Protein 7FJL (pdb70)

Secondary structure (DSSP, 8-state):
---HHHHHHHH--STT-HHHHHHTTS-EEEEEHHHH-STTPPPEEEEETTEEEEEEE-TTS-EEEEESB-TTT--BGGGSEE-SSSEE-TTT--EE-TT-BEEE-TTS-TT-TTGGG-B--EE-EEEETTEEEE--S-GGGPPPP---TT--STTSEEEEEEEEESS-HHHHHHHTS-GGGGGTTTTT-------SS-EEEEEEETTEEEEEEEE--SSSTTTEEEEEEEEEETTTEEEEPP-SS-EEEEEEEEEETTEEEEEEEEEE-TTTS--HHHHHHHTT--BTTTB-TTS-BS--TTTGGG--HHHHHTT-SS--SSHHHHHHHHHHHT-SS--GGG----GGGHHHHHHHHHHHHHHHHHHTTPPPTT-GGG---TT---EEEEEETTS-GGG-------BTTB--/---HHHHHHHH--STT-HHHHHHTTS-EEEEEHHHH-STTPPPEEEEETTEEEEEEE-TTSPEEEEESB-TTT--BGGGSEEETTEEE-TTT-EEE-TT-BEEEETTS-GGG--TTT-B--EE-EEEETTEEEE--S-GGG-------TT--STT-EEEEEEEEESS-HHHHHHHHS-GGGGGTTTTT----B--SS-EEEEEE-SSEEEEEEEE-BSS-TTTEEEEEEEEEETTTEEEEPP-SS-EEEEEEEEEETTEEEEEEEEEE-TTTS--HHHHHHHHT--BTTTB-TTS-BS--TTTGGG--HHHHHTT-SS--SSHHHHHHHHHHHT-SS--GGG----GGGHHHHHHHHHHHHHHHHHHTTPPPTT-GGG---TT---EEEEEETTS-GGG-------BTTB--/---HHHHHHHH--STT-HHHHHHTTS-EEEEEHHHH-STTPPPEEEEETTEEEEEEE-TTS-EEEEESB-TTT--BGGGSEEETTEEE-TTT--EE-TT-BEEE-TT---SSSSTTT-B--EE-EEEETTEEEE--S-GGGPPPP---TT--STTSEEEEEEEEESS-HHHHHHHHT-GGGGGTTTTT----B--SS-EEEEEE-SSEEEEEEEE-BSS-TTTEEEEEEEEEETTTEEEEPP-SS-EEEEEEEEEETTEEEEEEEEEE-GGGS--HHHHHHHHT--BTTTB-TTS-BS--TTTGGG--HHHHHHT-SSS-SSHHHHHHHHHHHTTTTT-GGG----GGGHHHHHHHHHHHHHHHHHHTTPPPTT-GGG---TT---EEEEEETTS-TTT--------/---HHHHHHHH--STT-HHHHHHTTS-EEEEEHHHH-STTPPPEEEEETTEEEEEEE-TTS-EEEEESB-TTT--BGGGSEEETTEEE-TTT-EEE-TT-BEEEETTS-SSSS-TTT-B--B--EEEETTEEEE--S-GGGPPPP---TT--STTSEEEEEEEEESS-HHHHHHHTS-GGGGGTTTTT----B--SS-EEEEEEETTEEEEEEEE-BSS-TTTEEEEEEEEEETTTEEEE---SS-EEEEEEEEEETTEEEEEEEEEE-TTTS--HHHHHHHHT--BTTTB-TTS-BS--TTTGGG--HHHHHTT-SS--SSHHHHHHHHHHHT-SS--GGG----GGGHHHHHHHHHHHHHHHHHHTTPPPTT-GGG---TT---EEEEEETTS-GGGS------BTTB--/---HHHHHHHH--STT-HHHHHHTTS-EEEEEHHHH-STTPPPEEEEETTEEEEEEE-TTS-EEEEESB-TTT--BGGGSEE-SSSEE-TTT-EEE-TT-BEEEETTS-SSS-HHHH-B--EE-EEEETTEEEE--S-GGGPPPP---TT--STT-EEEEEEEEESS-HHHHHHHHS-GGGGGTTTGGG------SS-EEEEEE-SSEEEEEEEE--SS-TTT--EEEEEEEETTTEEEEPP-SS-EEEEEEEEEETTEEEEEEEEEE-TTTS--HHHHHHHHT--BTTTB-TTS-BS--GGGGGG--HHHHHTT-SSS-SSHHHHHHHHHHHT-SS--GGG----GGGHHHHHHHHHHHHHHHHHHTTPPPTT-GGG---TT---EEEE--TTS-TTT--------/---HHHHHHHH--STT-HHHHHHTTS-EEEEEHHHH-STTPPPEEEEETTEEEEEEE-TTS-EEEEESB-TTT--BGGGSEEETTEEE-TTT-EEE-TT-BEEEETTS-TTSSHHHH-B--EE-EEEETTEEEE--S-GGGPPP----TT--STTSEEEEEEEEESS-HHHHHHHTS-GGGGGTTTTT-------SS-EEEEEEETTEEEEEEEE--SS-TTTEEEEEEEEEETTTEEEE---SS-EEEEEEEEEETTEEEEEEEEEE-TTTS--HHHHHHHHT--BTTTB-TTS-BS--TTTGGG--HHHHHTT-SSS-SSHHHHHHHHHHHT-SS--GGG----GGGHHHHHHHHHHHHHHHHHHTTPPPTT-GGG---TT---EEEEEETTS-GGG-------S--

Structure (mmCIF, N/CA/C/O backbone):
data_7FJL
#
_entry.id   7FJL
#
_cell.length_a   178.248
_cell.length_b   121.375
_cell.length_c   161.533
_cell.angle_alpha   90.000
_cell.angle_beta   100.950
_cell.angle_gamma   90.000
#
_symmetry.space_group_name_H-M   'C 1 2 1'
#
loop_
_entity.id
_entity.type
_entity.pdbx_description
1 polymer 'Rieske (2Fe-2S) domain protein'
2 non-polymer 'FE (II) ION'
3 non-polymer 'FE2/S2 (INORGANIC) CLUSTER'
4 non-polymer 'L(+)-TARTARIC ACID'
5 non-polymer 'S,R MESO-TARTARIC ACID'
6 non-polymer 1,2-ETHANEDIOL
7 water water
#
loop_
_atom_site.group_PDB
_atom_site.id
_atom_site.type_symbol
_atom_site.label_atom_id
_atom_site.label_alt_id
_atom_site.label_comp_id
_atom_site.label_asym_id
_atom_site.label_entity_id
_atom_site.label_seq_id
_atom_site.pdbx_PDB_ins_code
_atom_site.Cartn_x
_atom_site.Cartn_y
_atom_site.Cartn_z
_atom_site.occupancy
_atom_site.B_iso_or_equiv
_atom_site.auth_seq_id
_atom_site.auth_comp_id
_atom_site.auth_asym_id
_atom_site.auth_atom_id
_atom_site.pdbx_PDB_model_num
ATOM 1 N N . MET A 1 1 ? -4.197 -9.319 30.016 1.00 46.93 1 MET A N 1
ATOM 2 C CA . MET A 1 1 ? -4.975 -10.523 30.486 1.00 52.44 1 MET A CA 1
ATOM 3 C C . MET A 1 1 ? -4.951 -10.555 32.020 1.00 51.13 1 MET A C 1
ATOM 4 O O . MET A 1 1 ? -3.872 -10.551 32.626 1.00 48.86 1 MET A O 1
ATOM 9 N N . MET A 1 2 ? -6.136 -10.516 32.648 1.00 41.08 2 MET A N 1
ATOM 10 C CA . MET A 1 2 ? -6.232 -10.650 34.090 1.00 38.35 2 MET A CA 1
ATOM 11 C C . MET A 1 2 ? -5.896 -12.080 34.510 1.00 36.42 2 MET A C 1
ATOM 12 O O . MET A 1 2 ? -6.153 -13.025 33.767 1.00 34.76 2 MET A O 1
ATOM 17 N N . THR A 1 3 ? -5.329 -12.228 35.720 1.00 33.28 3 THR A N 1
ATOM 18 C CA . THR A 1 3 ? -5.167 -13.543 36.317 1.00 33.54 3 THR A CA 1
ATOM 19 C C . THR A 1 3 ? -6.392 -13.939 37.135 1.00 32.53 3 THR A C 1
ATOM 20 O O . THR A 1 3 ? -7.153 -13.071 37.564 1.00 33.70 3 THR A O 1
ATOM 24 N N . HIS A 1 4 ? -6.500 -15.237 37.445 1.00 31.93 4 HIS A N 1
ATOM 25 C CA A HIS A 1 4 ? -7.563 -15.757 38.290 0.50 32.78 4 HIS A CA 1
ATOM 26 C CA B HIS A 1 4 ? -7.550 -15.760 38.303 0.50 32.62 4 HIS A CA 1
ATOM 27 C C . HIS A 1 4 ? -7.554 -15.012 39.634 1.00 33.15 4 HIS A C 1
ATOM 28 O O . HIS A 1 4 ? -8.594 -14.596 40.157 1.00 29.29 4 HIS A O 1
ATOM 41 N N . GLU A 1 5 ? -6.359 -14.828 40.194 1.00 32.41 5 GLU A N 1
ATOM 42 C CA . GLU A 1 5 ? -6.198 -14.154 41.470 1.00 33.32 5 GLU A CA 1
ATOM 43 C C . GLU A 1 5 ? -6.637 -12.697 41.328 1.00 29.32 5 GLU A C 1
ATOM 44 O O . GLU A 1 5 ? -7.147 -12.118 42.268 1.00 27.79 5 GLU A O 1
ATOM 50 N N . GLU A 1 6 ? -6.398 -12.072 40.191 1.00 26.42 6 GLU A N 1
ATOM 51 C CA . GLU A 1 6 ? -6.842 -10.689 40.092 1.00 29.17 6 GLU A CA 1
ATOM 52 C C . GLU A 1 6 ? -8.385 -10.614 40.028 1.00 28.22 6 GLU A C 1
ATOM 53 O O . GLU A 1 6 ? -9.000 -9.733 40.631 1.00 29.01 6 GLU A O 1
ATOM 59 N N . ASN A 1 7 ? -9.000 -11.575 39.321 1.00 26.31 7 ASN A N 1
ATOM 60 C CA . ASN A 1 7 ? -10.448 -11.688 39.195 1.00 26.55 7 ASN A CA 1
ATOM 61 C C . ASN A 1 7 ? -11.069 -11.812 40.603 1.00 26.31 7 ASN A C 1
ATOM 62 O O . ASN A 1 7 ? -12.031 -11.110 40.957 1.00 24.53 7 ASN A O 1
ATOM 67 N N . GLU A 1 8 ? -10.506 -12.694 41.410 1.00 27.91 8 GLU A N 1
ATOM 68 C CA . GLU A 1 8 ? -11.022 -12.968 42.748 1.00 28.36 8 GLU A CA 1
ATOM 69 C C . GLU A 1 8 ? -10.915 -11.698 43.576 1.00 28.79 8 GLU A C 1
ATOM 70 O O . GLU A 1 8 ? -11.840 -11.323 44.263 1.00 30.38 8 GLU A O 1
ATOM 76 N N . LEU A 1 9 ? -9.766 -11.021 43.492 1.00 27.60 9 LEU A N 1
ATOM 77 C CA . LEU A 1 9 ? -9.552 -9.787 44.209 1.00 28.70 9 LEU A CA 1
ATOM 78 C C . LEU A 1 9 ? -10.538 -8.694 43.800 1.00 26.63 9 LEU A C 1
ATOM 79 O O . LEU A 1 9 ? -11.026 -7.979 44.667 1.00 25.67 9 LEU A O 1
ATOM 84 N N . LEU A 1 10 ? -10.789 -8.536 42.489 1.00 27.33 10 LEU A N 1
ATOM 85 C CA . LEU A 1 10 ? -11.722 -7.523 41.981 1.00 27.77 10 LEU A CA 1
ATOM 86 C C . LEU A 1 10 ? -13.137 -7.827 42.501 1.00 26.50 10 LEU A C 1
ATOM 87 O O . LEU A 1 10 ? -13.913 -6.921 42.757 1.00 27.75 10 LEU A O 1
ATOM 92 N N . CYS A 1 11 ? -13.502 -9.099 42.634 1.00 26.10 11 CYS A N 1
ATOM 93 C CA . CYS A 1 11 ? -14.928 -9.419 42.610 1.00 27.39 11 CYS A CA 1
ATOM 94 C C . CYS A 1 11 ? -15.458 -9.817 43.979 1.00 29.72 11 CYS A C 1
ATOM 95 O O . CYS A 1 11 ? -16.632 -9.548 44.269 1.00 28.97 11 CYS A O 1
ATOM 98 N N . ARG A 1 12 ? -14.630 -10.497 44.781 1.00 27.87 12 ARG A N 1
ATOM 99 C CA . ARG A 1 12 ? -15.176 -11.069 46.007 1.00 30.19 12 ARG A CA 1
ATOM 100 C C . ARG A 1 12 ? -15.344 -10.032 47.095 1.00 28.80 12 ARG A C 1
ATOM 101 O O . ARG A 1 12 ? -14.514 -9.130 47.268 1.00 27.12 12 ARG A O 1
ATOM 109 N N . VAL A 1 13 ? -16.471 -10.137 47.800 1.00 28.75 13 VAL A N 1
ATOM 110 C CA . VAL A 1 13 ? -16.724 -9.090 48.777 1.00 29.05 13 VAL A CA 1
ATOM 111 C C . VAL A 1 13 ? -17.076 -9.700 50.125 1.00 30.89 13 VAL A C 1
ATOM 112 O O . VAL A 1 13 ? -17.320 -8.959 51.064 1.00 35.77 13 VAL A O 1
ATOM 116 N N . GLU A 1 14 ? -17.229 -11.017 50.208 1.00 30.19 14 GLU A N 1
ATOM 117 C CA . GLU A 1 14 ? -17.784 -11.523 51.449 1.00 35.24 14 GLU A CA 1
ATOM 118 C C . GLU A 1 14 ? -16.722 -11.395 52.532 1.00 44.42 14 GLU A C 1
ATOM 119 O O . GLU A 1 14 ? -15.561 -11.771 52.258 1.00 39.92 14 GLU A O 1
ATOM 125 N N . GLY A 1 15 ? -17.159 -10.779 53.675 1.00 49.58 15 GLY A N 1
ATOM 126 C CA . GLY A 1 15 ? -16.505 -10.750 54.986 1.00 50.59 15 GLY A CA 1
ATOM 127 C C . GLY A 1 15 ? -15.133 -10.063 54.983 1.00 49.81 15 GLY A C 1
ATOM 128 O O . GLY A 1 15 ? -15.019 -8.842 54.865 1.00 47.24 15 GLY A O 1
ATOM 129 N N . ASP A 1 16 ? -14.085 -10.877 54.995 1.00 53.35 16 ASP A N 1
ATOM 130 C CA . ASP A 1 16 ? -12.723 -10.376 54.971 1.00 55.71 16 ASP A CA 1
ATOM 131 C C . ASP A 1 16 ? -12.335 -9.683 53.668 1.00 47.29 16 ASP A C 1
ATOM 132 O O . ASP A 1 16 ? -11.453 -8.830 53.726 1.00 49.87 16 ASP A O 1
ATOM 137 N N . ALA A 1 17 ? -12.887 -10.143 52.524 1.00 37.94 17 ALA A N 1
ATOM 138 C CA . ALA A 1 17 ? -12.373 -9.811 51.208 1.00 33.11 17 ALA A CA 1
ATOM 139 C C . ALA A 1 17 ? -12.046 -8.318 51.124 1.00 30.74 17 ALA A C 1
ATOM 140 O O . ALA A 1 17 ? -12.843 -7.481 51.494 1.00 28.15 17 ALA A O 1
ATOM 142 N N . PRO A 1 18 ? -10.845 -7.925 50.651 1.00 30.24 18 PRO A N 1
ATOM 143 C CA . PRO A 1 18 ? -10.484 -6.506 50.572 1.00 30.18 18 PRO A CA 1
ATOM 144 C C . PRO A 1 18 ? -11.429 -5.605 49.777 1.00 29.81 18 PRO A C 1
ATOM 145 O O . PRO A 1 18 ? -11.591 -4.423 50.116 1.00 29.63 18 PRO A O 1
ATOM 149 N N . MET A 1 19 ? -12.040 -6.132 48.696 1.00 30.07 19 MET A N 1
ATOM 150 C CA . MET A 1 19 ? -12.943 -5.244 47.952 1.00 29.51 19 MET A CA 1
ATOM 151 C C . MET A 1 19 ? -14.172 -4.886 48.810 1.00 29.40 19 MET A C 1
ATOM 152 O O . MET A 1 19 ? -14.661 -3.744 48.808 1.00 25.47 19 MET A O 1
ATOM 157 N N . GLY A 1 20 ? -14.647 -5.897 49.547 1.00 27.80 20 GLY A N 1
ATOM 158 C CA . GLY A 1 20 ? -15.690 -5.725 50.549 1.00 30.28 20 GLY A CA 1
ATOM 159 C C . GLY A 1 20 ? -15.328 -4.631 51.557 1.00 29.84 20 GLY A C 1
ATOM 160 O O . GLY A 1 20 ? -16.130 -3.694 51.781 1.00 27.95 20 GLY A O 1
ATOM 161 N N . ARG A 1 21 ? -14.082 -4.696 52.064 1.00 27.79 21 ARG A N 1
ATOM 162 C CA . ARG A 1 21 ? -13.650 -3.666 53.005 1.00 29.16 21 ARG A CA 1
ATOM 163 C C . ARG A 1 21 ? -13.639 -2.288 52.324 1.00 27.47 21 ARG A C 1
ATOM 164 O O . ARG A 1 21 ? -14.017 -1.275 52.925 1.00 28.46 21 ARG A O 1
ATOM 172 N N . LEU A 1 22 ? -13.156 -2.235 51.079 1.00 28.09 22 LEU A N 1
ATOM 173 C CA . LEU A 1 22 ? -13.061 -0.975 50.355 1.00 27.85 22 LEU A CA 1
ATOM 174 C C . LEU A 1 22 ? -14.456 -0.363 50.158 1.00 28.82 22 LEU A C 1
ATOM 175 O O . LEU A 1 22 ? -14.717 0.802 50.489 1.00 28.80 22 LEU A O 1
ATOM 180 N N . MET A 1 23 ? -15.373 -1.179 49.649 1.00 27.39 23 MET A N 1
ATOM 181 C CA . MET A 1 23 ? -16.726 -0.737 49.356 1.00 27.90 23 MET A CA 1
ATOM 182 C C . MET A 1 23 ? -17.420 -0.237 50.604 1.00 26.04 23 MET A C 1
ATOM 183 O O . MET A 1 23 ? -18.213 0.679 50.518 1.00 26.35 23 MET A O 1
ATOM 188 N N . ARG A 1 24 ? -17.123 -0.845 51.755 1.00 28.19 24 ARG A N 1
ATOM 189 C CA . ARG A 1 24 ? -17.804 -0.471 52.981 1.00 27.68 24 ARG A CA 1
ATOM 190 C C . ARG A 1 24 ? -17.291 0.876 53.522 1.00 27.42 24 ARG A C 1
ATOM 191 O O . ARG A 1 24 ? -17.828 1.371 54.512 1.00 29.03 24 ARG A O 1
ATOM 199 N N . ARG A 1 25 ? -16.354 1.528 52.818 1.00 27.25 25 ARG A N 1
ATOM 200 C CA . ARG A 1 25 ? -15.965 2.874 53.195 1.00 26.82 25 ARG A CA 1
ATOM 201 C C . ARG A 1 25 ? -16.896 3.907 52.538 1.00 28.47 25 ARG A C 1
ATOM 202 O O . ARG A 1 25 ? -16.714 5.109 52.727 1.00 25.72 25 ARG A O 1
ATOM 210 N N . HIS A 1 26 ? -17.866 3.452 51.724 1.00 26.82 26 HIS A N 1
ATOM 211 C CA . HIS A 1 26 ? -18.869 4.332 51.149 1.00 26.78 26 HIS A CA 1
ATOM 212 C C . HIS A 1 26 ? -20.214 4.007 51.783 1.00 28.00 26 HIS A C 1
ATOM 213 O O . HIS A 1 26 ? -20.489 2.830 52.044 1.00 27.12 26 HIS A O 1
ATOM 220 N N . TRP A 1 27 ? -21.053 5.028 51.993 1.00 27.58 27 TRP A N 1
ATOM 221 C CA . TRP A 1 27 ? -22.468 4.802 52.299 1.00 28.54 27 TRP A CA 1
ATOM 222 C C . TRP A 1 27 ? -23.085 3.920 51.216 1.00 29.52 27 TRP A C 1
ATOM 223 O O . TRP A 1 27 ? -22.829 4.156 50.056 1.00 28.77 27 TRP A O 1
ATOM 234 N N . THR A 1 28 ? -23.867 2.913 51.617 1.00 28.99 28 THR A N 1
ATOM 235 C CA . THR A 1 28 ? -24.420 1.903 50.727 1.00 27.88 28 THR A CA 1
ATOM 236 C C . THR A 1 28 ? -25.948 1.854 50.846 1.00 25.60 28 THR A C 1
ATOM 237 O O . THR A 1 28 ? -26.495 1.724 51.952 1.00 23.81 28 THR A O 1
ATOM 241 N N . PRO A 1 29 ? -26.656 1.917 49.690 1.00 23.95 29 PRO A N 1
ATOM 242 C CA . PRO A 1 29 ? -28.059 1.504 49.601 1.00 24.01 29 PRO A CA 1
ATOM 243 C C . PRO A 1 29 ? -28.226 0.058 50.076 1.00 23.85 29 PRO A C 1
ATOM 244 O O . PRO A 1 29 ? -27.548 -0.839 49.590 1.00 26.51 29 PRO A O 1
ATOM 248 N N . ILE A 1 30 ? -29.190 -0.145 50.980 1.00 22.68 30 ILE A N 1
ATOM 249 C CA . ILE A 1 30 ? -29.550 -1.445 51.537 1.00 22.00 30 ILE A CA 1
ATOM 250 C C . ILE A 1 30 ? -30.898 -1.901 50.967 1.00 21.98 30 ILE A C 1
ATOM 251 O O . ILE A 1 30 ? -31.094 -3.084 50.687 1.00 20.33 30 ILE A O 1
ATOM 256 N N . CYS A 1 31 ? -31.847 -0.966 50.884 1.00 21.49 31 CYS A N 1
ATOM 257 C CA . CYS A 1 31 ? -33.152 -1.348 50.358 1.00 22.69 31 CYS A CA 1
ATOM 258 C C . CYS A 1 31 ? -33.879 -0.099 49.894 1.00 21.76 31 CYS A C 1
ATOM 259 O O . CYS A 1 31 ? -33.331 0.987 50.030 1.00 21.54 31 CYS A O 1
ATOM 262 N N . LEU A 1 32 ? -35.090 -0.242 49.324 1.00 22.26 32 LEU A N 1
ATOM 263 C CA . LEU A 1 32 ? -35.886 0.933 48.975 1.00 20.83 32 LEU A CA 1
ATOM 264 C C . LEU A 1 32 ? -36.716 1.368 50.189 1.00 22.62 32 LEU A C 1
ATOM 265 O O . LEU A 1 32 ? -37.207 0.506 50.922 1.00 18.75 32 LEU A O 1
ATOM 270 N N . VAL A 1 33 ? -36.890 2.703 50.336 1.00 21.87 33 VAL A N 1
ATOM 271 C CA . VAL A 1 33 ? -37.861 3.282 51.254 1.00 23.07 33 VAL A CA 1
ATOM 272 C C . VAL A 1 33 ? -39.195 2.538 51.160 1.00 23.47 33 VAL A C 1
ATOM 273 O O . VAL A 1 33 ? -39.857 2.225 52.173 1.00 23.16 33 VAL A O 1
ATOM 277 N N . GLU A 1 34 ? -39.638 2.269 49.940 1.00 22.12 34 GLU A N 1
ATOM 278 C CA . GLU A 1 34 ? -41.006 1.805 49.832 1.00 23.72 34 GLU A CA 1
ATOM 279 C C . GLU A 1 34 ? -41.123 0.419 50.487 1.00 25.37 34 GLU A C 1
ATOM 280 O O . GLU A 1 34 ? -42.230 -0.054 50.703 1.00 28.46 34 GLU A O 1
ATOM 286 N N . GLU A 1 35 ? -40.000 -0.290 50.727 1.00 23.94 35 GLU A N 1
ATOM 287 C CA . GLU A 1 35 ? -40.102 -1.608 51.323 1.00 26.31 35 GLU A CA 1
ATOM 288 C C . GLU A 1 35 ? -40.357 -1.495 52.827 1.00 26.17 35 GLU A C 1
ATOM 289 O O . GLU A 1 35 ? -40.983 -2.378 53.357 1.00 24.86 35 GLU A O 1
ATOM 295 N N . VAL A 1 36 ? -39.923 -0.412 53.490 1.00 27.36 36 VAL A N 1
ATOM 296 C CA . VAL A 1 36 ? -39.959 -0.359 54.947 1.00 27.96 36 VAL A CA 1
ATOM 297 C C . VAL A 1 36 ? -41.299 0.117 55.506 1.00 30.75 36 VAL A C 1
ATOM 298 O O . VAL A 1 36 ? -41.556 0.000 56.725 1.00 29.16 36 VAL A O 1
ATOM 302 N N . GLY A 1 37 ? -42.144 0.664 54.625 1.00 31.17 37 GLY A N 1
ATOM 303 C CA . GLY A 1 37 ? -43.515 0.951 55.026 1.00 30.81 37 GLY A CA 1
ATOM 304 C C . GLY A 1 37 ? -43.513 2.142 55.975 1.00 32.54 37 GLY A C 1
ATOM 305 O O . GLY A 1 37 ? -42.630 2.990 55.935 1.00 32.39 37 GLY A O 1
ATOM 306 N N . GLU A 1 38 ? -44.566 2.208 56.766 1.00 32.00 38 GLU A N 1
ATOM 307 C CA . GLU A 1 38 ? -44.836 3.246 57.724 1.00 31.23 38 GLU A CA 1
ATOM 308 C C . GLU A 1 38 ? -44.152 2.879 59.043 1.00 27.79 38 GLU A C 1
ATOM 309 O O . GLU A 1 38 ? -43.683 1.750 59.232 1.00 26.91 38 GLU A O 1
ATOM 315 N N . PRO A 1 39 ? -44.130 3.798 60.022 1.00 26.83 39 PRO A N 1
ATOM 316 C CA . PRO A 1 39 ? -43.698 3.457 61.382 1.00 27.61 39 PRO A CA 1
ATOM 317 C C . PRO A 1 39 ? -44.347 2.180 61.900 1.00 29.09 39 PRO A C 1
ATOM 318 O O . PRO A 1 39 ? -45.524 1.945 61.668 1.00 32.41 39 PRO A O 1
ATOM 322 N N . ASP A 1 40 ? -43.588 1.355 62.621 1.00 27.39 40 ASP A N 1
ATOM 323 C CA . ASP A 1 40 ? -44.078 0.041 63.020 1.00 28.68 40 ASP A CA 1
ATOM 324 C C . ASP A 1 40 ? -44.366 -0.879 61.822 1.00 26.68 40 ASP A C 1
ATOM 325 O O . ASP A 1 40 ? -45.117 -1.854 61.969 1.00 25.35 40 ASP A O 1
ATOM 330 N N . GLY A 1 41 ? -43.780 -0.591 60.653 1.00 25.33 41 GLY A N 1
ATOM 331 C CA . GLY A 1 41 ? -44.040 -1.439 59.485 1.00 24.05 41 GLY A CA 1
ATOM 332 C C . GLY A 1 41 ? -43.424 -2.837 59.601 1.00 24.09 41 GLY A C 1
ATOM 333 O O . GLY A 1 41 ? -42.543 -3.112 60.427 1.00 23.14 41 GLY A O 1
ATOM 334 N N . THR A 1 42 ? -43.831 -3.697 58.683 1.00 22.68 42 THR A N 1
ATOM 335 C CA . THR A 1 42 ? -43.245 -5.018 58.510 1.00 23.47 42 THR A CA 1
ATOM 336 C C . THR A 1 42 ? -41.731 -4.916 58.370 1.00 23.39 42 THR A C 1
ATOM 337 O O . THR A 1 42 ? -41.220 -4.205 57.520 1.00 23.79 42 THR A O 1
ATOM 341 N N . PRO A 1 43 ? -40.972 -5.693 59.165 1.00 22.80 43 PRO A N 1
ATOM 342 C CA . PRO A 1 43 ? -39.519 -5.787 58.999 1.00 23.12 43 PRO A CA 1
ATOM 343 C C . PRO A 1 43 ? -39.149 -6.327 57.626 1.00 23.36 43 PRO A C 1
ATOM 344 O O . PRO A 1 43 ? -39.861 -7.174 57.109 1.00 23.71 43 PRO A O 1
ATOM 348 N N . VAL A 1 44 ? -38.013 -5.865 57.084 1.00 23.97 44 VAL A N 1
ATOM 349 C CA . VAL A 1 44 ? -37.635 -6.134 55.711 1.00 24.67 44 VAL A CA 1
ATOM 350 C C . VAL A 1 44 ? -36.345 -6.947 55.774 1.00 24.25 44 VAL A C 1
ATOM 351 O O . VAL A 1 44 ? -35.480 -6.640 56.570 1.00 23.66 44 VAL A O 1
ATOM 355 N N . LYS A 1 45 ? -36.182 -7.943 54.915 1.00 24.52 45 LYS A N 1
ATOM 356 C CA . LYS A 1 45 ? -34.935 -8.700 54.911 1.00 24.06 45 LYS A CA 1
ATOM 357 C C . LYS A 1 45 ? -34.064 -8.112 53.814 1.00 24.43 45 LYS A C 1
ATOM 358 O O . LYS A 1 45 ? -34.558 -7.797 52.722 1.00 23.47 45 LYS A O 1
ATOM 364 N N . ALA A 1 46 ? -32.769 -7.919 54.108 1.00 22.09 46 ALA A N 1
ATOM 365 C CA . ALA A 1 46 ? -31.883 -7.351 53.101 1.00 22.72 46 ALA A CA 1
ATOM 366 C C . ALA A 1 46 ? -30.548 -8.084 53.238 1.00 23.39 46 ALA A C 1
ATOM 367 O O . ALA A 1 46 ? -30.381 -8.848 54.178 1.00 25.99 46 ALA A O 1
ATOM 369 N N . ARG A 1 47 ? -29.613 -7.860 52.315 1.00 24.68 47 ARG A N 1
ATOM 370 C CA . ARG A 1 47 ? -28.345 -8.566 52.358 1.00 24.64 47 ARG A CA 1
ATOM 371 C C . ARG A 1 47 ? -27.345 -7.687 51.606 1.00 25.01 47 ARG A C 1
ATOM 372 O O . ARG A 1 47 ? -27.629 -7.290 50.493 1.00 24.73 47 ARG A O 1
ATOM 380 N N . ALA A 1 48 ? -26.222 -7.333 52.256 1.00 23.78 48 ALA A N 1
ATOM 381 C CA . ALA A 1 48 ? -25.135 -6.559 51.685 1.00 24.19 48 ALA A CA 1
ATOM 382 C C . ALA A 1 48 ? -23.798 -7.179 52.139 1.00 24.55 48 ALA A C 1
ATOM 383 O O . ALA A 1 48 ? -23.611 -7.520 53.320 1.00 22.74 48 ALA A O 1
ATOM 385 N N . PHE A 1 49 ? -22.891 -7.355 51.179 1.00 24.15 49 PHE A N 1
ATOM 386 C CA . PHE A 1 49 ? -21.538 -7.784 51.439 1.00 26.01 49 PHE A CA 1
ATOM 387 C C . PHE A 1 49 ? -21.547 -9.064 52.262 1.00 27.97 49 PHE A C 1
ATOM 388 O O . PHE A 1 49 ? -20.663 -9.239 53.097 1.00 27.84 49 PHE A O 1
ATOM 396 N N . GLY A 1 50 ? -22.543 -9.928 52.058 1.00 28.49 50 GLY A N 1
ATOM 397 C CA . GLY A 1 50 ? -22.542 -11.228 52.699 1.00 25.75 50 GLY A CA 1
ATOM 398 C C . GLY A 1 50 ? -23.168 -11.207 54.088 1.00 28.52 50 GLY A C 1
ATOM 399 O O . GLY A 1 50 ? -23.174 -12.270 54.742 1.00 28.51 50 GLY A O 1
ATOM 400 N N . GLU A 1 51 ? -23.730 -10.063 54.545 1.00 25.19 51 GLU A N 1
ATOM 401 C CA . GLU A 1 51 ? -24.422 -10.150 55.833 1.00 26.80 51 GLU A CA 1
ATOM 402 C C . GLU A 1 51 ? -25.923 -10.040 55.602 1.00 24.47 51 GLU A C 1
ATOM 403 O O . GLU A 1 51 ? -26.370 -9.147 54.892 1.00 21.99 51 GLU A O 1
ATOM 409 N N . ASP A 1 52 ? -26.668 -10.878 56.321 1.00 22.22 52 ASP A N 1
ATOM 410 C CA . ASP A 1 52 ? -28.104 -10.795 56.318 1.00 22.51 52 ASP A CA 1
ATOM 411 C C . ASP A 1 52 ? -28.506 -9.682 57.270 1.00 21.93 52 ASP A C 1
ATOM 412 O O . ASP A 1 52 ? -27.954 -9.610 58.356 1.00 21.55 52 ASP A O 1
ATOM 417 N N . LEU A 1 53 ? -29.416 -8.812 56.835 1.00 20.84 53 LEU A N 1
ATOM 418 C CA . LEU A 1 53 ? -29.781 -7.670 57.658 1.00 22.16 53 LEU A CA 1
ATOM 419 C C . LEU A 1 53 ? -31.307 -7.634 57.852 1.00 23.60 53 LEU A C 1
ATOM 420 O O . LEU A 1 53 ? -32.094 -8.169 57.040 1.00 24.86 53 LEU A O 1
ATOM 425 N N . VAL A 1 54 ? -31.750 -7.001 58.930 1.00 21.48 54 VAL A N 1
ATOM 426 C CA . VAL A 1 54 ? -33.159 -6.682 59.011 1.00 22.47 54 VAL A CA 1
ATOM 427 C C . VAL A 1 54 ? -33.237 -5.153 58.942 1.00 22.00 54 VAL A C 1
ATOM 428 O O . VAL A 1 54 ? -32.363 -4.480 59.427 1.00 19.76 54 VAL A O 1
ATOM 432 N N . VAL A 1 55 ? -34.282 -4.624 58.332 1.00 21.34 55 VAL A N 1
ATOM 433 C CA . VAL A 1 55 ? -34.467 -3.191 58.210 1.00 22.12 55 VAL A CA 1
ATOM 434 C C . VAL A 1 55 ? -35.907 -2.981 58.657 1.00 21.53 55 VAL A C 1
ATOM 435 O O . VAL A 1 55 ? -36.773 -3.761 58.314 1.00 22.98 55 VAL A O 1
ATOM 439 N N . PHE A 1 56 ? -36.142 -1.955 59.446 1.00 22.63 56 PHE A N 1
ATOM 440 C CA . PHE A 1 56 ? -37.457 -1.661 59.976 1.00 23.88 56 PHE A CA 1
ATOM 441 C C . PHE A 1 56 ? -37.525 -0.155 60.213 1.00 24.49 56 PHE A C 1
ATOM 442 O O . PHE A 1 56 ? -36.514 0.483 60.542 1.00 26.57 56 PHE A O 1
ATOM 450 N N . ARG A 1 57 ? -38.751 0.369 60.205 1.00 25.14 57 ARG A N 1
ATOM 451 C CA . ARG A 1 57 ? -38.942 1.754 60.609 1.00 27.17 57 ARG A CA 1
ATOM 452 C C . ARG A 1 57 ? -39.646 1.728 61.974 1.00 26.99 57 ARG A C 1
ATOM 453 O O . ARG A 1 57 ? -40.731 1.166 62.039 1.00 25.20 57 ARG A O 1
ATOM 461 N N . ASP A 1 58 ? -39.075 2.341 63.028 1.00 26.20 58 ASP A N 1
ATOM 462 C CA . ASP A 1 58 ? -39.687 2.233 64.346 1.00 26.16 58 ASP A CA 1
ATOM 463 C C . ASP A 1 58 ? -40.833 3.241 64.525 1.00 27.50 58 ASP A C 1
ATOM 464 O O . ASP A 1 58 ? -41.210 3.951 63.588 1.00 26.50 58 ASP A O 1
ATOM 469 N N . SER A 1 59 ? -41.386 3.290 65.740 1.00 28.38 59 SER A N 1
ATOM 470 C CA . SER A 1 59 ? -42.612 4.034 65.980 1.00 30.92 59 SER A CA 1
ATOM 471 C C . SER A 1 59 ? -42.362 5.520 65.721 1.00 32.12 59 SER A C 1
ATOM 472 O O . SER A 1 59 ? -43.314 6.282 65.510 1.00 30.38 59 SER A O 1
ATOM 475 N N . GLU A 1 60 ? -41.102 5.937 65.799 1.00 31.13 60 GLU A N 1
ATOM 476 C CA . GLU A 1 60 ? -40.879 7.379 65.735 1.00 34.53 60 GLU A CA 1
ATOM 477 C C . GLU A 1 60 ? -40.489 7.709 64.298 1.00 32.64 60 GLU A C 1
ATOM 478 O O . GLU A 1 60 ? -40.139 8.843 64.006 1.00 33.76 60 GLU A O 1
ATOM 484 N N . GLY A 1 61 ? -40.540 6.725 63.399 1.00 28.76 61 GLY A N 1
ATOM 485 C CA . GLY A 1 61 ? -40.195 7.035 62.021 1.00 26.26 61 GLY A CA 1
ATOM 486 C C . GLY A 1 61 ? -38.733 6.747 61.683 1.00 28.00 61 GLY A C 1
ATOM 487 O O . GLY A 1 61 ? -38.349 6.840 60.519 1.00 25.73 61 GLY A O 1
ATOM 488 N N . ARG A 1 62 ? -37.886 6.365 62.654 1.00 28.51 62 ARG A N 1
ATOM 489 C CA . ARG A 1 62 ? -36.498 6.152 62.242 1.00 30.78 62 ARG A CA 1
ATOM 490 C C . ARG A 1 62 ? -36.331 4.728 61.706 1.00 29.78 62 ARG A C 1
ATOM 491 O O . ARG A 1 62 ? -36.970 3.796 62.201 1.00 28.81 62 ARG A O 1
ATOM 499 N N . VAL A 1 63 ? -35.350 4.570 60.825 1.00 28.09 63 VAL A N 1
ATOM 500 C CA . VAL A 1 63 ? -35.059 3.341 60.130 1.00 28.26 63 VAL A CA 1
ATOM 501 C C . VAL A 1 63 ? -33.835 2.700 60.760 1.00 28.30 63 VAL A C 1
ATOM 502 O O . VAL A 1 63 ? -32.806 3.346 60.927 1.00 30.52 63 VAL A O 1
ATOM 506 N N . GLY A 1 64 ? -33.931 1.387 61.014 1.00 26.34 64 GLY A N 1
ATOM 507 C CA . GLY A 1 64 ? -32.790 0.641 61.500 1.00 24.91 64 GLY A CA 1
ATOM 508 C C . GLY A 1 64 ? -32.361 -0.328 60.420 1.00 26.85 64 GLY A C 1
ATOM 509 O O . GLY A 1 64 ? -33.221 -0.835 59.700 1.00 28.10 64 GLY A O 1
ATOM 510 N N . VAL A 1 65 ? -31.035 -0.507 60.283 1.00 26.10 65 VAL A N 1
ATOM 511 C CA . VAL A 1 65 ? -30.473 -1.628 59.559 1.00 25.61 65 VAL A CA 1
ATOM 512 C C . VAL A 1 65 ? -29.556 -2.384 60.522 1.00 28.27 65 VAL A C 1
ATOM 513 O O . VAL A 1 65 ? -28.549 -1.842 61.017 1.00 26.76 65 VAL A O 1
ATOM 517 N N . MET A 1 66 ? -29.877 -3.661 60.783 1.00 27.95 66 MET A N 1
ATOM 518 C CA . MET A 1 66 ? -29.141 -4.411 61.810 1.00 26.24 66 MET A CA 1
ATOM 519 C C . MET A 1 66 ? -28.867 -5.819 61.301 1.00 26.00 66 MET A C 1
ATOM 520 O O . MET A 1 66 ? -29.452 -6.248 60.307 1.00 22.17 66 MET A O 1
ATOM 525 N N . ASP A 1 67 ? -27.938 -6.518 61.961 1.00 25.74 67 ASP A N 1
ATOM 526 C CA . ASP A 1 67 ? -27.736 -7.935 61.702 1.00 27.53 67 ASP A CA 1
ATOM 527 C C . ASP A 1 67 ? -29.104 -8.602 61.851 1.00 26.06 67 ASP A C 1
ATOM 528 O O . ASP A 1 67 ? -29.835 -8.349 62.818 1.00 27.15 67 ASP A O 1
ATOM 533 N N . GLU A 1 68 ? -29.459 -9.423 60.871 1.00 24.25 68 GLU A N 1
ATOM 534 C CA . GLU A 1 68 ? -30.757 -10.081 60.871 1.00 23.99 68 GLU A CA 1
ATOM 535 C C . GLU A 1 68 ? -30.930 -10.953 62.127 1.00 23.93 68 GLU A C 1
ATOM 536 O O . GLU A 1 68 ? -32.036 -11.104 62.611 1.00 23.16 68 GLU A O 1
ATOM 542 N N . TYR A 1 69 ? -29.863 -11.567 62.640 1.00 24.29 69 TYR A N 1
ATOM 543 C CA . TYR A 1 69 ? -30.039 -12.615 63.641 1.00 26.70 69 TYR A CA 1
ATOM 544 C C . TYR A 1 69 ? -30.021 -12.050 65.067 1.00 26.70 69 TYR A C 1
ATOM 545 O O . TYR A 1 69 ? -29.132 -11.280 65.426 1.00 26.91 69 TYR A O 1
ATOM 554 N N . CYS A 1 70 ? -31.013 -12.435 65.873 1.00 25.85 70 CYS A N 1
ATOM 555 C CA . CYS A 1 70 ? -31.109 -12.019 67.276 1.00 26.64 70 CYS A CA 1
ATOM 556 C C . CYS A 1 70 ? -29.771 -12.250 68.014 1.00 25.18 70 CYS A C 1
ATOM 557 O O . CYS A 1 70 ? -29.143 -13.314 67.910 1.00 24.34 70 CYS A O 1
ATOM 560 N N . PRO A 1 71 ? -29.282 -11.250 68.775 1.00 25.83 71 PRO A N 1
ATOM 561 C CA . PRO A 1 71 ? -28.048 -11.411 69.559 1.00 25.06 71 PRO A CA 1
ATOM 562 C C . PRO A 1 71 ? -28.128 -12.503 70.619 1.00 26.08 71 PRO A C 1
ATOM 563 O O . PRO A 1 71 ? -27.103 -12.955 71.094 1.00 28.70 71 PRO A O 1
ATOM 567 N N . HIS A 1 72 ? -29.330 -13.013 70.918 1.00 25.73 72 HIS A N 1
ATOM 568 C CA . HIS A 1 72 ? -29.498 -14.052 71.911 1.00 25.29 72 HIS A CA 1
ATOM 569 C C . HIS A 1 72 ? -29.156 -15.439 71.350 1.00 24.86 72 HIS A C 1
ATOM 570 O O . HIS A 1 72 ? -28.103 -15.947 71.653 1.00 24.56 72 HIS A O 1
ATOM 577 N N . ARG A 1 73 ? -30.089 -16.115 70.672 1.00 23.81 73 ARG A N 1
ATOM 578 C CA . ARG A 1 73 ? -29.857 -17.432 70.058 1.00 25.76 73 ARG A CA 1
ATOM 579 C C . ARG A 1 73 ? -29.942 -17.386 68.507 1.00 24.37 73 ARG A C 1
ATOM 580 O O . ARG A 1 73 ? -30.014 -18.424 67.856 1.00 26.76 73 ARG A O 1
ATOM 588 N N . ARG A 1 74 ? -29.937 -16.190 67.896 1.00 25.58 74 ARG A N 1
ATOM 589 C CA . ARG A 1 74 ? -29.719 -16.047 66.462 1.00 27.20 74 ARG A CA 1
ATOM 590 C C . ARG A 1 74 ? -30.960 -16.440 65.653 1.00 25.08 74 ARG A C 1
ATOM 591 O O . ARG A 1 74 ? -30.833 -16.771 64.473 1.00 26.70 74 ARG A O 1
ATOM 599 N N . ALA A 1 75 ? -32.161 -16.349 66.237 1.00 21.58 75 ALA A N 1
ATOM 600 C CA . ALA A 1 75 ? -33.370 -16.510 65.444 1.00 22.44 75 ALA A CA 1
ATOM 601 C C . ALA A 1 75 ? -33.465 -15.276 64.531 1.00 23.06 75 ALA A C 1
ATOM 602 O O . ALA A 1 75 ? -32.889 -14.239 64.829 1.00 22.57 75 ALA A O 1
ATOM 604 N N . SER A 1 76 ? -34.261 -15.331 63.470 1.00 23.65 76 SER A N 1
ATOM 605 C CA . SER A 1 76 ? -34.301 -14.176 62.590 1.00 23.13 76 SER A CA 1
ATOM 606 C C . SER A 1 76 ? -35.225 -13.082 63.138 1.00 21.77 76 SER A C 1
ATOM 607 O O . SER A 1 76 ? -36.401 -13.291 63.432 1.00 20.85 76 SER A O 1
ATOM 610 N N . LEU A 1 77 ? -34.711 -11.861 63.192 1.00 23.16 77 LEU A N 1
ATOM 611 C CA . LEU A 1 77 ? -35.458 -10.708 63.677 1.00 23.66 77 LEU A CA 1
ATOM 612 C C . LEU A 1 77 ? -36.446 -10.224 62.601 1.00 25.10 77 LEU A C 1
ATOM 613 O O . LEU A 1 77 ? -37.357 -9.436 62.918 1.00 24.53 77 LEU A O 1
ATOM 618 N N . VAL A 1 78 ? -36.297 -10.724 61.350 1.00 21.76 78 VAL A N 1
ATOM 619 C CA . VAL A 1 78 ? -37.297 -10.389 60.338 1.00 22.19 78 VAL A CA 1
ATOM 620 C C . VAL A 1 78 ? -38.695 -10.804 60.834 1.00 23.41 78 VAL A C 1
ATOM 621 O O . VAL A 1 78 ? -39.673 -10.168 60.500 1.00 24.55 78 VAL A O 1
ATOM 625 N N . TYR A 1 79 ? -38.808 -11.849 61.677 1.00 23.81 79 TYR A N 1
ATOM 626 C CA . TYR A 1 79 ? -40.112 -12.297 62.137 1.00 22.80 79 TYR A CA 1
ATOM 627 C C . TYR A 1 79 ? -40.589 -11.494 63.339 1.00 24.06 79 TYR A C 1
ATOM 628 O O . TYR A 1 79 ? -41.739 -11.665 63.726 1.00 23.77 79 TYR A O 1
ATOM 637 N N . GLY A 1 80 ? -39.755 -10.603 63.915 1.00 24.54 80 GLY A N 1
ATOM 638 C CA . GLY A 1 80 ? -40.123 -9.971 65.179 1.00 22.84 80 GLY A CA 1
ATOM 639 C C . GLY A 1 80 ? -41.216 -8.903 65.059 1.00 23.70 80 GLY A C 1
ATOM 640 O O . GLY A 1 80 ? -41.713 -8.613 63.960 1.00 21.19 80 GLY A O 1
ATOM 641 N N . ARG A 1 81 ? -41.610 -8.369 66.237 1.00 21.02 81 ARG A N 1
ATOM 642 C CA . ARG A 1 81 ? -42.633 -7.347 66.362 1.00 21.97 81 ARG A CA 1
ATOM 643 C C . ARG A 1 81 ? -41.988 -5.962 66.338 1.00 22.04 81 ARG A C 1
ATOM 644 O O . ARG A 1 81 ? -41.110 -5.672 67.145 1.00 23.75 81 ARG A O 1
ATOM 652 N N . ASN A 1 82 ? -42.455 -5.113 65.424 1.00 23.14 82 ASN A N 1
ATOM 653 C CA . ASN A 1 82 ? -41.939 -3.765 65.240 1.00 23.74 82 ASN A CA 1
ATOM 654 C C . ASN A 1 82 ? -42.959 -2.805 65.838 1.00 24.56 82 ASN A C 1
ATOM 655 O O . ASN A 1 82 ? -43.991 -2.526 65.243 1.00 26.03 82 ASN A O 1
ATOM 660 N N . GLU A 1 83 ? -42.702 -2.343 67.069 1.00 27.17 83 GLU A N 1
ATOM 661 C CA . GLU A 1 83 ? -43.708 -1.587 67.786 1.00 26.79 83 GLU A CA 1
ATOM 662 C C . GLU A 1 83 ? -43.046 -1.043 69.046 1.00 29.97 83 GLU A C 1
ATOM 663 O O . GLU A 1 83 ? -42.084 -1.637 69.561 1.00 30.34 83 GLU A O 1
ATOM 669 N N . GLU A 1 84 ? -43.592 0.076 69.552 1.00 30.04 84 GLU A N 1
ATOM 670 C CA . GLU A 1 84 ? -43.154 0.650 70.822 1.00 31.13 84 GLU A CA 1
ATOM 671 C C . GLU A 1 84 ? -41.660 1.000 70.809 1.00 31.51 84 GLU A C 1
ATOM 672 O O . GLU A 1 84 ? -40.953 0.735 71.796 1.00 32.96 84 GLU A O 1
ATOM 678 N N . GLY A 1 85 ? -41.193 1.635 69.713 1.00 28.39 85 GLY A N 1
ATOM 679 C CA . GLY A 1 85 ? -39.813 2.083 69.579 1.00 25.90 85 GLY A CA 1
ATOM 680 C C . GLY A 1 85 ? -38.793 0.954 69.450 1.00 26.59 85 GLY A C 1
ATOM 681 O O . GLY A 1 85 ? -37.648 1.145 69.790 1.00 30.67 85 GLY A O 1
ATOM 682 N N . GLY A 1 86 ? -39.157 -0.200 68.883 1.00 27.74 86 GLY A N 1
ATOM 683 C CA . GLY A 1 86 ? -38.189 -1.267 68.784 1.00 25.36 86 GLY A CA 1
ATOM 684 C C . GLY A 1 86 ? -38.711 -2.451 67.986 1.00 27.90 86 GLY A C 1
ATOM 685 O O . GLY A 1 86 ? -39.869 -2.469 67.526 1.00 27.41 86 GLY A O 1
ATOM 686 N N . LEU A 1 87 ? -37.821 -3.454 67.865 1.00 27.15 87 LEU A N 1
ATOM 687 C CA . LEU A 1 87 ? -38.050 -4.691 67.140 1.00 25.15 87 LEU A CA 1
ATOM 688 C C . LEU A 1 87 ? -37.788 -5.774 68.178 1.00 25.41 87 LEU A C 1
ATOM 689 O O . LEU A 1 87 ? -36.702 -5.845 68.723 1.00 26.46 87 LEU A O 1
ATOM 694 N N . ARG A 1 88 ? -38.791 -6.588 68.464 1.00 24.14 88 ARG A N 1
ATOM 695 C CA . ARG A 1 88 ? -38.629 -7.575 69.505 1.00 25.94 88 ARG A CA 1
ATOM 696 C C . ARG A 1 88 ? -38.649 -8.970 68.879 1.00 24.61 88 ARG A C 1
ATOM 697 O O . ARG A 1 88 ? -39.571 -9.315 68.146 1.00 23.84 88 ARG A O 1
ATOM 705 N N . CYS A 1 89 ? -37.643 -9.764 69.216 1.00 23.86 89 CYS A N 1
ATOM 706 C CA . CYS A 1 89 ? -37.522 -11.124 68.737 1.00 25.11 89 CYS A CA 1
ATOM 707 C C . CYS A 1 89 ? -38.667 -11.948 69.310 1.00 27.28 89 CYS A C 1
ATOM 708 O O . CYS A 1 89 ? -39.081 -11.732 70.461 1.00 29.40 89 CYS A O 1
ATOM 711 N N . LEU A 1 90 ? -39.234 -12.825 68.478 1.00 24.44 90 LEU A N 1
ATOM 712 C CA . LEU A 1 90 ? -40.423 -13.550 68.858 1.00 24.25 90 LEU A CA 1
ATOM 713 C C . LEU A 1 90 ? -40.043 -14.546 69.940 1.00 25.07 90 LEU A C 1
ATOM 714 O O . LEU A 1 90 ? -40.931 -14.971 70.662 1.00 28.28 90 LEU A O 1
ATOM 719 N N . TYR A 1 91 ? -38.766 -14.931 70.024 1.00 25.45 91 TYR A N 1
ATOM 720 C CA . TYR A 1 91 ? -38.446 -16.160 70.729 1.00 25.98 91 TYR A CA 1
ATOM 721 C C . TYR A 1 91 ? -38.516 -15.944 72.254 1.00 25.30 91 TYR A C 1
ATOM 722 O O . TYR A 1 91 ? -39.261 -16.645 72.963 1.00 26.28 91 TYR A O 1
ATOM 731 N N . HIS A 1 92 ? -37.702 -15.020 72.770 1.00 25.48 92 HIS A N 1
ATOM 732 C CA . HIS A 1 92 ? -37.610 -14.809 74.213 1.00 27.03 92 HIS A CA 1
ATOM 733 C C . HIS A 1 92 ? -37.823 -13.328 74.460 1.00 28.71 92 HIS A C 1
ATOM 734 O O . HIS A 1 92 ? -37.390 -12.813 75.473 1.00 33.16 92 HIS A O 1
ATOM 741 N N . GLY A 1 93 ? -38.320 -12.627 73.444 1.00 27.88 93 GLY A N 1
ATOM 742 C CA . GLY A 1 93 ? -38.759 -11.259 73.637 1.00 26.39 93 GLY A CA 1
ATOM 743 C C . GLY A 1 93 ? -37.641 -10.280 73.938 1.00 27.48 93 GLY A C 1
ATOM 744 O O . GLY A 1 93 ? -37.931 -9.266 74.552 1.00 30.11 93 GLY A O 1
ATOM 745 N N . TRP A 1 94 ? -36.429 -10.492 73.392 1.00 27.55 94 TRP A N 1
ATOM 746 C CA . TRP A 1 94 ? -35.426 -9.435 73.403 1.00 27.87 94 TRP A CA 1
ATOM 747 C C . TRP A 1 94 ? -35.832 -8.346 72.415 1.00 26.92 94 TRP A C 1
ATOM 748 O O . TRP A 1 94 ? -36.217 -8.675 71.301 1.00 26.96 94 TRP A O 1
ATOM 759 N N . LYS A 1 95 ? -35.761 -7.088 72.827 1.00 24.51 95 LYS A N 1
ATOM 760 C CA . LYS A 1 95 ? -36.258 -6.004 72.012 1.00 25.70 95 LYS A CA 1
ATOM 761 C C . LYS A 1 95 ? -35.114 -5.033 71.782 1.00 27.99 95 LYS A C 1
ATOM 762 O O . LYS A 1 95 ? -34.467 -4.615 72.747 1.00 26.84 95 LYS A O 1
ATOM 768 N N . MET A 1 96 ? -34.876 -4.688 70.504 1.00 27.67 96 MET A N 1
ATOM 769 C CA . MET A 1 96 ? -33.749 -3.860 70.124 1.00 27.68 96 MET A CA 1
ATOM 770 C C . MET A 1 96 ? -34.275 -2.562 69.516 1.00 28.51 96 MET A C 1
ATOM 771 O O . MET A 1 96 ? -35.268 -2.570 68.784 1.00 28.45 96 MET A O 1
ATOM 776 N N . ASP A 1 97 ? -33.552 -1.461 69.740 1.00 27.79 97 ASP A N 1
ATOM 777 C CA . ASP A 1 97 ? -33.902 -0.211 69.088 1.00 28.61 97 ASP A CA 1
ATOM 778 C C . ASP A 1 97 ? -33.066 -0.075 67.802 1.00 29.08 97 ASP A C 1
ATOM 779 O O . ASP A 1 97 ? -32.237 -0.926 67.516 1.00 26.60 97 ASP A O 1
ATOM 784 N N . VAL A 1 98 ? -33.328 0.979 67.014 1.00 30.14 98 VAL A N 1
ATOM 785 C CA . VAL A 1 98 ? -32.687 1.086 65.716 1.00 30.15 98 VAL A CA 1
ATOM 786 C C . VAL A 1 98 ? -31.179 1.248 65.916 1.00 33.42 98 VAL A C 1
ATOM 787 O O . VAL A 1 98 ? -30.474 1.080 64.942 1.00 30.90 98 VAL A O 1
ATOM 791 N N . ASP A 1 99 ? -30.707 1.576 67.149 1.00 32.09 99 ASP A N 1
ATOM 792 C CA . ASP A 1 99 ? -29.276 1.696 67.377 1.00 33.81 99 ASP A CA 1
ATOM 793 C C . ASP A 1 99 ? -28.678 0.351 67.781 1.00 35.48 99 ASP A C 1
ATOM 794 O O . ASP A 1 99 ? -27.456 0.235 67.872 1.00 33.43 99 ASP A O 1
ATOM 799 N N . GLY A 1 100 ? -29.536 -0.640 68.031 1.00 30.81 100 GLY A N 1
ATOM 800 C CA . GLY A 1 100 ? -29.007 -1.934 68.396 1.00 33.16 100 GLY A CA 1
ATOM 801 C C . GLY A 1 100 ? -28.870 -2.137 69.905 1.00 30.71 100 GLY A C 1
ATOM 802 O O . GLY A 1 100 ? -28.280 -3.132 70.320 1.00 31.79 100 GLY A O 1
ATOM 803 N N . ASN A 1 101 ? -29.308 -1.142 70.683 1.00 30.78 101 ASN A N 1
ATOM 804 C CA . ASN A 1 101 ? -29.358 -1.261 72.142 1.00 30.46 101 ASN A CA 1
ATOM 805 C C . ASN A 1 101 ? -30.478 -2.237 72.469 1.00 29.91 101 ASN A C 1
ATOM 806 O O . ASN A 1 101 ? -31.573 -2.191 71.870 1.00 29.06 101 ASN A O 1
ATOM 811 N N . VAL A 1 102 ? -30.187 -3.146 73.384 1.00 28.79 102 VAL A N 1
ATOM 812 C CA . VAL A 1 102 ? -31.236 -4.029 73.873 1.00 31.59 102 VAL A CA 1
ATOM 813 C C . VAL A 1 102 ? -32.036 -3.281 74.934 1.00 33.93 102 VAL A C 1
ATOM 814 O O . VAL A 1 102 ? -31.495 -2.993 75.980 1.00 33.57 102 VAL A O 1
ATOM 818 N N . LEU A 1 103 ? -33.297 -2.954 74.627 1.00 32.46 103 LEU A N 1
ATOM 819 C CA . LEU A 1 103 ? -34.161 -2.189 75.506 1.00 36.84 103 LEU A CA 1
ATOM 820 C C . LEU A 1 103 ? -34.723 -3.088 76.608 1.00 38.95 103 LEU A C 1
ATOM 821 O O . LEU A 1 103 ? -34.960 -2.620 77.714 1.00 43.54 103 LEU A O 1
ATOM 826 N N . GLU A 1 104 ? -34.905 -4.375 76.329 1.00 39.27 104 GLU A N 1
ATOM 827 C CA . GLU A 1 104 ? -35.613 -5.242 77.251 1.00 40.63 104 GLU A CA 1
ATOM 828 C C . GLU A 1 104 ? -35.262 -6.687 76.912 1.00 39.52 104 GLU A C 1
ATOM 829 O O . GLU A 1 104 ? -35.077 -7.025 75.749 1.00 35.46 104 GLU A O 1
ATOM 835 N N . MET A 1 105 ? -35.192 -7.544 77.936 1.00 39.63 105 MET A N 1
ATOM 836 C CA . MET A 1 105 ? -35.150 -8.976 77.706 1.00 41.21 105 MET A CA 1
ATOM 837 C C . MET A 1 105 ? -36.291 -9.553 78.530 1.00 44.11 105 MET A C 1
ATOM 838 O O . MET A 1 105 ? -36.307 -9.380 79.754 1.00 42.07 105 MET A O 1
ATOM 843 N N . ALA A 1 106 ? -37.248 -10.197 77.843 1.00 44.26 106 ALA A N 1
ATOM 844 C CA . ALA A 1 106 ? -38.524 -10.513 78.470 1.00 47.06 106 ALA A CA 1
ATOM 845 C C . ALA A 1 106 ? -38.335 -11.431 79.683 1.00 44.38 106 ALA A C 1
ATOM 846 O O . ALA A 1 106 ? -39.146 -11.438 80.591 1.00 43.84 106 ALA A O 1
ATOM 848 N N . SER A 1 107 ? -37.279 -12.235 79.663 1.00 43.89 107 SER A N 1
ATOM 849 C CA . SER A 1 107 ? -37.162 -13.348 80.573 1.00 44.90 107 SER A CA 1
ATOM 850 C C . SER A 1 107 ? -35.891 -13.181 81.379 1.00 45.60 107 SER A C 1
ATOM 851 O O . SER A 1 107 ? -35.389 -14.129 81.957 1.00 47.06 107 SER A O 1
ATOM 854 N N . GLU A 1 108 ? -35.338 -11.982 81.386 1.00 49.38 108 GLU A N 1
ATOM 855 C CA . GLU A 1 108 ? -34.098 -11.850 82.116 1.00 54.59 108 GLU A CA 1
ATOM 856 C C . GLU A 1 108 ? -34.380 -11.011 83.361 1.00 67.78 108 GLU A C 1
ATOM 857 O O . GLU A 1 108 ? -35.020 -9.962 83.247 1.00 68.29 108 GLU A O 1
ATOM 863 N N . PRO A 1 109 ? -33.924 -11.432 84.574 1.00 77.58 109 PRO A N 1
ATOM 864 C CA . PRO A 1 109 ? -34.305 -10.747 85.815 1.00 85.11 109 PRO A CA 1
ATOM 865 C C . PRO A 1 109 ? -33.992 -9.254 85.669 1.00 92.55 109 PRO A C 1
ATOM 866 O O . PRO A 1 109 ? -32.885 -8.896 85.267 1.00 89.04 109 PRO A O 1
ATOM 870 N N . ALA A 1 110 ? -34.991 -8.393 85.942 1.00 103.35 110 ALA A N 1
ATOM 871 C CA . ALA A 1 110 ? -34.955 -6.978 85.574 1.00 107.23 110 ALA A CA 1
ATOM 872 C C . ALA A 1 110 ? -33.527 -6.414 85.627 1.00 108.25 110 ALA A C 1
ATOM 873 O O . ALA A 1 110 ? -33.018 -5.926 84.614 1.00 106.38 110 ALA A O 1
ATOM 875 N N . ALA A 1 111 ? -32.879 -6.513 86.803 1.00 111.14 111 ALA A N 1
ATOM 876 C CA . ALA A 1 111 ? -31.488 -6.115 86.995 1.00 113.84 111 ALA A CA 1
ATOM 877 C C . ALA A 1 111 ? -30.556 -7.324 86.884 1.00 114.02 111 ALA A C 1
ATOM 878 O O . ALA A 1 111 ? -29.699 -7.553 87.739 1.00 106.54 111 ALA A O 1
ATOM 880 N N . SER A 1 112 ? -30.769 -8.114 85.825 1.00 123.42 112 SER A N 1
ATOM 881 C CA . SER A 1 112 ? -29.716 -8.900 85.206 1.00 124.39 112 SER A CA 1
ATOM 882 C C . SER A 1 112 ? -28.790 -7.894 84.535 1.00 126.26 112 SER A C 1
ATOM 883 O O . SER A 1 112 ? -29.257 -7.093 83.722 1.00 131.67 112 SER A O 1
ATOM 886 N N . GLY A 1 113 ? -27.506 -7.914 84.917 1.00 117.91 113 GLY A N 1
ATOM 887 C CA . GLY A 1 113 ? -26.545 -6.919 84.463 1.00 117.07 113 GLY A CA 1
ATOM 888 C C . GLY A 1 113 ? -26.328 -6.917 82.946 1.00 117.33 113 GLY A C 1
ATOM 889 O O . GLY A 1 113 ? -25.453 -6.197 82.462 1.00 114.99 113 GLY A O 1
ATOM 890 N N . MET A 1 114 ? -27.170 -7.675 82.214 1.00 109.38 114 MET A N 1
ATOM 891 C CA . MET A 1 114 ? -26.964 -8.063 80.821 1.00 101.57 114 MET A CA 1
ATOM 892 C C . MET A 1 114 ? -27.697 -7.135 79.841 1.00 95.08 114 MET A C 1
ATOM 893 O O . MET A 1 114 ? -27.277 -7.038 78.686 1.00 92.00 114 MET A O 1
ATOM 898 N N . VAL A 1 115 ? -28.773 -6.462 80.304 1.00 90.77 115 VAL A N 1
ATOM 899 C CA . VAL A 1 115 ? -29.691 -5.686 79.471 1.00 85.39 115 VAL A CA 1
ATOM 900 C C . VAL A 1 115 ? -28.932 -4.609 78.696 1.00 90.40 115 VAL A C 1
ATOM 901 O O . VAL A 1 115 ? -28.866 -4.669 77.471 1.00 91.01 115 VAL A O 1
A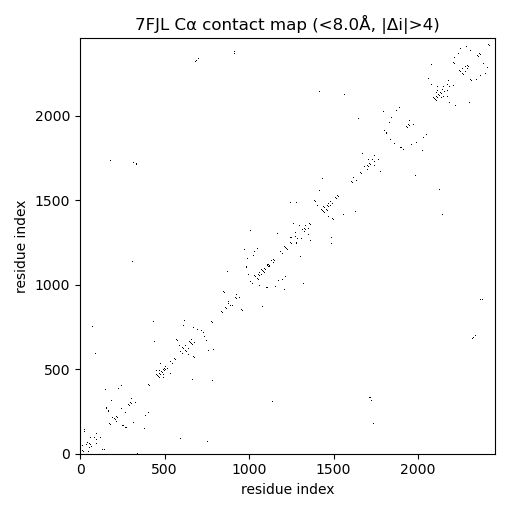TOM 905 N N . ASP A 1 116 ? -28.390 -3.613 79.416 1.00 94.95 116 ASP A N 1
ATOM 906 C CA . ASP A 1 116 ? -27.808 -2.423 78.800 1.00 97.05 116 ASP A CA 1
ATOM 907 C C . ASP A 1 116 ? -26.300 -2.601 78.633 1.00 89.48 116 ASP A C 1
ATOM 908 O O . ASP A 1 116 ? -25.529 -1.671 78.835 1.00 94.60 116 ASP A O 1
ATOM 913 N N . LYS A 1 117 ? -25.921 -3.809 78.205 1.00 83.21 117 LYS A N 1
ATOM 914 C CA . LYS A 1 117 ? -24.552 -4.248 78.021 1.00 76.85 117 LYS A CA 1
ATOM 915 C C . LYS A 1 117 ? -24.458 -5.071 76.737 1.00 74.53 117 LYS A C 1
ATOM 916 O O . LYS A 1 117 ? -23.415 -5.082 76.083 1.00 74.34 117 LYS A O 1
ATOM 922 N N . VAL A 1 118 ? -25.531 -5.808 76.405 1.00 65.02 118 VAL A N 1
ATOM 923 C CA . VAL A 1 118 ? -25.632 -6.340 75.054 1.00 53.39 118 VAL A CA 1
ATOM 924 C C . VAL A 1 118 ? -26.006 -5.202 74.100 1.00 43.28 118 VAL A C 1
ATOM 925 O O . VAL A 1 118 ? -26.945 -4.389 74.305 1.00 38.02 118 VAL A O 1
ATOM 929 N N . LYS A 1 119 ? -25.128 -5.104 73.103 1.00 38.32 119 LYS A N 1
ATOM 930 C CA . LYS A 1 119 ? -25.407 -4.252 71.968 1.00 42.93 119 LYS A CA 1
ATOM 931 C C . LYS A 1 119 ? -25.444 -5.129 70.736 1.00 39.14 119 LYS A C 1
ATOM 932 O O . LYS A 1 119 ? -24.457 -5.802 70.460 1.00 40.29 119 LYS A O 1
ATOM 938 N N . HIS A 1 120 ? -26.533 -5.023 69.973 1.00 34.33 120 HIS A N 1
ATOM 939 C CA . HIS A 1 120 ? -26.628 -5.774 68.721 1.00 32.21 120 HIS A CA 1
ATOM 940 C C . HIS A 1 120 ? -25.995 -4.983 67.570 1.00 31.48 120 HIS A C 1
ATOM 941 O O . HIS A 1 120 ? -26.145 -3.771 67.482 1.00 29.21 120 HIS A O 1
ATOM 948 N N . THR A 1 121 ? -25.302 -5.659 66.648 1.00 32.62 121 THR A N 1
ATOM 949 C CA . THR A 1 121 ? -24.721 -4.937 65.508 1.00 32.74 121 THR A CA 1
ATOM 950 C C . THR A 1 121 ? -25.803 -4.199 64.726 1.00 30.28 121 THR A C 1
ATOM 951 O O . THR A 1 121 ? -26.745 -4.799 64.259 1.00 31.83 121 THR A O 1
ATOM 955 N N . ALA A 1 122 ? -25.694 -2.890 64.638 1.00 27.60 122 ALA A N 1
ATOM 956 C CA . ALA A 1 122 ? -26.667 -2.042 63.973 1.00 28.56 122 ALA A CA 1
ATOM 957 C C . ALA A 1 122 ? -25.864 -0.890 63.366 1.00 30.05 122 ALA A C 1
ATOM 958 O O . ALA A 1 122 ? -24.922 -0.402 63.997 1.00 31.92 122 ALA A O 1
ATOM 960 N N . TYR A 1 123 ? -26.209 -0.514 62.138 1.00 26.53 123 TYR A N 1
ATOM 961 C CA . TYR A 1 123 ? -25.410 0.429 61.383 1.00 26.62 123 TYR A CA 1
ATOM 962 C C . TYR A 1 123 ? -26.064 1.803 61.373 1.00 26.00 123 TYR A C 1
ATOM 963 O O . TYR A 1 123 ? -27.276 1.909 61.458 1.00 28.90 123 TYR A O 1
ATOM 972 N N . PRO A 1 124 ? -25.295 2.899 61.204 1.00 25.68 124 PRO A N 1
ATOM 973 C CA . PRO A 1 124 ? -25.889 4.226 61.007 1.00 25.73 124 PRO A CA 1
ATOM 974 C C . PRO A 1 124 ? -26.646 4.206 59.683 1.00 26.67 124 PRO A C 1
ATOM 975 O O . PRO A 1 124 ? -26.236 3.564 58.725 1.00 29.10 124 PRO A O 1
ATOM 979 N N . THR A 1 125 ? -27.776 4.893 59.622 1.00 25.18 125 THR A N 1
ATOM 980 C CA . THR A 1 125 ? -28.561 4.789 58.422 1.00 26.87 125 THR A CA 1
ATOM 981 C C . THR A 1 125 ? -28.918 6.193 57.953 1.00 27.45 125 THR A C 1
ATOM 982 O O . THR A 1 125 ? -28.924 7.110 58.744 1.00 26.74 125 THR A O 1
ATOM 986 N N . GLN A 1 126 ? -29.350 6.316 56.703 1.00 29.62 126 GLN A N 1
ATOM 987 C CA . GLN A 1 126 ? -29.835 7.578 56.159 1.00 30.83 126 GLN A CA 1
ATOM 988 C C . GLN A 1 126 ? -30.903 7.232 55.115 1.00 33.20 126 GLN A C 1
ATOM 989 O O . GLN A 1 126 ? -30.772 6.243 54.369 1.00 34.11 126 GLN A O 1
ATOM 995 N N . GLU A 1 127 ? -31.940 8.058 55.018 1.00 30.62 127 GLU A N 1
ATOM 996 C CA . GLU A 1 127 ? -32.909 7.860 53.975 1.00 31.13 127 GLU A CA 1
ATOM 997 C C . GLU A 1 127 ? -32.662 8.973 52.984 1.00 30.68 127 GLU A C 1
ATOM 998 O O . GLU A 1 127 ? -32.621 10.131 53.376 1.00 30.28 127 GLU A O 1
ATOM 1004 N N . TRP A 1 128 ? -32.509 8.610 51.722 1.00 27.80 128 TRP A N 1
ATOM 1005 C CA . TRP A 1 128 ? -32.364 9.662 50.735 1.00 29.68 128 TRP A CA 1
ATOM 1006 C C . TRP A 1 128 ? -32.657 9.056 49.371 1.00 26.71 128 TRP A C 1
ATOM 1007 O O . TRP A 1 128 ? -32.184 7.947 49.100 1.00 26.64 128 TRP A O 1
ATOM 1018 N N . ALA A 1 129 ? -33.370 9.829 48.548 1.00 26.94 129 ALA A N 1
ATOM 1019 C CA . ALA A 1 129 ? -33.626 9.580 47.134 1.00 28.50 129 ALA A CA 1
ATOM 1020 C C . ALA A 1 129 ? -34.344 8.236 46.985 1.00 30.24 129 ALA A C 1
ATOM 1021 O O . ALA A 1 129 ? -34.029 7.494 46.044 1.00 29.91 129 ALA A O 1
ATOM 1023 N N . GLY A 1 130 ? -35.236 7.929 47.953 1.00 27.63 130 GLY A N 1
ATOM 1024 C CA . GLY A 1 130 ? -36.127 6.759 47.938 1.00 27.98 130 GLY A CA 1
ATOM 1025 C C . GLY A 1 130 ? -35.422 5.450 48.324 1.00 24.31 130 GLY A C 1
ATOM 1026 O O . GLY A 1 130 ? -35.970 4.378 48.105 1.00 25.73 130 GLY A O 1
ATOM 1027 N N . MET A 1 131 ? -34.181 5.556 48.812 1.00 25.10 131 MET A N 1
ATOM 1028 C CA . MET A 1 131 ? -33.413 4.431 49.336 1.00 24.94 131 MET A CA 1
ATOM 1029 C C . MET A 1 131 ? -33.116 4.601 50.817 1.00 24.45 131 MET A C 1
ATOM 1030 O O . MET A 1 131 ? -32.913 5.710 51.321 1.00 26.37 131 MET A O 1
ATOM 1035 N N . VAL A 1 132 ? -32.997 3.450 51.478 1.00 25.63 132 VAL A N 1
ATOM 1036 C CA . VAL A 1 132 ? -32.340 3.328 52.765 1.00 23.82 132 VAL A CA 1
ATOM 1037 C C . VAL A 1 132 ? -30.867 3.000 52.503 1.00 24.68 132 VAL A C 1
ATOM 1038 O O . VAL A 1 132 ? -30.534 1.993 51.828 1.00 25.21 132 VAL A O 1
ATOM 1042 N N . TRP A 1 133 ? -29.995 3.866 53.068 1.00 23.20 133 TRP A N 1
ATOM 1043 C CA . TRP A 1 133 ? -28.550 3.713 53.061 1.00 24.45 133 TRP A CA 1
ATOM 1044 C C . TRP A 1 133 ? -28.060 3.326 54.450 1.00 26.53 133 TRP A C 1
ATOM 1045 O O . TRP A 1 133 ? -28.630 3.731 55.475 1.00 28.15 133 TRP A O 1
ATOM 1056 N N . ALA A 1 134 ? -26.943 2.602 54.481 1.00 28.60 134 ALA A N 1
ATOM 1057 C CA . ALA A 1 134 ? -26.239 2.326 55.738 1.00 27.60 134 ALA A CA 1
ATOM 1058 C C . ALA A 1 134 ? -24.748 2.533 55.557 1.00 26.46 134 ALA A C 1
ATOM 1059 O O . ALA A 1 134 ? -24.212 2.438 54.431 1.00 25.64 134 ALA A O 1
ATOM 1061 N N . TYR A 1 135 ? -24.122 2.878 56.688 1.00 26.75 135 TYR A N 1
ATOM 1062 C CA . TYR A 1 135 ? -22.674 2.912 56.746 1.00 27.02 135 TYR A CA 1
ATOM 1063 C C . TYR A 1 135 ? -22.148 1.642 57.409 1.00 27.05 135 TYR A C 1
ATOM 1064 O O . TYR A 1 135 ? -22.247 1.461 58.628 1.00 29.09 135 TYR A O 1
ATOM 1073 N N . MET A 1 136 ? -21.572 0.768 56.589 1.00 26.56 136 MET A N 1
ATOM 1074 C CA . MET A 1 136 ? -21.250 -0.567 57.066 1.00 27.50 136 MET A CA 1
ATOM 1075 C C . MET A 1 136 ? -19.751 -0.732 57.322 1.00 28.26 136 MET A C 1
ATOM 1076 O O . MET A 1 136 ? -19.241 -1.854 57.511 1.00 27.37 136 MET A O 1
ATOM 1081 N N . GLY A 1 137 ? -19.020 0.400 57.288 1.00 28.22 137 GLY A N 1
ATOM 1082 C CA . GLY A 1 137 ? -17.588 0.310 57.509 1.00 26.33 137 GLY A CA 1
ATOM 1083 C C . GLY A 1 137 ? -17.291 0.463 58.990 1.00 27.89 137 GLY A C 1
ATOM 1084 O O . GLY A 1 137 ? -18.221 0.615 59.768 1.00 28.93 137 GLY A O 1
ATOM 1085 N N . PRO A 1 138 ? -16.012 0.527 59.436 1.00 30.39 138 PRO A N 1
ATOM 1086 C CA . PRO A 1 138 ? -15.720 0.852 60.836 1.00 32.07 138 PRO A CA 1
ATOM 1087 C C . PRO A 1 138 ? -16.273 2.243 61.169 1.00 33.91 138 PRO A C 1
ATOM 1088 O O . PRO A 1 138 ? -16.097 3.221 60.402 1.00 33.08 138 PRO A O 1
ATOM 1092 N N . LYS A 1 139 ? -16.922 2.317 62.337 1.00 34.43 139 LYS A N 1
ATOM 1093 C CA . LYS A 1 139 ? -17.799 3.425 62.696 1.00 37.89 139 LYS A CA 1
ATOM 1094 C C . LYS A 1 139 ? -17.045 4.750 62.729 1.00 40.49 139 LYS A C 1
ATOM 1095 O O . LYS A 1 139 ? -17.577 5.799 62.372 1.00 36.74 139 LYS A O 1
ATOM 1101 N N . GLU A 1 140 ? -15.783 4.691 63.163 1.00 41.56 140 GLU A N 1
ATOM 1102 C CA . GLU A 1 140 ? -14.998 5.898 63.226 1.00 45.41 140 GLU A CA 1
ATOM 1103 C C . GLU A 1 140 ? -14.614 6.337 61.809 1.00 45.04 140 GLU A C 1
ATOM 1104 O O . GLU A 1 140 ? -14.187 7.471 61.646 1.00 43.92 140 GLU A O 1
ATOM 1110 N N . THR A 1 141 ? -14.825 5.501 60.777 1.00 38.12 141 THR A N 1
ATOM 1111 C CA . THR A 1 141 ? -14.563 6.002 59.419 1.00 39.45 141 THR A CA 1
ATOM 1112 C C . THR A 1 141 ? -15.785 6.631 58.723 1.00 37.32 141 THR A C 1
ATOM 1113 O O . THR A 1 141 ? -15.721 7.001 57.546 1.00 36.84 141 THR A O 1
ATOM 1117 N N . MET A 1 142 ? -16.906 6.731 59.432 1.00 35.47 142 MET A N 1
ATOM 1118 C CA . MET A 1 142 ? -18.159 7.109 58.798 1.00 35.75 142 MET A CA 1
ATOM 1119 C C . MET A 1 142 ? -18.090 8.575 58.376 1.00 34.33 142 MET A C 1
ATOM 1120 O O . MET A 1 142 ? -17.900 9.445 59.202 1.00 36.64 142 MET A O 1
ATOM 1125 N N . PRO A 1 143 ? -18.290 8.944 57.100 1.00 33.43 143 PRO A N 1
ATOM 1126 C CA . PRO A 1 143 ? -18.319 10.367 56.747 1.00 32.70 143 PRO A CA 1
ATOM 1127 C C . PRO A 1 143 ? -19.729 10.924 56.797 1.00 34.83 143 PRO A C 1
ATOM 1128 O O . PRO A 1 143 ? -20.691 10.175 56.719 1.00 35.73 143 PRO A O 1
ATOM 1132 N N . GLU A 1 144 ? -19.846 12.244 56.890 1.00 32.61 144 GLU A N 1
ATOM 1133 C CA . GLU A 1 144 ? -21.137 12.890 56.734 1.00 37.47 144 GLU A CA 1
ATOM 1134 C C . GLU A 1 144 ? -21.824 12.438 55.430 1.00 37.32 144 GLU A C 1
ATOM 1135 O O . GLU A 1 144 ? -21.188 12.228 54.389 1.00 33.47 144 GLU A O 1
ATOM 1141 N N . PHE A 1 145 ? -23.160 12.313 55.457 1.00 34.85 145 PHE A N 1
ATOM 1142 C CA . PHE A 1 145 ? -23.780 11.799 54.246 1.00 35.20 145 PHE A CA 1
ATOM 1143 C C . PHE A 1 145 ? -24.079 12.983 53.329 1.00 35.17 145 PHE A C 1
ATOM 1144 O O . PHE A 1 145 ? -24.679 13.942 53.784 1.00 36.77 145 PHE A O 1
ATOM 1152 N N . LEU A 1 146 ? -23.615 12.922 52.070 1.00 35.51 146 LEU A N 1
ATOM 1153 C CA . LEU A 1 146 ? -23.763 14.002 51.100 1.00 36.16 146 LEU A CA 1
ATOM 1154 C C . LEU A 1 146 ? -24.620 13.518 49.941 1.00 34.74 146 LEU A C 1
ATOM 1155 O O . LEU A 1 146 ? -24.644 12.324 49.688 1.00 34.31 146 LEU A O 1
ATOM 1160 N N . PRO A 1 147 ? -25.269 14.418 49.158 1.00 35.50 147 PRO A N 1
ATOM 1161 C CA . PRO A 1 147 ? -26.080 13.970 48.026 1.00 35.12 147 PRO A CA 1
ATOM 1162 C C . PRO A 1 147 ? -25.256 13.183 47.024 1.00 35.28 147 PRO A C 1
ATOM 1163 O O . PRO A 1 147 ? -24.160 13.606 46.669 1.00 37.23 147 PRO A O 1
ATOM 1167 N N . PRO A 1 148 ? -25.747 12.006 46.557 1.00 36.39 148 PRO A N 1
ATOM 1168 C CA . PRO A 1 148 ? -25.147 11.320 45.408 1.00 38.13 148 PRO A CA 1
ATOM 1169 C C . PRO A 1 148 ? -25.243 12.251 44.194 1.00 35.87 148 PRO A C 1
ATOM 1170 O O . PRO A 1 148 ? -26.103 13.133 44.152 1.00 35.21 148 PRO A O 1
ATOM 1174 N N . ALA A 1 149 ? -24.364 12.017 43.215 1.00 38.87 149 ALA A N 1
ATOM 1175 C CA . ALA A 1 149 ? -24.316 12.734 41.939 1.00 38.69 149 ALA A CA 1
ATOM 1176 C C . ALA A 1 149 ? -25.696 12.742 41.277 1.00 38.60 149 ALA A C 1
ATOM 1177 O O . ALA A 1 149 ? -26.110 13.737 40.686 1.00 37.27 149 ALA A O 1
ATOM 1179 N N . TRP A 1 150 ? -26.446 11.662 41.488 1.00 36.33 150 TRP A N 1
ATOM 1180 C CA . TRP A 1 150 ? -27.680 11.429 40.770 1.00 34.85 150 TRP A CA 1
ATOM 1181 C C . TRP A 1 150 ? -28.898 11.751 41.620 1.00 36.84 150 TRP A C 1
ATOM 1182 O O . TRP A 1 150 ? -30.015 11.334 41.289 1.00 39.13 150 TRP A O 1
ATOM 1193 N N . ALA A 1 151 ? -28.677 12.428 42.741 1.00 37.11 151 ALA A N 1
ATOM 1194 C CA . ALA A 1 151 ? -29.819 12.824 43.552 1.00 39.62 151 ALA A CA 1
ATOM 1195 C C . ALA A 1 151 ? -29.470 14.097 44.313 1.00 39.57 151 ALA A C 1
ATOM 1196 O O . ALA A 1 151 ? -29.371 14.065 45.547 1.00 39.21 151 ALA A O 1
ATOM 1198 N N . PRO A 1 152 ? -29.240 15.216 43.591 1.00 36.70 152 PRO A N 1
ATOM 1199 C CA . PRO A 1 152 ? -28.583 16.391 44.161 1.00 39.78 152 PRO A CA 1
ATOM 1200 C C . PRO A 1 152 ? -29.376 17.042 45.271 1.00 43.39 152 PRO A C 1
ATOM 1201 O O . PRO A 1 152 ? -28.765 17.603 46.173 1.00 51.99 152 PRO A O 1
ATOM 1205 N N . THR A 1 153 ? -30.714 16.971 45.218 1.00 50.98 153 THR A N 1
ATOM 1206 C CA . THR A 1 153 ? -31.560 17.811 46.070 1.00 57.86 153 THR A CA 1
ATOM 1207 C C . THR A 1 153 ? -32.926 17.172 46.359 1.00 58.39 153 THR A C 1
ATOM 1208 O O . THR A 1 153 ? -33.439 16.381 45.552 1.00 56.45 153 THR A O 1
ATOM 1212 N N . ALA A 1 154 ? -33.536 17.583 47.494 1.00 54.22 154 ALA A N 1
ATOM 1213 C CA . ALA A 1 154 ? -34.840 17.094 47.944 1.00 57.21 154 ALA A CA 1
ATOM 1214 C C . ALA A 1 154 ? -35.973 17.323 46.917 1.00 56.49 154 ALA A C 1
ATOM 1215 O O . ALA A 1 154 ? -36.969 16.589 46.942 1.00 58.17 154 ALA A O 1
ATOM 1217 N N . ASP A 1 155 ? -35.810 18.298 45.991 1.00 49.90 155 ASP A N 1
ATOM 1218 C CA . ASP A 1 155 ? -36.788 18.637 44.955 1.00 46.67 155 ASP A CA 1
ATOM 1219 C C . ASP A 1 155 ? -36.584 17.769 43.691 1.00 42.19 155 ASP A C 1
ATOM 1220 O O . ASP A 1 155 ? -37.254 17.917 42.684 1.00 41.83 155 ASP A O 1
ATOM 1225 N N . THR A 1 156 ? -35.587 16.892 43.680 1.00 38.75 156 THR A N 1
ATOM 1226 C CA . THR A 1 156 ? -35.338 16.104 42.490 1.00 35.47 156 THR A CA 1
ATOM 1227 C C . THR A 1 156 ? -36.282 14.906 42.473 1.00 31.51 156 THR A C 1
ATOM 1228 O O . THR A 1 156 ? -36.395 14.211 43.476 1.00 30.41 156 THR A O 1
ATOM 1232 N N . ARG A 1 157 ? -36.940 14.624 41.351 1.00 29.48 157 ARG A N 1
ATOM 1233 C CA . ARG A 1 157 ? -37.619 13.329 41.290 1.00 29.07 157 ARG A CA 1
ATOM 1234 C C . ARG A 1 157 ? -36.592 12.240 40.991 1.00 27.21 157 ARG A C 1
ATOM 1235 O O . ARG A 1 157 ? -35.775 12.404 40.093 1.00 29.75 157 ARG A O 1
ATOM 1243 N N . VAL A 1 158 ? -36.688 11.143 41.739 1.00 25.22 158 VAL A N 1
ATOM 1244 C CA . VAL A 1 158 ? -35.841 9.972 41.636 1.00 24.31 158 VAL A CA 1
ATOM 1245 C C . VAL A 1 158 ? -36.791 8.773 41.580 1.00 24.77 158 VAL A C 1
ATOM 1246 O O . VAL A 1 158 ? -37.567 8.535 42.518 1.00 23.95 158 VAL A O 1
ATOM 1250 N N . SER A 1 159 ? -36.692 8.014 40.498 1.00 23.04 159 SER A N 1
ATOM 1251 C CA . SER A 1 159 ? -37.551 6.870 40.275 1.00 22.82 159 SER A CA 1
ATOM 1252 C C . SER A 1 159 ? -36.684 5.638 40.058 1.00 21.94 159 SER A C 1
ATOM 1253 O O . SER A 1 159 ? -35.846 5.647 39.175 1.00 19.33 159 SER A O 1
ATOM 1256 N N . ILE A 1 160 ? -36.978 4.555 40.794 1.00 20.50 160 ILE A N 1
ATOM 1257 C CA . ILE A 1 160 ? -36.005 3.489 40.908 1.00 22.36 160 ILE A CA 1
ATOM 1258 C C . ILE A 1 160 ? -36.639 2.160 40.494 1.00 23.62 160 ILE A C 1
ATOM 1259 O O . ILE A 1 160 ? -37.711 1.796 40.986 1.00 23.24 160 ILE A O 1
ATOM 1264 N N . ALA A 1 161 ? -35.914 1.414 39.675 1.00 22.14 161 ALA A N 1
ATOM 1265 C CA . ALA A 1 161 ? -36.189 0.001 39.507 1.00 21.70 161 ALA A CA 1
ATOM 1266 C C . ALA A 1 161 ? -35.076 -0.734 40.262 1.00 22.05 161 ALA A C 1
ATOM 1267 O O . ALA A 1 161 ? -33.909 -0.410 40.102 1.00 22.09 161 ALA A O 1
ATOM 1269 N N . LYS A 1 162 ? -35.448 -1.647 41.148 1.00 20.22 162 LYS A N 1
ATOM 1270 C CA . LYS A 1 162 ? -34.506 -2.465 41.884 1.00 19.93 162 LYS A CA 1
ATOM 1271 C C . LYS A 1 162 ? -34.706 -3.908 41.406 1.00 19.92 162 LYS A C 1
ATOM 1272 O O . LYS A 1 162 ? -35.840 -4.366 41.156 1.00 17.70 162 LYS A O 1
ATOM 1278 N N . VAL A 1 163 ? -33.597 -4.605 41.156 1.00 18.98 163 VAL A N 1
ATOM 1279 C CA . VAL A 1 163 ? -33.700 -5.974 40.699 1.00 18.72 163 VAL A CA 1
ATOM 1280 C C . VAL A 1 163 ? -32.582 -6.704 41.392 1.00 21.35 163 VAL A C 1
ATOM 1281 O O . VAL A 1 163 ? -31.435 -6.212 41.397 1.00 21.90 163 VAL A O 1
ATOM 1285 N N . LEU A 1 164 ? -32.932 -7.836 42.001 1.00 20.21 164 LEU A N 1
ATOM 1286 C CA . LEU A 1 164 ? -31.899 -8.621 42.664 1.00 22.62 164 LEU A CA 1
ATOM 1287 C C . LEU A 1 164 ? -31.346 -9.605 41.642 1.00 22.29 164 LEU A C 1
ATOM 1288 O O . LEU A 1 164 ? -32.111 -10.425 41.149 1.00 20.37 164 LEU A O 1
ATOM 1293 N N . LEU A 1 165 ? -30.055 -9.521 41.311 1.00 20.69 165 LEU A N 1
ATOM 1294 C CA . LEU A 1 165 ? -29.606 -10.320 40.197 1.00 22.43 165 LEU A CA 1
ATOM 1295 C C . LEU A 1 165 ? -28.648 -11.385 40.696 1.00 22.26 165 LEU A C 1
ATOM 1296 O O . LEU A 1 165 ? -27.717 -11.041 41.428 1.00 24.62 165 LEU A O 1
ATOM 1301 N N . PRO A 1 166 ? -28.737 -12.640 40.192 1.00 22.13 166 PRO A N 1
ATOM 1302 C CA . PRO A 1 166 ? -27.852 -13.704 40.669 1.00 22.13 166 PRO A CA 1
ATOM 1303 C C . PRO A 1 166 ? -26.508 -13.784 39.944 1.00 20.55 166 PRO A C 1
ATOM 1304 O O . PRO A 1 166 ? -26.051 -14.851 39.504 1.00 21.74 166 PRO A O 1
ATOM 1308 N N . CYS A 1 167 ? -25.802 -12.680 39.941 1.00 21.50 167 CYS A N 1
ATOM 1309 C CA . CYS A 1 167 ? -24.392 -12.707 39.539 1.00 23.37 167 CYS A CA 1
ATOM 1310 C C . CYS A 1 167 ? -23.601 -11.662 40.320 1.00 23.47 167 CYS A C 1
ATOM 1311 O O . CYS A 1 167 ? -24.192 -10.803 40.990 1.00 25.08 167 CYS A O 1
ATOM 1314 N N . ASN A 1 168 ? -22.270 -11.656 40.086 1.00 21.18 168 ASN A N 1
ATOM 1315 C CA . ASN A 1 168 ? -21.371 -10.820 40.831 1.00 20.53 168 ASN A CA 1
ATOM 1316 C C . ASN A 1 168 ? -21.527 -9.404 40.292 1.00 22.11 168 ASN A C 1
ATOM 1317 O O . ASN A 1 168 ? -21.929 -9.249 39.127 1.00 17.83 168 ASN A O 1
ATOM 1322 N N . TRP A 1 169 ? -21.237 -8.416 41.169 1.00 20.95 169 TRP A N 1
ATOM 1323 C CA . TRP A 1 169 ? -21.486 -7.005 40.893 1.00 22.92 169 TRP A CA 1
ATOM 1324 C C . TRP A 1 169 ? -20.629 -6.492 39.725 1.00 22.99 169 TRP A C 1
ATOM 1325 O O . TRP A 1 169 ? -21.050 -5.565 39.048 1.00 22.71 169 TRP A O 1
ATOM 1336 N N . ALA A 1 170 ? -19.401 -7.019 39.540 1.00 21.76 170 ALA A N 1
ATOM 1337 C CA . ALA A 1 170 ? -18.474 -6.323 38.646 1.00 21.13 170 ALA A CA 1
ATOM 1338 C C . ALA A 1 170 ? -18.902 -6.470 37.178 1.00 21.32 170 ALA A C 1
ATOM 1339 O O . ALA A 1 170 ? -18.730 -5.523 36.390 1.00 21.06 170 ALA A O 1
ATOM 1341 N N . GLN A 1 171 ? -19.457 -7.641 36.794 1.00 19.68 171 GLN A N 1
ATOM 1342 C CA . GLN A 1 171 ? -19.909 -7.785 35.395 1.00 20.67 171 GLN A CA 1
ATOM 1343 C C . GLN A 1 171 ? -21.136 -6.915 35.060 1.00 21.94 171 GLN A C 1
ATOM 1344 O O . GLN A 1 171 ? -21.289 -6.483 33.901 1.00 20.75 171 GLN A O 1
ATOM 1350 N N . ILE A 1 172 ? -21.952 -6.596 36.086 1.00 21.69 172 ILE A N 1
ATOM 1351 C CA . ILE A 1 172 ? -23.086 -5.698 35.932 1.00 21.16 172 ILE A CA 1
ATOM 1352 C C . ILE A 1 172 ? -22.592 -4.264 35.756 1.00 22.33 172 ILE A C 1
ATOM 1353 O O . ILE A 1 172 ? -23.052 -3.540 34.841 1.00 20.59 172 ILE A O 1
ATOM 1358 N N . LEU A 1 173 ? -21.667 -3.834 36.625 1.00 21.34 173 LEU A N 1
ATOM 1359 C CA . LEU A 1 173 ? -21.050 -2.497 36.477 1.00 20.50 173 LEU A CA 1
ATOM 1360 C C . LEU A 1 173 ? -20.463 -2.314 35.058 1.00 20.95 173 LEU A C 1
ATOM 1361 O O . LEU A 1 173 ? -20.713 -1.329 34.346 1.00 21.86 173 LEU A O 1
ATOM 1366 N N . GLU A 1 174 ? -19.706 -3.308 34.579 1.00 21.21 174 GLU A N 1
ATOM 1367 C CA . GLU A 1 174 ? -19.064 -3.235 33.277 1.00 21.68 174 GLU A CA 1
ATOM 1368 C C . GLU A 1 174 ? -20.087 -2.997 32.175 1.00 23.05 174 GLU A C 1
ATOM 1369 O O . GLU A 1 174 ? -19.835 -2.277 31.184 1.00 24.02 174 GLU A O 1
ATOM 1375 N N . GLY A 1 175 ? -21.255 -3.624 32.344 1.00 23.55 175 GLY A N 1
ATOM 1376 C CA . GLY A 1 175 ? -22.321 -3.417 31.383 1.00 22.79 175 GLY A CA 1
ATOM 1377 C C . GLY A 1 175 ? -22.747 -1.950 31.260 1.00 22.67 175 GLY A C 1
ATOM 1378 O O . GLY A 1 175 ? -23.277 -1.583 30.206 1.00 22.76 175 GLY A O 1
ATOM 1379 N N . ALA A 1 176 ? -22.520 -1.096 32.287 1.00 22.94 176 ALA A N 1
ATOM 1380 C CA . ALA A 1 176 ? -22.894 0.321 32.186 1.00 22.83 176 ALA A CA 1
ATOM 1381 C C . ALA A 1 176 ? -21.754 1.201 31.672 1.00 25.85 176 ALA A C 1
ATOM 1382 O O . ALA A 1 176 ? -21.924 2.430 31.642 1.00 27.60 176 ALA A O 1
ATOM 1384 N N . ILE A 1 177 ? -20.564 0.625 31.426 1.00 25.48 177 ILE A N 1
ATOM 1385 C CA . ILE A 1 177 ? -19.425 1.432 30.968 1.00 25.28 177 ILE A CA 1
ATOM 1386 C C . ILE A 1 177 ? -18.966 0.874 29.631 1.00 27.40 177 ILE A C 1
ATOM 1387 O O . ILE A 1 177 ? -17.764 0.650 29.422 1.00 29.36 177 ILE A O 1
ATOM 1392 N N . ASP A 1 178 ? -19.953 0.631 28.755 1.00 27.85 178 ASP A N 1
ATOM 1393 C CA . ASP A 1 178 ? -19.775 -0.206 27.595 1.00 28.20 178 ASP A CA 1
ATOM 1394 C C . ASP A 1 178 ? -20.663 0.358 26.489 1.00 28.36 178 ASP A C 1
ATOM 1395 O O . ASP A 1 178 ? -21.447 -0.385 25.887 1.00 26.97 178 ASP A O 1
ATOM 1400 N N . SER A 1 179 ? -20.482 1.651 26.176 1.00 25.13 179 SER A N 1
ATOM 1401 C CA . SER A 1 179 ? -21.287 2.369 25.193 1.00 27.02 179 SER A CA 1
ATOM 1402 C C . SER A 1 179 ? -21.619 1.536 23.950 1.00 27.41 179 SER A C 1
ATOM 1403 O O . SER A 1 179 ? -22.736 1.555 23.441 1.00 26.20 179 SER A O 1
ATOM 1406 N N . ALA A 1 180 ? -20.664 0.782 23.448 1.00 27.50 180 ALA A N 1
ATOM 1407 C CA . ALA A 1 180 ? -20.869 0.139 22.149 1.00 28.34 180 ALA A CA 1
ATOM 1408 C C . ALA A 1 180 ? -22.016 -0.872 22.212 1.00 29.75 180 ALA A C 1
ATOM 1409 O O . ALA A 1 180 ? -22.660 -1.122 21.198 1.00 29.10 180 ALA A O 1
ATOM 1411 N N . HIS A 1 181 ? -22.266 -1.462 23.403 1.00 29.32 181 HIS A N 1
ATOM 1412 C CA . HIS A 1 181 ? -23.235 -2.541 23.526 1.00 26.86 181 HIS A CA 1
ATOM 1413 C C . HIS A 1 181 ? -24.614 -2.060 23.044 1.00 29.03 181 HIS A C 1
ATOM 1414 O O . HIS A 1 181 ? -25.376 -2.847 22.450 1.00 30.82 181 HIS A O 1
ATOM 1421 N N . SER A 1 182 ? -24.965 -0.798 23.316 1.00 25.53 182 SER A N 1
ATOM 1422 C CA . SER A 1 182 ? -26.282 -0.269 22.975 1.00 27.29 182 SER A CA 1
ATOM 1423 C C . SER A 1 182 ? -26.561 -0.409 21.486 1.00 27.90 182 SER A C 1
ATOM 1424 O O . SER A 1 182 ? -27.706 -0.641 21.090 1.00 30.22 182 SER A O 1
ATOM 1427 N N . SER A 1 183 ? -25.532 -0.152 20.668 1.00 27.97 183 SER A N 1
ATOM 1428 C CA . SER A 1 183 ? -25.721 -0.166 19.233 1.00 29.13 183 SER A CA 1
ATOM 1429 C C . SER A 1 183 ? -26.003 -1.586 18.707 1.00 28.52 183 SER A C 1
ATOM 1430 O O . SER A 1 183 ? -26.377 -1.685 17.551 1.00 28.86 183 SER A O 1
ATOM 1433 N N . SER A 1 184 ? -25.692 -2.661 19.457 1.00 25.89 184 SER A N 1
ATOM 1434 C CA . SER A 1 184 ? -26.127 -3.986 19.023 1.00 27.85 184 SER A CA 1
ATOM 1435 C C . SER A 1 184 ? -27.350 -4.421 19.836 1.00 26.75 184 SER A C 1
ATOM 1436 O O . SER A 1 184 ? -28.465 -4.443 19.308 1.00 24.40 184 SER A O 1
ATOM 1439 N N . LEU A 1 185 ? -27.065 -4.822 21.104 1.00 25.39 185 LEU A N 1
ATOM 1440 C CA . LEU A 1 185 ? -28.018 -5.375 22.058 1.00 23.02 185 LEU A CA 1
ATOM 1441 C C . LEU A 1 185 ? -29.289 -4.532 22.091 1.00 23.92 185 LEU A C 1
ATOM 1442 O O . LEU A 1 185 ? -30.399 -5.080 22.080 1.00 23.48 185 LEU A O 1
ATOM 1447 N N . HIS A 1 186 ? -29.141 -3.206 22.189 1.00 24.70 186 HIS A N 1
ATOM 1448 C CA . HIS A 1 186 ? -30.320 -2.385 22.416 1.00 24.55 186 HIS A CA 1
ATOM 1449 C C . HIS A 1 186 ? -30.766 -1.725 21.115 1.00 25.64 186 HIS A C 1
ATOM 1450 O O . HIS A 1 186 ? -31.556 -0.770 21.138 1.00 27.11 186 HIS A O 1
ATOM 1457 N N . SER A 1 187 ? -30.349 -2.284 19.974 1.00 28.02 187 SER A N 1
ATOM 1458 C CA . SER A 1 187 ? -30.609 -1.647 18.675 1.00 27.84 187 SER A CA 1
ATOM 1459 C C . SER A 1 187 ? -32.089 -1.625 18.307 1.00 29.91 187 SER A C 1
ATOM 1460 O O . SER A 1 187 ? -32.470 -0.832 17.425 1.00 33.85 187 SER A O 1
ATOM 1463 N N . SER A 1 188 ? -32.924 -2.500 18.887 1.00 28.81 188 SER A N 1
ATOM 1464 C CA . SER A 1 188 ? -34.364 -2.359 18.642 1.00 31.30 188 SER A CA 1
ATOM 1465 C C . SER A 1 188 ? -35.047 -1.460 19.688 1.00 33.86 188 SER A C 1
ATOM 1466 O O . SER A 1 188 ? -36.275 -1.325 19.659 1.00 31.58 188 SER A O 1
ATOM 1469 N N . ASP A 1 189 ? -34.267 -0.869 20.597 1.00 31.62 189 ASP A N 1
ATOM 1470 C CA . ASP A 1 189 ? -34.800 -0.089 21.704 1.00 36.72 189 ASP A CA 1
ATOM 1471 C C . ASP A 1 189 ? -34.390 1.395 21.609 1.00 41.30 189 ASP A C 1
ATOM 1472 O O . ASP A 1 189 ? -34.394 2.106 22.624 1.00 39.71 189 ASP A O 1
ATOM 1477 N N . MET A 1 190 ? -34.082 1.893 20.401 1.00 43.54 190 MET A N 1
ATOM 1478 C CA . MET A 1 190 ? -33.473 3.214 20.351 1.00 52.68 190 MET A CA 1
ATOM 1479 C C . MET A 1 190 ? -34.485 4.300 20.764 1.00 56.53 190 MET A C 1
ATOM 1480 O O . MET A 1 190 ? -35.533 4.420 20.095 1.00 60.87 190 MET A O 1
ATOM 1485 N N . ARG A 1 207 ? -31.791 8.810 18.531 1.00 66.44 207 ARG A N 1
ATOM 1486 C CA . ARG A 1 207 ? -30.336 9.156 18.505 1.00 70.48 207 ARG A CA 1
ATOM 1487 C C . ARG A 1 207 ? -29.885 9.728 17.154 1.00 63.84 207 ARG A C 1
ATOM 1488 O O . ARG A 1 207 ? -30.355 9.316 16.096 1.00 67.44 207 ARG A O 1
ATOM 1496 N N . PRO A 1 208 ? -28.946 10.706 17.162 1.00 60.25 208 PRO A N 1
ATOM 1497 C CA . PRO A 1 208 ? -28.382 11.286 15.937 1.00 56.62 208 PRO A CA 1
ATOM 1498 C C . PRO A 1 208 ? -27.126 10.598 15.404 1.00 48.16 208 PRO A C 1
ATOM 1499 O O . PRO A 1 208 ? -26.192 11.260 14.974 1.00 52.14 208 PRO A O 1
ATOM 1503 N N . SER A 1 209 ? -27.110 9.268 15.452 1.00 45.17 209 SER A N 1
ATOM 1504 C CA . SER A 1 209 ? -26.012 8.453 14.960 1.00 43.50 209 SER A CA 1
ATOM 1505 C C . SER A 1 209 ? -26.548 7.058 14.670 1.00 43.62 209 SER A C 1
ATOM 1506 O O . SER A 1 209 ? -27.474 6.605 15.345 1.00 43.67 209 SER A O 1
ATOM 1509 N N . THR A 1 210 ? -25.953 6.382 13.677 1.00 44.20 210 THR A N 1
ATOM 1510 C CA . THR A 1 210 ? -26.188 4.954 13.533 1.00 44.94 210 THR A CA 1
ATOM 1511 C C . THR A 1 210 ? -24.850 4.224 13.554 1.00 43.58 210 THR A C 1
ATOM 1512 O O . THR A 1 210 ? -24.775 3.079 13.128 1.00 47.95 210 THR A O 1
ATOM 1516 N N . ASP A 1 211 ? -23.821 4.899 14.079 1.00 39.37 211 ASP A N 1
ATOM 1517 C CA . ASP A 1 211 ? -22.479 4.375 14.243 1.00 39.71 211 ASP A CA 1
ATOM 1518 C C . ASP A 1 211 ? -22.439 3.335 15.378 1.00 41.55 211 ASP A C 1
ATOM 1519 O O . ASP A 1 211 ? -22.745 3.641 16.531 1.00 45.05 211 ASP A O 1
ATOM 1524 N N . LYS A 1 212 ? -21.978 2.116 15.060 1.00 40.00 212 LYS A N 1
ATOM 1525 C CA . LYS A 1 212 ? -21.970 0.978 15.967 1.00 37.49 212 LYS A CA 1
ATOM 1526 C C . LYS A 1 212 ? -20.625 0.829 16.663 1.00 38.85 212 LYS A C 1
ATOM 1527 O O . LYS A 1 212 ? -20.515 0.102 17.666 1.00 37.30 212 LYS A O 1
ATOM 1533 N N . ALA A 1 213 ? -19.594 1.514 16.130 1.00 37.76 213 ALA A N 1
ATOM 1534 C CA . ALA A 1 213 ? -18.244 1.355 16.668 1.00 36.11 213 ALA A CA 1
ATOM 1535 C C . ALA A 1 213 ? -17.686 2.687 17.157 1.00 36.59 213 ALA A C 1
ATOM 1536 O O . ALA A 1 213 ? -16.782 3.251 16.512 1.00 36.06 213 ALA A O 1
ATOM 1538 N N . PRO A 1 214 ? -18.138 3.189 18.332 1.00 33.84 214 PRO A N 1
ATOM 1539 C CA . PRO A 1 214 ? -17.641 4.461 18.865 1.00 31.90 214 PRO A CA 1
ATOM 1540 C C . PRO A 1 214 ? -16.134 4.366 19.110 1.00 34.30 214 PRO A C 1
ATOM 1541 O O . PRO A 1 214 ? -15.633 3.271 19.432 1.00 32.34 214 PRO A O 1
ATOM 1545 N N . ARG A 1 215 ? -15.409 5.498 18.913 1.00 34.92 215 ARG A N 1
ATOM 1546 C CA . ARG A 1 215 ? -14.037 5.664 19.417 1.00 38.68 215 ARG A CA 1
ATOM 1547 C C . ARG A 1 215 ? -14.153 5.911 20.935 1.00 37.25 215 ARG A C 1
ATOM 1548 O O . ARG A 1 215 ? -15.071 6.609 21.359 1.00 36.84 215 ARG A O 1
ATOM 1556 N N . MET A 1 216 ? -13.230 5.410 21.763 1.00 33.46 216 MET A N 1
ATOM 1557 C CA . MET A 1 216 ? -13.385 5.623 23.201 1.00 33.53 216 MET A CA 1
ATOM 1558 C C . MET A 1 216 ? -12.249 6.488 23.792 1.00 34.69 216 MET A C 1
ATOM 1559 O O . MET A 1 216 ? -11.107 6.348 23.416 1.00 36.05 216 MET A O 1
ATOM 1564 N N . GLN A 1 217 ? -12.520 7.370 24.770 1.00 35.10 217 GLN A N 1
ATOM 1565 C CA . GLN A 1 217 ? -11.432 8.026 25.488 1.00 36.17 217 GLN A CA 1
ATOM 1566 C C . GLN A 1 217 ? -11.811 8.101 26.977 1.00 34.58 217 GLN A C 1
ATOM 1567 O O . GLN A 1 217 ? -12.985 8.263 27.306 1.00 32.76 217 GLN A O 1
ATOM 1573 N N . VAL A 1 218 ? -10.819 8.042 27.858 1.00 29.89 218 VAL A N 1
ATOM 1574 C CA . VAL A 1 218 ? -11.032 8.013 29.290 1.00 32.63 218 VAL A CA 1
ATOM 1575 C C . VAL A 1 218 ? -10.326 9.221 29.899 1.00 37.11 218 VAL A C 1
ATOM 1576 O O . VAL A 1 218 ? -9.263 9.611 29.420 1.00 40.39 218 VAL A O 1
ATOM 1580 N N . GLN A 1 219 ? -10.917 9.810 30.951 1.00 37.29 219 GLN A N 1
ATOM 1581 C CA . GLN A 1 219 ? -10.236 10.754 31.824 1.00 35.68 219 GLN A CA 1
ATOM 1582 C C . GLN A 1 219 ? -10.354 10.270 33.267 1.00 33.81 219 GLN A C 1
ATOM 1583 O O . GLN A 1 219 ? -11.453 10.228 33.814 1.00 29.96 219 GLN A O 1
ATOM 1589 N N . ARG A 1 220 ? -9.212 9.873 33.856 1.00 36.11 220 ARG A N 1
ATOM 1590 C CA . ARG A 1 220 ? -9.195 9.364 35.212 1.00 32.85 220 ARG A CA 1
ATOM 1591 C C . ARG A 1 220 ? -9.555 10.530 36.110 1.00 31.17 220 ARG A C 1
ATOM 1592 O O . ARG A 1 220 ? -9.271 11.647 35.747 1.00 31.66 220 ARG A O 1
ATOM 1600 N N . THR A 1 221 ? -10.244 10.302 37.228 1.00 29.34 221 THR A N 1
ATOM 1601 C CA . THR A 1 221 ? -10.482 11.363 38.191 1.00 28.80 221 THR A CA 1
ATOM 1602 C C . THR A 1 221 ? -10.147 10.807 39.557 1.00 29.91 221 THR A C 1
ATOM 1603 O O . THR A 1 221 ? -9.894 9.606 39.690 1.00 28.33 221 THR A O 1
ATOM 1607 N N . GLY A 1 222 ? -10.281 11.636 40.598 1.00 31.65 222 GLY A N 1
ATOM 1608 C CA . GLY A 1 222 ? -10.105 11.087 41.939 1.00 31.82 222 GLY A CA 1
ATOM 1609 C C . GLY A 1 222 ? -11.287 10.248 42.485 1.00 36.26 222 GLY A C 1
ATOM 1610 O O . GLY A 1 222 ? -11.182 9.754 43.612 1.00 36.73 222 GLY A O 1
ATOM 1611 N N . TYR A 1 223 ? -12.430 10.092 41.763 1.00 33.91 223 TYR A N 1
ATOM 1612 C CA . TYR A 1 223 ? -13.543 9.338 42.346 1.00 30.36 223 TYR A CA 1
ATOM 1613 C C . TYR A 1 223 ? -13.828 8.120 41.475 1.00 30.49 223 TYR A C 1
ATOM 1614 O O . TYR A 1 223 ? -14.757 7.341 41.758 1.00 29.06 223 TYR A O 1
ATOM 1623 N N . GLY A 1 224 ? -13.113 8.047 40.344 1.00 28.14 224 GLY A N 1
ATOM 1624 C CA . GLY A 1 224 ? -13.365 7.054 39.314 1.00 28.34 224 GLY A CA 1
ATOM 1625 C C . GLY A 1 224 ? -12.858 7.575 37.978 1.00 32.72 224 GLY A C 1
ATOM 1626 O O . GLY A 1 224 ? -11.687 7.964 37.878 1.00 34.31 224 GLY A O 1
ATOM 1627 N N . PHE A 1 225 ? -13.745 7.614 36.958 1.00 30.60 225 PHE A N 1
ATOM 1628 C CA . PHE A 1 225 ? -13.310 8.133 35.671 1.00 29.99 225 PHE A CA 1
ATOM 1629 C C . PHE A 1 225 ? -14.511 8.649 34.873 1.00 30.43 225 PHE A C 1
ATOM 1630 O O . PHE A 1 225 ? -15.647 8.259 35.106 1.00 27.83 225 PHE A O 1
ATOM 1638 N N . ARG A 1 226 ? -14.258 9.544 33.918 1.00 29.22 226 ARG A N 1
ATOM 1639 C CA . ARG A 1 226 ? -15.314 9.774 32.965 1.00 29.65 226 ARG A CA 1
ATOM 1640 C C . ARG A 1 226 ? -14.847 9.200 31.645 1.00 27.43 226 ARG A C 1
ATOM 1641 O O . ARG A 1 226 ? -13.667 9.229 31.367 1.00 28.55 226 ARG A O 1
ATOM 1649 N N . TYR A 1 227 ? -15.758 8.747 30.798 1.00 26.02 227 TYR A N 1
ATOM 1650 C CA . TYR A 1 227 ? -15.303 8.339 29.483 1.00 27.22 227 TYR A CA 1
ATOM 1651 C C . TYR A 1 227 ? -16.236 8.907 28.430 1.00 27.19 227 TYR A C 1
ATOM 1652 O O . TYR A 1 227 ? -17.342 9.339 28.749 1.00 29.06 227 TYR A O 1
ATOM 1661 N N . ALA A 1 228 ? -15.750 8.991 27.195 1.00 27.17 228 ALA A N 1
ATOM 1662 C CA . ALA A 1 228 ? -16.557 9.494 26.087 1.00 28.82 228 ALA A CA 1
ATOM 1663 C C . ALA A 1 228 ? -16.512 8.472 24.959 1.00 30.20 228 ALA A C 1
ATOM 1664 O O . ALA A 1 228 ? -15.450 7.906 24.633 1.00 30.93 228 ALA A O 1
ATOM 1666 N N . ALA A 1 229 ? -17.711 8.171 24.463 1.00 30.56 229 ALA A N 1
ATOM 1667 C CA . ALA A 1 229 ? -17.920 7.369 23.271 1.00 32.62 229 ALA A CA 1
ATOM 1668 C C . ALA A 1 229 ? -18.208 8.359 22.140 1.00 32.21 229 ALA A C 1
ATOM 1669 O O . ALA A 1 229 ? -19.224 9.055 22.199 1.00 30.10 229 ALA A O 1
ATOM 1671 N N . LEU A 1 230 ? -17.314 8.394 21.137 1.00 33.99 230 LEU A N 1
ATOM 1672 C CA . LEU A 1 230 ? -17.414 9.323 20.010 1.00 35.87 230 LEU A CA 1
ATOM 1673 C C . LEU A 1 230 ? -17.846 8.562 18.753 1.00 34.92 230 LEU A C 1
ATOM 1674 O O . LEU A 1 230 ? -17.176 7.625 18.307 1.00 33.21 230 LEU A O 1
ATOM 1679 N N . ARG A 1 231 ? -19.029 8.940 18.252 1.00 32.44 231 ARG A N 1
ATOM 1680 C CA . ARG A 1 231 ? -19.613 8.343 17.065 1.00 33.46 231 ARG A CA 1
ATOM 1681 C C . ARG A 1 231 ? -19.715 9.419 15.998 1.00 31.75 231 ARG A C 1
ATOM 1682 O O . ARG A 1 231 ? -19.911 10.581 16.342 1.00 28.93 231 ARG A O 1
ATOM 1690 N N . ARG A 1 232 ? -19.596 9.021 14.720 1.00 34.28 232 ARG A N 1
ATOM 1691 C CA . ARG A 1 232 ? -19.987 9.903 13.620 1.00 39.20 232 ARG A CA 1
ATOM 1692 C C . ARG A 1 232 ? -21.476 10.255 13.717 1.00 38.78 232 ARG A C 1
ATOM 1693 O O . ARG A 1 232 ? -22.349 9.395 13.740 1.00 39.19 232 ARG A O 1
ATOM 1701 N N . PRO A 1 233 ? -21.846 11.546 13.775 1.00 39.27 233 PRO A N 1
ATOM 1702 C CA . PRO A 1 233 ? -23.250 11.921 13.725 1.00 38.33 233 PRO A CA 1
ATOM 1703 C C . PRO A 1 233 ? -23.828 11.626 12.329 1.00 41.55 233 PRO A C 1
ATOM 1704 O O . PRO A 1 233 ? -23.144 11.162 11.412 1.00 40.38 233 PRO A O 1
ATOM 1708 N N . LEU A 1 234 ? -25.138 11.807 12.205 1.00 42.53 234 LEU A N 1
ATOM 1709 C CA . LEU A 1 234 ? -25.815 11.588 10.943 1.00 45.74 234 LEU A CA 1
ATOM 1710 C C . LEU A 1 234 ? -25.689 12.841 10.076 1.00 45.41 234 LEU A C 1
ATOM 1711 O O . LEU A 1 234 ? -25.915 12.763 8.883 1.00 45.97 234 LEU A O 1
ATOM 1716 N N . SER A 1 235 ? -25.316 13.988 10.657 1.00 44.06 235 SER A N 1
ATOM 1717 C CA . SER A 1 235 ? -25.030 15.132 9.799 1.00 51.78 235 SER A CA 1
ATOM 1718 C C . SER A 1 235 ? -23.714 15.798 10.193 1.00 47.54 235 SER A C 1
ATOM 1719 O O . SER A 1 235 ? -23.341 15.793 11.367 1.00 51.79 235 SER A O 1
ATOM 1722 N N . ASN A 1 236 ? -23.008 16.310 9.179 1.00 43.80 236 ASN A N 1
ATOM 1723 C CA . ASN A 1 236 ? -21.708 16.956 9.321 1.00 44.04 236 ASN A CA 1
ATOM 1724 C C . ASN A 1 236 ? -20.708 16.015 9.987 1.00 43.85 236 ASN A C 1
ATOM 1725 O O . ASN A 1 236 ? -19.940 16.415 10.882 1.00 43.17 236 ASN A O 1
ATOM 1730 N N . ALA A 1 237 ? -20.703 14.763 9.518 1.00 40.99 237 ALA A N 1
ATOM 1731 C CA . ALA A 1 237 ? -19.950 13.705 10.190 1.00 43.30 237 ALA A CA 1
ATOM 1732 C C . ALA A 1 237 ? -18.448 13.978 10.129 1.00 46.25 237 ALA A C 1
ATOM 1733 O O . ALA A 1 237 ? -17.691 13.452 10.945 1.00 50.58 237 ALA A O 1
ATOM 1735 N N . ALA A 1 238 ? -18.002 14.818 9.178 1.00 44.82 238 ALA A N 1
ATOM 1736 C CA . ALA A 1 238 ? -16.562 14.984 9.037 1.00 44.86 238 ALA A CA 1
ATOM 1737 C C . ALA A 1 238 ? -16.055 16.143 9.894 1.00 42.66 238 ALA A C 1
ATOM 1738 O O . ALA A 1 238 ? -14.851 16.341 9.969 1.00 37.13 238 ALA A O 1
ATOM 1740 N N . GLU A 1 239 ? -16.973 16.863 10.560 1.00 41.39 239 GLU A N 1
ATOM 1741 C CA . GLU A 1 239 ? -16.684 18.091 11.286 1.00 41.05 239 GLU A CA 1
ATOM 1742 C C . GLU A 1 239 ? -17.019 17.930 12.781 1.00 40.78 239 GLU A C 1
ATOM 1743 O O . GLU A 1 239 ? -16.431 18.597 13.650 1.00 38.08 239 GLU A O 1
ATOM 1749 N N . ASN A 1 240 ? -18.003 17.057 13.077 1.00 36.80 240 ASN A N 1
ATOM 1750 C CA . ASN A 1 240 ? -18.628 16.955 14.395 1.00 36.50 240 ASN A CA 1
ATOM 1751 C C . ASN A 1 240 ? -18.677 15.495 14.863 1.00 37.25 240 ASN A C 1
ATOM 1752 O O . ASN A 1 240 ? -18.630 14.578 14.047 1.00 34.01 240 ASN A O 1
ATOM 1757 N N . ASP A 1 241 ? -18.694 15.301 16.194 1.00 36.23 241 ASP A N 1
ATOM 1758 C CA . ASP A 1 241 ? -18.821 13.978 16.786 1.00 35.34 241 ASP A CA 1
ATOM 1759 C C . ASP A 1 241 ? -20.076 13.957 17.645 1.00 35.85 241 ASP A C 1
ATOM 1760 O O . ASP A 1 241 ? -20.460 14.985 18.221 1.00 32.88 241 ASP A O 1
ATOM 1765 N N . TYR A 1 242 ? -20.720 12.783 17.672 1.00 31.34 242 TYR A N 1
ATOM 1766 C CA . TYR A 1 242 ? -21.738 12.566 18.676 1.00 31.75 242 TYR A CA 1
ATOM 1767 C C . TYR A 1 242 ? -21.027 11.953 19.877 1.00 31.50 242 TYR A C 1
ATOM 1768 O O . TYR A 1 242 ? -20.479 10.848 19.748 1.00 30.43 242 TYR A O 1
ATOM 1777 N N . VAL A 1 243 ? -21.049 12.700 20.997 1.00 31.33 243 VAL A N 1
ATOM 1778 C CA . VAL A 1 243 ? -20.379 12.336 22.255 1.00 31.15 243 VAL A CA 1
ATOM 1779 C C . VAL A 1 243 ? -21.427 11.919 23.283 1.00 29.90 243 VAL A C 1
ATOM 1780 O O . VAL A 1 243 ? -22.323 12.701 23.644 1.00 27.19 243 VAL A O 1
ATOM 1784 N N . ARG A 1 244 ? -21.257 10.667 23.737 1.00 27.40 244 ARG A N 1
ATOM 1785 C CA . ARG A 1 244 ? -21.941 10.165 24.912 1.00 26.04 244 ARG A CA 1
ATOM 1786 C C . ARG A 1 244 ? -20.891 9.999 26.000 1.00 25.24 244 ARG A C 1
ATOM 1787 O O . ARG A 1 244 ? -19.991 9.207 25.831 1.00 24.38 244 ARG A O 1
ATOM 1795 N N . SER A 1 245 ? -21.053 10.709 27.115 1.00 25.13 245 SER A N 1
ATOM 1796 C CA . SER A 1 245 ? -20.094 10.639 28.204 1.00 26.06 245 SER A CA 1
ATOM 1797 C C . SER A 1 245 ? -20.772 10.037 29.418 1.00 25.16 245 SER A C 1
ATOM 1798 O O . SER A 1 245 ? -21.824 10.526 29.826 1.00 26.59 245 SER A O 1
ATOM 1801 N N . THR A 1 246 ? -20.162 8.945 29.903 1.00 24.92 246 THR A N 1
ATOM 1802 C CA . THR A 1 246 ? -20.552 8.187 31.067 1.00 25.80 246 THR A CA 1
ATOM 1803 C C . THR A 1 246 ? -19.548 8.502 32.167 1.00 27.85 246 THR A C 1
ATOM 1804 O O . THR A 1 246 ? -18.362 8.663 31.859 1.00 28.68 246 THR A O 1
ATOM 1808 N N . VAL A 1 247 ? -19.987 8.550 33.440 1.00 25.20 247 VAL A N 1
ATOM 1809 C CA . VAL A 1 247 ? -19.019 8.742 34.505 1.00 25.43 247 VAL A CA 1
ATOM 1810 C C . VAL A 1 247 ? -19.050 7.493 35.378 1.00 26.33 247 VAL A C 1
ATOM 1811 O O . VAL A 1 247 ? -20.126 7.116 35.785 1.00 28.20 247 VAL A O 1
ATOM 1815 N N . PHE A 1 248 ? -17.896 6.841 35.634 1.00 24.65 248 PHE A N 1
ATOM 1816 C CA . PHE A 1 248 ? -17.822 5.798 36.641 1.00 24.75 248 PHE A CA 1
ATOM 1817 C C . PHE A 1 248 ? -17.536 6.392 38.017 1.00 24.63 248 PHE A C 1
ATOM 1818 O O . PHE A 1 248 ? -16.549 7.110 38.179 1.00 28.47 248 PHE A O 1
ATOM 1826 N N . VAL A 1 249 ? -18.436 6.194 38.986 1.00 23.87 249 VAL A N 1
ATOM 1827 C CA . VAL A 1 249 ? -18.185 6.666 40.350 1.00 24.06 249 VAL A CA 1
ATOM 1828 C C . VAL A 1 249 ? -17.923 5.455 41.228 1.00 25.35 249 VAL A C 1
ATOM 1829 O O . VAL A 1 249 ? -18.795 4.623 41.430 1.00 26.98 249 VAL A O 1
ATOM 1833 N N . ALA A 1 250 ? -16.682 5.291 41.681 1.00 26.89 250 ALA A N 1
ATOM 1834 C CA . ALA A 1 250 ? -16.350 4.061 42.372 1.00 27.43 250 ALA A CA 1
ATOM 1835 C C . ALA A 1 250 ? -17.089 4.006 43.690 1.00 25.86 250 ALA A C 1
ATOM 1836 O O . ALA A 1 250 ? -17.368 5.039 44.303 1.00 25.50 250 ALA A O 1
ATOM 1838 N N . PRO A 1 251 ? -17.380 2.786 44.185 1.00 25.84 251 PRO A N 1
ATOM 1839 C CA . PRO A 1 251 ? -16.927 1.537 43.540 1.00 24.20 251 PRO A CA 1
ATOM 1840 C C . PRO A 1 251 ? -17.842 0.915 42.473 1.00 24.93 251 PRO A C 1
ATOM 1841 O O . PRO A 1 251 ? -17.381 0.082 41.697 1.00 24.13 251 PRO A O 1
ATOM 1845 N N . ALA A 1 252 ? -19.122 1.324 42.388 1.00 21.98 252 ALA A N 1
ATOM 1846 C CA . ALA A 1 252 ? -20.026 0.469 41.609 1.00 23.66 252 ALA A CA 1
ATOM 1847 C C . ALA A 1 252 ? -21.233 1.260 41.085 1.00 22.73 252 ALA A C 1
ATOM 1848 O O . ALA A 1 252 ? -22.334 0.713 40.932 1.00 20.74 252 ALA A O 1
ATOM 1850 N N . THR A 1 253 ? -20.988 2.546 40.786 1.00 21.99 253 THR A N 1
ATOM 1851 C CA . THR A 1 253 ? -21.989 3.444 40.236 1.00 24.39 253 THR A CA 1
ATOM 1852 C C . THR A 1 253 ? -21.573 3.931 38.836 1.00 24.65 253 THR A C 1
ATOM 1853 O O . THR A 1 253 ? -20.407 4.284 38.607 1.00 24.43 253 THR A O 1
ATOM 1857 N N . ALA A 1 254 ? -22.547 3.994 37.915 1.00 21.96 254 ALA A N 1
ATOM 1858 C CA . ALA A 1 254 ? -22.363 4.612 36.623 1.00 21.96 254 ALA A CA 1
ATOM 1859 C C . ALA A 1 254 ? -23.425 5.686 36.455 1.00 22.74 254 ALA A C 1
ATOM 1860 O O . ALA A 1 254 ? -24.620 5.432 36.669 1.00 21.45 254 ALA A O 1
ATOM 1862 N N . LEU A 1 255 ? -22.988 6.928 36.186 1.00 23.40 255 LEU A N 1
ATOM 1863 C CA . LEU A 1 255 ? -23.906 7.930 35.638 1.00 23.34 255 LEU A CA 1
ATOM 1864 C C . LEU A 1 255 ? -23.889 7.733 34.118 1.00 25.57 255 LEU A C 1
ATOM 1865 O O . LEU A 1 255 ? -22.877 7.981 33.466 1.00 27.44 255 LEU A O 1
ATOM 1870 N N . ILE A 1 256 ? -24.990 7.271 33.557 1.00 25.27 256 ILE A N 1
ATOM 1871 C CA . ILE A 1 256 ? -25.158 6.859 32.162 1.00 29.28 256 ILE A CA 1
ATOM 1872 C C . ILE A 1 256 ? -25.617 8.076 31.366 1.00 26.71 256 ILE A C 1
ATOM 1873 O O . ILE A 1 256 ? -26.177 9.010 31.951 1.00 27.33 256 ILE A O 1
ATOM 1878 N N . PRO A 1 257 ? -25.403 8.205 30.028 1.00 27.03 257 PRO A N 1
ATOM 1879 C CA . PRO A 1 257 ? -25.805 9.445 29.350 1.00 24.64 257 PRO A CA 1
ATOM 1880 C C . PRO A 1 257 ? -27.293 9.707 29.573 1.00 25.84 257 PRO A C 1
ATOM 1881 O O . PRO A 1 257 ? -28.118 8.783 29.542 1.00 25.20 257 PRO A O 1
ATOM 1885 N N . PRO A 1 258 ? -27.700 10.993 29.769 1.00 27.42 258 PRO A N 1
ATOM 1886 C CA . PRO A 1 258 ? -29.126 11.317 29.890 1.00 26.51 258 PRO A CA 1
ATOM 1887 C C . PRO A 1 258 ? -29.831 11.211 28.531 1.00 29.26 258 PRO A C 1
ATOM 1888 O O . PRO A 1 258 ? -29.187 10.922 27.509 1.00 31.45 258 PRO A O 1
ATOM 1892 N N . ASN A 1 259 ? -31.170 11.344 28.523 1.00 29.33 259 ASN A N 1
ATOM 1893 C CA . ASN A 1 259 ? -31.872 11.582 27.272 1.00 30.50 259 ASN A CA 1
ATOM 1894 C C . ASN A 1 259 ? -32.237 13.065 27.261 1.00 33.70 259 ASN A C 1
ATOM 1895 O O . ASN A 1 259 ? -31.618 13.836 27.986 1.00 34.96 259 ASN A O 1
ATOM 1900 N N . ASN A 1 260 ? -33.234 13.498 26.486 1.00 35.27 260 ASN A N 1
ATOM 1901 C CA . ASN A 1 260 ? -33.413 14.950 26.423 1.00 36.67 260 ASN A CA 1
ATOM 1902 C C . ASN A 1 260 ? -34.208 15.474 27.604 1.00 35.12 260 ASN A C 1
ATOM 1903 O O . ASN A 1 260 ? -34.224 16.670 27.820 1.00 33.18 260 ASN A O 1
ATOM 1908 N N . LEU A 1 261 ? -34.825 14.572 28.383 1.00 30.16 261 LEU A N 1
ATOM 1909 C CA . LEU A 1 261 ? -35.797 14.988 29.365 1.00 30.27 261 LEU A CA 1
ATOM 1910 C C . LEU A 1 261 ? -35.260 14.753 30.762 1.00 29.71 261 LEU A C 1
ATOM 1911 O O . LEU A 1 261 ? -35.595 15.520 31.680 1.00 32.15 261 LEU A O 1
ATOM 1916 N N . TYR A 1 262 ? -34.576 13.616 30.951 1.00 25.93 262 TYR A N 1
ATOM 1917 C CA . TYR A 1 262 ? -34.193 13.274 32.321 1.00 26.94 262 TYR A CA 1
ATOM 1918 C C . TYR A 1 262 ? -32.893 12.484 32.331 1.00 25.47 262 TYR A C 1
ATOM 1919 O O . TYR A 1 262 ? -32.377 12.147 31.270 1.00 27.29 262 TYR A O 1
ATOM 1928 N N . ASN A 1 263 ? -32.376 12.223 33.535 1.00 24.97 263 ASN A N 1
ATOM 1929 C CA . ASN A 1 263 ? -31.062 11.644 33.779 1.00 26.08 263 ASN A CA 1
ATOM 1930 C C . ASN A 1 263 ? -31.182 10.172 34.164 1.00 24.67 263 ASN A C 1
ATOM 1931 O O . ASN A 1 263 ? -32.255 9.695 34.540 1.00 26.11 263 ASN A O 1
ATOM 1936 N N . VAL A 1 264 ? -30.083 9.445 34.025 1.00 24.32 264 VAL A N 1
ATOM 1937 C CA . VAL A 1 264 ? -30.152 8.008 34.247 1.00 24.97 264 VAL A CA 1
ATOM 1938 C C . VAL A 1 264 ? -28.863 7.567 34.945 1.00 25.76 264 VAL A C 1
ATOM 1939 O O . VAL A 1 264 ? -27.802 8.013 34.519 1.00 26.99 264 VAL A O 1
ATOM 1943 N N . ALA A 1 265 ? -28.984 6.773 36.031 1.00 23.13 265 ALA A N 1
ATOM 1944 C CA . ALA A 1 265 ? -27.857 6.296 36.811 1.00 23.80 265 ALA A CA 1
ATOM 1945 C C . ALA A 1 265 ? -28.099 4.856 37.254 1.00 25.29 265 ALA A C 1
ATOM 1946 O O . ALA A 1 265 ? -29.243 4.405 37.376 1.00 26.30 265 ALA A O 1
ATOM 1948 N N . ASN A 1 266 ? -26.987 4.159 37.530 1.00 26.41 266 ASN A N 1
ATOM 1949 C CA . ASN A 1 266 ? -26.963 2.768 37.954 1.00 22.91 266 ASN A CA 1
ATOM 1950 C C . ASN A 1 266 ? -26.071 2.683 39.186 1.00 24.01 266 ASN A C 1
ATOM 1951 O O . ASN A 1 266 ? -24.928 3.153 39.138 1.00 23.25 266 ASN A O 1
ATOM 1956 N N . ILE A 1 267 ? -26.625 2.242 40.322 1.00 22.98 267 ILE A N 1
ATOM 1957 C CA . ILE A 1 267 ? -25.783 1.942 41.464 1.00 23.98 267 ILE A CA 1
ATOM 1958 C C . ILE A 1 267 ? -25.990 0.459 41.792 1.00 23.58 267 ILE A C 1
ATOM 1959 O O . ILE A 1 267 ? -27.112 -0.034 41.749 1.00 21.00 267 ILE A O 1
ATOM 1964 N N . ASN A 1 268 ? -24.913 -0.266 42.051 1.00 21.96 268 ASN A N 1
ATOM 1965 C CA . ASN A 1 268 ? -24.964 -1.703 42.237 1.00 21.32 268 ASN A CA 1
ATOM 1966 C C . ASN A 1 268 ? -24.370 -2.018 43.595 1.00 22.67 268 ASN A C 1
ATOM 1967 O O . ASN A 1 268 ? -23.312 -1.505 43.957 1.00 22.48 268 ASN A O 1
ATOM 1972 N N . VAL A 1 269 ? -25.099 -2.805 44.381 1.00 21.78 269 VAL A N 1
ATOM 1973 C CA . VAL A 1 269 ? -24.630 -3.150 45.688 1.00 20.12 269 VAL A CA 1
ATOM 1974 C C . VAL A 1 269 ? -24.426 -4.669 45.748 1.00 20.83 269 VAL A C 1
ATOM 1975 O O . VAL A 1 269 ? -25.359 -5.430 45.551 1.00 19.88 269 VAL A O 1
ATOM 1979 N N . PRO A 1 270 ? -23.217 -5.181 46.053 1.00 20.86 270 PRO A N 1
ATOM 1980 C CA . PRO A 1 270 ? -23.024 -6.629 46.118 1.00 20.85 270 PRO A CA 1
ATOM 1981 C C . PRO A 1 270 ? -23.825 -7.162 47.301 1.00 20.98 270 PRO A C 1
ATOM 1982 O O . PRO A 1 270 ? -23.606 -6.714 48.428 1.00 20.45 270 PRO A O 1
ATOM 1986 N N . MET A 1 271 ? -24.661 -8.180 47.075 1.00 20.19 271 MET A N 1
ATOM 1987 C CA . MET A 1 271 ? -25.324 -8.812 48.231 1.00 22.64 271 MET A CA 1
ATOM 1988 C C . MET A 1 271 ? -24.382 -9.830 48.852 1.00 21.45 271 MET A C 1
ATOM 1989 O O . MET A 1 271 ? -24.395 -10.030 50.051 1.00 21.60 271 MET A O 1
ATOM 1994 N N . ASP A 1 272 ? -23.580 -10.438 47.989 1.00 23.17 272 ASP A N 1
ATOM 1995 C CA . ASP A 1 272 ? -22.536 -11.366 48.383 1.00 23.30 272 ASP A CA 1
ATOM 1996 C C . ASP A 1 272 ? -21.709 -11.589 47.123 1.00 22.96 272 ASP A C 1
ATOM 1997 O O . ASP A 1 272 ? -21.814 -10.823 46.180 1.00 22.04 272 ASP A O 1
ATOM 2002 N N . ASP A 1 273 ? -20.950 -12.684 47.017 1.00 25.32 273 ASP A N 1
ATOM 2003 C CA . ASP A 1 273 ? -20.020 -12.733 45.896 1.00 24.71 273 ASP A CA 1
ATOM 2004 C C . ASP A 1 273 ? -20.695 -13.035 44.570 1.00 23.43 273 ASP A C 1
ATOM 2005 O O . ASP A 1 273 ? -20.063 -12.834 43.525 1.00 21.91 273 ASP A O 1
ATOM 2010 N N . THR A 1 274 ? -21.937 -13.538 44.594 1.00 24.52 274 THR A N 1
ATOM 2011 C CA . THR A 1 274 ? -22.549 -14.021 43.365 1.00 23.28 274 THR A CA 1
ATOM 2012 C C . THR A 1 274 ? -23.960 -13.455 43.250 1.00 23.60 274 THR A C 1
ATOM 2013 O O . THR A 1 274 ? -24.747 -13.953 42.439 1.00 25.20 274 THR A O 1
ATOM 2017 N N . ASN A 1 275 ? -24.291 -12.448 44.072 1.00 22.05 275 ASN A N 1
ATOM 2018 C CA . ASN A 1 275 ? -25.620 -11.840 43.947 1.00 22.85 275 ASN A CA 1
ATOM 2019 C C . ASN A 1 275 ? -25.444 -10.337 44.096 1.00 22.02 275 ASN A C 1
ATOM 2020 O O . ASN A 1 275 ? -24.603 -9.923 44.894 1.00 22.79 275 ASN A O 1
ATOM 2025 N N . THR A 1 276 ? -26.256 -9.558 43.379 1.00 20.34 276 THR A N 1
ATOM 2026 C CA . THR A 1 276 ? -26.093 -8.101 43.367 1.00 20.70 276 THR A CA 1
ATOM 2027 C C . THR A 1 276 ? -27.459 -7.422 43.355 1.00 21.39 276 THR A C 1
ATOM 2028 O O . THR A 1 276 ? -28.347 -7.747 42.590 1.00 21.60 276 THR A O 1
ATOM 2032 N N . ALA A 1 277 ? -27.630 -6.435 44.214 1.00 22.85 277 ALA A N 1
ATOM 2033 C CA . ALA A 1 277 ? -28.791 -5.588 44.093 1.00 22.60 277 ALA A CA 1
ATOM 2034 C C . ALA A 1 277 ? -28.481 -4.533 43.050 1.00 22.35 277 ALA A C 1
ATOM 2035 O O . ALA A 1 277 ? -27.615 -3.670 43.259 1.00 22.90 277 ALA A O 1
ATOM 2037 N N . PHE A 1 278 ? -29.344 -4.509 42.035 1.00 21.72 278 PHE A N 1
ATOM 2038 C CA . PHE A 1 278 ? -29.225 -3.604 40.910 1.00 21.52 278 PHE A CA 1
ATOM 2039 C C . PHE A 1 278 ? -30.295 -2.525 41.039 1.00 23.12 278 PHE A C 1
ATOM 2040 O O . PHE A 1 278 ? -31.509 -2.836 41.085 1.00 21.47 278 PHE A O 1
ATOM 2048 N N . TYR A 1 279 ? -29.828 -1.276 41.167 1.00 19.88 279 TYR A N 1
ATOM 2049 C CA . TYR A 1 279 ? -30.744 -0.137 41.210 1.00 20.05 279 TYR A CA 1
ATOM 2050 C C . TYR A 1 279 ? -30.555 0.668 39.930 1.00 21.19 279 TYR A C 1
ATOM 2051 O O . TYR A 1 279 ? -29.428 0.966 39.574 1.00 22.45 279 TYR A O 1
ATOM 2060 N N . PHE A 1 280 ? -31.647 0.958 39.215 1.00 20.47 280 PHE A N 1
ATOM 2061 C CA . PHE A 1 280 ? -31.554 1.605 37.925 1.00 20.94 280 PHE A CA 1
ATOM 2062 C C . PHE A 1 280 ? -32.512 2.787 37.979 1.00 22.07 280 PHE A C 1
ATOM 2063 O O . PHE A 1 280 ? -33.729 2.589 38.179 1.00 19.12 280 PHE A O 1
ATOM 2071 N N . ILE A 1 281 ? -31.936 4.009 37.827 1.00 21.31 281 ILE A N 1
ATOM 2072 C CA . ILE A 1 281 ? -32.624 5.147 38.398 1.00 23.40 281 ILE A CA 1
ATOM 2073 C C . ILE A 1 281 ? -32.910 6.173 37.312 1.00 24.78 281 ILE A C 1
ATOM 2074 O O . ILE A 1 281 ? -31.982 6.530 36.606 1.00 25.02 281 ILE A O 1
ATOM 2079 N N . ALA A 1 282 ? -34.164 6.680 37.200 1.00 23.34 282 ALA A N 1
ATOM 2080 C CA . ALA A 1 282 ? -34.363 7.860 36.372 1.00 23.65 282 ALA A CA 1
ATOM 2081 C C . ALA A 1 282 ? -34.529 9.059 37.308 1.00 24.19 282 ALA A C 1
ATOM 2082 O O . ALA A 1 282 ? -35.148 8.958 38.372 1.00 22.10 282 ALA A O 1
ATOM 2084 N N . TRP A 1 283 ? -33.941 10.195 36.938 1.00 24.04 283 TRP A N 1
ATOM 2085 C CA . TRP A 1 283 ? -33.962 11.291 37.894 1.00 24.33 283 TRP A CA 1
ATOM 2086 C C . TRP A 1 283 ? -33.910 12.624 37.170 1.00 24.44 283 TRP A C 1
ATOM 2087 O O . TRP A 1 283 ? -33.309 12.743 36.099 1.00 22.36 283 TRP A O 1
ATOM 2098 N N . GLY A 1 284 ? -34.446 13.645 37.820 1.00 24.60 284 GLY A N 1
ATOM 2099 C CA . GLY A 1 284 ? -34.447 14.956 37.170 1.00 27.78 284 GLY A CA 1
ATOM 2100 C C . GLY A 1 284 ? -35.640 15.794 37.639 1.00 31.44 284 GLY A C 1
ATOM 2101 O O . GLY A 1 284 ? -36.130 15.603 38.755 1.00 31.91 284 GLY A O 1
ATOM 2102 N N . HIS A 1 285 ? -36.086 16.742 36.810 1.00 31.45 285 HIS A N 1
ATOM 2103 C CA . HIS A 1 285 ? -37.177 17.599 37.254 1.00 34.62 285 HIS A CA 1
ATOM 2104 C C . HIS A 1 285 ? -38.473 16.769 37.263 1.00 33.73 285 HIS A C 1
ATOM 2105 O O . HIS A 1 285 ? -38.677 15.988 36.335 1.00 32.25 285 HIS A O 1
ATOM 2112 N N . PRO A 1 286 ? -39.317 16.852 38.321 1.00 33.75 286 PRO A N 1
ATOM 2113 C CA . PRO A 1 286 ? -40.566 16.081 38.425 1.00 37.12 286 PRO A CA 1
ATOM 2114 C C . PRO A 1 286 ? -41.489 16.163 37.217 1.00 38.64 286 PRO A C 1
ATOM 2115 O O . PRO A 1 286 ? -42.171 15.196 36.874 1.00 39.38 286 PRO A O 1
ATOM 2119 N N . SER A 1 287 ? -41.437 17.278 36.494 1.00 35.34 287 SER A N 1
ATOM 2120 C CA . SER A 1 287 ? -42.365 17.324 35.391 1.00 35.82 287 SER A CA 1
ATOM 2121 C C . SER A 1 287 ? -41.762 16.676 34.144 1.00 34.51 287 SER A C 1
ATOM 2122 O O . SER A 1 287 ? -42.427 16.605 33.120 1.00 33.35 287 SER A O 1
ATOM 2125 N N . GLN A 1 288 ? -40.481 16.288 34.172 1.00 32.87 288 GLN A N 1
ATOM 2126 C CA . GLN A 1 288 ? -39.857 15.722 32.980 1.00 34.42 288 GLN A CA 1
ATOM 2127 C C . GLN A 1 288 ? -39.440 14.244 33.203 1.00 32.18 288 GLN A C 1
ATOM 2128 O O . GLN A 1 288 ? -38.952 13.553 32.289 1.00 27.83 288 GLN A O 1
ATOM 2134 N N . THR A 1 289 ? -39.584 13.778 34.448 1.00 29.68 289 THR A N 1
ATOM 2135 C CA . THR A 1 289 ? -39.077 12.467 34.840 1.00 28.70 289 THR A CA 1
ATOM 2136 C C . THR A 1 289 ? -40.260 11.539 35.161 1.00 27.83 289 THR A C 1
ATOM 2137 O O . THR A 1 289 ? -41.177 11.930 35.899 1.00 27.30 289 THR A O 1
ATOM 2141 N N . PRO A 1 290 ? -40.279 10.284 34.650 1.00 24.88 290 PRO A N 1
ATOM 2142 C CA . PRO A 1 290 ? -41.428 9.392 34.839 1.00 23.96 290 PRO A CA 1
ATOM 2143 C C . PRO A 1 290 ? -41.439 9.042 36.329 1.00 23.36 290 PRO A C 1
ATOM 2144 O O . PRO A 1 290 ? -40.396 9.058 36.964 1.00 23.40 290 PRO A O 1
ATOM 2148 N N . GLU A 1 291 ? -42.627 8.729 36.865 1.00 22.15 291 GLU A N 1
ATOM 2149 C CA . GLU A 1 291 ? -42.839 8.155 38.184 1.00 21.33 291 GLU A CA 1
ATOM 2150 C C . GLU A 1 291 ? -42.404 6.678 38.193 1.00 19.96 291 GLU A C 1
ATOM 2151 O O . GLU A 1 291 ? -42.165 6.066 37.161 1.00 18.46 291 GLU A O 1
ATOM 2157 N N . THR A 1 292 ? -42.191 6.156 39.388 1.00 20.61 292 THR A N 1
ATOM 2158 C CA . THR A 1 292 ? -41.690 4.818 39.662 1.00 21.10 292 THR A CA 1
ATOM 2159 C C . THR A 1 292 ? -42.372 3.789 38.781 1.00 20.59 292 THR A C 1
ATOM 2160 O O . THR A 1 292 ? -41.677 3.029 38.127 1.00 20.18 292 THR A O 1
ATOM 2164 N N . GLU A 1 293 ? -43.714 3.737 38.783 1.00 21.78 293 GLU A N 1
ATOM 2165 C CA . GLU A 1 293 ? -44.323 2.587 38.147 1.00 21.80 293 GLU A CA 1
ATOM 2166 C C . GLU A 1 293 ? -44.228 2.765 36.636 1.00 21.07 293 GLU A C 1
ATOM 2167 O O . GLU A 1 293 ? -44.173 1.770 35.928 1.00 20.16 293 GLU A O 1
ATOM 2173 N N . THR A 1 294 ? -44.282 4.028 36.174 1.00 20.00 294 THR A N 1
ATOM 2174 C CA . THR A 1 294 ? -44.002 4.365 34.785 1.00 21.26 294 THR A CA 1
ATOM 2175 C C . THR A 1 294 ? -42.645 3.772 34.384 1.00 21.77 294 THR A C 1
ATOM 2176 O O . THR A 1 294 ? -42.505 3.069 33.373 1.00 21.39 294 THR A O 1
ATOM 2180 N N . TRP A 1 295 ? -41.628 4.097 35.182 1.00 21.45 295 TRP A N 1
ATOM 2181 C CA . TRP A 1 295 ? -40.270 3.758 34.821 1.00 20.79 295 TRP A CA 1
ATOM 2182 C C . TRP A 1 295 ? -40.160 2.233 34.789 1.00 20.52 295 TRP A C 1
ATOM 2183 O O . TRP A 1 295 ? -39.667 1.667 33.834 1.00 21.45 295 TRP A O 1
ATOM 2194 N N . ARG A 1 296 ? -40.713 1.561 35.798 1.00 20.01 296 ARG A N 1
ATOM 2195 C CA . ARG A 1 296 ? -40.617 0.109 35.893 1.00 20.66 296 ARG A CA 1
ATOM 2196 C C . ARG A 1 296 ? -41.305 -0.567 34.722 1.00 21.94 296 ARG A C 1
ATOM 2197 O O . ARG A 1 296 ? -40.797 -1.566 34.246 1.00 24.18 296 ARG A O 1
ATOM 2205 N N . LYS A 1 297 ? -42.473 -0.057 34.342 1.00 22.32 297 LYS A N 1
ATOM 2206 C CA . LYS A 1 297 ? -43.224 -0.680 33.279 1.00 23.69 297 LYS A CA 1
ATOM 2207 C C . LYS A 1 297 ? -42.431 -0.539 31.976 1.00 24.07 297 LYS A C 1
ATOM 2208 O O . LYS A 1 297 ? -42.372 -1.473 31.180 1.00 23.52 297 LYS A O 1
ATOM 2214 N N . PHE A 1 298 ? -41.903 0.679 31.731 1.00 24.75 298 PHE A N 1
ATOM 2215 C CA . PHE A 1 298 ? -41.080 0.954 30.562 1.00 24.76 298 PHE A CA 1
ATOM 2216 C C . PHE A 1 298 ? -39.885 -0.021 30.526 1.00 23.23 298 PHE A C 1
ATOM 2217 O O . PHE A 1 298 ? -39.558 -0.566 29.455 1.00 24.34 298 PHE A O 1
ATOM 2225 N N . LEU A 1 299 ? -39.257 -0.295 31.681 1.00 19.49 299 LEU A N 1
ATOM 2226 C CA . LEU A 1 299 ? -38.076 -1.161 31.689 1.00 19.12 299 LEU A CA 1
ATOM 2227 C C . LEU A 1 299 ? -38.396 -2.658 31.781 1.00 19.14 299 LEU A C 1
ATOM 2228 O O . LEU A 1 299 ? -37.477 -3.501 31.829 1.00 20.51 299 LEU A O 1
ATOM 2233 N N . ARG A 1 300 ? -39.682 -2.973 31.964 1.00 19.72 300 ARG A N 1
ATOM 2234 C CA . ARG A 1 300 ? -40.144 -4.304 32.357 1.00 20.13 300 ARG A CA 1
ATOM 2235 C C . ARG A 1 300 ? -39.494 -4.799 33.628 1.00 19.33 300 ARG A C 1
ATOM 2236 O O . ARG A 1 300 ? -38.926 -5.904 33.625 1.00 18.91 300 ARG A O 1
ATOM 2244 N N . GLN A 1 301 ? -39.612 -3.991 34.682 1.00 17.90 301 GLN A N 1
ATOM 2245 C CA . GLN A 1 301 ? -39.133 -4.381 36.001 1.00 18.58 301 GLN A CA 1
ATOM 2246 C C . GLN A 1 301 ? -40.243 -4.113 37.029 1.00 18.35 301 GLN A C 1
ATOM 2247 O O . GLN A 1 301 ? -39.933 -3.652 38.117 1.00 18.96 301 GLN A O 1
ATOM 2253 N N . THR A 1 302 ? -41.516 -4.441 36.695 1.00 19.15 302 THR A N 1
ATOM 2254 C CA . THR A 1 302 ? -42.666 -4.255 37.577 1.00 19.22 302 THR A CA 1
ATOM 2255 C C . THR A 1 302 ? -42.782 -5.462 38.516 1.00 19.33 302 THR A C 1
ATOM 2256 O O . THR A 1 302 ? -42.809 -6.617 38.051 1.00 18.61 302 THR A O 1
ATOM 2260 N N . VAL A 1 303 ? -42.966 -5.162 39.796 1.00 18.72 303 VAL A N 1
ATOM 2261 C CA . VAL A 1 303 ? -43.154 -6.178 40.813 1.00 20.74 303 VAL A CA 1
ATOM 2262 C C . VAL A 1 303 ? -44.538 -6.789 40.658 1.00 21.32 303 VAL A C 1
ATOM 2263 O O . VAL A 1 303 ? -45.490 -6.027 40.527 1.00 19.54 303 VAL A O 1
ATOM 2267 N N . GLY A 1 304 ? -44.591 -8.139 40.558 1.00 19.94 304 GLY A N 1
ATOM 2268 C CA . GLY A 1 304 ? -45.819 -8.897 40.373 1.00 20.42 304 GLY A CA 1
ATOM 2269 C C . GLY A 1 304 ? -46.009 -9.242 38.890 1.00 21.68 304 GLY A C 1
ATOM 2270 O O . GLY A 1 304 ? -46.899 -9.998 38.572 1.00 22.87 304 GLY A O 1
ATOM 2271 N N . VAL A 1 305 ? -45.221 -8.634 37.989 1.00 20.94 305 VAL A N 1
ATOM 2272 C CA . VAL A 1 305 ? -45.340 -8.886 36.563 1.00 21.09 305 VAL A CA 1
ATOM 2273 C C . VAL A 1 305 ? -43.985 -9.390 36.076 1.00 22.28 305 VAL A C 1
ATOM 2274 O O . VAL A 1 305 ? -43.883 -10.505 35.552 1.00 23.59 305 VAL A O 1
ATOM 2278 N N . ASP A 1 306 ? -42.910 -8.574 36.241 1.00 22.57 306 ASP A N 1
ATOM 2279 C CA . ASP A 1 306 ? -41.584 -8.982 35.795 1.00 19.52 306 ASP A CA 1
ATOM 2280 C C . ASP A 1 306 ? -40.801 -9.628 36.946 1.00 19.89 306 ASP A C 1
ATOM 2281 O O . ASP A 1 306 ? -39.921 -10.456 36.720 1.00 20.49 306 ASP A O 1
ATOM 2286 N N . LEU A 1 307 ? -41.131 -9.228 38.175 1.00 19.18 307 LEU A N 1
ATOM 2287 C CA . LEU A 1 307 ? -40.331 -9.536 39.358 1.00 20.44 307 LEU A CA 1
ATOM 2288 C C . LEU A 1 307 ? -41.298 -10.107 40.375 1.00 20.16 307 LEU A C 1
ATOM 2289 O O . LEU A 1 307 ? -42.499 -9.821 40.327 1.00 17.96 307 LEU A O 1
ATOM 2294 N N . ASP A 1 308 ? -40.756 -10.968 41.214 1.00 20.78 308 ASP A N 1
ATOM 2295 C CA . ASP A 1 308 ? -41.535 -11.458 42.330 1.00 21.51 308 ASP A CA 1
ATOM 2296 C C . ASP A 1 308 ? -41.522 -10.357 43.365 1.00 22.50 308 ASP A C 1
ATOM 2297 O O . ASP A 1 308 ? -40.916 -9.279 43.147 1.00 19.85 308 ASP A O 1
ATOM 2302 N N . GLN A 1 309 ? -42.113 -10.675 44.528 1.00 23.26 309 GLN A N 1
ATOM 2303 C CA . GLN A 1 309 ? -42.329 -9.726 45.610 1.00 25.00 309 GLN A CA 1
ATOM 2304 C C . GLN A 1 309 ? -40.993 -9.323 46.249 1.00 23.94 309 GLN A C 1
ATOM 2305 O O . GLN A 1 309 ? -40.924 -8.375 47.015 1.00 24.20 309 GLN A O 1
ATOM 2311 N N . ASN A 1 310 ? -39.917 -10.070 46.024 1.00 24.62 310 ASN A N 1
ATOM 2312 C CA . ASN A 1 310 ? -38.592 -9.725 46.572 1.00 22.85 310 ASN A CA 1
ATOM 2313 C C . ASN A 1 310 ? -37.717 -9.069 45.508 1.00 21.71 310 ASN A C 1
ATOM 2314 O O . ASN A 1 310 ? -36.494 -9.014 45.645 1.00 20.31 310 ASN A O 1
ATOM 2319 N N . TYR A 1 311 ? -38.347 -8.680 44.397 1.00 21.00 311 TYR A N 1
ATOM 2320 C CA . TYR A 1 311 ? -37.701 -8.021 43.254 1.00 20.99 311 TYR A CA 1
ATOM 2321 C C . TYR A 1 311 ? -36.760 -8.991 42.550 1.00 22.41 311 TYR A C 1
ATOM 2322 O O . TYR A 1 311 ? -35.813 -8.548 41.867 1.00 22.60 311 TYR A O 1
ATOM 2331 N N . ARG A 1 312 ? -37.084 -10.292 42.597 1.00 19.32 312 ARG A N 1
ATOM 2332 C CA . ARG A 1 312 ? -36.283 -11.174 41.776 1.00 20.50 312 ARG A CA 1
ATOM 2333 C C . ARG A 1 312 ? -36.989 -11.360 40.437 1.00 20.40 312 ARG A C 1
ATOM 2334 O O . ARG A 1 312 ? -38.193 -11.529 40.381 1.00 21.50 312 ARG A O 1
ATOM 2342 N N . PRO A 1 313 ? -36.213 -11.446 39.348 1.00 21.37 313 PRO A N 1
ATOM 2343 C CA . PRO A 1 313 ? -36.747 -11.580 37.992 1.00 21.63 313 PRO A CA 1
ATOM 2344 C C . PRO A 1 313 ? -37.303 -12.985 37.736 1.00 23.11 313 PRO A C 1
ATOM 2345 O O . PRO A 1 313 ? -36.670 -13.992 38.101 1.00 22.31 313 PRO A O 1
ATOM 2349 N N . LEU A 1 314 ? -38.514 -13.012 37.163 1.00 21.80 314 LEU A N 1
ATOM 2350 C CA . LEU A 1 314 ? -39.135 -14.210 36.611 1.00 24.40 314 LEU A CA 1
ATOM 2351 C C . LEU A 1 314 ? -38.453 -14.640 35.310 1.00 24.05 314 LEU A C 1
ATOM 2352 O O . LEU A 1 314 ? -38.468 -15.824 34.959 1.00 25.35 314 LEU A O 1
ATOM 2357 N N . ARG A 1 315 ? -37.783 -13.706 34.633 1.00 20.48 315 ARG A N 1
ATOM 2358 C CA . ARG A 1 315 ? -36.969 -14.049 33.483 1.00 21.09 315 ARG A CA 1
ATOM 2359 C C . ARG A 1 315 ? -35.742 -14.828 33.971 1.00 22.27 315 ARG A C 1
ATOM 2360 O O . ARG A 1 315 ? -35.003 -14.378 34.871 1.00 22.65 315 ARG A O 1
ATOM 2368 N N . ASN A 1 316 ? -35.475 -16.008 33.401 1.00 22.07 316 ASN A N 1
ATOM 2369 C CA . ASN A 1 316 ? -34.209 -16.633 33.818 1.00 22.50 316 ASN A CA 1
ATOM 2370 C C . ASN A 1 316 ? -33.625 -17.492 32.693 1.00 22.05 316 ASN A C 1
ATOM 2371 O O . ASN A 1 316 ? -34.198 -17.592 31.605 1.00 23.37 316 ASN A O 1
ATOM 2376 N N . GLU A 1 317 ? -32.514 -18.180 32.981 1.00 23.47 317 GLU A N 1
ATOM 2377 C CA . GLU A 1 317 ? -31.919 -19.104 32.024 1.00 25.01 317 GLU A CA 1
ATOM 2378 C C . GLU A 1 317 ? -32.870 -20.232 31.617 1.00 24.96 317 GLU A C 1
ATOM 2379 O O . GLU A 1 317 ? -32.961 -20.593 30.434 1.00 25.56 317 GLU A O 1
ATOM 2385 N N . ALA A 1 318 ? -33.529 -20.841 32.589 1.00 24.15 318 ALA A N 1
ATOM 2386 C CA . ALA A 1 318 ? -34.433 -21.928 32.245 1.00 25.86 318 ALA A CA 1
ATOM 2387 C C . ALA A 1 318 ? -35.516 -21.454 31.263 1.00 29.15 318 ALA A C 1
ATOM 2388 O O . ALA A 1 318 ? -35.883 -22.234 30.383 1.00 32.74 318 ALA A O 1
ATOM 2390 N N . ASN A 1 319 ? -36.024 -20.191 31.341 1.00 25.56 319 ASN A N 1
ATOM 2391 C CA . ASN A 1 319 ? -37.028 -19.813 30.354 1.00 22.73 319 ASN A CA 1
ATOM 2392 C C . ASN A 1 319 ? -36.426 -18.888 29.301 1.00 24.17 319 ASN A C 1
ATOM 2393 O O . ASN A 1 319 ? -37.204 -18.236 28.585 1.00 22.26 319 ASN A O 1
ATOM 2398 N N . LYS A 1 320 ? -35.070 -18.805 29.254 1.00 21.94 320 LYS A N 1
ATOM 2399 C CA . LYS A 1 320 ? -34.368 -18.078 28.214 1.00 23.22 320 LYS A CA 1
ATOM 2400 C C . LYS A 1 320 ? -34.764 -16.604 28.250 1.00 21.68 320 LYS A C 1
ATOM 2401 O O . LYS A 1 320 ? -34.768 -15.946 27.210 1.00 19.72 320 LYS A O 1
ATOM 2407 N N . PHE A 1 321 ? -35.035 -16.076 29.448 1.00 20.98 321 PHE A N 1
ATOM 2408 C CA . PHE A 1 321 ? -35.407 -14.662 29.595 1.00 22.55 321 PHE A CA 1
ATOM 2409 C C . PHE A 1 321 ? -36.606 -14.283 28.718 1.00 22.60 321 PHE A C 1
ATOM 2410 O O . PHE A 1 321 ? -36.756 -13.108 28.371 1.00 21.27 321 PHE A O 1
ATOM 2418 N N . TRP A 1 322 ? -37.490 -15.278 28.502 1.00 22.39 322 TRP A N 1
ATOM 2419 C CA . TRP A 1 322 ? -38.700 -15.155 27.677 1.00 23.65 322 TRP A CA 1
ATOM 2420 C C . TRP A 1 322 ? -38.352 -14.714 26.270 1.00 24.74 322 TRP A C 1
ATOM 2421 O O . TRP A 1 322 ? -39.181 -14.080 25.657 1.00 25.62 322 TRP A O 1
ATOM 2432 N N . GLN A 1 323 ? -37.146 -15.049 25.789 1.00 23.09 323 GLN A N 1
ATOM 2433 C CA . GLN A 1 323 ? -36.717 -14.676 24.466 1.00 23.96 323 GLN A CA 1
ATOM 2434 C C . GLN A 1 323 ? -37.710 -15.223 23.443 1.00 24.21 323 GLN A C 1
ATOM 2435 O O . GLN A 1 323 ? -37.998 -16.426 23.376 1.00 27.71 323 GLN A O 1
ATOM 2441 N N . ASP A 1 324 ? -38.165 -14.347 22.575 1.00 22.36 324 ASP A N 1
ATOM 2442 C CA . ASP A 1 324 ? -39.177 -14.736 21.608 1.00 23.28 324 ASP A CA 1
ATOM 2443 C C . ASP A 1 324 ? -38.519 -14.881 20.227 1.00 23.30 324 ASP A C 1
ATOM 2444 O O . ASP A 1 324 ? -38.133 -13.910 19.576 1.00 21.81 324 ASP A O 1
ATOM 2449 N N . ARG A 1 325 ? -38.332 -16.121 19.797 1.00 23.78 325 ARG A N 1
ATOM 2450 C CA . ARG A 1 325 ? -37.658 -16.351 18.515 1.00 23.07 325 ARG A CA 1
ATOM 2451 C C . ARG A 1 325 ? -38.425 -15.771 17.306 1.00 24.21 325 ARG A C 1
ATOM 2452 O O . ARG A 1 325 ? -37.811 -15.240 16.374 1.00 24.25 325 ARG A O 1
ATOM 2460 N N . ASN A 1 326 ? -39.770 -15.836 17.320 1.00 24.30 326 ASN A N 1
ATOM 2461 C CA . ASN A 1 326 ? -40.601 -15.262 16.252 1.00 25.80 326 ASN A CA 1
ATOM 2462 C C . ASN A 1 326 ? -40.398 -13.733 16.208 1.00 24.93 326 ASN A C 1
ATOM 2463 O O . ASN A 1 326 ? -40.308 -13.154 15.132 1.00 25.93 326 ASN A O 1
ATOM 2468 N N . ALA A 1 327 ? -40.412 -13.062 17.368 1.00 22.91 327 ALA A N 1
ATOM 2469 C CA . ALA A 1 327 ? -40.139 -11.627 17.334 1.00 24.40 327 ALA A CA 1
ATOM 2470 C C . ALA A 1 327 ? -38.776 -11.379 16.669 1.00 25.75 327 ALA A C 1
ATOM 2471 O O . ALA A 1 327 ? -38.538 -10.327 16.027 1.00 25.00 327 ALA A O 1
ATOM 2473 N N . MET A 1 328 ? -37.827 -12.319 16.888 1.00 25.37 328 MET A N 1
ATOM 2474 C CA . MET A 1 328 ? -36.503 -12.031 16.334 1.00 26.34 328 MET A CA 1
ATOM 2475 C C . MET A 1 328 ? -36.554 -12.166 14.807 1.00 25.60 328 MET A C 1
ATOM 2476 O O . MET A 1 328 ? -35.978 -11.345 14.082 1.00 24.59 328 MET A O 1
ATOM 2481 N N . LYS A 1 329 ? -37.246 -13.200 14.344 1.00 26.99 329 LYS A N 1
ATOM 2482 C CA . LYS A 1 329 ? -37.421 -13.404 12.922 1.00 30.36 329 LYS A CA 1
ATOM 2483 C C . LYS A 1 329 ? -38.188 -12.223 12.320 1.00 30.69 329 LYS A C 1
ATOM 2484 O O . LYS A 1 329 ? -38.034 -11.952 11.151 1.00 29.10 329 LYS A O 1
ATOM 2490 N N . ALA A 1 330 ? -39.038 -11.522 13.094 1.00 29.75 330 ALA A N 1
ATOM 2491 C CA . ALA A 1 330 ? -39.772 -10.410 12.512 1.00 29.14 330 ALA A CA 1
ATOM 2492 C C . ALA A 1 330 ? -38.927 -9.154 12.584 1.00 31.17 330 ALA A C 1
ATOM 2493 O O . ALA A 1 330 ? -39.395 -8.110 12.177 1.00 31.82 330 ALA A O 1
ATOM 2495 N N . GLY A 1 331 ? -37.710 -9.225 13.133 1.00 29.21 331 GLY A N 1
ATOM 2496 C CA . GLY A 1 331 ? -36.859 -8.040 13.045 1.00 29.61 331 GLY A CA 1
ATOM 2497 C C . GLY A 1 331 ? -36.517 -7.438 14.416 1.00 31.25 331 GLY A C 1
ATOM 2498 O O . GLY A 1 331 ? -35.681 -6.545 14.501 1.00 33.55 331 GLY A O 1
ATOM 2499 N N . ASN A 1 332 ? -37.121 -7.921 15.509 1.00 27.32 332 ASN A N 1
ATOM 2500 C CA . ASN A 1 332 ? -36.642 -7.417 16.796 1.00 26.35 332 ASN A CA 1
ATOM 2501 C C . ASN A 1 332 ? -35.264 -8.033 17.086 1.00 23.87 332 ASN A C 1
ATOM 2502 O O . ASN A 1 332 ? -35.081 -9.262 17.052 1.00 26.30 332 ASN A O 1
ATOM 2507 N N . PHE A 1 333 ? -34.323 -7.216 17.508 1.00 22.50 333 PHE A N 1
ATOM 2508 C CA . PHE A 1 333 ? -32.942 -7.689 17.566 1.00 22.12 333 PHE A CA 1
ATOM 2509 C C . PHE A 1 333 ? -32.757 -8.828 18.564 1.00 24.23 333 PHE A C 1
ATOM 2510 O O . PHE A 1 333 ? -32.184 -9.881 18.188 1.00 22.90 333 PHE A O 1
ATOM 2518 N N . THR A 1 334 ? -33.263 -8.639 19.807 1.00 22.84 334 THR A N 1
ATOM 2519 C CA . THR A 1 334 ? -32.989 -9.622 20.861 1.00 21.92 334 THR A CA 1
ATOM 2520 C C . THR A 1 334 ? -34.168 -10.527 21.230 1.00 21.39 334 THR A C 1
ATOM 2521 O O . THR A 1 334 ? -33.950 -11.608 21.778 1.00 24.37 334 THR A O 1
ATOM 2525 N N . GLY A 1 335 ? -35.397 -10.126 20.913 1.00 21.34 335 GLY A N 1
ATOM 2526 C CA . GLY A 1 335 ? -36.610 -10.859 21.268 1.00 19.97 335 GLY A CA 1
ATOM 2527 C C . GLY A 1 335 ? -36.904 -10.879 22.764 1.00 20.75 335 GLY A C 1
ATOM 2528 O O . GLY A 1 335 ? -37.701 -11.722 23.188 1.00 18.60 335 GLY A O 1
ATOM 2529 N N . ILE A 1 336 ? -36.269 -9.944 23.523 1.00 20.70 336 ILE A N 1
ATOM 2530 C CA . ILE A 1 336 ? -36.363 -9.841 24.971 1.00 19.83 336 ILE A CA 1
ATOM 2531 C C . ILE A 1 336 ? -36.915 -8.461 25.274 1.00 20.64 336 ILE A C 1
ATOM 2532 O O . ILE A 1 336 ? -36.444 -7.466 24.703 1.00 20.23 336 ILE A O 1
ATOM 2537 N N . THR A 1 337 ? -37.924 -8.424 26.150 1.00 20.25 337 THR A N 1
ATOM 2538 C CA . THR A 1 337 ? -38.632 -7.179 26.383 1.00 21.84 337 THR A CA 1
ATOM 2539 C C . THR A 1 337 ? -38.082 -6.477 27.629 1.00 21.62 337 THR A C 1
ATOM 2540 O O . THR A 1 337 ? -37.933 -7.106 28.704 1.00 18.80 337 THR A O 1
ATOM 2544 N N . GLY A 1 338 ? -37.895 -5.133 27.460 1.00 20.54 338 GLY A N 1
ATOM 2545 C CA . GLY A 1 338 ? -37.327 -4.192 28.410 1.00 21.74 338 GLY A CA 1
ATOM 2546 C C . GLY A 1 338 ? -35.806 -4.222 28.268 1.00 22.63 338 GLY A C 1
ATOM 2547 O O . GLY A 1 338 ? -35.203 -5.273 28.423 1.00 22.06 338 GLY A O 1
ATOM 2548 N N . PHE A 1 339 ? -35.187 -3.078 27.969 1.00 24.01 339 PHE A N 1
ATOM 2549 C CA . PHE A 1 339 ? -33.780 -3.066 27.579 1.00 24.03 339 PHE A CA 1
ATOM 2550 C C . PHE A 1 339 ? -32.936 -3.653 28.692 1.00 23.55 339 PHE A C 1
ATOM 2551 O O . PHE A 1 339 ? -32.094 -4.502 28.375 1.00 22.14 339 PHE A O 1
ATOM 2559 N N . PRO A 1 340 ? -33.202 -3.391 30.025 1.00 22.71 340 PRO A N 1
ATOM 2560 C CA . PRO A 1 340 ? -32.369 -4.001 31.061 1.00 20.53 340 PRO A CA 1
ATOM 2561 C C . PRO A 1 340 ? -32.464 -5.526 31.068 1.00 21.92 340 PRO A C 1
ATOM 2562 O O . PRO A 1 340 ? -31.492 -6.162 31.415 1.00 23.37 340 PRO A O 1
ATOM 2566 N N . ASN A 1 341 ? -33.564 -6.121 30.566 1.00 21.78 341 ASN A N 1
ATOM 2567 C CA . ASN A 1 341 ? -33.624 -7.577 30.623 1.00 21.85 341 ASN A CA 1
ATOM 2568 C C . ASN A 1 341 ? -32.686 -8.164 29.577 1.00 22.02 341 ASN A C 1
ATOM 2569 O O . ASN A 1 341 ? -32.264 -9.313 29.704 1.00 20.62 341 ASN A O 1
ATOM 2574 N N . GLN A 1 342 ? -32.463 -7.365 28.526 1.00 20.78 342 GLN A N 1
ATOM 2575 C CA . GLN A 1 342 ? -31.509 -7.672 27.477 1.00 23.32 342 GLN A CA 1
ATOM 2576 C C . GLN A 1 342 ? -30.088 -7.663 28.084 1.00 23.25 342 GLN A C 1
ATOM 2577 O O . GLN A 1 342 ? -29.339 -8.612 27.936 1.00 20.70 342 GLN A O 1
ATOM 2583 N N . ASP A 1 343 ? -29.728 -6.606 28.805 1.00 22.41 343 ASP A N 1
ATOM 2584 C CA . ASP A 1 343 ? -28.489 -6.613 29.603 1.00 21.02 343 ASP A CA 1
ATOM 2585 C C . ASP A 1 343 ? -28.385 -7.880 30.460 1.00 20.94 343 ASP A C 1
ATOM 2586 O O . ASP A 1 343 ? -27.436 -8.667 30.385 1.00 21.27 343 ASP A O 1
ATOM 2591 N N . VAL A 1 344 ? -29.400 -8.100 31.276 1.00 22.59 344 VAL A N 1
ATOM 2592 C CA . VAL A 1 344 ? -29.373 -9.168 32.276 1.00 23.45 344 VAL A CA 1
ATOM 2593 C C . VAL A 1 344 ? -29.129 -10.533 31.627 1.00 22.92 344 VAL A C 1
ATOM 2594 O O . VAL A 1 344 ? -28.435 -11.384 32.197 1.00 25.60 344 VAL A O 1
ATOM 2598 N N . ALA A 1 345 ? -29.786 -10.804 30.495 1.00 22.10 345 ALA A N 1
ATOM 2599 C CA . ALA A 1 345 ? -29.556 -12.059 29.777 1.00 22.26 345 ALA A CA 1
ATOM 2600 C C . ALA A 1 345 ? -28.051 -12.236 29.486 1.00 23.15 345 ALA A C 1
ATOM 2601 O O . ALA A 1 345 ? -27.496 -13.336 29.625 1.00 25.01 345 ALA A O 1
ATOM 2603 N N . MET A 1 346 ? -27.375 -11.159 29.087 1.00 21.41 346 MET A N 1
ATOM 2604 C CA . MET A 1 346 ? -25.951 -11.220 28.761 1.00 21.34 346 MET A CA 1
ATOM 2605 C C . MET A 1 346 ? -25.146 -11.401 30.052 1.00 21.51 346 MET A C 1
ATOM 2606 O O . MET A 1 346 ? -24.311 -12.304 30.178 1.00 24.04 346 MET A O 1
ATOM 2611 N N . TRP A 1 347 ? -25.475 -10.623 31.092 1.00 19.58 347 TRP A N 1
ATOM 2612 C CA . TRP A 1 347 ? -24.676 -10.732 32.313 1.00 20.39 347 TRP A CA 1
ATOM 2613 C C . TRP A 1 347 ? -24.768 -12.114 32.947 1.00 20.34 347 TRP A C 1
ATOM 2614 O O . TRP A 1 347 ? -23.780 -12.669 33.432 1.00 21.79 347 TRP A O 1
ATOM 2625 N N . LEU A 1 348 ? -25.964 -12.658 33.010 1.00 19.97 348 LEU A N 1
ATOM 2626 C CA . LEU A 1 348 ? -26.114 -13.858 33.812 1.00 21.27 348 LEU A CA 1
ATOM 2627 C C . LEU A 1 348 ? -25.583 -15.073 33.059 1.00 22.51 348 LEU A C 1
ATOM 2628 O O . LEU A 1 348 ? -25.249 -16.083 33.692 1.00 26.17 348 LEU A O 1
ATOM 2633 N N . THR A 1 349 ? -25.560 -15.010 31.719 1.00 22.24 349 THR A N 1
ATOM 2634 C CA . THR A 1 349 ? -25.097 -16.181 30.970 1.00 22.55 349 THR A CA 1
ATOM 2635 C C . THR A 1 349 ? -23.565 -16.266 30.958 1.00 25.24 349 THR A C 1
ATOM 2636 O O . THR A 1 349 ? -23.029 -17.300 30.566 1.00 26.89 349 THR A O 1
ATOM 2640 N N . MET A 1 350 ? -22.892 -15.209 31.445 1.00 24.96 350 MET A N 1
ATOM 2641 C CA . MET A 1 350 ? -21.461 -15.225 31.741 1.00 24.90 350 MET A CA 1
ATOM 2642 C C . MET A 1 350 ? -21.155 -16.020 33.004 1.00 24.13 350 MET A C 1
ATOM 2643 O O . MET A 1 350 ? -20.002 -16.261 33.282 1.00 24.83 350 MET A O 1
ATOM 2648 N N . GLY A 1 351 ? -22.153 -16.360 33.821 1.00 24.61 351 GLY A N 1
ATOM 2649 C CA . GLY A 1 351 ? -21.879 -17.169 35.009 1.00 24.77 351 GLY A CA 1
ATOM 2650 C C . GLY A 1 351 ? -21.875 -16.326 36.278 1.00 28.18 351 GLY A C 1
ATOM 2651 O O . GLY A 1 351 ? -21.847 -15.070 36.241 1.00 25.90 351 GLY A O 1
ATOM 2652 N N . PRO A 1 352 ? -21.959 -16.991 37.455 1.00 28.02 352 PRO A N 1
ATOM 2653 C CA . PRO A 1 352 ? -22.153 -16.242 38.701 1.00 27.65 352 PRO A CA 1
ATOM 2654 C C . PRO A 1 352 ? -21.068 -15.170 38.889 1.00 26.80 352 PRO A C 1
ATOM 2655 O O . PRO A 1 352 ? -21.303 -14.061 39.409 1.00 23.53 352 PRO A O 1
ATOM 2659 N N . ILE A 1 353 ? -19.837 -15.577 38.560 1.00 25.81 353 ILE A N 1
ATOM 2660 C CA . ILE A 1 353 ? -18.726 -14.647 38.537 1.00 26.24 353 ILE A CA 1
ATOM 2661 C C . ILE A 1 353 ? -18.075 -14.766 37.165 1.00 25.89 353 ILE A C 1
ATOM 2662 O O . ILE A 1 353 ? -17.410 -15.746 36.890 1.00 27.39 353 ILE A O 1
ATOM 2667 N N . ALA A 1 354 ? -18.223 -13.740 36.340 1.00 26.35 354 ALA A N 1
ATOM 2668 C CA . ALA A 1 354 ? -17.648 -13.786 35.018 1.00 27.15 354 ALA A CA 1
ATOM 2669 C C . ALA A 1 354 ? -16.143 -14.040 35.135 1.00 27.07 354 ALA A C 1
ATOM 2670 O O . ALA A 1 354 ? -15.433 -13.444 35.960 1.00 28.72 354 ALA A O 1
ATOM 2672 N N . ASP A 1 355 ? -15.668 -14.916 34.252 1.00 29.40 355 ASP A N 1
ATOM 2673 C CA . ASP A 1 355 ? -14.274 -15.308 34.171 1.00 31.14 355 ASP A CA 1
ATOM 2674 C C . ASP A 1 355 ? -13.543 -14.389 33.212 1.00 28.52 355 ASP A C 1
ATOM 2675 O O . ASP A 1 355 ? -13.482 -14.650 32.020 1.00 30.53 355 ASP A O 1
ATOM 2680 N N . ARG A 1 356 ? -12.924 -13.369 33.772 1.00 30.55 356 ARG A N 1
ATOM 2681 C CA . ARG A 1 356 ? -12.237 -12.333 32.996 1.00 32.54 356 ARG A CA 1
ATOM 2682 C C . ARG A 1 356 ? -10.907 -12.853 32.443 1.00 33.92 356 ARG A C 1
ATOM 2683 O O . ARG A 1 356 ? -10.341 -12.235 31.533 1.00 35.61 356 ARG A O 1
ATOM 2691 N N . THR A 1 357 ? -10.445 -14.002 32.940 1.00 29.58 357 THR A N 1
ATOM 2692 C CA . THR A 1 357 ? -9.265 -14.599 32.318 1.00 35.91 357 THR A CA 1
ATOM 2693 C C . THR A 1 357 ? -9.566 -15.105 30.895 1.00 38.38 357 THR A C 1
ATOM 2694 O O . THR A 1 357 ? -8.652 -15.531 30.193 1.00 39.98 357 THR A O 1
ATOM 2698 N N . HIS A 1 358 ? -10.824 -15.127 30.450 1.00 37.36 358 HIS A N 1
ATOM 2699 C CA . HIS A 1 358 ? -11.032 -15.642 29.104 1.00 39.90 358 HIS A CA 1
ATOM 2700 C C . HIS A 1 358 ? -11.604 -14.589 28.169 1.00 36.29 358 HIS A C 1
ATOM 2701 O O . HIS A 1 358 ? -12.067 -14.941 27.110 1.00 38.43 358 HIS A O 1
ATOM 2708 N N . ASP A 1 359 ? -11.626 -13.324 28.585 1.00 37.17 359 ASP A N 1
ATOM 2709 C CA . ASP A 1 359 ? -12.094 -12.266 27.700 1.00 37.59 359 ASP A CA 1
ATOM 2710 C C . ASP A 1 359 ? -11.161 -12.135 26.489 1.00 37.40 359 ASP A C 1
ATOM 2711 O O . ASP A 1 359 ? -9.957 -12.402 26.578 1.00 44.34 359 ASP A O 1
ATOM 2716 N N . ARG A 1 360 ? -11.700 -11.695 25.351 1.00 34.26 360 ARG A N 1
ATOM 2717 C CA . ARG A 1 360 ? -10.850 -11.159 24.300 1.00 33.54 360 ARG A CA 1
ATOM 2718 C C . ARG A 1 360 ? -11.350 -9.763 23.994 1.00 32.61 360 ARG A C 1
ATOM 2719 O O . ARG A 1 360 ? -12.312 -9.625 23.244 1.00 32.22 360 ARG A O 1
ATOM 2727 N N . LEU A 1 361 ? -10.683 -8.767 24.587 1.00 30.94 361 LEU A N 1
ATOM 2728 C CA . LEU A 1 361 ? -11.206 -7.411 24.637 1.00 31.76 361 LEU A CA 1
ATOM 2729 C C . LEU A 1 361 ? -10.723 -6.632 23.423 1.00 31.72 361 LEU A C 1
ATOM 2730 O O . LEU A 1 361 ? -9.638 -6.876 22.922 1.00 31.83 361 LEU A O 1
ATOM 2735 N N . GLY A 1 362 ? -11.590 -5.791 22.870 1.00 34.31 362 GLY A N 1
ATOM 2736 C CA . GLY A 1 362 ? -11.215 -4.914 21.767 1.00 35.97 362 GLY A CA 1
ATOM 2737 C C . GLY A 1 362 ? -11.321 -3.426 22.151 1.00 36.30 362 GLY A C 1
ATOM 2738 O O . GLY A 1 362 ? -11.335 -3.054 23.319 1.00 33.96 362 GLY A O 1
ATOM 2739 N N . ALA A 1 363 ? -11.371 -2.559 21.144 1.00 34.47 363 ALA A N 1
ATOM 2740 C CA . ALA A 1 363 ? -11.265 -1.128 21.355 1.00 33.06 363 ALA A CA 1
ATOM 2741 C C . ALA A 1 363 ? -12.464 -0.672 22.170 1.00 33.85 363 ALA A C 1
ATOM 2742 O O . ALA A 1 363 ? -12.369 0.288 22.921 1.00 33.78 363 ALA A O 1
ATOM 2744 N N . SER A 1 364 ? -13.588 -1.377 22.001 1.00 31.45 364 SER A N 1
ATOM 2745 C CA . SER A 1 364 ? -14.840 -1.020 22.639 1.00 29.08 364 SER A CA 1
ATOM 2746 C C . SER A 1 364 ? -14.758 -1.218 24.152 1.00 28.22 364 SER A C 1
ATOM 2747 O O . SER A 1 364 ? -15.565 -0.694 24.920 1.00 26.61 364 SER A O 1
ATOM 2750 N N . ASP A 1 365 ? -13.809 -2.046 24.581 1.00 27.93 365 ASP A N 1
ATOM 2751 C CA . ASP A 1 365 ? -13.660 -2.337 25.999 1.00 27.53 365 ASP A CA 1
ATOM 2752 C C . ASP A 1 365 ? -12.799 -1.333 26.757 1.00 27.99 365 ASP A C 1
ATOM 2753 O O . ASP A 1 365 ? -12.494 -1.575 27.941 1.00 27.55 365 ASP A O 1
ATOM 2758 N N . LEU A 1 366 ? -12.472 -0.170 26.155 1.00 26.82 366 LEU A N 1
ATOM 2759 C CA . LEU A 1 366 ? -11.500 0.662 26.840 1.00 26.22 366 LEU A CA 1
ATOM 2760 C C . LEU A 1 366 ? -11.953 1.075 28.253 1.00 26.84 366 LEU A C 1
ATOM 2761 O O . LEU A 1 366 ? -11.112 1.037 29.175 1.00 26.89 366 LEU A O 1
ATOM 2766 N N . ALA A 1 367 ? -13.245 1.472 28.450 1.00 23.51 367 ALA A N 1
ATOM 2767 C CA . ALA A 1 367 ? -13.704 1.901 29.770 1.00 23.62 367 ALA A CA 1
ATOM 2768 C C . ALA A 1 367 ? -13.723 0.720 30.752 1.00 24.12 367 ALA A C 1
ATOM 2769 O O . ALA A 1 367 ? -13.376 0.891 31.933 1.00 22.03 367 ALA A O 1
ATOM 2771 N N . ILE A 1 368 ? -14.038 -0.499 30.246 1.00 24.66 368 ILE A N 1
ATOM 2772 C CA . ILE A 1 368 ? -14.027 -1.693 31.103 1.00 25.57 368 ILE A CA 1
ATOM 2773 C C . ILE A 1 368 ? -12.586 -2.008 31.550 1.00 27.50 368 ILE A C 1
ATOM 2774 O O . ILE A 1 368 ? -12.322 -2.353 32.727 1.00 27.68 368 ILE A O 1
ATOM 2779 N N . VAL A 1 369 ? -11.621 -1.863 30.609 1.00 28.46 369 VAL A N 1
ATOM 2780 C CA . VAL A 1 369 ? -10.205 -2.053 30.949 1.00 27.02 369 VAL A CA 1
ATOM 2781 C C . VAL A 1 369 ? -9.793 -1.062 32.031 1.00 26.47 369 VAL A C 1
ATOM 2782 O O . VAL A 1 369 ? -9.186 -1.415 33.040 1.00 30.09 369 VAL A O 1
ATOM 2786 N N . GLU A 1 370 ? -10.207 0.159 31.862 1.00 27.34 370 GLU A N 1
ATOM 2787 C CA . GLU A 1 370 ? -9.798 1.172 32.798 1.00 30.48 370 GLU A CA 1
ATOM 2788 C C . GLU A 1 370 ? -10.381 0.856 34.176 1.00 32.40 370 GLU A C 1
ATOM 2789 O O . GLU A 1 370 ? -9.701 0.945 35.191 1.00 31.70 370 GLU A O 1
ATOM 2795 N N . PHE A 1 371 ? -11.680 0.490 34.210 1.00 31.30 371 PHE A N 1
ATOM 2796 C CA . PHE A 1 371 ? -12.363 0.166 35.458 1.00 28.40 371 PHE A CA 1
ATOM 2797 C C . PHE A 1 371 ? -11.602 -0.958 36.181 1.00 27.32 371 PHE A C 1
ATOM 2798 O O . PHE A 1 371 ? -11.460 -0.899 37.395 1.00 27.59 371 PHE A O 1
ATOM 2806 N N . ARG A 1 372 ? -11.142 -1.978 35.435 1.00 26.02 372 ARG A N 1
ATOM 2807 C CA . ARG A 1 372 ? -10.489 -3.137 36.030 1.00 28.72 372 ARG A CA 1
ATOM 2808 C C . ARG A 1 372 ? -9.144 -2.691 36.616 1.00 29.86 372 ARG A C 1
ATOM 2809 O O . ARG A 1 372 ? -8.795 -3.021 37.758 1.00 30.91 372 ARG A O 1
ATOM 2817 N N . LYS A 1 373 ? -8.446 -1.847 35.887 1.00 29.30 373 LYS A N 1
ATOM 2818 C CA . LYS A 1 373 ? -7.117 -1.473 36.361 1.00 32.08 373 LYS A CA 1
ATOM 2819 C C . LYS A 1 373 ? -7.292 -0.542 37.550 1.00 30.85 373 LYS A C 1
ATOM 2820 O O . LYS A 1 373 ? -6.631 -0.691 38.573 1.00 29.31 373 LYS A O 1
ATOM 2826 N N . GLN A 1 374 ? -8.234 0.397 37.415 1.00 28.51 374 GLN A N 1
ATOM 2827 C CA . GLN A 1 374 ? -8.410 1.342 38.496 1.00 29.76 374 GLN A CA 1
ATOM 2828 C C . GLN A 1 374 ? -8.822 0.565 39.747 1.00 30.24 374 GLN A C 1
ATOM 2829 O O . GLN A 1 374 ? -8.318 0.787 40.844 1.00 30.84 374 GLN A O 1
ATOM 2835 N N . MET A 1 375 ? -9.786 -0.357 39.623 1.00 30.41 375 MET A N 1
ATOM 2836 C CA . MET A 1 375 ? -10.317 -0.856 40.881 1.00 28.16 375 MET A CA 1
ATOM 2837 C C . MET A 1 375 ? -9.341 -1.863 41.484 1.00 28.09 375 MET A C 1
ATOM 2838 O O . MET A 1 375 ? -9.227 -1.966 42.688 1.00 28.71 375 MET A O 1
ATOM 2843 N N . LEU A 1 376 ? -8.591 -2.594 40.663 1.00 28.60 376 LEU A N 1
ATOM 2844 C CA . LEU A 1 376 ? -7.540 -3.428 41.241 1.00 32.13 376 LEU A CA 1
ATOM 2845 C C . LEU A 1 376 ? -6.437 -2.597 41.919 1.00 32.71 376 LEU A C 1
ATOM 2846 O O . LEU A 1 376 ? -5.957 -3.010 42.970 1.00 30.52 376 LEU A O 1
ATOM 2851 N N . ASP A 1 377 ? -6.106 -1.406 41.394 1.00 30.67 377 ASP A N 1
ATOM 2852 C CA . ASP A 1 377 ? -5.142 -0.557 42.094 1.00 34.59 377 ASP A CA 1
ATOM 2853 C C . ASP A 1 377 ? -5.745 -0.064 43.405 1.00 31.17 377 ASP A C 1
ATOM 2854 O O . ASP A 1 377 ? -5.058 -0.002 44.453 1.00 29.02 377 ASP A O 1
ATOM 2859 N N . ALA A 1 378 ? -7.017 0.324 43.321 1.00 28.26 378 ALA A N 1
ATOM 2860 C CA . ALA A 1 378 ? -7.589 0.936 44.501 1.00 30.76 378 ALA A CA 1
ATOM 2861 C C . ALA A 1 378 ? -7.636 -0.086 45.638 1.00 29.66 378 ALA A C 1
ATOM 2862 O O . ALA A 1 378 ? -7.340 0.232 46.789 1.00 28.88 378 ALA A O 1
ATOM 2864 N N . VAL A 1 379 ? -7.953 -1.346 45.321 1.00 29.37 379 VAL A N 1
ATOM 2865 C CA . VAL A 1 379 ? -8.096 -2.300 46.411 1.00 29.92 379 VAL A CA 1
ATOM 2866 C C . VAL A 1 379 ? -6.705 -2.734 46.914 1.00 33.41 379 VAL A C 1
ATOM 2867 O O . VAL A 1 379 ? -6.495 -2.964 48.134 1.00 32.73 379 VAL A O 1
ATOM 2871 N N . LYS A 1 380 ? -5.728 -2.785 45.986 1.00 34.08 380 LYS A N 1
ATOM 2872 C CA . LYS A 1 380 ? -4.341 -3.043 46.390 1.00 36.76 380 LYS A CA 1
ATOM 2873 C C . LYS A 1 380 ? -3.851 -1.917 47.306 1.00 34.39 380 LYS A C 1
ATOM 2874 O O . LYS A 1 380 ? -3.405 -2.167 48.414 1.00 30.69 380 LYS A O 1
ATOM 2880 N N . ALA A 1 381 ? -4.036 -0.668 46.859 1.00 37.05 381 ALA A N 1
ATOM 2881 C CA . ALA A 1 381 ? -3.564 0.491 47.606 1.00 37.63 381 ALA A CA 1
ATOM 2882 C C . ALA A 1 381 ? -4.195 0.463 48.990 1.00 41.33 381 ALA A C 1
ATOM 2883 O O . ALA A 1 381 ? -3.540 0.776 49.982 1.00 42.79 381 ALA A O 1
ATOM 2885 N N . PHE A 1 382 ? -5.486 0.069 49.020 1.00 40.19 382 PHE A N 1
ATOM 2886 C CA . PHE A 1 382 ? -6.313 0.244 50.191 1.00 34.97 382 PHE A CA 1
ATOM 2887 C C . PHE A 1 382 ? -5.883 -0.775 51.239 1.00 35.69 382 PHE A C 1
ATOM 2888 O O . PHE A 1 382 ? -5.749 -0.438 52.415 1.00 34.14 382 PHE A O 1
ATOM 2896 N N . GLU A 1 383 ? -5.713 -2.021 50.791 1.00 39.10 383 GLU A N 1
ATOM 2897 C CA . GLU A 1 383 ? -5.285 -3.150 51.604 1.00 42.22 383 GLU A CA 1
ATOM 2898 C C . GLU A 1 383 ? -3.959 -2.825 52.289 1.00 46.41 383 GLU A C 1
ATOM 2899 O O . GLU A 1 383 ? -3.598 -3.470 53.263 1.00 51.95 383 GLU A O 1
ATOM 2905 N N . GLN A 1 384 ? -3.228 -1.851 51.750 1.00 44.92 384 GLN A N 1
ATOM 2906 C CA . GLN A 1 384 ? -1.907 -1.501 52.229 1.00 50.96 384 GLN A CA 1
ATOM 2907 C C . GLN A 1 384 ? -1.944 -0.123 52.884 1.00 53.27 384 GLN A C 1
ATOM 2908 O O . GLN A 1 384 ? -0.911 0.358 53.326 1.00 56.08 384 GLN A O 1
ATOM 2914 N N . GLY A 1 385 ? -3.103 0.549 52.871 1.00 47.05 385 GLY A N 1
ATOM 2915 C CA . GLY A 1 385 ? -3.283 1.622 53.825 1.00 42.27 385 GLY A CA 1
ATOM 2916 C C . GLY A 1 385 ? -3.565 2.977 53.187 1.00 43.03 385 GLY A C 1
ATOM 2917 O O . GLY A 1 385 ? -3.666 3.964 53.937 1.00 40.31 385 GLY A O 1
ATOM 2918 N N . ALA A 1 386 ? -3.698 3.017 51.832 1.00 37.10 386 ALA A N 1
ATOM 2919 C CA . ALA A 1 386 ? -4.197 4.206 51.162 1.00 36.82 386 ALA A CA 1
ATOM 2920 C C . ALA A 1 386 ? -5.678 4.393 51.496 1.00 37.35 386 ALA A C 1
ATOM 2921 O O . ALA A 1 386 ? -6.378 3.437 51.832 1.00 36.69 386 ALA A O 1
ATOM 2923 N N . PRO A 1 387 ? -6.197 5.637 51.458 1.00 39.47 387 PRO A N 1
ATOM 2924 C CA . PRO A 1 387 ? -7.644 5.879 51.575 1.00 39.27 387 PRO A CA 1
ATOM 2925 C C . PRO A 1 387 ? -8.379 5.069 50.512 1.00 37.91 387 PRO A C 1
ATOM 2926 O O . PRO A 1 387 ? -7.826 4.795 49.441 1.00 37.52 387 PRO A O 1
ATOM 2930 N N . ALA A 1 388 ? -9.640 4.724 50.794 1.00 37.39 388 ALA A N 1
ATOM 2931 C CA . ALA A 1 388 ? -10.520 4.115 49.790 1.00 34.51 388 ALA A CA 1
ATOM 2932 C C . ALA A 1 388 ? -10.790 5.081 48.635 1.00 31.61 388 ALA A C 1
ATOM 2933 O O . ALA A 1 388 ? -11.129 6.234 48.866 1.00 32.61 388 ALA A O 1
ATOM 2935 N N . ILE A 1 389 ? -10.644 4.613 47.389 1.00 31.11 389 ILE A N 1
ATOM 2936 C CA . ILE A 1 389 ? -10.952 5.438 46.222 1.00 30.27 389 ILE A CA 1
ATOM 2937 C C . ILE A 1 389 ? -12.300 6.160 46.412 1.00 32.97 389 ILE A C 1
ATOM 2938 O O . ILE A 1 389 ? -13.285 5.546 46.790 1.00 33.09 389 ILE A O 1
ATOM 2943 N N . GLY A 1 390 ? -12.321 7.480 46.206 1.00 32.20 390 GLY A N 1
ATOM 2944 C CA . GLY A 1 390 ? -13.534 8.272 46.107 1.00 35.05 390 GLY A CA 1
ATOM 2945 C C . GLY A 1 390 ? -14.150 8.651 47.457 1.00 36.45 390 GLY A C 1
ATOM 2946 O O . GLY A 1 390 ? -15.284 9.140 47.505 1.00 35.76 390 GLY A O 1
ATOM 2947 N N . THR A 1 391 ? -13.403 8.431 48.540 1.00 34.92 391 THR A N 1
ATOM 2948 C CA . THR A 1 391 ? -13.756 9.031 49.823 1.00 39.78 391 THR A CA 1
ATOM 2949 C C . THR A 1 391 ? -13.040 10.384 49.976 1.00 43.56 391 THR A C 1
ATOM 2950 O O . THR A 1 391 ? -12.143 10.721 49.212 1.00 49.00 391 THR A O 1
ATOM 2954 N N . GLY A 1 392 ? -13.424 11.154 50.992 1.00 48.64 392 GLY A N 1
ATOM 2955 C CA . GLY A 1 392 ? -12.810 12.440 51.303 1.00 46.79 392 GLY A CA 1
ATOM 2956 C C . GLY A 1 392 ? -13.200 13.558 50.329 1.00 50.73 392 GLY A C 1
ATOM 2957 O O . GLY A 1 392 ? -14.266 13.538 49.690 1.00 47.37 392 GLY A O 1
ATOM 2958 N N . VAL A 1 393 ? -12.308 14.558 50.251 1.00 52.69 393 VAL A N 1
ATOM 2959 C CA . VAL A 1 393 ? -12.478 15.730 49.400 1.00 54.92 393 VAL A CA 1
ATOM 2960 C C . VAL A 1 393 ? -12.598 15.280 47.942 1.00 53.52 393 VAL A C 1
ATOM 2961 O O . VAL A 1 393 ? -13.023 16.079 47.110 1.00 55.25 393 VAL A O 1
ATOM 2965 N N . GLU A 1 394 ? -12.282 13.996 47.682 1.00 55.34 394 GLU A N 1
ATOM 2966 C CA . GLU A 1 394 ? -12.243 13.343 46.372 1.00 59.68 394 GLU A CA 1
ATOM 2967 C C . GLU A 1 394 ? -13.640 12.948 45.850 1.00 56.61 394 GLU A C 1
ATOM 2968 O O . GLU A 1 394 ? -13.814 12.770 44.637 1.00 48.60 394 GLU A O 1
ATOM 2974 N N . ALA A 1 395 ? -14.630 12.839 46.757 1.00 54.39 395 ALA A N 1
ATOM 2975 C CA . ALA A 1 395 ? -15.993 12.378 46.463 1.00 53.52 395 ALA A CA 1
ATOM 2976 C C . ALA A 1 395 ? -16.573 12.994 45.173 1.00 50.17 395 ALA A C 1
ATOM 2977 O O . ALA A 1 395 ? -16.522 14.214 44.983 1.00 48.89 395 ALA A O 1
ATOM 2979 N N . ALA A 1 396 ? -17.179 12.181 44.288 1.00 46.36 396 ALA A N 1
ATOM 2980 C CA . ALA A 1 396 ? -18.062 12.766 43.275 1.00 48.04 396 ALA A CA 1
ATOM 2981 C C . ALA A 1 396 ? -19.157 13.584 43.965 1.00 49.61 396 ALA A C 1
ATOM 2982 O O . ALA A 1 396 ? -19.629 13.264 45.068 1.00 44.65 396 ALA A O 1
ATOM 2984 N N . THR A 1 397 ? -19.514 14.704 43.344 1.00 53.34 397 THR A N 1
ATOM 2985 C CA . THR A 1 397 ? -20.641 15.487 43.839 1.00 55.17 397 THR A CA 1
ATOM 2986 C C . THR A 1 397 ? -21.671 15.608 42.707 1.00 54.88 397 THR A C 1
ATOM 2987 O O . THR A 1 397 ? -21.427 15.114 41.594 1.00 56.98 397 THR A O 1
ATOM 2991 N N . PRO A 1 398 ? -22.845 16.253 42.939 1.00 55.89 398 PRO A N 1
ATOM 2992 C CA . PRO A 1 398 ? -23.738 16.635 41.830 1.00 58.51 398 PRO A CA 1
ATOM 2993 C C . PRO A 1 398 ? -23.157 17.486 40.683 1.00 55.48 398 PRO A C 1
ATOM 2994 O O . PRO A 1 398 ? -23.769 17.516 39.616 1.00 49.39 398 PRO A O 1
ATOM 2998 N N . THR A 1 399 ? -21.978 18.129 40.863 1.00 53.41 399 THR A N 1
ATOM 2999 C CA . THR A 1 399 ? -21.326 18.827 39.750 1.00 55.27 399 THR A CA 1
ATOM 3000 C C . THR A 1 399 ? -20.848 17.843 38.668 1.00 49.41 399 THR A C 1
ATOM 3001 O O . THR A 1 399 ? -20.843 18.175 37.486 1.00 50.75 399 THR A O 1
ATOM 3005 N N . VAL A 1 400 ? -20.510 16.609 39.052 1.00 46.59 400 VAL A N 1
ATOM 3006 C CA . VAL A 1 400 ? -20.153 15.545 38.113 1.00 42.98 400 VAL A CA 1
ATOM 3007 C C . VAL A 1 400 ? -21.415 15.050 37.394 1.00 39.14 400 VAL A C 1
ATOM 3008 O O . VAL A 1 400 ? -22.440 14.833 38.037 1.00 34.27 400 VAL A O 1
ATOM 3012 N N . CYS A 1 401 ? -21.369 14.915 36.054 1.00 34.12 401 CYS A N 1
ATOM 3013 C CA . CYS A 1 401 ? -22.560 14.440 35.349 1.00 33.44 401 CYS A CA 1
ATOM 3014 C C . CYS A 1 401 ? -22.178 13.833 34.000 1.00 32.31 401 CYS A C 1
ATOM 3015 O O . CYS A 1 401 ? -21.213 14.277 33.347 1.00 33.43 401 CYS A O 1
ATOM 3018 N N . SER A 1 402 ? -22.948 12.832 33.565 1.00 27.90 402 SER A N 1
ATOM 3019 C CA . SER A 1 402 ? -22.805 12.305 32.221 1.00 27.99 402 SER A CA 1
ATOM 3020 C C . SER A 1 402 ? -23.554 13.251 31.284 1.00 27.62 402 SER A C 1
ATOM 3021 O O . SER A 1 402 ? -24.298 14.122 31.759 1.00 28.21 402 SER A O 1
ATOM 3024 N N . PHE A 1 403 ? -23.380 13.080 29.972 1.00 24.94 403 PHE A N 1
ATOM 3025 C CA . PHE A 1 403 ? -24.043 14.013 29.077 1.00 25.11 403 PHE A CA 1
ATOM 3026 C C . PHE A 1 403 ? -23.941 13.428 27.698 1.00 25.33 403 PHE A C 1
ATOM 3027 O O . PHE A 1 403 ? -23.228 12.448 27.483 1.00 26.33 403 PHE A O 1
ATOM 3035 N N . GLN A 1 404 ? -24.728 13.991 26.793 1.00 25.84 404 GLN A N 1
ATOM 3036 C CA . GLN A 1 404 ? -24.659 13.563 25.401 1.00 28.60 404 GLN A CA 1
ATOM 3037 C C . GLN A 1 404 ? -24.907 14.797 24.528 1.00 27.43 404 GLN A C 1
ATOM 3038 O O . GLN A 1 404 ? -25.765 15.593 24.854 1.00 29.21 404 GLN A O 1
ATOM 3044 N N . ALA A 1 405 ? -24.109 14.974 23.475 1.00 27.76 405 ALA A N 1
ATOM 3045 C CA . ALA A 1 405 ? -24.260 16.163 22.649 1.00 30.32 405 ALA A CA 1
ATOM 3046 C C . ALA A 1 405 ? -23.442 15.982 21.369 1.00 30.31 405 ALA A C 1
ATOM 3047 O O . ALA A 1 405 ? -22.483 15.210 21.320 1.00 28.99 405 ALA A O 1
ATOM 3049 N N . ILE A 1 406 ? -23.820 16.734 20.338 1.00 33.21 406 ILE A N 1
ATOM 3050 C CA . ILE A 1 406 ? -22.931 16.867 19.206 1.00 33.74 406 ILE A CA 1
ATOM 3051 C C . ILE A 1 406 ? -21.869 17.909 19.512 1.00 35.11 406 ILE A C 1
ATOM 3052 O O . ILE A 1 406 ? -22.137 18.996 19.998 1.00 37.28 406 ILE A O 1
ATOM 3057 N N . VAL A 1 407 ? -20.620 17.533 19.281 1.00 37.23 407 VAL A N 1
ATOM 3058 C CA . VAL A 1 407 ? -19.519 18.382 19.686 1.00 41.26 407 VAL A CA 1
ATOM 3059 C C . VAL A 1 407 ? -18.564 18.476 18.489 1.00 39.12 407 VAL A C 1
ATOM 3060 O O . VAL A 1 407 ? -18.322 17.443 17.845 1.00 35.40 407 VAL A O 1
ATOM 3064 N N . PRO A 1 408 ? -18.012 19.683 18.155 1.00 37.87 408 PRO A N 1
ATOM 3065 C CA . PRO A 1 408 ? -17.004 19.815 17.097 1.00 37.07 408 PRO A CA 1
ATOM 3066 C C . PRO A 1 408 ? -15.756 18.992 17.415 1.00 38.59 408 PRO A C 1
ATOM 3067 O O . PRO A 1 408 ? -15.295 18.954 18.567 1.00 35.85 408 PRO A O 1
ATOM 3071 N N . LYS A 1 409 ? -15.245 18.303 16.386 1.00 38.32 409 LYS A N 1
ATOM 3072 C CA . LYS A 1 409 ? -14.023 17.524 16.481 1.00 41.47 409 LYS A CA 1
ATOM 3073 C C . LYS A 1 409 ? -12.885 18.389 17.036 1.00 44.43 409 LYS A C 1
ATOM 3074 O O . LYS A 1 409 ? -11.951 17.855 17.622 1.00 44.50 409 LYS A O 1
ATOM 3080 N N . THR A 1 410 ? -12.978 19.719 16.904 1.00 44.32 410 THR A N 1
ATOM 3081 C CA . THR A 1 410 ? -11.886 20.574 17.360 1.00 44.87 410 THR A CA 1
ATOM 3082 C C . THR A 1 410 ? -12.040 20.931 18.839 1.00 44.38 410 THR A C 1
ATOM 3083 O O . THR A 1 410 ? -11.170 21.617 19.394 1.00 41.65 410 THR A O 1
ATOM 3087 N N . THR A 1 411 ? -13.164 20.548 19.458 1.00 42.77 411 THR A N 1
ATOM 3088 C CA . THR A 1 411 ? -13.345 20.767 20.891 1.00 45.94 411 THR A CA 1
ATOM 3089 C C . THR A 1 411 ? -12.901 19.503 21.624 1.00 45.25 411 THR A C 1
ATOM 3090 O O . THR A 1 411 ? -13.147 18.414 21.127 1.00 45.23 411 THR A O 1
ATOM 3094 N N . ASP A 1 412 ? -12.241 19.652 22.777 1.00 47.18 412 ASP A N 1
ATOM 3095 C CA . ASP A 1 412 ? -11.932 18.543 23.673 1.00 42.71 412 ASP A CA 1
ATOM 3096 C C . ASP A 1 412 ? -13.195 18.212 24.467 1.00 39.74 412 ASP A C 1
ATOM 3097 O O . ASP A 1 412 ? -13.668 19.062 25.226 1.00 40.11 412 ASP A O 1
ATOM 3102 N N . TRP A 1 413 ? -13.738 16.991 24.349 1.00 38.97 413 TRP A N 1
ATOM 3103 C CA . TRP A 1 413 ? -14.948 16.644 25.120 1.00 37.90 413 TRP A CA 1
ATOM 3104 C C . TRP A 1 413 ? -14.771 16.786 26.642 1.00 37.62 413 TRP A C 1
ATOM 3105 O O . TRP A 1 413 ? -15.745 17.039 27.353 1.00 36.65 413 TRP A O 1
ATOM 3116 N N . ARG A 1 414 ? -13.542 16.565 27.144 1.00 35.32 414 ARG A N 1
ATOM 3117 C CA . ARG A 1 414 ? -13.214 16.715 28.560 1.00 36.49 414 ARG A CA 1
ATOM 3118 C C . ARG A 1 414 ? -13.530 18.117 29.054 1.00 36.07 414 ARG A C 1
ATOM 3119 O O . ARG A 1 414 ? -13.587 18.341 30.252 1.00 34.41 414 ARG A O 1
ATOM 3127 N N . THR A 1 415 ? -13.710 19.047 28.112 1.00 39.02 415 THR A N 1
ATOM 3128 C CA . THR A 1 415 ? -13.797 20.468 28.380 1.00 41.06 415 THR A CA 1
ATOM 3129 C C . THR A 1 415 ? -15.252 20.940 28.300 1.00 42.39 415 THR A C 1
ATOM 3130 O O . THR A 1 415 ? -15.549 22.030 28.782 1.00 40.16 415 THR A O 1
ATOM 3134 N N . TYR A 1 416 ? -16.111 20.161 27.609 1.00 41.47 416 TYR A N 1
ATOM 3135 C CA . TYR A 1 416 ? -17.512 20.486 27.378 1.00 42.45 416 TYR A CA 1
ATOM 3136 C C . TYR A 1 416 ? -18.153 20.746 28.734 1.00 40.67 416 TYR A C 1
ATOM 3137 O O . TYR A 1 416 ? -17.929 19.995 29.656 1.00 44.23 416 TYR A O 1
ATOM 3146 N N . ASP A 1 417 ? -18.879 21.848 28.898 1.00 44.01 417 ASP A N 1
ATOM 3147 C CA . ASP A 1 417 ? -19.292 22.254 30.243 1.00 48.83 417 ASP A CA 1
ATOM 3148 C C . ASP A 1 417 ? -20.672 21.669 30.603 1.00 48.09 417 ASP A C 1
ATOM 3149 O O . ASP A 1 417 ? -21.652 22.379 30.815 1.00 47.86 417 ASP A O 1
ATOM 3154 N N . ALA A 1 418 ? -20.737 20.345 30.742 1.00 48.05 418 ALA A N 1
ATOM 3155 C CA . ALA A 1 418 ? -22.021 19.670 30.894 1.00 47.41 418 ALA A CA 1
ATOM 3156 C C . ALA A 1 418 ? -22.646 19.935 32.269 1.00 44.28 418 ALA A C 1
ATOM 3157 O O . ALA A 1 418 ? -21.946 20.013 33.284 1.00 42.17 418 ALA A O 1
ATOM 3159 N N . HIS A 1 419 ? -23.981 20.020 32.305 1.00 44.72 419 HIS A N 1
ATOM 3160 C CA . HIS A 1 419 ? -24.758 19.973 33.545 1.00 48.98 419 HIS A CA 1
ATOM 3161 C C . HIS A 1 419 ? -25.808 18.872 33.418 1.00 49.82 419 HIS A C 1
ATOM 3162 O O . HIS A 1 419 ? -26.191 18.508 32.298 1.00 47.42 419 HIS A O 1
ATOM 3169 N N . TYR A 1 420 ? -26.303 18.362 34.560 1.00 47.67 420 TYR A N 1
ATOM 3170 C CA . TYR A 1 420 ? -27.334 17.338 34.472 1.00 45.09 420 TYR A CA 1
ATOM 3171 C C . TYR A 1 420 ? -28.598 17.964 33.882 1.00 43.58 420 TYR A C 1
ATOM 3172 O O . TYR A 1 420 ? -28.837 19.148 34.093 1.00 45.61 420 TYR A O 1
ATOM 3181 N N . VAL A 1 421 ? -29.335 17.192 33.076 1.00 39.30 421 VAL A N 1
ATOM 3182 C CA . VAL A 1 421 ? -30.597 17.619 32.479 1.00 40.73 421 VAL A CA 1
ATOM 3183 C C . VAL A 1 421 ? -31.558 18.053 33.588 1.00 40.81 421 VAL A C 1
ATOM 3184 O O . VAL A 1 421 ? -31.675 17.408 34.627 1.00 37.57 421 VAL A O 1
ATOM 3188 N N . TRP A 1 422 ? -32.238 19.179 33.372 1.00 45.10 422 TRP A N 1
ATOM 3189 C CA . TRP A 1 422 ? -33.190 19.682 34.358 1.00 50.31 422 TRP A CA 1
ATOM 3190 C C . TRP A 1 422 ? -34.478 20.133 33.677 1.00 53.25 422 TRP A C 1
ATOM 3191 O O . TRP A 1 422 ? -35.294 19.291 33.309 1.00 61.16 422 TRP A O 1
ATOM 3202 N N . LEU A 1 423 ? -34.655 21.445 33.498 1.00 57.79 423 LEU A N 1
ATOM 3203 C CA . LEU A 1 423 ? -35.898 21.972 32.953 1.00 65.54 423 LEU A CA 1
ATOM 3204 C C . LEU A 1 423 ? -35.669 22.449 31.520 1.00 76.74 423 LEU A C 1
ATOM 3205 O O . LEU A 1 423 ? -34.629 23.044 31.254 1.00 77.21 423 LEU A O 1
ATOM 3210 N N . ASP A 1 424 ? -36.641 22.182 30.620 1.00 84.99 424 ASP A N 1
ATOM 3211 C CA . ASP A 1 424 ? -36.755 22.744 29.271 1.00 93.53 424 ASP A CA 1
ATOM 3212 C C . ASP A 1 424 ? -35.545 22.388 28.412 1.00 98.22 424 ASP A C 1
ATOM 3213 O O . ASP A 1 424 ? -35.596 21.453 27.617 1.00 105.31 424 ASP A O 1
ATOM 3218 N N . GLY A 1 425 ? -34.503 23.221 28.537 1.00 100.75 425 GLY A N 1
ATOM 3219 C CA . GLY A 1 425 ? -33.172 23.013 27.990 1.00 101.14 425 GLY A CA 1
ATOM 3220 C C . GLY A 1 425 ? -32.135 23.820 28.776 1.00 106.91 425 GLY A C 1
ATOM 3221 O O . GLY A 1 425 ? -30.949 23.774 28.459 1.00 110.51 425 GLY A O 1
ATOM 3222 N N . GLN A 1 426 ? -32.615 24.562 29.791 1.00 111.08 426 GLN A N 1
ATOM 3223 C CA . GLN A 1 426 ? -31.826 25.315 30.761 1.00 113.38 426 GLN A CA 1
ATOM 3224 C C . GLN A 1 426 ? -31.321 24.390 31.878 1.00 112.31 426 GLN A C 1
ATOM 3225 O O . GLN A 1 426 ? -31.942 23.369 32.192 1.00 109.94 426 GLN A O 1
ATOM 3231 N N . ASP A 1 427 ? -30.185 24.772 32.487 1.00 101.33 427 ASP A N 1
ATOM 3232 C CA . ASP A 1 427 ? -29.589 24.073 33.620 1.00 94.64 427 ASP A CA 1
ATOM 3233 C C . ASP A 1 427 ? -30.497 24.223 34.851 1.00 94.99 427 ASP A C 1
ATOM 3234 O O . ASP A 1 427 ? -31.667 24.583 34.721 1.00 103.80 427 ASP A O 1
ATOM 3239 N N . ARG A 1 428 ? -29.981 23.921 36.051 1.00 92.35 428 ARG A N 1
ATOM 3240 C CA . ARG A 1 428 ? -30.736 24.108 37.286 1.00 91.50 428 ARG A CA 1
ATOM 3241 C C . ARG A 1 428 ? -30.295 25.418 37.958 1.00 91.59 428 ARG A C 1
ATOM 3242 O O . ARG A 1 428 ? -31.084 26.385 37.905 1.00 90.13 428 ARG A O 1
ATOM 3250 N N . MET B 1 1 ? -18.966 -19.923 76.520 1.00 62.56 1 MET B N 1
ATOM 3251 C CA . MET B 1 1 ? -18.761 -19.879 75.039 1.00 62.48 1 MET B CA 1
ATOM 3252 C C . MET B 1 1 ? -18.321 -21.252 74.535 1.00 60.21 1 MET B C 1
ATOM 3253 O O . MET B 1 1 ? -17.472 -21.897 75.130 1.00 66.36 1 MET B O 1
ATOM 3258 N N . MET B 1 2 ? -18.929 -21.710 73.442 1.00 48.43 2 MET B N 1
ATOM 3259 C CA . MET B 1 2 ? -18.538 -22.961 72.830 1.00 40.70 2 MET B CA 1
ATOM 3260 C C . MET B 1 2 ? -17.585 -22.653 71.693 1.00 37.77 2 MET B C 1
ATOM 3261 O O . MET B 1 2 ? -17.686 -21.605 71.081 1.00 35.17 2 MET B O 1
ATOM 3266 N N . THR B 1 3 ? -16.707 -23.601 71.369 1.00 37.03 3 THR B N 1
ATOM 3267 C CA . THR B 1 3 ? -15.834 -23.419 70.225 1.00 34.91 3 THR B CA 1
ATOM 3268 C C . THR B 1 3 ? -16.507 -24.068 69.024 1.00 34.80 3 THR B C 1
ATOM 3269 O O . THR B 1 3 ? -17.448 -24.873 69.206 1.00 30.26 3 THR B O 1
ATOM 3273 N N A HIS B 1 4 ? -16.003 -23.750 67.821 0.55 34.25 4 HIS B N 1
ATOM 3274 N N B HIS B 1 4 ? -16.013 -23.744 67.815 0.45 34.72 4 HIS B N 1
ATOM 3275 C CA A HIS B 1 4 ? -16.513 -24.366 66.604 0.55 35.21 4 HIS B CA 1
ATOM 3276 C CA B HIS B 1 4 ? -16.541 -24.362 66.604 0.45 35.83 4 HIS B CA 1
ATOM 3277 C C A HIS B 1 4 ? -16.355 -25.882 66.688 0.55 35.36 4 HIS B C 1
ATOM 3278 C C B HIS B 1 4 ? -16.346 -25.878 66.663 0.45 35.70 4 HIS B C 1
ATOM 3279 O O A HIS B 1 4 ? -17.238 -26.622 66.265 0.55 34.92 4 HIS B O 1
ATOM 3280 O O B HIS B 1 4 ? -17.194 -26.625 66.183 0.45 35.33 4 HIS B O 1
ATOM 3293 N N . GLU B 1 5 ? -15.249 -26.336 67.280 1.00 34.95 5 GLU B N 1
ATOM 3294 C CA . GLU B 1 5 ? -14.949 -27.755 67.350 1.00 36.82 5 GLU B CA 1
ATOM 3295 C C . GLU B 1 5 ? -15.968 -28.460 68.228 1.00 32.34 5 GLU B C 1
ATOM 3296 O O . GLU B 1 5 ? -16.340 -29.595 67.932 1.00 32.97 5 GLU B O 1
ATOM 3302 N N . GLU B 1 6 ? -16.314 -27.820 69.345 1.00 30.83 6 GLU B N 1
ATOM 3303 C CA . GLU B 1 6 ? -17.275 -28.390 70.275 1.00 32.39 6 GLU B CA 1
ATOM 3304 C C . GLU B 1 6 ? -18.653 -28.451 69.596 1.00 31.44 6 GLU B C 1
ATOM 3305 O O . GLU B 1 6 ? -19.329 -29.477 69.651 1.00 32.72 6 GLU B O 1
ATOM 3311 N N . ASN B 1 7 ? -19.042 -27.351 68.934 1.00 29.06 7 ASN B N 1
ATOM 3312 C CA . ASN B 1 7 ? -20.285 -27.284 68.171 1.00 27.38 7 ASN B CA 1
ATOM 3313 C C . ASN B 1 7 ? -20.384 -28.502 67.254 1.00 28.07 7 ASN B C 1
ATOM 3314 O O . ASN B 1 7 ? -21.390 -29.237 67.252 1.00 29.28 7 ASN B O 1
ATOM 3319 N N . GLU B 1 8 ? -19.315 -28.736 66.496 1.00 28.04 8 GLU B N 1
ATOM 3320 C CA . GLU B 1 8 ? -19.274 -29.810 65.521 1.00 30.04 8 GLU B CA 1
ATOM 3321 C C . GLU B 1 8 ? -19.361 -31.146 66.228 1.00 29.66 8 GLU B C 1
ATOM 3322 O O . GLU B 1 8 ? -20.024 -32.046 65.742 1.00 32.25 8 GLU B O 1
ATOM 3328 N N . LEU B 1 9 ? -18.654 -31.270 67.352 1.00 30.41 9 LEU B N 1
ATOM 3329 C CA . LEU B 1 9 ? -18.666 -32.523 68.071 1.00 29.92 9 LEU B CA 1
ATOM 3330 C C . LEU B 1 9 ? -20.067 -32.782 68.584 1.00 29.05 9 LEU B C 1
ATOM 3331 O O . LEU B 1 9 ? -20.489 -33.932 68.565 1.00 28.94 9 LEU B O 1
ATOM 3336 N N . LEU B 1 10 ? -20.744 -31.740 69.102 1.00 30.19 10 LEU B N 1
ATOM 3337 C CA . LEU B 1 10 ? -22.088 -31.902 69.655 1.00 30.09 10 LEU B CA 1
ATOM 3338 C C . LEU B 1 10 ? -23.086 -32.309 68.546 1.00 29.47 10 LEU B C 1
ATOM 3339 O O . LEU B 1 10 ? -23.930 -33.186 68.733 1.00 27.06 10 LEU B O 1
ATOM 3344 N N . CYS B 1 11 ? -22.935 -31.708 67.365 1.00 27.22 11 CYS B N 1
ATOM 3345 C CA . CYS B 1 11 ? -24.008 -31.693 66.360 1.00 26.73 11 CYS B CA 1
ATOM 3346 C C . CYS B 1 11 ? -23.904 -32.810 65.312 1.00 27.02 11 CYS B C 1
ATOM 3347 O O . CYS B 1 11 ? -24.957 -33.282 64.860 1.00 26.39 11 CYS B O 1
ATOM 3350 N N . ARG B 1 12 ? -22.683 -33.171 64.864 1.00 25.80 12 ARG B N 1
ATOM 3351 C CA . ARG B 1 12 ? -22.492 -34.031 63.697 1.00 28.02 12 ARG B CA 1
ATOM 3352 C C . ARG B 1 12 ? -22.762 -35.508 63.993 1.00 28.58 12 ARG B C 1
ATOM 3353 O O . ARG B 1 12 ? -22.478 -35.991 65.083 1.00 28.86 12 ARG B O 1
ATOM 3361 N N . VAL B 1 13 ? -23.424 -36.203 63.054 1.00 28.95 13 VAL B N 1
ATOM 3362 C CA . VAL B 1 13 ? -23.890 -37.557 63.352 1.00 30.76 13 VAL B CA 1
ATOM 3363 C C . VAL B 1 13 ? -23.527 -38.521 62.239 1.00 33.24 13 VAL B C 1
ATOM 3364 O O . VAL B 1 13 ? -23.642 -39.716 62.441 1.00 36.06 13 VAL B O 1
ATOM 3368 N N . GLU B 1 14 ? -23.133 -38.013 61.078 1.00 33.39 14 GLU B N 1
ATOM 3369 C CA . GLU B 1 14 ? -23.005 -38.912 59.946 1.00 40.19 14 GLU B CA 1
ATOM 3370 C C . GLU B 1 14 ? -21.689 -39.693 60.101 1.00 47.45 14 GLU B C 1
ATOM 3371 O O . GLU B 1 14 ? -20.701 -39.149 60.581 1.00 45.36 14 GLU B O 1
ATOM 3377 N N . GLY B 1 15 ? -21.699 -40.996 59.762 1.00 52.04 15 GLY B N 1
ATOM 3378 C CA . GLY B 1 15 ? -20.491 -41.802 59.713 1.00 50.94 15 GLY B CA 1
ATOM 3379 C C . GLY B 1 15 ? -19.989 -42.150 61.107 1.00 50.03 15 GLY B C 1
ATOM 3380 O O . GLY B 1 15 ? -20.744 -42.528 62.004 1.00 55.77 15 GLY B O 1
ATOM 3381 N N . ASP B 1 16 ? -18.699 -41.966 61.298 1.00 54.12 16 ASP B N 1
ATOM 3382 C CA . ASP B 1 16 ? -18.119 -42.212 62.606 1.00 52.84 16 ASP B CA 1
ATOM 3383 C C . ASP B 1 16 ? -18.167 -40.961 63.464 1.00 49.44 16 ASP B C 1
ATOM 3384 O O . ASP B 1 16 ? -17.444 -40.887 64.460 1.00 51.49 16 ASP B O 1
ATOM 3389 N N . ALA B 1 17 ? -18.972 -39.961 63.066 1.00 42.75 17 ALA B N 1
ATOM 3390 C CA . ALA B 1 17 ? -19.159 -38.838 63.966 1.00 38.75 17 ALA B CA 1
ATOM 3391 C C . ALA B 1 17 ? -19.481 -39.399 65.342 1.00 34.49 17 ALA B C 1
ATOM 3392 O O . ALA B 1 17 ? -20.322 -40.283 65.470 1.00 38.28 17 ALA B O 1
ATOM 3394 N N . PRO B 1 18 ? -18.680 -39.036 66.354 1.00 33.45 18 PRO B N 1
ATOM 3395 C CA . PRO B 1 18 ? -18.866 -39.542 67.713 1.00 31.25 18 PRO B CA 1
ATOM 3396 C C . PRO B 1 18 ? -20.301 -39.422 68.241 1.00 30.99 18 PRO B C 1
ATOM 3397 O O . PRO B 1 18 ? -20.833 -40.400 68.762 1.00 33.09 18 PRO B O 1
ATOM 3401 N N . MET B 1 19 ? -20.938 -38.247 68.118 1.00 28.78 19 MET B N 1
ATOM 3402 C CA . MET B 1 19 ? -22.297 -38.119 68.609 1.00 29.27 19 MET B CA 1
ATOM 3403 C C . MET B 1 19 ? -23.256 -39.117 67.935 1.00 31.14 19 MET B C 1
ATOM 3404 O O . MET B 1 19 ? -24.110 -39.741 68.577 1.00 28.36 19 MET B O 1
ATOM 3409 N N . GLY B 1 20 ? -23.082 -39.320 66.635 1.00 31.90 20 GLY B N 1
ATOM 3410 C CA . GLY B 1 20 ? -23.870 -40.326 65.958 1.00 30.41 20 GLY B CA 1
ATOM 3411 C C . GLY B 1 20 ? -23.659 -41.723 66.565 1.00 31.73 20 GLY B C 1
ATOM 3412 O O . GLY B 1 20 ? -24.636 -42.447 66.817 1.00 28.38 20 GLY B O 1
ATOM 3413 N N . ARG B 1 21 ? -22.397 -42.097 66.799 1.00 30.08 21 ARG B N 1
ATOM 3414 C CA . ARG B 1 21 ? -22.104 -43.434 67.301 1.00 33.25 21 ARG B CA 1
ATOM 3415 C C . ARG B 1 21 ? -22.695 -43.638 68.699 1.00 29.74 21 ARG B C 1
ATOM 3416 O O . ARG B 1 21 ? -23.183 -44.719 69.028 1.00 27.57 21 ARG B O 1
ATOM 3424 N N . LEU B 1 22 ? -22.617 -42.588 69.513 1.00 28.89 22 LEU B N 1
ATOM 3425 C CA . LEU B 1 22 ? -23.199 -42.558 70.845 1.00 30.40 22 LEU B CA 1
ATOM 3426 C C . LEU B 1 22 ? -24.712 -42.756 70.734 1.00 30.81 22 LEU B C 1
ATOM 3427 O O . LEU B 1 22 ? -25.261 -43.615 71.408 1.00 31.53 22 LEU B O 1
ATOM 3432 N N . MET B 1 23 ? -25.365 -41.992 69.858 1.00 29.65 23 MET B N 1
ATOM 3433 C CA . MET B 1 23 ? -26.808 -42.111 69.692 1.00 32.43 23 MET B CA 1
ATOM 3434 C C . MET B 1 23 ? -27.239 -43.509 69.224 1.00 30.55 23 MET B C 1
ATOM 3435 O O . MET B 1 23 ? -28.308 -43.959 69.618 1.00 29.30 23 MET B O 1
ATOM 3440 N N . ARG B 1 24 ? -26.409 -44.189 68.421 1.00 31.47 24 ARG B N 1
ATOM 3441 C CA . ARG B 1 24 ? -26.743 -45.510 67.893 1.00 31.56 24 ARG B CA 1
ATOM 3442 C C . ARG B 1 24 ? -26.689 -46.589 68.976 1.00 31.25 24 ARG B C 1
ATOM 3443 O O . ARG B 1 24 ? -27.004 -47.738 68.713 1.00 35.19 24 ARG B O 1
ATOM 3451 N N . ARG B 1 25 ? -26.350 -46.222 70.211 1.00 30.97 25 ARG B N 1
ATOM 3452 C CA . ARG B 1 25 ? -26.384 -47.144 71.332 1.00 31.99 25 ARG B CA 1
ATOM 3453 C C . ARG B 1 25 ? -27.769 -47.141 71.980 1.00 32.30 25 ARG B C 1
ATOM 3454 O O . ARG B 1 25 ? -28.002 -47.848 72.955 1.00 29.62 25 ARG B O 1
ATOM 3462 N N . HIS B 1 26 ? -28.650 -46.243 71.527 1.00 31.61 26 HIS B N 1
ATOM 3463 C CA . HIS B 1 26 ? -30.048 -46.288 71.936 1.00 30.00 26 HIS B CA 1
ATOM 3464 C C . HIS B 1 26 ? -30.916 -46.808 70.782 1.00 31.53 26 HIS B C 1
ATOM 3465 O O . HIS B 1 26 ? -30.623 -46.577 69.600 1.00 31.38 26 HIS B O 1
ATOM 3472 N N . TRP B 1 27 ? -31.954 -47.569 71.120 1.00 29.84 27 TRP B N 1
ATOM 3473 C CA . TRP B 1 27 ? -33.027 -47.819 70.181 1.00 27.64 27 TRP B CA 1
ATOM 3474 C C . TRP B 1 27 ? -33.500 -46.457 69.659 1.00 29.02 27 TRP B C 1
ATOM 3475 O O . TRP B 1 27 ? -33.585 -45.494 70.427 1.00 27.11 27 TRP B O 1
ATOM 3486 N N . THR B 1 28 ? -33.810 -46.396 68.354 1.00 27.02 28 THR B N 1
ATOM 3487 C CA . THR B 1 28 ? -34.161 -45.143 67.701 1.00 25.90 28 THR B CA 1
ATOM 3488 C C . THR B 1 28 ? -35.477 -45.310 66.953 1.00 23.08 28 THR B C 1
ATOM 3489 O O . THR B 1 28 ? -35.622 -46.178 66.101 1.00 22.82 28 THR B O 1
ATOM 3493 N N . PRO B 1 29 ? -36.439 -44.396 67.104 1.00 22.77 29 PRO B N 1
ATOM 3494 C CA . PRO B 1 29 ? -37.507 -44.294 66.106 1.00 24.51 29 PRO B CA 1
ATOM 3495 C C . PRO B 1 29 ? -36.933 -44.080 64.693 1.00 24.87 29 PRO B C 1
ATOM 3496 O O . PRO B 1 29 ? -36.058 -43.192 64.494 1.00 24.76 29 PRO B O 1
ATOM 3500 N N . ILE B 1 30 ? -37.449 -44.863 63.729 1.00 22.95 30 ILE B N 1
ATOM 3501 C CA . ILE B 1 30 ? -37.120 -44.718 62.305 1.00 24.33 30 ILE B CA 1
ATOM 3502 C C . ILE B 1 30 ? -38.286 -44.065 61.539 1.00 25.26 30 ILE B C 1
ATOM 3503 O O . ILE B 1 30 ? -38.081 -43.260 60.622 1.00 26.32 30 ILE B O 1
ATOM 3508 N N . CYS B 1 31 ? -39.524 -44.467 61.850 1.00 24.85 31 CYS B N 1
ATOM 3509 C CA . CYS B 1 31 ? -40.687 -43.956 61.116 1.00 24.93 31 CYS B CA 1
ATOM 3510 C C . CYS B 1 31 ? -41.935 -44.323 61.922 1.00 26.03 31 CYS B C 1
ATOM 3511 O O . CYS B 1 31 ? -41.818 -45.011 62.933 1.00 24.93 31 CYS B O 1
ATOM 3514 N N . LEU B 1 32 ? -43.105 -43.831 61.508 1.00 26.98 32 LEU B N 1
ATOM 3515 C CA . LEU B 1 32 ? -44.356 -44.154 62.186 1.00 27.83 32 LEU B CA 1
ATOM 3516 C C . LEU B 1 32 ? -44.891 -45.486 61.672 1.00 28.77 32 LEU B C 1
ATOM 3517 O O . LEU B 1 32 ? -44.736 -45.823 60.490 1.00 26.85 32 LEU B O 1
ATOM 3522 N N . VAL B 1 33 ? -45.581 -46.210 62.568 1.00 29.46 33 VAL B N 1
ATOM 3523 C CA . VAL B 1 33 ? -46.218 -47.453 62.160 1.00 29.40 33 VAL B CA 1
ATOM 3524 C C . VAL B 1 33 ? -47.220 -47.183 61.032 1.00 31.31 33 VAL B C 1
ATOM 3525 O O . VAL B 1 33 ? -47.398 -48.031 60.133 1.00 26.75 33 VAL B O 1
ATOM 3529 N N . GLU B 1 34 ? -47.855 -45.993 61.087 1.00 27.94 34 GLU B N 1
ATOM 3530 C CA . GLU B 1 34 ? -48.862 -45.680 60.078 1.00 32.06 34 GLU B CA 1
ATOM 3531 C C . GLU B 1 34 ? -48.273 -45.692 58.657 1.00 30.83 34 GLU B C 1
ATOM 3532 O O . GLU B 1 34 ? -48.971 -45.886 57.664 1.00 29.60 34 GLU B O 1
ATOM 3538 N N . GLU B 1 35 ? -46.979 -45.441 58.542 1.00 30.70 35 GLU B N 1
ATOM 3539 C CA . GLU B 1 35 ? -46.405 -45.302 57.216 1.00 30.18 35 GLU B CA 1
ATOM 3540 C C . GLU B 1 35 ? -46.188 -46.664 56.569 1.00 28.38 35 GLU B C 1
ATOM 3541 O O . GLU B 1 35 ? -46.152 -46.739 55.343 1.00 25.62 35 GLU B O 1
ATOM 3547 N N . VAL B 1 36 ? -46.038 -47.712 57.369 1.00 29.27 36 VAL B N 1
ATOM 3548 C CA . VAL B 1 36 ? -45.639 -48.990 56.797 1.00 34.49 36 VAL B CA 1
ATOM 3549 C C . VAL B 1 36 ? -46.851 -49.805 56.358 1.00 36.46 36 VAL B C 1
ATOM 3550 O O . VAL B 1 36 ? -46.653 -50.783 55.622 1.00 36.99 36 VAL B O 1
ATOM 3554 N N . GLY B 1 37 ? -48.055 -49.434 56.836 1.00 34.62 37 GLY B N 1
ATOM 3555 C CA . GLY B 1 37 ? -49.264 -50.079 56.322 1.00 35.28 37 GLY B CA 1
ATOM 3556 C C . GLY B 1 37 ? -49.408 -51.563 56.728 1.00 33.19 37 GLY B C 1
ATOM 3557 O O . GLY B 1 37 ? -49.090 -51.937 57.865 1.00 30.29 37 GLY B O 1
ATOM 3558 N N . GLU B 1 38 ? -49.939 -52.392 55.825 1.00 29.82 38 GLU B N 1
ATOM 3559 C CA . GLU B 1 38 ? -50.373 -53.738 56.196 1.00 31.88 38 GLU B CA 1
ATOM 3560 C C . GLU B 1 38 ? -49.299 -54.698 55.717 1.00 30.17 38 GLU B C 1
ATOM 3561 O O . GLU B 1 38 ? -48.353 -54.274 55.046 1.00 29.30 38 GLU B O 1
ATOM 3567 N N . PRO B 1 39 ? -49.403 -56.002 56.050 1.00 29.27 39 PRO B N 1
ATOM 3568 C CA . PRO B 1 39 ? -48.418 -56.964 55.562 1.00 28.72 39 PRO B CA 1
ATOM 3569 C C . PRO B 1 39 ? -48.322 -56.747 54.059 1.00 30.16 39 PRO B C 1
ATOM 3570 O O . PRO B 1 39 ? -49.353 -56.532 53.417 1.00 33.12 39 PRO B O 1
ATOM 3574 N N . ASP B 1 40 ? -47.104 -56.841 53.485 1.00 30.89 40 ASP B N 1
ATOM 3575 C CA . ASP B 1 40 ? -46.873 -56.619 52.058 1.00 31.06 40 ASP B CA 1
ATOM 3576 C C . ASP B 1 40 ? -47.142 -55.174 51.641 1.00 30.30 40 ASP B C 1
ATOM 3577 O O . ASP B 1 40 ? -47.324 -54.879 50.456 1.00 31.37 40 ASP B O 1
ATOM 3582 N N . GLY B 1 41 ? -47.156 -54.254 52.602 1.00 28.58 41 GLY B N 1
ATOM 3583 C CA . GLY B 1 41 ? -47.381 -52.864 52.237 1.00 26.95 41 GLY B CA 1
ATOM 3584 C C . GLY B 1 41 ? -46.247 -52.267 51.397 1.00 26.29 41 GLY B C 1
ATOM 3585 O O . GLY B 1 41 ? -45.119 -52.810 51.286 1.00 23.46 41 GLY B O 1
ATOM 3586 N N . THR B 1 42 ? -46.578 -51.085 50.867 1.00 24.34 42 THR B N 1
ATOM 3587 C CA . THR B 1 42 ? -45.636 -50.276 50.117 1.00 25.57 42 THR B CA 1
ATOM 3588 C C . THR B 1 42 ? -44.425 -50.028 51.007 1.00 24.80 42 THR B C 1
ATOM 3589 O O . THR B 1 42 ? -44.560 -49.666 52.160 1.00 24.23 42 THR B O 1
ATOM 3593 N N . PRO B 1 43 ? -43.217 -50.345 50.521 1.00 26.18 43 PRO B N 1
ATOM 3594 C CA . PRO B 1 43 ? -41.980 -49.966 51.220 1.00 26.35 43 PRO B CA 1
ATOM 3595 C C . PRO B 1 43 ? -41.778 -48.464 51.399 1.00 25.80 43 PRO B C 1
ATOM 3596 O O . PRO B 1 43 ? -42.099 -47.658 50.533 1.00 25.61 43 PRO B O 1
ATOM 3600 N N . VAL B 1 44 ? -41.299 -48.084 52.589 1.00 27.88 44 VAL B N 1
ATOM 3601 C CA . VAL B 1 44 ? -41.195 -46.701 53.080 1.00 27.62 44 VAL B CA 1
ATOM 3602 C C . VAL B 1 44 ? -39.728 -46.287 53.032 1.00 26.93 44 VAL B C 1
ATOM 3603 O O . VAL B 1 44 ? -38.907 -47.103 53.383 1.00 25.05 44 VAL B O 1
ATOM 3607 N N . LYS B 1 45 ? -39.413 -45.057 52.562 1.00 30.05 45 LYS B N 1
ATOM 3608 C CA . LYS B 1 45 ? -38.053 -44.538 52.565 1.00 27.17 45 LYS B CA 1
ATOM 3609 C C . LYS B 1 45 ? -37.835 -43.867 53.926 1.00 26.91 45 LYS B C 1
ATOM 3610 O O . LYS B 1 45 ? -38.707 -43.135 54.416 1.00 23.79 45 LYS B O 1
ATOM 3616 N N . ALA B 1 46 ? -36.692 -44.126 54.562 1.00 23.69 46 ALA B N 1
ATOM 3617 C CA . ALA B 1 46 ? -36.421 -43.370 55.777 1.00 24.24 46 ALA B CA 1
ATOM 3618 C C . ALA B 1 46 ? -34.937 -43.024 55.812 1.00 24.82 46 ALA B C 1
ATOM 3619 O O . ALA B 1 46 ? -34.162 -43.496 54.997 1.00 25.68 46 ALA B O 1
ATOM 3621 N N . ARG B 1 47 ? -34.536 -42.181 56.751 1.00 24.59 47 ARG B N 1
ATOM 3622 C CA . ARG B 1 47 ? -33.133 -41.791 56.814 1.00 27.01 47 ARG B CA 1
ATOM 3623 C C . ARG B 1 47 ? -32.812 -41.523 58.293 1.00 27.84 47 ARG B C 1
ATOM 3624 O O . ARG B 1 47 ? -33.577 -40.820 58.951 1.00 28.16 47 ARG B O 1
ATOM 3632 N N . ALA B 1 48 ? -31.682 -42.044 58.792 1.00 28.50 48 ALA B N 1
ATOM 3633 C CA . ALA B 1 48 ? -31.252 -41.841 60.172 1.00 26.20 48 ALA B CA 1
ATOM 3634 C C . ALA B 1 48 ? -29.726 -41.876 60.203 1.00 27.68 48 ALA B C 1
ATOM 3635 O O . ALA B 1 48 ? -29.113 -42.775 59.631 1.00 26.90 48 ALA B O 1
ATOM 3637 N N . PHE B 1 49 ? -29.109 -40.904 60.889 1.00 26.98 49 PHE B N 1
ATOM 3638 C CA . PHE B 1 49 ? -27.666 -40.900 61.085 1.00 28.05 49 PHE B CA 1
ATOM 3639 C C . PHE B 1 49 ? -26.945 -40.884 59.753 1.00 27.09 49 PHE B C 1
ATOM 3640 O O . PHE B 1 49 ? -25.826 -41.355 59.678 1.00 27.17 49 PHE B O 1
ATOM 3648 N N . GLY B 1 50 ? -27.549 -40.235 58.760 1.00 27.20 50 GLY B N 1
ATOM 3649 C CA . GLY B 1 50 ? -26.962 -40.175 57.430 1.00 24.90 50 GLY B CA 1
ATOM 3650 C C . GLY B 1 50 ? -27.085 -41.461 56.615 1.00 24.53 50 GLY B C 1
ATOM 3651 O O . GLY B 1 50 ? -26.532 -41.486 55.533 1.00 26.11 50 GLY B O 1
ATOM 3652 N N . GLU B 1 51 ? -27.808 -42.489 57.087 1.00 23.99 51 GLU B N 1
ATOM 3653 C CA . GLU B 1 51 ? -28.000 -43.679 56.263 1.00 28.54 51 GLU B CA 1
ATOM 3654 C C . GLU B 1 51 ? -29.402 -43.677 55.652 1.00 25.17 51 GLU B C 1
ATOM 3655 O O . GLU B 1 51 ? -30.332 -43.427 56.397 1.00 24.69 51 GLU B O 1
ATOM 3661 N N . ASP B 1 52 ? -29.510 -43.929 54.339 1.00 24.71 52 ASP B N 1
ATOM 3662 C CA . ASP B 1 52 ? -30.788 -44.223 53.684 1.00 25.89 52 ASP B CA 1
ATOM 3663 C C . ASP B 1 52 ? -31.296 -45.632 54.034 1.00 26.63 52 ASP B C 1
ATOM 3664 O O . ASP B 1 52 ? -30.578 -46.633 53.920 1.00 25.33 52 ASP B O 1
ATOM 3669 N N . LEU B 1 53 ? -32.558 -45.711 54.437 1.00 23.60 53 LEU B N 1
ATOM 3670 C CA . LEU B 1 53 ? -33.116 -46.990 54.868 1.00 23.87 53 LEU B CA 1
ATOM 3671 C C . LEU B 1 53 ? -34.387 -47.279 54.100 1.00 23.62 53 LEU B C 1
ATOM 3672 O O . LEU B 1 53 ? -35.116 -46.349 53.759 1.00 23.98 53 LEU B O 1
ATOM 3677 N N . VAL B 1 54 ? -34.663 -48.575 53.929 1.00 23.43 54 VAL B N 1
ATOM 3678 C CA . VAL B 1 54 ? -35.965 -49.052 53.490 1.00 22.96 54 VAL B CA 1
ATOM 3679 C C . VAL B 1 54 ? -36.674 -49.708 54.669 1.00 23.13 54 VAL B C 1
ATOM 3680 O O . VAL B 1 54 ? -36.046 -50.407 55.449 1.00 26.05 54 VAL B O 1
ATOM 3684 N N . VAL B 1 55 ? -37.958 -49.423 54.843 1.00 23.86 55 VAL B N 1
ATOM 3685 C CA . VAL B 1 55 ? -38.736 -49.977 55.936 1.00 24.53 55 VAL B CA 1
ATOM 3686 C C . VAL B 1 55 ? -39.924 -50.677 55.293 1.00 25.54 55 VAL B C 1
ATOM 3687 O O . VAL B 1 55 ? -40.582 -50.070 54.445 1.00 25.00 55 VAL B O 1
ATOM 3691 N N . PHE B 1 56 ? -40.209 -51.917 55.690 1.00 25.00 56 PHE B N 1
ATOM 3692 C CA . PHE B 1 56 ? -41.362 -52.603 55.095 1.00 28.80 56 PHE B CA 1
ATOM 3693 C C . PHE B 1 56 ? -41.955 -53.606 56.074 1.00 26.52 56 PHE B C 1
ATOM 3694 O O . PHE B 1 56 ? -41.259 -54.092 56.939 1.00 27.05 56 PHE B O 1
ATOM 3702 N N . ARG B 1 57 ? -43.251 -53.882 55.953 1.00 26.21 57 ARG B N 1
ATOM 3703 C CA . ARG B 1 57 ? -43.846 -54.957 56.737 1.00 28.26 57 ARG B CA 1
ATOM 3704 C C . ARG B 1 57 ? -44.078 -56.164 55.825 1.00 26.89 57 ARG B C 1
ATOM 3705 O O . ARG B 1 57 ? -44.839 -56.057 54.890 1.00 26.72 57 ARG B O 1
ATOM 3713 N N . ASP B 1 58 ? -43.458 -57.310 56.125 1.00 28.93 58 ASP B N 1
ATOM 3714 C CA . ASP B 1 58 ? -43.572 -58.491 55.269 1.00 30.61 58 ASP B CA 1
ATOM 3715 C C . ASP B 1 58 ? -44.907 -59.194 55.480 1.00 31.21 58 ASP B C 1
ATOM 3716 O O . ASP B 1 58 ? -45.745 -58.715 56.254 1.00 31.64 58 ASP B O 1
ATOM 3721 N N . SER B 1 59 ? -45.046 -60.357 54.809 1.00 32.49 59 SER B N 1
ATOM 3722 C CA . SER B 1 59 ? -46.276 -61.127 54.775 1.00 31.70 59 SER B CA 1
ATOM 3723 C C . SER B 1 59 ? -46.621 -61.608 56.192 1.00 34.19 59 SER B C 1
ATOM 3724 O O . SER B 1 59 ? -47.803 -61.677 56.569 1.00 34.57 59 SER B O 1
ATOM 3727 N N . GLU B 1 60 ? -45.608 -61.917 57.002 1.00 33.09 60 GLU B N 1
ATOM 3728 C CA . GLU B 1 60 ? -45.968 -62.342 58.353 1.00 36.55 60 GLU B CA 1
ATOM 3729 C C . GLU B 1 60 ? -46.245 -61.149 59.270 1.00 37.00 60 GLU B C 1
ATOM 3730 O O . GLU B 1 60 ? -46.556 -61.351 60.447 1.00 36.69 60 GLU B O 1
ATOM 3736 N N . GLY B 1 61 ? -46.148 -59.908 58.765 1.00 34.06 61 GLY B N 1
ATOM 3737 C CA . GLY B 1 61 ? -46.384 -58.779 59.652 1.00 31.60 61 GLY B CA 1
ATOM 3738 C C . GLY B 1 61 ? -45.121 -58.289 60.360 1.00 32.46 61 GLY B C 1
ATOM 3739 O O . GLY B 1 61 ? -45.174 -57.338 61.130 1.00 33.81 61 GLY B O 1
ATOM 3740 N N . ARG B 1 62 ? -43.973 -58.905 60.078 1.00 33.64 62 ARG B N 1
ATOM 3741 C CA . ARG B 1 62 ? -42.701 -58.440 60.621 1.00 36.58 62 ARG B CA 1
ATOM 3742 C C . ARG B 1 62 ? -42.250 -57.176 59.874 1.00 33.12 62 ARG B C 1
ATOM 3743 O O . ARG B 1 62 ? -42.354 -57.096 58.643 1.00 34.51 62 ARG B O 1
ATOM 3751 N N . VAL B 1 63 ? -41.775 -56.198 60.636 1.00 29.39 63 VAL B N 1
ATOM 3752 C CA . VAL B 1 63 ? -41.158 -55.015 60.067 1.00 29.00 63 VAL B CA 1
ATOM 3753 C C . VAL B 1 63 ? -39.641 -55.150 59.958 1.00 27.53 63 VAL B C 1
ATOM 3754 O O . VAL B 1 63 ? -38.979 -55.340 60.959 1.00 28.64 63 VAL B O 1
ATOM 3758 N N . GLY B 1 64 ? -39.088 -54.924 58.760 1.00 26.61 64 GLY B N 1
ATOM 3759 C CA . GLY B 1 64 ? -37.655 -54.785 58.558 1.00 25.85 64 GLY B CA 1
ATOM 3760 C C . GLY B 1 64 ? -37.293 -53.311 58.381 1.00 27.84 64 GLY B C 1
ATOM 3761 O O . GLY B 1 64 ? -38.068 -52.543 57.789 1.00 24.98 64 GLY B O 1
ATOM 3762 N N . VAL B 1 65 ? -36.119 -52.945 58.905 1.00 28.03 65 VAL B N 1
ATOM 3763 C CA . VAL B 1 65 ? -35.389 -51.717 58.597 1.00 27.55 65 VAL B CA 1
ATOM 3764 C C . VAL B 1 65 ? -34.014 -52.117 58.057 1.00 28.68 65 VAL B C 1
ATOM 3765 O O . VAL B 1 65 ? -33.166 -52.660 58.799 1.00 28.96 65 VAL B O 1
ATOM 3769 N N . MET B 1 66 ? -33.763 -51.754 56.782 1.00 27.77 66 MET B N 1
ATOM 3770 C CA . MET B 1 66 ? -32.550 -52.172 56.082 1.00 26.99 66 MET B CA 1
ATOM 3771 C C . MET B 1 66 ? -31.957 -51.009 55.313 1.00 25.44 66 MET B C 1
ATOM 3772 O O . MET B 1 66 ? -32.639 -50.052 54.987 1.00 24.19 66 MET B O 1
ATOM 3777 N N . ASP B 1 67 ? -30.689 -51.169 54.942 1.00 28.32 67 ASP B N 1
ATOM 3778 C CA . ASP B 1 67 ? -30.002 -50.244 54.052 1.00 30.11 67 ASP B CA 1
ATOM 3779 C C . ASP B 1 67 ? -30.878 -50.104 52.809 1.00 28.85 67 ASP B C 1
ATOM 3780 O O . ASP B 1 67 ? -31.464 -51.096 52.363 1.00 26.40 67 ASP B O 1
ATOM 3785 N N . GLU B 1 68 ? -31.047 -48.862 52.316 1.00 27.29 68 GLU B N 1
ATOM 3786 C CA . GLU B 1 68 ? -31.984 -48.632 51.221 1.00 25.85 68 GLU B CA 1
ATOM 3787 C C . GLU B 1 68 ? -31.556 -49.364 49.953 1.00 25.51 68 GLU B C 1
ATOM 3788 O O . GLU B 1 68 ? -32.408 -49.794 49.196 1.00 26.31 68 GLU B O 1
ATOM 3794 N N . TYR B 1 69 ? -30.258 -49.430 49.700 1.00 25.06 69 TYR B N 1
ATOM 3795 C CA . TYR B 1 69 ? -29.663 -49.844 48.433 1.00 27.93 69 TYR B CA 1
ATOM 3796 C C . TYR B 1 69 ? -29.410 -51.338 48.396 1.00 27.84 69 TYR B C 1
ATOM 3797 O O . TYR B 1 69 ? -28.927 -51.912 49.357 1.00 30.43 69 TYR B O 1
ATOM 3806 N N . CYS B 1 70 ? -29.767 -51.934 47.272 1.00 28.43 70 CYS B N 1
ATOM 3807 C CA . CYS B 1 70 ? -29.660 -53.355 46.998 1.00 28.16 70 CYS B CA 1
ATOM 3808 C C . CYS B 1 70 ? -28.207 -53.784 47.170 1.00 28.37 70 CYS B C 1
ATOM 3809 O O . CYS B 1 70 ? -27.275 -53.183 46.655 1.00 27.17 70 CYS B O 1
ATOM 3812 N N . PRO B 1 71 ? -27.934 -54.901 47.843 1.00 28.66 71 PRO B N 1
ATOM 3813 C CA . PRO B 1 71 ? -26.540 -55.347 47.956 1.00 30.59 71 PRO B CA 1
ATOM 3814 C C . PRO B 1 71 ? -25.975 -55.828 46.614 1.00 30.31 71 PRO B C 1
ATOM 3815 O O . PRO B 1 71 ? -24.774 -55.996 46.476 1.00 32.33 71 PRO B O 1
ATOM 3819 N N . HIS B 1 72 ? -26.811 -56.023 45.597 1.00 29.16 72 HIS B N 1
ATOM 3820 C CA . HIS B 1 72 ? -26.259 -56.344 44.280 1.00 32.38 72 HIS B CA 1
ATOM 3821 C C . HIS B 1 72 ? -25.528 -55.151 43.631 1.00 34.42 72 HIS B C 1
ATOM 3822 O O . HIS B 1 72 ? -24.277 -55.129 43.647 1.00 31.67 72 HIS B O 1
ATOM 3829 N N . ARG B 1 73 ? -26.290 -54.236 42.964 1.00 30.32 73 ARG B N 1
ATOM 3830 C CA . ARG B 1 73 ? -25.676 -53.083 42.308 1.00 30.57 73 ARG B CA 1
ATOM 3831 C C . ARG B 1 73 ? -26.255 -51.752 42.857 1.00 28.48 73 ARG B C 1
ATOM 3832 O O . ARG B 1 73 ? -26.133 -50.707 42.238 1.00 26.96 73 ARG B O 1
ATOM 3840 N N . ARG B 1 74 ? -26.847 -51.788 44.058 1.00 28.16 74 ARG B N 1
ATOM 3841 C CA . ARG B 1 74 ? -27.203 -50.610 44.848 1.00 29.29 74 ARG B CA 1
ATOM 3842 C C . ARG B 1 74 ? -28.330 -49.795 44.211 1.00 28.00 74 ARG B C 1
ATOM 3843 O O . ARG B 1 74 ? -28.370 -48.582 44.414 1.00 25.18 74 ARG B O 1
ATOM 3851 N N . ALA B 1 75 ? -29.193 -50.427 43.394 1.00 26.24 75 ALA B N 1
ATOM 3852 C CA . ALA B 1 75 ? -30.494 -49.822 43.097 1.00 26.61 75 ALA B CA 1
ATOM 3853 C C . ALA B 1 75 ? -31.331 -49.660 44.382 1.00 25.15 75 ALA B C 1
ATOM 3854 O O . ALA B 1 75 ? -31.130 -50.380 45.364 1.00 26.10 75 ALA B O 1
ATOM 3856 N N . SER B 1 76 ? -32.288 -48.740 44.401 1.00 23.12 76 SER B N 1
ATOM 3857 C CA . SER B 1 76 ? -33.077 -48.537 45.619 1.00 23.81 76 SER B CA 1
ATOM 3858 C C . SER B 1 76 ? -34.131 -49.628 45.826 1.00 23.48 76 SER B C 1
ATOM 3859 O O . SER B 1 76 ? -34.968 -49.859 44.947 1.00 23.92 76 SER B O 1
ATOM 3862 N N . LEU B 1 77 ? -34.158 -50.200 47.025 1.00 22.54 77 LEU B N 1
ATOM 3863 C CA . LEU B 1 77 ? -35.096 -51.259 47.366 1.00 23.63 77 LEU B CA 1
ATOM 3864 C C . LEU B 1 77 ? -36.473 -50.686 47.637 1.00 23.78 77 LEU B C 1
ATOM 3865 O O . LEU B 1 77 ? -37.438 -51.460 47.720 1.00 25.22 77 LEU B O 1
ATOM 3870 N N . VAL B 1 78 ? -36.555 -49.351 47.757 1.00 23.20 78 VAL B N 1
ATOM 3871 C CA . VAL B 1 78 ? -37.815 -48.691 48.011 1.00 23.29 78 VAL B CA 1
ATOM 3872 C C . VAL B 1 78 ? -38.775 -49.046 46.864 1.00 26.20 78 VAL B C 1
ATOM 3873 O O . VAL B 1 78 ? -39.981 -48.945 47.028 1.00 26.62 78 VAL B O 1
ATOM 3877 N N . TYR B 1 79 ? -38.239 -49.359 45.673 1.00 24.60 79 TYR B N 1
ATOM 3878 C CA . TYR B 1 79 ? -39.068 -49.628 44.518 1.00 24.79 79 TYR B CA 1
ATOM 3879 C C . TYR B 1 79 ? -39.455 -51.105 44.415 1.00 26.24 79 TYR B C 1
ATOM 3880 O O . TYR B 1 79 ? -40.226 -51.483 43.523 1.00 27.02 79 TYR B O 1
ATOM 3889 N N . GLY B 1 80 ? -38.904 -51.946 45.293 1.00 23.34 80 GLY B N 1
ATOM 3890 C CA . GLY B 1 80 ? -39.012 -53.377 45.113 1.00 24.66 80 GLY B CA 1
ATOM 3891 C C . GLY B 1 80 ? -40.389 -53.898 45.507 1.00 27.08 80 GLY B C 1
ATOM 3892 O O . GLY B 1 80 ? -41.276 -53.113 45.855 1.00 24.14 80 GLY B O 1
ATOM 3893 N N . ARG B 1 81 ? -40.544 -55.230 45.364 1.00 26.79 81 ARG B N 1
ATOM 3894 C CA . ARG B 1 81 ? -41.812 -55.908 45.580 1.00 28.65 81 ARG B CA 1
ATOM 3895 C C . ARG B 1 81 ? -41.799 -56.528 46.958 1.00 28.38 81 ARG B C 1
ATOM 3896 O O . ARG B 1 81 ? -40.996 -57.414 47.239 1.00 29.09 81 ARG B O 1
ATOM 3904 N N . ASN B 1 82 ? -42.760 -56.095 47.751 1.00 27.70 82 ASN B N 1
ATOM 3905 C CA . ASN B 1 82 ? -42.906 -56.533 49.115 1.00 27.84 82 ASN B CA 1
ATOM 3906 C C . ASN B 1 82 ? -43.947 -57.627 49.158 1.00 28.39 82 ASN B C 1
ATOM 3907 O O . ASN B 1 82 ? -45.135 -57.322 49.285 1.00 31.61 82 ASN B O 1
ATOM 3912 N N . GLU B 1 83 ? -43.512 -58.890 49.062 1.00 28.57 83 GLU B N 1
ATOM 3913 C CA . GLU B 1 83 ? -44.481 -59.983 49.105 1.00 28.79 83 GLU B CA 1
ATOM 3914 C C . GLU B 1 83 ? -43.772 -61.325 49.283 1.00 27.42 83 GLU B C 1
ATOM 3915 O O . GLU B 1 83 ? -42.589 -61.435 49.058 1.00 26.52 83 GLU B O 1
ATOM 3921 N N . GLU B 1 84 ? -44.542 -62.351 49.652 1.00 29.74 84 GLU B N 1
ATOM 3922 C CA . GLU B 1 84 ? -44.075 -63.709 49.867 1.00 30.52 84 GLU B CA 1
ATOM 3923 C C . GLU B 1 84 ? -42.903 -63.733 50.841 1.00 30.48 84 GLU B C 1
ATOM 3924 O O . GLU B 1 84 ? -41.867 -64.309 50.537 1.00 29.03 84 GLU B O 1
ATOM 3930 N N . GLY B 1 85 ? -43.032 -63.046 51.991 1.00 29.40 85 GLY B N 1
ATOM 3931 C CA . GLY B 1 85 ? -41.996 -63.164 53.010 1.00 28.51 85 GLY B CA 1
ATOM 3932 C C . GLY B 1 85 ? -40.701 -62.409 52.679 1.00 30.05 85 GLY B C 1
ATOM 3933 O O . GLY B 1 85 ? -39.685 -62.659 53.305 1.00 29.97 85 GLY B O 1
ATOM 3934 N N . GLY B 1 86 ? -40.718 -61.415 51.767 1.00 32.29 86 GLY B N 1
ATOM 3935 C CA . GLY B 1 86 ? -39.521 -60.574 51.625 1.00 29.82 86 GLY B CA 1
ATOM 3936 C C . GLY B 1 86 ? -39.700 -59.380 50.691 1.00 31.29 86 GLY B C 1
ATOM 3937 O O . GLY B 1 86 ? -40.801 -59.055 50.249 1.00 31.13 86 GLY B O 1
ATOM 3938 N N . LEU B 1 87 ? -38.568 -58.723 50.411 1.00 33.08 87 LEU B N 1
ATOM 3939 C CA . LEU B 1 87 ? -38.506 -57.542 49.581 1.00 29.49 87 LEU B CA 1
ATOM 3940 C C . LEU B 1 87 ? -37.544 -57.849 48.437 1.00 29.46 87 LEU B C 1
ATOM 3941 O O . LEU B 1 87 ? -36.385 -58.170 48.643 1.00 29.09 87 LEU B O 1
ATOM 3946 N N . ARG B 1 88 ? -38.055 -57.721 47.218 1.00 29.59 88 ARG B N 1
ATOM 3947 C CA . ARG B 1 88 ? -37.352 -58.130 46.029 1.00 30.12 88 ARG B CA 1
ATOM 3948 C C . ARG B 1 88 ? -37.008 -56.879 45.242 1.00 30.59 88 ARG B C 1
ATOM 3949 O O . ARG B 1 88 ? -37.896 -56.094 44.854 1.00 29.86 88 ARG B O 1
ATOM 3957 N N . CYS B 1 89 ? -35.718 -56.755 44.952 1.00 29.24 89 CYS B N 1
ATOM 3958 C CA . CYS B 1 89 ? -35.240 -55.675 44.103 1.00 29.28 89 CYS B CA 1
ATOM 3959 C C . CYS B 1 89 ? -35.814 -55.853 42.676 1.00 30.24 89 CYS B C 1
ATOM 3960 O O . CYS B 1 89 ? -35.842 -56.977 42.142 1.00 26.29 89 CYS B O 1
ATOM 3963 N N . LEU B 1 90 ? -36.262 -54.749 42.047 1.00 28.22 90 LEU B N 1
ATOM 3964 C CA . LEU B 1 90 ? -36.799 -54.806 40.686 1.00 28.20 90 LEU B CA 1
ATOM 3965 C C . LEU B 1 90 ? -35.736 -55.251 39.673 1.00 29.53 90 LEU B C 1
ATOM 3966 O O . LEU B 1 90 ? -36.077 -55.825 38.647 1.00 31.16 90 LEU B O 1
ATOM 3971 N N . TYR B 1 91 ? -34.461 -54.923 39.911 1.00 28.22 91 TYR B N 1
ATOM 3972 C CA . TYR B 1 91 ? -33.452 -54.978 38.854 1.00 28.79 91 TYR B CA 1
ATOM 3973 C C . TYR B 1 91 ? -33.089 -56.417 38.446 1.00 29.13 91 TYR B C 1
ATOM 3974 O O . TYR B 1 91 ? -33.216 -56.746 37.264 1.00 30.63 91 TYR B O 1
ATOM 3983 N N . HIS B 1 92 ? -32.604 -57.257 39.386 1.00 27.79 92 HIS B N 1
ATOM 3984 C CA . HIS B 1 92 ? -32.202 -58.626 39.066 1.00 30.61 92 HIS B CA 1
ATOM 3985 C C . HIS B 1 92 ? -32.879 -59.607 40.012 1.00 32.26 92 HIS B C 1
ATOM 3986 O O . HIS B 1 92 ? -32.546 -60.800 40.063 1.00 32.98 92 HIS B O 1
ATOM 3993 N N . GLY B 1 93 ? -33.831 -59.060 40.766 1.00 30.75 93 GLY B N 1
ATOM 3994 C CA . GLY B 1 93 ? -34.728 -59.894 41.521 1.00 29.53 93 GLY B CA 1
ATOM 3995 C C . GLY B 1 93 ? -34.057 -60.570 42.711 1.00 30.70 93 GLY B C 1
ATOM 3996 O O . GLY B 1 93 ? -34.561 -61.613 43.143 1.00 35.52 93 GLY B O 1
ATOM 3997 N N . TRP B 1 94 ? -32.997 -59.970 43.273 1.00 30.26 94 TRP B N 1
ATOM 3998 C CA . TRP B 1 94 ? -32.571 -60.428 44.593 1.00 30.88 94 TRP B CA 1
ATOM 3999 C C . TRP B 1 94 ? -33.668 -60.110 45.615 1.00 30.72 94 TRP B C 1
ATOM 4000 O O . TRP B 1 94 ? -34.115 -58.967 45.678 1.00 27.18 94 TRP B O 1
ATOM 4011 N N . LYS B 1 95 ? -34.009 -61.081 46.480 1.00 28.77 95 LYS B N 1
ATOM 4012 C CA . LYS B 1 95 ? -35.024 -60.845 47.496 1.00 30.41 95 LYS B CA 1
ATOM 4013 C C . LYS B 1 95 ? -34.431 -61.036 48.895 1.00 33.02 95 LYS B C 1
ATOM 4014 O O . LYS B 1 95 ? -33.764 -62.044 49.173 1.00 35.58 95 LYS B O 1
ATOM 4020 N N . MET B 1 96 ? -34.764 -60.098 49.796 1.00 28.79 96 MET B N 1
ATOM 4021 C CA . MET B 1 96 ? -34.254 -60.103 51.148 1.00 28.22 96 MET B CA 1
ATOM 4022 C C . MET B 1 96 ? -35.426 -60.265 52.130 1.00 27.05 96 MET B C 1
ATOM 4023 O O . MET B 1 96 ? -36.483 -59.671 51.968 1.00 26.07 96 MET B O 1
ATOM 4028 N N . ASP B 1 97 ? -35.212 -60.993 53.222 1.00 28.34 97 ASP B N 1
ATOM 4029 C CA . ASP B 1 97 ? -36.177 -60.934 54.303 1.00 29.69 97 ASP B CA 1
ATOM 4030 C C . ASP B 1 97 ? -35.801 -59.804 55.239 1.00 28.94 97 ASP B C 1
ATOM 4031 O O . ASP B 1 97 ? -34.792 -59.097 55.032 1.00 29.11 97 ASP B O 1
ATOM 4036 N N . VAL B 1 98 ? -36.585 -59.710 56.310 1.00 29.32 98 VAL B N 1
ATOM 4037 C CA . VAL B 1 98 ? -36.525 -58.572 57.209 1.00 31.12 98 VAL B CA 1
ATOM 4038 C C . VAL B 1 98 ? -35.224 -58.640 58.004 1.00 34.19 98 VAL B C 1
ATOM 4039 O O . VAL B 1 98 ? -34.856 -57.621 58.590 1.00 36.75 98 VAL B O 1
ATOM 4043 N N . ASP B 1 99 ? -34.527 -59.809 58.017 1.00 34.88 99 ASP B N 1
ATOM 4044 C CA . ASP B 1 99 ? -33.267 -59.937 58.748 1.00 34.43 99 ASP B CA 1
ATOM 4045 C C . ASP B 1 99 ? -32.102 -59.595 57.821 1.00 35.39 99 ASP B C 1
ATOM 4046 O O . ASP B 1 99 ? -30.957 -59.562 58.229 1.00 37.48 99 ASP B O 1
ATOM 4051 N N . GLY B 1 100 ? -32.377 -59.335 56.536 1.00 37.07 100 GLY B N 1
ATOM 4052 C CA . GLY B 1 100 ? -31.293 -59.057 55.607 1.00 32.43 100 GLY B CA 1
ATOM 4053 C C . GLY B 1 100 ? -30.726 -60.305 54.909 1.00 33.32 100 GLY B C 1
ATOM 4054 O O . GLY B 1 100 ? -29.854 -60.171 54.065 1.00 33.09 100 GLY B O 1
ATOM 4055 N N . ASN B 1 101 ? -31.194 -61.517 55.254 1.00 33.65 101 ASN B N 1
ATOM 4056 C CA . ASN B 1 101 ? -30.859 -62.695 54.467 1.00 35.23 101 ASN B CA 1
ATOM 4057 C C . ASN B 1 101 ? -31.316 -62.523 53.012 1.00 34.31 101 ASN B C 1
ATOM 4058 O O . ASN B 1 101 ? -32.458 -62.136 52.760 1.00 30.99 101 ASN B O 1
ATOM 4063 N N . VAL B 1 102 ? -30.438 -62.862 52.064 1.00 32.91 102 VAL B N 1
ATOM 4064 C CA . VAL B 1 102 ? -30.847 -62.982 50.676 1.00 34.37 102 VAL B CA 1
ATOM 4065 C C . VAL B 1 102 ? -31.512 -64.339 50.489 1.00 36.47 102 VAL B C 1
ATOM 4066 O O . VAL B 1 102 ? -30.824 -65.351 50.540 1.00 40.91 102 VAL B O 1
ATOM 4070 N N . LEU B 1 103 ? -32.828 -64.346 50.219 1.00 35.32 103 LEU B N 1
ATOM 4071 C CA . LEU B 1 103 ? -33.614 -65.563 50.063 1.00 36.24 103 LEU B CA 1
ATOM 4072 C C . LEU B 1 103 ? -33.392 -66.180 48.686 1.00 37.18 103 LEU B C 1
ATOM 4073 O O . LEU B 1 103 ? -33.480 -67.388 48.543 1.00 39.00 103 LEU B O 1
ATOM 4078 N N . GLU B 1 104 ? -33.108 -65.350 47.683 1.00 37.44 104 GLU B N 1
ATOM 4079 C CA . GLU B 1 104 ? -33.195 -65.761 46.291 1.00 41.05 104 GLU B CA 1
ATOM 4080 C C . GLU B 1 104 ? -32.534 -64.679 45.428 1.00 44.14 104 GLU B C 1
ATOM 4081 O O . GLU B 1 104 ? -32.717 -63.474 45.668 1.00 37.70 104 GLU B O 1
ATOM 4087 N N . MET B 1 105 ? -31.709 -65.148 44.487 1.00 42.15 105 MET B N 1
ATOM 4088 C CA . MET B 1 105 ? -31.126 -64.323 43.454 1.00 48.44 105 MET B CA 1
ATOM 4089 C C . MET B 1 105 ? -31.646 -64.881 42.137 1.00 48.25 105 MET B C 1
ATOM 4090 O O . MET B 1 105 ? -31.197 -65.936 41.706 1.00 50.49 105 MET B O 1
ATOM 4095 N N . ALA B 1 106 ? -32.617 -64.178 41.542 1.00 51.14 106 ALA B N 1
ATOM 4096 C CA . ALA B 1 106 ? -33.374 -64.699 40.412 1.00 52.78 106 ALA B CA 1
ATOM 4097 C C . ALA B 1 106 ? -32.455 -65.088 39.249 1.00 55.04 106 ALA B C 1
ATOM 4098 O O . ALA B 1 106 ? -32.708 -66.084 38.562 1.00 53.75 106 ALA B O 1
ATOM 4100 N N . SER B 1 107 ? -31.365 -64.339 39.042 1.00 53.44 107 SER B N 1
ATOM 4101 C CA . SER B 1 107 ? -30.565 -64.611 37.864 1.00 55.87 107 SER B CA 1
ATOM 4102 C C . SER B 1 107 ? -29.199 -65.238 38.183 1.00 59.14 107 SER B C 1
ATOM 4103 O O . SER B 1 107 ? -28.270 -65.161 37.384 1.00 60.80 107 SER B O 1
ATOM 4106 N N . GLU B 1 108 ? -29.079 -65.933 39.321 1.00 64.74 108 GLU B N 1
ATOM 4107 C CA . GLU B 1 108 ? -27.804 -66.532 39.712 1.00 66.30 108 GLU B CA 1
ATOM 4108 C C . GLU B 1 108 ? -27.898 -68.065 39.787 1.00 69.61 108 GLU B C 1
ATOM 4109 O O . GLU B 1 108 ? -28.909 -68.594 40.264 1.00 65.37 108 GLU B O 1
ATOM 4115 N N . PRO B 1 109 ? -26.854 -68.824 39.331 1.00 71.43 109 PRO B N 1
ATOM 4116 C CA . PRO B 1 109 ? -26.760 -70.269 39.583 1.00 69.60 109 PRO B CA 1
ATOM 4117 C C . PRO B 1 109 ? -26.846 -70.631 41.068 1.00 70.37 109 PRO B C 1
ATOM 4118 O O . PRO B 1 109 ? -26.053 -70.149 41.880 1.00 68.01 109 PRO B O 1
ATOM 4122 N N . ALA B 1 110 ? -27.832 -71.475 41.404 1.00 72.77 110 ALA B N 1
ATOM 4123 C CA . ALA B 1 110 ? -28.005 -72.018 42.743 1.00 78.45 110 ALA B CA 1
ATOM 4124 C C . ALA B 1 110 ? -26.685 -72.617 43.250 1.00 79.90 110 ALA B C 1
ATOM 4125 O O . ALA B 1 110 ? -26.355 -72.456 44.429 1.00 74.36 110 ALA B O 1
ATOM 4127 N N . ALA B 1 111 ? -25.918 -73.253 42.339 1.00 78.55 111 ALA B N 1
ATOM 4128 C CA . ALA B 1 111 ? -24.705 -74.000 42.668 1.00 84.57 111 ALA B CA 1
ATOM 4129 C C . ALA B 1 111 ? -23.664 -73.126 43.376 1.00 88.89 111 ALA B C 1
ATOM 4130 O O . ALA B 1 111 ? -23.066 -73.569 44.361 1.00 92.88 111 ALA B O 1
ATOM 4132 N N . SER B 1 112 ? -23.479 -71.883 42.890 1.00 88.54 112 SER B N 1
ATOM 4133 C CA . SER B 1 112 ? -22.441 -70.959 43.344 1.00 86.71 112 SER B CA 1
ATOM 4134 C C . SER B 1 112 ? -22.505 -70.672 44.852 1.00 84.52 112 SER B C 1
ATOM 4135 O O . SER B 1 112 ? -21.554 -70.121 45.403 1.00 79.84 112 SER B O 1
ATOM 4138 N N . GLY B 1 113 ? -23.610 -71.056 45.518 1.00 86.36 113 GLY B N 1
ATOM 4139 C CA . GLY B 1 113 ? -23.810 -70.855 46.949 1.00 87.00 113 GLY B CA 1
ATOM 4140 C C . GLY B 1 113 ? -23.615 -69.404 47.408 1.00 86.27 113 GLY B C 1
ATOM 4141 O O . GLY B 1 113 ? -23.242 -69.166 48.554 1.00 86.30 113 GLY B O 1
ATOM 4142 N N . MET B 1 114 ? -23.906 -68.445 46.514 1.00 85.07 114 MET B N 1
ATOM 4143 C CA . MET B 1 114 ? -23.726 -67.016 46.739 1.00 81.17 114 MET B CA 1
ATOM 4144 C C . MET B 1 114 ? -24.896 -66.412 47.536 1.00 81.47 114 MET B C 1
ATOM 4145 O O . MET B 1 114 ? -24.715 -65.386 48.206 1.00 77.97 114 MET B O 1
ATOM 4150 N N . VAL B 1 115 ? -26.075 -67.074 47.467 1.00 82.62 115 VAL B N 1
ATOM 4151 C CA . VAL B 1 115 ? -27.361 -66.689 48.061 1.00 77.71 115 VAL B CA 1
ATOM 4152 C C . VAL B 1 115 ? -27.244 -66.621 49.585 1.00 75.19 115 VAL B C 1
ATOM 4153 O O . VAL B 1 115 ? -27.900 -65.785 50.212 1.00 65.53 115 VAL B O 1
ATOM 4157 N N . ASP B 1 116 ? -26.412 -67.526 50.146 1.00 78.37 116 ASP B N 1
ATOM 4158 C CA . ASP B 1 116 ? -26.198 -67.751 51.570 1.00 73.70 116 ASP B CA 1
ATOM 4159 C C . ASP B 1 116 ? -24.989 -66.965 52.063 1.00 68.78 116 ASP B C 1
ATOM 4160 O O . ASP B 1 116 ? -24.835 -66.788 53.262 1.00 71.65 116 ASP B O 1
ATOM 4165 N N . LYS B 1 117 ? -24.124 -66.537 51.139 1.00 66.02 117 LYS B N 1
ATOM 4166 C CA . LYS B 1 117 ? -22.914 -65.792 51.466 1.00 69.33 117 LYS B CA 1
ATOM 4167 C C . LYS B 1 117 ? -23.242 -64.314 51.695 1.00 65.78 117 LYS B C 1
ATOM 4168 O O . LYS B 1 117 ? -22.867 -63.747 52.714 1.00 70.37 117 LYS B O 1
ATOM 4174 N N . VAL B 1 118 ? -23.974 -63.701 50.758 1.00 60.03 118 VAL B N 1
ATOM 4175 C CA . VAL B 1 118 ? -24.365 -62.303 50.864 1.00 53.76 118 VAL B CA 1
ATOM 4176 C C . VAL B 1 118 ? -25.417 -62.129 51.966 1.00 47.61 118 VAL B C 1
ATOM 4177 O O . VAL B 1 118 ? -26.356 -62.930 52.099 1.00 49.25 118 VAL B O 1
ATOM 4181 N N . LYS B 1 119 ? -25.159 -61.161 52.848 1.00 42.33 119 LYS B N 1
ATOM 4182 C CA . LYS B 1 119 ? -26.155 -60.667 53.792 1.00 42.58 119 LYS B CA 1
ATOM 4183 C C . LYS B 1 119 ? -26.269 -59.158 53.588 1.00 37.51 119 LYS B C 1
ATOM 4184 O O . LYS B 1 119 ? -25.277 -58.513 53.315 1.00 37.73 119 LYS B O 1
ATOM 4190 N N . HIS B 1 120 ? -27.484 -58.630 53.662 1.00 35.54 120 HIS B N 1
ATOM 4191 C CA . HIS B 1 120 ? -27.744 -57.215 53.461 1.00 34.63 120 HIS B CA 1
ATOM 4192 C C . HIS B 1 120 ? -27.857 -56.567 54.840 1.00 35.00 120 HIS B C 1
ATOM 4193 O O . HIS B 1 120 ? -28.447 -57.146 55.732 1.00 35.51 120 HIS B O 1
ATOM 4200 N N . THR B 1 121 ? -27.279 -55.377 55.030 1.00 32.44 121 THR B N 1
ATOM 4201 C CA . THR B 1 121 ? -27.358 -54.674 56.306 1.00 30.88 121 THR B CA 1
ATOM 4202 C C . THR B 1 121 ? -28.828 -54.501 56.693 1.00 32.47 121 THR B C 1
ATOM 4203 O O . THR B 1 121 ? -29.599 -53.832 55.991 1.00 30.50 121 THR B O 1
ATOM 4207 N N . ALA B 1 122 ? -29.201 -55.071 57.837 1.00 27.68 122 ALA B N 1
ATOM 4208 C CA . ALA B 1 122 ? -30.580 -54.974 58.280 1.00 29.47 122 ALA B CA 1
ATOM 4209 C C . ALA B 1 122 ? -30.499 -54.899 59.801 1.00 31.19 122 ALA B C 1
ATOM 4210 O O . ALA B 1 122 ? -29.588 -55.494 60.375 1.00 34.27 122 ALA B O 1
ATOM 4212 N N . TYR B 1 123 ? -31.358 -54.091 60.445 1.00 29.47 123 TYR B N 1
ATOM 4213 C CA . TYR B 1 123 ? -31.193 -53.839 61.866 1.00 28.16 123 TYR B CA 1
ATOM 4214 C C . TYR B 1 123 ? -32.313 -54.506 62.640 1.00 28.67 123 TYR B C 1
ATOM 4215 O O . TYR B 1 123 ? -33.428 -54.589 62.148 1.00 28.74 123 TYR B O 1
ATOM 4224 N N . PRO B 1 124 ? -32.119 -54.831 63.933 1.00 28.54 124 PRO B N 1
ATOM 4225 C CA . PRO B 1 124 ? -33.246 -55.310 64.726 1.00 28.22 124 PRO B CA 1
ATOM 4226 C C . PRO B 1 124 ? -34.256 -54.168 64.760 1.00 28.15 124 PRO B C 1
ATOM 4227 O O . PRO B 1 124 ? -33.874 -53.000 64.847 1.00 26.28 124 PRO B O 1
ATOM 4231 N N . THR B 1 125 ? -35.540 -54.548 64.825 1.00 28.75 125 THR B N 1
ATOM 4232 C CA . THR B 1 125 ? -36.605 -53.568 64.876 1.00 31.09 125 THR B CA 1
ATOM 4233 C C . THR B 1 125 ? -37.548 -53.891 66.021 1.00 32.14 125 THR B C 1
ATOM 4234 O O . THR B 1 125 ? -37.681 -55.038 66.436 1.00 32.53 125 THR B O 1
ATOM 4238 N N . GLN B 1 126 ? -38.298 -52.876 66.431 1.00 32.92 126 GLN B N 1
ATOM 4239 C CA . GLN B 1 126 ? -39.355 -53.095 67.404 1.00 33.07 126 GLN B CA 1
ATOM 4240 C C . GLN B 1 126 ? -40.492 -52.150 67.030 1.00 32.49 126 GLN B C 1
ATOM 4241 O O . GLN B 1 126 ? -40.225 -51.076 66.521 1.00 30.79 126 GLN B O 1
ATOM 4247 N N . GLU B 1 127 ? -41.757 -52.552 67.255 1.00 31.12 127 GLU B N 1
ATOM 4248 C CA . GLU B 1 127 ? -42.857 -51.624 67.092 1.00 29.61 127 GLU B CA 1
ATOM 4249 C C . GLU B 1 127 ? -43.368 -51.262 68.472 1.00 27.91 127 GLU B C 1
ATOM 4250 O O . GLU B 1 127 ? -43.643 -52.174 69.229 1.00 27.66 127 GLU B O 1
ATOM 4256 N N . TRP B 1 128 ? -43.582 -49.966 68.740 1.00 26.87 128 TRP B N 1
ATOM 4257 C CA . TRP B 1 128 ? -44.065 -49.536 70.034 1.00 27.92 128 TRP B CA 1
ATOM 4258 C C . TRP B 1 128 ? -44.512 -48.079 69.972 1.00 28.92 128 TRP B C 1
ATOM 4259 O O . TRP B 1 128 ? -43.773 -47.228 69.476 1.00 27.61 128 TRP B O 1
ATOM 4270 N N . ALA B 1 129 ? -45.665 -47.800 70.585 1.00 29.46 129 ALA B N 1
ATOM 4271 C CA . ALA B 1 129 ? -46.228 -46.471 70.744 1.00 31.18 129 ALA B CA 1
ATOM 4272 C C . ALA B 1 129 ? -46.310 -45.777 69.387 1.00 31.04 129 ALA B C 1
ATOM 4273 O O . ALA B 1 129 ? -45.946 -44.604 69.277 1.00 34.55 129 ALA B O 1
ATOM 4275 N N . GLY B 1 130 ? -46.756 -46.526 68.368 1.00 28.97 130 GLY B N 1
ATOM 4276 C CA . GLY B 1 130 ? -47.055 -46.017 67.033 1.00 28.61 130 GLY B CA 1
ATOM 4277 C C . GLY B 1 130 ? -45.806 -45.724 66.172 1.00 27.29 130 GLY B C 1
ATOM 4278 O O . GLY B 1 130 ? -45.929 -45.221 65.038 1.00 28.36 130 GLY B O 1
ATOM 4279 N N . MET B 1 131 ? -44.627 -46.144 66.660 1.00 26.60 131 MET B N 1
ATOM 4280 C CA . MET B 1 131 ? -43.352 -45.972 65.979 1.00 25.67 131 MET B CA 1
ATOM 4281 C C . MET B 1 131 ? -42.735 -47.315 65.638 1.00 26.23 131 MET B C 1
ATOM 4282 O O . MET B 1 131 ? -42.894 -48.285 66.393 1.00 26.51 131 MET B O 1
ATOM 4287 N N . VAL B 1 132 ? -42.075 -47.365 64.466 1.00 25.62 132 VAL B N 1
ATOM 4288 C CA . VAL B 1 132 ? -41.090 -48.414 64.232 1.00 27.19 132 VAL B CA 1
ATOM 4289 C C . VAL B 1 132 ? -39.757 -47.986 64.847 1.00 27.23 132 VAL B C 1
ATOM 4290 O O . VAL B 1 132 ? -39.227 -46.922 64.506 1.00 27.21 132 VAL B O 1
ATOM 4294 N N . TRP B 1 133 ? -39.147 -48.828 65.692 1.00 26.86 133 TRP B N 1
ATOM 4295 C CA . TRP B 1 133 ? -37.836 -48.499 66.235 1.00 25.87 133 TRP B CA 1
ATOM 4296 C C . TRP B 1 133 ? -36.817 -49.457 65.662 1.00 26.43 133 TRP B C 1
ATOM 4297 O O . TRP B 1 133 ? -37.157 -50.626 65.501 1.00 27.70 133 TRP B O 1
ATOM 4308 N N . ALA B 1 134 ? -35.546 -49.001 65.510 1.00 26.31 134 ALA B N 1
ATOM 4309 C CA . ALA B 1 134 ? -34.471 -49.923 65.143 1.00 27.52 134 ALA B CA 1
ATOM 4310 C C . ALA B 1 134 ? -33.267 -49.756 66.078 1.00 30.15 134 ALA B C 1
ATOM 4311 O O . ALA B 1 134 ? -33.092 -48.737 66.753 1.00 32.45 134 ALA B O 1
ATOM 4313 N N . TYR B 1 135 ? -32.391 -50.754 66.053 1.00 31.06 135 TYR B N 1
ATOM 4314 C CA . TYR B 1 135 ? -31.184 -50.668 66.848 1.00 30.99 135 TYR B CA 1
ATOM 4315 C C . TYR B 1 135 ? -30.045 -50.629 65.842 1.00 30.27 135 TYR B C 1
ATOM 4316 O O . TYR B 1 135 ? -29.751 -51.634 65.195 1.00 27.29 135 TYR B O 1
ATOM 4325 N N . MET B 1 136 ? -29.427 -49.454 65.739 1.00 27.95 136 MET B N 1
ATOM 4326 C CA . MET B 1 136 ? -28.490 -49.224 64.672 1.00 29.16 136 MET B CA 1
ATOM 4327 C C . MET B 1 136 ? -27.036 -49.261 65.165 1.00 29.14 136 MET B C 1
ATOM 4328 O O . MET B 1 136 ? -26.143 -48.996 64.371 1.00 30.53 136 MET B O 1
ATOM 4333 N N . GLY B 1 137 ? -26.794 -49.563 66.452 1.00 31.01 137 GLY B N 1
ATOM 4334 C CA . GLY B 1 137 ? -25.439 -49.707 66.990 1.00 32.60 137 GLY B CA 1
ATOM 4335 C C . GLY B 1 137 ? -24.782 -51.045 66.579 1.00 36.22 137 GLY B C 1
ATOM 4336 O O . GLY B 1 137 ? -25.397 -51.854 65.892 1.00 33.52 137 GLY B O 1
ATOM 4337 N N . PRO B 1 138 ? -23.541 -51.384 67.014 1.00 37.49 138 PRO B N 1
ATOM 4338 C CA . PRO B 1 138 ? -22.989 -52.731 66.786 1.00 37.78 138 PRO B CA 1
ATOM 4339 C C . PRO B 1 138 ? -23.952 -53.757 67.349 1.00 36.66 138 PRO B C 1
ATOM 4340 O O . PRO B 1 138 ? -24.432 -53.598 68.451 1.00 36.42 138 PRO B O 1
ATOM 4344 N N . LYS B 1 139 ? -24.253 -54.797 66.577 1.00 43.22 139 LYS B N 1
ATOM 4345 C CA . LYS B 1 139 ? -25.345 -55.688 66.937 1.00 48.04 139 LYS B CA 1
ATOM 4346 C C . LYS B 1 139 ? -25.134 -56.294 68.328 1.00 49.11 139 LYS B C 1
ATOM 4347 O O . LYS B 1 139 ? -26.095 -56.407 69.114 1.00 46.45 139 LYS B O 1
ATOM 4353 N N . GLU B 1 140 ? -23.884 -56.686 68.639 1.00 44.31 140 GLU B N 1
ATOM 4354 C CA . GLU B 1 140 ? -23.659 -57.282 69.946 1.00 48.71 140 GLU B CA 1
ATOM 4355 C C . GLU B 1 140 ? -23.966 -56.292 71.080 1.00 47.19 140 GLU B C 1
ATOM 4356 O O . GLU B 1 140 ? -24.107 -56.711 72.223 1.00 44.52 140 GLU B O 1
ATOM 4362 N N . THR B 1 141 ? -24.146 -54.996 70.778 1.00 40.23 141 THR B N 1
ATOM 4363 C CA . THR B 1 141 ? -24.479 -54.066 71.834 1.00 40.17 141 THR B CA 1
ATOM 4364 C C . THR B 1 141 ? -25.987 -53.880 72.018 1.00 42.37 141 THR B C 1
ATOM 4365 O O . THR B 1 141 ? -26.389 -53.019 72.798 1.00 44.21 141 THR B O 1
ATOM 4369 N N . MET B 1 142 ? -26.839 -54.684 71.354 1.00 41.95 142 MET B N 1
ATOM 4370 C CA . MET B 1 142 ? -28.263 -54.370 71.394 1.00 39.31 142 MET B CA 1
ATOM 4371 C C . MET B 1 142 ? -28.846 -54.772 72.740 1.00 39.28 142 MET B C 1
ATOM 4372 O O . MET B 1 142 ? -28.762 -55.940 73.119 1.00 40.96 142 MET B O 1
ATOM 4377 N N . PRO B 1 143 ? -29.469 -53.828 73.487 1.00 37.24 143 PRO B N 1
ATOM 4378 C CA . PRO B 1 143 ? -30.143 -54.163 74.741 1.00 36.73 143 PRO B CA 1
ATOM 4379 C C . PRO B 1 143 ? -31.607 -54.532 74.524 1.00 40.97 143 PRO B C 1
ATOM 4380 O O . PRO B 1 143 ? -32.127 -54.488 73.409 1.00 38.82 143 PRO B O 1
ATOM 4384 N N . GLU B 1 144 ? -32.243 -54.944 75.618 1.00 42.50 144 GLU B N 1
ATOM 4385 C CA . GLU B 1 144 ? -33.644 -55.268 75.651 1.00 41.95 144 GLU B CA 1
ATOM 4386 C C . GLU B 1 144 ? -34.404 -53.982 75.349 1.00 40.30 144 GLU B C 1
ATOM 4387 O O . GLU B 1 144 ? -34.105 -52.916 75.889 1.00 39.39 144 GLU B O 1
ATOM 4393 N N . PHE B 1 145 ? -35.382 -54.063 74.451 1.00 38.90 145 PHE B N 1
ATOM 4394 C CA . PHE B 1 145 ? -36.210 -52.896 74.234 1.00 34.23 145 PHE B CA 1
ATOM 4395 C C . PHE B 1 145 ? -37.098 -52.703 75.457 1.00 34.54 145 PHE B C 1
ATOM 4396 O O . PHE B 1 145 ? -37.922 -53.565 75.734 1.00 34.50 145 PHE B O 1
ATOM 4404 N N . LEU B 1 146 ? -37.032 -51.547 76.104 1.00 34.72 146 LEU B N 1
ATOM 4405 C CA . LEU B 1 146 ? -37.979 -51.258 77.181 1.00 41.41 146 LEU B CA 1
ATOM 4406 C C . LEU B 1 146 ? -38.858 -50.066 76.819 1.00 44.45 146 LEU B C 1
ATOM 4407 O O . LEU B 1 146 ? -38.441 -49.143 76.110 1.00 45.47 146 LEU B O 1
ATOM 4412 N N . PRO B 1 147 ? -40.080 -49.991 77.389 1.00 49.57 147 PRO B N 1
ATOM 4413 C CA . PRO B 1 147 ? -40.950 -48.835 77.162 1.00 47.65 147 PRO B CA 1
ATOM 4414 C C . PRO B 1 147 ? -40.290 -47.507 77.511 1.00 43.11 147 PRO B C 1
ATOM 4415 O O . PRO B 1 147 ? -39.819 -47.321 78.631 1.00 42.37 147 PRO B O 1
ATOM 4419 N N . PRO B 1 148 ? -40.284 -46.520 76.583 1.00 42.77 148 PRO B N 1
ATOM 4420 C CA . PRO B 1 148 ? -39.812 -45.180 76.921 1.00 42.66 148 PRO B CA 1
ATOM 4421 C C . PRO B 1 148 ? -40.699 -44.558 78.004 1.00 42.71 148 PRO B C 1
ATOM 4422 O O . PRO B 1 148 ? -41.870 -44.960 78.202 1.00 39.16 148 PRO B O 1
ATOM 4426 N N . ALA B 1 149 ? -40.138 -43.526 78.660 1.00 43.06 149 ALA B N 1
ATOM 4427 C CA . ALA B 1 149 ? -40.759 -42.837 79.789 1.00 46.13 149 ALA B CA 1
ATOM 4428 C C . ALA B 1 149 ? -42.122 -42.274 79.397 1.00 48.03 149 ALA B C 1
ATOM 4429 O O . ALA B 1 149 ? -42.925 -41.942 80.268 1.00 52.02 149 ALA B O 1
ATOM 4431 N N . TRP B 1 150 ? -42.347 -42.156 78.081 1.00 44.52 150 TRP B N 1
ATOM 4432 C CA . TRP B 1 150 ? -43.481 -41.421 77.549 1.00 44.86 150 TRP B CA 1
ATOM 4433 C C . TRP B 1 150 ? -44.448 -42.379 76.870 1.00 45.69 150 TRP B C 1
ATOM 4434 O O . TRP B 1 150 ? -45.403 -41.934 76.249 1.00 49.50 150 TRP B O 1
ATOM 4445 N N . ALA B 1 151 ? -44.176 -43.681 76.962 1.00 43.47 151 ALA B N 1
ATOM 4446 C CA . ALA B 1 151 ? -45.125 -44.655 76.447 1.00 46.36 151 ALA B CA 1
ATOM 4447 C C . ALA B 1 151 ? -45.028 -45.899 77.324 1.00 47.97 151 ALA B C 1
ATOM 4448 O O . ALA B 1 151 ? -44.442 -46.905 76.934 1.00 42.87 151 ALA B O 1
ATOM 4450 N N . PRO B 1 152 ? -45.606 -45.817 78.538 1.00 49.67 152 PRO B N 1
ATOM 4451 C CA . PRO B 1 152 ? -45.377 -46.807 79.594 1.00 54.28 152 PRO B CA 1
ATOM 4452 C C . PRO B 1 152 ? -45.828 -48.232 79.285 1.00 58.52 152 PRO B C 1
ATOM 4453 O O . PRO B 1 152 ? -45.150 -49.174 79.684 1.00 55.36 152 PRO B O 1
ATOM 4457 N N . THR B 1 153 ? -46.967 -48.379 78.590 1.00 62.93 153 THR B N 1
ATOM 4458 C CA . THR B 1 153 ? -47.564 -49.685 78.313 1.00 68.48 153 THR B CA 1
ATOM 4459 C C . THR B 1 153 ? -48.713 -49.612 77.303 1.00 65.36 153 THR B C 1
ATOM 4460 O O . THR B 1 153 ? -49.205 -48.510 76.982 1.00 57.35 153 THR B O 1
ATOM 4464 N N . ALA B 1 154 ? -49.181 -50.821 76.895 1.00 59.46 154 ALA B N 1
ATOM 4465 C CA . ALA B 1 154 ? -50.136 -50.974 75.798 1.00 57.21 154 ALA B CA 1
ATOM 4466 C C . ALA B 1 154 ? -51.405 -50.147 75.994 1.00 50.93 154 ALA B C 1
ATOM 4467 O O . ALA B 1 154 ? -51.947 -49.674 75.006 1.00 58.84 154 ALA B O 1
ATOM 4469 N N . ASP B 1 155 ? -51.862 -49.935 77.235 1.00 49.08 155 ASP B N 1
ATOM 4470 C CA . ASP B 1 155 ? -53.122 -49.232 77.409 1.00 49.84 155 ASP B CA 1
ATOM 4471 C C . ASP B 1 155 ? -52.954 -47.709 77.281 1.00 45.22 155 ASP B C 1
ATOM 4472 O O . ASP B 1 155 ? -53.854 -46.956 77.621 1.00 46.03 155 ASP B O 1
ATOM 4477 N N . THR B 1 156 ? -51.791 -47.221 76.862 1.00 43.64 156 THR B N 1
ATOM 4478 C CA . THR B 1 156 ? -51.607 -45.773 76.765 1.00 42.66 156 THR B CA 1
ATOM 4479 C C . THR B 1 156 ? -52.021 -45.275 75.372 1.00 42.25 156 THR B C 1
ATOM 4480 O O . THR B 1 156 ? -51.586 -45.810 74.342 1.00 38.01 156 THR B O 1
ATOM 4484 N N . ARG B 1 157 ? -52.820 -44.204 75.327 1.00 38.67 157 ARG B N 1
ATOM 4485 C CA . ARG B 1 157 ? -52.965 -43.557 74.032 1.00 34.62 157 ARG B CA 1
ATOM 4486 C C . ARG B 1 157 ? -51.717 -42.749 73.720 1.00 33.43 157 ARG B C 1
ATOM 4487 O O . ARG B 1 157 ? -51.356 -41.863 74.486 1.00 30.37 157 ARG B O 1
ATOM 4495 N N . VAL B 1 158 ? -51.100 -43.040 72.564 1.00 31.63 158 VAL B N 1
ATOM 4496 C CA . VAL B 1 158 ? -49.996 -42.210 72.083 1.00 29.88 158 VAL B CA 1
ATOM 4497 C C . VAL B 1 158 ? -50.318 -41.646 70.682 1.00 32.46 158 VAL B C 1
ATOM 4498 O O . VAL B 1 158 ? -50.476 -42.375 69.685 1.00 28.83 158 VAL B O 1
ATOM 4502 N N . SER B 1 159 ? -50.404 -40.313 70.626 1.00 30.39 159 SER B N 1
ATOM 4503 C CA . SER B 1 159 ? -50.723 -39.599 69.405 1.00 27.42 159 SER B CA 1
ATOM 4504 C C . SER B 1 159 ? -49.516 -38.769 68.995 1.00 27.18 159 SER B C 1
ATOM 4505 O O . SER B 1 159 ? -49.076 -37.892 69.751 1.00 26.44 159 SER B O 1
ATOM 4508 N N . ILE B 1 160 ? -49.051 -38.989 67.751 1.00 26.90 160 ILE B N 1
ATOM 4509 C CA . ILE B 1 160 ? -47.768 -38.460 67.323 1.00 25.53 160 ILE B CA 1
ATOM 4510 C C . ILE B 1 160 ? -47.987 -37.462 66.193 1.00 25.17 160 ILE B C 1
ATOM 4511 O O . ILE B 1 160 ? -48.600 -37.814 65.189 1.00 25.61 160 ILE B O 1
ATOM 4516 N N . ALA B 1 161 ? -47.396 -36.264 66.308 1.00 22.63 161 ALA B N 1
ATOM 4517 C CA . ALA B 1 161 ? -47.128 -35.438 65.128 1.00 23.01 161 ALA B CA 1
ATOM 4518 C C . ALA B 1 161 ? -45.681 -35.715 64.695 1.00 25.70 161 ALA B C 1
ATOM 4519 O O . ALA B 1 161 ? -44.741 -35.523 65.502 1.00 27.15 161 ALA B O 1
ATOM 4521 N N . LYS B 1 162 ? -45.466 -36.073 63.405 1.00 24.43 162 LYS B N 1
ATOM 4522 C CA . LYS B 1 162 ? -44.117 -36.238 62.880 1.00 21.88 162 LYS B CA 1
ATOM 4523 C C . LYS B 1 162 ? -43.840 -35.141 61.850 1.00 22.82 162 LYS B C 1
ATOM 4524 O O . LYS B 1 162 ? -44.684 -34.861 60.994 1.00 21.59 162 LYS B O 1
ATOM 4530 N N . VAL B 1 163 ? -42.667 -34.510 61.932 1.00 21.23 163 VAL B N 1
ATOM 4531 C CA . VAL B 1 163 ? -42.351 -33.430 61.000 1.00 22.57 163 VAL B CA 1
ATOM 4532 C C . VAL B 1 163 ? -40.871 -33.560 60.671 1.00 22.96 163 VAL B C 1
ATOM 4533 O O . VAL B 1 163 ? -40.063 -33.721 61.598 1.00 21.79 163 VAL B O 1
ATOM 4537 N N . LEU B 1 164 ? -40.520 -33.547 59.381 1.00 23.15 164 LEU B N 1
ATOM 4538 C CA . LEU B 1 164 ? -39.122 -33.687 58.980 1.00 23.92 164 LEU B CA 1
ATOM 4539 C C . LEU B 1 164 ? -38.608 -32.262 58.906 1.00 24.18 164 LEU B C 1
ATOM 4540 O O . LEU B 1 164 ? -39.162 -31.508 58.133 1.00 21.81 164 LEU B O 1
ATOM 4545 N N . LEU B 1 165 ? -37.609 -31.896 59.736 1.00 24.14 165 LEU B N 1
ATOM 4546 C CA . LEU B 1 165 ? -37.201 -30.504 59.777 1.00 23.37 165 LEU B CA 1
ATOM 4547 C C . LEU B 1 165 ? -35.813 -30.363 59.158 1.00 24.20 165 LEU B C 1
ATOM 4548 O O . LEU B 1 165 ? -34.886 -31.175 59.412 1.00 26.16 165 LEU B O 1
ATOM 4553 N N . PRO B 1 166 ? -35.620 -29.354 58.290 1.00 22.54 166 PRO B N 1
ATOM 4554 C CA . PRO B 1 166 ? -34.309 -29.120 57.687 1.00 23.95 166 PRO B CA 1
ATOM 4555 C C . PRO B 1 166 ? -33.315 -28.372 58.572 1.00 22.82 166 PRO B C 1
ATOM 4556 O O . PRO B 1 166 ? -32.688 -27.414 58.153 1.00 23.88 166 PRO B O 1
ATOM 4560 N N . CYS B 1 167 ? -33.161 -28.810 59.813 1.00 23.12 167 CYS B N 1
ATOM 4561 C CA . CYS B 1 167 ? -32.009 -28.355 60.568 1.00 23.01 167 CYS B CA 1
ATOM 4562 C C . CYS B 1 167 ? -31.564 -29.493 61.486 1.00 23.74 167 CYS B C 1
ATOM 4563 O O . CYS B 1 167 ? -32.281 -30.480 61.700 1.00 22.22 167 CYS B O 1
ATOM 4566 N N . ASN B 1 168 ? -30.355 -29.288 62.026 1.00 22.22 168 ASN B N 1
ATOM 4567 C CA . ASN B 1 168 ? -29.665 -30.140 62.974 1.00 21.99 168 ASN B CA 1
ATOM 4568 C C . ASN B 1 168 ? -30.482 -30.321 64.243 1.00 21.31 168 ASN B C 1
ATOM 4569 O O . ASN B 1 168 ? -31.161 -29.384 64.688 1.00 22.20 168 ASN B O 1
ATOM 4574 N N . TRP B 1 169 ? -30.378 -31.544 64.823 1.00 21.63 169 TRP B N 1
ATOM 4575 C CA . TRP B 1 169 ? -31.251 -31.997 65.928 1.00 21.04 169 TRP B CA 1
ATOM 4576 C C . TRP B 1 169 ? -31.044 -31.168 67.209 1.00 21.45 169 TRP B C 1
ATOM 4577 O O . TRP B 1 169 ? -31.997 -31.025 68.006 1.00 22.76 169 TRP B O 1
ATOM 4588 N N . ALA B 1 170 ? -29.819 -30.646 67.428 1.00 19.94 170 ALA B N 1
ATOM 4589 C CA . ALA B 1 170 ? -29.481 -30.148 68.758 1.00 21.88 170 ALA B CA 1
ATOM 4590 C C . ALA B 1 170 ? -30.275 -28.883 69.014 1.00 22.24 170 ALA B C 1
ATOM 4591 O O . ALA B 1 170 ? -30.698 -28.662 70.150 1.00 24.96 170 ALA B O 1
ATOM 4593 N N . GLN B 1 171 ? -30.463 -28.043 67.978 1.00 22.30 171 GLN B N 1
ATOM 4594 C CA . GLN B 1 171 ? -31.168 -26.771 68.203 1.00 21.75 171 GLN B CA 1
ATOM 4595 C C . GLN B 1 171 ? -32.673 -27.023 68.416 1.00 20.95 171 GLN B C 1
ATOM 4596 O O . GLN B 1 171 ? -33.396 -26.249 69.088 1.00 22.08 171 GLN B O 1
ATOM 4602 N N . ILE B 1 172 ? -33.148 -28.130 67.892 1.00 21.08 172 ILE B N 1
ATOM 4603 C CA . ILE B 1 172 ? -34.538 -28.518 68.147 1.00 21.68 172 ILE B CA 1
ATOM 4604 C C . ILE B 1 172 ? -34.751 -29.006 69.599 1.00 21.69 172 ILE B C 1
ATOM 4605 O O . ILE B 1 172 ? -35.711 -28.629 70.290 1.00 21.52 172 ILE B O 1
ATOM 4610 N N . LEU B 1 173 ? -33.878 -29.887 70.049 1.00 22.41 173 LEU B N 1
ATOM 4611 C CA . LEU B 1 173 ? -33.929 -30.357 71.432 1.00 24.19 173 LEU B CA 1
ATOM 4612 C C . LEU B 1 173 ? -33.827 -29.156 72.374 1.00 24.06 173 LEU B C 1
ATOM 4613 O O . LEU B 1 173 ? -34.629 -29.010 73.269 1.00 23.10 173 LEU B O 1
ATOM 4618 N N . GLU B 1 174 ? -32.904 -28.228 72.086 1.00 25.83 174 GLU B N 1
ATOM 4619 C CA . GLU B 1 174 ? -32.774 -27.038 72.920 1.00 25.96 174 GLU B CA 1
ATOM 4620 C C . GLU B 1 174 ? -34.119 -26.346 73.067 1.00 25.34 174 GLU B C 1
ATOM 4621 O O . GLU B 1 174 ? -34.491 -25.861 74.141 1.00 26.67 174 GLU B O 1
ATOM 4627 N N . GLY B 1 175 ? -34.849 -26.231 71.965 1.00 25.11 175 GLY B N 1
ATOM 4628 C CA . GLY B 1 175 ? -36.150 -25.582 72.045 1.00 24.06 175 GLY B CA 1
ATOM 4629 C C . GLY B 1 175 ? -37.147 -26.230 73.016 1.00 25.17 175 GLY B C 1
ATOM 4630 O O . GLY B 1 175 ? -38.086 -25.553 73.477 1.00 24.29 175 GLY B O 1
ATOM 4631 N N . ALA B 1 176 ? -36.935 -27.516 73.344 1.00 23.05 176 ALA B N 1
ATOM 4632 C CA . ALA B 1 176 ? -37.798 -28.200 74.302 1.00 26.38 176 ALA B CA 1
ATOM 4633 C C . ALA B 1 176 ? -37.326 -27.996 75.766 1.00 28.56 176 ALA B C 1
ATOM 4634 O O . ALA B 1 176 ? -37.995 -28.429 76.707 1.00 25.76 176 ALA B O 1
ATOM 4636 N N . ILE B 1 177 ? -36.145 -27.407 75.977 1.00 25.62 177 ILE B N 1
ATOM 4637 C CA . ILE B 1 177 ? -35.674 -27.265 77.353 1.00 28.77 177 ILE B CA 1
ATOM 4638 C C . ILE B 1 177 ? -35.441 -25.781 77.635 1.00 29.02 177 ILE B C 1
ATOM 4639 O O . ILE B 1 177 ? -34.376 -25.400 78.137 1.00 28.21 177 ILE B O 1
ATOM 4644 N N . ASP B 1 178 ? -36.479 -24.988 77.397 1.00 28.12 178 ASP B N 1
ATOM 4645 C CA . ASP B 1 178 ? -36.332 -23.566 77.196 1.00 31.55 178 ASP B CA 1
ATOM 4646 C C . ASP B 1 178 ? -37.634 -22.923 77.683 1.00 32.48 178 ASP B C 1
ATOM 4647 O O . ASP B 1 178 ? -38.272 -22.142 76.950 1.00 30.11 178 ASP B O 1
ATOM 4652 N N . SER B 1 179 ? -37.999 -23.226 78.930 1.00 29.39 179 SER B N 1
ATOM 4653 C CA . SER B 1 179 ? -39.312 -22.848 79.469 1.00 32.01 179 SER B CA 1
ATOM 4654 C C . SER B 1 179 ? -39.656 -21.364 79.256 1.00 30.19 179 SER B C 1
ATOM 4655 O O . SER B 1 179 ? -40.811 -21.041 78.946 1.00 31.69 179 SER B O 1
ATOM 4658 N N . ALA B 1 180 ? -38.665 -20.469 79.366 1.00 28.98 180 ALA B N 1
ATOM 4659 C CA . ALA B 1 180 ? -38.926 -19.032 79.221 1.00 29.36 180 ALA B CA 1
ATOM 4660 C C . ALA B 1 180 ? -39.592 -18.736 77.854 1.00 29.06 180 ALA B C 1
ATOM 4661 O O . ALA B 1 180 ? -40.441 -17.868 77.743 1.00 28.60 180 ALA B O 1
ATOM 4663 N N . HIS B 1 181 ? -39.211 -19.468 76.808 1.00 28.05 181 HIS B N 1
ATOM 4664 C CA . HIS B 1 181 ? -39.726 -19.210 75.463 1.00 29.04 181 HIS B CA 1
ATOM 4665 C C . HIS B 1 181 ? -41.259 -19.131 75.383 1.00 30.59 181 HIS B C 1
ATOM 4666 O O . HIS B 1 181 ? -41.761 -18.192 74.743 1.00 30.24 181 HIS B O 1
ATOM 4673 N N . SER B 1 182 ? -41.994 -20.072 76.031 1.00 29.00 182 SER B N 1
ATOM 4674 C CA . SER B 1 182 ? -43.448 -20.107 75.911 1.00 28.76 182 SER B CA 1
ATOM 4675 C C . SER B 1 182 ? -44.050 -18.774 76.342 1.00 32.28 182 SER B C 1
ATOM 4676 O O . SER B 1 182 ? -45.043 -18.349 75.764 1.00 35.17 182 SER B O 1
ATOM 4679 N N . SER B 1 183 ? -43.440 -18.103 77.330 1.00 30.28 183 SER B N 1
ATOM 4680 C CA . SER B 1 183 ? -43.885 -16.797 77.789 1.00 32.18 183 SER B CA 1
ATOM 4681 C C . SER B 1 183 ? -43.749 -15.688 76.734 1.00 31.24 183 SER B C 1
ATOM 4682 O O . SER B 1 183 ? -44.322 -14.610 76.921 1.00 33.01 183 SER B O 1
ATOM 4685 N N . SER B 1 184 ? -42.917 -15.882 75.702 1.00 27.16 184 SER B N 1
ATOM 4686 C CA . SER B 1 184 ? -42.937 -14.912 74.612 1.00 26.35 184 SER B CA 1
ATOM 4687 C C . SER B 1 184 ? -43.612 -15.513 73.364 1.00 26.77 184 SER B C 1
ATOM 4688 O O . SER B 1 184 ? -44.774 -15.207 73.069 1.00 26.03 184 SER B O 1
ATOM 4691 N N . LEU B 1 185 ? -42.821 -16.338 72.643 1.00 25.94 185 LEU B N 1
ATOM 4692 C CA . LEU B 1 185 ? -43.156 -17.067 71.426 1.00 25.14 185 LEU B CA 1
ATOM 4693 C C . LEU B 1 185 ? -44.590 -17.546 71.511 1.00 25.07 185 LEU B C 1
ATOM 4694 O O . LEU B 1 185 ? -45.358 -17.247 70.610 1.00 24.25 185 LEU B O 1
ATOM 4699 N N . HIS B 1 186 ? -44.983 -18.176 72.629 1.00 25.33 186 HIS B N 1
ATOM 4700 C CA . HIS B 1 186 ? -46.263 -18.869 72.569 1.00 26.41 186 HIS B CA 1
ATOM 4701 C C . HIS B 1 186 ? -47.298 -18.102 73.398 1.00 26.77 186 HIS B C 1
ATOM 4702 O O . HIS B 1 186 ? -48.297 -18.647 73.846 1.00 29.59 186 HIS B O 1
ATOM 4709 N N . SER B 1 187 ? -47.033 -16.848 73.677 1.00 26.77 187 SER B N 1
ATOM 4710 C CA . SER B 1 187 ? -47.907 -16.130 74.570 1.00 30.06 187 SER B CA 1
ATOM 4711 C C . SER B 1 187 ? -49.310 -15.957 73.967 1.00 33.50 187 SER B C 1
ATOM 4712 O O . SER B 1 187 ? -50.228 -15.627 74.691 1.00 31.89 187 SER B O 1
ATOM 4715 N N . SER B 1 188 ? -49.503 -16.154 72.653 1.00 31.37 188 SER B N 1
ATOM 4716 C CA . SER B 1 188 ? -50.880 -16.088 72.192 1.00 32.84 188 SER B CA 1
ATOM 4717 C C . SER B 1 188 ? -51.513 -17.485 72.185 1.00 36.13 188 SER B C 1
ATOM 4718 O O . SER B 1 188 ? -52.603 -17.663 71.632 1.00 36.47 188 SER B O 1
ATOM 4721 N N . ASP B 1 189 ? -50.838 -18.496 72.746 1.00 35.45 189 ASP B N 1
ATOM 4722 C CA . ASP B 1 189 ? -51.414 -19.835 72.660 1.00 35.19 189 ASP B CA 1
ATOM 4723 C C . ASP B 1 189 ? -51.538 -20.453 74.055 1.00 38.98 189 ASP B C 1
ATOM 4724 O O . ASP B 1 189 ? -51.294 -21.650 74.204 1.00 39.18 189 ASP B O 1
ATOM 4729 N N . MET B 1 190 ? -51.830 -19.643 75.083 1.00 43.91 190 MET B N 1
ATOM 4730 C CA . MET B 1 190 ? -52.016 -20.181 76.430 1.00 55.58 190 MET B CA 1
ATOM 4731 C C . MET B 1 190 ? -53.491 -20.577 76.602 1.00 57.68 190 MET B C 1
ATOM 4732 O O . MET B 1 190 ? -53.721 -21.512 77.370 1.00 67.25 190 MET B O 1
ATOM 4737 N N . ARG B 1 207 ? -52.818 -20.116 82.048 1.00 93.22 207 ARG B N 1
ATOM 4738 C CA . ARG B 1 207 ? -52.150 -20.816 83.184 1.00 90.08 207 ARG B CA 1
ATOM 4739 C C . ARG B 1 207 ? -52.280 -20.026 84.500 1.00 81.53 207 ARG B C 1
ATOM 4740 O O . ARG B 1 207 ? -52.936 -18.972 84.559 1.00 78.78 207 ARG B O 1
ATOM 4748 N N . PRO B 1 208 ? -51.707 -20.555 85.615 1.00 66.89 208 PRO B N 1
ATOM 4749 C CA . PRO B 1 208 ? -51.673 -19.841 86.890 1.00 60.35 208 PRO B CA 1
ATOM 4750 C C . PRO B 1 208 ? -50.490 -18.887 87.089 1.00 56.45 208 PRO B C 1
ATOM 4751 O O . PRO B 1 208 ? -50.089 -18.624 88.227 1.00 52.30 208 PRO B O 1
ATOM 4755 N N . SER B 1 209 ? -49.920 -18.368 85.993 1.00 52.02 209 SER B N 1
ATOM 4756 C CA . SER B 1 209 ? -48.882 -17.355 86.152 1.00 50.02 209 SER B CA 1
ATOM 4757 C C . SER B 1 209 ? -48.810 -16.389 84.975 1.00 46.87 209 SER B C 1
ATOM 4758 O O . SER B 1 209 ? -49.191 -16.730 83.873 1.00 42.97 209 SER B O 1
ATOM 4761 N N . THR B 1 210 ? -48.288 -15.186 85.218 1.00 46.04 210 THR B N 1
ATOM 4762 C CA . THR B 1 210 ? -47.996 -14.303 84.101 1.00 47.56 210 THR B CA 1
ATOM 4763 C C . THR B 1 210 ? -46.503 -13.967 84.121 1.00 48.93 210 THR B C 1
ATOM 4764 O O . THR B 1 210 ? -46.003 -13.160 83.328 1.00 48.26 210 THR B O 1
ATOM 4768 N N . ASP B 1 211 ? -45.788 -14.633 85.022 1.00 45.74 211 ASP B N 1
ATOM 4769 C CA . ASP B 1 211 ? -44.346 -14.475 85.117 1.00 45.19 211 ASP B CA 1
ATOM 4770 C C . ASP B 1 211 ? -43.666 -14.947 83.815 1.00 43.81 211 ASP B C 1
ATOM 4771 O O . ASP B 1 211 ? -43.664 -16.149 83.506 1.00 40.60 211 ASP B O 1
ATOM 4776 N N . LYS B 1 212 ? -43.034 -14.003 83.082 1.00 42.08 212 LYS B N 1
ATOM 4777 C CA . LYS B 1 212 ? -42.276 -14.308 81.863 1.00 42.91 212 LYS B CA 1
ATOM 4778 C C . LYS B 1 212 ? -40.805 -14.651 82.144 1.00 44.21 212 LYS B C 1
ATOM 4779 O O . LYS B 1 212 ? -40.081 -15.062 81.225 1.00 43.03 212 LYS B O 1
ATOM 4785 N N . ALA B 1 213 ? -40.342 -14.463 83.392 1.00 40.03 213 ALA B N 1
ATOM 4786 C CA . ALA B 1 213 ? -38.924 -14.624 83.719 1.00 41.11 213 ALA B CA 1
ATOM 4787 C C . ALA B 1 213 ? -38.715 -15.726 84.758 1.00 39.97 213 ALA B C 1
ATOM 4788 O O . ALA B 1 213 ? -38.360 -15.461 85.915 1.00 39.95 213 ALA B O 1
ATOM 4790 N N . PRO B 1 214 ? -38.936 -17.014 84.422 1.00 41.18 214 PRO B N 1
ATOM 4791 C CA . PRO B 1 214 ? -38.885 -18.055 85.463 1.00 39.17 214 PRO B CA 1
ATOM 4792 C C . PRO B 1 214 ? -37.477 -18.108 86.056 1.00 42.76 214 PRO B C 1
ATOM 4793 O O . PRO B 1 214 ? -36.527 -17.790 85.344 1.00 39.03 214 PRO B O 1
ATOM 4797 N N . ARG B 1 215 ? -37.332 -18.511 87.340 1.00 43.09 215 ARG B N 1
ATOM 4798 C CA . ARG B 1 215 ? -36.015 -18.887 87.847 1.00 41.86 215 ARG B CA 1
ATOM 4799 C C . ARG B 1 215 ? -35.798 -20.357 87.482 1.00 39.29 215 ARG B C 1
ATOM 4800 O O . ARG B 1 215 ? -36.765 -21.141 87.463 1.00 38.09 215 ARG B O 1
ATOM 4808 N N . MET B 1 216 ? -34.542 -20.723 87.180 1.00 33.77 216 MET B N 1
ATOM 4809 C CA . MET B 1 216 ? -34.265 -22.014 86.574 1.00 37.31 216 MET B CA 1
ATOM 4810 C C . MET B 1 216 ? -33.461 -22.872 87.547 1.00 37.02 216 MET B C 1
ATOM 4811 O O . MET B 1 216 ? -32.526 -22.353 88.120 1.00 32.48 216 MET B O 1
ATOM 4816 N N . GLN B 1 217 ? -33.725 -24.191 87.643 1.00 36.87 217 GLN B N 1
ATOM 4817 C CA . GLN B 1 217 ? -32.767 -24.996 88.383 1.00 38.81 217 GLN B CA 1
ATOM 4818 C C . GLN B 1 217 ? -32.611 -26.367 87.749 1.00 37.54 217 GLN B C 1
ATOM 4819 O O . GLN B 1 217 ? -33.585 -26.965 87.312 1.00 37.04 217 GLN B O 1
ATOM 4825 N N . VAL B 1 218 ? -31.413 -26.931 87.869 1.00 38.26 218 VAL B N 1
ATOM 4826 C CA . VAL B 1 218 ? -31.136 -28.170 87.163 1.00 43.02 218 VAL B CA 1
ATOM 4827 C C . VAL B 1 218 ? -30.829 -29.276 88.159 1.00 43.71 218 VAL B C 1
ATOM 4828 O O . VAL B 1 218 ? -30.349 -28.995 89.238 1.00 49.44 218 VAL B O 1
ATOM 4832 N N . GLN B 1 219 ? -31.101 -30.536 87.800 1.00 44.60 219 GLN B N 1
ATOM 4833 C CA . GLN B 1 219 ? -30.580 -31.657 88.574 1.00 41.84 219 GLN B CA 1
ATOM 4834 C C . GLN B 1 219 ? -30.137 -32.798 87.650 1.00 39.42 219 GLN B C 1
ATOM 4835 O O . GLN B 1 219 ? -30.968 -33.476 87.031 1.00 33.45 219 GLN B O 1
ATOM 4841 N N . ARG B 1 220 ? -28.816 -33.034 87.625 1.00 36.54 220 ARG B N 1
ATOM 4842 C CA . ARG B 1 220 ? -28.213 -33.966 86.692 1.00 37.22 220 ARG B CA 1
ATOM 4843 C C . ARG B 1 220 ? -28.637 -35.350 87.119 1.00 36.16 220 ARG B C 1
ATOM 4844 O O . ARG B 1 220 ? -28.921 -35.536 88.294 1.00 35.85 220 ARG B O 1
ATOM 4852 N N . THR B 1 221 ? -28.752 -36.280 86.163 1.00 33.71 221 THR B N 1
ATOM 4853 C CA . THR B 1 221 ? -29.083 -37.656 86.516 1.00 32.22 221 THR B CA 1
ATOM 4854 C C . THR B 1 221 ? -28.200 -38.541 85.656 1.00 31.76 221 THR B C 1
ATOM 4855 O O . THR B 1 221 ? -27.458 -38.016 84.824 1.00 35.91 221 THR B O 1
ATOM 4859 N N . GLY B 1 222 ? -28.361 -39.856 85.788 1.00 27.75 222 GLY B N 1
ATOM 4860 C CA . GLY B 1 222 ? -27.539 -40.742 85.007 1.00 29.33 222 GLY B CA 1
ATOM 4861 C C . GLY B 1 222 ? -28.068 -40.852 83.573 1.00 31.57 222 GLY B C 1
ATOM 4862 O O . GLY B 1 222 ? -27.365 -41.384 82.713 1.00 32.05 222 GLY B O 1
ATOM 4863 N N . TYR B 1 223 ? -29.278 -40.344 83.312 1.00 30.40 223 TYR B N 1
ATOM 4864 C CA . TYR B 1 223 ? -29.871 -40.572 81.995 1.00 31.17 223 TYR B CA 1
ATOM 4865 C C . TYR B 1 223 ? -30.039 -39.239 81.282 1.00 31.67 223 TYR B C 1
ATOM 4866 O O . TYR B 1 223 ? -30.545 -39.203 80.158 1.00 37.26 223 TYR B O 1
ATOM 4875 N N . GLY B 1 224 ? -29.687 -38.147 81.975 1.00 30.36 224 GLY B N 1
ATOM 4876 C CA . GLY B 1 224 ? -29.805 -36.819 81.410 1.00 30.01 224 GLY B CA 1
ATOM 4877 C C . GLY B 1 224 ? -29.886 -35.793 82.523 1.00 31.18 224 GLY B C 1
ATOM 4878 O O . GLY B 1 224 ? -28.949 -35.702 83.325 1.00 31.13 224 GLY B O 1
ATOM 4879 N N . PHE B 1 225 ? -31.002 -35.043 82.594 1.00 29.68 225 PHE B N 1
ATOM 4880 C CA . PHE B 1 225 ? -31.193 -34.216 83.782 1.00 29.52 225 PHE B CA 1
ATOM 4881 C C . PHE B 1 225 ? -32.664 -33.846 83.886 1.00 30.11 225 PHE B C 1
ATOM 4882 O O . PHE B 1 225 ? -33.377 -33.951 82.907 1.00 29.80 225 PHE B O 1
ATOM 4890 N N . ARG B 1 226 ? -33.095 -33.363 85.056 1.00 30.46 226 ARG B N 1
ATOM 4891 C CA . ARG B 1 226 ? -34.414 -32.762 85.176 1.00 30.69 226 ARG B CA 1
ATOM 4892 C C . ARG B 1 226 ? -34.147 -31.281 85.428 1.00 31.75 226 ARG B C 1
ATOM 4893 O O . ARG B 1 226 ? -33.100 -30.916 85.920 1.00 34.22 226 ARG B O 1
ATOM 4901 N N . TYR B 1 227 ? -35.089 -30.420 85.111 1.00 30.00 227 TYR B N 1
ATOM 4902 C CA . TYR B 1 227 ? -34.926 -29.027 85.491 1.00 31.31 227 TYR B CA 1
ATOM 4903 C C . TYR B 1 227 ? -36.297 -28.485 85.870 1.00 30.92 227 TYR B C 1
ATOM 4904 O O . TYR B 1 227 ? -37.328 -29.009 85.447 1.00 30.98 227 TYR B O 1
ATOM 4913 N N . ALA B 1 228 ? -36.276 -27.391 86.616 1.00 30.48 228 ALA B N 1
ATOM 4914 C CA . ALA B 1 228 ? -37.497 -26.769 87.028 1.00 30.69 228 ALA B CA 1
ATOM 4915 C C . ALA B 1 228 ? -37.412 -25.312 86.616 1.00 33.66 228 ALA B C 1
ATOM 4916 O O . ALA B 1 228 ? -36.350 -24.698 86.757 1.00 33.59 228 ALA B O 1
ATOM 4918 N N . ALA B 1 229 ? -38.528 -24.783 86.090 1.00 33.19 229 ALA B N 1
ATOM 4919 C CA . ALA B 1 229 ? -38.623 -23.337 85.951 1.00 34.07 229 ALA B CA 1
ATOM 4920 C C . ALA B 1 229 ? -39.585 -22.889 87.036 1.00 36.88 229 ALA B C 1
ATOM 4921 O O . ALA B 1 229 ? -40.708 -23.415 87.082 1.00 37.05 229 ALA B O 1
ATOM 4923 N N . LEU B 1 230 ? -39.178 -21.869 87.799 1.00 35.32 230 LEU B N 1
ATOM 4924 C CA . LEU B 1 230 ? -39.970 -21.372 88.913 1.00 36.79 230 LEU B CA 1
ATOM 4925 C C . LEU B 1 230 ? -40.557 -19.994 88.591 1.00 34.65 230 LEU B C 1
ATOM 4926 O O . LEU B 1 230 ? -39.844 -19.044 88.242 1.00 34.76 230 LEU B O 1
ATOM 4931 N N . ARG B 1 231 ? -41.879 -19.889 88.660 1.00 35.80 231 ARG B N 1
ATOM 4932 C CA . ARG B 1 231 ? -42.549 -18.633 88.311 1.00 39.78 231 ARG B CA 1
ATOM 4933 C C . ARG B 1 231 ? -43.393 -18.195 89.510 1.00 42.71 231 ARG B C 1
ATOM 4934 O O . ARG B 1 231 ? -43.962 -19.054 90.172 1.00 40.13 231 ARG B O 1
ATOM 4942 N N . ARG B 1 232 ? -43.481 -16.881 89.772 1.00 44.51 232 ARG B N 1
ATOM 4943 C CA . ARG B 1 232 ? -44.495 -16.346 90.673 1.00 46.98 232 ARG B CA 1
ATOM 4944 C C . ARG B 1 232 ? -45.889 -16.736 90.198 1.00 47.77 232 ARG B C 1
ATOM 4945 O O . ARG B 1 232 ? -46.269 -16.387 89.088 1.00 50.93 232 ARG B O 1
ATOM 4953 N N . PRO B 1 233 ? -46.704 -17.453 91.020 1.00 49.33 233 PRO B N 1
ATOM 4954 C CA . PRO B 1 233 ? -48.110 -17.681 90.687 1.00 49.43 233 PRO B CA 1
ATOM 4955 C C . PRO B 1 233 ? -48.936 -16.401 90.847 1.00 52.52 233 PRO B C 1
ATOM 4956 O O . PRO B 1 233 ? -48.458 -15.399 91.382 1.00 51.01 233 PRO B O 1
ATOM 4960 N N . LEU B 1 234 ? -50.186 -16.463 90.377 1.00 54.50 234 LEU B N 1
ATOM 4961 C CA . LEU B 1 234 ? -51.118 -15.347 90.397 1.00 58.81 234 LEU B CA 1
ATOM 4962 C C . LEU B 1 234 ? -51.621 -15.066 91.820 1.00 59.11 234 LEU B C 1
ATOM 4963 O O . LEU B 1 234 ? -51.790 -13.907 92.170 1.00 62.72 234 LEU B O 1
ATOM 4968 N N . SER B 1 235 ? -51.825 -16.091 92.666 1.00 62.92 235 SER B N 1
ATOM 4969 C CA . SER B 1 235 ? -52.059 -15.841 94.090 1.00 63.75 235 SER B CA 1
ATOM 4970 C C . SER B 1 235 ? -51.133 -16.666 94.976 1.00 62.54 235 SER B C 1
ATOM 4971 O O . SER B 1 235 ? -50.782 -17.777 94.609 1.00 61.47 235 SER B O 1
ATOM 4974 N N . ASN B 1 236 ? -50.746 -16.073 96.121 1.00 67.93 236 ASN B N 1
ATOM 4975 C CA . ASN B 1 236 ? -49.917 -16.625 97.191 1.00 67.77 236 ASN B CA 1
ATOM 4976 C C . ASN B 1 236 ? -48.518 -16.967 96.694 1.00 63.63 236 ASN B C 1
ATOM 4977 O O . ASN B 1 236 ? -47.987 -18.029 97.045 1.00 57.62 236 ASN B O 1
ATOM 4982 N N . ALA B 1 237 ? -47.937 -16.045 95.905 1.00 58.03 237 ALA B N 1
ATOM 4983 C CA . ALA B 1 237 ? -46.528 -16.102 95.545 1.00 52.80 237 ALA B CA 1
ATOM 4984 C C . ALA B 1 237 ? -45.698 -15.750 96.764 1.00 54.60 237 ALA B C 1
ATOM 4985 O O . ALA B 1 237 ? -44.483 -15.884 96.731 1.00 55.04 237 ALA B O 1
ATOM 4987 N N . ALA B 1 238 ? -46.381 -15.352 97.850 1.00 62.53 238 ALA B N 1
ATOM 4988 C CA . ALA B 1 238 ? -45.785 -15.284 99.179 1.00 61.81 238 ALA B CA 1
ATOM 4989 C C . ALA B 1 238 ? -45.120 -16.631 99.518 1.00 60.18 238 ALA B C 1
ATOM 4990 O O . ALA B 1 238 ? -43.893 -16.703 99.638 1.00 54.59 238 ALA B O 1
ATOM 4992 N N . GLU B 1 239 ? -45.915 -17.711 99.596 1.00 57.70 239 GLU B N 1
ATOM 4993 C CA . GLU B 1 239 ? -45.406 -18.994 100.078 1.00 64.63 239 GLU B CA 1
ATOM 4994 C C . GLU B 1 239 ? -45.184 -20.008 98.955 1.00 61.05 239 GLU B C 1
ATOM 4995 O O . GLU B 1 239 ? -44.742 -21.115 99.236 1.00 61.90 239 GLU B O 1
ATOM 5001 N N . ASN B 1 240 ? -45.521 -19.664 97.702 1.00 58.62 240 ASN B N 1
ATOM 5002 C CA . ASN B 1 240 ? -45.570 -20.669 96.645 1.00 52.29 240 ASN B CA 1
ATOM 5003 C C . ASN B 1 240 ? -44.870 -20.210 95.375 1.00 50.06 240 ASN B C 1
ATOM 5004 O O . ASN B 1 240 ? -44.878 -19.023 95.049 1.00 47.83 240 ASN B O 1
ATOM 5009 N N . ASP B 1 241 ? -44.346 -21.201 94.641 1.00 47.68 241 ASP B N 1
ATOM 5010 C CA . ASP B 1 241 ? -43.929 -21.007 93.271 1.00 45.08 241 ASP B CA 1
ATOM 5011 C C . ASP B 1 241 ? -44.843 -21.788 92.335 1.00 43.35 241 ASP B C 1
ATOM 5012 O O . ASP B 1 241 ? -45.471 -22.773 92.723 1.00 43.28 241 ASP B O 1
ATOM 5017 N N . TYR B 1 242 ? -44.860 -21.389 91.064 1.00 40.83 242 TYR B N 1
ATOM 5018 C CA . TYR B 1 242 ? -45.471 -22.262 90.075 1.00 38.76 242 TYR B CA 1
ATOM 5019 C C . TYR B 1 242 ? -44.342 -23.012 89.394 1.00 36.94 242 TYR B C 1
ATOM 5020 O O . TYR B 1 242 ? -43.471 -22.391 88.801 1.00 37.31 242 TYR B O 1
ATOM 5029 N N . VAL B 1 243 ? -44.343 -24.333 89.538 1.00 35.14 243 VAL B N 1
ATOM 5030 C CA . VAL B 1 243 ? -43.192 -25.086 89.083 1.00 37.04 243 VAL B CA 1
ATOM 5031 C C . VAL B 1 243 ? -43.569 -25.843 87.800 1.00 37.33 243 VAL B C 1
ATOM 5032 O O . VAL B 1 243 ? -44.518 -26.603 87.782 1.00 34.01 243 VAL B O 1
ATOM 5036 N N . ARG B 1 244 ? -42.788 -25.650 86.731 1.00 35.15 244 ARG B N 1
ATOM 5037 C CA . ARG B 1 244 ? -42.891 -26.522 85.569 1.00 32.50 244 ARG B CA 1
ATOM 5038 C C . ARG B 1 244 ? -41.575 -27.261 85.473 1.00 29.75 244 ARG B C 1
ATOM 5039 O O . ARG B 1 244 ? -40.533 -26.632 85.435 1.00 32.16 244 ARG B O 1
ATOM 5047 N N . SER B 1 245 ? -41.634 -28.585 85.473 1.00 28.67 245 SER B N 1
ATOM 5048 C CA . SER B 1 245 ? -40.396 -29.328 85.411 1.00 28.07 245 SER B CA 1
ATOM 5049 C C . SER B 1 245 ? -40.407 -30.205 84.166 1.00 29.00 245 SER B C 1
ATOM 5050 O O . SER B 1 245 ? -41.404 -30.893 83.881 1.00 29.84 245 SER B O 1
ATOM 5053 N N . THR B 1 246 ? -39.262 -30.176 83.474 1.00 29.21 246 THR B N 1
ATOM 5054 C CA . THR B 1 246 ? -38.995 -30.869 82.222 1.00 28.32 246 THR B CA 1
ATOM 5055 C C . THR B 1 246 ? -37.902 -31.878 82.501 1.00 27.89 246 THR B C 1
ATOM 5056 O O . THR B 1 246 ? -37.093 -31.684 83.410 1.00 32.17 246 THR B O 1
ATOM 5060 N N . VAL B 1 247 ? -37.847 -32.922 81.703 1.00 26.43 247 VAL B N 1
ATOM 5061 C CA . VAL B 1 247 ? -36.807 -33.922 81.836 1.00 27.30 247 VAL B CA 1
ATOM 5062 C C . VAL B 1 247 ? -36.156 -34.085 80.470 1.00 28.35 247 VAL B C 1
ATOM 5063 O O . VAL B 1 247 ? -36.829 -34.385 79.495 1.00 30.18 247 VAL B O 1
ATOM 5067 N N . PHE B 1 248 ? -34.848 -33.883 80.433 1.00 28.09 248 PHE B N 1
ATOM 5068 C CA . PHE B 1 248 ? -34.019 -34.281 79.322 1.00 28.29 248 PHE B CA 1
ATOM 5069 C C . PHE B 1 248 ? -33.627 -35.739 79.492 1.00 28.53 248 PHE B C 1
ATOM 5070 O O . PHE B 1 248 ? -32.951 -36.083 80.459 1.00 29.86 248 PHE B O 1
ATOM 5078 N N . VAL B 1 249 ? -34.030 -36.588 78.551 1.00 26.23 249 VAL B N 1
ATOM 5079 C CA . VAL B 1 249 ? -33.558 -37.956 78.497 1.00 26.33 249 VAL B CA 1
ATOM 5080 C C . VAL B 1 249 ? -32.573 -38.057 77.326 1.00 29.21 249 VAL B C 1
ATOM 5081 O O . VAL B 1 249 ? -32.987 -38.018 76.175 1.00 31.71 249 VAL B O 1
ATOM 5085 N N . ALA B 1 250 ? -31.264 -38.153 77.601 1.00 29.18 250 ALA B N 1
ATOM 5086 C CA . ALA B 1 250 ? -30.243 -38.195 76.563 1.00 27.82 250 ALA B CA 1
ATOM 5087 C C . ALA B 1 250 ? -30.523 -39.346 75.610 1.00 28.65 250 ALA B C 1
ATOM 5088 O O . ALA B 1 250 ? -30.995 -40.411 76.002 1.00 29.95 250 ALA B O 1
ATOM 5090 N N . PRO B 1 251 ? -30.162 -39.245 74.318 1.00 30.13 251 PRO B N 1
ATOM 5091 C CA . PRO B 1 251 ? -29.525 -38.049 73.726 1.00 27.12 251 PRO B CA 1
ATOM 5092 C C . PRO B 1 251 ? -30.378 -36.850 73.314 1.00 26.90 251 PRO B C 1
ATOM 5093 O O . PRO B 1 251 ? -29.847 -35.737 73.181 1.00 24.37 251 PRO B O 1
ATOM 5097 N N . ALA B 1 252 ? -31.682 -37.064 73.055 1.00 26.21 252 ALA B N 1
ATOM 5098 C CA . ALA B 1 252 ? -32.422 -36.056 72.291 1.00 26.99 252 ALA B CA 1
ATOM 5099 C C . ALA B 1 252 ? -33.938 -36.148 72.533 1.00 28.38 252 ALA B C 1
ATOM 5100 O O . ALA B 1 252 ? -34.740 -35.931 71.616 1.00 28.14 252 ALA B O 1
ATOM 5102 N N . THR B 1 253 ? -34.334 -36.496 73.764 1.00 27.67 253 THR B N 1
ATOM 5103 C CA . THR B 1 253 ? -35.731 -36.580 74.156 1.00 25.39 253 THR B CA 1
ATOM 5104 C C . THR B 1 253 ? -35.993 -35.589 75.282 1.00 25.43 253 THR B C 1
ATOM 5105 O O . THR B 1 253 ? -35.219 -35.504 76.229 1.00 26.80 253 THR B O 1
ATOM 5109 N N . ALA B 1 254 ? -37.121 -34.910 75.224 1.00 23.74 254 ALA B N 1
ATOM 5110 C CA . ALA B 1 254 ? -37.589 -34.058 76.302 1.00 25.29 254 ALA B CA 1
ATOM 5111 C C . ALA B 1 254 ? -38.972 -34.502 76.748 1.00 25.09 254 ALA B C 1
ATOM 5112 O O . ALA B 1 254 ? -39.900 -34.574 75.946 1.00 25.86 254 ALA B O 1
ATOM 5114 N N . LEU B 1 255 ? -39.120 -34.801 78.049 1.00 28.59 255 LEU B N 1
ATOM 5115 C CA . LEU B 1 255 ? -40.449 -34.975 78.619 1.00 27.36 255 LEU B CA 1
ATOM 5116 C C . LEU B 1 255 ? -40.856 -33.579 79.063 1.00 27.96 255 LEU B C 1
ATOM 5117 O O . LEU B 1 255 ? -40.273 -33.022 79.957 1.00 28.01 255 LEU B O 1
ATOM 5122 N N . ILE B 1 256 ? -41.863 -33.027 78.413 1.00 30.39 256 ILE B N 1
ATOM 5123 C CA . ILE B 1 256 ? -42.193 -31.640 78.544 1.00 30.83 256 ILE B CA 1
ATOM 5124 C C . ILE B 1 256 ? -43.306 -31.579 79.568 1.00 29.82 256 ILE B C 1
ATOM 5125 O O . ILE B 1 256 ? -43.999 -32.570 79.730 1.00 29.09 256 ILE B O 1
ATOM 5130 N N . PRO B 1 257 ? -43.521 -30.437 80.266 1.00 29.99 257 PRO B N 1
ATOM 5131 C CA . PRO B 1 257 ? -44.540 -30.406 81.296 1.00 31.05 257 PRO B CA 1
ATOM 5132 C C . PRO B 1 257 ? -45.907 -30.771 80.705 1.00 31.79 257 PRO B C 1
ATOM 5133 O O . PRO B 1 257 ? -46.223 -30.383 79.586 1.00 31.85 257 PRO B O 1
ATOM 5137 N N . PRO B 1 258 ? -46.734 -31.582 81.402 1.00 33.09 258 PRO B N 1
ATOM 5138 C CA . PRO B 1 258 ? -48.069 -31.899 80.917 1.00 33.43 258 PRO B CA 1
ATOM 5139 C C . PRO B 1 258 ? -49.031 -30.746 81.175 1.00 35.48 258 PRO B C 1
ATOM 5140 O O . PRO B 1 258 ? -48.678 -29.724 81.773 1.00 34.95 258 PRO B O 1
ATOM 5144 N N . ASN B 1 259 ? -50.236 -30.907 80.618 1.00 36.32 259 ASN B N 1
ATOM 5145 C CA . ASN B 1 259 ? -51.391 -30.111 80.987 1.00 37.17 259 ASN B CA 1
ATOM 5146 C C . ASN B 1 259 ? -52.097 -30.945 82.051 1.00 38.26 259 ASN B C 1
ATOM 5147 O O . ASN B 1 259 ? -51.495 -31.909 82.543 1.00 44.09 259 ASN B O 1
ATOM 5152 N N . ASN B 1 260 ? -53.358 -30.607 82.357 1.00 41.09 260 ASN B N 1
ATOM 5153 C CA . ASN B 1 260 ? -54.136 -31.320 83.361 1.00 41.28 260 ASN B CA 1
ATOM 5154 C C . ASN B 1 260 ? -54.788 -32.568 82.806 1.00 41.33 260 ASN B C 1
ATOM 5155 O O . ASN B 1 260 ? -55.232 -33.393 83.604 1.00 41.74 260 ASN B O 1
ATOM 5160 N N . LEU B 1 261 ? -54.880 -32.706 81.466 1.00 36.80 261 LEU B N 1
ATOM 5161 C CA . LEU B 1 261 ? -55.503 -33.914 80.943 1.00 33.64 261 LEU B CA 1
ATOM 5162 C C . LEU B 1 261 ? -54.475 -34.954 80.464 1.00 33.03 261 LEU B C 1
ATOM 5163 O O . LEU B 1 261 ? -54.767 -36.165 80.542 1.00 30.08 261 LEU B O 1
ATOM 5168 N N . TYR B 1 262 ? -53.314 -34.508 79.882 1.00 27.27 262 TYR B N 1
ATOM 5169 C CA . TYR B 1 262 ? -52.437 -35.494 79.254 1.00 27.21 262 TYR B CA 1
ATOM 5170 C C . TYR B 1 262 ? -51.003 -34.998 79.222 1.00 26.46 262 TYR B C 1
ATOM 5171 O O . TYR B 1 262 ? -50.748 -33.833 79.491 1.00 27.59 262 TYR B O 1
ATOM 5180 N N . ASN B 1 263 ? -50.112 -35.896 78.814 1.00 26.37 263 ASN B N 1
ATOM 5181 C CA . ASN B 1 263 ? -48.682 -35.730 78.827 1.00 28.39 263 ASN B CA 1
ATOM 5182 C C . ASN B 1 263 ? -48.207 -35.325 77.425 1.00 30.76 263 ASN B C 1
ATOM 5183 O O . ASN B 1 263 ? -48.870 -35.562 76.416 1.00 31.41 263 ASN B O 1
ATOM 5188 N N . VAL B 1 264 ? -47.016 -34.726 77.368 1.00 29.24 264 VAL B N 1
ATOM 5189 C CA . VAL B 1 264 ? -46.427 -34.298 76.117 1.00 29.66 264 VAL B CA 1
ATOM 5190 C C . VAL B 1 264 ? -44.940 -34.650 76.139 1.00 30.26 264 VAL B C 1
ATOM 5191 O O . VAL B 1 264 ? -44.234 -34.360 77.109 1.00 27.38 264 VAL B O 1
ATOM 5195 N N . ALA B 1 265 ? -44.461 -35.203 75.022 1.00 29.49 265 ALA B N 1
ATOM 5196 C CA . ALA B 1 265 ? -43.076 -35.614 74.911 1.00 28.57 265 ALA B CA 1
ATOM 5197 C C . ALA B 1 265 ? -42.556 -35.237 73.526 1.00 28.77 265 ALA B C 1
ATOM 5198 O O . ALA B 1 265 ? -43.359 -35.019 72.619 1.00 28.12 265 ALA B O 1
ATOM 5200 N N . ASN B 1 266 ? -41.220 -35.156 73.380 1.00 26.57 266 ASN B N 1
ATOM 5201 C CA . ASN B 1 266 ? -40.565 -34.740 72.147 1.00 25.68 266 ASN B CA 1
ATOM 5202 C C . ASN B 1 266 ? -39.389 -35.696 71.945 1.00 25.75 266 ASN B C 1
ATOM 5203 O O . ASN B 1 266 ? -38.523 -35.769 72.810 1.00 26.59 266 ASN B O 1
ATOM 5208 N N . ILE B 1 267 ? -39.383 -36.504 70.889 1.00 24.94 267 ILE B N 1
ATOM 5209 C CA . ILE B 1 267 ? -38.172 -37.241 70.596 1.00 26.69 267 ILE B CA 1
ATOM 5210 C C . ILE B 1 267 ? -37.718 -36.754 69.221 1.00 26.39 267 ILE B C 1
ATOM 5211 O O . ILE B 1 267 ? -38.574 -36.599 68.344 1.00 22.65 267 ILE B O 1
ATOM 5216 N N . ASN B 1 268 ? -36.393 -36.490 69.070 1.00 26.02 268 ASN B N 1
ATOM 5217 C CA . ASN B 1 268 ? -35.799 -35.980 67.844 1.00 24.77 268 ASN B CA 1
ATOM 5218 C C . ASN B 1 268 ? -34.827 -37.030 67.344 1.00 25.52 268 ASN B C 1
ATOM 5219 O O . ASN B 1 268 ? -34.034 -37.491 68.138 1.00 24.88 268 ASN B O 1
ATOM 5224 N N . VAL B 1 269 ? -34.904 -37.390 66.046 1.00 25.11 269 VAL B N 1
ATOM 5225 C CA . VAL B 1 269 ? -33.943 -38.330 65.498 1.00 25.20 269 VAL B CA 1
ATOM 5226 C C . VAL B 1 269 ? -33.152 -37.642 64.411 1.00 25.12 269 VAL B C 1
ATOM 5227 O O . VAL B 1 269 ? -33.723 -37.212 63.427 1.00 28.19 269 VAL B O 1
ATOM 5231 N N . PRO B 1 270 ? -31.812 -37.529 64.494 1.00 25.80 270 PRO B N 1
ATOM 5232 C CA . PRO B 1 270 ? -31.085 -36.929 63.382 1.00 25.01 270 PRO B CA 1
ATOM 5233 C C . PRO B 1 270 ? -31.255 -37.794 62.127 1.00 27.70 270 PRO B C 1
ATOM 5234 O O . PRO B 1 270 ? -30.925 -38.984 62.124 1.00 28.11 270 PRO B O 1
ATOM 5238 N N . MET B 1 271 ? -31.700 -37.186 61.026 1.00 25.33 271 MET B N 1
ATOM 5239 C CA . MET B 1 271 ? -31.656 -37.904 59.771 1.00 25.20 271 MET B CA 1
ATOM 5240 C C . MET B 1 271 ? -30.240 -37.879 59.206 1.00 25.52 271 MET B C 1
ATOM 5241 O O . MET B 1 271 ? -29.770 -38.855 58.623 1.00 24.09 271 MET B O 1
ATOM 5246 N N . ASP B 1 272 ? -29.629 -36.680 59.257 1.00 25.43 272 ASP B N 1
ATOM 5247 C CA . ASP B 1 272 ? -28.238 -36.471 58.984 1.00 24.90 272 ASP B CA 1
ATOM 5248 C C . ASP B 1 272 ? -27.853 -35.176 59.705 1.00 26.38 272 ASP B C 1
ATOM 5249 O O . ASP B 1 272 ? -28.586 -34.699 60.574 1.00 25.29 272 ASP B O 1
ATOM 5254 N N . ASP B 1 273 ? -26.704 -34.597 59.319 1.00 25.17 273 ASP B N 1
ATOM 5255 C CA . ASP B 1 273 ? -26.162 -33.455 60.038 1.00 26.54 273 ASP B CA 1
ATOM 5256 C C . ASP B 1 273 ? -27.071 -32.222 60.045 1.00 24.61 273 ASP B C 1
ATOM 5257 O O . ASP B 1 273 ? -26.955 -31.367 60.937 1.00 22.95 273 ASP B O 1
ATOM 5262 N N . THR B 1 274 ? -27.937 -32.107 59.042 1.00 23.47 274 THR B N 1
ATOM 5263 C CA . THR B 1 274 ? -28.692 -30.875 58.869 1.00 22.29 274 THR B CA 1
ATOM 5264 C C . THR B 1 274 ? -30.192 -31.179 58.744 1.00 24.20 274 THR B C 1
ATOM 5265 O O . THR B 1 274 ? -30.947 -30.280 58.357 1.00 22.63 274 THR B O 1
ATOM 5269 N N . ASN B 1 275 ? -30.625 -32.434 59.091 1.00 22.56 275 ASN B N 1
ATOM 5270 C CA . ASN B 1 275 ? -32.037 -32.789 58.996 1.00 22.92 275 ASN B CA 1
ATOM 5271 C C . ASN B 1 275 ? -32.427 -33.668 60.214 1.00 24.20 275 ASN B C 1
ATOM 5272 O O . ASN B 1 275 ? -31.683 -34.550 60.606 1.00 23.98 275 ASN B O 1
ATOM 5277 N N . THR B 1 276 ? -33.677 -33.530 60.692 1.00 21.49 276 THR B N 1
ATOM 5278 C CA . THR B 1 276 ? -34.150 -34.213 61.870 1.00 21.68 276 THR B CA 1
ATOM 5279 C C . THR B 1 276 ? -35.614 -34.629 61.719 1.00 22.26 276 THR B C 1
ATOM 5280 O O . THR B 1 276 ? -36.462 -33.838 61.311 1.00 21.53 276 THR B O 1
ATOM 5284 N N . ALA B 1 277 ? -35.907 -35.891 62.061 1.00 22.09 277 ALA B N 1
ATOM 5285 C CA . ALA B 1 277 ? -37.272 -36.330 62.287 1.00 19.94 277 ALA B CA 1
ATOM 5286 C C . ALA B 1 277 ? -37.681 -35.910 63.695 1.00 21.20 277 ALA B C 1
ATOM 5287 O O . ALA B 1 277 ? -37.058 -36.325 64.676 1.00 21.20 277 ALA B O 1
ATOM 5289 N N . PHE B 1 278 ? -38.675 -35.026 63.783 1.00 22.44 278 PHE B N 1
ATOM 5290 C CA . PHE B 1 278 ? -39.191 -34.429 65.013 1.00 22.88 278 PHE B CA 1
ATOM 5291 C C . PHE B 1 278 ? -40.521 -35.123 65.352 1.00 24.63 278 PHE B C 1
ATOM 5292 O O . PHE B 1 278 ? -41.441 -35.178 64.523 1.00 24.91 278 PHE B O 1
ATOM 5300 N N . TYR B 1 279 ? -40.575 -35.802 66.499 1.00 23.15 279 TYR B N 1
ATOM 5301 C CA . TYR B 1 279 ? -41.797 -36.483 66.908 1.00 23.24 279 TYR B CA 1
ATOM 5302 C C . TYR B 1 279 ? -42.330 -35.738 68.117 1.00 24.47 279 TYR B C 1
ATOM 5303 O O . TYR B 1 279 ? -41.608 -35.588 69.142 1.00 25.86 279 TYR B O 1
ATOM 5312 N N . PHE B 1 280 ? -43.548 -35.209 67.963 1.00 23.77 280 PHE B N 1
ATOM 5313 C CA . PHE B 1 280 ? -44.145 -34.428 69.029 1.00 24.24 280 PHE B CA 1
ATOM 5314 C C . PHE B 1 280 ? -45.397 -35.169 69.474 1.00 25.30 280 PHE B C 1
ATOM 5315 O O . PHE B 1 280 ? -46.265 -35.437 68.634 1.00 23.56 280 PHE B O 1
ATOM 5323 N N . ILE B 1 281 ? -45.426 -35.575 70.752 1.00 25.12 281 ILE B N 1
ATOM 5324 C CA . ILE B 1 281 ? -46.288 -36.671 71.159 1.00 27.64 281 ILE B CA 1
ATOM 5325 C C . ILE B 1 281 ? -47.228 -36.221 72.291 1.00 30.27 281 ILE B C 1
ATOM 5326 O O . ILE B 1 281 ? -46.756 -35.684 73.296 1.00 28.13 281 ILE B O 1
ATOM 5331 N N . ALA B 1 282 ? -48.555 -36.449 72.114 1.00 28.54 282 ALA B N 1
ATOM 5332 C CA . ALA B 1 282 ? -49.522 -36.394 73.199 1.00 27.57 282 ALA B CA 1
ATOM 5333 C C . ALA B 1 282 ? -49.771 -37.803 73.727 1.00 28.67 282 ALA B C 1
ATOM 5334 O O . ALA B 1 282 ? -50.030 -38.748 72.950 1.00 27.19 282 ALA B O 1
ATOM 5336 N N . TRP B 1 283 ? -49.747 -37.941 75.054 1.00 26.77 283 TRP B N 1
ATOM 5337 C CA . TRP B 1 283 ? -49.833 -39.293 75.587 1.00 26.11 283 TRP B CA 1
ATOM 5338 C C . TRP B 1 283 ? -50.534 -39.337 76.940 1.00 25.66 283 TRP B C 1
ATOM 5339 O O . TRP B 1 283 ? -50.499 -38.394 77.737 1.00 24.27 283 TRP B O 1
ATOM 5350 N N . GLY B 1 284 ? -51.251 -40.443 77.149 1.00 26.86 284 GLY B N 1
ATOM 5351 C CA . GLY B 1 284 ? -51.990 -40.585 78.376 1.00 29.22 284 GLY B CA 1
ATOM 5352 C C . GLY B 1 284 ? -53.149 -41.543 78.242 1.00 31.62 284 GLY B C 1
ATOM 5353 O O . GLY B 1 284 ? -53.109 -42.474 77.436 1.00 33.70 284 GLY B O 1
ATOM 5354 N N . HIS B 1 285 ? -54.150 -41.314 79.100 1.00 34.29 285 HIS B N 1
ATOM 5355 C CA . HIS B 1 285 ? -55.333 -42.156 79.097 1.00 36.55 285 HIS B CA 1
ATOM 5356 C C . HIS B 1 285 ? -56.236 -41.767 77.917 1.00 35.23 285 HIS B C 1
ATOM 5357 O O . HIS B 1 285 ? -56.420 -40.576 77.633 1.00 33.25 285 HIS B O 1
ATOM 5364 N N . PRO B 1 286 ? -56.771 -42.769 77.189 1.00 34.19 286 PRO B N 1
ATOM 5365 C CA . PRO B 1 286 ? -57.519 -42.545 75.950 1.00 38.01 286 PRO B CA 1
ATOM 5366 C C . PRO B 1 286 ? -58.744 -41.681 76.173 1.00 40.13 286 PRO B C 1
ATOM 5367 O O . PRO B 1 286 ? -59.211 -41.038 75.248 1.00 42.41 286 PRO B O 1
ATOM 5371 N N . SER B 1 287 ? -59.257 -41.643 77.404 1.00 38.97 287 SER B N 1
ATOM 5372 C CA . SER B 1 287 ? -60.437 -40.825 77.554 1.00 39.29 287 SER B CA 1
ATOM 5373 C C . SER B 1 287 ? -60.037 -39.370 77.763 1.00 37.60 287 SER B C 1
ATOM 5374 O O . SER B 1 287 ? -60.887 -38.486 77.741 1.00 36.04 287 SER B O 1
ATOM 5377 N N . GLN B 1 288 ? -58.731 -39.091 77.864 1.00 36.78 288 GLN B N 1
ATOM 5378 C CA . GLN B 1 288 ? -58.330 -37.737 78.228 1.00 38.81 288 GLN B CA 1
ATOM 5379 C C . GLN B 1 288 ? -57.328 -37.170 77.231 1.00 37.00 288 GLN B C 1
ATOM 5380 O O . GLN B 1 288 ? -56.912 -36.035 77.394 1.00 41.49 288 GLN B O 1
ATOM 5386 N N . THR B 1 289 ? -56.961 -37.950 76.207 1.00 34.17 289 THR B N 1
ATOM 5387 C CA . THR B 1 289 ? -55.826 -37.642 75.339 1.00 32.61 289 THR B CA 1
ATOM 5388 C C . THR B 1 289 ? -56.363 -37.569 73.920 1.00 30.46 289 THR B C 1
ATOM 5389 O O . THR B 1 289 ? -57.053 -38.481 73.506 1.00 30.19 289 THR B O 1
ATOM 5393 N N . PRO B 1 290 ? -56.073 -36.531 73.114 1.00 28.39 290 PRO B N 1
ATOM 5394 C CA . PRO B 1 290 ? -56.633 -36.453 71.778 1.00 27.17 290 PRO B CA 1
ATOM 5395 C C . PRO B 1 290 ? -56.123 -37.583 70.885 1.00 25.56 290 PRO B C 1
ATOM 5396 O O . PRO B 1 290 ? -55.050 -38.132 71.114 1.00 25.24 290 PRO B O 1
ATOM 5400 N N . GLU B 1 291 ? -56.910 -37.901 69.839 1.00 25.33 291 GLU B N 1
ATOM 5401 C CA . GLU B 1 291 ? -56.539 -38.840 68.785 1.00 26.91 291 GLU B CA 1
ATOM 5402 C C . GLU B 1 291 ? -55.477 -38.220 67.878 1.00 23.82 291 GLU B C 1
ATOM 5403 O O . GLU B 1 291 ? -55.322 -37.015 67.833 1.00 21.24 291 GLU B O 1
ATOM 5409 N N . THR B 1 292 ? -54.787 -39.050 67.101 1.00 23.67 292 THR B N 1
ATOM 5410 C CA . THR B 1 292 ? -53.740 -38.560 66.213 1.00 23.51 292 THR B CA 1
ATOM 5411 C C . THR B 1 292 ? -54.167 -37.338 65.374 1.00 24.41 292 THR B C 1
ATOM 5412 O O . THR B 1 292 ? -53.442 -36.334 65.381 1.00 24.77 292 THR B O 1
ATOM 5416 N N . GLU B 1 293 ? -55.384 -37.333 64.775 1.00 23.29 293 GLU B N 1
ATOM 5417 C CA . GLU B 1 293 ? -55.720 -36.286 63.807 1.00 24.68 293 GLU B CA 1
ATOM 5418 C C . GLU B 1 293 ? -56.175 -35.006 64.519 1.00 24.85 293 GLU B C 1
ATOM 5419 O O . GLU B 1 293 ? -55.931 -33.885 64.029 1.00 23.43 293 GLU B O 1
ATOM 5425 N N . THR B 1 294 ? -56.795 -35.186 65.696 1.00 22.91 294 THR B N 1
ATOM 5426 C CA . THR B 1 294 ? -57.139 -34.054 66.563 1.00 24.37 294 THR B CA 1
ATOM 5427 C C . THR B 1 294 ? -55.861 -33.318 66.989 1.00 24.84 294 THR B C 1
ATOM 5428 O O . THR B 1 294 ? -55.772 -32.077 66.948 1.00 22.29 294 THR B O 1
ATOM 5432 N N . TRP B 1 295 ? -54.872 -34.115 67.432 1.00 25.82 295 TRP B N 1
ATOM 5433 C CA . TRP B 1 295 ? -53.581 -33.556 67.869 1.00 25.46 295 TRP B CA 1
ATOM 5434 C C . TRP B 1 295 ? -52.916 -32.809 66.704 1.00 24.32 295 TRP B C 1
ATOM 5435 O O . TRP B 1 295 ? -52.461 -31.658 66.842 1.00 27.67 295 TRP B O 1
ATOM 5446 N N . ARG B 1 296 ? -52.887 -33.469 65.525 1.00 25.49 296 ARG B N 1
ATOM 5447 C CA . ARG B 1 296 ? -52.208 -32.874 64.369 1.00 23.29 296 ARG B CA 1
ATOM 5448 C C . ARG B 1 296 ? -52.886 -31.571 63.990 1.00 23.82 296 ARG B C 1
ATOM 5449 O O . ARG B 1 296 ? -52.232 -30.580 63.637 1.00 21.06 296 ARG B O 1
ATOM 5457 N N . LYS B 1 297 ? -54.229 -31.594 64.048 1.00 24.89 297 LYS B N 1
ATOM 5458 C CA . LYS B 1 297 ? -54.946 -30.392 63.688 1.00 26.47 297 LYS B CA 1
ATOM 5459 C C . LYS B 1 297 ? -54.650 -29.273 64.687 1.00 26.90 297 LYS B C 1
ATOM 5460 O O . LYS B 1 297 ? -54.451 -28.116 64.281 1.00 25.93 297 LYS B O 1
ATOM 5466 N N . PHE B 1 298 ? -54.689 -29.613 65.986 1.00 24.79 298 PHE B N 1
ATOM 5467 C CA . PHE B 1 298 ? -54.445 -28.616 67.013 1.00 26.55 298 PHE B CA 1
ATOM 5468 C C . PHE B 1 298 ? -53.052 -27.972 66.819 1.00 25.19 298 PHE B C 1
ATOM 5469 O O . PHE B 1 298 ? -52.928 -26.741 66.886 1.00 23.49 298 PHE B O 1
ATOM 5477 N N . LEU B 1 299 ? -52.061 -28.785 66.432 1.00 22.31 299 LEU B N 1
ATOM 5478 C CA . LEU B 1 299 ? -50.682 -28.300 66.248 1.00 22.47 299 LEU B CA 1
ATOM 5479 C C . LEU B 1 299 ? -50.417 -27.672 64.877 1.00 22.70 299 LEU B C 1
ATOM 5480 O O . LEU B 1 299 ? -49.326 -27.142 64.660 1.00 24.46 299 LEU B O 1
ATOM 5485 N N . ARG B 1 300 ? -51.369 -27.774 63.944 1.00 22.70 300 ARG B N 1
ATOM 5486 C CA . ARG B 1 300 ? -51.166 -27.487 62.526 1.00 22.17 300 ARG B CA 1
ATOM 5487 C C . ARG B 1 300 ? -50.029 -28.350 61.979 1.00 21.37 300 ARG B C 1
ATOM 5488 O O . ARG B 1 300 ? -49.056 -27.822 61.411 1.00 20.79 300 ARG B O 1
ATOM 5496 N N . GLN B 1 301 ? -50.169 -29.678 62.086 1.00 21.42 301 GLN B N 1
ATOM 5497 C CA . GLN B 1 301 ? -49.190 -30.617 61.543 1.00 21.38 301 GLN B CA 1
ATOM 5498 C C . GLN B 1 301 ? -49.914 -31.712 60.757 1.00 22.94 301 GLN B C 1
ATOM 5499 O O . GLN B 1 301 ? -49.472 -32.873 60.707 1.00 22.44 301 GLN B O 1
ATOM 5505 N N . THR B 1 302 ? -51.002 -31.324 60.066 1.00 22.84 302 THR B N 1
ATOM 5506 C CA . THR B 1 302 ? -51.823 -32.249 59.280 1.00 21.40 302 THR B CA 1
ATOM 5507 C C . THR B 1 302 ? -51.148 -32.566 57.943 1.00 20.86 302 THR B C 1
ATOM 5508 O O . THR B 1 302 ? -50.804 -31.665 57.146 1.00 19.74 302 THR B O 1
ATOM 5512 N N . VAL B 1 303 ? -50.989 -33.864 57.697 1.00 20.34 303 VAL B N 1
ATOM 5513 C CA . VAL B 1 303 ? -50.494 -34.247 56.400 1.00 22.93 303 VAL B CA 1
ATOM 5514 C C . VAL B 1 303 ? -51.528 -33.821 55.369 1.00 24.38 303 VAL B C 1
ATOM 5515 O O . VAL B 1 303 ? -52.706 -34.191 55.499 1.00 22.56 303 VAL B O 1
ATOM 5519 N N . GLY B 1 304 ? -51.060 -33.083 54.348 1.00 22.78 304 GLY B N 1
ATOM 5520 C CA . GLY B 1 304 ? -51.955 -32.786 53.253 1.00 23.22 304 GLY B CA 1
ATOM 5521 C C . GLY B 1 304 ? -52.431 -31.351 53.401 1.00 26.20 304 GLY B C 1
ATOM 5522 O O . GLY B 1 304 ? -52.937 -30.788 52.439 1.00 24.98 304 GLY B O 1
ATOM 5523 N N . VAL B 1 305 ? -52.196 -30.768 54.591 1.00 23.88 305 VAL B N 1
ATOM 5524 C CA . VAL B 1 305 ? -52.642 -29.417 54.886 1.00 23.02 305 VAL B CA 1
ATOM 5525 C C . VAL B 1 305 ? -51.423 -28.580 55.261 1.00 23.97 305 VAL B C 1
ATOM 5526 O O . VAL B 1 305 ? -51.091 -27.624 54.577 1.00 23.98 305 VAL B O 1
ATOM 5530 N N . ASP B 1 306 ? -50.736 -28.966 56.340 1.00 22.14 306 ASP B N 1
ATOM 5531 C CA . ASP B 1 306 ? -49.523 -28.285 56.769 1.00 20.78 306 ASP B CA 1
ATOM 5532 C C . ASP B 1 306 ? -48.262 -28.986 56.236 1.00 19.84 306 ASP B C 1
ATOM 5533 O O . ASP B 1 306 ? -47.266 -28.320 56.042 1.00 21.12 306 ASP B O 1
ATOM 5538 N N . LEU B 1 307 ? -48.293 -30.308 56.042 1.00 18.96 307 LEU B N 1
ATOM 5539 C CA . LEU B 1 307 ? -47.128 -31.060 55.618 1.00 19.92 307 LEU B CA 1
ATOM 5540 C C . LEU B 1 307 ? -47.462 -31.719 54.267 1.00 21.26 307 LEU B C 1
ATOM 5541 O O . LEU B 1 307 ? -48.651 -31.860 53.927 1.00 22.73 307 LEU B O 1
ATOM 5546 N N . ASP B 1 308 ? -46.433 -32.029 53.468 1.00 20.86 308 ASP B N 1
ATOM 5547 C CA . ASP B 1 308 ? -46.617 -32.792 52.237 1.00 22.42 308 ASP B CA 1
ATOM 5548 C C . ASP B 1 308 ? -46.673 -34.260 52.655 1.00 22.84 308 ASP B C 1
ATOM 5549 O O . ASP B 1 308 ? -46.649 -34.539 53.860 1.00 20.49 308 ASP B O 1
ATOM 5554 N N . GLN B 1 309 ? -46.601 -35.188 51.713 1.00 22.35 309 GLN B N 1
ATOM 5555 C CA . GLN B 1 309 ? -46.922 -36.567 52.076 1.00 25.94 309 GLN B CA 1
ATOM 5556 C C . GLN B 1 309 ? -45.739 -37.221 52.787 1.00 24.17 309 GLN B C 1
ATOM 5557 O O . GLN B 1 309 ? -45.811 -38.396 53.197 1.00 23.63 309 GLN B O 1
ATOM 5563 N N . ASN B 1 310 ? -44.588 -36.526 52.782 1.00 22.12 310 ASN B N 1
ATOM 5564 C CA . ASN B 1 310 ? -43.398 -37.102 53.416 1.00 21.49 310 ASN B CA 1
ATOM 5565 C C . ASN B 1 310 ? -43.206 -36.416 54.759 1.00 22.12 310 ASN B C 1
ATOM 5566 O O . ASN B 1 310 ? -42.120 -36.500 55.365 1.00 23.14 310 ASN B O 1
ATOM 5571 N N . TYR B 1 311 ? -44.251 -35.700 55.203 1.00 21.84 311 TYR B N 1
ATOM 5572 C CA . TYR B 1 311 ? -44.273 -34.973 56.469 1.00 22.82 311 TYR B CA 1
ATOM 5573 C C . TYR B 1 311 ? -43.251 -33.822 56.481 1.00 25.12 311 TYR B C 1
ATOM 5574 O O . TYR B 1 311 ? -42.767 -33.413 57.568 1.00 23.42 311 TYR B O 1
ATOM 5583 N N . ARG B 1 312 ? -42.990 -33.258 55.312 1.00 21.73 312 ARG B N 1
ATOM 5584 C CA . ARG B 1 312 ? -42.250 -32.005 55.299 1.00 24.56 312 ARG B CA 1
ATOM 5585 C C . ARG B 1 312 ? -43.169 -30.800 55.317 1.00 23.46 312 ARG B C 1
ATOM 5586 O O . ARG B 1 312 ? -44.217 -30.749 54.709 1.00 24.93 312 ARG B O 1
ATOM 5594 N N . PRO B 1 313 ? -42.804 -29.777 56.085 1.00 24.61 313 PRO B N 1
ATOM 5595 C CA . PRO B 1 313 ? -43.675 -28.643 56.282 1.00 24.48 313 PRO B CA 1
ATOM 5596 C C . PRO B 1 313 ? -43.758 -27.838 54.987 1.00 23.34 313 PRO B C 1
ATOM 5597 O O . PRO B 1 313 ? -42.728 -27.597 54.373 1.00 24.29 313 PRO B O 1
ATOM 5601 N N . LEU B 1 314 ? -44.953 -27.356 54.636 1.00 22.40 314 LEU B N 1
ATOM 5602 C CA . LEU B 1 314 ? -45.098 -26.420 53.528 1.00 23.79 314 LEU B CA 1
ATOM 5603 C C . LEU B 1 314 ? -44.764 -25.025 54.039 1.00 23.56 314 LEU B C 1
ATOM 5604 O O . LEU B 1 314 ? -44.475 -24.147 53.231 1.00 23.32 314 LEU B O 1
ATOM 5609 N N . ARG B 1 315 ? -44.863 -24.808 55.376 1.00 22.13 315 ARG B N 1
ATOM 5610 C CA . ARG B 1 315 ? -44.323 -23.574 55.913 1.00 22.81 315 ARG B CA 1
ATOM 5611 C C . ARG B 1 315 ? -42.790 -23.583 55.765 1.00 22.17 315 ARG B C 1
ATOM 5612 O O . ARG B 1 315 ? -42.140 -24.606 55.939 1.00 22.89 315 ARG B O 1
ATOM 5620 N N . ASN B 1 316 ? -42.222 -22.461 55.330 1.00 22.42 316 ASN B N 1
ATOM 5621 C CA . ASN B 1 316 ? -40.797 -22.399 55.070 1.00 22.00 316 ASN B CA 1
ATOM 5622 C C . ASN B 1 316 ? -40.345 -20.942 55.017 1.00 24.05 316 ASN B C 1
ATOM 5623 O O . ASN B 1 316 ? -41.165 -20.005 55.098 1.00 23.42 316 ASN B O 1
ATOM 5628 N N . GLU B 1 317 ? -39.019 -20.748 54.929 1.00 23.32 317 GLU B N 1
ATOM 5629 C CA . GLU B 1 317 ? -38.513 -19.384 54.947 1.00 25.19 317 GLU B CA 1
ATOM 5630 C C . GLU B 1 317 ? -38.970 -18.571 53.734 1.00 24.88 317 GLU B C 1
ATOM 5631 O O . GLU B 1 317 ? -39.212 -17.371 53.858 1.00 25.28 317 GLU B O 1
ATOM 5637 N N . ALA B 1 318 ? -39.037 -19.177 52.540 1.00 24.03 318 ALA B N 1
ATOM 5638 C CA . ALA B 1 318 ? -39.515 -18.434 51.366 1.00 26.27 318 ALA B CA 1
ATOM 5639 C C . ALA B 1 318 ? -40.951 -17.922 51.594 1.00 26.19 318 ALA B C 1
ATOM 5640 O O . ALA B 1 318 ? -41.262 -16.787 51.217 1.00 25.95 318 ALA B O 1
ATOM 5642 N N . ASN B 1 319 ? -41.807 -18.659 52.334 1.00 24.01 319 ASN B N 1
ATOM 5643 C CA . ASN B 1 319 ? -43.120 -18.047 52.579 1.00 23.63 319 ASN B CA 1
ATOM 5644 C C . ASN B 1 319 ? -43.213 -17.461 53.992 1.00 24.51 319 ASN B C 1
ATOM 5645 O O . ASN B 1 319 ? -44.316 -17.186 54.480 1.00 24.57 319 ASN B O 1
ATOM 5650 N N . LYS B 1 320 ? -42.076 -17.333 54.729 1.00 23.99 320 LYS B N 1
ATOM 5651 C CA . LYS B 1 320 ? -42.119 -16.728 56.073 1.00 23.06 320 LYS B CA 1
ATOM 5652 C C . LYS B 1 320 ? -43.009 -17.512 57.042 1.00 21.27 320 LYS B C 1
ATOM 5653 O O . LYS B 1 320 ? -43.640 -16.927 57.927 1.00 19.61 320 LYS B O 1
ATOM 5659 N N . PHE B 1 321 ? -43.057 -18.827 56.843 1.00 20.34 321 PHE B N 1
ATOM 5660 C CA . PHE B 1 321 ? -43.851 -19.714 57.659 1.00 22.11 321 PHE B CA 1
ATOM 5661 C C . PHE B 1 321 ? -45.310 -19.249 57.682 1.00 22.13 321 PHE B C 1
ATOM 5662 O O . PHE B 1 321 ? -45.940 -19.498 58.686 1.00 23.71 321 PHE B O 1
ATOM 5670 N N . TRP B 1 322 ? -45.792 -18.554 56.627 1.00 21.39 322 TRP B N 1
ATOM 5671 C CA . TRP B 1 322 ? -47.149 -18.023 56.497 1.00 22.03 322 TRP B CA 1
ATOM 5672 C C . TRP B 1 322 ? -47.411 -16.987 57.589 1.00 22.27 322 TRP B C 1
ATOM 5673 O O . TRP B 1 322 ? -48.546 -16.801 57.993 1.00 21.01 322 TRP B O 1
ATOM 5684 N N . GLN B 1 323 ? -46.350 -16.388 58.110 1.00 21.10 323 GLN B N 1
ATOM 5685 C CA . GLN B 1 323 ? -46.547 -15.356 59.103 1.00 23.34 323 GLN B CA 1
ATOM 5686 C C . GLN B 1 323 ? -47.538 -14.329 58.560 1.00 25.15 323 GLN B C 1
ATOM 5687 O O . GLN B 1 323 ? -47.389 -13.767 57.459 1.00 27.74 323 GLN B O 1
ATOM 5693 N N . ASP B 1 324 ? -48.579 -14.078 59.348 1.00 26.08 324 ASP B N 1
ATOM 5694 C CA . ASP B 1 324 ? -49.592 -13.105 58.984 1.00 25.31 324 ASP B CA 1
ATOM 5695 C C . ASP B 1 324 ? -49.368 -11.802 59.756 1.00 25.75 324 ASP B C 1
ATOM 5696 O O . ASP B 1 324 ? -49.674 -11.683 60.951 1.00 25.67 324 ASP B O 1
ATOM 5701 N N . ARG B 1 325 ? -48.924 -10.771 59.047 1.00 25.31 325 ARG B N 1
ATOM 5702 C CA . ARG B 1 325 ? -48.541 -9.527 59.695 1.00 25.53 325 ARG B CA 1
ATOM 5703 C C . ARG B 1 325 ? -49.764 -8.773 60.225 1.00 28.59 325 ARG B C 1
ATOM 5704 O O . ARG B 1 325 ? -49.696 -8.073 61.256 1.00 27.24 325 ARG B O 1
ATOM 5712 N N . ASN B 1 326 ? -50.909 -8.901 59.511 1.00 28.18 326 ASN B N 1
ATOM 5713 C CA . ASN B 1 326 ? -52.122 -8.264 60.024 1.00 28.03 326 ASN B CA 1
ATOM 5714 C C . ASN B 1 326 ? -52.571 -8.930 61.323 1.00 26.33 326 ASN B C 1
ATOM 5715 O O . ASN B 1 326 ? -53.057 -8.273 62.240 1.00 27.28 326 ASN B O 1
ATOM 5720 N N . ALA B 1 327 ? -52.413 -10.254 61.421 1.00 26.36 327 ALA B N 1
ATOM 5721 C CA . ALA B 1 327 ? -52.821 -10.921 62.640 1.00 24.27 327 ALA B CA 1
ATOM 5722 C C . ALA B 1 327 ? -51.966 -10.316 63.750 1.00 25.25 327 ALA B C 1
ATOM 5723 O O . ALA B 1 327 ? -52.462 -10.035 64.857 1.00 25.44 327 ALA B O 1
ATOM 5725 N N . MET B 1 328 ? -50.660 -10.111 63.443 1.00 23.89 328 MET B N 1
ATOM 5726 C CA . MET B 1 328 ? -49.770 -9.546 64.456 1.00 23.91 328 MET B CA 1
ATOM 5727 C C . MET B 1 328 ? -50.192 -8.150 64.906 1.00 25.81 328 MET B C 1
ATOM 5728 O O . MET B 1 328 ? -50.104 -7.824 66.096 1.00 25.71 328 MET B O 1
ATOM 5733 N N . LYS B 1 329 ? -50.530 -7.284 63.945 1.00 26.89 329 LYS B N 1
ATOM 5734 C CA . LYS B 1 329 ? -51.036 -5.965 64.296 1.00 31.68 329 LYS B CA 1
ATOM 5735 C C . LYS B 1 329 ? -52.344 -6.106 65.078 1.00 34.30 329 LYS B C 1
ATOM 5736 O O . LYS B 1 329 ? -52.648 -5.289 65.936 1.00 34.76 329 LYS B O 1
ATOM 5742 N N . ALA B 1 330 ? -53.107 -7.183 64.836 1.00 35.12 330 ALA B N 1
ATOM 5743 C CA . ALA B 1 330 ? -54.349 -7.304 65.578 1.00 34.51 330 ALA B CA 1
ATOM 5744 C C . ALA B 1 330 ? -54.122 -7.834 66.996 1.00 36.95 330 ALA B C 1
ATOM 5745 O O . ALA B 1 330 ? -55.085 -8.007 67.728 1.00 38.60 330 ALA B O 1
ATOM 5747 N N . GLY B 1 331 ? -52.869 -8.083 67.401 1.00 35.58 331 GLY B N 1
ATOM 5748 C CA . GLY B 1 331 ? -52.580 -8.513 68.761 1.00 32.78 331 GLY B CA 1
ATOM 5749 C C . GLY B 1 331 ? -52.147 -9.980 68.898 1.00 33.80 331 GLY B C 1
ATOM 5750 O O . GLY B 1 331 ? -51.942 -10.435 70.006 1.00 40.52 331 GLY B O 1
ATOM 5751 N N . ASN B 1 332 ? -52.051 -10.769 67.819 1.00 31.48 332 ASN B N 1
ATOM 5752 C CA . ASN B 1 332 ? -51.587 -12.137 67.932 1.00 28.16 332 ASN B CA 1
ATOM 5753 C C . ASN B 1 332 ? -50.059 -12.085 67.900 1.00 29.83 332 ASN B C 1
ATOM 5754 O O . ASN B 1 332 ? -49.507 -11.320 67.074 1.00 29.92 332 ASN B O 1
ATOM 5759 N N . PHE B 1 333 ? -49.377 -12.865 68.769 1.00 25.14 333 PHE B N 1
ATOM 5760 C CA . PHE B 1 333 ? -47.967 -12.577 69.053 1.00 25.46 333 PHE B CA 1
ATOM 5761 C C . PHE B 1 333 ? -47.064 -12.819 67.836 1.00 24.98 333 PHE B C 1
ATOM 5762 O O . PHE B 1 333 ? -46.333 -11.907 67.444 1.00 24.99 333 PHE B O 1
ATOM 5770 N N . THR B 1 334 ? -47.161 -14.017 67.214 1.00 24.93 334 THR B N 1
ATOM 5771 C CA . THR B 1 334 ? -46.245 -14.390 66.152 1.00 24.01 334 THR B CA 1
ATOM 5772 C C . THR B 1 334 ? -46.871 -14.303 64.759 1.00 27.19 334 THR B C 1
ATOM 5773 O O . THR B 1 334 ? -46.149 -14.276 63.747 1.00 27.21 334 THR B O 1
ATOM 5777 N N . GLY B 1 335 ? -48.219 -14.290 64.704 1.00 27.14 335 GLY B N 1
ATOM 5778 C CA . GLY B 1 335 ? -48.951 -14.403 63.452 1.00 22.95 335 GLY B CA 1
ATOM 5779 C C . GLY B 1 335 ? -48.628 -15.704 62.716 1.00 24.28 335 GLY B C 1
ATOM 5780 O O . GLY B 1 335 ? -48.839 -15.770 61.510 1.00 23.61 335 GLY B O 1
ATOM 5781 N N . ILE B 1 336 ? -48.099 -16.714 63.430 1.00 21.08 336 ILE B N 1
ATOM 5782 C CA . ILE B 1 336 ? -47.857 -18.010 62.831 1.00 21.84 336 ILE B CA 1
ATOM 5783 C C . ILE B 1 336 ? -48.783 -19.020 63.509 1.00 22.74 336 ILE B C 1
ATOM 5784 O O . ILE B 1 336 ? -48.926 -18.963 64.734 1.00 22.34 336 ILE B O 1
ATOM 5789 N N . THR B 1 337 ? -49.427 -19.929 62.747 1.00 22.31 337 THR B N 1
ATOM 5790 C CA . THR B 1 337 ? -50.465 -20.751 63.376 1.00 23.24 337 THR B CA 1
ATOM 5791 C C . THR B 1 337 ? -49.912 -22.142 63.690 1.00 22.50 337 THR B C 1
ATOM 5792 O O . THR B 1 337 ? -49.252 -22.768 62.839 1.00 21.35 337 THR B O 1
ATOM 5796 N N . GLY B 1 338 ? -50.319 -22.679 64.858 1.00 22.62 338 GLY B N 1
ATOM 5797 C CA . GLY B 1 338 ? -49.831 -23.949 65.357 1.00 22.18 338 GLY B CA 1
ATOM 5798 C C . GLY B 1 338 ? -48.547 -23.690 66.169 1.00 25.36 338 GLY B C 1
ATOM 5799 O O . GLY B 1 338 ? -47.532 -23.268 65.581 1.00 24.59 338 GLY B O 1
ATOM 5800 N N . PHE B 1 339 ? -48.580 -23.899 67.513 1.00 23.10 339 PHE B N 1
ATOM 5801 C CA . PHE B 1 339 ? -47.461 -23.409 68.311 1.00 23.14 339 PHE B CA 1
ATOM 5802 C C . PHE B 1 339 ? -46.144 -24.072 67.899 1.00 23.52 339 PHE B C 1
ATOM 5803 O O . PHE B 1 339 ? -45.118 -23.387 67.754 1.00 25.26 339 PHE B O 1
ATOM 5811 N N . PRO B 1 340 ? -46.090 -25.364 67.506 1.00 23.03 340 PRO B N 1
ATOM 5812 C CA . PRO B 1 340 ? -44.840 -25.896 66.975 1.00 22.45 340 PRO B CA 1
ATOM 5813 C C . PRO B 1 340 ? -44.324 -25.180 65.721 1.00 22.04 340 PRO B C 1
ATOM 5814 O O . PRO B 1 340 ? -43.111 -25.181 65.442 1.00 21.54 340 PRO B O 1
ATOM 5818 N N . ASN B 1 341 ? -45.228 -24.619 64.919 1.00 21.11 341 ASN B N 1
ATOM 5819 C CA . ASN B 1 341 ? -44.750 -23.898 63.750 1.00 22.54 341 ASN B CA 1
ATOM 5820 C C . ASN B 1 341 ? -44.054 -22.604 64.203 1.00 23.13 341 ASN B C 1
ATOM 5821 O O . ASN B 1 341 ? -43.194 -22.128 63.479 1.00 23.81 341 ASN B O 1
ATOM 5826 N N . GLN B 1 342 ? -44.512 -21.996 65.323 1.00 22.10 342 GLN B N 1
ATOM 5827 C CA . GLN B 1 342 ? -43.802 -20.872 65.955 1.00 24.20 342 GLN B CA 1
ATOM 5828 C C . GLN B 1 342 ? -42.362 -21.257 66.307 1.00 23.94 342 GLN B C 1
ATOM 5829 O O . GLN B 1 342 ? -41.408 -20.508 65.975 1.00 21.55 342 GLN B O 1
ATOM 5835 N N . ASP B 1 343 ? -42.217 -22.464 66.899 1.00 22.40 343 ASP B N 1
ATOM 5836 C CA . ASP B 1 343 ? -40.914 -23.044 67.234 1.00 24.10 343 ASP B CA 1
ATOM 5837 C C . ASP B 1 343 ? -40.039 -23.245 65.997 1.00 25.12 343 ASP B C 1
ATOM 5838 O O . ASP B 1 343 ? -38.875 -22.796 65.926 1.00 25.44 343 ASP B O 1
ATOM 5843 N N . VAL B 1 344 ? -40.623 -23.895 64.997 1.00 25.12 344 VAL B N 1
ATOM 5844 C CA . VAL B 1 344 ? -39.887 -24.216 63.780 1.00 24.56 344 VAL B CA 1
ATOM 5845 C C . VAL B 1 344 ? -39.365 -22.932 63.144 1.00 23.41 344 VAL B C 1
ATOM 5846 O O . VAL B 1 344 ? -38.244 -22.882 62.650 1.00 24.68 344 VAL B O 1
ATOM 5850 N N . ALA B 1 345 ? -40.173 -21.885 63.095 1.00 21.83 345 ALA B N 1
ATOM 5851 C CA . ALA B 1 345 ? -39.671 -20.662 62.451 1.00 20.53 345 ALA B CA 1
ATOM 5852 C C . ALA B 1 345 ? -38.355 -20.210 63.106 1.00 22.27 345 ALA B C 1
ATOM 5853 O O . ALA B 1 345 ? -37.459 -19.722 62.400 1.00 23.15 345 ALA B O 1
ATOM 5855 N N . MET B 1 346 ? -38.298 -20.234 64.474 1.00 21.41 346 MET B N 1
ATOM 5856 C CA . MET B 1 346 ? -37.125 -19.835 65.242 1.00 22.95 346 MET B CA 1
ATOM 5857 C C . MET B 1 346 ? -35.939 -20.761 64.934 1.00 22.73 346 MET B C 1
ATOM 5858 O O . MET B 1 346 ? -34.874 -20.281 64.540 1.00 24.23 346 MET B O 1
ATOM 5863 N N . TRP B 1 347 ? -36.139 -22.064 65.009 1.00 21.98 347 TRP B N 1
ATOM 5864 C CA . TRP B 1 347 ? -35.069 -23.048 64.785 1.00 22.27 347 TRP B CA 1
ATOM 5865 C C . TRP B 1 347 ? -34.469 -22.949 63.410 1.00 23.65 347 TRP B C 1
ATOM 5866 O O . TRP B 1 347 ? -33.255 -23.073 63.302 1.00 25.77 347 TRP B O 1
ATOM 5877 N N . LEU B 1 348 ? -35.334 -22.944 62.370 1.00 21.56 348 LEU B N 1
ATOM 5878 C CA . LEU B 1 348 ? -34.842 -22.949 60.997 1.00 21.65 348 LEU B CA 1
ATOM 5879 C C . LEU B 1 348 ? -34.119 -21.649 60.649 1.00 21.32 348 LEU B C 1
ATOM 5880 O O . LEU B 1 348 ? -33.118 -21.724 59.990 1.00 23.39 348 LEU B O 1
ATOM 5885 N N . THR B 1 349 ? -34.526 -20.513 61.210 1.00 22.20 349 THR B N 1
ATOM 5886 C CA . THR B 1 349 ? -33.841 -19.268 60.903 1.00 24.25 349 THR B CA 1
ATOM 5887 C C . THR B 1 349 ? -32.432 -19.166 61.524 1.00 26.69 349 THR B C 1
ATOM 5888 O O . THR B 1 349 ? -31.672 -18.333 61.081 1.00 24.52 349 THR B O 1
ATOM 5892 N N . MET B 1 350 ? -32.060 -20.007 62.521 1.00 27.42 350 MET B N 1
ATOM 5893 C CA . MET B 1 350 ? -30.687 -20.067 63.023 1.00 27.61 350 MET B CA 1
ATOM 5894 C C . MET B 1 350 ? -29.726 -20.734 62.029 1.00 29.29 350 MET B C 1
ATOM 5895 O O . MET B 1 350 ? -28.519 -20.844 62.299 1.00 30.55 350 MET B O 1
ATOM 5900 N N . GLY B 1 351 ? -30.235 -21.200 60.892 1.00 26.71 351 GLY B N 1
ATOM 5901 C CA . GLY B 1 351 ? -29.354 -21.939 60.004 1.00 24.86 351 GLY B CA 1
ATOM 5902 C C . GLY B 1 351 ? -29.469 -23.459 60.206 1.00 27.80 351 GLY B C 1
ATOM 5903 O O . GLY B 1 351 ? -29.942 -23.982 61.232 1.00 25.78 351 GLY B O 1
ATOM 5904 N N . PRO B 1 352 ? -29.008 -24.231 59.209 1.00 28.32 352 PRO B N 1
ATOM 5905 C CA . PRO B 1 352 ? -29.105 -25.689 59.271 1.00 28.53 352 PRO B CA 1
ATOM 5906 C C . PRO B 1 352 ? -28.361 -26.328 60.440 1.00 27.24 352 PRO B C 1
ATOM 5907 O O . PRO B 1 352 ? -28.712 -27.417 60.853 1.00 27.33 352 PRO B O 1
ATOM 5911 N N . ILE B 1 353 ? -27.245 -25.731 60.863 1.00 27.66 353 ILE B N 1
ATOM 5912 C CA . ILE B 1 353 ? -26.662 -26.092 62.148 1.00 26.21 353 ILE B CA 1
ATOM 5913 C C . ILE B 1 353 ? -26.444 -24.801 62.913 1.00 25.57 353 ILE B C 1
ATOM 5914 O O . ILE B 1 353 ? -25.683 -23.949 62.472 1.00 23.65 353 ILE B O 1
ATOM 5919 N N . ALA B 1 354 ? -27.132 -24.633 64.033 1.00 25.76 354 ALA B N 1
ATOM 5920 C CA . ALA B 1 354 ? -27.060 -23.325 64.667 1.00 26.02 354 ALA B CA 1
ATOM 5921 C C . ALA B 1 354 ? -25.608 -23.147 65.117 1.00 26.76 354 ALA B C 1
ATOM 5922 O O . ALA B 1 354 ? -24.980 -24.114 65.580 1.00 26.25 354 ALA B O 1
ATOM 5924 N N . ASP B 1 355 ? -25.161 -21.889 65.095 1.00 25.74 355 ASP B N 1
ATOM 5925 C CA . ASP B 1 355 ? -23.800 -21.524 65.458 1.00 26.98 355 ASP B CA 1
ATOM 5926 C C . ASP B 1 355 ? -23.724 -21.048 66.917 1.00 27.68 355 ASP B C 1
ATOM 5927 O O . ASP B 1 355 ? -23.880 -19.870 67.251 1.00 28.12 355 ASP B O 1
ATOM 5932 N N . ARG B 1 356 ? -23.469 -21.991 67.822 1.00 30.33 356 ARG B N 1
ATOM 5933 C CA . ARG B 1 356 ? -23.433 -21.779 69.260 1.00 28.83 356 ARG B CA 1
ATOM 5934 C C . ARG B 1 356 ? -22.218 -20.900 69.642 1.00 32.96 356 ARG B C 1
ATOM 5935 O O . ARG B 1 356 ? -22.008 -20.538 70.777 1.00 36.80 356 ARG B O 1
ATOM 5943 N N . THR B 1 357 ? -21.368 -20.570 68.689 1.00 32.74 357 THR B N 1
ATOM 5944 C CA . THR B 1 357 ? -20.135 -19.831 68.922 1.00 36.23 357 THR B CA 1
ATOM 5945 C C . THR B 1 357 ? -20.465 -18.342 68.986 1.00 40.22 357 THR B C 1
ATOM 5946 O O . THR B 1 357 ? -19.585 -17.529 69.226 1.00 46.11 357 THR B O 1
ATOM 5950 N N . HIS B 1 358 ? -21.735 -17.998 68.721 1.00 41.21 358 HIS B N 1
ATOM 5951 C CA . HIS B 1 358 ? -22.208 -16.620 68.587 1.00 42.45 358 HIS B CA 1
ATOM 5952 C C . HIS B 1 358 ? -23.470 -16.374 69.409 1.00 38.09 358 HIS B C 1
ATOM 5953 O O . HIS B 1 358 ? -24.221 -15.480 69.105 1.00 42.12 358 HIS B O 1
ATOM 5960 N N . ASP B 1 359 ? -23.714 -17.201 70.414 1.00 36.86 359 ASP B N 1
ATOM 5961 C CA . ASP B 1 359 ? -24.887 -17.124 71.260 1.00 37.66 359 ASP B CA 1
ATOM 5962 C C . ASP B 1 359 ? -24.561 -16.109 72.349 1.00 35.56 359 ASP B C 1
ATOM 5963 O O . ASP B 1 359 ? -23.412 -16.000 72.732 1.00 36.02 359 ASP B O 1
ATOM 5968 N N . ARG B 1 360 ? -25.552 -15.411 72.894 1.00 32.45 360 ARG B N 1
ATOM 5969 C CA . ARG B 1 360 ? -25.341 -14.706 74.149 1.00 35.55 360 ARG B CA 1
ATOM 5970 C C . ARG B 1 360 ? -26.344 -15.199 75.195 1.00 33.97 360 ARG B C 1
ATOM 5971 O O . ARG B 1 360 ? -27.414 -14.625 75.340 1.00 34.26 360 ARG B O 1
ATOM 5979 N N . LEU B 1 361 ? -26.016 -16.269 75.917 1.00 33.07 361 LEU B N 1
ATOM 5980 C CA . LEU B 1 361 ? -26.999 -16.914 76.763 1.00 30.81 361 LEU B CA 1
ATOM 5981 C C . LEU B 1 361 ? -27.189 -16.116 78.044 1.00 32.99 361 LEU B C 1
ATOM 5982 O O . LEU B 1 361 ? -26.282 -15.417 78.471 1.00 34.64 361 LEU B O 1
ATOM 5987 N N . GLY B 1 362 ? -28.389 -16.194 78.642 1.00 35.09 362 GLY B N 1
ATOM 5988 C CA . GLY B 1 362 ? -28.617 -15.628 79.972 1.00 34.27 362 GLY B CA 1
ATOM 5989 C C . GLY B 1 362 ? -29.180 -16.682 80.916 1.00 35.56 362 GLY B C 1
ATOM 5990 O O . GLY B 1 362 ? -29.102 -17.875 80.629 1.00 35.10 362 GLY B O 1
ATOM 5991 N N . ALA B 1 363 ? -29.852 -16.222 81.982 1.00 41.45 363 ALA B N 1
ATOM 5992 C CA . ALA B 1 363 ? -30.421 -17.037 83.054 1.00 38.75 363 ALA B CA 1
ATOM 5993 C C . ALA B 1 363 ? -31.448 -18.017 82.474 1.00 40.11 363 ALA B C 1
ATOM 5994 O O . ALA B 1 363 ? -31.584 -19.172 82.932 1.00 41.34 363 ALA B O 1
ATOM 5996 N N . SER B 1 364 ? -32.145 -17.577 81.416 1.00 37.35 364 SER B N 1
ATOM 5997 C CA . SER B 1 364 ? -33.219 -18.396 80.881 1.00 34.23 364 SER B CA 1
ATOM 5998 C C . SER B 1 364 ? -32.623 -19.622 80.196 1.00 33.34 364 SER B C 1
ATOM 5999 O O . SER B 1 364 ? -33.303 -20.611 79.962 1.00 35.18 364 SER B O 1
ATOM 6002 N N . ASP B 1 365 ? -31.323 -19.583 79.902 1.00 30.69 365 ASP B N 1
ATOM 6003 C CA . ASP B 1 365 ? -30.726 -20.669 79.153 1.00 30.25 365 ASP B CA 1
ATOM 6004 C C . ASP B 1 365 ? -30.036 -21.696 80.052 1.00 28.52 365 ASP B C 1
ATOM 6005 O O . ASP B 1 365 ? -29.291 -22.522 79.506 1.00 28.18 365 ASP B O 1
ATOM 6010 N N . LEU B 1 366 ? -30.326 -21.699 81.366 1.00 26.38 366 LEU B N 1
ATOM 6011 C CA . LEU B 1 366 ? -29.646 -22.646 82.257 1.00 29.80 366 LEU B CA 1
ATOM 6012 C C . LEU B 1 366 ? -29.758 -24.099 81.772 1.00 28.85 366 LEU B C 1
ATOM 6013 O O . LEU B 1 366 ? -28.762 -24.808 81.777 1.00 29.61 366 LEU B O 1
ATOM 6018 N N . ALA B 1 367 ? -30.943 -24.555 81.352 1.00 28.11 367 ALA B N 1
ATOM 6019 C CA . ALA B 1 367 ? -31.055 -25.969 80.981 1.00 28.08 367 ALA B CA 1
ATOM 6020 C C . ALA B 1 367 ? -30.291 -26.284 79.694 1.00 28.22 367 ALA B C 1
ATOM 6021 O O . ALA B 1 367 ? -29.708 -27.363 79.545 1.00 26.70 367 ALA B O 1
ATOM 6023 N N . ILE B 1 368 ? -30.329 -25.346 78.733 1.00 27.84 368 ILE B N 1
ATOM 6024 C CA . ILE B 1 368 ? -29.630 -25.547 77.474 1.00 26.65 368 ILE B CA 1
ATOM 6025 C C . ILE B 1 368 ? -28.123 -25.613 77.724 1.00 26.68 368 ILE B C 1
ATOM 6026 O O . ILE B 1 368 ? -27.432 -26.497 77.218 1.00 27.57 368 ILE B O 1
ATOM 6031 N N . VAL B 1 369 ? -27.619 -24.736 78.584 1.00 26.89 369 VAL B N 1
ATOM 6032 C CA . VAL B 1 369 ? -26.226 -24.850 79.042 1.00 27.53 369 VAL B CA 1
ATOM 6033 C C . VAL B 1 369 ? -25.929 -26.241 79.639 1.00 28.91 369 VAL B C 1
ATOM 6034 O O . VAL B 1 369 ? -24.966 -26.905 79.241 1.00 29.48 369 VAL B O 1
ATOM 6038 N N . GLU B 1 370 ? -26.784 -26.729 80.538 1.00 30.16 370 GLU B N 1
ATOM 6039 C CA . GLU B 1 370 ? -26.599 -28.053 81.127 1.00 33.59 370 GLU B CA 1
ATOM 6040 C C . GLU B 1 370 ? -26.557 -29.174 80.087 1.00 35.86 370 GLU B C 1
ATOM 6041 O O . GLU B 1 370 ? -25.749 -30.118 80.170 1.00 34.45 370 GLU B O 1
ATOM 6047 N N . PHE B 1 371 ? -27.453 -29.052 79.083 1.00 35.75 371 PHE B N 1
ATOM 6048 C CA . PHE B 1 371 ? -27.514 -30.003 77.990 1.00 27.83 371 PHE B CA 1
ATOM 6049 C C . PHE B 1 371 ? -26.244 -29.941 77.163 1.00 26.54 371 PHE B C 1
ATOM 6050 O O . PHE B 1 371 ? -25.692 -30.976 76.820 1.00 25.30 371 PHE B O 1
ATOM 6058 N N . ARG B 1 372 ? -25.790 -28.729 76.851 1.00 26.91 372 ARG B N 1
ATOM 6059 C CA . ARG B 1 372 ? -24.545 -28.565 76.098 1.00 29.87 372 ARG B CA 1
ATOM 6060 C C . ARG B 1 372 ? -23.356 -29.218 76.817 1.00 30.16 372 ARG B C 1
ATOM 6061 O O . ARG B 1 372 ? -22.579 -29.909 76.195 1.00 27.75 372 ARG B O 1
ATOM 6069 N N . LYS B 1 373 ? -23.208 -28.962 78.125 1.00 33.70 373 LYS B N 1
ATOM 6070 C CA . LYS B 1 373 ? -22.082 -29.497 78.883 1.00 37.02 373 LYS B CA 1
ATOM 6071 C C . LYS B 1 373 ? -22.222 -31.026 78.999 1.00 33.46 373 LYS B C 1
ATOM 6072 O O . LYS B 1 373 ? -21.287 -31.783 78.746 1.00 30.15 373 LYS B O 1
ATOM 6078 N N . GLN B 1 374 ? -23.429 -31.487 79.343 1.00 32.06 374 GLN B N 1
ATOM 6079 C CA . GLN B 1 374 ? -23.614 -32.904 79.567 1.00 31.74 374 GLN B CA 1
ATOM 6080 C C . GLN B 1 374 ? -23.370 -33.659 78.278 1.00 32.45 374 GLN B C 1
ATOM 6081 O O . GLN B 1 374 ? -22.643 -34.646 78.291 1.00 31.74 374 GLN B O 1
ATOM 6087 N N . MET B 1 375 ? -23.934 -33.165 77.162 1.00 29.86 375 MET B N 1
ATOM 6088 C CA . MET B 1 375 ? -23.791 -33.975 75.979 1.00 28.11 375 MET B CA 1
ATOM 6089 C C . MET B 1 375 ? -22.361 -33.884 75.441 1.00 27.96 375 MET B C 1
ATOM 6090 O O . MET B 1 375 ? -21.858 -34.875 74.918 1.00 26.04 375 MET B O 1
ATOM 6095 N N . LEU B 1 376 ? -21.703 -32.719 75.610 1.00 27.44 376 LEU B N 1
ATOM 6096 C CA . LEU B 1 376 ? -20.306 -32.655 75.222 1.00 29.22 376 LEU B CA 1
ATOM 6097 C C . LEU B 1 376 ? -19.474 -33.664 76.003 1.00 31.31 376 LEU B C 1
ATOM 6098 O O . LEU B 1 376 ? -18.649 -34.383 75.388 1.00 32.46 376 LEU B O 1
ATOM 6103 N N . ASP B 1 377 ? -19.699 -33.717 77.330 1.00 30.15 377 ASP B N 1
ATOM 6104 C CA . ASP B 1 377 ? -18.931 -34.620 78.194 1.00 31.38 377 ASP B CA 1
ATOM 6105 C C . ASP B 1 377 ? -19.245 -36.075 77.846 1.00 33.77 377 ASP B C 1
ATOM 6106 O O . ASP B 1 377 ? -18.337 -36.920 77.769 1.00 32.10 377 ASP B O 1
ATOM 6111 N N . ALA B 1 378 ? -20.543 -36.363 77.591 1.00 30.23 378 ALA B N 1
ATOM 6112 C CA . ALA B 1 378 ? -20.926 -37.740 77.338 1.00 30.64 378 ALA B CA 1
ATOM 6113 C C . ALA B 1 378 ? -20.255 -38.226 76.049 1.00 31.69 378 ALA B C 1
ATOM 6114 O O . ALA B 1 378 ? -19.805 -39.354 75.968 1.00 33.33 378 ALA B O 1
ATOM 6116 N N . VAL B 1 379 ? -20.163 -37.366 75.025 1.00 32.68 379 VAL B N 1
ATOM 6117 C CA . VAL B 1 379 ? -19.627 -37.818 73.748 1.00 32.09 379 VAL B CA 1
ATOM 6118 C C . VAL B 1 379 ? -18.095 -37.916 73.822 1.00 32.49 379 VAL B C 1
ATOM 6119 O O . VAL B 1 379 ? -17.520 -38.883 73.297 1.00 31.72 379 VAL B O 1
ATOM 6123 N N . LYS B 1 380 ? -17.462 -36.948 74.500 1.00 33.00 380 LYS B N 1
ATOM 6124 C CA . LYS B 1 380 ? -16.033 -37.037 74.854 1.00 36.19 380 LYS B CA 1
ATOM 6125 C C . LYS B 1 380 ? -15.734 -38.312 75.669 1.00 34.90 380 LYS B C 1
ATOM 6126 O O . LYS B 1 380 ? -14.886 -39.104 75.285 1.00 34.44 380 LYS B O 1
ATOM 6132 N N . ALA B 1 381 ? -16.526 -38.590 76.702 1.00 32.56 381 ALA B N 1
ATOM 6133 C CA . ALA B 1 381 ? -16.343 -39.807 77.474 1.00 34.96 381 ALA B CA 1
ATOM 6134 C C . ALA B 1 381 ? -16.501 -41.047 76.594 1.00 35.59 381 ALA B C 1
ATOM 6135 O O . ALA B 1 381 ? -15.696 -41.981 76.703 1.00 35.83 381 ALA B O 1
ATOM 6137 N N . PHE B 1 382 ? -17.570 -41.062 75.773 1.00 36.34 382 PHE B N 1
ATOM 6138 C CA . PHE B 1 382 ? -17.876 -42.160 74.865 1.00 34.97 382 PHE B CA 1
ATOM 6139 C C . PHE B 1 382 ? -16.743 -42.372 73.862 1.00 36.68 382 PHE B C 1
ATOM 6140 O O . PHE B 1 382 ? -16.379 -43.511 73.590 1.00 36.17 382 PHE B O 1
ATOM 6148 N N . GLU B 1 383 ? -16.218 -41.284 73.276 1.00 38.70 383 GLU B N 1
ATOM 6149 C CA . GLU B 1 383 ? -15.064 -41.368 72.398 1.00 43.33 383 GLU B CA 1
ATOM 6150 C C . GLU B 1 383 ? -13.910 -42.067 73.121 1.00 46.72 383 GLU B C 1
ATOM 6151 O O . GLU B 1 383 ? -13.182 -42.828 72.498 1.00 49.20 383 GLU B O 1
ATOM 6157 N N . GLN B 1 384 ? -13.716 -41.769 74.412 1.00 44.26 384 GLN B N 1
ATOM 6158 C CA . GLN B 1 384 ? -12.597 -42.310 75.170 1.00 44.70 384 GLN B CA 1
ATOM 6159 C C . GLN B 1 384 ? -13.029 -43.623 75.792 1.00 45.40 384 GLN B C 1
ATOM 6160 O O . GLN B 1 384 ? -12.287 -44.220 76.561 1.00 42.85 384 GLN B O 1
ATOM 6166 N N . GLY B 1 385 ? -14.255 -44.061 75.482 1.00 43.63 385 GLY B N 1
ATOM 6167 C CA . GLY B 1 385 ? -14.531 -45.471 75.706 1.00 40.22 385 GLY B CA 1
ATOM 6168 C C . GLY B 1 385 ? -15.436 -45.707 76.900 1.00 39.97 385 GLY B C 1
ATOM 6169 O O . GLY B 1 385 ? -15.678 -46.854 77.260 1.00 39.21 385 GLY B O 1
ATOM 6170 N N . ALA B 1 386 ? -16.023 -44.638 77.456 1.00 39.31 386 ALA B N 1
ATOM 6171 C CA . ALA B 1 386 ? -17.050 -44.905 78.449 1.00 38.24 386 ALA B CA 1
ATOM 6172 C C . ALA B 1 386 ? -18.282 -45.492 77.750 1.00 40.81 386 ALA B C 1
ATOM 6173 O O . ALA B 1 386 ? -18.473 -45.356 76.540 1.00 41.05 386 ALA B O 1
ATOM 6175 N N . PRO B 1 387 ? -19.155 -46.202 78.480 1.00 42.56 387 PRO B N 1
ATOM 6176 C CA . PRO B 1 387 ? -20.513 -46.471 77.982 1.00 42.34 387 PRO B CA 1
ATOM 6177 C C . PRO B 1 387 ? -21.287 -45.189 77.608 1.00 43.15 387 PRO B C 1
ATOM 6178 O O . PRO B 1 387 ? -21.128 -44.147 78.248 1.00 38.38 387 PRO B O 1
ATOM 6182 N N . ALA B 1 388 ? -22.164 -45.279 76.587 1.00 38.80 388 ALA B N 1
ATOM 6183 C CA . ALA B 1 388 ? -22.994 -44.155 76.182 1.00 34.45 388 ALA B CA 1
ATOM 6184 C C . ALA B 1 388 ? -23.932 -43.754 77.306 1.00 34.83 388 ALA B C 1
ATOM 6185 O O . ALA B 1 388 ? -24.617 -44.620 77.887 1.00 35.74 388 ALA B O 1
ATOM 6187 N N . ILE B 1 389 ? -24.065 -42.441 77.502 1.00 31.76 389 ILE B N 1
ATOM 6188 C CA . ILE B 1 389 ? -24.977 -41.910 78.508 1.00 32.38 389 ILE B CA 1
ATOM 6189 C C . ILE B 1 389 ? -26.365 -42.535 78.361 1.00 35.93 389 ILE B C 1
ATOM 6190 O O . ILE B 1 389 ? -26.922 -42.611 77.251 1.00 34.16 389 ILE B O 1
ATOM 6195 N N . GLY B 1 390 ? -26.911 -43.003 79.498 1.00 36.04 390 GLY B N 1
ATOM 6196 C CA . GLY B 1 390 ? -28.294 -43.420 79.611 1.00 34.62 390 GLY B CA 1
ATOM 6197 C C . GLY B 1 390 ? -28.527 -44.856 79.148 1.00 34.80 390 GLY B C 1
ATOM 6198 O O . GLY B 1 390 ? -29.676 -45.296 79.014 1.00 35.66 390 GLY B O 1
ATOM 6199 N N . THR B 1 391 ? -27.436 -45.551 78.879 1.00 34.31 391 THR B N 1
ATOM 6200 C CA . THR B 1 391 ? -27.547 -46.967 78.584 1.00 39.70 391 THR B CA 1
ATOM 6201 C C . THR B 1 391 ? -27.483 -47.776 79.878 1.00 43.80 391 THR B C 1
ATOM 6202 O O . THR B 1 391 ? -27.047 -47.307 80.958 1.00 42.73 391 THR B O 1
ATOM 6206 N N . GLY B 1 392 ? -27.970 -49.005 79.730 1.00 47.62 392 GLY B N 1
ATOM 6207 C CA . GLY B 1 392 ? -28.030 -49.991 80.805 1.00 53.30 392 GLY B CA 1
ATOM 6208 C C . GLY B 1 392 ? -28.785 -49.514 82.043 1.00 56.52 392 GLY B C 1
ATOM 6209 O O . GLY B 1 392 ? -29.928 -49.043 81.988 1.00 55.99 392 GLY B O 1
ATOM 6210 N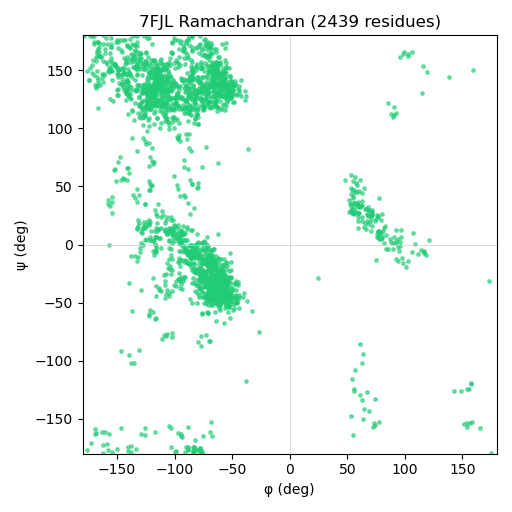 N . VAL B 1 393 ? -28.081 -49.617 83.165 1.00 59.21 393 VAL B N 1
ATOM 6211 C CA . VAL B 1 393 ? -28.670 -49.523 84.484 1.00 61.52 393 VAL B CA 1
ATOM 6212 C C . VAL B 1 393 ? -29.132 -48.084 84.710 1.00 62.81 393 VAL B C 1
ATOM 6213 O O . VAL B 1 393 ? -29.943 -47.835 85.596 1.00 60.38 393 VAL B O 1
ATOM 6217 N N . GLU B 1 394 ? -28.660 -47.163 83.855 1.00 62.49 394 GLU B N 1
ATOM 6218 C CA . GLU B 1 394 ? -28.829 -45.734 84.074 1.00 62.53 394 GLU B CA 1
ATOM 6219 C C . GLU B 1 394 ? -30.050 -45.172 83.337 1.00 60.90 394 GLU B C 1
ATOM 6220 O O . GLU B 1 394 ? -30.330 -43.980 83.468 1.00 58.30 394 GLU B O 1
ATOM 6226 N N . ALA B 1 395 ? -30.789 -46.040 82.618 1.00 58.15 395 ALA B N 1
ATOM 6227 C CA . ALA B 1 395 ? -31.850 -45.666 81.678 1.00 58.75 395 ALA B CA 1
ATOM 6228 C C . ALA B 1 395 ? -33.064 -45.075 82.396 1.00 60.96 395 ALA B C 1
ATOM 6229 O O . ALA B 1 395 ? -33.484 -45.618 83.421 1.00 65.09 395 ALA B O 1
ATOM 6231 N N . ALA B 1 396 ? -33.647 -43.989 81.847 1.00 56.05 396 ALA B N 1
ATOM 6232 C CA . ALA B 1 396 ? -34.964 -43.561 82.313 1.00 58.77 396 ALA B CA 1
ATOM 6233 C C . ALA B 1 396 ? -35.986 -44.686 82.071 1.00 62.73 396 ALA B C 1
ATOM 6234 O O . ALA B 1 396 ? -35.861 -45.462 81.119 1.00 59.95 396 ALA B O 1
ATOM 6236 N N . THR B 1 397 ? -36.976 -44.792 82.974 1.00 61.59 397 THR B N 1
ATOM 6237 C CA . THR B 1 397 ? -38.137 -45.660 82.842 1.00 59.44 397 THR B CA 1
ATOM 6238 C C . THR B 1 397 ? -39.364 -44.750 82.981 1.00 62.73 397 THR B C 1
ATOM 6239 O O . THR B 1 397 ? -39.187 -43.529 83.150 1.00 55.59 397 THR B O 1
ATOM 6243 N N . PRO B 1 398 ? -40.631 -45.259 82.862 1.00 69.46 398 PRO B N 1
ATOM 6244 C CA . PRO B 1 398 ? -41.820 -44.450 83.230 1.00 64.94 398 PRO B CA 1
ATOM 6245 C C . PRO B 1 398 ? -41.897 -43.752 84.602 1.00 63.43 398 PRO B C 1
ATOM 6246 O O . PRO B 1 398 ? -42.713 -42.839 84.782 1.00 59.38 398 PRO B O 1
ATOM 6250 N N . THR B 1 399 ? -41.030 -44.130 85.567 1.00 61.94 399 THR B N 1
ATOM 6251 C CA . THR B 1 399 ? -41.012 -43.437 86.857 1.00 59.94 399 THR B CA 1
ATOM 6252 C C . THR B 1 399 ? -40.509 -41.994 86.706 1.00 56.69 399 THR B C 1
ATOM 6253 O O . THR B 1 399 ? -40.860 -41.108 87.495 1.00 56.04 399 THR B O 1
ATOM 6257 N N . VAL B 1 400 ? -39.672 -41.756 85.691 1.00 46.82 400 VAL B N 1
ATOM 6258 C CA . VAL B 1 400 ? -39.223 -40.410 85.404 1.00 42.11 400 VAL B CA 1
ATOM 6259 C C . VAL B 1 400 ? -40.375 -39.680 84.710 1.00 39.63 400 VAL B C 1
ATOM 6260 O O . VAL B 1 400 ? -40.969 -40.191 83.753 1.00 38.43 400 VAL B O 1
ATOM 6264 N N . CYS B 1 401 ? -40.669 -38.447 85.136 1.00 36.97 401 CYS B N 1
ATOM 6265 C CA . CYS B 1 401 ? -41.709 -37.745 84.404 1.00 37.25 401 CYS B CA 1
ATOM 6266 C C . CYS B 1 401 ? -41.563 -36.257 84.671 1.00 35.30 401 CYS B C 1
ATOM 6267 O O . CYS B 1 401 ? -41.005 -35.811 85.668 1.00 34.90 401 CYS B O 1
ATOM 6270 N N . SER B 1 402 ? -42.088 -35.492 83.750 1.00 32.78 402 SER B N 1
ATOM 6271 C CA . SER B 1 402 ? -42.192 -34.059 83.916 1.00 32.21 402 SER B CA 1
ATOM 6272 C C . SER B 1 402 ? -43.470 -33.788 84.698 1.00 30.45 402 SER B C 1
ATOM 6273 O O . SER B 1 402 ? -44.312 -34.687 84.856 1.00 32.40 402 SER B O 1
ATOM 6276 N N . PHE B 1 403 ? -43.657 -32.533 85.136 1.00 30.46 403 PHE B N 1
ATOM 6277 C CA . PHE B 1 403 ? -44.871 -32.184 85.863 1.00 30.11 403 PHE B CA 1
ATOM 6278 C C . PHE B 1 403 ? -44.980 -30.659 85.952 1.00 32.19 403 PHE B C 1
ATOM 6279 O O . PHE B 1 403 ? -44.043 -29.915 85.645 1.00 31.93 403 PHE B O 1
ATOM 6287 N N . GLN B 1 404 ? -46.156 -30.184 86.364 1.00 33.29 404 GLN B N 1
ATOM 6288 C CA . GLN B 1 404 ? -46.362 -28.763 86.596 1.00 35.27 404 GLN B CA 1
ATOM 6289 C C . GLN B 1 404 ? -47.268 -28.598 87.819 1.00 35.43 404 GLN B C 1
ATOM 6290 O O . GLN B 1 404 ? -48.347 -29.193 87.899 1.00 35.12 404 GLN B O 1
ATOM 6296 N N . ALA B 1 405 ? -46.795 -27.842 88.811 1.00 35.46 405 ALA B N 1
ATOM 6297 C CA . ALA B 1 405 ? -47.605 -27.722 90.028 1.00 39.22 405 ALA B CA 1
ATOM 6298 C C . ALA B 1 405 ? -47.249 -26.458 90.786 1.00 37.59 405 ALA B C 1
ATOM 6299 O O . ALA B 1 405 ? -46.143 -25.956 90.629 1.00 36.09 405 ALA B O 1
ATOM 6301 N N . ILE B 1 406 ? -48.238 -25.946 91.530 1.00 39.93 406 ILE B N 1
ATOM 6302 C CA . ILE B 1 406 ? -48.002 -25.050 92.661 1.00 44.87 406 ILE B CA 1
ATOM 6303 C C . ILE B 1 406 ? -47.249 -25.797 93.769 1.00 45.80 406 ILE B C 1
ATOM 6304 O O . ILE B 1 406 ? -47.716 -26.810 94.268 1.00 46.65 406 ILE B O 1
ATOM 6309 N N . VAL B 1 407 ? -46.058 -25.310 94.137 1.00 45.59 407 VAL B N 1
ATOM 6310 C CA . VAL B 1 407 ? -45.244 -25.982 95.136 1.00 43.95 407 VAL B CA 1
ATOM 6311 C C . VAL B 1 407 ? -44.901 -24.941 96.204 1.00 46.83 407 VAL B C 1
ATOM 6312 O O . VAL B 1 407 ? -44.566 -23.788 95.866 1.00 46.70 407 VAL B O 1
ATOM 6316 N N . PRO B 1 408 ? -44.991 -25.263 97.529 1.00 46.10 408 PRO B N 1
ATOM 6317 C CA . PRO B 1 408 ? -44.450 -24.351 98.558 1.00 44.14 408 PRO B CA 1
ATOM 6318 C C . PRO B 1 408 ? -42.950 -24.108 98.375 1.00 44.40 408 PRO B C 1
ATOM 6319 O O . PRO B 1 408 ? -42.191 -25.044 98.128 1.00 41.71 408 PRO B O 1
ATOM 6323 N N . LYS B 1 409 ? -42.539 -22.830 98.463 1.00 42.83 409 LYS B N 1
ATOM 6324 C CA . LYS B 1 409 ? -41.140 -22.466 98.533 1.00 46.76 409 LYS B CA 1
ATOM 6325 C C . LYS B 1 409 ? -40.383 -23.318 99.559 1.00 51.15 409 LYS B C 1
ATOM 6326 O O . LYS B 1 409 ? -39.206 -23.603 99.373 1.00 57.59 409 LYS B O 1
ATOM 6332 N N . THR B 1 410 ? -41.036 -23.732 100.649 1.00 52.50 410 THR B N 1
ATOM 6333 C CA . THR B 1 410 ? -40.334 -24.551 101.628 1.00 55.66 410 THR B CA 1
ATOM 6334 C C . THR B 1 410 ? -40.081 -25.961 101.085 1.00 55.63 410 THR B C 1
ATOM 6335 O O . THR B 1 410 ? -39.313 -26.706 101.678 1.00 59.37 410 THR B O 1
ATOM 6339 N N . THR B 1 411 ? -40.694 -26.321 99.950 1.00 52.47 411 THR B N 1
ATOM 6340 C CA . THR B 1 411 ? -40.453 -27.632 99.367 1.00 50.08 411 THR B CA 1
ATOM 6341 C C . THR B 1 411 ? -39.364 -27.559 98.302 1.00 50.19 411 THR B C 1
ATOM 6342 O O . THR B 1 411 ? -39.317 -26.641 97.477 1.00 50.79 411 THR B O 1
ATOM 6346 N N . ASP B 1 412 ? -38.470 -28.541 98.347 1.00 48.06 412 ASP B N 1
ATOM 6347 C CA . ASP B 1 412 ? -37.558 -28.723 97.242 1.00 49.69 412 ASP B CA 1
ATOM 6348 C C . ASP B 1 412 ? -38.355 -29.338 96.089 1.00 44.39 412 ASP B C 1
ATOM 6349 O O . ASP B 1 412 ? -38.827 -30.470 96.230 1.00 42.27 412 ASP B O 1
ATOM 6354 N N . TRP B 1 413 ? -38.441 -28.623 94.942 1.00 40.28 413 TRP B N 1
ATOM 6355 C CA . TRP B 1 413 ? -39.073 -29.211 93.753 1.00 38.55 413 TRP B CA 1
ATOM 6356 C C . TRP B 1 413 ? -38.469 -30.573 93.379 1.00 35.09 413 TRP B C 1
ATOM 6357 O O . TRP B 1 413 ? -39.151 -31.421 92.816 1.00 36.51 413 TRP B O 1
ATOM 6368 N N . ARG B 1 414 ? -37.197 -30.798 93.702 1.00 36.23 414 ARG B N 1
ATOM 6369 C CA . ARG B 1 414 ? -36.569 -32.080 93.417 1.00 41.48 414 ARG B CA 1
ATOM 6370 C C . ARG B 1 414 ? -37.173 -33.203 94.243 1.00 39.90 414 ARG B C 1
ATOM 6371 O O . ARG B 1 414 ? -36.848 -34.352 93.985 1.00 35.54 414 ARG B O 1
ATOM 6379 N N . THR B 1 415 ? -37.967 -32.873 95.268 1.00 42.18 415 THR B N 1
ATOM 6380 C CA . THR B 1 415 ? -38.520 -33.951 96.076 1.00 48.37 415 THR B CA 1
ATOM 6381 C C . THR B 1 415 ? -39.978 -34.154 95.701 1.00 46.91 415 THR B C 1
ATOM 6382 O O . THR B 1 415 ? -40.603 -35.105 96.164 1.00 53.28 415 THR B O 1
ATOM 6386 N N . TYR B 1 416 ? -40.501 -33.237 94.897 1.00 43.31 416 TYR B N 1
ATOM 6387 C CA . TYR B 1 416 ? -41.924 -33.233 94.586 1.00 45.02 416 TYR B CA 1
ATOM 6388 C C . TYR B 1 416 ? -42.290 -34.574 93.946 1.00 43.82 416 TYR B C 1
ATOM 6389 O O . TYR B 1 416 ? -41.685 -34.967 92.961 1.00 44.69 416 TYR B O 1
ATOM 6398 N N . ASP B 1 417 ? -43.299 -35.264 94.462 1.00 46.67 417 ASP B N 1
ATOM 6399 C CA . ASP B 1 417 ? -43.467 -36.668 94.114 1.00 50.11 417 ASP B CA 1
ATOM 6400 C C . ASP B 1 417 ? -44.394 -36.838 92.905 1.00 48.61 417 ASP B C 1
ATOM 6401 O O . ASP B 1 417 ? -45.519 -37.294 93.063 1.00 46.27 417 ASP B O 1
ATOM 6406 N N . ALA B 1 418 ? -43.921 -36.502 91.695 1.00 44.53 418 ALA B N 1
ATOM 6407 C CA . ALA B 1 418 ? -44.836 -36.389 90.558 1.00 42.02 418 ALA B CA 1
ATOM 6408 C C . ALA B 1 418 ? -45.039 -37.734 89.889 1.00 38.12 418 ALA B C 1
ATOM 6409 O O . ALA B 1 418 ? -44.113 -38.529 89.770 1.00 37.35 418 ALA B O 1
ATOM 6411 N N . HIS B 1 419 ? -46.252 -37.950 89.399 1.00 38.89 419 HIS B N 1
ATOM 6412 C CA . HIS B 1 419 ? -46.475 -39.072 88.501 1.00 40.87 419 HIS B CA 1
ATOM 6413 C C . HIS B 1 419 ? -46.949 -38.533 87.155 1.00 39.80 419 HIS B C 1
ATOM 6414 O O . HIS B 1 419 ? -47.507 -37.439 87.095 1.00 37.54 419 HIS B O 1
ATOM 6421 N N . TYR B 1 420 ? -46.809 -39.302 86.072 1.00 39.47 420 TYR B N 1
ATOM 6422 C CA . TYR B 1 420 ? -47.412 -38.782 84.844 1.00 38.22 420 TYR B CA 1
ATOM 6423 C C . TYR B 1 420 ? -48.928 -38.604 84.993 1.00 37.93 420 TYR B C 1
ATOM 6424 O O . TYR B 1 420 ? -49.541 -39.237 85.838 1.00 37.56 420 TYR B O 1
ATOM 6433 N N . VAL B 1 421 ? -49.509 -37.699 84.194 1.00 36.87 421 VAL B N 1
ATOM 6434 C CA . VAL B 1 421 ? -50.932 -37.393 84.187 1.00 37.30 421 VAL B CA 1
ATOM 6435 C C . VAL B 1 421 ? -51.676 -38.616 83.679 1.00 38.82 421 VAL B C 1
ATOM 6436 O O . VAL B 1 421 ? -51.148 -39.371 82.873 1.00 39.22 421 VAL B O 1
ATOM 6440 N N . TRP B 1 422 ? -52.866 -38.876 84.223 1.00 42.05 422 TRP B N 1
ATOM 6441 C CA . TRP B 1 422 ? -53.514 -40.122 83.843 1.00 45.16 422 TRP B CA 1
ATOM 6442 C C . TRP B 1 422 ? -55.019 -39.943 83.805 1.00 47.31 422 TRP B C 1
ATOM 6443 O O . TRP B 1 422 ? -55.574 -39.597 82.750 1.00 44.84 422 TRP B O 1
ATOM 6454 N N . LEU B 1 423 ? -55.655 -40.237 84.944 1.00 50.63 423 LEU B N 1
ATOM 6455 C CA . LEU B 1 423 ? -57.107 -40.282 84.985 1.00 59.02 423 LEU B CA 1
ATOM 6456 C C . LEU B 1 423 ? -57.632 -39.594 86.239 1.00 66.51 423 LEU B C 1
ATOM 6457 O O . LEU B 1 423 ? -57.389 -40.076 87.358 1.00 68.29 423 LEU B O 1
ATOM 6462 N N . ASP B 1 424 ? -58.363 -38.483 85.998 1.00 73.77 424 ASP B N 1
ATOM 6463 C CA . ASP B 1 424 ? -59.121 -37.709 86.981 1.00 77.44 424 ASP B CA 1
ATOM 6464 C C . ASP B 1 424 ? -58.168 -37.087 87.997 1.00 78.13 424 ASP B C 1
ATOM 6465 O O . ASP B 1 424 ? -58.382 -37.212 89.206 1.00 77.78 424 ASP B O 1
ATOM 6470 N N . GLY B 1 425 ? -57.117 -36.440 87.472 1.00 75.51 425 GLY B N 1
ATOM 6471 C CA . GLY B 1 425 ? -56.084 -35.790 88.257 1.00 77.63 425 GLY B CA 1
ATOM 6472 C C . GLY B 1 425 ? -55.425 -36.743 89.249 1.00 81.45 425 GLY B C 1
ATOM 6473 O O . GLY B 1 425 ? -54.917 -36.305 90.277 1.00 89.65 425 GLY B O 1
ATOM 6474 N N . GLN B 1 426 ? -55.430 -38.043 88.917 1.00 82.89 426 GLN B N 1
ATOM 6475 C CA . GLN B 1 426 ? -54.855 -39.069 89.769 1.00 78.97 426 GLN B CA 1
ATOM 6476 C C . GLN B 1 426 ? -53.895 -39.944 88.974 1.00 73.95 426 GLN B C 1
ATOM 6477 O O . GLN B 1 426 ? -53.939 -39.958 87.748 1.00 72.26 426 GLN B O 1
ATOM 6483 N N . ASP B 1 427 ? -53.089 -40.706 89.726 1.00 72.55 427 ASP B N 1
ATOM 6484 C CA . ASP B 1 427 ? -52.100 -41.668 89.263 1.00 77.01 427 ASP B CA 1
ATOM 6485 C C . ASP B 1 427 ? -52.774 -42.957 88.759 1.00 83.27 427 ASP B C 1
ATOM 6486 O O . ASP B 1 427 ? -53.986 -43.009 88.531 1.00 82.14 427 ASP B O 1
ATOM 6491 N N . ARG B 1 428 ? -51.955 -44.013 88.619 1.00 86.99 428 ARG B N 1
ATOM 6492 C CA . ARG B 1 428 ? -52.317 -45.329 88.118 1.00 82.54 428 ARG B CA 1
ATOM 6493 C C . ARG B 1 428 ? -53.526 -45.880 88.882 1.00 80.79 428 ARG B C 1
ATOM 6494 O O . ARG B 1 428 ? -54.150 -46.823 88.355 1.00 77.92 428 ARG B O 1
ATOM 6502 N N . MET C 1 1 ? -80.883 -17.485 0.640 1.00 43.80 1 MET C N 1
ATOM 6503 C CA . MET C 1 1 ? -80.712 -17.113 2.091 1.00 49.43 1 MET C CA 1
ATOM 6504 C C . MET C 1 1 ? -81.383 -18.134 3.005 1.00 47.67 1 MET C C 1
ATOM 6505 O O . MET C 1 1 ? -82.612 -18.167 3.068 1.00 50.83 1 MET C O 1
ATOM 6510 N N . MET C 1 2 ? -80.609 -18.875 3.816 1.00 41.78 2 MET C N 1
ATOM 6511 C CA . MET C 1 2 ? -81.265 -19.785 4.741 1.00 38.49 2 MET C CA 1
ATOM 6512 C C . MET C 1 2 ? -82.088 -19.027 5.775 1.00 39.80 2 MET C C 1
ATOM 6513 O O . MET C 1 2 ? -81.748 -17.902 6.145 1.00 37.02 2 MET C O 1
ATOM 6518 N N . THR C 1 3 ? -83.148 -19.690 6.266 1.00 35.56 3 THR C N 1
ATOM 6519 C CA . THR C 1 3 ? -83.916 -19.180 7.377 1.00 35.12 3 THR C CA 1
ATOM 6520 C C . THR C 1 3 ? -83.461 -19.801 8.694 1.00 35.15 3 THR C C 1
ATOM 6521 O O . THR C 1 3 ? -82.873 -20.882 8.700 1.00 33.72 3 THR C O 1
ATOM 6525 N N . HIS C 1 4 ? -83.813 -19.142 9.819 1.00 34.82 4 HIS C N 1
ATOM 6526 C CA A HIS C 1 4 ? -83.488 -19.675 11.129 0.44 36.89 4 HIS C CA 1
ATOM 6527 C CA B HIS C 1 4 ? -83.542 -19.664 11.146 0.56 35.08 4 HIS C CA 1
ATOM 6528 C C . HIS C 1 4 ? -83.948 -21.130 11.192 1.00 36.99 4 HIS C C 1
ATOM 6529 O O . HIS C 1 4 ? -83.195 -21.982 11.644 1.00 36.45 4 HIS C O 1
ATOM 6542 N N . GLU C 1 5 ? -85.144 -21.414 10.655 1.00 35.96 5 GLU C N 1
ATOM 6543 C CA . GLU C 1 5 ? -85.774 -22.702 10.831 1.00 36.69 5 GLU C CA 1
ATOM 6544 C C . GLU C 1 5 ? -85.030 -23.772 10.039 1.00 32.34 5 GLU C C 1
ATOM 6545 O O . GLU C 1 5 ? -84.986 -24.904 10.457 1.00 32.31 5 GLU C O 1
ATOM 6551 N N . GLU C 1 6 ? -84.608 -23.450 8.832 1.00 29.93 6 GLU C N 1
ATOM 6552 C CA . GLU C 1 6 ? -83.770 -24.330 8.045 1.00 32.34 6 GLU C CA 1
ATOM 6553 C C . GLU C 1 6 ? -82.434 -24.600 8.761 1.00 28.95 6 GLU C C 1
ATOM 6554 O O . GLU C 1 6 ? -81.954 -25.722 8.792 1.00 29.29 6 GLU C O 1
ATOM 6560 N N . ASN C 1 7 ? -81.831 -23.566 9.342 1.00 28.36 7 ASN C N 1
ATOM 6561 C CA . ASN C 1 7 ? -80.580 -23.728 10.080 1.00 27.00 7 ASN C CA 1
ATOM 6562 C C . ASN C 1 7 ? -80.736 -24.788 11.164 1.00 26.75 7 ASN C C 1
ATOM 6563 O O . ASN C 1 7 ? -79.865 -25.643 11.322 1.00 26.87 7 ASN C O 1
ATOM 6568 N N . GLU C 1 8 ? -81.882 -24.764 11.854 1.00 28.06 8 GLU C N 1
ATOM 6569 C CA . GLU C 1 8 ? -82.103 -25.621 12.994 1.00 28.98 8 GLU C CA 1
ATOM 6570 C C . GLU C 1 8 ? -82.270 -27.019 12.452 1.00 29.80 8 GLU C C 1
ATOM 6571 O O . GLU C 1 8 ? -81.803 -27.977 13.078 1.00 26.95 8 GLU C O 1
ATOM 6577 N N . LEU C 1 9 ? -83.046 -27.097 11.353 1.00 29.82 9 LEU C N 1
ATOM 6578 C CA . LEU C 1 9 ? -83.362 -28.396 10.756 1.00 30.44 9 LEU C CA 1
ATOM 6579 C C . LEU C 1 9 ? -82.059 -29.072 10.299 1.00 27.39 9 LEU C C 1
ATOM 6580 O O . LEU C 1 9 ? -81.887 -30.277 10.493 1.00 24.95 9 LEU C O 1
ATOM 6585 N N . LEU C 1 10 ? -81.227 -28.291 9.605 1.00 24.46 10 LEU C N 1
ATOM 6586 C CA . LEU C 1 10 ? -79.938 -28.758 9.154 1.00 27.93 10 LEU C CA 1
ATOM 6587 C C . LEU C 1 10 ? -79.064 -29.206 10.334 1.00 27.17 10 LEU C C 1
ATOM 6588 O O . LEU C 1 10 ? -78.505 -30.284 10.297 1.00 24.92 10 LEU C O 1
ATOM 6593 N N . CYS C 1 11 ? -79.013 -28.418 11.412 1.00 28.43 11 CYS C N 1
ATOM 6594 C CA . CYS C 1 11 ? -77.968 -28.605 12.424 1.00 28.93 11 CYS C CA 1
ATOM 6595 C C . CYS C 1 11 ? -78.398 -29.482 13.601 1.00 28.59 11 CYS C C 1
ATOM 6596 O O . CYS C 1 11 ? -77.556 -30.227 14.106 1.00 28.29 11 CYS C O 1
ATOM 6599 N N . ARG C 1 12 ? -79.665 -29.447 14.042 1.00 26.28 12 ARG C N 1
ATOM 6600 C CA . ARG C 1 12 ? -79.962 -30.154 15.295 1.00 28.13 12 ARG C CA 1
ATOM 6601 C C . ARG C 1 12 ? -80.087 -31.667 15.127 1.00 27.58 12 ARG C C 1
ATOM 6602 O O . ARG C 1 12 ? -80.647 -32.163 14.134 1.00 24.91 12 ARG C O 1
ATOM 6610 N N . VAL C 1 13 ? -79.598 -32.400 16.131 1.00 26.22 13 VAL C N 1
ATOM 6611 C CA . VAL C 1 13 ? -79.553 -33.853 16.018 1.00 28.46 13 VAL C CA 1
ATOM 6612 C C . VAL C 1 13 ? -80.061 -34.533 17.274 1.00 29.35 13 VAL C C 1
ATOM 6613 O O . VAL C 1 13 ? -80.179 -35.743 17.278 1.00 34.51 13 VAL C O 1
ATOM 6617 N N . GLU C 1 14 ? -80.277 -33.791 18.350 1.00 31.95 14 GLU C N 1
ATOM 6618 C CA . GLU C 1 14 ? -80.605 -34.451 19.595 1.00 39.24 14 GLU C CA 1
ATOM 6619 C C . GLU C 1 14 ? -82.072 -34.911 19.570 1.00 49.22 14 GLU C C 1
ATOM 6620 O O . GLU C 1 14 ? -82.965 -34.136 19.184 1.00 48.00 14 GLU C O 1
ATOM 6626 N N . GLY C 1 15 ? -82.285 -36.183 19.968 1.00 52.66 15 GLY C N 1
ATOM 6627 C CA . GLY C 1 15 ? -83.593 -36.735 20.322 1.00 54.68 15 GLY C CA 1
ATOM 6628 C C . GLY C 1 15 ? -84.600 -36.760 19.174 1.00 55.15 15 GLY C C 1
ATOM 6629 O O . GLY C 1 15 ? -84.633 -37.693 18.377 1.00 56.65 15 GLY C O 1
ATOM 6630 N N . ASP C 1 16 ? -85.418 -35.709 19.111 1.00 58.34 16 ASP C N 1
ATOM 6631 C CA . ASP C 1 16 ? -86.512 -35.652 18.157 1.00 67.38 16 ASP C CA 1
ATOM 6632 C C . ASP C 1 16 ? -85.999 -35.335 16.757 1.00 59.93 16 ASP C C 1
ATOM 6633 O O . ASP C 1 16 ? -86.649 -35.706 15.779 1.00 59.33 16 ASP C O 1
ATOM 6638 N N . ALA C 1 17 ? -84.866 -34.619 16.702 1.00 46.46 17 ALA C N 1
ATOM 6639 C CA . ALA C 1 17 ? -84.473 -33.838 15.544 1.00 40.21 17 ALA C CA 1
ATOM 6640 C C . ALA C 1 17 ? -84.397 -34.746 14.319 1.00 37.26 17 ALA C C 1
ATOM 6641 O O . ALA C 1 17 ? -83.803 -35.827 14.338 1.00 33.96 17 ALA C O 1
ATOM 6643 N N . PRO C 1 18 ? -85.087 -34.345 13.232 1.00 36.73 18 PRO C N 1
ATOM 6644 C CA . PRO C 1 18 ? -85.038 -35.072 11.968 1.00 33.15 18 PRO C CA 1
ATOM 6645 C C . PRO C 1 18 ? -83.598 -35.321 11.544 1.00 31.34 18 PRO C C 1
ATOM 6646 O O . PRO C 1 18 ? -83.264 -36.412 11.075 1.00 32.66 18 PRO C O 1
ATOM 6650 N N . MET C 1 19 ? -82.755 -34.294 11.603 1.00 30.29 19 MET C N 1
ATOM 6651 C CA . MET C 1 19 ? -81.413 -34.564 11.098 1.00 31.68 19 MET C CA 1
ATOM 6652 C C . MET C 1 19 ? -80.739 -35.725 11.851 1.00 31.14 19 MET C C 1
ATOM 6653 O O . MET C 1 19 ? -80.022 -36.512 11.234 1.00 30.80 19 MET C O 1
ATOM 6658 N N . GLY C 1 20 ? -80.990 -35.877 13.170 1.00 29.68 20 GLY C N 1
ATOM 6659 C CA . GLY C 1 20 ? -80.392 -37.017 13.864 1.00 30.39 20 GLY C CA 1
ATOM 6660 C C . GLY C 1 20 ? -80.925 -38.378 13.369 1.00 30.01 20 GLY C C 1
ATOM 6661 O O . GLY C 1 20 ? -80.182 -39.372 13.240 1.00 28.96 20 GLY C O 1
ATOM 6662 N N . ARG C 1 21 ? -82.262 -38.435 13.190 1.00 30.14 21 ARG C N 1
ATOM 6663 C CA . ARG C 1 21 ? -82.950 -39.639 12.770 1.00 31.05 21 ARG C CA 1
ATOM 6664 C C . ARG C 1 21 ? -82.305 -40.081 11.458 1.00 30.76 21 ARG C C 1
ATOM 6665 O O . ARG C 1 21 ? -82.008 -41.275 11.267 1.00 29.83 21 ARG C O 1
ATOM 6673 N N . LEU C 1 22 ? -82.016 -39.095 10.587 1.00 28.94 22 LEU C N 1
ATOM 6674 C CA . LEU C 1 22 ? -81.426 -39.443 9.303 1.00 30.16 22 LEU C CA 1
ATOM 6675 C C . LEU C 1 22 ? -80.038 -40.054 9.490 1.00 32.10 22 LEU C C 1
ATOM 6676 O O . LEU C 1 22 ? -79.674 -41.079 8.876 1.00 30.28 22 LEU C O 1
ATOM 6681 N N . MET C 1 23 ? -79.248 -39.348 10.317 1.00 31.32 23 MET C N 1
ATOM 6682 C CA . MET C 1 23 ? -77.846 -39.673 10.499 1.00 29.23 23 MET C CA 1
ATOM 6683 C C . MET C 1 23 ? -77.763 -41.055 11.108 1.00 27.68 23 MET C C 1
ATOM 6684 O O . MET C 1 23 ? -76.875 -41.818 10.743 1.00 25.28 23 MET C O 1
ATOM 6689 N N . ARG C 1 24 ? -78.747 -41.376 11.958 1.00 28.07 24 ARG C N 1
ATOM 6690 C CA . ARG C 1 24 ? -78.696 -42.626 12.697 1.00 28.46 24 ARG C CA 1
ATOM 6691 C C . ARG C 1 24 ? -79.026 -43.803 11.782 1.00 30.68 24 ARG C C 1
ATOM 6692 O O . ARG C 1 24 ? -79.001 -44.950 12.257 1.00 29.88 24 ARG C O 1
ATOM 6700 N N . ARG C 1 25 ? -79.308 -43.537 10.479 1.00 31.43 25 ARG C N 1
ATOM 6701 C CA . ARG C 1 25 ? -79.488 -44.618 9.522 1.00 31.28 25 ARG C CA 1
ATOM 6702 C C . ARG C 1 25 ? -78.135 -45.035 8.956 1.00 33.32 25 ARG C C 1
ATOM 6703 O O . ARG C 1 25 ? -78.069 -45.996 8.183 1.00 34.93 25 ARG C O 1
ATOM 6711 N N . HIS C 1 26 ? -77.055 -44.316 9.313 1.00 31.44 26 HIS C N 1
ATOM 6712 C CA . HIS C 1 26 ? -75.706 -44.745 8.943 1.00 31.28 26 HIS C CA 1
ATOM 6713 C C . HIS C 1 26 ? -74.974 -45.295 10.172 1.00 34.76 26 HIS C C 1
ATOM 6714 O O . HIS C 1 26 ? -75.185 -44.780 11.283 1.00 32.92 26 HIS C O 1
ATOM 6721 N N . TRP C 1 27 ? -74.155 -46.343 9.957 1.00 30.90 27 TRP C N 1
ATOM 6722 C CA . TRP C 1 27 ? -73.136 -46.761 10.917 1.00 30.77 27 TRP C CA 1
ATOM 6723 C C . TRP C 1 27 ? -72.281 -45.547 11.304 1.00 30.47 27 TRP C C 1
ATOM 6724 O O . TRP C 1 27 ? -71.884 -44.763 10.441 1.00 30.50 27 TRP C O 1
ATOM 6735 N N . THR C 1 28 ? -72.045 -45.346 12.608 1.00 30.03 28 THR C N 1
ATOM 6736 C CA . THR C 1 28 ? -71.351 -44.141 13.066 1.00 29.21 28 THR C CA 1
ATOM 6737 C C . THR C 1 28 ? -70.173 -44.537 13.949 1.00 27.28 28 THR C C 1
ATOM 6738 O O . THR C 1 28 ? -70.325 -45.343 14.882 1.00 26.82 28 THR C O 1
ATOM 6742 N N . PRO C 1 29 ? -68.993 -43.919 13.753 1.00 26.90 29 PRO C N 1
ATOM 6743 C CA . PRO C 1 29 ? -67.896 -44.004 14.746 1.00 26.39 29 PRO C CA 1
ATOM 6744 C C . PRO C 1 29 ? -68.351 -43.449 16.110 1.00 25.13 29 PRO C C 1
ATOM 6745 O O . PRO C 1 29 ? -69.048 -42.437 16.177 1.00 24.68 29 PRO C O 1
ATOM 6749 N N . ILE C 1 30 ? -68.045 -44.178 17.176 1.00 24.04 30 ILE C N 1
ATOM 6750 C CA . ILE C 1 30 ? -68.357 -43.771 18.523 1.00 23.06 30 ILE C CA 1
ATOM 6751 C C . ILE C 1 30 ? -67.074 -43.340 19.236 1.00 24.74 30 ILE C C 1
ATOM 6752 O O . ILE C 1 30 ? -67.100 -42.377 20.008 1.00 24.39 30 ILE C O 1
ATOM 6757 N N . CYS C 1 31 ? -65.969 -44.068 18.995 1.00 24.25 31 CYS C N 1
ATOM 6758 C CA . CYS C 1 31 ? -64.676 -43.758 19.586 1.00 25.12 31 CYS C CA 1
ATOM 6759 C C . CYS C 1 31 ? -63.584 -44.542 18.859 1.00 27.11 31 CYS C C 1
ATOM 6760 O O . CYS C 1 31 ? -63.895 -45.406 18.011 1.00 27.85 31 CYS C O 1
ATOM 6763 N N . LEU C 1 32 ? -62.323 -44.253 19.234 1.00 24.53 32 LEU C N 1
ATOM 6764 C CA . LEU C 1 32 ? -61.193 -44.993 18.704 1.00 26.19 32 LEU C CA 1
ATOM 6765 C C . LEU C 1 32 ? -61.017 -46.329 19.420 1.00 27.64 32 LEU C C 1
ATOM 6766 O O . LEU C 1 32 ? -61.236 -46.492 20.642 1.00 26.60 32 LEU C O 1
ATOM 6771 N N . VAL C 1 33 ? -60.605 -47.318 18.610 1.00 27.66 33 VAL C N 1
ATOM 6772 C CA . VAL C 1 33 ? -60.233 -48.610 19.156 1.00 26.33 33 VAL C CA 1
ATOM 6773 C C . VAL C 1 33 ? -59.209 -48.440 20.294 1.00 28.48 33 VAL C C 1
ATOM 6774 O O . VAL C 1 33 ? -59.302 -49.120 21.327 1.00 26.65 33 VAL C O 1
ATOM 6778 N N . GLU C 1 34 ? -58.222 -47.538 20.079 1.00 26.30 34 GLU C N 1
ATOM 6779 C CA . GLU C 1 34 ? -57.145 -47.378 21.028 1.00 27.64 34 GLU C CA 1
ATOM 6780 C C . GLU C 1 34 ? -57.752 -46.999 22.370 1.00 28.61 34 GLU C C 1
ATOM 6781 O O . GLU C 1 34 ? -57.115 -47.192 23.387 1.00 30.16 34 GLU C O 1
ATOM 6787 N N . GLU C 1 35 ? -58.959 -46.432 22.397 1.00 28.54 35 GLU C N 1
ATOM 6788 C CA . GLU C 1 35 ? -59.448 -45.929 23.681 1.00 27.27 35 GLU C CA 1
ATOM 6789 C C . GLU C 1 35 ? -59.960 -47.070 24.559 1.00 26.71 35 GLU C C 1
ATOM 6790 O O . GLU C 1 35 ? -59.972 -46.932 25.781 1.00 28.58 35 GLU C O 1
ATOM 6796 N N . VAL C 1 36 ? -60.301 -48.215 23.978 1.00 28.06 36 VAL C N 1
ATOM 6797 C CA . VAL C 1 36 ? -60.949 -49.273 24.757 1.00 29.84 36 VAL C CA 1
ATOM 6798 C C . VAL C 1 36 ? -59.992 -50.335 25.279 1.00 32.62 36 VAL C C 1
ATOM 6799 O O . VAL C 1 36 ? -60.427 -51.190 26.061 1.00 35.97 36 VAL C O 1
ATOM 6803 N N . GLY C 1 37 ? -58.710 -50.269 24.884 1.00 31.44 37 GLY C N 1
ATOM 6804 C CA . GLY C 1 37 ? -57.731 -51.160 25.472 1.00 30.18 37 GLY C CA 1
ATOM 6805 C C . GLY C 1 37 ? -58.000 -52.645 25.180 1.00 32.12 37 GLY C C 1
ATOM 6806 O O . GLY C 1 37 ? -58.552 -53.018 24.134 1.00 31.16 37 GLY C O 1
ATOM 6807 N N . GLU C 1 38 ? -57.581 -53.485 26.126 1.00 29.34 38 GLU C N 1
ATOM 6808 C CA . GLU C 1 38 ? -57.464 -54.919 25.912 1.00 33.27 38 GLU C CA 1
ATOM 6809 C C . GLU C 1 38 ? -58.744 -55.480 26.479 1.00 30.37 38 GLU C C 1
ATOM 6810 O O . GLU C 1 38 ? -59.450 -54.702 27.092 1.00 29.03 38 GLU C O 1
ATOM 6816 N N . PRO C 1 39 ? -59.027 -56.802 26.377 1.00 30.73 39 PRO C N 1
ATOM 6817 C CA . PRO C 1 39 ? -60.204 -57.356 27.046 1.00 30.94 39 PRO C CA 1
ATOM 6818 C C . PRO C 1 39 ? -60.205 -56.943 28.522 1.00 30.71 39 PRO C C 1
ATOM 6819 O O . PRO C 1 39 ? -59.128 -56.879 29.119 1.00 30.07 39 PRO C O 1
ATOM 6823 N N . ASP C 1 40 ? -61.409 -56.691 29.102 1.00 28.02 40 ASP C N 1
ATOM 6824 C CA . ASP C 1 40 ? -61.547 -56.198 30.471 1.00 30.07 40 ASP C CA 1
ATOM 6825 C C . ASP C 1 40 ? -60.950 -54.781 30.655 1.00 29.28 40 ASP C C 1
ATOM 6826 O O . ASP C 1 40 ? -60.702 -54.345 31.788 1.00 27.98 40 ASP C O 1
ATOM 6831 N N . GLY C 1 41 ? -60.678 -54.061 29.563 1.00 27.20 41 GLY C N 1
ATOM 6832 C CA . GLY C 1 41 ? -60.143 -52.701 29.691 1.00 28.34 41 GLY C CA 1
ATOM 6833 C C . GLY C 1 41 ? -60.992 -51.715 30.521 1.00 26.93 41 GLY C C 1
ATOM 6834 O O . GLY C 1 41 ? -62.193 -51.911 30.792 1.00 26.58 41 GLY C O 1
ATOM 6835 N N . THR C 1 42 ? -60.390 -50.562 30.818 1.00 26.14 42 THR C N 1
ATOM 6836 C CA . THR C 1 42 ? -61.106 -49.478 31.449 1.00 26.35 42 THR C CA 1
ATOM 6837 C C . THR C 1 42 ? -62.277 -49.069 30.538 1.00 26.05 42 THR C C 1
ATOM 6838 O O . THR C 1 42 ? -62.053 -48.814 29.349 1.00 27.42 42 THR C O 1
ATOM 6842 N N . PRO C 1 43 ? -63.532 -49.000 31.049 1.00 26.28 43 PRO C N 1
ATOM 6843 C CA . PRO C 1 43 ? -64.693 -48.518 30.268 1.00 26.10 43 PRO C CA 1
ATOM 6844 C C . PRO C 1 43 ? -64.469 -47.059 29.876 1.00 25.28 43 PRO C C 1
ATOM 6845 O O . PRO C 1 43 ? -63.827 -46.313 30.596 1.00 22.56 43 PRO C O 1
ATOM 6849 N N . VAL C 1 44 ? -64.988 -46.684 28.711 1.00 26.56 44 VAL C N 1
ATOM 6850 C CA . VAL C 1 44 ? -64.734 -45.394 28.079 1.00 25.02 44 VAL C CA 1
ATOM 6851 C C . VAL C 1 44 ? -66.071 -44.659 28.072 1.00 24.91 44 VAL C C 1
ATOM 6852 O O . VAL C 1 44 ? -67.085 -45.315 27.850 1.00 22.45 44 VAL C O 1
ATOM 6856 N N . LYS C 1 45 ? -66.080 -43.345 28.341 1.00 22.39 45 LYS C N 1
ATOM 6857 C CA . LYS C 1 45 ? -67.280 -42.560 28.118 1.00 25.11 45 LYS C CA 1
ATOM 6858 C C . LYS C 1 45 ? -67.234 -42.015 26.689 1.00 25.48 45 LYS C C 1
ATOM 6859 O O . LYS C 1 45 ? -66.173 -41.622 26.219 1.00 25.05 45 LYS C O 1
ATOM 6865 N N . ALA C 1 46 ? -68.369 -42.084 25.983 1.00 24.70 46 ALA C N 1
ATOM 6866 C CA . ALA C 1 46 ? -68.590 -41.453 24.677 1.00 26.12 46 ALA C CA 1
ATOM 6867 C C . ALA C 1 46 ? -69.971 -40.813 24.650 1.00 25.54 46 ALA C C 1
ATOM 6868 O O . ALA C 1 46 ? -70.783 -41.057 25.548 1.00 25.77 46 ALA C O 1
ATOM 6870 N N . ARG C 1 47 ? -70.224 -40.075 23.559 1.00 25.09 47 ARG C N 1
ATOM 6871 C CA . ARG C 1 47 ? -71.448 -39.308 23.344 1.00 26.86 47 ARG C CA 1
ATOM 6872 C C . ARG C 1 47 ? -71.712 -39.141 21.834 1.00 26.75 47 ARG C C 1
ATOM 6873 O O . ARG C 1 47 ? -70.890 -38.581 21.124 1.00 27.03 47 ARG C O 1
ATOM 6881 N N . ALA C 1 48 ? -72.894 -39.572 21.382 1.00 26.45 48 ALA C N 1
ATOM 6882 C CA . ALA C 1 48 ? -73.331 -39.486 19.999 1.00 27.60 48 ALA C CA 1
ATOM 6883 C C . ALA C 1 48 ? -74.825 -39.116 20.002 1.00 30.12 48 ALA C C 1
ATOM 6884 O O . ALA C 1 48 ? -75.629 -39.672 20.778 1.00 25.98 48 ALA C O 1
ATOM 6886 N N . PHE C 1 49 ? -75.154 -38.063 19.241 1.00 28.98 49 PHE C N 1
ATOM 6887 C CA . PHE C 1 49 ? -76.552 -37.695 19.036 1.00 30.12 49 PHE C CA 1
ATOM 6888 C C . PHE C 1 49 ? -77.268 -37.307 20.329 1.00 30.43 49 PHE C C 1
ATOM 6889 O O . PHE C 1 49 ? -78.455 -37.609 20.476 1.00 30.60 49 PHE C O 1
ATOM 6897 N N . GLY C 1 50 ? -76.572 -36.696 21.291 1.00 29.48 50 GLY C N 1
ATOM 6898 C CA . GLY C 1 50 ? -77.266 -36.366 22.529 1.0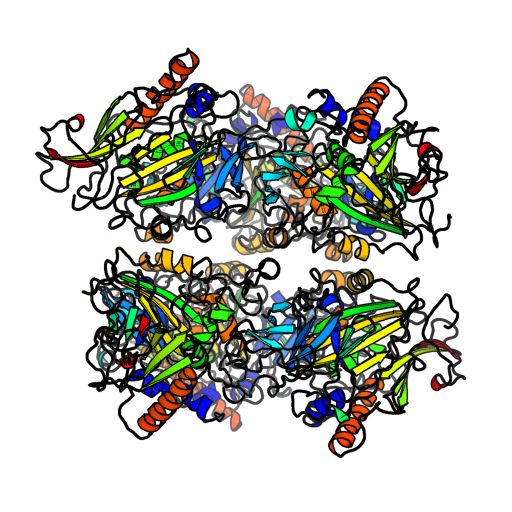0 27.17 50 GLY C CA 1
ATOM 6899 C C . GLY C 1 50 ? -77.305 -37.505 23.548 1.00 26.83 50 GLY C C 1
ATOM 6900 O O . GLY C 1 50 ? -77.876 -37.308 24.609 1.00 25.89 50 GLY C O 1
ATOM 6901 N N . GLU C 1 51 ? -76.794 -38.698 23.214 1.00 26.04 51 GLU C N 1
ATOM 6902 C CA . GLU C 1 51 ? -76.826 -39.786 24.172 1.00 27.83 51 GLU C CA 1
ATOM 6903 C C . GLU C 1 51 ? -75.424 -40.030 24.738 1.00 28.47 51 GLU C C 1
ATOM 6904 O O . GLU C 1 51 ? -74.489 -40.185 23.961 1.00 25.68 51 GLU C O 1
ATOM 6910 N N . ASP C 1 52 ? -75.326 -40.179 26.077 1.00 26.49 52 ASP C N 1
ATOM 6911 C CA . ASP C 1 52 ? -74.106 -40.602 26.741 1.00 27.08 52 ASP C CA 1
ATOM 6912 C C . ASP C 1 52 ? -74.037 -42.129 26.707 1.00 26.42 52 ASP C C 1
ATOM 6913 O O . ASP C 1 52 ? -75.028 -42.831 26.982 1.00 25.65 52 ASP C O 1
ATOM 6918 N N . LEU C 1 53 ? -72.852 -42.619 26.392 1.00 23.62 53 LEU C N 1
ATOM 6919 C CA . LEU C 1 53 ? -72.647 -44.027 26.108 1.00 23.75 53 LEU C CA 1
ATOM 6920 C C . LEU C 1 53 ? -71.443 -44.488 26.885 1.00 26.08 53 LEU C C 1
ATOM 6921 O O . LEU C 1 53 ? -70.516 -43.706 27.096 1.00 27.98 53 LEU C O 1
ATOM 6926 N N . VAL C 1 54 ? -71.488 -45.753 27.319 1.00 25.27 54 VAL C N 1
ATOM 6927 C CA . VAL C 1 54 ? -70.319 -46.388 27.843 1.00 23.80 54 VAL C CA 1
ATOM 6928 C C . VAL C 1 54 ? -69.870 -47.371 26.770 1.00 26.00 54 VAL C C 1
ATOM 6929 O O . VAL C 1 54 ? -70.719 -47.948 26.131 1.00 26.50 54 VAL C O 1
ATOM 6933 N N . VAL C 1 55 ? -68.548 -47.516 26.569 1.00 26.78 55 VAL C N 1
ATOM 6934 C CA . VAL C 1 55 ? -67.936 -48.421 25.620 1.00 25.56 55 VAL C CA 1
ATOM 6935 C C . VAL C 1 55 ? -66.919 -49.260 26.385 1.00 27.08 55 VAL C C 1
ATOM 6936 O O . VAL C 1 55 ? -66.121 -48.739 27.168 1.00 29.22 55 VAL C O 1
ATOM 6940 N N . PHE C 1 56 ? -66.934 -50.570 26.147 1.00 26.84 56 PHE C N 1
ATOM 6941 C CA . PHE C 1 56 ? -66.057 -51.435 26.910 1.00 26.23 56 PHE C CA 1
ATOM 6942 C C . PHE C 1 56 ? -65.853 -52.673 26.072 1.00 27.84 56 PHE C C 1
ATOM 6943 O O . PHE C 1 56 ? -66.712 -53.018 25.242 1.00 27.54 56 PHE C O 1
ATOM 6951 N N . ARG C 1 57 ? -64.670 -53.262 26.255 1.00 24.50 57 ARG C N 1
ATOM 6952 C CA . ARG C 1 57 ? -64.319 -54.471 25.566 1.00 26.49 57 ARG C CA 1
ATOM 6953 C C . ARG C 1 57 ? -64.288 -55.547 26.639 1.00 27.76 57 ARG C C 1
ATOM 6954 O O . ARG C 1 57 ? -63.540 -55.416 27.605 1.00 29.06 57 ARG C O 1
ATOM 6962 N N . ASP C 1 58 ? -65.081 -56.584 26.441 1.00 27.86 58 ASP C N 1
ATOM 6963 C CA . ASP C 1 58 ? -65.261 -57.635 27.435 1.00 31.24 58 ASP C CA 1
ATOM 6964 C C . ASP C 1 58 ? -64.161 -58.705 27.363 1.00 31.77 58 ASP C C 1
ATOM 6965 O O . ASP C 1 58 ? -63.275 -58.640 26.518 1.00 31.50 58 ASP C O 1
ATOM 6970 N N . SER C 1 59 ? -64.274 -59.721 28.227 1.00 34.37 59 SER C N 1
ATOM 6971 C CA . SER C 1 59 ? -63.204 -60.695 28.439 1.00 34.72 59 SER C CA 1
ATOM 6972 C C . SER C 1 59 ? -62.920 -61.403 27.125 1.00 33.46 59 SER C C 1
ATOM 6973 O O . SER C 1 59 ? -61.799 -61.840 26.900 1.00 34.04 59 SER C O 1
ATOM 6976 N N . GLU C 1 60 ? -63.936 -61.501 26.269 1.00 34.71 60 GLU C N 1
ATOM 6977 C CA . GLU C 1 60 ? -63.805 -62.297 25.061 1.00 36.44 60 GLU C CA 1
ATOM 6978 C C . GLU C 1 60 ? -63.293 -61.392 23.950 1.00 35.69 60 GLU C C 1
ATOM 6979 O O . GLU C 1 60 ? -63.092 -61.885 22.847 1.00 32.14 60 GLU C O 1
ATOM 6985 N N . GLY C 1 61 ? -63.159 -60.072 24.218 1.00 32.12 61 GLY C N 1
ATOM 6986 C CA . GLY C 1 61 ? -62.679 -59.186 23.156 1.00 30.91 61 GLY C CA 1
ATOM 6987 C C . GLY C 1 61 ? -63.792 -58.474 22.382 1.00 31.94 61 GLY C C 1
ATOM 6988 O O . GLY C 1 61 ? -63.512 -57.758 21.418 1.00 35.23 61 GLY C O 1
ATOM 6989 N N . ARG C 1 62 ? -65.057 -58.679 22.750 1.00 30.53 62 ARG C N 1
ATOM 6990 C CA . ARG C 1 62 ? -66.145 -57.994 22.063 1.00 33.23 62 ARG C CA 1
ATOM 6991 C C . ARG C 1 62 ? -66.331 -56.606 22.675 1.00 31.24 62 ARG C C 1
ATOM 6992 O O . ARG C 1 62 ? -66.110 -56.422 23.876 1.00 29.33 62 ARG C O 1
ATOM 7000 N N . VAL C 1 63 ? -66.655 -55.650 21.809 1.00 31.47 63 VAL C N 1
ATOM 7001 C CA . VAL C 1 63 ? -66.836 -54.264 22.192 1.00 30.45 63 VAL C CA 1
ATOM 7002 C C . VAL C 1 63 ? -68.325 -53.977 22.325 1.00 30.92 63 VAL C C 1
ATOM 7003 O O . VAL C 1 63 ? -69.084 -54.244 21.411 1.00 33.03 63 VAL C O 1
ATOM 7007 N N . GLY C 1 64 ? -68.756 -53.452 23.489 1.00 31.18 64 GLY C N 1
ATOM 7008 C CA . GLY C 1 64 ? -70.139 -53.032 23.654 1.00 29.46 64 GLY C CA 1
ATOM 7009 C C . GLY C 1 64 ? -70.248 -51.517 23.609 1.00 29.49 64 GLY C C 1
ATOM 7010 O O . GLY C 1 64 ? -69.308 -50.810 24.032 1.00 26.78 64 GLY C O 1
ATOM 7011 N N . VAL C 1 65 ? -71.391 -51.035 23.076 1.00 27.80 65 VAL C N 1
ATOM 7012 C CA . VAL C 1 65 ? -71.689 -49.607 23.139 1.00 27.67 65 VAL C CA 1
ATOM 7013 C C . VAL C 1 65 ? -73.099 -49.531 23.705 1.00 29.40 65 VAL C C 1
ATOM 7014 O O . VAL C 1 65 ? -74.037 -49.976 23.034 1.00 29.70 65 VAL C O 1
ATOM 7018 N N . MET C 1 66 ? -73.250 -49.015 24.932 1.00 29.91 66 MET C N 1
ATOM 7019 C CA . MET C 1 66 ? -74.543 -49.020 25.622 1.00 31.19 66 MET C CA 1
ATOM 7020 C C . MET C 1 66 ? -74.808 -47.633 26.178 1.00 30.16 66 MET C C 1
ATOM 7021 O O . MET C 1 66 ? -73.889 -46.816 26.280 1.00 29.87 66 MET C O 1
ATOM 7026 N N . ASP C 1 67 ? -76.068 -47.410 26.561 1.00 29.66 67 ASP C N 1
ATOM 7027 C CA . ASP C 1 67 ? -76.447 -46.269 27.384 1.00 30.49 67 ASP C CA 1
ATOM 7028 C C . ASP C 1 67 ? -75.526 -46.231 28.617 1.00 29.30 67 ASP C C 1
ATOM 7029 O O . ASP C 1 67 ? -75.253 -47.278 29.226 1.00 27.48 67 ASP C O 1
ATOM 7034 N N . GLU C 1 68 ? -75.024 -45.029 28.944 1.00 27.81 68 GLU C N 1
ATOM 7035 C CA . GLU C 1 68 ? -73.999 -44.864 29.961 1.00 26.63 68 GLU C CA 1
ATOM 7036 C C . GLU C 1 68 ? -74.563 -45.143 31.349 1.00 27.75 68 GLU C C 1
ATOM 7037 O O . GLU C 1 68 ? -73.846 -45.689 32.204 1.00 27.05 68 GLU C O 1
ATOM 7043 N N . TYR C 1 69 ? -75.852 -44.828 31.518 1.00 27.53 69 TYR C N 1
ATOM 7044 C CA . TYR C 1 69 ? -76.525 -44.835 32.807 1.00 28.57 69 TYR C CA 1
ATOM 7045 C C . TYR C 1 69 ? -77.097 -46.223 33.105 1.00 29.00 69 TYR C C 1
ATOM 7046 O O . TYR C 1 69 ? -77.793 -46.810 32.295 1.00 29.61 69 TYR C O 1
ATOM 7055 N N . CYS C 1 70 ? -76.765 -46.775 34.276 1.00 29.43 70 CYS C N 1
ATOM 7056 C CA . CYS C 1 70 ? -77.266 -48.074 34.696 1.00 28.77 70 CYS C CA 1
ATOM 7057 C C . CYS C 1 70 ? -78.800 -48.176 34.533 1.00 28.39 70 CYS C C 1
ATOM 7058 O O . CYS C 1 70 ? -79.544 -47.273 34.933 1.00 27.40 70 CYS C O 1
ATOM 7061 N N . PRO C 1 71 ? -79.325 -49.317 34.024 1.00 28.42 71 PRO C N 1
ATOM 7062 C CA . PRO C 1 71 ? -80.772 -49.518 33.950 1.00 28.44 71 PRO C CA 1
ATOM 7063 C C . PRO C 1 71 ? -81.472 -49.513 35.312 1.00 29.01 71 PRO C C 1
ATOM 7064 O O . PRO C 1 71 ? -82.677 -49.358 35.386 1.00 31.07 71 PRO C O 1
ATOM 7068 N N . HIS C 1 72 ? -80.753 -49.782 36.392 1.00 28.77 72 HIS C N 1
ATOM 7069 C CA . HIS C 1 72 ? -81.357 -49.813 37.720 1.00 27.51 72 HIS C CA 1
ATOM 7070 C C . HIS C 1 72 ? -81.710 -48.423 38.239 1.00 29.93 72 HIS C C 1
ATOM 7071 O O . HIS C 1 72 ? -82.899 -48.045 38.257 1.00 28.02 72 HIS C O 1
ATOM 7078 N N . ARG C 1 73 ? -80.703 -47.668 38.717 1.00 28.84 73 ARG C N 1
ATOM 7079 C CA . ARG C 1 73 ? -81.031 -46.355 39.252 1.00 30.89 73 ARG C CA 1
ATOM 7080 C C . ARG C 1 73 ? -80.170 -45.299 38.581 1.00 30.09 73 ARG C C 1
ATOM 7081 O O . ARG C 1 73 ? -80.076 -44.181 39.075 1.00 31.00 73 ARG C O 1
ATOM 7089 N N . ARG C 1 74 ? -79.568 -45.670 37.452 1.00 30.40 74 ARG C N 1
ATOM 7090 C CA . ARG C 1 74 ? -78.969 -44.745 36.484 1.00 31.50 74 ARG C CA 1
ATOM 7091 C C . ARG C 1 74 ? -77.661 -44.082 36.966 1.00 29.19 74 ARG C C 1
ATOM 7092 O O . ARG C 1 74 ? -77.362 -42.979 36.504 1.00 29.82 74 ARG C O 1
ATOM 7100 N N . ALA C 1 75 ? -76.909 -44.717 37.877 1.00 26.76 75 ALA C N 1
ATOM 7101 C CA . ALA C 1 75 ? -75.520 -44.366 38.162 1.00 28.44 75 ALA C CA 1
ATOM 7102 C C . ALA C 1 75 ? -74.697 -44.613 36.904 1.00 28.66 75 ALA C C 1
ATOM 7103 O O . ALA C 1 75 ? -75.071 -45.428 36.065 1.00 30.74 75 ALA C O 1
ATOM 7105 N N . SER C 1 76 ? -73.573 -43.918 36.744 1.00 27.81 76 SER C N 1
ATOM 7106 C CA . SER C 1 76 ? -72.813 -44.104 35.517 1.00 25.83 76 SER C CA 1
ATOM 7107 C C . SER C 1 76 ? -72.092 -45.455 35.456 1.00 26.27 76 SER C C 1
ATOM 7108 O O . SER C 1 76 ? -71.290 -45.792 36.341 1.00 27.67 76 SER C O 1
ATOM 7111 N N . LEU C 1 77 ? -72.323 -46.232 34.378 1.00 25.17 77 LEU C N 1
ATOM 7112 C CA . LEU C 1 77 ? -71.594 -47.481 34.159 1.00 25.90 77 LEU C CA 1
ATOM 7113 C C . LEU C 1 77 ? -70.112 -47.252 33.784 1.00 25.63 77 LEU C C 1
ATOM 7114 O O . LEU C 1 77 ? -69.308 -48.214 33.644 1.00 24.45 77 LEU C O 1
ATOM 7119 N N . VAL C 1 78 ? -69.756 -45.992 33.522 1.00 23.49 78 VAL C N 1
ATOM 7120 C CA . VAL C 1 78 ? -68.350 -45.785 33.212 1.00 22.66 78 VAL C CA 1
ATOM 7121 C C . VAL C 1 78 ? -67.483 -46.201 34.417 1.00 23.88 78 VAL C C 1
ATOM 7122 O O . VAL C 1 78 ? -66.379 -46.688 34.208 1.00 23.80 78 VAL C O 1
ATOM 7126 N N . TYR C 1 79 ? -68.009 -46.104 35.661 1.00 23.58 79 TYR C N 1
ATOM 7127 C CA . TYR C 1 79 ? -67.252 -46.428 36.852 1.00 23.55 79 TYR C CA 1
ATOM 7128 C C . TYR C 1 79 ? -67.227 -47.916 37.150 1.00 24.59 79 TYR C C 1
ATOM 7129 O O . TYR C 1 79 ? -66.534 -48.303 38.070 1.00 25.75 79 TYR C O 1
ATOM 7138 N N . GLY C 1 80 ? -67.879 -48.761 36.346 1.00 24.83 80 GLY C N 1
ATOM 7139 C CA . GLY C 1 80 ? -68.165 -50.115 36.772 1.00 24.61 80 GLY C CA 1
ATOM 7140 C C . GLY C 1 80 ? -66.992 -51.036 36.503 1.00 27.65 80 GLY C C 1
ATOM 7141 O O . GLY C 1 80 ? -65.982 -50.578 35.942 1.00 28.21 80 GLY C O 1
ATOM 7142 N N . ARG C 1 81 ? -67.166 -52.319 36.873 1.00 25.65 81 ARG C N 1
ATOM 7143 C CA . ARG C 1 81 ? -66.109 -53.307 36.760 1.00 26.86 81 ARG C CA 1
ATOM 7144 C C . ARG C 1 81 ? -66.353 -54.114 35.492 1.00 28.54 81 ARG C C 1
ATOM 7145 O O . ARG C 1 81 ? -67.423 -54.714 35.299 1.00 27.91 81 ARG C O 1
ATOM 7153 N N . ASN C 1 82 ? -65.340 -54.057 34.626 1.00 28.69 82 ASN C N 1
ATOM 7154 C CA . ASN C 1 82 ? -65.326 -54.743 33.344 1.00 28.61 82 ASN C CA 1
ATOM 7155 C C . ASN C 1 82 ? -64.579 -56.073 33.460 1.00 27.39 82 ASN C C 1
ATOM 7156 O O . ASN C 1 82 ? -63.360 -56.122 33.262 1.00 27.72 82 ASN C O 1
ATOM 7161 N N . GLU C 1 83 ? -65.303 -57.165 33.708 1.00 27.25 83 GLU C N 1
ATOM 7162 C CA . GLU C 1 83 ? -64.658 -58.473 33.854 1.00 27.98 83 GLU C CA 1
ATOM 7163 C C . GLU C 1 83 ? -65.716 -59.581 33.839 1.00 29.75 83 GLU C C 1
ATOM 7164 O O . GLU C 1 83 ? -66.938 -59.346 33.989 1.00 29.00 83 GLU C O 1
ATOM 7170 N N . GLU C 1 84 ? -65.211 -60.791 33.578 1.00 30.87 84 GLU C N 1
ATOM 7171 C CA . GLU C 1 84 ? -66.003 -62.006 33.553 1.00 31.28 84 GLU C CA 1
ATOM 7172 C C . GLU C 1 84 ? -67.178 -61.827 32.603 1.00 30.36 84 GLU C C 1
ATOM 7173 O O . GLU C 1 84 ? -68.329 -62.125 32.927 1.00 32.54 84 GLU C O 1
ATOM 7179 N N . GLY C 1 85 ? -66.889 -61.300 31.420 1.00 30.39 85 GLY C N 1
ATOM 7180 C CA . GLY C 1 85 ? -67.895 -61.281 30.372 1.00 29.52 85 GLY C CA 1
ATOM 7181 C C . GLY C 1 85 ? -68.950 -60.175 30.480 1.00 29.96 85 GLY C C 1
ATOM 7182 O O . GLY C 1 85 ? -69.913 -60.190 29.696 1.00 30.26 85 GLY C O 1
ATOM 7183 N N . GLY C 1 86 ? -68.774 -59.174 31.368 1.00 31.81 86 GLY C N 1
ATOM 7184 C CA . GLY C 1 86 ? -69.696 -58.043 31.332 1.00 28.44 86 GLY C CA 1
ATOM 7185 C C . GLY C 1 86 ? -69.173 -56.750 31.971 1.00 31.28 86 GLY C C 1
ATOM 7186 O O . GLY C 1 86 ? -68.013 -56.618 32.307 1.00 34.88 86 GLY C O 1
ATOM 7187 N N . LEU C 1 87 ? -70.060 -55.767 32.108 1.00 28.49 87 LEU C N 1
ATOM 7188 C CA . LEU C 1 87 ? -69.793 -54.531 32.797 1.00 28.76 87 LEU C CA 1
ATOM 7189 C C . LEU C 1 87 ? -70.735 -54.477 34.012 1.00 28.95 87 LEU C C 1
ATOM 7190 O O . LEU C 1 87 ? -71.965 -54.537 33.846 1.00 27.90 87 LEU C O 1
ATOM 7195 N N . ARG C 1 88 ? -70.151 -54.407 35.224 1.00 26.76 88 ARG C N 1
ATOM 7196 C CA . ARG C 1 88 ? -70.959 -54.466 36.430 1.00 26.07 88 ARG C CA 1
ATOM 7197 C C . ARG C 1 88 ? -71.017 -53.098 37.093 1.00 26.85 88 ARG C C 1
ATOM 7198 O O . ARG C 1 88 ? -69.974 -52.514 37.416 1.00 28.49 88 ARG C O 1
ATOM 7206 N N . CYS C 1 89 ? -72.241 -52.585 37.278 1.00 25.51 89 CYS C N 1
ATOM 7207 C CA . CYS C 1 89 ? -72.428 -51.321 37.962 1.00 26.42 89 CYS C CA 1
ATOM 7208 C C . CYS C 1 89 ? -71.911 -51.451 39.404 1.00 26.96 89 CYS C C 1
ATOM 7209 O O . CYS C 1 89 ? -72.142 -52.484 40.045 1.00 28.34 89 CYS C O 1
ATOM 7212 N N . LEU C 1 90 ? -71.201 -50.424 39.897 1.00 24.63 90 LEU C N 1
ATOM 7213 C CA . LEU C 1 90 ? -70.691 -50.395 41.263 1.00 25.91 90 LEU C CA 1
ATOM 7214 C C . LEU C 1 90 ? -71.820 -50.375 42.280 1.00 26.35 90 LEU C C 1
ATOM 7215 O O . LEU C 1 90 ? -71.638 -50.943 43.336 1.00 29.00 90 LEU C O 1
ATOM 7220 N N . TYR C 1 91 ? -72.957 -49.716 41.998 1.00 26.53 91 TYR C N 1
ATOM 7221 C CA . TYR C 1 91 ? -73.925 -49.399 43.052 1.00 27.70 91 TYR C CA 1
ATOM 7222 C C . TYR C 1 91 ? -74.598 -50.639 43.702 1.00 28.79 91 TYR C C 1
ATOM 7223 O O . TYR C 1 91 ? -74.525 -50.781 44.936 1.00 27.89 91 TYR C O 1
ATOM 7232 N N . HIS C 1 92 ? -75.275 -51.493 42.905 1.00 28.30 92 HIS C N 1
ATOM 7233 C CA . HIS C 1 92 ? -76.008 -52.658 43.424 1.00 30.05 92 HIS C CA 1
ATOM 7234 C C . HIS C 1 92 ? -75.651 -53.889 42.602 1.00 30.68 92 HIS C C 1
ATOM 7235 O O . HIS C 1 92 ? -76.301 -54.930 42.667 1.00 31.03 92 HIS C O 1
ATOM 7242 N N . GLY C 1 93 ? -74.563 -53.779 41.845 1.00 29.91 93 GLY C N 1
ATOM 7243 C CA . GLY C 1 93 ? -73.969 -54.930 41.200 1.00 29.25 93 GLY C CA 1
ATOM 7244 C C . GLY C 1 93 ? -74.762 -55.513 40.021 1.00 32.01 93 GLY C C 1
ATOM 7245 O O . GLY C 1 93 ? -74.586 -56.703 39.735 1.00 33.04 93 GLY C O 1
ATOM 7246 N N . TRP C 1 94 ? -75.600 -54.730 39.318 1.00 31.32 94 TRP C N 1
ATOM 7247 C CA . TRP C 1 94 ? -76.217 -55.275 38.107 1.00 30.14 94 TRP C CA 1
ATOM 7248 C C . TRP C 1 94 ? -75.120 -55.400 37.047 1.00 30.08 94 TRP C C 1
ATOM 7249 O O . TRP C 1 94 ? -74.365 -54.436 36.813 1.00 27.00 94 TRP C O 1
ATOM 7260 N N . LYS C 1 95 ? -75.028 -56.555 36.386 1.00 28.42 95 LYS C N 1
ATOM 7261 C CA . LYS C 1 95 ? -74.014 -56.717 35.369 1.00 28.54 95 LYS C CA 1
ATOM 7262 C C . LYS C 1 95 ? -74.650 -56.953 34.004 1.00 30.31 95 LYS C C 1
ATOM 7263 O O . LYS C 1 95 ? -75.446 -57.875 33.820 1.00 27.53 95 LYS C O 1
ATOM 7269 N N . MET C 1 96 ? -74.167 -56.197 33.021 1.00 30.34 96 MET C N 1
ATOM 7270 C CA . MET C 1 96 ? -74.645 -56.260 31.657 1.00 29.18 96 MET C CA 1
ATOM 7271 C C . MET C 1 96 ? -73.562 -56.868 30.784 1.00 31.74 96 MET C C 1
ATOM 7272 O O . MET C 1 96 ? -72.379 -56.607 30.989 1.00 30.98 96 MET C O 1
ATOM 7277 N N . ASP C 1 97 ? -73.966 -57.658 29.775 1.00 32.40 97 ASP C N 1
ATOM 7278 C CA . ASP C 1 97 ? -73.052 -58.067 28.715 1.00 32.08 97 ASP C CA 1
ATOM 7279 C C . ASP C 1 97 ? -73.071 -57.003 27.628 1.00 29.62 97 ASP C C 1
ATOM 7280 O O . ASP C 1 97 ? -73.873 -56.070 27.704 1.00 29.59 97 ASP C O 1
ATOM 7285 N N . VAL C 1 98 ? -72.264 -57.209 26.571 1.00 30.71 98 VAL C N 1
ATOM 7286 C CA . VAL C 1 98 ? -72.071 -56.229 25.506 1.00 31.23 98 VAL C CA 1
ATOM 7287 C C . VAL C 1 98 ? -73.354 -56.055 24.668 1.00 33.22 98 VAL C C 1
ATOM 7288 O O . VAL C 1 98 ? -73.532 -55.044 24.014 1.00 32.79 98 VAL C O 1
ATOM 7292 N N . ASP C 1 99 ? -74.310 -56.983 24.724 1.00 33.98 99 ASP C N 1
ATOM 7293 C CA . ASP C 1 99 ? -75.586 -56.778 24.031 1.00 33.28 99 ASP C CA 1
ATOM 7294 C C . ASP C 1 99 ? -76.642 -56.178 24.942 1.00 33.12 99 ASP C C 1
ATOM 7295 O O . ASP C 1 99 ? -77.800 -56.127 24.536 1.00 32.02 99 ASP C O 1
ATOM 7300 N N . GLY C 1 100 ? -76.261 -55.783 26.186 1.00 31.97 100 GLY C N 1
ATOM 7301 C CA . GLY C 1 100 ? -77.212 -55.137 27.059 1.00 29.86 100 GLY C CA 1
ATOM 7302 C C . GLY C 1 100 ? -78.026 -56.122 27.909 1.00 32.29 100 GLY C C 1
ATOM 7303 O O . GLY C 1 100 ? -78.861 -55.680 28.713 1.00 34.35 100 GLY C O 1
ATOM 7304 N N . ASN C 1 101 ? -77.761 -57.434 27.805 1.00 29.21 101 ASN C N 1
ATOM 7305 C CA . ASN C 1 101 ? -78.461 -58.344 28.704 1.00 32.24 101 ASN C CA 1
ATOM 7306 C C . ASN C 1 101 ? -77.975 -58.156 30.142 1.00 31.75 101 ASN C C 1
ATOM 7307 O O . ASN C 1 101 ? -76.762 -58.085 30.375 1.00 31.74 101 ASN C O 1
ATOM 7312 N N . VAL C 1 102 ? -78.910 -58.118 31.103 1.00 29.81 102 VAL C N 1
ATOM 7313 C CA . VAL C 1 102 ? -78.542 -58.078 32.512 1.00 32.10 102 VAL C CA 1
ATOM 7314 C C . VAL C 1 102 ? -78.287 -59.521 32.924 1.00 35.38 102 VAL C C 1
ATOM 7315 O O . VAL C 1 102 ? -79.231 -60.293 32.980 1.00 40.11 102 VAL C O 1
ATOM 7319 N N . LEU C 1 103 ? -77.024 -59.931 33.077 1.00 37.00 103 LEU C N 1
ATOM 7320 C CA . LEU C 1 103 ? -76.717 -61.338 33.331 1.00 39.76 103 LEU C CA 1
ATOM 7321 C C . LEU C 1 103 ? -76.966 -61.653 34.797 1.00 42.34 103 LEU C C 1
ATOM 7322 O O . LEU C 1 103 ? -77.051 -62.828 35.147 1.00 45.49 103 LEU C O 1
ATOM 7327 N N . GLU C 1 104 ? -77.039 -60.615 35.641 1.00 38.92 104 GLU C N 1
ATOM 7328 C CA . GLU C 1 104 ? -77.029 -60.847 37.066 1.00 41.11 104 GLU C CA 1
ATOM 7329 C C . GLU C 1 104 ? -77.373 -59.541 37.771 1.00 42.23 104 GLU C C 1
ATOM 7330 O O . GLU C 1 104 ? -77.003 -58.462 37.302 1.00 37.47 104 GLU C O 1
ATOM 7336 N N . MET C 1 105 ? -78.075 -59.656 38.904 1.00 42.08 105 MET C N 1
ATOM 7337 C CA . MET C 1 105 ? -78.283 -58.542 39.816 1.00 43.18 105 MET C CA 1
ATOM 7338 C C . MET C 1 105 ? -77.900 -59.054 41.197 1.00 45.65 105 MET C C 1
ATOM 7339 O O . MET C 1 105 ? -78.476 -60.046 41.659 1.00 46.20 105 MET C O 1
ATOM 7344 N N . ALA C 1 106 ? -76.906 -58.394 41.816 1.00 46.92 106 ALA C N 1
ATOM 7345 C CA . ALA C 1 106 ? -76.262 -58.911 43.020 1.00 48.12 106 ALA C CA 1
ATOM 7346 C C . ALA C 1 106 ? -77.260 -59.045 44.181 1.00 49.08 106 ALA C C 1
ATOM 7347 O O . ALA C 1 106 ? -77.189 -59.988 44.965 1.00 43.59 106 ALA C O 1
ATOM 7349 N N . SER C 1 107 ? -78.201 -58.101 44.285 1.00 53.36 107 SER C N 1
ATOM 7350 C CA . SER C 1 107 ? -79.095 -58.064 45.438 1.00 58.91 107 SER C CA 1
ATOM 7351 C C . SER C 1 107 ? -80.543 -58.492 45.119 1.00 57.57 107 SER C C 1
ATOM 7352 O O . SER C 1 107 ? -81.461 -58.229 45.902 1.00 57.51 107 SER C O 1
ATOM 7355 N N . GLU C 1 108 ? -80.742 -59.231 44.021 1.00 58.84 108 GLU C N 1
ATOM 7356 C CA . GLU C 1 108 ? -82.073 -59.673 43.621 1.00 66.47 108 GLU C CA 1
ATOM 7357 C C . GLU C 1 108 ? -82.124 -61.199 43.543 1.00 75.81 108 GLU C C 1
ATOM 7358 O O . GLU C 1 108 ? -81.092 -61.832 43.279 1.00 69.27 108 GLU C O 1
ATOM 7364 N N . PRO C 1 109 ? -83.340 -61.805 43.712 1.00 88.25 109 PRO C N 1
ATOM 7365 C CA . PRO C 1 109 ? -83.554 -63.249 43.509 1.00 91.46 109 PRO C CA 1
ATOM 7366 C C . PRO C 1 109 ? -83.623 -63.754 42.060 1.00 95.53 109 PRO C C 1
ATOM 7367 O O . PRO C 1 109 ? -83.652 -62.961 41.121 1.00 93.25 109 PRO C O 1
ATOM 7371 N N . ALA C 1 110 ? -83.557 -65.089 41.903 1.00 106.35 110 ALA C N 1
ATOM 7372 C CA . ALA C 1 110 ? -84.152 -65.900 40.835 1.00 114.50 110 ALA C CA 1
ATOM 7373 C C . ALA C 1 110 ? -83.788 -65.490 39.399 1.00 121.53 110 ALA C C 1
ATOM 7374 O O . ALA C 1 110 ? -82.804 -64.789 39.163 1.00 114.87 110 ALA C O 1
ATOM 7376 N N . ALA C 1 111 ? -84.588 -66.006 38.443 1.00 135.23 111 ALA C N 1
ATOM 7377 C CA . ALA C 1 111 ? -84.457 -65.821 36.999 1.00 142.14 111 ALA C CA 1
ATOM 7378 C C . ALA C 1 111 ? -85.740 -66.287 36.289 1.00 149.43 111 ALA C C 1
ATOM 7379 O O . ALA C 1 111 ? -86.083 -67.468 36.379 1.00 156.07 111 ALA C O 1
ATOM 7381 N N . SER C 1 112 ? -86.450 -65.354 35.605 1.00 149.13 112 SER C N 1
ATOM 7382 C CA . SER C 1 112 ? -87.626 -65.619 34.767 1.00 133.01 112 SER C CA 1
ATOM 7383 C C . SER C 1 112 ? -88.323 -64.341 34.248 1.00 133.77 112 SER C C 1
ATOM 7384 O O . SER C 1 112 ? -88.885 -64.349 33.149 1.00 122.63 112 SER C O 1
ATOM 7387 N N . GLY C 1 113 ? -88.285 -63.241 35.029 1.00 137.37 113 GLY C N 1
ATOM 7388 C CA . GLY C 1 113 ? -89.019 -62.007 34.754 1.00 133.61 113 GLY C CA 1
ATOM 7389 C C . GLY C 1 113 ? -88.181 -60.719 34.802 1.00 141.49 113 GLY C C 1
ATOM 7390 O O . GLY C 1 113 ? -88.410 -59.824 33.986 1.00 133.54 113 GLY C O 1
ATOM 7391 N N . MET C 1 114 ? -87.234 -60.609 35.762 1.00 146.51 114 MET C N 1
ATOM 7392 C CA . MET C 1 114 ? -86.398 -59.414 35.930 1.00 147.57 114 MET C CA 1
ATOM 7393 C C . MET C 1 114 ? -84.900 -59.655 35.636 1.00 160.06 114 MET C C 1
ATOM 7394 O O . MET C 1 114 ? -84.269 -58.782 35.038 1.00 160.71 114 MET C O 1
ATOM 7399 N N . VAL C 1 115 ? -84.313 -60.811 36.027 1.00 164.39 115 VAL C N 1
ATOM 7400 C CA . VAL C 1 115 ? -82.861 -61.032 35.929 1.00 162.12 115 VAL C CA 1
ATOM 7401 C C . VAL C 1 115 ? -82.357 -61.023 34.476 1.00 168.68 115 VAL C C 1
ATOM 7402 O O . VAL C 1 115 ? -81.595 -60.127 34.117 1.00 174.94 115 VAL C O 1
ATOM 7406 N N . ASP C 1 116 ? -82.769 -62.002 33.646 1.00 167.72 116 ASP C N 1
ATOM 7407 C CA . ASP C 1 116 ? -82.256 -62.149 32.282 1.00 147.95 116 ASP C CA 1
ATOM 7408 C C . ASP C 1 116 ? -83.029 -61.295 31.264 1.00 134.15 116 ASP C C 1
ATOM 7409 O O . ASP C 1 116 ? -82.403 -60.602 30.460 1.00 135.96 116 ASP C O 1
ATOM 7414 N N . LYS C 1 117 ? -84.374 -61.336 31.312 1.00 114.76 117 LYS C N 1
ATOM 7415 C CA . LYS C 1 117 ? -85.266 -60.700 30.346 1.00 98.84 117 LYS C CA 1
ATOM 7416 C C . LYS C 1 117 ? -85.105 -59.174 30.316 1.00 91.38 117 LYS C C 1
ATOM 7417 O O . LYS C 1 117 ? -85.476 -58.565 29.307 1.00 84.24 117 LYS C O 1
ATOM 7423 N N . VAL C 1 118 ? -84.590 -58.558 31.407 1.00 80.07 118 VAL C N 1
ATOM 7424 C CA . VAL C 1 118 ? -84.316 -57.117 31.411 1.00 72.29 118 VAL C CA 1
ATOM 7425 C C . VAL C 1 118 ? -83.156 -56.832 30.458 1.00 61.09 118 VAL C C 1
ATOM 7426 O O . VAL C 1 118 ? -82.131 -57.525 30.488 1.00 54.61 118 VAL C O 1
ATOM 7430 N N . LYS C 1 119 ? -83.389 -55.890 29.536 1.00 50.94 119 LYS C N 1
ATOM 7431 C CA . LYS C 1 119 ? -82.393 -55.599 28.516 1.00 51.53 119 LYS C CA 1
ATOM 7432 C C . LYS C 1 119 ? -82.041 -54.106 28.536 1.00 46.70 119 LYS C C 1
ATOM 7433 O O . LYS C 1 119 ? -82.876 -53.233 28.303 1.00 49.01 119 LYS C O 1
ATOM 7439 N N . HIS C 1 120 ? -80.768 -53.827 28.793 1.00 39.64 120 HIS C N 1
ATOM 7440 C CA . HIS C 1 120 ? -80.247 -52.470 28.850 1.00 37.65 120 HIS C CA 1
ATOM 7441 C C . HIS C 1 120 ? -80.061 -51.934 27.432 1.00 32.32 120 HIS C C 1
ATOM 7442 O O . HIS C 1 120 ? -79.566 -52.674 26.607 1.00 33.92 120 HIS C O 1
ATOM 7449 N N . THR C 1 121 ? -80.401 -50.671 27.144 1.00 32.65 121 THR C N 1
ATOM 7450 C CA . THR C 1 121 ? -80.175 -50.135 25.794 1.00 32.49 121 THR C CA 1
ATOM 7451 C C . THR C 1 121 ? -78.700 -50.312 25.391 1.00 33.61 121 THR C C 1
ATOM 7452 O O . THR C 1 121 ? -77.793 -49.859 26.109 1.00 34.64 121 THR C O 1
ATOM 7456 N N . ALA C 1 122 ? -78.484 -50.976 24.250 1.00 31.32 122 ALA C N 1
ATOM 7457 C CA . ALA C 1 122 ? -77.180 -51.359 23.755 1.00 30.72 122 ALA C CA 1
ATOM 7458 C C . ALA C 1 122 ? -77.269 -51.486 22.240 1.00 32.62 122 ALA C C 1
ATOM 7459 O O . ALA C 1 122 ? -78.273 -51.951 21.710 1.00 35.03 122 ALA C O 1
ATOM 7461 N N . TYR C 1 123 ? -76.225 -51.069 21.528 1.00 30.15 123 TYR C N 1
ATOM 7462 C CA . TYR C 1 123 ? -76.329 -50.992 20.084 1.00 30.14 123 TYR C CA 1
ATOM 7463 C C . TYR C 1 123 ? -75.394 -51.979 19.415 1.00 29.96 123 TYR C C 1
ATOM 7464 O O . TYR C 1 123 ? -74.387 -52.373 20.000 1.00 31.05 123 TYR C O 1
ATOM 7473 N N . PRO C 1 124 ? -75.719 -52.404 18.169 1.00 30.14 124 PRO C N 1
ATOM 7474 C CA . PRO C 1 124 ? -74.800 -53.244 17.410 1.00 30.66 124 PRO C CA 1
ATOM 7475 C C . PRO C 1 124 ? -73.508 -52.437 17.223 1.00 32.10 124 PRO C C 1
ATOM 7476 O O . PRO C 1 124 ? -73.556 -51.212 17.008 1.00 30.03 124 PRO C O 1
ATOM 7480 N N . THR C 1 125 ? -72.367 -53.157 17.284 1.00 29.99 125 THR C N 1
ATOM 7481 C CA . THR C 1 125 ? -71.094 -52.491 17.090 1.00 30.28 125 THR C CA 1
ATOM 7482 C C . THR C 1 125 ? -70.245 -53.207 16.040 1.00 31.77 125 THR C C 1
ATOM 7483 O O . THR C 1 125 ? -70.442 -54.394 15.749 1.00 29.69 125 THR C O 1
ATOM 7487 N N . GLN C 1 126 ? -69.269 -52.465 15.499 1.00 30.58 126 GLN C N 1
ATOM 7488 C CA . GLN C 1 126 ? -68.274 -53.133 14.692 1.00 34.85 126 GLN C CA 1
ATOM 7489 C C . GLN C 1 126 ? -66.922 -52.481 14.958 1.00 32.31 126 GLN C C 1
ATOM 7490 O O . GLN C 1 126 ? -66.890 -51.302 15.295 1.00 28.28 126 GLN C O 1
ATOM 7496 N N . GLU C 1 127 ? -65.820 -53.181 14.669 1.00 30.10 127 GLU C N 1
ATOM 7497 C CA . GLU C 1 127 ? -64.527 -52.515 14.787 1.00 31.61 127 GLU C CA 1
ATOM 7498 C C . GLU C 1 127 ? -63.864 -52.498 13.426 1.00 31.05 127 GLU C C 1
ATOM 7499 O O . GLU C 1 127 ? -63.837 -53.495 12.738 1.00 28.03 127 GLU C O 1
ATOM 7505 N N . TRP C 1 128 ? -63.397 -51.349 12.993 1.00 30.20 128 TRP C N 1
ATOM 7506 C CA . TRP C 1 128 ? -62.871 -51.337 11.650 1.00 31.22 128 TRP C CA 1
ATOM 7507 C C . TRP C 1 128 ? -62.112 -50.049 11.540 1.00 32.04 128 TRP C C 1
ATOM 7508 O O . TRP C 1 128 ? -62.618 -49.058 12.071 1.00 32.78 128 TRP C O 1
ATOM 7519 N N . ALA C 1 129 ? -60.959 -50.106 10.843 1.00 32.30 129 ALA C N 1
ATOM 7520 C CA . ALA C 1 129 ? -60.115 -48.947 10.583 1.00 32.06 129 ALA C CA 1
ATOM 7521 C C . ALA C 1 129 ? -59.786 -48.161 11.860 1.00 30.71 129 ALA C C 1
ATOM 7522 O O . ALA C 1 129 ? -59.777 -46.934 11.830 1.00 35.01 129 ALA C O 1
ATOM 7524 N N . GLY C 1 130 ? -59.554 -48.833 12.987 1.00 29.03 130 GLY C N 1
ATOM 7525 C CA . GLY C 1 130 ? -59.131 -48.058 14.148 1.00 29.49 130 GLY C CA 1
ATOM 7526 C C . GLY C 1 130 ? -60.272 -47.438 14.933 1.00 28.72 130 GLY C C 1
ATOM 7527 O O . GLY C 1 130 ? -60.031 -46.898 16.005 1.00 30.68 130 GLY C O 1
ATOM 7528 N N . MET C 1 131 ? -61.516 -47.599 14.446 1.00 30.28 131 MET C N 1
ATOM 7529 C CA . MET C 1 131 ? -62.654 -47.072 15.175 1.00 26.99 131 MET C CA 1
ATOM 7530 C C . MET C 1 131 ? -63.616 -48.150 15.662 1.00 26.74 131 MET C C 1
ATOM 7531 O O . MET C 1 131 ? -63.771 -49.223 15.067 1.00 24.85 131 MET C O 1
ATOM 7536 N N . VAL C 1 132 ? -64.253 -47.829 16.798 1.00 25.01 132 VAL C N 1
ATOM 7537 C CA . VAL C 1 132 ? -65.455 -48.530 17.189 1.00 25.67 132 VAL C CA 1
ATOM 7538 C C . VAL C 1 132 ? -66.673 -47.810 16.577 1.00 26.83 132 VAL C C 1
ATOM 7539 O O . VAL C 1 132 ? -66.889 -46.608 16.808 1.00 26.66 132 VAL C O 1
ATOM 7543 N N . TRP C 1 133 ? -67.472 -48.556 15.795 1.00 26.60 133 TRP C N 1
ATOM 7544 C CA . TRP C 1 133 ? -68.681 -48.044 15.135 1.00 26.97 133 TRP C CA 1
ATOM 7545 C C . TRP C 1 133 ? -69.895 -48.657 15.814 1.00 26.13 133 TRP C C 1
ATOM 7546 O O . TRP C 1 133 ? -69.814 -49.778 16.279 1.00 23.50 133 TRP C O 1
ATOM 7557 N N . ALA C 1 134 ? -71.027 -47.936 15.798 1.00 27.67 134 ALA C N 1
ATOM 7558 C CA . ALA C 1 134 ? -72.294 -48.503 16.284 1.00 26.56 134 ALA C CA 1
ATOM 7559 C C . ALA C 1 134 ? -73.429 -48.134 15.316 1.00 28.01 134 ALA C C 1
ATOM 7560 O O . ALA C 1 134 ? -73.342 -47.097 14.637 1.00 25.90 134 ALA C O 1
ATOM 7562 N N . TYR C 1 135 ? -74.478 -48.981 15.258 1.00 27.55 135 TYR C N 1
ATOM 7563 C CA . TYR C 1 135 ? -75.679 -48.626 14.499 1.00 28.88 135 TYR C CA 1
ATOM 7564 C C . TYR C 1 135 ? -76.723 -48.139 15.499 1.00 28.62 135 TYR C C 1
ATOM 7565 O O . TYR C 1 135 ? -77.160 -48.931 16.319 1.00 30.52 135 TYR C O 1
ATOM 7574 N N . MET C 1 136 ? -77.028 -46.834 15.502 1.00 27.11 136 MET C N 1
ATOM 7575 C CA . MET C 1 136 ? -77.859 -46.267 16.543 1.00 29.21 136 MET C CA 1
ATOM 7576 C C . MET C 1 136 ? -79.292 -45.973 16.050 1.00 30.35 136 MET C C 1
ATOM 7577 O O . MET C 1 136 ? -80.068 -45.302 16.758 1.00 27.54 136 MET C O 1
ATOM 7582 N N . GLY C 1 137 ? -79.619 -46.505 14.849 1.00 31.63 137 GLY C N 1
ATOM 7583 C CA . GLY C 1 137 ? -80.917 -46.337 14.207 1.00 31.99 137 GLY C CA 1
ATOM 7584 C C . GLY C 1 137 ? -81.900 -47.438 14.638 1.00 34.35 137 GLY C C 1
ATOM 7585 O O . GLY C 1 137 ? -81.513 -48.370 15.330 1.00 30.16 137 GLY C O 1
ATOM 7586 N N . PRO C 1 138 ? -83.192 -47.430 14.213 1.00 34.07 138 PRO C N 1
ATOM 7587 C CA . PRO C 1 138 ? -84.055 -48.576 14.484 1.00 35.91 138 PRO C CA 1
ATOM 7588 C C . PRO C 1 138 ? -83.339 -49.850 14.036 1.00 34.51 138 PRO C C 1
ATOM 7589 O O . PRO C 1 138 ? -82.776 -49.935 12.948 1.00 32.05 138 PRO C O 1
ATOM 7593 N N . LYS C 1 139 ? -83.323 -50.825 14.938 1.00 38.61 139 LYS C N 1
ATOM 7594 C CA . LYS C 1 139 ? -82.591 -52.072 14.777 1.00 44.63 139 LYS C CA 1
ATOM 7595 C C . LYS C 1 139 ? -82.876 -52.793 13.448 1.00 46.33 139 LYS C C 1
ATOM 7596 O O . LYS C 1 139 ? -81.953 -53.192 12.737 1.00 44.81 139 LYS C O 1
ATOM 7602 N N . GLU C 1 140 ? -84.152 -52.944 13.093 1.00 48.10 140 GLU C N 1
ATOM 7603 C CA . GLU C 1 140 ? -84.538 -53.595 11.842 1.00 50.70 140 GLU C CA 1
ATOM 7604 C C . GLU C 1 140 ? -84.101 -52.791 10.615 1.00 46.50 140 GLU C C 1
ATOM 7605 O O . GLU C 1 140 ? -84.316 -53.275 9.518 1.00 47.03 140 GLU C O 1
ATOM 7611 N N . THR C 1 141 ? -83.512 -51.587 10.780 1.00 41.40 141 THR C N 1
ATOM 7612 C CA . THR C 1 141 ? -83.030 -50.841 9.628 1.00 36.98 141 THR C CA 1
ATOM 7613 C C . THR C 1 141 ? -81.514 -50.979 9.456 1.00 37.49 141 THR C C 1
ATOM 7614 O O . THR C 1 141 ? -80.949 -50.378 8.548 1.00 35.87 141 THR C O 1
ATOM 7618 N N . MET C 1 142 ? -80.844 -51.779 10.298 1.00 36.32 142 MET C N 1
ATOM 7619 C CA . MET C 1 142 ? -79.388 -51.881 10.322 1.00 34.63 142 MET C CA 1
ATOM 7620 C C . MET C 1 142 ? -78.871 -52.563 9.056 1.00 36.28 142 MET C C 1
ATOM 7621 O O . MET C 1 142 ? -79.091 -53.763 8.906 1.00 37.48 142 MET C O 1
ATOM 7626 N N . PRO C 1 143 ? -78.054 -51.914 8.189 1.00 36.92 143 PRO C N 1
ATOM 7627 C CA . PRO C 1 143 ? -77.494 -52.592 7.010 1.00 38.01 143 PRO C CA 1
ATOM 7628 C C . PRO C 1 143 ? -76.259 -53.427 7.378 1.00 42.40 143 PRO C C 1
ATOM 7629 O O . PRO C 1 143 ? -75.722 -53.360 8.501 1.00 43.04 143 PRO C O 1
ATOM 7633 N N . GLU C 1 144 ? -75.811 -54.258 6.436 1.00 41.73 144 GLU C N 1
ATOM 7634 C CA . GLU C 1 144 ? -74.562 -54.978 6.618 1.00 43.28 144 GLU C CA 1
ATOM 7635 C C . GLU C 1 144 ? -73.450 -53.938 6.744 1.00 39.40 144 GLU C C 1
ATOM 7636 O O . GLU C 1 144 ? -73.456 -52.983 5.979 1.00 38.26 144 GLU C O 1
ATOM 7642 N N . PHE C 1 145 ? -72.474 -54.139 7.642 1.00 37.03 145 PHE C N 1
ATOM 7643 C CA . PHE C 1 145 ? -71.392 -53.158 7.704 1.00 34.90 145 PHE C CA 1
ATOM 7644 C C . PHE C 1 145 ? -70.426 -53.374 6.532 1.00 36.54 145 PHE C C 1
ATOM 7645 O O . PHE C 1 145 ? -69.861 -54.466 6.354 1.00 37.76 145 PHE C O 1
ATOM 7653 N N . LEU C 1 146 ? -70.200 -52.319 5.745 1.00 38.97 146 LEU C N 1
ATOM 7654 C CA . LEU C 1 146 ? -69.320 -52.390 4.584 1.00 43.14 146 LEU C CA 1
ATOM 7655 C C . LEU C 1 146 ? -68.167 -51.399 4.764 1.00 48.40 146 LEU C C 1
ATOM 7656 O O . LEU C 1 146 ? -68.317 -50.320 5.339 1.00 45.05 146 LEU C O 1
ATOM 7661 N N . PRO C 1 147 ? -66.992 -51.714 4.187 1.00 51.31 147 PRO C N 1
ATOM 7662 C CA . PRO C 1 147 ? -65.829 -50.832 4.268 1.00 49.34 147 PRO C CA 1
ATOM 7663 C C . PRO C 1 147 ? -66.138 -49.415 3.796 1.00 45.58 147 PRO C C 1
ATOM 7664 O O . PRO C 1 147 ? -66.730 -49.207 2.741 1.00 42.79 147 PRO C O 1
ATOM 7668 N N . PRO C 1 148 ? -65.737 -48.385 4.570 1.00 41.15 148 PRO C N 1
ATOM 7669 C CA . PRO C 1 148 ? -65.909 -47.004 4.117 1.00 39.06 148 PRO C CA 1
ATOM 7670 C C . PRO C 1 148 ? -64.971 -46.691 2.935 1.00 41.42 148 PRO C C 1
ATOM 7671 O O . PRO C 1 148 ? -63.987 -47.399 2.686 1.00 38.43 148 PRO C O 1
ATOM 7675 N N . ALA C 1 149 ? -65.238 -45.592 2.210 1.00 40.75 149 ALA C N 1
ATOM 7676 C CA . ALA C 1 149 ? -64.416 -45.318 1.042 1.00 42.62 149 ALA C CA 1
ATOM 7677 C C . ALA C 1 149 ? -62.954 -45.102 1.430 1.00 44.24 149 ALA C C 1
ATOM 7678 O O . ALA C 1 149 ? -62.091 -45.223 0.570 1.00 47.93 149 ALA C O 1
ATOM 7680 N N . TRP C 1 150 ? -62.683 -44.795 2.708 1.00 42.33 150 TRP C N 1
ATOM 7681 C CA . TRP C 1 150 ? -61.353 -44.396 3.116 1.00 41.38 150 TRP C CA 1
ATOM 7682 C C . TRP C 1 150 ? -60.681 -45.490 3.926 1.00 46.08 150 TRP C C 1
ATOM 7683 O O . TRP C 1 150 ? -59.643 -45.272 4.548 1.00 51.89 150 TRP C O 1
ATOM 7694 N N . ALA C 1 151 ? -61.247 -46.687 3.903 1.00 43.10 151 ALA C N 1
ATOM 7695 C CA . ALA C 1 151 ? -60.555 -47.777 4.566 1.00 46.65 151 ALA C CA 1
ATOM 7696 C C . ALA C 1 151 ? -60.982 -49.045 3.850 1.00 45.37 151 ALA C C 1
ATOM 7697 O O . ALA C 1 151 ? -61.643 -49.900 4.438 1.00 41.82 151 ALA C O 1
ATOM 7699 N N . PRO C 1 152 ? -60.630 -49.161 2.553 1.00 47.57 152 PRO C N 1
ATOM 7700 C CA . PRO C 1 152 ? -61.234 -50.162 1.673 1.00 48.30 152 PRO C CA 1
ATOM 7701 C C . PRO C 1 152 ? -61.068 -51.576 2.224 1.00 51.22 152 PRO C C 1
ATOM 7702 O O . PRO C 1 152 ? -61.908 -52.452 1.985 1.00 51.52 152 PRO C O 1
ATOM 7706 N N . THR C 1 153 ? -59.978 -51.806 2.967 1.00 52.71 153 THR C N 1
ATOM 7707 C CA . THR C 1 153 ? -59.534 -53.186 3.161 1.00 57.18 153 THR C CA 1
ATOM 7708 C C . THR C 1 153 ? -58.746 -53.326 4.463 1.00 55.90 153 THR C C 1
ATOM 7709 O O . THR C 1 153 ? -58.142 -52.355 4.944 1.00 57.59 153 THR C O 1
ATOM 7713 N N . ALA C 1 154 ? -58.712 -54.566 4.971 1.00 55.06 154 ALA C N 1
ATOM 7714 C CA . ALA C 1 154 ? -58.036 -54.941 6.208 1.00 57.91 154 ALA C CA 1
ATOM 7715 C C . ALA C 1 154 ? -56.527 -54.623 6.197 1.00 58.08 154 ALA C C 1
ATOM 7716 O O . ALA C 1 154 ? -55.951 -54.517 7.275 1.00 57.77 154 ALA C O 1
ATOM 7718 N N . ASP C 1 155 ? -55.907 -54.400 5.013 1.00 53.42 155 ASP C N 1
ATOM 7719 C CA . ASP C 1 155 ? -54.493 -54.042 4.924 1.00 52.50 155 ASP C CA 1
ATOM 7720 C C . ASP C 1 155 ? -54.183 -52.559 4.596 1.00 49.47 155 ASP C C 1
ATOM 7721 O O . ASP C 1 155 ? -53.030 -52.217 4.304 1.00 50.32 155 ASP C O 1
ATOM 7726 N N . THR C 1 156 ? -55.173 -51.653 4.619 1.00 41.83 156 THR C N 1
ATOM 7727 C CA . THR C 1 156 ? -54.884 -50.241 4.423 1.00 38.50 156 THR C CA 1
ATOM 7728 C C . THR C 1 156 ? -54.371 -49.716 5.755 1.00 38.44 156 THR C C 1
ATOM 7729 O O . THR C 1 156 ? -54.848 -50.158 6.794 1.00 36.94 156 THR C O 1
ATOM 7733 N N . ARG C 1 157 ? -53.361 -48.840 5.741 1.00 35.71 157 ARG C N 1
ATOM 7734 C CA . ARG C 1 157 ? -53.010 -48.234 7.012 1.00 33.90 157 ARG C CA 1
ATOM 7735 C C . ARG C 1 157 ? -53.979 -47.073 7.213 1.00 32.07 157 ARG C C 1
ATOM 7736 O O . ARG C 1 157 ? -54.178 -46.295 6.273 1.00 28.70 157 ARG C O 1
ATOM 7744 N N . VAL C 1 158 ? -54.606 -47.020 8.409 1.00 30.23 158 VAL C N 1
ATOM 7745 C CA . VAL C 1 158 ? -55.459 -45.906 8.768 1.00 28.40 158 VAL C CA 1
ATOM 7746 C C . VAL C 1 158 ? -54.906 -45.234 10.025 1.00 30.51 158 VAL C C 1
ATOM 7747 O O . VAL C 1 158 ? -54.880 -45.838 11.092 1.00 28.45 158 VAL C O 1
ATOM 7751 N N . SER C 1 159 ? -54.609 -43.936 9.922 1.00 29.29 159 SER C N 1
ATOM 7752 C CA . SER C 1 159 ? -54.081 -43.217 11.062 1.00 29.19 159 SER C CA 1
ATOM 7753 C C . SER C 1 159 ? -54.985 -42.022 11.388 1.00 26.75 159 SER C C 1
ATOM 7754 O O . SER C 1 159 ? -55.215 -41.190 10.523 1.00 23.92 159 SER C O 1
ATOM 7757 N N . ILE C 1 160 ? -55.385 -41.906 12.667 1.00 24.68 160 ILE C N 1
ATOM 7758 C CA . ILE C 1 160 ? -56.508 -41.044 13.026 1.00 24.37 160 ILE C CA 1
ATOM 7759 C C . ILE C 1 160 ? -56.046 -40.052 14.073 1.00 24.05 160 ILE C C 1
ATOM 7760 O O . ILE C 1 160 ? -55.538 -40.488 15.116 1.00 23.57 160 ILE C O 1
ATOM 7765 N N . ALA C 1 161 ? -56.345 -38.767 13.810 1.00 22.34 161 ALA C N 1
ATOM 7766 C CA . ALA C 1 161 ? -56.425 -37.738 14.834 1.00 22.65 161 ALA C CA 1
ATOM 7767 C C . ALA C 1 161 ? -57.896 -37.592 15.224 1.00 23.40 161 ALA C C 1
ATOM 7768 O O . ALA C 1 161 ? -58.741 -37.354 14.334 1.00 23.22 161 ALA C O 1
ATOM 7770 N N . LYS C 1 162 ? -58.218 -37.697 16.525 1.00 21.46 162 LYS C N 1
ATOM 7771 C CA . LYS C 1 162 ? -59.561 -37.353 16.948 1.00 20.37 162 LYS C CA 1
ATOM 7772 C C . LYS C 1 162 ? -59.496 -36.120 17.819 1.00 23.23 162 LYS C C 1
ATOM 7773 O O . LYS C 1 162 ? -58.561 -36.027 18.644 1.00 23.05 162 LYS C O 1
ATOM 7779 N N . VAL C 1 163 ? -60.451 -35.177 17.632 1.00 21.15 163 VAL C N 1
ATOM 7780 C CA . VAL C 1 163 ? -60.494 -33.961 18.418 1.00 21.29 163 VAL C CA 1
ATOM 7781 C C . VAL C 1 163 ? -61.957 -33.737 18.743 1.00 22.60 163 VAL C C 1
ATOM 7782 O O . VAL C 1 163 ? -62.752 -33.695 17.799 1.00 22.64 163 VAL C O 1
ATOM 7786 N N . LEU C 1 164 ? -62.299 -33.584 20.030 1.00 20.46 164 LEU C N 1
ATOM 7787 C CA . LEU C 1 164 ? -63.675 -33.237 20.341 1.00 21.96 164 LEU C CA 1
ATOM 7788 C C . LEU C 1 164 ? -63.782 -31.715 20.224 1.00 20.87 164 LEU C C 1
ATOM 7789 O O . LEU C 1 164 ? -63.045 -31.004 20.894 1.00 20.27 164 LEU C O 1
ATOM 7794 N N . LEU C 1 165 ? -64.714 -31.215 19.413 1.00 20.81 165 LEU C N 1
ATOM 7795 C CA . LEU C 1 165 ? -64.842 -29.791 19.175 1.00 21.08 165 LEU C CA 1
ATOM 7796 C C . LEU C 1 165 ? -66.154 -29.225 19.684 1.00 23.67 165 LEU C C 1
ATOM 7797 O O . LEU C 1 165 ? -67.209 -29.793 19.428 1.00 26.83 165 LEU C O 1
ATOM 7802 N N . PRO C 1 166 ? -66.124 -28.084 20.421 1.00 23.69 166 PRO C N 1
ATOM 7803 C CA . PRO C 1 166 ? -67.348 -27.467 20.972 1.00 24.49 166 PRO C CA 1
ATOM 7804 C C . PRO C 1 166 ? -68.149 -26.647 19.956 1.00 23.25 166 PRO C C 1
ATOM 7805 O O . PRO C 1 166 ? -68.450 -25.472 20.148 1.00 23.49 166 PRO C O 1
ATOM 7809 N N . CYS C 1 167 ? -68.406 -27.234 18.811 1.00 23.82 167 CYS C N 1
ATOM 7810 C CA . CYS C 1 167 ? -69.389 -26.615 17.940 1.00 23.45 167 CYS C CA 1
ATOM 7811 C C . CYS C 1 167 ? -70.095 -27.692 17.119 1.00 23.51 167 CYS C C 1
ATOM 7812 O O . CYS C 1 167 ? -69.676 -28.852 17.112 1.00 22.08 167 CYS C O 1
ATOM 7815 N N . ASN C 1 168 ? -71.178 -27.238 16.458 1.00 21.81 168 ASN C N 1
ATOM 7816 C CA . ASN C 1 168 ? -72.048 -28.079 15.680 1.00 23.47 168 ASN C CA 1
ATOM 7817 C C . ASN C 1 168 ? -71.270 -28.616 14.472 1.00 23.94 168 ASN C C 1
ATOM 7818 O O . ASN C 1 168 ? -70.399 -27.917 13.917 1.00 23.37 168 ASN C O 1
ATOM 7823 N N . TRP C 1 169 ? -71.643 -29.852 14.099 1.00 22.36 169 TRP C N 1
ATOM 7824 C CA . TRP C 1 169 ? -71.000 -30.653 13.078 1.00 21.87 169 TRP C CA 1
ATOM 7825 C C . TRP C 1 169 ? -71.016 -29.946 11.721 1.00 22.70 169 TRP C C 1
ATOM 7826 O O . TRP C 1 169 ? -70.051 -30.088 10.934 1.00 22.39 169 TRP C O 1
ATOM 7837 N N . ALA C 1 170 ? -72.111 -29.211 11.432 1.00 21.60 170 ALA C N 1
ATOM 7838 C CA . ALA C 1 170 ? -72.308 -28.804 10.044 1.00 22.08 170 ALA C CA 1
ATOM 7839 C C . ALA C 1 170 ? -71.239 -27.787 9.643 1.00 22.00 170 ALA C C 1
ATOM 7840 O O . ALA C 1 170 ? -70.798 -27.838 8.504 1.00 20.75 170 ALA C O 1
ATOM 7842 N N . GLN C 1 171 ? -70.768 -26.922 10.576 1.00 20.60 171 GLN C N 1
ATOM 7843 C CA . GLN C 1 171 ? -69.800 -25.887 10.183 1.00 20.14 171 GLN C CA 1
ATOM 7844 C C . GLN C 1 171 ? -68.442 -26.555 10.043 1.00 19.36 171 GLN C C 1
ATOM 7845 O O . GLN C 1 171 ? -67.556 -26.128 9.306 1.00 18.75 171 GLN C O 1
ATOM 7851 N N . ILE C 1 172 ? -68.282 -27.681 10.717 1.00 21.82 172 ILE C N 1
ATOM 7852 C CA . ILE C 1 172 ? -66.998 -28.351 10.560 1.00 20.43 172 ILE C CA 1
ATOM 7853 C C . ILE C 1 172 ? -67.004 -29.046 9.187 1.00 21.99 172 ILE C C 1
ATOM 7854 O O . ILE C 1 172 ? -66.002 -29.005 8.464 1.00 23.64 172 ILE C O 1
ATOM 7859 N N . LEU C 1 173 ? -68.104 -29.737 8.851 1.00 20.88 173 LEU C N 1
ATOM 7860 C CA . LEU C 1 173 ? -68.180 -30.437 7.571 1.00 20.81 173 LEU C CA 1
ATOM 7861 C C . LEU C 1 173 ? -67.987 -29.420 6.433 1.00 21.35 173 LEU C C 1
ATOM 7862 O O . LEU C 1 173 ? -67.187 -29.648 5.499 1.00 20.13 173 LEU C O 1
ATOM 7867 N N . GLU C 1 174 ? -68.646 -28.229 6.578 1.00 20.92 174 GLU C N 1
ATOM 7868 C CA . GLU C 1 174 ? -68.509 -27.206 5.559 1.00 21.22 174 GLU C CA 1
ATOM 7869 C C . GLU C 1 174 ? -67.045 -26.859 5.307 1.00 21.08 174 GLU C C 1
ATOM 7870 O O . GLU C 1 174 ? -66.661 -26.547 4.170 1.00 20.78 174 GLU C O 1
ATOM 7876 N N . GLY C 1 175 ? -66.227 -26.878 6.378 1.00 22.45 175 GLY C N 1
ATOM 7877 C CA . GLY C 1 175 ? -64.814 -26.525 6.264 1.00 22.67 175 GLY C CA 1
ATOM 7878 C C . GLY C 1 175 ? -64.005 -27.583 5.471 1.00 23.82 175 GLY C C 1
ATOM 7879 O O . GLY C 1 175 ? -63.007 -27.246 4.851 1.00 22.39 175 GLY C O 1
ATOM 7880 N N . ALA C 1 176 ? -64.495 -28.816 5.351 1.00 24.09 176 ALA C N 1
ATOM 7881 C CA . ALA C 1 176 ? -63.858 -29.810 4.468 1.00 27.31 176 ALA C CA 1
ATOM 7882 C C . ALA C 1 176 ? -64.313 -29.686 3.005 1.00 30.99 176 ALA C C 1
ATOM 7883 O O . ALA C 1 176 ? -63.750 -30.333 2.120 1.00 33.55 176 ALA C O 1
ATOM 7885 N N . ILE C 1 177 ? -65.348 -28.902 2.700 1.00 30.26 177 ILE C N 1
ATOM 7886 C CA . ILE C 1 177 ? -65.754 -28.895 1.303 1.00 31.34 177 ILE C CA 1
ATOM 7887 C C . ILE C 1 177 ? -65.606 -27.463 0.809 1.00 33.06 177 ILE C C 1
ATOM 7888 O O . ILE C 1 177 ? -66.561 -26.882 0.295 1.00 33.85 177 ILE C O 1
ATOM 7893 N N . ASP C 1 178 ? -64.427 -26.873 1.043 1.00 32.54 178 ASP C N 1
ATOM 7894 C CA . ASP C 1 178 ? -64.238 -25.438 0.915 1.00 31.54 178 ASP C CA 1
ATOM 7895 C C . ASP C 1 178 ? -62.829 -25.165 0.378 1.00 32.47 178 ASP C C 1
ATOM 7896 O O . ASP C 1 178 ? -62.027 -24.423 0.966 1.00 34.01 178 ASP C O 1
ATOM 7901 N N . SER C 1 179 ? -62.548 -25.747 -0.786 1.00 31.75 179 SER C N 1
ATOM 7902 C CA . SER C 1 179 ? -61.219 -25.789 -1.384 1.00 32.67 179 SER C CA 1
ATOM 7903 C C . SER C 1 179 ? -60.488 -24.446 -1.313 1.00 30.39 179 SER C C 1
ATOM 7904 O O . SER C 1 179 ? -59.306 -24.459 -0.966 1.00 30.39 179 SER C O 1
ATOM 7907 N N . ALA C 1 180 ? -61.178 -23.317 -1.597 1.00 27.69 180 ALA C N 1
ATOM 7908 C CA . ALA C 1 180 ? -60.512 -22.022 -1.599 1.00 28.41 180 ALA C CA 1
ATOM 7909 C C . ALA C 1 180 ? -59.838 -21.743 -0.249 1.00 28.14 180 ALA C C 1
ATOM 7910 O O . ALA C 1 180 ? -58.814 -21.075 -0.191 1.00 30.84 180 ALA C O 1
ATOM 7912 N N . HIS C 1 181 ? -60.398 -22.203 0.865 1.00 29.28 181 HIS C N 1
ATOM 7913 C CA . HIS C 1 181 ? -59.801 -21.806 2.146 1.00 28.90 181 HIS C CA 1
ATOM 7914 C C . HIS C 1 181 ? -58.313 -22.183 2.282 1.00 29.18 181 HIS C C 1
ATOM 7915 O O . HIS C 1 181 ? -57.553 -21.476 2.941 1.00 29.97 181 HIS C O 1
ATOM 7922 N N . SER C 1 182 ? -57.866 -23.257 1.639 1.00 29.54 182 SER C N 1
ATOM 7923 C CA . SER C 1 182 ? -56.479 -23.693 1.774 1.00 31.98 182 SER C CA 1
ATOM 7924 C C . SER C 1 182 ? -55.543 -22.585 1.316 1.00 33.45 182 SER C C 1
ATOM 7925 O O . SER C 1 182 ? -54.520 -22.342 1.955 1.00 33.98 182 SER C O 1
ATOM 7928 N N . SER C 1 183 ? -55.942 -21.884 0.252 1.00 31.92 183 SER C N 1
ATOM 7929 C CA . SER C 1 183 ? -55.154 -20.815 -0.352 1.00 30.93 183 SER C CA 1
ATOM 7930 C C . SER C 1 183 ? -55.066 -19.549 0.495 1.00 30.71 183 SER C C 1
ATOM 7931 O O . SER C 1 183 ? -54.343 -18.661 0.051 1.00 30.76 183 SER C O 1
ATOM 7934 N N . SER C 1 184 ? -55.931 -19.349 1.525 1.00 29.31 184 SER C N 1
ATOM 7935 C CA . SER C 1 184 ? -55.683 -18.313 2.520 1.00 31.30 184 SER C CA 1
ATOM 7936 C C . SER C 1 184 ? -55.133 -18.940 3.801 1.00 32.34 184 SER C C 1
ATOM 7937 O O . SER C 1 184 ? -53.912 -18.923 4.066 1.00 30.42 184 SER C O 1
ATOM 7940 N N . LEU C 1 185 ? -56.079 -19.504 4.581 1.00 30.06 185 LEU C N 1
ATOM 7941 C CA . LEU C 1 185 ? -55.831 -20.044 5.900 1.00 28.70 185 LEU C CA 1
ATOM 7942 C C . LEU C 1 185 ? -54.587 -20.946 5.891 1.00 28.87 185 LEU C C 1
ATOM 7943 O O . LEU C 1 185 ? -53.740 -20.860 6.798 1.00 27.12 185 LEU C O 1
ATOM 7948 N N . HIS C 1 186 ? -54.455 -21.838 4.897 1.00 29.44 186 HIS C N 1
ATOM 7949 C CA . HIS C 1 186 ? -53.388 -22.855 4.952 1.00 27.96 186 HIS C CA 1
ATOM 7950 C C . HIS C 1 186 ? -52.192 -22.479 4.090 1.00 26.86 186 HIS C C 1
ATOM 7951 O O . HIS C 1 186 ? -51.363 -23.353 3.831 1.00 29.72 186 HIS C O 1
ATOM 7958 N N . SER C 1 187 ? -52.106 -21.201 3.699 1.00 26.27 187 SER C N 1
ATOM 7959 C CA . SER C 1 187 ? -51.124 -20.734 2.710 1.00 29.63 187 SER C CA 1
ATOM 7960 C C . SER C 1 187 ? -49.674 -20.812 3.214 1.00 31.27 187 SER C C 1
ATOM 7961 O O . SER C 1 187 ? -48.778 -20.766 2.383 1.00 33.69 187 SER C O 1
ATOM 7964 N N . SER C 1 188 ? -49.431 -20.766 4.532 1.00 28.61 188 SER C N 1
ATOM 7965 C CA . SER C 1 188 ? -48.103 -21.065 5.061 1.00 31.94 188 SER C CA 1
ATOM 7966 C C . SER C 1 188 ? -47.898 -22.552 5.290 1.00 33.31 188 SER C C 1
ATOM 7967 O O . SER C 1 188 ? -46.869 -22.894 5.856 1.00 37.48 188 SER C O 1
ATOM 7970 N N . ASP C 1 189 ? -48.904 -23.405 5.017 1.00 35.30 189 ASP C N 1
ATOM 7971 C CA . ASP C 1 189 ? -48.766 -24.843 5.257 1.00 37.00 189 ASP C CA 1
ATOM 7972 C C . ASP C 1 189 ? -48.727 -25.626 3.938 1.00 37.57 189 ASP C C 1
ATOM 7973 O O . ASP C 1 189 ? -49.104 -26.783 3.926 1.00 38.02 189 ASP C O 1
ATOM 7978 N N . MET C 1 190 ? -48.247 -25.025 2.845 1.00 42.09 190 MET C N 1
ATOM 7979 C CA . MET C 1 190 ? -48.128 -25.704 1.553 1.00 49.12 190 MET C CA 1
ATOM 7980 C C . MET C 1 190 ? -46.657 -26.076 1.316 1.00 57.18 190 MET C C 1
ATOM 7981 O O . MET C 1 190 ? -46.338 -27.286 1.447 1.00 63.35 190 MET C O 1
ATOM 7986 N N . ARG C 1 207 ? -47.993 -27.987 -4.277 1.00 94.30 207 ARG C N 1
ATOM 7987 C CA . ARG C 1 207 ? -48.947 -27.855 -5.418 1.00 87.92 207 ARG C CA 1
ATOM 7988 C C . ARG C 1 207 ? -48.254 -27.275 -6.654 1.00 85.84 207 ARG C C 1
ATOM 7989 O O . ARG C 1 207 ? -47.238 -26.567 -6.570 1.00 93.50 207 ARG C O 1
ATOM 7997 N N . PRO C 1 208 ? -48.789 -27.605 -7.851 1.00 74.98 208 PRO C N 1
ATOM 7998 C CA . PRO C 1 208 ? -48.430 -26.914 -9.089 1.00 69.57 208 PRO C CA 1
ATOM 7999 C C . PRO C 1 208 ? -49.375 -25.745 -9.394 1.00 62.81 208 PRO C C 1
ATOM 8000 O O . PRO C 1 208 ? -49.799 -25.542 -10.536 1.00 57.23 208 PRO C O 1
ATOM 8004 N N . SER C 1 209 ? -49.706 -24.969 -8.355 1.00 58.77 209 SER C N 1
ATOM 8005 C CA . SER C 1 209 ? -50.613 -23.833 -8.498 1.00 57.37 209 SER C CA 1
ATOM 8006 C C . SER C 1 209 ? -50.386 -22.789 -7.399 1.00 55.15 209 SER C C 1
ATOM 8007 O O . SER C 1 209 ? -50.003 -23.130 -6.276 1.00 53.41 209 SER C O 1
ATOM 8010 N N . THR C 1 210 ? -50.635 -21.511 -7.735 1.00 54.84 210 THR C N 1
ATOM 8011 C CA . THR C 1 210 ? -50.668 -20.451 -6.730 1.00 57.73 210 THR C CA 1
ATOM 8012 C C . THR C 1 210 ? -52.013 -19.726 -6.828 1.00 56.77 210 THR C C 1
ATOM 8013 O O . THR C 1 210 ? -52.253 -18.735 -6.140 1.00 62.45 210 THR C O 1
ATOM 8017 N N . ASP C 1 211 ? -52.881 -20.239 -7.697 1.00 51.03 211 ASP C N 1
ATOM 8018 C CA . ASP C 1 211 ? -54.222 -19.717 -7.894 1.00 50.06 211 ASP C CA 1
ATOM 8019 C C . ASP C 1 211 ? -55.067 -19.902 -6.615 1.00 50.18 211 ASP C C 1
ATOM 8020 O O . ASP C 1 211 ? -55.299 -21.041 -6.143 1.00 40.12 211 ASP C O 1
ATOM 8025 N N . LYS C 1 212 ? -55.534 -18.747 -6.078 1.00 44.04 212 LYS C N 1
ATOM 8026 C CA . LYS C 1 212 ? -56.236 -18.650 -4.791 1.00 49.39 212 LYS C CA 1
ATOM 8027 C C . LYS C 1 212 ? -57.763 -18.709 -4.938 1.00 47.69 212 LYS C C 1
ATOM 8028 O O . LYS C 1 212 ? -58.493 -18.880 -3.941 1.00 48.70 212 LYS C O 1
ATOM 8034 N N . ALA C 1 213 ? -58.220 -18.556 -6.191 1.00 45.58 213 ALA C N 1
ATOM 8035 C CA . ALA C 1 213 ? -59.614 -18.381 -6.567 1.00 43.46 213 ALA C CA 1
ATOM 8036 C C . ALA C 1 213 ? -60.034 -19.477 -7.541 1.00 43.20 213 ALA C C 1
ATOM 8037 O O . ALA C 1 213 ? -60.344 -19.152 -8.685 1.00 42.16 213 ALA C O 1
ATOM 8039 N N . PRO C 1 214 ? -60.119 -20.774 -7.131 1.00 41.18 214 PRO C N 1
ATOM 8040 C CA . PRO C 1 214 ? -60.526 -21.839 -8.050 1.00 45.18 214 PRO C CA 1
ATOM 8041 C C . PRO C 1 214 ? -61.997 -21.723 -8.483 1.00 46.18 214 PRO C C 1
ATOM 8042 O O . PRO C 1 214 ? -62.859 -21.290 -7.699 1.00 45.51 214 PRO C O 1
ATOM 8046 N N . ARG C 1 215 ? -62.264 -22.060 -9.761 1.00 46.97 215 ARG C N 1
ATOM 8047 C CA . ARG C 1 215 ? -63.611 -22.363 -10.258 1.00 50.73 215 ARG C CA 1
ATOM 8048 C C . ARG C 1 215 ? -64.123 -23.664 -9.634 1.00 49.03 215 ARG C C 1
ATOM 8049 O O . ARG C 1 215 ? -63.400 -24.645 -9.508 1.00 48.72 215 ARG C O 1
ATOM 8057 N N . MET C 1 216 ? -65.401 -23.662 -9.281 1.00 47.47 216 MET C N 1
ATOM 8058 C CA . MET C 1 216 ? -66.009 -24.790 -8.619 1.00 46.08 216 MET C CA 1
ATOM 8059 C C . MET C 1 216 ? -67.003 -25.402 -9.603 1.00 48.31 216 MET C C 1
ATOM 8060 O O . MET C 1 216 ? -67.605 -24.686 -10.396 1.00 46.79 216 MET C O 1
ATOM 8065 N N . GLN C 1 217 ? -67.107 -26.732 -9.585 1.00 45.77 217 GLN C N 1
ATOM 8066 C CA . GLN C 1 217 ? -68.189 -27.443 -10.244 1.00 42.73 217 GLN C CA 1
ATOM 8067 C C . GLN C 1 217 ? -68.560 -28.583 -9.324 1.00 36.45 217 GLN C C 1
ATOM 8068 O O . GLN C 1 217 ? -67.687 -29.179 -8.710 1.00 37.24 217 GLN C O 1
ATOM 8074 N N . VAL C 1 218 ? -69.848 -28.832 -9.231 1.00 34.48 218 VAL C N 1
ATOM 8075 C CA . VAL C 1 218 ? -70.382 -29.835 -8.343 1.00 37.44 218 VAL C CA 1
ATOM 8076 C C . VAL C 1 218 ? -71.152 -30.808 -9.216 1.00 38.66 218 VAL C C 1
ATOM 8077 O O . VAL C 1 218 ? -71.875 -30.350 -10.094 1.00 35.85 218 VAL C O 1
ATOM 8081 N N . GLN C 1 219 ? -70.967 -32.113 -8.958 1.00 38.54 219 GLN C N 1
ATOM 8082 C CA . GLN C 1 219 ? -71.819 -33.177 -9.470 1.00 36.45 219 GLN C CA 1
ATOM 8083 C C . GLN C 1 219 ? -72.537 -33.861 -8.297 1.00 36.02 219 GLN C C 1
ATOM 8084 O O . GLN C 1 219 ? -71.908 -34.597 -7.544 1.00 34.42 219 GLN C O 1
ATOM 8090 N N . ARG C 1 220 ? -73.854 -33.666 -8.148 1.00 36.02 220 ARG C N 1
ATOM 8091 C CA . ARG C 1 220 ? -74.635 -34.390 -7.148 1.00 35.24 220 ARG C CA 1
ATOM 8092 C C . ARG C 1 220 ? -74.650 -35.880 -7.490 1.00 35.97 220 ARG C C 1
ATOM 8093 O O . ARG C 1 220 ? -74.561 -36.215 -8.672 1.00 35.21 220 ARG C O 1
ATOM 8101 N N . THR C 1 221 ? -74.794 -36.763 -6.486 1.00 31.00 221 THR C N 1
ATOM 8102 C CA . THR C 1 221 ? -74.904 -38.204 -6.653 1.00 32.93 221 THR C CA 1
ATOM 8103 C C . THR C 1 221 ? -75.943 -38.752 -5.675 1.00 33.81 221 THR C C 1
ATOM 8104 O O . THR C 1 221 ? -76.503 -38.015 -4.869 1.00 37.34 221 THR C O 1
ATOM 8108 N N . GLY C 1 222 ? -76.081 -40.077 -5.623 1.00 36.13 222 GLY C N 1
ATOM 8109 C CA . GLY C 1 222 ? -77.021 -40.671 -4.687 1.00 35.95 222 GLY C CA 1
ATOM 8110 C C . GLY C 1 222 ? -76.576 -40.613 -3.211 1.00 37.95 222 GLY C C 1
ATOM 8111 O O . GLY C 1 222 ? -77.436 -40.792 -2.348 1.00 39.76 222 GLY C O 1
ATOM 8112 N N . TYR C 1 223 ? -75.274 -40.360 -2.916 1.00 34.77 223 TYR C N 1
ATOM 8113 C CA . TYR C 1 223 ? -74.741 -40.562 -1.569 1.00 34.26 223 TYR C CA 1
ATOM 8114 C C . TYR C 1 223 ? -74.287 -39.222 -0.978 1.00 35.67 223 TYR C C 1
ATOM 8115 O O . TYR C 1 223 ? -73.867 -39.168 0.187 1.00 37.70 223 TYR C O 1
ATOM 8124 N N . GLY C 1 224 ? -74.354 -38.168 -1.796 1.00 33.93 224 GLY C N 1
ATOM 8125 C CA . GLY C 1 224 ? -73.743 -36.886 -1.505 1.00 32.70 224 GLY C CA 1
ATOM 8126 C C . GLY C 1 224 ? -73.431 -36.125 -2.790 1.00 31.53 224 GLY C C 1
ATOM 8127 O O . GLY C 1 224 ? -74.326 -35.859 -3.589 1.00 31.29 224 GLY C O 1
ATOM 8128 N N . PHE C 1 225 ? -72.165 -35.731 -2.976 1.00 30.75 225 PHE C N 1
ATOM 8129 C CA . PHE C 1 225 ? -71.766 -35.116 -4.231 1.00 30.33 225 PHE C CA 1
ATOM 8130 C C . PHE C 1 225 ? -70.245 -35.126 -4.341 1.00 33.73 225 PHE C C 1
ATOM 8131 O O . PHE C 1 225 ? -69.543 -35.282 -3.321 1.00 33.93 225 PHE C O 1
ATOM 8139 N N . ARG C 1 226 ? -69.753 -34.934 -5.573 1.00 32.27 226 ARG C N 1
ATOM 8140 C CA . ARG C 1 226 ? -68.329 -34.806 -5.820 1.00 33.57 226 ARG C CA 1
ATOM 8141 C C . ARG C 1 226 ? -68.197 -33.401 -6.365 1.00 31.31 226 ARG C C 1
ATOM 8142 O O . ARG C 1 226 ? -69.086 -32.937 -7.042 1.00 31.61 226 ARG C O 1
ATOM 8150 N N . TYR C 1 227 ? -67.131 -32.710 -6.028 1.00 31.86 227 TYR C N 1
ATOM 8151 C CA . TYR C 1 227 ? -66.978 -31.404 -6.630 1.00 32.40 227 TYR C CA 1
ATOM 8152 C C . TYR C 1 227 ? -65.531 -31.272 -7.048 1.00 32.52 227 TYR C C 1
ATOM 8153 O O . TYR C 1 227 ? -64.654 -32.014 -6.596 1.00 35.26 227 TYR C O 1
ATOM 8162 N N . ALA C 1 228 ? -65.296 -30.341 -7.947 1.00 34.01 228 ALA C N 1
ATOM 8163 C CA . ALA C 1 228 ? -63.943 -30.114 -8.414 1.00 36.91 228 ALA C CA 1
ATOM 8164 C C . ALA C 1 228 ? -63.708 -28.617 -8.298 1.00 38.67 228 ALA C C 1
ATOM 8165 O O . ALA C 1 228 ? -64.602 -27.830 -8.614 1.00 37.18 228 ALA C O 1
ATOM 8167 N N . ALA C 1 229 ? -62.502 -28.310 -7.806 1.00 39.73 229 ALA C N 1
ATOM 8168 C CA . ALA C 1 229 ? -61.969 -26.965 -7.701 1.00 43.87 229 ALA C CA 1
ATOM 8169 C C . ALA C 1 229 ? -60.906 -26.870 -8.781 1.00 41.96 229 ALA C C 1
ATOM 8170 O O . ALA C 1 229 ? -59.926 -27.600 -8.702 1.00 46.55 229 ALA C O 1
ATOM 8172 N N . LEU C 1 230 ? -61.134 -26.017 -9.787 1.00 44.26 230 LEU C N 1
ATOM 8173 C CA . LEU C 1 230 ? -60.190 -25.866 -10.887 1.00 47.08 230 LEU C CA 1
ATOM 8174 C C . LEU C 1 230 ? -59.326 -24.600 -10.722 1.00 47.65 230 LEU C C 1
ATOM 8175 O O . LEU C 1 230 ? -59.812 -23.458 -10.634 1.00 43.74 230 LEU C O 1
ATOM 8180 N N . ARG C 1 231 ? -58.017 -24.872 -10.576 1.00 46.01 231 ARG C N 1
ATOM 8181 C CA . ARG C 1 231 ? -56.962 -23.877 -10.494 1.00 46.38 231 ARG C CA 1
ATOM 8182 C C . ARG C 1 231 ? -56.169 -23.875 -11.790 1.00 48.15 231 ARG C C 1
ATOM 8183 O O . ARG C 1 231 ? -55.973 -24.925 -12.400 1.00 44.28 231 ARG C O 1
ATOM 8191 N N . ARG C 1 232 ? -55.794 -22.657 -12.206 1.00 53.16 232 ARG C N 1
ATOM 8192 C CA . ARG C 1 232 ? -54.783 -22.419 -13.226 1.00 56.37 232 ARG C CA 1
ATOM 8193 C C . ARG C 1 232 ? -53.415 -22.942 -12.754 1.00 55.78 232 ARG C C 1
ATOM 8194 O O . ARG C 1 232 ? -52.870 -22.468 -11.741 1.00 56.20 232 ARG C O 1
ATOM 8202 N N . PRO C 1 233 ? -52.822 -23.929 -13.491 1.00 54.87 233 PRO C N 1
ATOM 8203 C CA . PRO C 1 233 ? -51.524 -24.517 -13.137 1.00 55.63 233 PRO C CA 1
ATOM 8204 C C . PRO C 1 233 ? -50.402 -23.527 -13.452 1.00 63.28 233 PRO C C 1
ATOM 8205 O O . PRO C 1 233 ? -50.560 -22.663 -14.327 1.00 64.08 233 PRO C O 1
ATOM 8209 N N . LEU C 1 234 ? -49.261 -23.681 -12.754 1.00 69.06 234 LEU C N 1
ATOM 8210 C CA . LEU C 1 234 ? -48.115 -22.784 -12.893 1.00 73.42 234 LEU C CA 1
ATOM 8211 C C . LEU C 1 234 ? -47.590 -22.746 -14.333 1.00 75.46 234 LEU C C 1
ATOM 8212 O O . LEU C 1 234 ? -47.084 -21.709 -14.759 1.00 81.09 234 LEU C O 1
ATOM 8217 N N . SER C 1 235 ? -47.719 -23.867 -15.069 1.00 73.89 235 SER C N 1
ATOM 8218 C CA . SER C 1 235 ? -47.326 -23.976 -16.467 1.00 74.35 235 SER C CA 1
ATOM 8219 C C . SER C 1 235 ? -48.431 -24.631 -17.295 1.00 77.87 235 SER C C 1
ATOM 8220 O O . SER C 1 235 ? -49.177 -25.471 -16.784 1.00 70.41 235 SER C O 1
ATOM 8223 N N . ASN C 1 236 ? -48.466 -24.243 -18.585 1.00 82.15 236 ASN C N 1
ATOM 8224 C CA . ASN C 1 236 ? -49.442 -24.597 -19.614 1.00 85.01 236 ASN C CA 1
ATOM 8225 C C . ASN C 1 236 ? -50.864 -24.429 -19.092 1.00 81.64 236 ASN C C 1
ATOM 8226 O O . ASN C 1 236 ? -51.643 -25.378 -19.164 1.00 73.38 236 ASN C O 1
ATOM 8231 N N . ALA C 1 237 ? -51.170 -23.209 -18.605 1.00 85.79 237 ALA C N 1
ATOM 8232 C CA . ALA C 1 237 ? -52.491 -22.781 -18.151 1.00 79.97 237 ALA C CA 1
ATOM 8233 C C . ALA C 1 237 ? -53.502 -22.771 -19.306 1.00 80.67 237 ALA C C 1
ATOM 8234 O O . ALA C 1 237 ? -54.707 -22.984 -19.086 1.00 70.85 237 ALA C O 1
ATOM 8236 N N . ALA C 1 238 ? -52.989 -22.531 -20.533 1.00 82.47 238 ALA C N 1
ATOM 8237 C CA . ALA C 1 238 ? -53.759 -22.563 -21.771 1.00 81.90 238 ALA C CA 1
ATOM 8238 C C . ALA C 1 238 ? -54.395 -23.943 -21.950 1.00 83.20 238 ALA C C 1
ATOM 8239 O O . ALA C 1 238 ? -55.579 -24.072 -22.268 1.00 77.60 238 ALA C O 1
ATOM 8241 N N . GLU C 1 239 ? -53.587 -24.966 -21.671 1.00 81.41 239 GLU C N 1
ATOM 8242 C CA . GLU C 1 239 ? -53.898 -26.337 -22.004 1.00 83.40 239 GLU C CA 1
ATOM 8243 C C . GLU C 1 239 ? -54.779 -26.986 -20.921 1.00 84.58 239 GLU C C 1
ATOM 8244 O O . GLU C 1 239 ? -55.833 -27.542 -21.227 1.00 82.62 239 GLU C O 1
ATOM 8250 N N . ASN C 1 240 ? -54.382 -26.887 -19.645 1.00 80.14 240 ASN C N 1
ATOM 8251 C CA . ASN C 1 240 ? -54.907 -27.775 -18.620 1.00 75.58 240 ASN C CA 1
ATOM 8252 C C . ASN C 1 240 ? -55.348 -27.025 -17.372 1.00 76.27 240 ASN C C 1
ATOM 8253 O O . ASN C 1 240 ? -55.102 -25.827 -17.233 1.00 80.83 240 ASN C O 1
ATOM 8258 N N . ASP C 1 241 ? -55.948 -27.788 -16.446 1.00 69.52 241 ASP C N 1
ATOM 8259 C CA . ASP C 1 241 ? -56.326 -27.294 -15.131 1.00 65.21 241 ASP C CA 1
ATOM 8260 C C . ASP C 1 241 ? -55.645 -28.115 -14.028 1.00 65.48 241 ASP C C 1
ATOM 8261 O O . ASP C 1 241 ? -55.384 -29.314 -14.186 1.00 60.74 241 ASP C O 1
ATOM 8266 N N . TYR C 1 242 ? -55.353 -27.449 -12.900 1.00 58.71 242 TYR C N 1
ATOM 8267 C CA . TYR C 1 242 ? -55.150 -28.181 -11.656 1.00 53.12 242 TYR C CA 1
ATOM 8268 C C . TYR C 1 242 ? -56.516 -28.491 -11.036 1.00 48.24 242 TYR C C 1
ATOM 8269 O O . TYR C 1 242 ? -57.210 -27.603 -10.520 1.00 47.41 242 TYR C O 1
ATOM 8278 N N . VAL C 1 243 ? -56.874 -29.785 -11.095 1.00 46.07 243 VAL C N 1
ATOM 8279 C CA . VAL C 1 243 ? -58.142 -30.251 -10.565 1.00 40.54 243 VAL C CA 1
ATOM 8280 C C . VAL C 1 243 ? -57.903 -30.841 -9.185 1.00 38.29 243 VAL C C 1
ATOM 8281 O O . VAL C 1 243 ? -57.125 -31.784 -9.023 1.00 37.34 243 VAL C O 1
ATOM 8285 N N . ARG C 1 244 ? -58.608 -30.294 -8.202 1.00 34.15 244 ARG C N 1
ATOM 8286 C CA . ARG C 1 244 ? -58.700 -31.030 -6.960 1.00 37.02 244 ARG C CA 1
ATOM 8287 C C . ARG C 1 244 ? -60.156 -31.391 -6.745 1.00 33.78 244 ARG C C 1
ATOM 8288 O O . ARG C 1 244 ? -61.029 -30.549 -6.788 1.00 35.48 244 ARG C O 1
ATOM 8296 N N . SER C 1 245 ? -60.397 -32.671 -6.547 1.00 35.17 245 SER C N 1
ATOM 8297 C CA . SER C 1 245 ? -61.765 -33.124 -6.414 1.00 34.34 245 SER C CA 1
ATOM 8298 C C . SER C 1 245 ? -61.957 -33.620 -4.993 1.00 32.43 245 SER C C 1
ATOM 8299 O O . SER C 1 245 ? -61.196 -34.459 -4.542 1.00 34.76 245 SER C O 1
ATOM 8302 N N . THR C 1 246 ? -63.050 -33.193 -4.359 1.00 31.36 246 THR C N 1
ATOM 8303 C CA . THR C 1 246 ? -63.409 -33.676 -3.032 1.00 30.83 246 THR C CA 1
ATOM 8304 C C . THR C 1 246 ? -64.707 -34.465 -3.109 1.00 30.53 246 THR C C 1
ATOM 8305 O O . THR C 1 246 ? -65.584 -34.131 -3.915 1.00 30.01 246 THR C O 1
ATOM 8309 N N . VAL C 1 247 ? -64.810 -35.530 -2.309 1.00 28.51 247 VAL C N 1
ATOM 8310 C CA . VAL C 1 247 ? -66.090 -36.206 -2.231 1.00 29.94 247 VAL C CA 1
ATOM 8311 C C . VAL C 1 247 ? -66.784 -35.870 -0.918 1.00 29.47 247 VAL C C 1
ATOM 8312 O O . VAL C 1 247 ? -66.193 -36.047 0.149 1.00 27.31 247 VAL C O 1
ATOM 8316 N N . PHE C 1 248 ? -68.037 -35.372 -1.021 1.00 30.55 248 PHE C N 1
ATOM 8317 C CA . PHE C 1 248 ? -68.955 -35.259 0.109 1.00 25.24 248 PHE C CA 1
ATOM 8318 C C . PHE C 1 248 ? -69.696 -36.579 0.213 1.00 27.15 248 PHE C C 1
ATOM 8319 O O . PHE C 1 248 ? -70.450 -36.877 -0.693 1.00 29.58 248 PHE C O 1
ATOM 8327 N N . VAL C 1 249 ? -69.538 -37.330 1.318 1.00 25.24 249 VAL C N 1
ATOM 8328 C CA . VAL C 1 249 ? -70.360 -38.502 1.554 1.00 25.42 249 VAL C CA 1
ATOM 8329 C C . VAL C 1 249 ? -71.306 -38.218 2.727 1.00 26.63 249 VAL C C 1
ATOM 8330 O O . VAL C 1 249 ? -70.900 -38.073 3.879 1.00 28.34 249 VAL C O 1
ATOM 8334 N N . ALA C 1 250 ? -72.612 -38.180 2.464 1.00 27.71 250 ALA C N 1
ATOM 8335 C CA . ALA C 1 250 ? -73.553 -37.718 3.461 1.00 27.94 250 ALA C CA 1
ATOM 8336 C C . ALA C 1 250 ? -73.569 -38.725 4.607 1.00 28.89 250 ALA C C 1
ATOM 8337 O O . ALA C 1 250 ? -73.329 -39.890 4.378 1.00 30.12 250 ALA C O 1
ATOM 8339 N N . PRO C 1 251 ? -73.921 -38.336 5.851 1.00 29.85 251 PRO C N 1
ATOM 8340 C CA . PRO C 1 251 ? -74.272 -36.938 6.163 1.00 29.66 251 PRO C CA 1
ATOM 8341 C C . PRO C 1 251 ? -73.063 -36.029 6.428 1.00 28.67 251 PRO C C 1
ATOM 8342 O O . PRO C 1 251 ? -73.173 -34.806 6.288 1.00 27.78 251 PRO C O 1
ATOM 8346 N N . ALA C 1 252 ? -71.894 -36.592 6.776 1.00 27.07 252 ALA C N 1
ATOM 8347 C CA . ALA C 1 252 ? -70.911 -35.723 7.440 1.00 26.59 252 ALA C CA 1
ATOM 8348 C C . ALA C 1 252 ? -69.458 -36.176 7.258 1.00 26.56 252 ALA C C 1
ATOM 8349 O O . ALA C 1 252 ? -68.642 -36.056 8.174 1.00 25.70 252 ALA C O 1
ATOM 8351 N N . THR C 1 253 ? -69.157 -36.698 6.062 1.00 25.24 253 THR C N 1
ATOM 8352 C CA . THR C 1 253 ? -67.856 -37.221 5.677 1.00 26.57 253 THR C CA 1
ATOM 8353 C C . THR C 1 253 ? -67.351 -36.439 4.467 1.00 26.70 253 THR C C 1
ATOM 8354 O O . THR C 1 253 ? -68.105 -36.250 3.499 1.00 27.27 253 THR C O 1
ATOM 8358 N N . ALA C 1 254 ? -66.077 -36.052 4.485 1.00 24.92 254 ALA C N 1
ATOM 8359 C CA . ALA C 1 254 ? -65.455 -35.596 3.246 1.00 26.27 254 ALA C CA 1
ATOM 8360 C C . ALA C 1 254 ? -64.221 -36.429 2.925 1.00 27.66 254 ALA C C 1
ATOM 8361 O O . ALA C 1 254 ? -63.399 -36.695 3.814 1.00 27.96 254 ALA C O 1
ATOM 8363 N N . LEU C 1 255 ? -64.079 -36.831 1.649 1.00 27.70 255 LEU C N 1
ATOM 8364 C CA . LEU C 1 255 ? -62.825 -37.384 1.143 1.00 29.20 255 LEU C CA 1
ATOM 8365 C C . LEU C 1 255 ? -62.133 -36.222 0.463 1.00 30.14 255 LEU C C 1
ATOM 8366 O O . LEU C 1 255 ? -62.588 -35.760 -0.564 1.00 29.21 255 LEU C O 1
ATOM 8371 N N . ILE C 1 256 ? -61.074 -35.722 1.081 1.00 30.03 256 ILE C N 1
ATOM 8372 C CA . ILE C 1 256 ? -60.485 -34.540 0.511 1.00 33.35 256 ILE C CA 1
ATOM 8373 C C . ILE C 1 256 ? -59.313 -34.964 -0.372 1.00 34.89 256 ILE C C 1
ATOM 8374 O O . ILE C 1 256 ? -58.885 -36.145 -0.386 1.00 35.46 256 ILE C O 1
ATOM 8379 N N . PRO C 1 257 ? -58.780 -34.034 -1.181 1.00 32.46 257 PRO C N 1
ATOM 8380 C CA . PRO C 1 257 ? -57.758 -34.420 -2.160 1.00 34.24 257 PRO C CA 1
ATOM 8381 C C . PRO C 1 257 ? -56.537 -35.081 -1.486 1.00 36.33 257 PRO C C 1
ATOM 8382 O O . PRO C 1 257 ? -56.049 -34.614 -0.449 1.00 36.27 257 PRO C O 1
ATOM 8386 N N . PRO C 1 258 ? -55.990 -36.193 -2.035 1.00 34.56 258 PRO C N 1
ATOM 8387 C CA . PRO C 1 258 ? -54.806 -36.825 -1.450 1.00 33.24 258 PRO C CA 1
ATOM 8388 C C . PRO C 1 258 ? -53.577 -35.951 -1.720 1.00 32.78 258 PRO C C 1
ATOM 8389 O O . PRO C 1 258 ? -53.694 -34.943 -2.416 1.00 32.38 258 PRO C O 1
ATOM 8393 N N . ASN C 1 259 ? -52.429 -36.307 -1.101 1.00 35.27 259 ASN C N 1
ATOM 8394 C CA . ASN C 1 259 ? -51.096 -35.844 -1.494 1.00 35.61 259 ASN C CA 1
ATOM 8395 C C . ASN C 1 259 ? -50.562 -36.907 -2.441 1.00 37.93 259 ASN C C 1
ATOM 8396 O O . ASN C 1 259 ? -51.357 -37.738 -2.882 1.00 39.89 259 ASN C O 1
ATOM 8401 N N . ASN C 1 260 ? -49.248 -36.912 -2.733 1.00 41.46 260 ASN C N 1
ATOM 8402 C CA . ASN C 1 260 ? -48.669 -37.820 -3.726 1.00 41.40 260 ASN C CA 1
ATOM 8403 C C . ASN C 1 260 ? -48.408 -39.177 -3.113 1.00 40.42 260 ASN C C 1
ATOM 8404 O O . ASN C 1 260 ? -48.049 -40.099 -3.832 1.00 42.22 260 ASN C O 1
ATOM 8409 N N . LEU C 1 261 ? -48.520 -39.272 -1.783 1.00 37.39 261 LEU C N 1
ATOM 8410 C CA . LEU C 1 261 ? -48.122 -40.492 -1.099 1.00 36.95 261 LEU C CA 1
ATOM 8411 C C . LEU C 1 261 ? -49.310 -41.156 -0.429 1.00 32.78 261 LEU C C 1
ATOM 8412 O O . LEU C 1 261 ? -49.318 -42.364 -0.322 1.00 36.21 261 LEU C O 1
ATOM 8417 N N . TYR C 1 262 ? -50.256 -40.376 0.103 1.00 29.31 262 TYR C N 1
ATOM 8418 C CA . TYR C 1 262 ? -51.368 -41.000 0.801 1.00 28.74 262 TYR C CA 1
ATOM 8419 C C . TYR C 1 262 ? -52.638 -40.150 0.726 1.00 26.59 262 TYR C C 1
ATOM 8420 O O . TYR C 1 262 ? -52.641 -39.011 0.212 1.00 26.61 262 TYR C O 1
ATOM 8429 N N . ASN C 1 263 ? -53.717 -40.739 1.246 1.00 24.92 263 ASN C N 1
ATOM 8430 C CA . ASN C 1 263 ? -55.058 -40.173 1.182 1.00 26.24 263 ASN C CA 1
ATOM 8431 C C . ASN C 1 263 ? -55.411 -39.544 2.528 1.00 26.86 263 ASN C C 1
ATOM 8432 O O . ASN C 1 263 ? -54.794 -39.853 3.565 1.00 26.64 263 ASN C O 1
ATOM 8437 N N . VAL C 1 264 ? -56.466 -38.722 2.483 1.00 27.79 264 VAL C N 1
ATOM 8438 C CA . VAL C 1 264 ? -56.912 -37.964 3.630 1.00 28.94 264 VAL C CA 1
ATOM 8439 C C . VAL C 1 264 ? -58.447 -37.936 3.612 1.00 30.65 264 VAL C C 1
ATOM 8440 O O . VAL C 1 264 ? -59.036 -37.529 2.618 1.00 31.17 264 VAL C O 1
ATOM 8444 N N . ALA C 1 265 ? -59.073 -38.259 4.748 1.00 27.97 265 ALA C N 1
ATOM 8445 C CA . ALA C 1 265 ? -60.514 -38.258 4.878 1.00 26.29 265 ALA C CA 1
ATOM 8446 C C . ALA C 1 265 ? -60.863 -37.561 6.189 1.00 27.50 265 ALA C C 1
ATOM 8447 O O . ALA C 1 265 ? -60.088 -37.564 7.152 1.00 27.91 265 ALA C O 1
ATOM 8449 N N . ASN C 1 266 ? -62.057 -36.973 6.215 1.00 25.84 266 ASN C N 1
ATOM 8450 C CA . ASN C 1 266 ? -62.637 -36.362 7.394 1.00 24.20 266 ASN C CA 1
ATOM 8451 C C . ASN C 1 266 ? -63.994 -37.008 7.664 1.00 25.31 266 ASN C C 1
ATOM 8452 O O . ASN C 1 266 ? -64.913 -36.892 6.835 1.00 22.99 266 ASN C O 1
ATOM 8457 N N . ILE C 1 267 ? -64.162 -37.636 8.845 1.00 24.14 267 ILE C N 1
ATOM 8458 C CA . ILE C 1 267 ? -65.541 -37.934 9.228 1.00 25.39 267 ILE C CA 1
ATOM 8459 C C . ILE C 1 267 ? -65.909 -37.184 10.521 1.00 25.89 267 ILE C C 1
ATOM 8460 O O . ILE C 1 267 ? -65.100 -37.108 11.442 1.00 24.65 267 ILE C O 1
ATOM 8465 N N . ASN C 1 268 ? -67.118 -36.591 10.585 1.00 24.94 268 ASN C N 1
ATOM 8466 C CA . ASN C 1 268 ? -67.563 -35.855 11.753 1.00 24.71 268 ASN C CA 1
ATOM 8467 C C . ASN C 1 268 ? -68.778 -36.529 12.357 1.00 25.86 268 ASN C C 1
ATOM 8468 O O . ASN C 1 268 ? -69.656 -36.991 11.610 1.00 27.61 268 ASN C O 1
ATOM 8473 N N . VAL C 1 269 ? -68.781 -36.617 13.700 1.00 22.58 269 VAL C N 1
ATOM 8474 C CA . VAL C 1 269 ? -69.874 -37.259 14.382 1.00 23.16 269 VAL C CA 1
ATOM 8475 C C . VAL C 1 269 ? -70.459 -36.322 15.427 1.00 22.33 269 VAL C C 1
ATOM 8476 O O . VAL C 1 269 ? -69.791 -36.003 16.403 1.00 23.44 269 VAL C O 1
ATOM 8480 N N . PRO C 1 270 ? -71.740 -35.950 15.303 1.00 22.00 270 PRO C N 1
ATOM 8481 C CA . PRO C 1 270 ? -72.356 -35.047 16.278 1.00 22.78 270 PRO C CA 1
ATOM 8482 C C . PRO C 1 270 ? -72.410 -35.725 17.636 1.00 23.55 270 PRO C C 1
ATOM 8483 O O . PRO C 1 270 ? -73.060 -36.777 17.796 1.00 23.48 270 PRO C O 1
ATOM 8487 N N . MET C 1 271 ? -71.791 -35.086 18.634 1.00 22.58 271 MET C N 1
ATOM 8488 C CA . MET C 1 271 ? -71.977 -35.619 19.991 1.00 23.71 271 MET C CA 1
ATOM 8489 C C . MET C 1 271 ? -73.346 -35.193 20.568 1.00 24.59 271 MET C C 1
ATOM 8490 O O . MET C 1 271 ? -73.976 -35.939 21.298 1.00 24.65 271 MET C O 1
ATOM 8495 N N . ASP C 1 272 ? -73.737 -33.954 20.276 1.00 24.99 272 ASP C N 1
ATOM 8496 C CA . ASP C 1 272 ? -75.048 -33.355 20.486 1.00 25.41 272 ASP C CA 1
ATOM 8497 C C . ASP C 1 272 ? -75.159 -32.117 19.580 1.00 24.41 272 ASP C C 1
ATOM 8498 O O . ASP C 1 272 ? -74.365 -31.935 18.674 1.00 22.66 272 ASP C O 1
ATOM 8503 N N . ASP C 1 273 ? -76.091 -31.206 19.861 1.00 24.27 273 ASP C N 1
ATOM 8504 C CA . ASP C 1 273 ? -76.326 -30.125 18.923 1.00 26.27 273 ASP C CA 1
ATOM 8505 C C . ASP C 1 273 ? -75.154 -29.144 18.818 1.00 26.28 273 ASP C C 1
ATOM 8506 O O . ASP C 1 273 ? -75.116 -28.376 17.835 1.00 23.85 273 ASP C O 1
ATOM 8511 N N . THR C 1 274 ? -74.260 -29.103 19.840 1.00 25.20 274 THR C N 1
ATOM 8512 C CA . THR C 1 274 ? -73.209 -28.087 19.904 1.00 23.85 274 THR C CA 1
ATOM 8513 C C . THR C 1 274 ? -71.797 -28.655 20.079 1.00 23.97 274 THR C C 1
ATOM 8514 O O . THR C 1 274 ? -70.892 -27.861 20.343 1.00 24.36 274 THR C O 1
ATOM 8518 N N . ASN C 1 275 ? -71.588 -29.968 19.847 1.00 21.82 275 ASN C N 1
ATOM 8519 C CA . ASN C 1 275 ? -70.289 -30.594 20.028 1.00 21.64 275 ASN C CA 1
ATOM 8520 C C . ASN C 1 275 ? -70.176 -31.687 18.946 1.00 22.91 275 ASN C C 1
ATOM 8521 O O . ASN C 1 275 ? -71.138 -32.365 18.622 1.00 22.01 275 ASN C O 1
ATOM 8526 N N . THR C 1 276 ? -68.967 -31.908 18.430 1.00 20.64 276 THR C N 1
ATOM 8527 C CA . THR C 1 276 ? -68.742 -32.873 17.386 1.00 21.30 276 THR C CA 1
ATOM 8528 C C . THR C 1 276 ? -67.436 -33.630 17.656 1.00 21.32 276 THR C C 1
ATOM 8529 O O . THR C 1 276 ? -66.420 -33.031 18.023 1.00 21.28 276 THR C O 1
ATOM 8533 N N . ALA C 1 277 ? -67.461 -34.950 17.478 1.00 23.33 277 ALA C N 1
ATOM 8534 C CA . ALA C 1 277 ? -66.218 -35.727 17.395 1.00 22.74 277 ALA C CA 1
ATOM 8535 C C . ALA C 1 277 ? -65.651 -35.603 15.983 1.00 25.24 277 ALA C C 1
ATOM 8536 O O . ALA C 1 277 ? -66.261 -36.052 14.981 1.00 23.54 277 ALA C O 1
ATOM 8538 N N . PHE C 1 278 ? -64.496 -34.920 15.900 1.00 23.78 278 PHE C N 1
ATOM 8539 C CA . PHE C 1 278 ? -63.867 -34.686 14.615 1.00 23.02 278 PHE C CA 1
ATOM 8540 C C . PHE C 1 278 ? -62.777 -35.725 14.389 1.00 24.32 278 PHE C C 1
ATOM 8541 O O . PHE C 1 278 ? -61.866 -35.869 15.248 1.00 22.77 278 PHE C O 1
ATOM 8549 N N . TYR C 1 279 ? -62.912 -36.515 13.310 1.00 21.94 279 TYR C N 1
ATOM 8550 C CA . TYR C 1 279 ? -61.892 -37.515 12.988 1.00 21.80 279 TYR C CA 1
ATOM 8551 C C . TYR C 1 279 ? -61.226 -37.162 11.663 1.00 25.36 279 TYR C C 1
ATOM 8552 O O . TYR C 1 279 ? -61.920 -37.067 10.602 1.00 24.05 279 TYR C O 1
ATOM 8561 N N . PHE C 1 280 ? -59.884 -37.000 11.735 1.00 26.70 280 PHE C N 1
ATOM 8562 C CA . PHE C 1 280 ? -59.061 -36.638 10.584 1.00 26.42 280 PHE C CA 1
ATOM 8563 C C . PHE C 1 280 ? -58.060 -37.777 10.314 1.00 27.12 280 PHE C C 1
ATOM 8564 O O . PHE C 1 280 ? -57.222 -38.135 11.149 1.00 26.26 280 PHE C O 1
ATOM 8572 N N . ILE C 1 281 ? -58.144 -38.358 9.117 1.00 27.27 281 ILE C N 1
ATOM 8573 C CA . ILE C 1 281 ? -57.641 -39.696 8.842 1.00 28.17 281 ILE C CA 1
ATOM 8574 C C . ILE C 1 281 ? -56.610 -39.594 7.720 1.00 28.23 281 ILE C C 1
ATOM 8575 O O . ILE C 1 281 ? -56.918 -39.000 6.701 1.00 28.04 281 ILE C O 1
ATOM 8580 N N . ALA C 1 282 ? -55.396 -40.128 7.931 1.00 25.53 282 ALA C N 1
ATOM 8581 C CA . ALA C 1 282 ? -54.448 -40.419 6.871 1.00 26.82 282 ALA C CA 1
ATOM 8582 C C . ALA C 1 282 ? -54.575 -41.909 6.542 1.00 27.49 282 ALA C C 1
ATOM 8583 O O . ALA C 1 282 ? -54.570 -42.747 7.453 1.00 25.41 282 ALA C O 1
ATOM 8585 N N . TRP C 1 283 ? -54.719 -42.238 5.235 1.00 27.86 283 TRP C N 1
ATOM 8586 C CA . TRP C 1 283 ? -54.897 -43.651 4.882 1.00 29.18 283 TRP C CA 1
ATOM 8587 C C . TRP C 1 283 ? -54.242 -44.003 3.541 1.00 29.96 283 TRP C C 1
ATOM 8588 O O . TRP C 1 283 ? -54.037 -43.137 2.679 1.00 27.92 283 TRP C O 1
ATOM 8599 N N . GLY C 1 284 ? -53.835 -45.286 3.413 1.00 32.01 284 GLY C N 1
ATOM 8600 C CA . GLY C 1 284 ? -53.158 -45.727 2.203 1.00 33.20 284 GLY C CA 1
ATOM 8601 C C . GLY C 1 284 ? -52.246 -46.922 2.405 1.00 34.36 284 GLY C C 1
ATOM 8602 O O . GLY C 1 284 ? -52.409 -47.678 3.354 1.00 34.28 284 GLY C O 1
ATOM 8603 N N . HIS C 1 285 ? -51.272 -47.057 1.499 1.00 37.94 285 HIS C N 1
ATOM 8604 C CA . HIS C 1 285 ? -50.271 -48.101 1.635 1.00 40.45 285 HIS C CA 1
ATOM 8605 C C . HIS C 1 285 ? -49.449 -47.852 2.911 1.00 38.69 285 HIS C C 1
ATOM 8606 O O . HIS C 1 285 ? -49.015 -46.734 3.177 1.00 35.46 285 HIS C O 1
ATOM 8613 N N . PRO C 1 286 ? -49.309 -48.883 3.776 1.00 37.10 286 PRO C N 1
ATOM 8614 C CA . PRO C 1 286 ? -48.497 -48.796 4.981 1.00 38.53 286 PRO C CA 1
ATOM 8615 C C . PRO C 1 286 ? -47.103 -48.191 4.761 1.00 44.01 286 PRO C C 1
ATOM 8616 O O . PRO C 1 286 ? -46.616 -47.436 5.608 1.00 41.43 286 PRO C O 1
ATOM 8620 N N . SER C 1 287 ? -46.483 -48.440 3.601 1.00 39.93 287 SER C N 1
ATOM 8621 C CA . SER C 1 287 ? -45.119 -47.968 3.440 1.00 41.11 287 SER C CA 1
ATOM 8622 C C . SER C 1 287 ? -45.081 -46.488 3.045 1.00 40.00 287 SER C C 1
ATOM 8623 O O . SER C 1 287 ? -44.000 -45.930 2.853 1.00 40.15 287 SER C O 1
ATOM 8626 N N . GLN C 1 288 ? -46.241 -45.852 2.840 1.00 38.82 288 GLN C N 1
ATOM 8627 C CA . GLN C 1 288 ? -46.254 -44.481 2.330 1.00 37.70 288 GLN C CA 1
ATOM 8628 C C . GLN C 1 288 ? -47.124 -43.544 3.186 1.00 35.45 288 GLN C C 1
ATOM 8629 O O . GLN C 1 288 ? -47.285 -42.383 2.836 1.00 35.57 288 GLN C O 1
ATOM 8635 N N . THR C 1 289 ? -47.720 -44.066 4.268 1.00 33.36 289 THR C N 1
ATOM 8636 C CA . THR C 1 289 ? -48.751 -43.422 5.079 1.00 31.50 289 THR C CA 1
ATOM 8637 C C . THR C 1 289 ? -48.193 -43.317 6.498 1.00 29.50 289 THR C C 1
ATOM 8638 O O . THR C 1 289 ? -47.749 -44.305 7.054 1.00 28.20 289 THR C O 1
ATOM 8642 N N . PRO C 1 290 ? -48.199 -42.125 7.119 1.00 27.93 290 PRO C N 1
ATOM 8643 C CA . PRO C 1 290 ? -47.620 -41.960 8.457 1.00 29.39 290 PRO C CA 1
ATOM 8644 C C . PRO C 1 290 ? -48.369 -42.844 9.458 1.00 29.22 290 PRO C C 1
ATOM 8645 O O . PRO C 1 290 ? -49.539 -43.184 9.257 1.00 30.18 290 PRO C O 1
ATOM 8649 N N . GLU C 1 291 ? -47.680 -43.215 10.534 1.00 28.19 291 GLU C N 1
ATOM 8650 C CA . GLU C 1 291 ? -48.320 -43.883 11.657 1.00 28.48 291 GLU C CA 1
ATOM 8651 C C . GLU C 1 291 ? -49.086 -42.880 12.520 1.00 26.21 291 GLU C C 1
ATOM 8652 O O . GLU C 1 291 ? -48.921 -41.669 12.394 1.00 26.87 291 GLU C O 1
ATOM 8658 N N . THR C 1 292 ? -49.890 -43.390 13.447 1.00 25.81 292 THR C N 1
ATOM 8659 C CA . THR C 1 292 ? -50.761 -42.541 14.240 1.00 26.25 292 THR C CA 1
ATOM 8660 C C . THR C 1 292 ? -50.035 -41.330 14.839 1.00 26.36 292 THR C C 1
ATOM 8661 O O . THR C 1 292 ? -50.515 -40.181 14.702 1.00 23.58 292 THR C O 1
ATOM 8665 N N . GLU C 1 293 ? -48.935 -41.596 15.586 1.00 26.77 293 GLU C N 1
ATOM 8666 C CA . GLU C 1 293 ? -48.379 -40.491 16.374 1.00 26.75 293 GLU C CA 1
ATOM 8667 C C . GLU C 1 293 ? -47.661 -39.507 15.447 1.00 25.47 293 GLU C C 1
ATOM 8668 O O . GLU C 1 293 ? -47.571 -38.340 15.740 1.00 25.56 293 GLU C O 1
ATOM 8674 N N . THR C 1 294 ? -47.177 -39.985 14.306 1.00 24.91 294 THR C N 1
ATOM 8675 C CA . THR C 1 294 ? -46.495 -39.132 13.346 1.00 23.96 294 THR C CA 1
ATOM 8676 C C . THR C 1 294 ? -47.514 -38.164 12.795 1.00 24.48 294 THR C C 1
ATOM 8677 O O . THR C 1 294 ? -47.277 -36.958 12.725 1.00 24.76 294 THR C O 1
ATOM 8681 N N . TRP C 1 295 ? -48.668 -38.745 12.454 1.00 25.09 295 TRP C N 1
ATOM 8682 C CA . TRP C 1 295 ? -49.770 -37.996 11.891 1.00 25.23 295 TRP C CA 1
ATOM 8683 C C . TRP C 1 295 ? -50.225 -36.949 12.925 1.00 25.25 295 TRP C C 1
ATOM 8684 O O . TRP C 1 295 ? -50.335 -35.763 12.587 1.00 23.67 295 TRP C O 1
ATOM 8695 N N . ARG C 1 296 ? -50.396 -37.378 14.193 1.00 24.40 296 ARG C N 1
ATOM 8696 C CA . ARG C 1 296 ? -50.846 -36.431 15.219 1.00 23.46 296 ARG C CA 1
ATOM 8697 C C . ARG C 1 296 ? -49.858 -35.290 15.460 1.00 22.69 296 ARG C C 1
ATOM 8698 O O . ARG C 1 296 ? -50.251 -34.124 15.614 1.00 20.95 296 ARG C O 1
ATOM 8706 N N . LYS C 1 297 ? -48.574 -35.642 15.504 1.00 23.96 297 LYS C N 1
ATOM 8707 C CA . LYS C 1 297 ? -47.551 -34.627 15.646 1.00 24.17 297 LYS C CA 1
ATOM 8708 C C . LYS C 1 297 ? -47.608 -33.664 14.472 1.00 24.41 297 LYS C C 1
ATOM 8709 O O . LYS C 1 297 ? -47.572 -32.447 14.645 1.00 23.75 297 LYS C O 1
ATOM 8715 N N . PHE C 1 298 ? -47.657 -34.201 13.253 1.00 23.47 298 PHE C N 1
ATOM 8716 C CA . PHE C 1 298 ? -47.727 -33.297 12.122 1.00 26.03 298 PHE C CA 1
ATOM 8717 C C . PHE C 1 298 ? -48.937 -32.334 12.218 1.00 24.62 298 PHE C C 1
ATOM 8718 O O . PHE C 1 298 ? -48.865 -31.166 11.843 1.00 23.95 298 PHE C O 1
ATOM 8726 N N . LEU C 1 299 ? -50.089 -32.839 12.634 1.00 22.34 299 LEU C N 1
ATOM 8727 C CA . LEU C 1 299 ? -51.290 -32.006 12.712 1.00 24.65 299 LEU C CA 1
ATOM 8728 C C . LEU C 1 299 ? -51.337 -31.123 13.969 1.00 24.18 299 LEU C C 1
ATOM 8729 O O . LEU C 1 299 ? -52.244 -30.300 14.060 1.00 26.31 299 LEU C O 1
ATOM 8734 N N . ARG C 1 300 ? -50.424 -31.331 14.929 1.00 23.09 300 ARG C N 1
ATOM 8735 C CA . ARG C 1 300 ? -50.573 -30.782 16.278 1.00 23.72 300 ARG C CA 1
ATOM 8736 C C . ARG C 1 300 ? -51.886 -31.257 16.936 1.00 21.10 300 ARG C C 1
ATOM 8737 O O . ARG C 1 300 ? -52.662 -30.441 17.473 1.00 18.25 300 ARG C O 1
ATOM 8745 N N . GLN C 1 301 ? -52.111 -32.593 16.956 1.00 20.54 301 GLN C N 1
ATOM 8746 C CA . GLN C 1 301 ? -53.244 -33.124 17.700 1.00 20.11 301 GLN C CA 1
ATOM 8747 C C . GLN C 1 301 ? -52.778 -34.301 18.548 1.00 22.70 301 GLN C C 1
ATOM 8748 O O . GLN C 1 301 ? -53.410 -35.373 18.529 1.00 24.26 301 GLN C O 1
ATOM 8754 N N . THR C 1 302 ? -51.656 -34.110 19.285 1.00 22.27 302 THR C N 1
ATOM 8755 C CA . THR C 1 302 ? -51.067 -35.105 20.147 1.00 22.34 302 THR C CA 1
ATOM 8756 C C . THR C 1 302 ? -51.765 -35.033 21.502 1.00 23.31 302 THR C C 1
ATOM 8757 O O . THR C 1 302 ? -51.812 -33.971 22.153 1.00 19.55 302 THR C O 1
ATOM 8761 N N . VAL C 1 303 ? -52.290 -36.193 21.924 1.00 22.82 303 VAL C N 1
ATOM 8762 C CA . VAL C 1 303 ? -52.788 -36.272 23.285 1.00 23.44 303 VAL C CA 1
ATOM 8763 C C . VAL C 1 303 ? -51.676 -36.017 24.308 1.00 24.64 303 VAL C C 1
ATOM 8764 O O . VAL C 1 303 ? -50.595 -36.611 24.213 1.00 23.77 303 VAL C O 1
ATOM 8768 N N . GLY C 1 304 ? -51.922 -35.090 25.248 1.00 23.26 304 GLY C N 1
ATOM 8769 C CA . GLY C 1 304 ? -50.948 -34.785 26.305 1.00 21.24 304 GLY C CA 1
ATOM 8770 C C . GLY C 1 304 ? -50.145 -33.526 25.906 1.00 22.62 304 GLY C C 1
ATOM 8771 O O . GLY C 1 304 ? -49.434 -32.924 26.718 1.00 21.54 304 GLY C O 1
ATOM 8772 N N . VAL C 1 305 ? -50.216 -33.149 24.610 1.00 21.78 305 VAL C N 1
ATOM 8773 C CA . VAL C 1 305 ? -49.476 -31.984 24.157 1.00 21.04 305 VAL C CA 1
ATOM 8774 C C . VAL C 1 305 ? -50.457 -30.935 23.670 1.00 22.44 305 VAL C C 1
ATOM 8775 O O . VAL C 1 305 ? -50.552 -29.865 24.319 1.00 21.40 305 VAL C O 1
ATOM 8779 N N . ASP C 1 306 ? -51.222 -31.265 22.578 1.00 21.69 306 ASP C N 1
ATOM 8780 C CA . ASP C 1 306 ? -52.204 -30.355 22.005 1.00 20.00 306 ASP C CA 1
ATOM 8781 C C . ASP C 1 306 ? -53.586 -30.587 22.625 1.00 20.53 306 ASP C C 1
ATOM 8782 O O . ASP C 1 306 ? -54.388 -29.655 22.705 1.00 19.92 306 ASP C O 1
ATOM 8787 N N . LEU C 1 307 ? -53.851 -31.827 23.090 1.00 18.20 307 LEU C N 1
ATOM 8788 C CA . LEU C 1 307 ? -55.157 -32.215 23.563 1.00 19.31 307 LEU C CA 1
ATOM 8789 C C . LEU C 1 307 ? -55.003 -32.727 24.989 1.00 20.35 307 LEU C C 1
ATOM 8790 O O . LEU C 1 307 ? -53.919 -33.182 25.349 1.00 20.65 307 LEU C O 1
ATOM 8795 N N . ASP C 1 308 ? -56.095 -32.679 25.772 1.00 20.92 308 ASP C N 1
ATOM 8796 C CA . ASP C 1 308 ? -56.125 -33.353 27.069 1.00 22.91 308 ASP C CA 1
ATOM 8797 C C . ASP C 1 308 ? -56.367 -34.838 26.803 1.00 23.20 308 ASP C C 1
ATOM 8798 O O . ASP C 1 308 ? -56.553 -35.275 25.653 1.00 22.91 308 ASP C O 1
ATOM 8803 N N . GLN C 1 309 ? -56.464 -35.597 27.886 1.00 24.42 309 GLN C N 1
ATOM 8804 C CA . GLN C 1 309 ? -56.727 -37.036 27.900 1.00 28.28 309 GLN C CA 1
ATOM 8805 C C . GLN C 1 309 ? -58.059 -37.412 27.221 1.00 26.98 309 GLN C C 1
ATOM 8806 O O . GLN C 1 309 ? -58.229 -38.588 26.845 1.00 23.50 309 GLN C O 1
ATOM 8812 N N . ASN C 1 310 ? -59.004 -36.452 27.130 1.00 24.92 310 ASN C N 1
ATOM 8813 C CA . ASN C 1 310 ? -60.290 -36.709 26.476 1.00 26.20 310 ASN C CA 1
ATOM 8814 C C . ASN C 1 310 ? -60.324 -36.186 25.035 1.00 25.77 310 ASN C C 1
ATOM 8815 O O . ASN C 1 310 ? -61.391 -36.092 24.442 1.00 26.66 310 ASN C O 1
ATOM 8820 N N . TYR C 1 311 ? -59.151 -35.873 24.472 1.00 23.77 311 TYR C N 1
ATOM 8821 C CA . TYR C 1 311 ? -58.987 -35.452 23.103 1.00 22.73 311 TYR C CA 1
ATOM 8822 C C . TYR C 1 311 ? -59.652 -34.081 22.924 1.00 23.49 311 TYR C C 1
ATOM 8823 O O . TYR C 1 311 ? -60.029 -33.718 21.781 1.00 22.46 311 TYR C O 1
ATOM 8832 N N . ARG C 1 312 ? -59.748 -33.306 24.011 1.00 21.88 312 ARG C N 1
ATOM 8833 C CA . ARG C 1 312 ? -60.218 -31.936 23.857 1.00 24.28 312 ARG C CA 1
ATOM 8834 C C . ARG C 1 312 ? -59.022 -31.025 23.702 1.00 23.37 312 ARG C C 1
ATOM 8835 O O . ARG C 1 312 ? -57.962 -31.197 24.310 1.00 23.23 312 ARG C O 1
ATOM 8843 N N . PRO C 1 313 ? -59.140 -30.031 22.842 1.00 23.12 313 PRO C N 1
ATOM 8844 C CA . PRO C 1 313 ? -57.997 -29.168 22.514 1.00 22.45 313 PRO C CA 1
ATOM 8845 C C . PRO C 1 313 ? -57.692 -28.239 23.670 1.00 23.53 313 PRO C C 1
ATOM 8846 O O . PRO C 1 313 ? -58.609 -27.716 24.291 1.00 24.84 313 PRO C O 1
ATOM 8850 N N . LEU C 1 314 ? -56.399 -28.032 23.939 1.00 22.70 314 LEU C N 1
ATOM 8851 C CA . LEU C 1 314 ? -55.924 -27.006 24.857 1.00 22.52 314 LEU C CA 1
ATOM 8852 C C . LEU C 1 314 ? -56.019 -25.638 24.197 1.00 22.40 314 LEU C C 1
ATOM 8853 O O . LEU C 1 314 ? -56.197 -24.621 24.883 1.00 23.42 314 LEU C O 1
ATOM 8858 N N . ARG C 1 315 ? -55.903 -25.596 22.853 1.00 22.39 315 ARG C N 1
ATOM 8859 C CA . ARG C 1 315 ? -56.170 -24.343 22.155 1.00 22.45 315 ARG C CA 1
ATOM 8860 C C . ARG C 1 315 ? -57.670 -24.041 22.302 1.00 22.50 315 ARG C C 1
ATOM 8861 O O . ARG C 1 315 ? -58.499 -24.952 22.172 1.00 22.51 315 ARG C O 1
ATOM 8869 N N . ASN C 1 316 ? -57.986 -22.778 22.614 1.00 22.41 316 ASN C N 1
ATOM 8870 C CA . ASN C 1 316 ? -59.345 -22.353 22.886 1.00 25.64 316 ASN C CA 1
ATOM 8871 C C . ASN C 1 316 ? -59.428 -20.841 22.670 1.00 24.54 316 ASN C C 1
ATOM 8872 O O . ASN C 1 316 ? -58.436 -20.161 22.336 1.00 23.38 316 ASN C O 1
ATOM 8877 N N . GLU C 1 317 ? -60.653 -20.330 22.740 1.00 25.31 317 GLU C N 1
ATOM 8878 C CA . GLU C 1 317 ? -60.808 -18.898 22.483 1.00 28.29 317 GLU C CA 1
ATOM 8879 C C . GLU C 1 317 ? -60.064 -18.024 23.497 1.00 26.44 317 GLU C C 1
ATOM 8880 O O . GLU C 1 317 ? -59.494 -16.996 23.151 1.00 24.80 317 GLU C O 1
ATOM 8886 N N . ALA C 1 318 ? -60.057 -18.422 24.760 1.00 24.91 318 ALA C N 1
ATOM 8887 C CA . ALA C 1 318 ? -59.404 -17.601 25.767 1.00 26.84 318 ALA C CA 1
ATOM 8888 C C . ALA C 1 318 ? -57.884 -17.547 25.564 1.00 26.00 318 ALA C C 1
ATOM 8889 O O . ALA C 1 318 ? -57.257 -16.547 25.876 1.00 26.86 318 ALA C O 1
ATOM 8891 N N . ASN C 1 319 ? -57.237 -18.581 25.012 1.00 25.58 319 ASN C N 1
ATOM 8892 C CA . ASN C 1 319 ? -55.827 -18.335 24.707 1.00 24.10 319 ASN C CA 1
ATOM 8893 C C . ASN C 1 319 ? -55.613 -18.008 23.223 1.00 24.24 319 ASN C C 1
ATOM 8894 O O . ASN C 1 319 ? -54.502 -18.174 22.696 1.00 23.97 319 ASN C O 1
ATOM 8899 N N . LYS C 1 320 ? -56.693 -17.665 22.503 1.00 24.68 320 LYS C N 1
ATOM 8900 C CA . LYS C 1 320 ? -56.612 -17.327 21.081 1.00 24.79 320 LYS C CA 1
ATOM 8901 C C . LYS C 1 320 ? -55.986 -18.454 20.266 1.00 22.56 320 LYS C C 1
ATOM 8902 O O . LYS C 1 320 ? -55.253 -18.206 19.341 1.00 22.21 320 LYS C O 1
ATOM 8908 N N . PHE C 1 321 ? -56.264 -19.696 20.634 1.00 21.46 321 PHE C N 1
ATOM 8909 C CA . PHE C 1 321 ? -55.704 -20.856 19.945 1.00 21.90 321 PHE C CA 1
ATOM 8910 C C . PHE C 1 321 ? -54.183 -20.774 19.830 1.00 22.29 321 PHE C C 1
ATOM 8911 O O . PHE C 1 321 ? -53.665 -21.243 18.824 1.00 22.23 321 PHE C O 1
ATOM 8919 N N . TRP C 1 322 ? -53.507 -20.210 20.855 1.00 24.09 322 TRP C N 1
ATOM 8920 C CA . TRP C 1 322 ? -52.050 -19.997 20.898 1.00 24.19 322 TRP C CA 1
ATOM 8921 C C . TRP C 1 322 ? -51.565 -19.180 19.710 1.00 24.07 322 TRP C C 1
ATOM 8922 O O . TRP C 1 322 ? -50.439 -19.377 19.265 1.00 23.14 322 TRP C O 1
ATOM 8933 N N . GLN C 1 323 ? -52.452 -18.344 19.135 1.00 22.50 323 GLN C N 1
ATOM 8934 C CA . GLN C 1 323 ? -51.995 -17.606 17.967 1.00 22.37 323 GLN C CA 1
ATOM 8935 C C . GLN C 1 323 ? -50.781 -16.751 18.344 1.00 23.04 323 GLN C C 1
ATOM 8936 O O . GLN C 1 323 ? -50.799 -16.042 19.347 1.00 22.74 323 GLN C O 1
ATOM 8942 N N . ASP C 1 324 ? -49.800 -16.702 17.445 1.00 22.67 324 ASP C N 1
ATOM 8943 C CA . ASP C 1 324 ? -48.544 -16.030 17.716 1.00 22.98 324 ASP C CA 1
ATOM 8944 C C . ASP C 1 324 ? -48.443 -14.790 16.823 1.00 20.61 324 ASP C C 1
ATOM 8945 O O . ASP C 1 324 ? -48.163 -14.912 15.633 1.00 20.76 324 ASP C O 1
ATOM 8950 N N . ARG C 1 325 ? -48.646 -13.590 17.379 1.00 21.04 325 ARG C N 1
ATOM 8951 C CA . ARG C 1 325 ? -48.674 -12.400 16.523 1.00 21.82 325 ARG C CA 1
ATOM 8952 C C . ARG C 1 325 ? -47.290 -12.136 15.911 1.00 23.74 325 ARG C C 1
ATOM 8953 O O . ARG C 1 325 ? -47.173 -11.612 14.788 1.00 24.35 325 ARG C O 1
ATOM 8961 N N . ASN C 1 326 ? -46.222 -12.493 16.656 1.00 23.21 326 ASN C N 1
ATOM 8962 C CA . ASN C 1 326 ? -44.864 -12.299 16.126 1.00 24.80 326 ASN C CA 1
ATOM 8963 C C . ASN C 1 326 ? -44.591 -13.269 14.968 1.00 22.41 326 ASN C C 1
ATOM 8964 O O . ASN C 1 326 ? -43.990 -12.887 13.961 1.00 23.47 326 ASN C O 1
ATOM 8969 N N . ALA C 1 327 ? -45.043 -14.522 15.084 1.00 21.67 327 ALA C N 1
ATOM 8970 C CA . ALA C 1 327 ? -44.970 -15.395 13.918 1.00 23.63 327 ALA C CA 1
ATOM 8971 C C . ALA C 1 327 ? -45.651 -14.729 12.705 1.00 25.23 327 ALA C C 1
ATOM 8972 O O . ALA C 1 327 ? -45.153 -14.739 11.581 1.00 25.71 327 ALA C O 1
ATOM 8974 N N . MET C 1 328 ? -46.788 -14.062 12.950 1.00 25.47 328 MET C N 1
ATOM 8975 C CA . MET C 1 328 ? -47.567 -13.548 11.848 1.00 25.92 328 MET C CA 1
ATOM 8976 C C . MET C 1 328 ? -46.843 -12.371 11.211 1.00 26.76 328 MET C C 1
ATOM 8977 O O . MET C 1 328 ? -46.799 -12.277 9.967 1.00 25.68 328 MET C O 1
ATOM 8982 N N . LYS C 1 329 ? -46.243 -11.545 12.073 1.00 26.46 329 LYS C N 1
ATOM 8983 C CA . LYS C 1 329 ? -45.412 -10.448 11.606 1.00 31.26 329 LYS C CA 1
ATOM 8984 C C . LYS C 1 329 ? -44.220 -10.989 10.824 1.00 32.00 329 LYS C C 1
ATOM 8985 O O . LYS C 1 329 ? -43.858 -10.429 9.800 1.00 31.51 329 LYS C O 1
ATOM 8991 N N . ALA C 1 330 ? -43.695 -12.151 11.236 1.00 33.25 330 ALA C N 1
ATOM 8992 C CA . ALA C 1 330 ? -42.575 -12.740 10.533 1.00 32.63 330 ALA C CA 1
ATOM 8993 C C . ALA C 1 330 ? -43.009 -13.298 9.174 1.00 35.74 330 ALA C C 1
ATOM 8994 O O . ALA C 1 330 ? -42.153 -13.659 8.399 1.00 36.81 330 ALA C O 1
ATOM 8996 N N . GLY C 1 331 ? -44.307 -13.394 8.856 1.00 37.17 331 GLY C N 1
ATOM 8997 C CA . GLY C 1 331 ? -44.681 -13.930 7.544 1.00 34.32 331 GLY C CA 1
ATOM 8998 C C . GLY C 1 331 ? -45.473 -15.245 7.642 1.00 34.44 331 GLY C C 1
ATOM 8999 O O . GLY C 1 331 ? -45.942 -15.785 6.647 1.00 37.83 331 GLY C O 1
ATOM 9000 N N . ASN C 1 332 ? -45.617 -15.790 8.854 1.00 31.68 332 ASN C N 1
ATOM 9001 C CA . ASN C 1 332 ? -46.504 -16.917 9.020 1.00 28.58 332 ASN C CA 1
ATOM 9002 C C . ASN C 1 332 ? -47.960 -16.410 8.911 1.00 28.30 332 ASN C C 1
ATOM 9003 O O . ASN C 1 332 ? -48.345 -15.423 9.542 1.00 26.26 332 ASN C O 1
ATOM 9008 N N . PHE C 1 333 ? -48.778 -17.058 8.082 1.00 27.48 333 PHE C N 1
ATOM 9009 C CA . PHE C 1 333 ? -50.107 -16.511 7.774 1.00 27.47 333 PHE C CA 1
ATOM 9010 C C . PHE C 1 333 ? -51.041 -16.361 8.991 1.00 23.23 333 PHE C C 1
ATOM 9011 O O . PHE C 1 333 ? -51.547 -15.277 9.258 1.00 23.23 333 PHE C O 1
ATOM 9019 N N . THR C 1 334 ? -51.272 -17.421 9.738 1.00 23.45 334 THR C N 1
ATOM 9020 C CA . THR C 1 334 ? -52.218 -17.440 10.844 1.00 23.43 334 THR C CA 1
ATOM 9021 C C . THR C 1 334 ? -51.556 -17.377 12.220 1.00 24.25 334 THR C C 1
ATOM 9022 O O . THR C 1 334 ? -52.185 -16.939 13.174 1.00 25.52 334 THR C O 1
ATOM 9026 N N . GLY C 1 335 ? -50.306 -17.814 12.375 1.00 22.07 335 GLY C N 1
ATOM 9027 C CA . GLY C 1 335 ? -49.664 -17.783 13.686 1.00 21.15 335 GLY C CA 1
ATOM 9028 C C . GLY C 1 335 ? -50.156 -18.915 14.574 1.00 20.84 335 GLY C C 1
ATOM 9029 O O . GLY C 1 335 ? -49.881 -18.958 15.787 1.00 18.72 335 GLY C O 1
ATOM 9030 N N . ILE C 1 336 ? -50.914 -19.815 13.928 1.00 19.85 336 ILE C N 1
ATOM 9031 C CA . ILE C 1 336 ? -51.475 -20.963 14.618 1.00 20.17 336 ILE C CA 1
ATOM 9032 C C . ILE C 1 336 ? -50.803 -22.226 14.066 1.00 20.90 336 ILE C C 1
ATOM 9033 O O . ILE C 1 336 ? -50.636 -22.401 12.859 1.00 20.65 336 ILE C O 1
ATOM 9038 N N . THR C 1 337 ? -50.442 -23.144 14.941 1.00 21.51 337 THR C N 1
ATOM 9039 C CA . THR C 1 337 ? -49.606 -24.249 14.501 1.00 22.24 337 THR C CA 1
ATOM 9040 C C . THR C 1 337 ? -50.476 -25.477 14.361 1.00 21.75 337 THR C C 1
ATOM 9041 O O . THR C 1 337 ? -51.215 -25.798 15.278 1.00 22.00 337 THR C O 1
ATOM 9045 N N . GLY C 1 338 ? -50.281 -26.210 13.258 1.00 23.41 338 GLY C N 1
ATOM 9046 C CA . GLY C 1 338 ? -51.118 -27.373 12.944 1.00 24.28 338 GLY C CA 1
ATOM 9047 C C . GLY C 1 338 ? -52.310 -26.923 12.093 1.00 24.42 338 GLY C C 1
ATOM 9048 O O . GLY C 1 338 ? -53.175 -26.181 12.549 1.00 23.67 338 GLY C O 1
ATOM 9049 N N . PHE C 1 339 ? -52.331 -27.337 10.823 1.00 24.41 339 PHE C N 1
ATOM 9050 C CA . PHE C 1 339 ? -53.325 -26.761 9.928 1.00 25.33 339 PHE C CA 1
ATOM 9051 C C . PHE C 1 339 ? -54.732 -27.040 10.446 1.00 24.39 339 PHE C C 1
ATOM 9052 O O . PHE C 1 339 ? -55.516 -26.117 10.427 1.00 27.21 339 PHE C O 1
ATOM 9060 N N . PRO C 1 340 ? -55.110 -28.221 11.007 1.00 22.69 340 PRO C N 1
ATOM 9061 C CA . PRO C 1 340 ? -56.470 -28.364 11.534 1.00 22.34 340 PRO C CA 1
ATOM 9062 C C . PRO C 1 340 ? -56.736 -27.361 12.662 1.00 23.64 340 PRO C C 1
ATOM 9063 O O . PRO C 1 340 ? -57.874 -26.961 12.849 1.00 23.59 340 PRO C O 1
ATOM 9067 N N . ASN C 1 341 ? -55.693 -26.938 13.405 1.00 22.00 341 ASN C N 1
ATOM 9068 C CA . ASN C 1 341 ? -55.866 -25.928 14.444 1.00 22.34 341 ASN C CA 1
ATOM 9069 C C . ASN C 1 341 ? -56.301 -24.586 13.850 1.00 22.51 341 ASN C C 1
ATOM 9070 O O . ASN C 1 341 ? -57.021 -23.815 14.501 1.00 22.72 341 ASN C O 1
ATOM 9075 N N . GLN C 1 342 ? -55.856 -24.321 12.628 1.00 20.83 342 GLN C N 1
ATOM 9076 C CA . GLN C 1 342 ? -56.201 -23.108 11.925 1.00 22.72 342 GLN C CA 1
ATOM 9077 C C . GLN C 1 342 ? -57.694 -23.195 11.573 1.00 23.60 342 GLN C C 1
ATOM 9078 O O . GLN C 1 342 ? -58.388 -22.194 11.652 1.00 23.12 342 GLN C O 1
ATOM 9084 N N . ASP C 1 343 ? -58.147 -24.389 11.154 1.00 23.41 343 ASP C N 1
ATOM 9085 C CA . ASP C 1 343 ? -59.536 -24.668 10.822 1.00 24.26 343 ASP C CA 1
ATOM 9086 C C . ASP C 1 343 ? -60.388 -24.455 12.073 1.00 23.95 343 ASP C C 1
ATOM 9087 O O . ASP C 1 343 ? -61.384 -23.742 12.046 1.00 22.45 343 ASP C O 1
ATOM 9092 N N . VAL C 1 344 ? -59.945 -25.042 13.193 1.00 23.39 344 VAL C N 1
ATOM 9093 C CA . VAL C 1 344 ? -60.732 -25.034 14.405 1.00 22.80 344 VAL C CA 1
ATOM 9094 C C . VAL C 1 344 ? -60.949 -23.583 14.836 1.00 23.35 344 VAL C C 1
ATOM 9095 O O . VAL C 1 344 ? -62.057 -23.236 15.257 1.00 25.63 344 VAL C O 1
ATOM 9099 N N . ALA C 1 345 ? -59.909 -22.729 14.762 1.00 23.65 345 ALA C N 1
ATOM 9100 C CA . ALA C 1 345 ? -60.059 -21.344 15.227 1.00 23.78 345 ALA C CA 1
ATOM 9101 C C . ALA C 1 345 ? -61.194 -20.676 14.466 1.00 23.32 345 ALA C C 1
ATOM 9102 O O . ALA C 1 345 ? -61.908 -19.863 15.025 1.00 26.45 345 ALA C O 1
ATOM 9104 N N . MET C 1 346 ? -61.331 -21.004 13.171 1.00 23.78 346 MET C N 1
ATOM 9105 C CA . MET C 1 346 ? -62.350 -20.361 12.349 1.00 24.47 346 MET C CA 1
ATOM 9106 C C . MET C 1 346 ? -63.745 -20.887 12.747 1.00 24.17 346 MET C C 1
ATOM 9107 O O . MET C 1 346 ? -64.619 -20.090 13.092 1.00 23.71 346 MET C O 1
ATOM 9112 N N . TRP C 1 347 ? -63.920 -22.211 12.809 1.00 22.63 347 TRP C N 1
ATOM 9113 C CA . TRP C 1 347 ? -65.184 -22.866 13.145 1.00 23.22 347 TRP C CA 1
ATOM 9114 C C . TRP C 1 347 ? -65.708 -22.433 14.519 1.00 24.05 347 TRP C C 1
ATOM 9115 O O . TRP C 1 347 ? -66.897 -22.117 14.615 1.00 24.44 347 TRP C O 1
ATOM 9126 N N . LEU C 1 348 ? -64.845 -22.463 15.567 1.00 20.83 348 LEU C N 1
ATOM 9127 C CA . LEU C 1 348 ? -65.333 -22.206 16.916 1.00 23.50 348 LEU C CA 1
ATOM 9128 C C . LEU C 1 348 ? -65.680 -20.732 17.050 1.00 22.36 348 LEU C C 1
ATOM 9129 O O . LEU C 1 348 ? -66.599 -20.421 17.795 1.00 26.17 348 LEU C O 1
ATOM 9134 N N . THR C 1 349 ? -65.006 -19.854 16.312 1.00 21.35 349 THR C N 1
ATOM 9135 C CA . THR C 1 349 ? -65.362 -18.448 16.469 1.00 24.35 349 THR C CA 1
ATOM 9136 C C . THR C 1 349 ? -66.649 -18.046 15.737 1.00 26.40 349 THR C C 1
ATOM 9137 O O . THR C 1 349 ? -67.132 -16.940 15.949 1.00 27.03 349 THR C O 1
ATOM 9141 N N . MET C 1 350 ? -67.194 -18.947 14.902 1.00 24.54 350 MET C N 1
ATOM 9142 C CA . MET C 1 350 ? -68.534 -18.782 14.374 1.00 27.88 350 MET C CA 1
ATOM 9143 C C . MET C 1 350 ? -69.632 -19.016 15.413 1.00 27.89 350 MET C C 1
ATOM 9144 O O . MET C 1 350 ? -70.807 -18.760 15.099 1.00 31.28 350 MET C O 1
ATOM 9149 N N . GLY C 1 351 ? -69.286 -19.495 16.608 1.00 26.63 351 GLY C N 1
ATOM 9150 C CA . GLY C 1 351 ? -70.290 -19.829 17.605 1.00 24.69 351 GLY C CA 1
ATOM 9151 C C . GLY C 1 351 ? -70.651 -21.322 17.668 1.00 27.48 351 GLY C C 1
ATOM 9152 O O . GLY C 1 351 ? -70.324 -22.129 16.795 1.00 27.59 351 GLY C O 1
ATOM 9153 N N . PRO C 1 352 ? -71.306 -21.771 18.765 1.00 27.04 352 PRO C N 1
ATOM 9154 C CA . PRO C 1 352 ? -71.687 -23.178 18.884 1.00 28.40 352 PRO C CA 1
ATOM 9155 C C . PRO C 1 352 ? -72.478 -23.751 17.693 1.00 27.83 352 PRO C C 1
ATOM 9156 O O . PRO C 1 352 ? -72.232 -24.893 17.280 1.00 28.33 352 PRO C O 1
ATOM 9160 N N . ILE C 1 353 ? -73.437 -22.978 17.146 1.00 29.08 353 ILE C N 1
ATOM 9161 C CA . ILE C 1 353 ? -74.107 -23.312 15.885 1.00 26.84 353 ILE C CA 1
ATOM 9162 C C . ILE C 1 353 ? -73.971 -22.114 14.944 1.00 26.84 353 ILE C C 1
ATOM 9163 O O . ILE C 1 353 ? -74.513 -21.014 15.200 1.00 27.77 353 ILE C O 1
ATOM 9168 N N . ALA C 1 354 ? -73.176 -22.264 13.874 1.00 25.86 354 ALA C N 1
ATOM 9169 C CA . ALA C 1 354 ? -72.947 -21.124 12.987 1.00 25.82 354 ALA C CA 1
ATOM 9170 C C . ALA C 1 354 ? -74.335 -20.613 12.578 1.00 26.55 354 ALA C C 1
ATOM 9171 O O . ALA C 1 354 ? -75.221 -21.413 12.288 1.00 25.37 354 ALA C O 1
ATOM 9173 N N . ASP C 1 355 ? -74.520 -19.297 12.579 1.00 27.27 355 ASP C N 1
ATOM 9174 C CA . ASP C 1 355 ? -75.765 -18.711 12.120 1.00 30.30 355 ASP C CA 1
ATOM 9175 C C . ASP C 1 355 ? -75.679 -18.438 10.611 1.00 29.44 355 ASP C C 1
ATOM 9176 O O . ASP C 1 355 ? -75.220 -17.384 10.179 1.00 30.16 355 ASP C O 1
ATOM 9181 N N . ARG C 1 356 ? -76.089 -19.412 9.799 1.00 30.54 356 ARG C N 1
ATOM 9182 C CA . ARG C 1 356 ? -76.068 -19.336 8.335 1.00 31.31 356 ARG C CA 1
ATOM 9183 C C . ARG C 1 356 ? -77.061 -18.309 7.762 1.00 33.57 356 ARG C C 1
ATOM 9184 O O . ARG C 1 356 ? -77.038 -17.947 6.596 1.00 34.54 356 ARG C O 1
ATOM 9192 N N . THR C 1 357 ? -77.912 -17.777 8.609 1.00 34.31 357 THR C N 1
ATOM 9193 C CA . THR C 1 357 ? -78.813 -16.688 8.274 1.00 37.13 357 THR C CA 1
ATOM 9194 C C . THR C 1 357 ? -78.066 -15.383 8.023 1.00 37.63 357 THR C C 1
ATOM 9195 O O . THR C 1 357 ? -78.649 -14.418 7.555 1.00 37.93 357 THR C O 1
ATOM 9199 N N . HIS C 1 358 ? -76.783 -15.342 8.383 1.00 38.69 358 HIS C N 1
ATOM 9200 C CA . HIS C 1 358 ? -76.029 -14.109 8.351 1.00 40.90 358 HIS C CA 1
ATOM 9201 C C . HIS C 1 358 ? -74.838 -14.229 7.416 1.00 42.54 358 HIS C C 1
ATOM 9202 O O . HIS C 1 358 ? -73.970 -13.358 7.453 1.00 46.06 358 HIS C O 1
ATOM 9209 N N . ASP C 1 359 ? -74.802 -15.303 6.608 1.00 40.46 359 ASP C N 1
ATOM 9210 C CA . ASP C 1 359 ? -73.702 -15.574 5.687 1.00 39.60 359 ASP C CA 1
ATOM 9211 C C . ASP C 1 359 ? -73.851 -14.663 4.479 1.00 37.86 359 ASP C C 1
ATOM 9212 O O . ASP C 1 359 ? -74.943 -14.213 4.160 1.00 41.34 359 ASP C O 1
ATOM 9217 N N . ARG C 1 360 ? -72.740 -14.439 3.796 1.00 35.63 360 ARG C N 1
ATOM 9218 C CA . ARG C 1 360 ? -72.716 -13.743 2.532 1.00 36.77 360 ARG C CA 1
ATOM 9219 C C . ARG C 1 360 ? -71.850 -14.569 1.591 1.00 34.82 360 ARG C C 1
ATOM 9220 O O . ARG C 1 360 ? -70.663 -14.284 1.446 1.00 38.15 360 ARG C O 1
ATOM 9228 N N . LEU C 1 361 ? -72.416 -15.619 1.011 1.00 32.86 361 LEU C N 1
ATOM 9229 C CA . LEU C 1 361 ? -71.637 -16.633 0.325 1.00 33.23 361 LEU C CA 1
ATOM 9230 C C . LEU C 1 361 ? -71.188 -16.119 -1.038 1.00 36.33 361 LEU C C 1
ATOM 9231 O O . LEU C 1 361 ? -71.726 -15.148 -1.540 1.00 34.78 361 LEU C O 1
ATOM 9236 N N . GLY C 1 362 ? -70.192 -16.779 -1.643 1.00 39.24 362 GLY C N 1
ATOM 9237 C CA . GLY C 1 362 ? -69.640 -16.325 -2.918 1.00 36.30 362 GLY C CA 1
ATOM 9238 C C . GLY C 1 362 ? -69.416 -17.523 -3.821 1.00 35.67 362 GLY C C 1
ATOM 9239 O O . GLY C 1 362 ? -69.844 -18.615 -3.464 1.00 36.46 362 GLY C O 1
ATOM 9240 N N . ALA C 1 363 ? -68.784 -17.302 -4.986 1.00 36.90 363 ALA C N 1
ATOM 9241 C CA . ALA C 1 363 ? -68.398 -18.366 -5.904 1.00 36.81 363 ALA C CA 1
ATOM 9242 C C . ALA C 1 363 ? -67.716 -19.501 -5.148 1.00 38.15 363 ALA C C 1
ATOM 9243 O O . ALA C 1 363 ? -67.985 -20.669 -5.434 1.00 39.02 363 ALA C O 1
ATOM 9245 N N . SER C 1 364 ? -66.873 -19.174 -4.152 1.00 39.71 364 SER C N 1
ATOM 9246 C CA . SER C 1 364 ? -66.105 -20.202 -3.452 1.00 37.73 364 SER C CA 1
ATOM 9247 C C . SER C 1 364 ? -67.014 -21.112 -2.627 1.00 36.61 364 SER C C 1
ATOM 9248 O O . SER C 1 364 ? -66.607 -22.228 -2.263 1.00 34.52 364 SER C O 1
ATOM 9251 N N . ASP C 1 365 ? -68.229 -20.615 -2.322 1.00 31.99 365 ASP C N 1
ATOM 9252 C CA . ASP C 1 365 ? -69.122 -21.369 -1.465 1.00 30.91 365 ASP C CA 1
ATOM 9253 C C . ASP C 1 365 ? -69.968 -22.422 -2.199 1.00 30.48 365 ASP C C 1
ATOM 9254 O O . ASP C 1 365 ? -70.890 -23.022 -1.605 1.00 29.19 365 ASP C O 1
ATOM 9259 N N . LEU C 1 366 ? -69.632 -22.714 -3.463 1.00 28.76 366 LEU C N 1
ATOM 9260 C CA . LEU C 1 366 ? -70.542 -23.525 -4.281 1.00 29.80 366 LEU C CA 1
ATOM 9261 C C . LEU C 1 366 ? -70.848 -24.893 -3.653 1.00 28.51 366 LEU C C 1
ATOM 9262 O O . LEU C 1 366 ? -71.988 -25.378 -3.641 1.00 31.09 366 LEU C O 1
ATOM 9267 N N . ALA C 1 367 ? -69.817 -25.566 -3.169 1.00 26.24 367 ALA C N 1
ATOM 9268 C CA . ALA C 1 367 ? -70.040 -26.902 -2.628 1.00 26.86 367 ALA C CA 1
ATOM 9269 C C . ALA C 1 367 ? -70.751 -26.790 -1.279 1.00 27.17 367 ALA C C 1
ATOM 9270 O O . ALA C 1 367 ? -71.589 -27.616 -0.925 1.00 27.81 367 ALA C O 1
ATOM 9272 N N . ILE C 1 368 ? -70.422 -25.751 -0.501 1.00 28.94 368 ILE C N 1
ATOM 9273 C CA . ILE C 1 368 ? -71.169 -25.487 0.722 1.00 28.50 368 ILE C CA 1
ATOM 9274 C C . ILE C 1 368 ? -72.655 -25.200 0.399 1.00 27.67 368 ILE C C 1
ATOM 9275 O O . ILE C 1 368 ? -73.562 -25.712 1.055 1.00 28.61 368 ILE C O 1
ATOM 9280 N N . VAL C 1 369 ? -72.933 -24.392 -0.612 1.00 26.80 369 VAL C N 1
ATOM 9281 C CA . VAL C 1 369 ? -74.326 -24.221 -1.031 1.00 28.35 369 VAL C CA 1
ATOM 9282 C C . VAL C 1 369 ? -74.956 -25.575 -1.411 1.00 30.28 369 VAL C C 1
ATOM 9283 O O . VAL C 1 369 ? -76.037 -25.935 -0.958 1.00 30.23 369 VAL C O 1
ATOM 9287 N N . GLU C 1 370 ? -74.239 -26.421 -2.156 1.00 29.45 370 GLU C N 1
ATOM 9288 C CA . GLU C 1 370 ? -74.801 -27.708 -2.529 1.00 30.46 370 GLU C CA 1
ATOM 9289 C C . GLU C 1 370 ? -75.091 -28.581 -1.290 1.00 30.50 370 GLU C C 1
ATOM 9290 O O . GLU C 1 370 ? -76.116 -29.278 -1.211 1.00 29.91 370 GLU C O 1
ATOM 9296 N N . PHE C 1 371 ? -74.133 -28.602 -0.345 1.00 28.54 371 PHE C N 1
ATOM 9297 C CA . PHE C 1 371 ? -74.298 -29.313 0.913 1.00 26.14 371 PHE C CA 1
ATOM 9298 C C . PHE C 1 371 ? -75.608 -28.884 1.598 1.00 24.59 371 PHE C C 1
ATOM 9299 O O . PHE C 1 371 ? -76.414 -29.716 1.995 1.00 24.63 371 PHE C O 1
ATOM 9307 N N . ARG C 1 372 ? -75.798 -27.579 1.791 1.00 25.54 372 ARG C N 1
ATOM 9308 C CA . ARG C 1 372 ? -76.943 -27.061 2.524 1.00 27.80 372 ARG C CA 1
ATOM 9309 C C . ARG C 1 372 ? -78.251 -27.471 1.821 1.00 31.25 372 ARG C C 1
ATOM 9310 O O . ARG C 1 372 ? -79.139 -28.075 2.472 1.00 32.06 372 ARG C O 1
ATOM 9318 N N . LYS C 1 373 ? -78.310 -27.226 0.498 1.00 30.31 373 LYS C N 1
ATOM 9319 C CA . LYS C 1 373 ? -79.454 -27.636 -0.325 1.00 33.85 373 LYS C CA 1
ATOM 9320 C C . LYS C 1 373 ? -79.690 -29.143 -0.191 1.00 34.50 373 LYS C C 1
ATOM 9321 O O . LYS C 1 373 ? -80.797 -29.610 0.195 1.00 31.29 373 LYS C O 1
ATOM 9327 N N . GLN C 1 374 ? -78.603 -29.894 -0.473 1.00 32.98 374 GLN C N 1
ATOM 9328 C CA . GLN C 1 374 ? -78.799 -31.318 -0.589 1.00 32.99 374 GLN C CA 1
ATOM 9329 C C . GLN C 1 374 ? -79.267 -31.874 0.755 1.00 32.85 374 GLN C C 1
ATOM 9330 O O . GLN C 1 374 ? -80.164 -32.704 0.809 1.00 32.82 374 GLN C O 1
ATOM 9336 N N . MET C 1 375 ? -78.658 -31.418 1.856 1.00 30.36 375 MET C N 1
ATOM 9337 C CA . MET C 1 375 ? -78.957 -32.056 3.125 1.00 31.47 375 MET C CA 1
ATOM 9338 C C . MET C 1 375 ? -80.329 -31.633 3.650 1.00 31.15 375 MET C C 1
ATOM 9339 O O . MET C 1 375 ? -81.007 -32.438 4.270 1.00 32.42 375 MET C O 1
ATOM 9344 N N . LEU C 1 376 ? -80.706 -30.367 3.442 1.00 29.39 376 LEU C N 1
ATOM 9345 C CA . LEU C 1 376 ? -82.056 -29.937 3.783 1.00 32.48 376 LEU C CA 1
ATOM 9346 C C . LEU C 1 376 ? -83.097 -30.751 2.998 1.00 31.05 376 LEU C C 1
ATOM 9347 O O . LEU C 1 376 ? -84.085 -31.260 3.551 1.00 31.02 376 LEU C O 1
ATOM 9352 N N . ASP C 1 377 ? -82.849 -30.937 1.711 1.00 30.49 377 ASP C N 1
ATOM 9353 C CA . ASP C 1 377 ? -83.818 -31.709 0.950 1.00 33.92 377 ASP C CA 1
ATOM 9354 C C . ASP C 1 377 ? -83.844 -33.123 1.485 1.00 34.66 377 ASP C C 1
ATOM 9355 O O . ASP C 1 377 ? -84.920 -33.707 1.600 1.00 33.76 377 ASP C O 1
ATOM 9360 N N . ALA C 1 378 ? -82.662 -33.640 1.843 1.00 33.18 378 ALA C N 1
ATOM 9361 C CA . ALA C 1 378 ? -82.603 -35.067 2.071 1.00 33.25 378 ALA C CA 1
ATOM 9362 C C . ALA C 1 378 ? -83.368 -35.344 3.356 1.00 35.09 378 ALA C C 1
ATOM 9363 O O . ALA C 1 378 ? -83.954 -36.424 3.510 1.00 36.50 378 ALA C O 1
ATOM 9365 N N . VAL C 1 379 ? -83.358 -34.359 4.271 1.00 32.83 379 VAL C N 1
ATOM 9366 C CA . VAL C 1 379 ? -83.958 -34.618 5.576 1.00 34.81 379 VAL C CA 1
ATOM 9367 C C . VAL C 1 379 ? -85.489 -34.451 5.465 1.00 36.44 379 VAL C C 1
ATOM 9368 O O . VAL C 1 379 ? -86.262 -35.222 6.025 1.00 33.14 379 VAL C O 1
ATOM 9372 N N . LYS C 1 380 ? -85.943 -33.428 4.740 1.00 36.90 380 LYS C N 1
ATOM 9373 C CA . LYS C 1 380 ? -87.378 -33.333 4.483 1.00 39.85 380 LYS C CA 1
ATOM 9374 C C . LYS C 1 380 ? -87.862 -34.588 3.731 1.00 38.79 380 LYS C C 1
ATOM 9375 O O . LYS C 1 380 ? -88.845 -35.188 4.131 1.00 40.60 380 LYS C O 1
ATOM 9381 N N . ALA C 1 381 ? -87.195 -34.999 2.641 1.00 35.38 381 ALA C N 1
ATOM 9382 C CA . ALA C 1 381 ? -87.661 -36.171 1.898 1.00 36.90 381 ALA C CA 1
ATOM 9383 C C . ALA C 1 381 ? -87.734 -37.398 2.814 1.00 38.64 381 ALA C C 1
ATOM 9384 O O . ALA C 1 381 ? -88.662 -38.227 2.708 1.00 42.84 381 ALA C O 1
ATOM 9386 N N . PHE C 1 382 ? -86.713 -37.541 3.680 1.00 36.67 382 PHE C N 1
ATOM 9387 C CA . PHE C 1 382 ? -86.594 -38.660 4.610 1.00 33.95 382 PHE C CA 1
ATOM 9388 C C . PHE C 1 382 ? -87.774 -38.614 5.564 1.00 31.29 382 PHE C C 1
ATOM 9389 O O . PHE C 1 382 ? -88.377 -39.637 5.850 1.00 32.57 382 PHE C O 1
ATOM 9397 N N . GLU C 1 383 ? -88.114 -37.419 6.034 1.00 32.19 383 GLU C N 1
ATOM 9398 C CA . GLU C 1 383 ? -89.234 -37.270 6.942 1.00 36.56 383 GLU C CA 1
ATOM 9399 C C . GLU C 1 383 ? -90.528 -37.644 6.219 1.00 39.42 383 GLU C C 1
ATOM 9400 O O . GLU C 1 383 ? -91.481 -38.117 6.827 1.00 41.76 383 GLU C O 1
ATOM 9406 N N . GLN C 1 384 ? -90.551 -37.473 4.904 1.00 37.93 384 GLN C N 1
ATOM 9407 C CA . GLN C 1 384 ? -91.776 -37.811 4.199 1.00 41.69 384 GLN C CA 1
ATOM 9408 C C . GLN C 1 384 ? -91.651 -39.214 3.628 1.00 40.16 384 GLN C C 1
ATOM 9409 O O . GLN C 1 384 ? -92.443 -39.585 2.797 1.00 40.66 384 GLN C O 1
ATOM 9415 N N . GLY C 1 385 ? -90.619 -39.991 3.981 1.00 38.74 385 GLY C N 1
ATOM 9416 C CA . GLY C 1 385 ? -90.705 -41.383 3.564 1.00 36.48 385 GLY C CA 1
ATOM 9417 C C . GLY C 1 385 ? -89.628 -41.826 2.587 1.00 37.78 385 GLY C C 1
ATOM 9418 O O . GLY C 1 385 ? -89.500 -43.007 2.305 1.00 44.71 385 GLY C O 1
ATOM 9419 N N . ALA C 1 386 ? -88.792 -40.926 2.084 1.00 37.99 386 ALA C N 1
ATOM 9420 C CA . ALA C 1 386 ? -87.746 -41.433 1.195 1.00 38.79 386 ALA C CA 1
ATOM 9421 C C . ALA C 1 386 ? -86.716 -42.257 1.977 1.00 40.59 386 ALA C C 1
ATOM 9422 O O . ALA C 1 386 ? -86.686 -42.216 3.207 1.00 36.28 386 ALA C O 1
ATOM 9424 N N . PRO C 1 387 ? -85.790 -42.983 1.301 1.00 40.51 387 PRO C N 1
ATOM 9425 C CA . PRO C 1 387 ? -84.638 -43.561 1.994 1.00 39.66 387 PRO C CA 1
ATOM 9426 C C . PRO C 1 387 ? -83.712 -42.426 2.450 1.00 40.89 387 PRO C C 1
ATOM 9427 O O . PRO C 1 387 ? -83.644 -41.342 1.835 1.00 39.76 387 PRO C O 1
ATOM 9431 N N . ALA C 1 388 ? -83.062 -42.659 3.595 1.00 37.55 388 ALA C N 1
ATOM 9432 C CA . ALA C 1 388 ? -82.031 -41.754 4.085 1.00 33.88 388 ALA C CA 1
ATOM 9433 C C . ALA C 1 388 ? -80.911 -41.696 3.054 1.00 33.43 388 ALA C C 1
ATOM 9434 O O . ALA C 1 388 ? -80.409 -42.743 2.639 1.00 34.31 388 ALA C O 1
ATOM 9436 N N . ILE C 1 389 ? -80.541 -40.472 2.642 1.00 33.51 389 ILE C N 1
ATOM 9437 C CA . ILE C 1 389 ? -79.496 -40.224 1.660 1.00 33.21 389 ILE C CA 1
ATOM 9438 C C . ILE C 1 389 ? -78.330 -41.193 1.870 1.00 34.49 389 ILE C C 1
ATOM 9439 O O . ILE C 1 389 ? -77.834 -41.378 2.977 1.00 32.73 389 ILE C O 1
ATOM 9444 N N . GLY C 1 390 ? -77.873 -41.809 0.786 1.00 32.46 390 GLY C N 1
ATOM 9445 C CA . GLY C 1 390 ? -76.635 -42.559 0.861 1.00 33.48 390 GLY C CA 1
ATOM 9446 C C . GLY C 1 390 ? -76.777 -43.956 1.476 1.00 34.79 390 GLY C C 1
ATOM 9447 O O . GLY C 1 390 ? -75.759 -44.575 1.755 1.00 36.65 390 GLY C O 1
ATOM 9448 N N . THR C 1 391 ? -78.009 -44.414 1.733 1.00 35.78 391 THR C N 1
ATOM 9449 C CA . THR C 1 391 ? -78.245 -45.776 2.191 1.00 38.76 391 THR C CA 1
ATOM 9450 C C . THR C 1 391 ? -78.761 -46.679 1.061 1.00 45.49 391 THR C C 1
ATOM 9451 O O . THR C 1 391 ? -79.043 -46.214 -0.056 1.00 43.00 391 THR C O 1
ATOM 9455 N N . GLY C 1 392 ? -78.876 -47.990 1.379 1.00 47.40 392 GLY C N 1
ATOM 9456 C CA . GLY C 1 392 ? -79.291 -49.031 0.445 1.00 51.57 392 GLY C CA 1
ATOM 9457 C C . GLY C 1 392 ? -78.398 -49.041 -0.794 1.00 56.49 392 GLY C C 1
ATOM 9458 O O . GLY C 1 392 ? -77.174 -49.093 -0.683 1.00 58.82 392 GLY C O 1
ATOM 9459 N N . VAL C 1 393 ? -79.020 -48.912 -1.970 1.00 60.93 393 VAL C N 1
ATOM 9460 C CA . VAL C 1 393 ? -78.338 -48.998 -3.251 1.00 62.70 393 VAL C CA 1
ATOM 9461 C C . VAL C 1 393 ? -77.472 -47.752 -3.482 1.00 66.13 393 VAL C C 1
ATOM 9462 O O . VAL C 1 393 ? -76.409 -47.841 -4.095 1.00 60.80 393 VAL C O 1
ATOM 9466 N N . GLU C 1 394 ? -77.894 -46.613 -2.916 1.00 70.35 394 GLU C N 1
ATOM 9467 C CA . GLU C 1 394 ? -77.232 -45.315 -3.061 1.00 76.38 394 GLU C CA 1
ATOM 9468 C C . GLU C 1 394 ? -75.788 -45.252 -2.533 1.00 72.36 394 GLU C C 1
ATOM 9469 O O . GLU C 1 394 ? -74.985 -44.466 -3.040 1.00 72.37 394 GLU C O 1
ATOM 9475 N N . ALA C 1 395 ? -75.456 -46.059 -1.522 1.00 64.29 395 ALA C N 1
ATOM 9476 C CA . ALA C 1 395 ? -74.226 -45.896 -0.755 1.00 64.86 395 ALA C CA 1
ATOM 9477 C C . ALA C 1 395 ? -72.991 -45.570 -1.614 1.00 66.35 395 ALA C C 1
ATOM 9478 O O . ALA C 1 395 ? -72.825 -46.062 -2.736 1.00 73.54 395 ALA C O 1
ATOM 9480 N N . ALA C 1 396 ? -72.126 -44.694 -1.084 1.00 58.17 396 ALA C N 1
ATOM 9481 C CA . ALA C 1 396 ? -70.763 -44.619 -1.573 1.00 59.72 396 ALA C CA 1
ATOM 9482 C C . ALA C 1 396 ? -70.095 -45.958 -1.250 1.00 61.92 396 ALA C C 1
ATOM 9483 O O . ALA C 1 396 ? -70.565 -46.715 -0.392 1.00 60.95 396 ALA C O 1
ATOM 9485 N N . THR C 1 397 ? -69.043 -46.280 -1.999 1.00 55.05 397 THR C N 1
ATOM 9486 C CA . THR C 1 397 ? -68.244 -47.443 -1.683 1.00 55.33 397 THR C CA 1
ATOM 9487 C C . THR C 1 397 ? -66.841 -46.966 -1.942 1.00 56.31 397 THR C C 1
ATOM 9488 O O . THR C 1 397 ? -66.682 -45.785 -2.285 1.00 58.06 397 THR C O 1
ATOM 9492 N N . PRO C 1 398 ? -65.839 -47.860 -1.787 1.00 51.67 398 PRO C N 1
ATOM 9493 C CA . PRO C 1 398 ? -64.449 -47.503 -2.028 1.00 49.91 398 PRO C CA 1
ATOM 9494 C C . PRO C 1 398 ? -64.134 -47.207 -3.486 1.00 49.25 398 PRO C C 1
ATOM 9495 O O . PRO C 1 398 ? -63.008 -46.786 -3.771 1.00 49.30 398 PRO C O 1
ATOM 9499 N N . THR C 1 399 ? -65.120 -47.397 -4.394 1.00 46.82 399 THR C N 1
ATOM 9500 C CA . THR C 1 399 ? -64.906 -46.935 -5.763 1.00 44.45 399 THR C CA 1
ATOM 9501 C C . THR C 1 399 ? -64.949 -45.405 -5.808 1.00 38.15 399 THR C C 1
ATOM 9502 O O . THR C 1 399 ? -64.570 -44.794 -6.814 1.00 37.70 399 THR C O 1
ATOM 9506 N N . VAL C 1 400 ? -65.500 -44.793 -4.763 1.00 37.23 400 VAL C N 1
ATOM 9507 C CA . VAL C 1 400 ? -65.584 -43.329 -4.704 1.00 37.30 400 VAL C CA 1
ATOM 9508 C C . VAL C 1 400 ? -64.244 -42.826 -4.179 1.00 36.96 400 VAL C C 1
ATOM 9509 O O . VAL C 1 400 ? -63.763 -43.417 -3.215 1.00 33.91 400 VAL C O 1
ATOM 9513 N N . CYS C 1 401 ? -63.646 -41.787 -4.798 1.00 34.99 401 CYS C N 1
ATOM 9514 C CA . CYS C 1 401 ? -62.387 -41.235 -4.297 1.00 39.10 401 CYS C CA 1
ATOM 9515 C C . CYS C 1 401 ? -62.160 -39.772 -4.674 1.00 37.41 401 CYS C C 1
ATOM 9516 O O . CYS C 1 401 ? -62.606 -39.276 -5.684 1.00 38.88 401 CYS C O 1
ATOM 9519 N N . SER C 1 402 ? -61.462 -39.048 -3.810 1.00 37.49 402 SER C N 1
ATOM 9520 C CA . SER C 1 402 ? -61.006 -37.725 -4.182 1.00 36.49 402 SER C CA 1
ATOM 9521 C C . SER C 1 402 ? -59.685 -37.908 -4.921 1.00 36.69 402 SER C C 1
ATOM 9522 O O . SER C 1 402 ? -59.100 -38.977 -4.859 1.00 37.28 402 SER C O 1
ATOM 9525 N N . PHE C 1 403 ? -59.220 -36.869 -5.599 1.00 30.70 403 PHE C N 1
ATOM 9526 C CA . PHE C 1 403 ? -57.940 -36.976 -6.224 1.00 30.43 403 PHE C CA 1
ATOM 9527 C C . PHE C 1 403 ? -57.541 -35.574 -6.594 1.00 30.45 403 PHE C C 1
ATOM 9528 O O . PHE C 1 403 ? -58.351 -34.660 -6.521 1.00 32.31 403 PHE C O 1
ATOM 9536 N N . GLN C 1 404 ? -56.286 -35.437 -6.994 1.00 31.58 404 GLN C N 1
ATOM 9537 C CA . GLN C 1 404 ? -55.747 -34.211 -7.546 1.00 36.95 404 GLN C CA 1
ATOM 9538 C C . GLN C 1 404 ? -54.781 -34.614 -8.658 1.00 37.85 404 GLN C C 1
ATOM 9539 O O . GLN C 1 404 ? -54.117 -35.643 -8.541 1.00 41.20 404 GLN C O 1
ATOM 9545 N N . ALA C 1 405 ? -54.808 -33.840 -9.748 1.00 39.71 405 ALA C N 1
ATOM 9546 C CA . ALA C 1 405 ? -54.126 -34.161 -10.989 1.00 43.53 405 ALA C CA 1
ATOM 9547 C C . ALA C 1 405 ? -54.224 -32.939 -11.897 1.00 47.71 405 ALA C C 1
ATOM 9548 O O . ALA C 1 405 ? -55.179 -32.164 -11.792 1.00 49.88 405 ALA C O 1
ATOM 9550 N N . ILE C 1 406 ? -53.186 -32.743 -12.728 1.00 55.12 406 ILE C N 1
ATOM 9551 C CA . ILE C 1 406 ? -53.221 -31.843 -13.875 1.00 58.92 406 ILE C CA 1
ATOM 9552 C C . ILE C 1 406 ? -54.039 -32.516 -14.982 1.00 58.91 406 ILE C C 1
ATOM 9553 O O . ILE C 1 406 ? -53.701 -33.618 -15.419 1.00 59.18 406 ILE C O 1
ATOM 9558 N N . VAL C 1 407 ? -55.138 -31.873 -15.392 1.00 55.94 407 VAL C N 1
ATOM 9559 C CA . VAL C 1 407 ? -56.086 -32.532 -16.282 1.00 64.51 407 VAL C CA 1
ATOM 9560 C C . VAL C 1 407 ? -56.252 -31.678 -17.550 1.00 68.01 407 VAL C C 1
ATOM 9561 O O . VAL C 1 407 ? -56.257 -30.441 -17.457 1.00 59.96 407 VAL C O 1
ATOM 9565 N N . PRO C 1 408 ? -56.335 -32.320 -18.755 1.00 65.56 408 PRO C N 1
ATOM 9566 C CA . PRO C 1 408 ? -56.755 -31.642 -19.990 1.00 69.39 408 PRO C CA 1
ATOM 9567 C C . PRO C 1 408 ? -58.072 -30.886 -19.806 1.00 68.13 408 PRO C C 1
ATOM 9568 O O . PRO C 1 408 ? -59.061 -31.470 -19.348 1.00 63.22 408 PRO C O 1
ATOM 9572 N N . LYS C 1 409 ? -58.075 -29.602 -20.204 1.00 66.84 409 LYS C N 1
ATOM 9573 C CA . LYS C 1 409 ? -59.277 -28.781 -20.182 1.00 67.34 409 LYS C CA 1
ATOM 9574 C C . LYS C 1 409 ? -60.378 -29.480 -20.969 1.00 65.25 409 LYS C C 1
ATOM 9575 O O . LYS C 1 409 ? -61.559 -29.207 -20.782 1.00 67.59 409 LYS C O 1
ATOM 9581 N N . THR C 1 410 ? -59.971 -30.424 -21.811 1.00 64.92 410 THR C N 1
ATOM 9582 C CA . THR C 1 410 ? -60.907 -31.128 -22.662 1.00 67.00 410 THR C CA 1
ATOM 9583 C C . THR C 1 410 ? -61.181 -32.544 -22.159 1.00 63.84 410 THR C C 1
ATOM 9584 O O . THR C 1 410 ? -61.710 -33.338 -22.930 1.00 63.48 410 THR C O 1
ATOM 9588 N N . THR C 1 411 ? -60.773 -32.888 -20.921 1.00 66.17 411 THR C N 1
ATOM 9589 C CA . THR C 1 411 ? -61.234 -34.122 -20.281 1.00 65.12 411 THR C CA 1
ATOM 9590 C C . THR C 1 411 ? -62.269 -33.786 -19.221 1.00 59.13 411 THR C C 1
ATOM 9591 O O . THR C 1 411 ? -62.115 -32.804 -18.495 1.00 62.91 411 THR C O 1
ATOM 9595 N N . ASP C 1 412 ? -63.314 -34.611 -19.138 1.00 55.21 412 ASP C N 1
ATOM 9596 C CA . ASP C 1 412 ? -64.305 -34.357 -18.108 1.00 52.68 412 ASP C CA 1
ATOM 9597 C C . ASP C 1 412 ? -63.809 -34.933 -16.779 1.00 46.12 412 ASP C C 1
ATOM 9598 O O . ASP C 1 412 ? -63.610 -36.147 -16.627 1.00 41.95 412 ASP C O 1
ATOM 9603 N N . TRP C 1 413 ? -63.618 -34.018 -15.828 1.00 39.90 413 TRP C N 1
ATOM 9604 C CA . TRP C 1 413 ? -63.154 -34.433 -14.519 1.00 39.30 413 TRP C CA 1
ATOM 9605 C C . TRP C 1 413 ? -64.099 -35.448 -13.903 1.00 36.86 413 TRP C C 1
ATOM 9606 O O . TRP C 1 413 ? -63.670 -36.270 -13.112 1.00 36.23 413 TRP C O 1
ATOM 9617 N N . ARG C 1 414 ? -65.382 -35.384 -14.256 1.00 36.64 414 ARG C N 1
ATOM 9618 C CA . ARG C 1 414 ? -66.324 -36.323 -13.666 1.00 39.36 414 ARG C CA 1
ATOM 9619 C C . ARG C 1 414 ? -66.112 -37.714 -14.244 1.00 37.52 414 ARG C C 1
ATOM 9620 O O . ARG C 1 414 ? -66.670 -38.673 -13.725 1.00 34.14 414 ARG C O 1
ATOM 9628 N N . THR C 1 415 ? -65.337 -37.827 -15.337 1.00 38.92 415 THR C N 1
ATOM 9629 C CA . THR C 1 415 ? -65.182 -39.153 -15.924 1.00 43.89 415 THR C CA 1
ATOM 9630 C C . THR C 1 415 ? -63.725 -39.577 -15.841 1.00 45.97 415 THR C C 1
ATOM 9631 O O . THR C 1 415 ? -63.429 -40.728 -16.122 1.00 46.70 415 THR C O 1
ATOM 9635 N N . TYR C 1 416 ? -62.865 -38.655 -15.391 1.00 46.84 416 TYR C N 1
ATOM 9636 C CA . TYR C 1 416 ? -61.465 -38.956 -15.121 1.00 52.01 416 TYR C CA 1
ATOM 9637 C C . TYR C 1 416 ? -61.301 -40.191 -14.223 1.00 55.61 416 TYR C C 1
ATOM 9638 O O . TYR C 1 416 ? -61.896 -40.291 -13.145 1.00 57.44 416 TYR C O 1
ATOM 9647 N N . ASP C 1 417 ? -60.495 -41.150 -14.699 1.00 60.58 417 ASP C N 1
ATOM 9648 C CA . ASP C 1 417 ? -60.377 -42.470 -14.091 1.00 65.11 417 ASP C CA 1
ATOM 9649 C C . ASP C 1 417 ? -59.289 -42.434 -13.018 1.00 62.76 417 ASP C C 1
ATOM 9650 O O . ASP C 1 417 ? -58.236 -43.051 -13.161 1.00 66.96 417 ASP C O 1
ATOM 9655 N N . ALA C 1 418 ? -59.546 -41.648 -11.974 1.00 60.62 418 ALA C N 1
ATOM 9656 C CA . ALA C 1 418 ? -58.679 -41.540 -10.813 1.00 62.66 418 ALA C CA 1
ATOM 9657 C C . ALA C 1 418 ? -59.047 -42.630 -9.807 1.00 60.51 418 ALA C C 1
ATOM 9658 O O . ALA C 1 418 ? -60.215 -42.996 -9.694 1.00 67.73 418 ALA C O 1
ATOM 9660 N N . HIS C 1 419 ? -58.031 -43.164 -9.121 1.00 57.79 419 HIS C N 1
ATOM 9661 C CA . HIS C 1 419 ? -58.170 -44.098 -8.014 1.00 61.73 419 HIS C CA 1
ATOM 9662 C C . HIS C 1 419 ? -57.420 -43.532 -6.804 1.00 57.20 419 HIS C C 1
ATOM 9663 O O . HIS C 1 419 ? -56.624 -42.591 -6.957 1.00 51.66 419 HIS C O 1
ATOM 9670 N N . TYR C 1 420 ? -57.680 -44.101 -5.610 1.00 52.11 420 TYR C N 1
ATOM 9671 C CA . TYR C 1 420 ? -56.993 -43.664 -4.394 1.00 52.57 420 TYR C CA 1
ATOM 9672 C C . TYR C 1 420 ? -55.482 -43.923 -4.513 1.00 52.28 420 TYR C C 1
ATOM 9673 O O . TYR C 1 420 ? -55.084 -44.848 -5.216 1.00 49.26 420 TYR C O 1
ATOM 9682 N N . VAL C 1 421 ? -54.653 -43.056 -3.893 1.00 49.44 421 VAL C N 1
ATOM 9683 C CA . VAL C 1 421 ? -53.207 -43.261 -3.832 1.00 48.31 421 VAL C CA 1
ATOM 9684 C C . VAL C 1 421 ? -52.896 -44.564 -3.073 1.00 50.87 421 VAL C C 1
ATOM 9685 O O . VAL C 1 421 ? -53.469 -44.845 -2.012 1.00 45.75 421 VAL C O 1
ATOM 9689 N N . TRP C 1 422 ? -52.042 -45.403 -3.678 1.00 54.32 422 TRP C N 1
ATOM 9690 C CA . TRP C 1 422 ? -51.624 -46.682 -3.105 1.00 59.53 422 TRP C CA 1
ATOM 9691 C C . TRP C 1 422 ? -50.100 -46.827 -3.158 1.00 64.03 422 TRP C C 1
ATOM 9692 O O . TRP C 1 422 ? -49.422 -46.427 -2.206 1.00 63.26 422 TRP C O 1
ATOM 9703 N N . LEU C 1 423 ? -49.575 -47.404 -4.253 1.00 71.83 423 LEU C N 1
ATOM 9704 C CA . LEU C 1 423 ? -48.142 -47.616 -4.466 1.00 77.97 423 LEU C CA 1
ATOM 9705 C C . LEU C 1 423 ? -47.716 -46.992 -5.803 1.00 82.24 423 LEU C C 1
ATOM 9706 O O . LEU C 1 423 ? -46.776 -46.165 -5.778 1.00 91.87 423 LEU C O 1
ATOM 9711 N N . MET D 1 1 ? -91.204 2.913 45.053 1.00 52.85 1 MET D N 1
ATOM 9712 C CA . MET D 1 1 ? -90.526 1.597 44.943 1.00 55.10 1 MET D CA 1
ATOM 9713 C C . MET D 1 1 ? -90.582 1.205 43.474 1.00 53.84 1 MET D C 1
ATOM 9714 O O . MET D 1 1 ? -91.650 1.323 42.876 1.00 51.37 1 MET D O 1
ATOM 9719 N N . MET D 1 2 ? -89.422 0.824 42.883 1.00 48.97 2 MET D N 1
ATOM 9720 C CA . MET D 1 2 ? -89.368 0.523 41.455 1.00 41.05 2 MET D CA 1
ATOM 9721 C C . MET D 1 2 ? -90.007 -0.823 41.190 1.00 36.96 2 MET D C 1
ATOM 9722 O O . MET D 1 2 ? -89.876 -1.693 42.032 1.00 34.75 2 MET D O 1
ATOM 9727 N N . THR D 1 3 ? -90.612 -0.984 40.001 1.00 34.38 3 THR D N 1
ATOM 9728 C CA . THR D 1 3 ? -91.154 -2.269 39.586 1.00 33.80 3 THR D CA 1
ATOM 9729 C C . THR D 1 3 ? -90.096 -3.022 38.786 1.00 32.96 3 THR D C 1
ATOM 9730 O O . THR D 1 3 ? -89.138 -2.414 38.295 1.00 33.21 3 THR D O 1
ATOM 9734 N N . HIS D 1 4 ? -90.346 -4.304 38.574 1.00 30.15 4 HIS D N 1
ATOM 9735 C CA A HIS D 1 4 ? -89.413 -5.124 37.817 0.50 32.94 4 HIS D CA 1
ATOM 9736 C CA B HIS D 1 4 ? -89.474 -5.157 37.793 0.50 31.92 4 HIS D CA 1
ATOM 9737 C C . HIS D 1 4 ? -89.310 -4.547 36.406 1.00 32.66 4 HIS D C 1
ATOM 9738 O O . HIS D 1 4 ? -88.227 -4.509 35.846 1.00 28.14 4 HIS D O 1
ATOM 9751 N N . GLU D 1 5 ? -90.433 -4.063 35.860 1.00 33.94 5 GLU D N 1
ATOM 9752 C CA . GLU D 1 5 ? -90.479 -3.562 34.495 1.00 35.78 5 GLU D CA 1
ATOM 9753 C C . GLU D 1 5 ? -89.635 -2.282 34.413 1.00 34.55 5 GLU D C 1
ATOM 9754 O O . GLU D 1 5 ? -88.983 -2.031 33.399 1.00 32.55 5 GLU D O 1
ATOM 9760 N N . GLU D 1 6 ? -89.664 -1.468 35.483 1.00 30.92 6 GLU D N 1
ATOM 9761 C CA . GLU D 1 6 ? -88.833 -0.281 35.508 1.00 31.96 6 GLU D CA 1
ATOM 9762 C C . GLU D 1 6 ? -87.333 -0.624 35.590 1.00 31.95 6 GLU D C 1
ATOM 9763 O O . GLU D 1 6 ? -86.519 0.066 35.009 1.00 32.86 6 GLU D O 1
ATOM 9769 N N . ASN D 1 7 ? -86.964 -1.621 36.396 1.00 30.22 7 ASN D N 1
ATOM 9770 C CA . ASN D 1 7 ? -85.564 -1.967 36.575 1.00 28.38 7 ASN D CA 1
ATOM 9771 C C . ASN D 1 7 ? -85.044 -2.472 35.239 1.00 30.03 7 ASN D C 1
ATOM 9772 O O . ASN D 1 7 ? -83.991 -2.045 34.787 1.00 33.02 7 ASN D O 1
ATOM 9777 N N . GLU D 1 8 ? -85.832 -3.324 34.582 1.00 28.37 8 GLU D N 1
ATOM 9778 C CA . GLU D 1 8 ? -85.480 -3.854 33.279 1.00 31.57 8 GLU D CA 1
ATOM 9779 C C . GLU D 1 8 ? -85.291 -2.699 32.303 1.00 30.73 8 GLU D C 1
ATOM 9780 O O . GLU D 1 8 ? -84.346 -2.696 31.541 1.00 29.54 8 GLU D O 1
ATOM 9786 N N . LEU D 1 9 ? -86.208 -1.734 32.309 1.00 31.05 9 LEU D N 1
ATOM 9787 C CA . LEU D 1 9 ? -86.125 -0.630 31.369 1.00 31.99 9 LEU D CA 1
ATOM 9788 C C . LEU D 1 9 ? -84.876 0.202 31.633 1.00 29.01 9 LEU D C 1
ATOM 9789 O O . LEU D 1 9 ? -84.182 0.575 30.692 1.00 30.64 9 LEU D O 1
ATOM 9794 N N . LEU D 1 10 ? -84.597 0.523 32.891 1.00 27.97 10 LEU D N 1
ATOM 9795 C CA . LEU D 1 10 ? -83.383 1.277 33.231 1.00 27.55 10 LEU D CA 1
ATOM 9796 C C . LEU D 1 10 ? -82.104 0.497 32.819 1.00 25.36 10 LEU D C 1
ATOM 9797 O O . LEU D 1 10 ? -81.143 1.070 32.342 1.00 25.84 10 LEU D O 1
ATOM 9802 N N . CYS D 1 11 ? -82.082 -0.825 33.033 1.00 23.46 11 CYS D N 1
ATOM 9803 C CA . CYS D 1 11 ? -80.848 -1.616 33.079 1.00 25.60 11 CYS D CA 1
ATOM 9804 C C . CYS D 1 11 ? -80.479 -2.238 31.732 1.00 27.36 11 CYS D C 1
ATOM 9805 O O . CYS D 1 11 ? -79.319 -2.185 31.364 1.00 29.94 11 CYS D O 1
ATOM 9808 N N . ARG D 1 12 ? -81.440 -2.723 30.936 1.00 26.67 12 ARG D N 1
ATOM 9809 C CA . ARG D 1 12 ? -81.097 -3.478 29.722 1.00 28.96 12 ARG D CA 1
ATOM 9810 C C . ARG D 1 12 ? -80.715 -2.606 28.520 1.00 27.30 12 ARG D C 1
ATOM 9811 O O . ARG D 1 12 ? -81.335 -1.559 28.269 1.00 24.23 12 ARG D O 1
ATOM 9819 N N . VAL D 1 13 ? -79.712 -3.087 27.757 1.00 25.99 13 VAL D N 1
ATOM 9820 C CA . VAL D 1 13 ? -79.109 -2.326 26.672 1.00 26.63 13 VAL D CA 1
ATOM 9821 C C . VAL D 1 13 ? -78.990 -3.144 25.399 1.00 28.08 13 VAL D C 1
ATOM 9822 O O . VAL D 1 13 ? -78.625 -2.574 24.383 1.00 33.54 13 VAL D O 1
ATOM 9826 N N . GLU D 1 14 ? -79.221 -4.455 25.460 1.00 28.12 14 GLU D N 1
ATOM 9827 C CA . GLU D 1 14 ? -78.887 -5.287 24.325 1.00 33.79 14 GLU D CA 1
ATOM 9828 C C . GLU D 1 14 ? -80.025 -5.285 23.321 1.00 42.51 14 GLU D C 1
ATOM 9829 O O . GLU D 1 14 ? -81.183 -5.064 23.689 1.00 42.25 14 GLU D O 1
ATOM 9835 N N . GLY D 1 15 ? -79.628 -5.497 22.053 1.00 47.02 15 GLY D N 1
ATOM 9836 C CA . GLY D 1 15 ? -80.496 -5.501 20.889 1.00 44.94 15 GLY D CA 1
ATOM 9837 C C . GLY D 1 15 ? -81.270 -4.193 20.751 1.00 48.66 15 GLY D C 1
ATOM 9838 O O . GLY D 1 15 ? -80.718 -3.135 20.426 1.00 50.31 15 GLY D O 1
ATOM 9839 N N . ASP D 1 16 ? -82.564 -4.276 21.030 1.00 48.27 16 ASP D N 1
ATOM 9840 C CA . ASP D 1 16 ? -83.406 -3.120 20.789 1.00 53.81 16 ASP D CA 1
ATOM 9841 C C . ASP D 1 16 ? -83.821 -2.490 22.104 1.00 46.78 16 ASP D C 1
ATOM 9842 O O . ASP D 1 16 ? -84.735 -1.678 22.113 1.00 47.99 16 ASP D O 1
ATOM 9847 N N . ALA D 1 17 ? -83.193 -2.911 23.205 1.00 42.30 17 ALA D N 1
ATOM 9848 C CA . ALA D 1 17 ? -83.543 -2.302 24.477 1.00 37.77 17 ALA D CA 1
ATOM 9849 C C . ALA D 1 17 ? -83.452 -0.775 24.383 1.00 33.68 17 ALA D C 1
ATOM 9850 O O . ALA D 1 17 ? -82.457 -0.196 23.959 1.00 30.89 17 ALA D O 1
ATOM 9852 N N . PRO D 1 18 ? -84.542 -0.065 24.729 1.00 33.30 18 PRO D N 1
ATOM 9853 C CA . PRO D 1 18 ? -84.583 1.394 24.615 1.00 32.93 18 PRO D CA 1
ATOM 9854 C C . PRO D 1 18 ? -83.378 2.078 25.277 1.00 30.21 18 PRO D C 1
ATOM 9855 O O . PRO D 1 18 ? -82.836 3.022 24.687 1.00 29.85 18 PRO D O 1
ATOM 9859 N N . MET D 1 19 ? -82.971 1.620 26.484 1.00 26.84 19 MET D N 1
ATOM 9860 C CA . MET D 1 19 ? -81.825 2.265 27.143 1.00 27.90 19 MET D CA 1
ATOM 9861 C C . MET D 1 19 ? -80.561 2.128 26.281 1.00 28.92 19 MET D C 1
ATOM 9862 O O . MET D 1 19 ? -79.763 3.069 26.184 1.00 30.62 19 MET D O 1
ATOM 9867 N N . GLY D 1 20 ? -80.419 0.991 25.589 1.00 27.43 20 GLY D N 1
ATOM 9868 C CA . GLY D 1 20 ? -79.291 0.826 24.695 1.00 28.01 20 GLY D CA 1
ATOM 9869 C C . GLY D 1 20 ? -79.365 1.793 23.498 1.00 29.82 20 GLY D C 1
ATOM 9870 O O . GLY D 1 20 ? -78.354 2.405 23.126 1.00 27.45 20 GLY D O 1
ATOM 9871 N N . ARG D 1 21 ? -80.576 1.962 22.927 1.00 30.27 21 ARG D N 1
ATOM 9872 C CA . ARG D 1 21 ? -80.797 2.940 21.858 1.00 31.51 21 ARG D CA 1
ATOM 9873 C C . ARG D 1 21 ? -80.497 4.367 22.333 1.00 28.29 21 ARG D C 1
ATOM 9874 O O . ARG D 1 21 ? -79.842 5.095 21.603 1.00 27.73 21 ARG D O 1
ATOM 9882 N N . LEU D 1 22 ? -80.878 4.731 23.568 1.00 26.18 22 LEU D N 1
ATOM 9883 C CA . LEU D 1 22 ? -80.600 6.080 24.078 1.00 28.31 22 LEU D CA 1
ATOM 9884 C C . LEU D 1 22 ? -79.091 6.347 24.186 1.00 29.05 22 LEU D C 1
ATOM 9885 O O . LEU D 1 22 ? -78.551 7.402 23.783 1.00 29.14 22 LEU D O 1
ATOM 9890 N N . MET D 1 23 ? -78.403 5.375 24.779 1.00 27.53 23 MET D N 1
ATOM 9891 C CA . MET D 1 23 ? -76.973 5.509 25.054 1.00 27.45 23 MET D CA 1
ATOM 9892 C C . MET D 1 23 ? -76.219 5.572 23.750 1.00 26.17 23 MET D C 1
ATOM 9893 O O . MET D 1 23 ? -75.234 6.296 23.654 1.00 26.65 23 MET D O 1
ATOM 9898 N N . ARG D 1 24 ? -76.762 4.914 22.722 1.00 26.48 24 ARG D N 1
ATOM 9899 C CA . ARG D 1 24 ? -75.993 4.896 21.484 1.00 27.40 24 ARG D CA 1
ATOM 9900 C C . ARG D 1 24 ? -76.152 6.202 20.721 1.00 24.92 24 ARG D C 1
ATOM 9901 O O . ARG D 1 24 ? -75.605 6.333 19.637 1.00 26.09 24 ARG D O 1
ATOM 9909 N N . ARG D 1 25 ? -76.910 7.148 21.262 1.00 24.40 25 ARG D N 1
ATOM 9910 C CA . ARG D 1 25 ? -76.942 8.491 20.692 1.00 25.02 25 ARG D CA 1
ATOM 9911 C C . ARG D 1 25 ? -75.756 9.290 21.187 1.00 26.40 25 ARG D C 1
ATOM 9912 O O . ARG D 1 25 ? -75.596 10.441 20.786 1.00 26.66 25 ARG D O 1
ATOM 9920 N N . HIS D 1 26 ? -74.986 8.723 22.134 1.00 27.17 26 HIS D N 1
ATOM 9921 C CA . HIS D 1 26 ? -73.776 9.382 22.631 1.00 26.18 26 HIS D CA 1
ATOM 9922 C C . HIS D 1 26 ? -72.531 8.659 22.086 1.00 27.52 26 HIS D C 1
ATOM 9923 O O . HIS D 1 26 ? -72.548 7.441 21.979 1.00 26.78 26 HIS D O 1
ATOM 9930 N N . TRP D 1 27 ? -71.464 9.405 21.750 1.00 26.62 27 TRP D N 1
ATOM 9931 C CA . TRP D 1 27 ? -70.167 8.792 21.494 1.00 26.78 27 TRP D CA 1
ATOM 9932 C C . TRP D 1 27 ? -69.747 7.966 22.708 1.00 26.49 27 TRP D C 1
ATOM 9933 O O . TRP D 1 27 ? -69.805 8.455 23.818 1.00 25.34 27 TRP D O 1
ATOM 9944 N N . THR D 1 28 ? -69.235 6.770 22.475 1.00 23.97 28 THR D N 1
ATOM 9945 C CA . THR D 1 28 ? -69.055 5.834 23.570 1.00 24.38 28 THR D CA 1
ATOM 9946 C C . THR D 1 28 ? -67.617 5.319 23.532 1.00 23.24 28 THR D C 1
ATOM 9947 O O . THR D 1 28 ? -67.150 4.877 22.498 1.00 23.95 28 THR D O 1
ATOM 9951 N N . PRO D 1 29 ? -66.870 5.329 24.656 1.00 23.82 29 PRO D N 1
ATOM 9952 C CA . PRO D 1 29 ? -65.561 4.656 24.697 1.00 22.03 29 PRO D CA 1
ATOM 9953 C C . PRO D 1 29 ? -65.727 3.173 24.413 1.00 22.67 29 PRO D C 1
ATOM 9954 O O . PRO D 1 29 ? -66.576 2.518 25.005 1.00 23.63 29 PRO D O 1
ATOM 9958 N N . ILE D 1 30 ? -64.829 2.627 23.566 1.00 24.69 30 ILE D N 1
ATOM 9959 C CA . ILE D 1 30 ? -64.846 1.235 23.204 1.00 21.75 30 ILE D CA 1
ATOM 9960 C C . ILE D 1 30 ? -63.715 0.521 23.934 1.00 22.26 30 ILE D C 1
ATOM 9961 O O . ILE D 1 30 ? -63.864 -0.603 24.401 1.00 21.42 30 ILE D O 1
ATOM 9966 N N . CYS D 1 31 ? -62.530 1.128 23.956 1.00 22.90 31 CYS D N 1
ATOM 9967 C CA . CYS D 1 31 ? -61.378 0.483 24.581 1.00 22.52 31 CYS D CA 1
ATOM 9968 C C . CYS D 1 31 ? -60.319 1.539 24.849 1.00 24.21 31 CYS D C 1
ATOM 9969 O O . CYS D 1 31 ? -60.525 2.708 24.504 1.00 22.16 31 CYS D O 1
ATOM 9972 N N . LEU D 1 32 ? -59.166 1.113 25.434 1.00 23.93 32 LEU D N 1
ATOM 9973 C CA . LEU D 1 32 ? -58.125 2.098 25.627 1.00 22.55 32 LEU D CA 1
ATOM 9974 C C . LEU D 1 32 ? -57.261 2.214 24.362 1.00 23.42 32 LEU D C 1
ATOM 9975 O O . LEU D 1 32 ? -57.031 1.200 23.662 1.00 21.97 32 LEU D O 1
ATOM 9980 N N . VAL D 1 33 ? -56.719 3.434 24.113 1.00 21.93 33 VAL D N 1
ATOM 9981 C CA . VAL D 1 33 ? -55.714 3.576 23.062 1.00 23.89 33 VAL D CA 1
ATOM 9982 C C . VAL D 1 33 ? -54.562 2.593 23.311 1.00 26.72 33 VAL D C 1
ATOM 9983 O O . VAL D 1 33 ? -53.992 2.054 22.355 1.00 26.95 33 VAL D O 1
ATOM 9987 N N . GLU D 1 34 ? -54.212 2.360 24.595 1.00 25.57 34 GLU D N 1
ATOM 9988 C CA . GLU D 1 34 ? -53.003 1.582 24.825 1.00 25.36 34 GLU D CA 1
ATOM 9989 C C . GLU D 1 34 ? -53.228 0.167 24.302 1.00 25.39 34 GLU D C 1
ATOM 9990 O O . GLU D 1 34 ? -52.242 -0.547 24.147 1.00 27.09 34 GLU D O 1
ATOM 9996 N N . GLU D 1 35 ? -54.490 -0.251 24.098 1.00 21.77 35 GLU D N 1
ATOM 9997 C CA . GLU D 1 35 ? -54.730 -1.624 23.699 1.00 22.48 35 GLU D CA 1
ATOM 9998 C C . GLU D 1 35 ? -54.414 -1.816 22.197 1.00 23.55 35 GLU D C 1
ATOM 9999 O O . GLU D 1 35 ? -54.085 -2.915 21.783 1.00 22.42 35 GLU D O 1
ATOM 10005 N N . VAL D 1 36 ? -54.539 -0.774 21.374 1.00 23.79 36 VAL D N 1
ATOM 10006 C CA . VAL D 1 36 ? -54.571 -1.011 19.944 1.00 27.02 36 VAL D CA 1
ATOM 10007 C C . VAL D 1 36 ? -53.163 -0.960 19.350 1.00 31.38 36 VAL D C 1
ATOM 10008 O O . VAL D 1 36 ? -52.968 -1.417 18.220 1.00 28.85 36 VAL D O 1
ATOM 10012 N N . GLY D 1 37 ? -52.201 -0.431 20.126 1.00 31.21 37 GLY D N 1
ATOM 10013 C CA . GLY D 1 37 ? -50.808 -0.520 19.715 1.00 34.45 37 GLY D CA 1
ATOM 10014 C C . GLY D 1 37 ? -50.462 0.425 18.556 1.00 32.57 37 GLY D C 1
ATOM 10015 O O . GLY D 1 37 ? -51.074 1.472 18.391 1.00 34.25 37 GLY D O 1
ATOM 10016 N N . GLU D 1 38 ? -49.446 0.060 17.787 1.00 31.15 38 GLU D N 1
ATOM 10017 C CA . GLU D 1 38 ? -48.977 0.895 16.680 1.00 33.35 38 GLU D CA 1
ATOM 10018 C C . GLU D 1 38 ? -49.752 0.557 15.403 1.00 26.85 38 GLU D C 1
ATOM 10019 O O . GLU D 1 38 ? -50.569 -0.356 15.418 1.00 25.08 38 GLU D O 1
ATOM 10025 N N . PRO D 1 39 ? -49.524 1.277 14.275 1.00 26.53 39 PRO D N 1
ATOM 10026 C CA . PRO D 1 39 ? -50.111 0.889 12.995 1.00 26.01 39 PRO D CA 1
ATOM 10027 C C . PRO D 1 39 ? -49.825 -0.589 12.765 1.00 26.71 39 PRO D C 1
ATOM 10028 O O . PRO D 1 39 ? -48.724 -1.045 13.064 1.00 28.51 39 PRO D O 1
ATOM 10032 N N . ASP D 1 40 ? -50.820 -1.307 12.239 1.00 25.84 40 ASP D N 1
ATOM 10033 C CA . ASP D 1 40 ? -50.734 -2.726 11.924 1.00 25.31 40 ASP D CA 1
ATOM 10034 C C . ASP D 1 40 ? -50.600 -3.526 13.209 1.00 24.98 40 ASP D C 1
ATOM 10035 O O . ASP D 1 40 ? -50.068 -4.630 13.159 1.00 25.72 40 ASP D O 1
ATOM 10040 N N . GLY D 1 41 ? -50.993 -2.934 14.350 1.00 24.38 41 GLY D N 1
ATOM 10041 C CA . GLY D 1 41 ? -50.983 -3.600 15.642 1.00 21.73 41 GLY D CA 1
ATOM 10042 C C . GLY D 1 41 ? -51.945 -4.801 15.726 1.00 22.68 41 GLY D C 1
ATOM 10043 O O . GLY D 1 41 ? -52.848 -4.988 14.869 1.00 21.86 41 GLY D O 1
ATOM 10044 N N . THR D 1 42 ? -51.745 -5.614 16.782 1.00 21.54 42 THR D N 1
ATOM 10045 C CA . THR D 1 42 ? -52.560 -6.788 17.069 1.00 21.94 42 THR D CA 1
ATOM 10046 C C . THR D 1 42 ? -54.028 -6.343 17.158 1.00 22.10 42 THR D C 1
ATOM 10047 O O . THR D 1 42 ? -54.290 -5.362 17.833 1.00 22.60 42 THR D O 1
ATOM 10051 N N . PRO D 1 43 ? -54.997 -6.976 16.438 1.00 21.07 43 PRO D N 1
ATOM 10052 C CA . PRO D 1 43 ? -56.429 -6.686 16.629 1.00 22.08 43 PRO D CA 1
ATOM 10053 C C . PRO D 1 43 ? -56.883 -6.922 18.069 1.00 22.79 43 PRO D C 1
ATOM 10054 O O . PRO D 1 43 ? -56.418 -7.865 18.733 1.00 23.61 43 PRO D O 1
ATOM 10058 N N . VAL D 1 44 ? -57.845 -6.095 18.513 1.00 23.38 44 VAL D N 1
ATOM 10059 C CA . VAL D 1 44 ? -58.319 -6.067 19.907 1.00 24.90 44 VAL D CA 1
ATOM 10060 C C . VAL D 1 44 ? -59.797 -6.482 19.865 1.00 25.07 44 VAL D C 1
ATOM 10061 O O . VAL D 1 44 ? -60.502 -6.063 18.956 1.00 25.93 44 VAL D O 1
ATOM 10065 N N . LYS D 1 45 ? -60.222 -7.357 20.775 1.00 23.09 45 LYS D N 1
ATOM 10066 C CA . LYS D 1 45 ? -61.600 -7.720 20.969 1.00 23.00 45 LYS D CA 1
ATOM 10067 C C . LYS D 1 45 ? -62.221 -6.743 21.967 1.00 22.86 45 LYS D C 1
ATOM 10068 O O . LYS D 1 45 ? -61.640 -6.442 23.014 1.00 19.67 45 LYS D O 1
ATOM 10074 N N . ALA D 1 46 ? -63.417 -6.251 21.640 1.00 21.77 46 ALA D N 1
ATOM 10075 C CA . ALA D 1 46 ? -64.139 -5.375 22.544 1.00 22.24 46 ALA D CA 1
ATOM 10076 C C . ALA D 1 46 ? -65.607 -5.756 22.489 1.00 22.04 46 ALA D C 1
ATOM 10077 O O . ALA D 1 46 ? -66.013 -6.477 21.588 1.00 23.10 46 ALA D O 1
ATOM 10079 N N . ARG D 1 47 ? -66.413 -5.207 23.407 1.00 21.46 47 ARG D N 1
ATOM 10080 C CA . ARG D 1 47 ? -67.829 -5.539 23.404 1.00 21.35 47 ARG D CA 1
ATOM 10081 C C . ARG D 1 47 ? -68.577 -4.331 23.951 1.00 22.78 47 ARG D C 1
ATOM 10082 O O . ARG D 1 47 ? -68.232 -3.892 25.032 1.00 23.95 47 ARG D O 1
ATOM 10090 N N . ALA D 1 48 ? -69.614 -3.838 23.231 1.00 23.15 48 ALA D N 1
ATOM 10091 C CA . ALA D 1 48 ? -70.366 -2.670 23.671 1.00 22.49 48 ALA D CA 1
ATOM 10092 C C . ALA D 1 48 ? -71.826 -2.936 23.324 1.00 22.67 48 ALA D C 1
ATOM 10093 O O . ALA D 1 48 ? -72.146 -3.371 22.222 1.00 24.62 48 ALA D O 1
ATOM 10095 N N . PHE D 1 49 ? -72.699 -2.747 24.286 1.00 22.59 49 PHE D N 1
ATOM 10096 C CA . PHE D 1 49 ? -74.132 -2.869 24.039 1.00 24.67 49 PHE D CA 1
ATOM 10097 C C . PHE D 1 49 ? -74.512 -4.207 23.464 1.00 24.31 49 PHE D C 1
ATOM 10098 O O . PHE D 1 49 ? -75.416 -4.281 22.642 1.00 25.47 49 PHE D O 1
ATOM 10106 N N . GLY D 1 50 ? -73.737 -5.233 23.760 1.00 26.96 50 GLY D N 1
ATOM 10107 C CA . GLY D 1 50 ? -74.160 -6.550 23.320 1.00 24.84 50 GLY D CA 1
ATOM 10108 C C . GLY D 1 50 ? -73.591 -6.940 21.969 1.00 27.41 50 GLY D C 1
ATOM 10109 O O . GLY D 1 50 ? -73.830 -8.084 21.517 1.00 27.27 50 GLY D O 1
ATOM 10110 N N . GLU D 1 51 ? -72.769 -6.039 21.391 1.00 25.16 51 GLU D N 1
ATOM 10111 C CA . GLU D 1 51 ? -72.114 -6.353 20.135 1.00 26.04 51 GLU D CA 1
ATOM 10112 C C . GLU D 1 51 ? -70.648 -6.689 20.394 1.00 25.62 51 GLU D C 1
ATOM 10113 O O . GLU D 1 51 ? -69.977 -5.887 21.019 1.00 22.42 51 GLU D O 1
ATOM 10119 N N . ASP D 1 52 ? -70.175 -7.862 19.934 1.00 23.01 52 ASP D N 1
ATOM 10120 C CA . ASP D 1 52 ? -68.747 -8.100 19.861 1.00 23.10 52 ASP D CA 1
ATOM 10121 C C . ASP D 1 52 ? -68.116 -7.265 18.726 1.00 23.41 52 ASP D C 1
ATOM 10122 O O . ASP D 1 52 ? -68.580 -7.277 17.576 1.00 22.39 52 ASP D O 1
ATOM 10127 N N . LEU D 1 53 ? -67.010 -6.587 19.049 1.00 20.36 53 LEU D N 1
ATOM 10128 C CA . LEU D 1 53 ? -66.343 -5.754 18.075 1.00 21.26 53 LEU D CA 1
ATOM 10129 C C . LEU D 1 53 ? -64.884 -6.173 17.903 1.00 21.38 53 LEU D C 1
ATOM 10130 O O . LEU D 1 53 ? -64.251 -6.755 18.813 1.00 22.68 53 LEU D O 1
ATOM 10135 N N . VAL D 1 54 ? -64.285 -5.749 16.784 1.00 20.24 54 VAL D N 1
ATOM 10136 C CA . VAL D 1 54 ? -62.832 -5.841 16.644 1.00 20.18 54 VAL D CA 1
ATOM 10137 C C . VAL D 1 54 ? -62.330 -4.414 16.533 1.00 20.88 54 VAL D C 1
ATOM 10138 O O . VAL D 1 54 ? -63.005 -3.603 15.918 1.00 21.92 54 VAL D O 1
ATOM 10142 N N . VAL D 1 55 ? -61.192 -4.081 17.159 1.00 22.18 55 VAL D N 1
ATOM 10143 C CA . VAL D 1 55 ? -60.650 -2.741 17.059 1.00 20.56 55 VAL D CA 1
ATOM 10144 C C . VAL D 1 55 ? -59.235 -2.900 16.539 1.00 23.31 55 VAL D C 1
ATOM 10145 O O . VAL D 1 55 ? -58.499 -3.775 17.002 1.00 22.37 55 VAL D O 1
ATOM 10149 N N . PHE D 1 56 ? -58.858 -2.055 15.575 1.00 24.59 56 PHE D N 1
ATOM 10150 C CA . PHE D 1 56 ? -57.528 -2.199 15.031 1.00 24.38 56 PHE D CA 1
ATOM 10151 C C . PHE D 1 56 ? -57.049 -0.866 14.472 1.00 25.42 56 PHE D C 1
ATOM 10152 O O . PHE D 1 56 ? -57.888 -0.073 14.010 1.00 26.34 56 PHE D O 1
ATOM 10160 N N . ARG D 1 57 ? -55.711 -0.715 14.441 1.00 22.54 57 ARG D N 1
ATOM 10161 C CA . ARG D 1 57 ? -55.097 0.493 13.923 1.00 25.40 57 ARG D CA 1
ATOM 10162 C C . ARG D 1 57 ? -54.409 0.092 12.629 1.00 27.30 57 ARG D C 1
ATOM 10163 O O . ARG D 1 57 ? -53.518 -0.776 12.652 1.00 27.20 57 ARG D O 1
ATOM 10171 N N . ASP D 1 58 ? -54.842 0.716 11.524 1.00 24.99 58 ASP D N 1
ATOM 10172 C CA . ASP D 1 58 ? -54.384 0.285 10.219 1.00 26.16 58 ASP D CA 1
ATOM 10173 C C . ASP D 1 58 ? -53.026 0.934 9.948 1.00 27.72 58 ASP D C 1
ATOM 10174 O O . ASP D 1 58 ? -52.513 1.680 10.805 1.00 25.89 58 ASP D O 1
ATOM 10179 N N . SER D 1 59 ? -52.491 0.678 8.734 1.00 27.43 59 SER D N 1
ATOM 10180 C CA . SER D 1 59 ? -51.157 1.090 8.337 1.00 27.54 59 SER D CA 1
ATOM 10181 C C . SER D 1 59 ? -51.018 2.612 8.398 1.00 31.11 59 SER D C 1
ATOM 10182 O O . SER D 1 59 ? -49.915 3.125 8.484 1.00 31.68 59 SER D O 1
ATOM 10185 N N . GLU D 1 60 ? -52.112 3.364 8.255 1.00 32.71 60 GLU D N 1
ATOM 10186 C CA . GLU D 1 60 ? -51.968 4.806 8.210 1.00 32.09 60 GLU D CA 1
ATOM 10187 C C . GLU D 1 60 ? -52.241 5.369 9.608 1.00 32.76 60 GLU D C 1
ATOM 10188 O O . GLU D 1 60 ? -52.345 6.579 9.756 1.00 31.38 60 GLU D O 1
ATOM 10194 N N . GLY D 1 61 ? -52.465 4.517 10.620 1.00 28.32 61 GLY D N 1
ATOM 10195 C CA . GLY D 1 61 ? -52.681 5.104 11.935 1.00 27.91 61 GLY D CA 1
ATOM 10196 C C . GLY D 1 61 ? -54.157 5.278 12.288 1.00 29.43 61 GLY D C 1
ATOM 10197 O O . GLY D 1 61 ? -54.483 5.637 13.410 1.00 28.02 61 GLY D O 1
ATOM 10198 N N . ARG D 1 62 ? -55.055 4.912 11.376 1.00 29.96 62 ARG D N 1
ATOM 10199 C CA . ARG D 1 62 ? -56.481 5.099 11.631 1.00 31.77 62 ARG D CA 1
ATOM 10200 C C . ARG D 1 62 ? -57.027 3.906 12.412 1.00 31.26 62 ARG D C 1
ATOM 10201 O O . ARG D 1 62 ? -56.603 2.771 12.165 1.00 30.43 62 ARG D O 1
ATOM 10209 N N . VAL D 1 63 ? -57.997 4.176 13.310 1.00 30.12 63 VAL D N 1
ATOM 10210 C CA . VAL D 1 63 ? -58.567 3.144 14.154 1.00 26.90 63 VAL D CA 1
ATOM 10211 C C . VAL D 1 63 ? -59.945 2.790 13.634 1.00 27.69 63 VAL D C 1
ATOM 10212 O O . VAL D 1 63 ? -60.734 3.683 13.431 1.00 26.87 63 VAL D O 1
ATOM 10216 N N . GLY D 1 64 ? -60.171 1.492 13.364 1.00 24.32 64 GLY D N 1
ATOM 10217 C CA . GLY D 1 64 ? -61.454 0.997 12.983 1.00 25.36 64 GLY D CA 1
ATOM 10218 C C . GLY D 1 64 ? -62.046 0.288 14.181 1.00 27.95 64 GLY D C 1
ATOM 10219 O O . GLY D 1 64 ? -61.284 -0.233 14.984 1.00 28.08 64 GLY D O 1
ATOM 10220 N N . VAL D 1 65 ? -63.380 0.383 14.339 1.00 29.45 65 VAL D N 1
ATOM 10221 C CA . VAL D 1 65 ? -64.164 -0.379 15.302 1.00 27.72 65 VAL D CA 1
ATOM 10222 C C . VAL D 1 65 ? -65.272 -0.977 14.453 1.00 28.59 65 VAL D C 1
ATOM 10223 O O . VAL D 1 65 ? -66.015 -0.214 13.843 1.00 29.41 65 VAL D O 1
ATOM 10227 N N . MET D 1 66 ? -65.336 -2.315 14.373 1.00 26.43 66 MET D N 1
ATOM 10228 C CA . MET D 1 66 ? -66.212 -2.987 13.417 1.00 24.78 66 MET D CA 1
ATOM 10229 C C . MET D 1 66 ? -66.787 -4.205 14.121 1.00 24.34 66 MET D C 1
ATOM 10230 O O . MET D 1 66 ? -66.261 -4.612 15.144 1.00 23.88 66 MET D O 1
ATOM 10235 N N . ASP D 1 67 ? -67.868 -4.751 13.601 1.00 24.05 67 ASP D N 1
ATOM 10236 C CA . ASP D 1 67 ? -68.368 -6.048 14.036 1.00 25.80 67 ASP D CA 1
ATOM 10237 C C . ASP D 1 67 ? -67.242 -7.086 14.023 1.00 25.60 67 ASP D C 1
ATOM 10238 O O . ASP D 1 67 ? -66.503 -7.193 13.066 1.00 25.65 67 ASP D O 1
ATOM 10243 N N . GLU D 1 68 ? -67.146 -7.877 15.089 1.00 24.78 68 GLU D N 1
ATOM 10244 C CA . GLU D 1 68 ? -66.045 -8.800 15.203 1.00 24.90 68 GLU D CA 1
ATOM 10245 C C . GLU D 1 68 ? -66.031 -9.829 14.070 1.00 24.07 68 GLU D C 1
ATOM 10246 O O . GLU D 1 68 ? -64.977 -10.321 13.754 1.00 23.59 68 GLU D O 1
ATOM 10252 N N . TYR D 1 69 ? -67.201 -10.273 13.647 1.00 23.13 69 TYR D N 1
ATOM 10253 C CA . TYR D 1 69 ? -67.432 -11.415 12.783 1.00 26.99 69 TYR D CA 1
ATOM 10254 C C . TYR D 1 69 ? -67.290 -11.025 11.318 1.00 26.06 69 TYR D C 1
ATOM 10255 O O . TYR D 1 69 ? -67.852 -10.031 10.872 1.00 26.93 69 TYR D O 1
ATOM 10264 N N . CYS D 1 70 ? -66.502 -11.824 10.572 1.00 26.84 70 CYS D N 1
ATOM 10265 C CA . CYS D 1 70 ? -66.214 -11.585 9.160 1.00 24.29 70 CYS D CA 1
ATOM 10266 C C . CYS D 1 70 ? -67.533 -11.621 8.366 1.00 26.10 70 CYS D C 1
ATOM 10267 O O . CYS D 1 70 ? -68.293 -12.576 8.527 1.00 25.39 70 CYS D O 1
ATOM 10270 N N . PRO D 1 71 ? -67.834 -10.646 7.457 1.00 27.52 71 PRO D N 1
ATOM 10271 C CA . PRO D 1 71 ? -69.121 -10.675 6.742 1.00 26.86 71 PRO D CA 1
ATOM 10272 C C . PRO D 1 71 ? -69.306 -11.878 5.818 1.00 27.10 71 PRO D C 1
ATOM 10273 O O . PRO D 1 71 ? -70.418 -12.105 5.387 1.00 27.92 71 PRO D O 1
ATOM 10277 N N . HIS D 1 72 ? -68.242 -12.635 5.502 1.00 27.01 72 HIS D N 1
ATOM 10278 C CA . HIS D 1 72 ? -68.339 -13.864 4.714 1.00 25.89 72 HIS D CA 1
ATOM 10279 C C . HIS D 1 72 ? -69.046 -15.013 5.457 1.00 25.54 72 HIS D C 1
ATOM 10280 O O . HIS D 1 72 ? -70.233 -15.252 5.206 1.00 24.77 72 HIS D O 1
ATOM 10287 N N . ARG D 1 73 ? -68.328 -15.772 6.313 1.00 25.02 73 ARG D N 1
ATOM 10288 C CA . ARG D 1 73 ? -68.954 -16.812 7.121 1.00 26.71 73 ARG D CA 1
ATOM 10289 C C . ARG D 1 73 ? -68.760 -16.615 8.647 1.00 28.39 73 ARG D C 1
ATOM 10290 O O . ARG D 1 73 ? -68.902 -17.585 9.429 1.00 25.41 73 ARG D O 1
ATOM 10298 N N . ARG D 1 74 ? -68.419 -15.382 9.079 1.00 25.22 74 ARG D N 1
ATOM 10299 C CA . ARG D 1 74 ? -68.495 -15.001 10.478 1.00 26.81 74 ARG D CA 1
ATOM 10300 C C . ARG D 1 74 ? -67.467 -15.648 11.416 1.00 26.73 74 ARG D C 1
ATOM 10301 O O . ARG D 1 74 ? -67.704 -15.693 12.628 1.00 26.20 74 ARG D O 1
ATOM 10309 N N . ALA D 1 75 ? -66.313 -16.089 10.887 1.00 25.28 75 ALA D N 1
ATOM 10310 C CA . ALA D 1 75 ? -65.088 -16.265 11.655 1.00 24.06 75 ALA D CA 1
ATOM 10311 C C . ALA D 1 75 ? -64.710 -14.951 12.360 1.00 23.77 75 ALA D C 1
ATOM 10312 O O . ALA D 1 75 ? -65.002 -13.865 11.865 1.00 22.71 75 ALA D O 1
ATOM 10314 N N . SER D 1 76 ? -63.936 -15.032 13.465 1.00 22.17 76 SER D N 1
ATOM 10315 C CA . SER D 1 76 ? -63.633 -13.818 14.189 1.00 20.88 76 SER D CA 1
ATOM 10316 C C . SER D 1 76 ? -62.490 -13.080 13.501 1.00 22.00 76 SER D C 1
ATOM 10317 O O . SER D 1 76 ? -61.432 -13.663 13.251 1.00 23.53 76 SER D O 1
ATOM 10320 N N . LEU D 1 77 ? -62.683 -11.782 13.236 1.00 20.86 77 LEU D N 1
ATOM 10321 C CA . LEU D 1 77 ? -61.668 -10.988 12.568 1.00 20.96 77 LEU D CA 1
ATOM 10322 C C . LEU D 1 77 ? -60.573 -10.613 13.565 1.00 22.07 77 LEU D C 1
ATOM 10323 O O . LEU D 1 77 ? -59.541 -10.049 13.170 1.00 21.51 77 LEU D O 1
ATOM 10328 N N . VAL D 1 78 ? -60.777 -10.968 14.852 1.00 22.12 78 VAL D N 1
ATOM 10329 C CA . VAL D 1 78 ? -59.769 -10.653 15.866 1.00 20.95 78 VAL D CA 1
ATOM 10330 C C . VAL D 1 78 ? -58.496 -11.409 15.479 1.00 22.10 78 VAL D C 1
ATOM 10331 O O . VAL D 1 78 ? -57.358 -10.918 15.699 1.00 22.74 78 VAL D O 1
ATOM 10335 N N . TYR D 1 79 ? -58.686 -12.573 14.826 1.00 20.98 79 TYR D N 1
ATOM 10336 C CA . TYR D 1 79 ? -57.540 -13.398 14.429 1.00 23.29 79 TYR D CA 1
ATOM 10337 C C . TYR D 1 79 ? -56.850 -12.920 13.143 1.00 24.03 79 TYR D C 1
ATOM 10338 O O . TYR D 1 79 ? -55.876 -13.548 12.734 1.00 22.63 79 TYR D O 1
ATOM 10347 N N . GLY D 1 80 ? -57.345 -11.845 12.505 1.00 25.03 80 GLY D N 1
ATOM 10348 C CA . GLY D 1 80 ? -56.984 -11.593 11.112 1.00 23.90 80 GLY D CA 1
ATOM 10349 C C . GLY D 1 80 ? -55.650 -10.868 11.006 1.00 25.56 80 GLY D C 1
ATOM 10350 O O . GLY D 1 80 ? -55.044 -10.558 12.036 1.00 24.52 80 GLY D O 1
ATOM 10351 N N . ARG D 1 81 ? -55.220 -10.579 9.755 1.00 24.90 81 ARG D N 1
ATOM 10352 C CA . ARG D 1 81 ? -53.943 -9.934 9.492 1.00 23.61 81 ARG D CA 1
ATOM 10353 C C . ARG D 1 81 ? -54.196 -8.450 9.311 1.00 24.68 81 ARG D C 1
ATOM 10354 O O . ARG D 1 81 ? -54.906 -8.053 8.392 1.00 23.96 81 ARG D O 1
ATOM 10362 N N . ASN D 1 82 ? -53.572 -7.648 10.190 1.00 25.94 82 ASN D N 1
ATOM 10363 C CA . ASN D 1 82 ? -53.747 -6.217 10.151 1.00 24.51 82 ASN D CA 1
ATOM 10364 C C . ASN D 1 82 ? -52.508 -5.673 9.458 1.00 25.86 82 ASN D C 1
ATOM 10365 O O . ASN D 1 82 ? -51.463 -5.563 10.081 1.00 25.16 82 ASN D O 1
ATOM 10370 N N . GLU D 1 83 ? -52.601 -5.337 8.168 1.00 28.84 83 GLU D N 1
ATOM 10371 C CA . GLU D 1 83 ? -51.459 -4.834 7.410 1.00 27.17 83 GLU D CA 1
ATOM 10372 C C . GLU D 1 83 ? -51.960 -4.227 6.119 1.00 27.16 83 GLU D C 1
ATOM 10373 O O . GLU D 1 83 ? -53.059 -4.537 5.646 1.00 30.22 83 GLU D O 1
ATOM 10379 N N . GLU D 1 84 ? -51.109 -3.423 5.514 1.00 26.45 84 GLU D N 1
ATOM 10380 C CA . GLU D 1 84 ? -51.397 -2.943 4.156 1.00 28.86 84 GLU D CA 1
ATOM 10381 C C . GLU D 1 84 ? -52.757 -2.276 4.111 1.00 27.08 84 GLU D C 1
ATOM 10382 O O . GLU D 1 84 ? -53.518 -2.474 3.169 1.00 25.87 84 GLU D O 1
ATOM 10388 N N . GLY D 1 85 ? -53.073 -1.505 5.154 1.00 26.99 85 GLY D N 1
ATOM 10389 C CA . GLY D 1 85 ? -54.257 -0.673 5.036 1.00 25.92 85 GLY D CA 1
ATOM 10390 C C . GLY D 1 85 ? -55.558 -1.406 5.341 1.00 25.63 85 GLY D C 1
ATOM 10391 O O . GLY D 1 85 ? -56.633 -0.891 5.066 1.00 26.06 85 GLY D O 1
ATOM 10392 N N . GLY D 1 86 ? -55.490 -2.572 5.986 1.00 27.72 86 GLY D N 1
ATOM 10393 C CA . GLY D 1 86 ? -56.743 -3.258 6.268 1.00 26.40 86 GLY D CA 1
ATOM 10394 C C . GLY D 1 86 ? -56.584 -4.455 7.205 1.00 26.45 86 GLY D C 1
ATOM 10395 O O . GLY D 1 86 ? -55.491 -4.739 7.676 1.00 26.77 86 GLY D O 1
ATOM 10396 N N . LEU D 1 87 ? -57.708 -5.118 7.500 1.00 26.27 87 LEU D N 1
ATOM 10397 C CA . LEU D 1 87 ? -57.760 -6.263 8.402 1.00 23.77 87 LEU D CA 1
ATOM 10398 C C . LEU D 1 87 ? -58.296 -7.421 7.548 1.00 24.35 87 LEU D C 1
ATOM 10399 O O . LEU D 1 87 ? -59.437 -7.350 7.072 1.00 24.20 87 LEU D O 1
ATOM 10404 N N . ARG D 1 88 ? -57.508 -8.494 7.396 1.00 22.71 88 ARG D N 1
ATOM 10405 C CA . ARG D 1 88 ? -57.879 -9.558 6.487 1.00 22.44 88 ARG D CA 1
ATOM 10406 C C . ARG D 1 88 ? -58.267 -10.754 7.324 1.00 21.49 88 ARG D C 1
ATOM 10407 O O . ARG D 1 88 ? -57.483 -11.205 8.150 1.00 23.25 88 ARG D O 1
ATOM 10415 N N . CYS D 1 89 ? -59.449 -11.282 7.071 1.00 22.18 89 CYS D N 1
ATOM 10416 C CA . CYS D 1 89 ? -59.868 -12.541 7.679 1.00 23.15 89 CYS D CA 1
ATOM 10417 C C . CYS D 1 89 ? -58.932 -13.665 7.260 1.00 23.78 89 CYS D C 1
ATOM 10418 O O . CYS D 1 89 ? -58.470 -13.692 6.128 1.00 25.86 89 CYS D O 1
ATOM 10421 N N . LEU D 1 90 ? -58.543 -14.534 8.188 1.00 24.59 90 LEU D N 1
ATOM 10422 C CA . LEU D 1 90 ? -57.657 -15.644 7.873 1.00 24.91 90 LEU D CA 1
ATOM 10423 C C . LEU D 1 90 ? -58.335 -16.666 6.965 1.00 25.12 90 LEU D C 1
ATOM 10424 O O . LEU D 1 90 ? -57.622 -17.404 6.294 1.00 26.43 90 LEU D O 1
ATOM 10429 N N . TYR D 1 91 ? -59.683 -16.751 6.993 1.00 25.47 91 TYR D N 1
ATOM 10430 C CA . TYR D 1 91 ? -60.376 -17.933 6.481 1.00 25.41 91 TYR D CA 1
ATOM 10431 C C . TYR D 1 91 ? -60.303 -17.977 4.934 1.00 25.80 91 TYR D C 1
ATOM 10432 O O . TYR D 1 91 ? -59.754 -18.928 4.370 1.00 26.47 91 TYR D O 1
ATOM 10441 N N . HIS D 1 92 ? -60.799 -16.923 4.245 1.00 24.77 92 HIS D N 1
ATOM 10442 C CA . HIS D 1 92 ? -60.735 -16.913 2.781 1.00 26.91 92 HIS D CA 1
ATOM 10443 C C . HIS D 1 92 ? -60.129 -15.599 2.310 1.00 28.33 92 HIS D C 1
ATOM 10444 O O . HIS D 1 92 ? -60.214 -15.243 1.128 1.00 31.46 92 HIS D O 1
ATOM 10451 N N . GLY D 1 93 ? -59.583 -14.838 3.278 1.00 28.63 93 GLY D N 1
ATOM 10452 C CA . GLY D 1 93 ? -58.802 -13.660 2.968 1.00 26.55 93 GLY D CA 1
ATOM 10453 C C . GLY D 1 93 ? -59.609 -12.494 2.438 1.00 27.23 93 GLY D C 1
ATOM 10454 O O . GLY D 1 93 ? -59.053 -11.639 1.774 1.00 30.68 93 GLY D O 1
ATOM 10455 N N . TRP D 1 94 ? -60.868 -12.372 2.832 1.00 26.52 94 TRP D N 1
ATOM 10456 C CA . TRP D 1 94 ? -61.566 -11.091 2.725 1.00 26.27 94 TRP D CA 1
ATOM 10457 C C . TRP D 1 94 ? -60.893 -10.036 3.572 1.00 26.02 94 TRP D C 1
ATOM 10458 O O . TRP D 1 94 ? -60.560 -10.288 4.750 1.00 25.05 94 TRP D O 1
ATOM 10469 N N . LYS D 1 95 ? -60.769 -8.838 3.006 1.00 25.61 95 LYS D N 1
ATOM 10470 C CA . LYS D 1 95 ? -59.968 -7.841 3.705 1.00 27.25 95 LYS D CA 1
ATOM 10471 C C . LYS D 1 95 ? -60.773 -6.552 3.768 1.00 27.48 95 LYS D C 1
ATOM 10472 O O . LYS D 1 95 ? -61.253 -6.074 2.756 1.00 25.88 95 LYS D O 1
ATOM 10478 N N . MET D 1 96 ? -60.938 -5.987 4.961 1.00 29.55 96 MET D N 1
ATOM 10479 C CA . MET D 1 96 ? -61.807 -4.835 5.150 1.00 28.02 96 MET D CA 1
ATOM 10480 C C . MET D 1 96 ? -60.927 -3.658 5.532 1.00 30.99 96 MET D C 1
ATOM 10481 O O . MET D 1 96 ? -59.937 -3.857 6.263 1.00 30.59 96 MET D O 1
ATOM 10486 N N . ASP D 1 97 ? -61.340 -2.436 5.154 1.00 28.14 97 ASP D N 1
ATOM 10487 C CA . ASP D 1 97 ? -60.673 -1.286 5.740 1.00 26.96 97 ASP D CA 1
ATOM 10488 C C . ASP D 1 97 ? -61.401 -0.837 7.030 1.00 27.77 97 ASP D C 1
ATOM 10489 O O . ASP D 1 97 ? -62.417 -1.436 7.448 1.00 26.32 97 ASP D O 1
ATOM 10494 N N . VAL D 1 98 ? -60.891 0.254 7.655 1.00 25.95 98 VAL D N 1
ATOM 10495 C CA . VAL D 1 98 ? -61.440 0.780 8.904 1.00 28.34 98 VAL D CA 1
ATOM 10496 C C . VAL D 1 98 ? -62.911 1.199 8.711 1.00 30.79 98 VAL D C 1
ATOM 10497 O O . VAL D 1 98 ? -63.676 1.195 9.682 1.00 31.01 98 VAL D O 1
ATOM 10501 N N . ASP D 1 99 ? -63.333 1.474 7.460 1.00 29.63 99 ASP D N 1
ATOM 10502 C CA . ASP D 1 99 ? -64.698 1.917 7.228 1.00 29.93 99 ASP D CA 1
ATOM 10503 C C . ASP D 1 99 ? -65.590 0.735 6.904 1.00 30.16 99 ASP D C 1
ATOM 10504 O O . ASP D 1 99 ? -66.758 0.922 6.652 1.00 32.30 99 ASP D O 1
ATOM 10509 N N . GLY D 1 100 ? -65.052 -0.484 6.871 1.00 28.39 100 GLY D N 1
ATOM 10510 C CA . GLY D 1 100 ? -65.946 -1.598 6.612 1.00 28.91 100 GLY D CA 1
ATOM 10511 C C . GLY D 1 100 ? -66.048 -1.896 5.113 1.00 30.21 100 GLY D C 1
ATOM 10512 O O . GLY D 1 100 ? -66.740 -2.830 4.721 1.00 33.00 100 GLY D O 1
ATOM 10513 N N . ASN D 1 101 ? -65.250 -1.222 4.278 1.00 29.22 101 ASN D N 1
ATOM 10514 C CA . ASN D 1 101 ? -65.240 -1.580 2.853 1.00 30.24 101 ASN D CA 1
ATOM 10515 C C . ASN D 1 101 ? -64.466 -2.871 2.680 1.00 27.89 101 ASN D C 1
ATOM 10516 O O . ASN D 1 101 ? -63.433 -3.062 3.304 1.00 29.59 101 ASN D O 1
ATOM 10521 N N . VAL D 1 102 ? -65.012 -3.751 1.864 1.00 28.52 102 VAL D N 1
ATOM 10522 C CA . VAL D 1 102 ? -64.303 -4.932 1.449 1.00 29.75 102 VAL D CA 1
ATOM 10523 C C . VAL D 1 102 ? -63.321 -4.569 0.339 1.00 32.33 102 VAL D C 1
ATOM 10524 O O . VAL D 1 102 ? -63.706 -4.349 -0.784 1.00 37.66 102 VAL D O 1
ATOM 10528 N N . LEU D 1 103 ? -62.045 -4.480 0.658 1.00 29.68 103 LEU D N 1
ATOM 10529 C CA . LEU D 1 103 ? -61.104 -4.040 -0.340 1.00 31.57 103 LEU D CA 1
ATOM 10530 C C . LEU D 1 103 ? -60.784 -5.192 -1.276 1.00 35.26 103 LEU D C 1
ATOM 10531 O O . LEU D 1 103 ? -60.336 -4.934 -2.392 1.00 35.24 103 LEU D O 1
ATOM 10536 N N . GLU D 1 104 ? -60.953 -6.439 -0.798 1.00 31.66 104 GLU D N 1
ATOM 10537 C CA . GLU D 1 104 ? -60.446 -7.561 -1.556 1.00 34.70 104 GLU D CA 1
ATOM 10538 C C . GLU D 1 104 ? -61.091 -8.868 -1.070 1.00 35.16 104 GLU D C 1
ATOM 10539 O O . GLU D 1 104 ? -61.382 -9.016 0.123 1.00 32.28 104 GLU D O 1
ATOM 10545 N N . MET D 1 105 ? -61.292 -9.820 -1.994 1.00 34.13 105 MET D N 1
ATOM 10546 C CA . MET D 1 105 ? -61.743 -11.154 -1.629 1.00 36.94 105 MET D CA 1
ATOM 10547 C C . MET D 1 105 ? -60.787 -12.175 -2.238 1.00 38.71 105 MET D C 1
ATOM 10548 O O . MET D 1 105 ? -60.814 -12.436 -3.446 1.00 39.62 105 MET D O 1
ATOM 10553 N N . ALA D 1 106 ? -59.892 -12.739 -1.432 1.00 40.08 106 ALA D N 1
ATOM 10554 C CA . ALA D 1 106 ? -58.797 -13.522 -2.027 1.00 39.38 106 ALA D CA 1
ATOM 10555 C C . ALA D 1 106 ? -59.290 -14.629 -2.970 1.00 42.48 106 ALA D C 1
ATOM 10556 O O . ALA D 1 106 ? -58.592 -14.973 -3.915 1.00 43.97 106 ALA D O 1
ATOM 10558 N N . SER D 1 107 ? -60.463 -15.228 -2.747 1.00 45.61 107 SER D N 1
ATOM 10559 C CA . SER D 1 107 ? -60.817 -16.286 -3.691 1.00 52.84 107 SER D CA 1
ATOM 10560 C C . SER D 1 107 ? -62.053 -16.013 -4.551 1.00 53.57 107 SER D C 1
ATOM 10561 O O . SER D 1 107 ? -62.532 -16.916 -5.232 1.00 53.26 107 SER D O 1
ATOM 10564 N N . GLU D 1 108 ? -62.553 -14.775 -4.555 1.00 56.89 108 GLU D N 1
ATOM 10565 C CA . GLU D 1 108 ? -63.675 -14.453 -5.421 1.00 65.42 108 GLU D CA 1
ATOM 10566 C C . GLU D 1 108 ? -63.097 -13.934 -6.725 1.00 73.87 108 GLU D C 1
ATOM 10567 O O . GLU D 1 108 ? -62.077 -13.246 -6.679 1.00 73.30 108 GLU D O 1
ATOM 10573 N N . PRO D 1 109 ? -63.707 -14.273 -7.894 1.00 83.55 109 PRO D N 1
ATOM 10574 C CA . PRO D 1 109 ? -63.263 -13.762 -9.199 1.00 87.26 109 PRO D CA 1
ATOM 10575 C C . PRO D 1 109 ? -63.247 -12.236 -9.336 1.00 88.96 109 PRO D C 1
ATOM 10576 O O . PRO D 1 109 ? -64.039 -11.526 -8.713 1.00 78.09 109 PRO D O 1
ATOM 10580 N N . ALA D 1 110 ? -62.317 -11.745 -10.168 1.00 100.33 110 ALA D N 1
ATOM 10581 C CA . ALA D 1 110 ? -62.306 -10.359 -10.605 1.00 106.41 110 ALA D CA 1
ATOM 10582 C C . ALA D 1 110 ? -63.688 -9.997 -11.157 1.00 111.69 110 ALA D C 1
ATOM 10583 O O . ALA D 1 110 ? -64.206 -8.918 -10.859 1.00 108.25 110 ALA D O 1
ATOM 10585 N N . ALA D 1 111 ? -64.268 -10.950 -11.915 1.00 119.89 111 ALA D N 1
ATOM 10586 C CA . ALA D 1 111 ? -65.609 -10.977 -12.497 1.00 120.03 111 ALA D CA 1
ATOM 10587 C C . ALA D 1 111 ? -66.682 -10.382 -11.577 1.00 121.48 111 ALA D C 1
ATOM 10588 O O . ALA D 1 111 ? -66.644 -9.191 -11.274 1.00 126.76 111 ALA D O 1
ATOM 10590 N N . SER D 1 112 ? -67.652 -11.220 -11.166 1.00 116.42 112 SER D N 1
ATOM 10591 C CA . SER D 1 112 ? -68.869 -10.824 -10.461 1.00 110.57 112 SER D CA 1
ATOM 10592 C C . SER D 1 112 ? -68.615 -9.713 -9.444 1.00 108.36 112 SER D C 1
ATOM 10593 O O . SER D 1 112 ? -67.798 -9.868 -8.539 1.00 115.55 112 SER D O 1
ATOM 10596 N N . GLY D 1 113 ? -69.354 -8.605 -9.589 1.00 106.93 113 GLY D N 1
ATOM 10597 C CA . GLY D 1 113 ? -69.108 -7.381 -8.841 1.00 104.51 113 GLY D CA 1
ATOM 10598 C C . GLY D 1 113 ? -69.585 -7.468 -7.393 1.00 111.59 113 GLY D C 1
ATOM 10599 O O . GLY D 1 113 ? -70.511 -6.755 -6.999 1.00 113.86 113 GLY D O 1
ATOM 10600 N N . MET D 1 114 ? -68.918 -8.335 -6.614 1.00 106.37 114 MET D N 1
ATOM 10601 C CA . MET D 1 114 ? -69.333 -8.699 -5.265 1.00 100.65 114 MET D CA 1
ATOM 10602 C C . MET D 1 114 ? -68.479 -7.960 -4.225 1.00 98.59 114 MET D C 1
ATOM 10603 O O . MET D 1 114 ? -68.911 -7.781 -3.081 1.00 96.24 114 MET D O 1
ATOM 10608 N N . VAL D 1 115 ? -67.281 -7.514 -4.650 1.00 97.40 115 VAL D N 1
ATOM 10609 C CA . VAL D 1 115 ? -66.318 -6.781 -3.831 1.00 93.35 115 VAL D CA 1
ATOM 10610 C C . VAL D 1 115 ? -66.951 -5.461 -3.355 1.00 92.59 115 VAL D C 1
ATOM 10611 O O . VAL D 1 115 ? -66.679 -5.007 -2.239 1.00 79.57 115 VAL D O 1
ATOM 10615 N N . ASP D 1 116 ? -67.860 -4.895 -4.174 1.00 93.95 116 ASP D N 1
ATOM 10616 C CA . ASP D 1 116 ? -68.467 -3.586 -3.946 1.00 92.55 116 ASP D CA 1
ATOM 10617 C C . ASP D 1 116 ? -69.842 -3.706 -3.278 1.00 86.51 116 ASP D C 1
ATOM 10618 O O . ASP D 1 116 ? -70.355 -2.722 -2.740 1.00 88.97 116 ASP D O 1
ATOM 10623 N N . LYS D 1 117 ? -70.415 -4.918 -3.285 1.00 78.01 117 LYS D N 1
ATOM 10624 C CA . LYS D 1 117 ? -71.767 -5.182 -2.812 1.00 74.45 117 LYS D CA 1
ATOM 10625 C C . LYS D 1 117 ? -71.823 -5.384 -1.296 1.00 73.20 117 LYS D C 1
ATOM 10626 O O . LYS D 1 117 ? -72.880 -5.175 -0.704 1.00 77.72 117 LYS D O 1
ATOM 10632 N N . VAL D 1 118 ? -70.732 -5.877 -0.684 1.00 64.91 118 VAL D N 1
ATOM 10633 C CA . VAL D 1 118 ? -70.703 -6.144 0.751 1.00 56.71 118 VAL D CA 1
ATOM 10634 C C . VAL D 1 118 ? -70.030 -4.957 1.441 1.00 54.21 118 VAL D C 1
ATOM 10635 O O . VAL D 1 118 ? -68.956 -4.497 1.032 1.00 49.57 118 VAL D O 1
ATOM 10639 N N . LYS D 1 119 ? -70.703 -4.445 2.470 1.00 50.20 119 LYS D N 1
ATOM 10640 C CA . LYS D 1 119 ? -70.088 -3.465 3.350 1.00 50.36 119 LYS D CA 1
ATOM 10641 C C . LYS D 1 119 ? -70.168 -3.983 4.776 1.00 43.46 119 LYS D C 1
ATOM 10642 O O . LYS D 1 119 ? -71.237 -4.371 5.211 1.00 48.34 119 LYS D O 1
ATOM 10648 N N . HIS D 1 120 ? -69.019 -4.115 5.455 1.00 36.20 120 HIS D N 1
ATOM 10649 C CA . HIS D 1 120 ? -69.049 -4.684 6.796 1.00 34.69 120 HIS D CA 1
ATOM 10650 C C . HIS D 1 120 ? -69.571 -3.629 7.753 1.00 31.77 120 HIS D C 1
ATOM 10651 O O . HIS D 1 120 ? -69.166 -2.476 7.666 1.00 31.60 120 HIS D O 1
ATOM 10658 N N . THR D 1 121 ? -70.338 -4.038 8.750 1.00 31.56 121 THR D N 1
ATOM 10659 C CA . THR D 1 121 ? -70.612 -3.085 9.823 1.00 33.10 121 THR D CA 1
ATOM 10660 C C . THR D 1 121 ? -69.338 -2.533 10.474 1.00 31.81 121 THR D C 1
ATOM 10661 O O . THR D 1 121 ? -68.594 -3.267 11.125 1.00 32.72 121 THR D O 1
ATOM 10665 N N . ALA D 1 122 ? -69.129 -1.224 10.322 1.00 29.08 122 ALA D N 1
ATOM 10666 C CA . ALA D 1 122 ? -68.018 -0.489 10.910 1.00 29.56 122 ALA D CA 1
ATOM 10667 C C . ALA D 1 122 ? -68.560 0.863 11.379 1.00 30.09 122 ALA D C 1
ATOM 10668 O O . ALA D 1 122 ? -69.408 1.427 10.722 1.00 31.02 122 ALA D O 1
ATOM 10670 N N . TYR D 1 123 ? -68.120 1.349 12.543 1.00 26.79 123 TYR D N 1
ATOM 10671 C CA . TYR D 1 123 ? -68.628 2.565 13.141 1.00 27.61 123 TYR D CA 1
ATOM 10672 C C . TYR D 1 123 ? -67.644 3.726 13.019 1.00 27.87 123 TYR D C 1
ATOM 10673 O O . TYR D 1 123 ? -66.423 3.564 13.021 1.00 29.16 123 TYR D O 1
ATOM 10682 N N . PRO D 1 124 ? -68.130 4.974 13.055 1.00 29.19 124 PRO D N 1
ATOM 10683 C CA . PRO D 1 124 ? -67.217 6.111 13.108 1.00 29.10 124 PRO D CA 1
ATOM 10684 C C . PRO D 1 124 ? -66.467 6.110 14.445 1.00 28.78 124 PRO D C 1
ATOM 10685 O O . PRO D 1 124 ? -67.067 5.783 15.470 1.00 27.80 124 PRO D O 1
ATOM 10689 N N . THR D 1 125 ? -65.183 6.523 14.428 1.00 26.14 125 THR D N 1
ATOM 10690 C CA . THR D 1 125 ? -64.317 6.467 15.592 1.00 25.82 125 THR D CA 1
ATOM 10691 C C . THR D 1 125 ? -63.592 7.802 15.769 1.00 26.42 125 THR D C 1
ATOM 10692 O O . THR D 1 125 ? -63.419 8.551 14.810 1.00 25.28 125 THR D O 1
ATOM 10696 N N . GLN D 1 126 ? -63.196 8.067 17.019 1.00 26.30 126 GLN D N 1
ATOM 10697 C CA . GLN D 1 126 ? -62.330 9.172 17.380 1.00 30.81 126 GLN D CA 1
ATOM 10698 C C . GLN D 1 126 ? -61.370 8.650 18.448 1.00 31.77 126 GLN D C 1
ATOM 10699 O O . GLN D 1 126 ? -61.736 7.759 19.233 1.00 32.53 126 GLN D O 1
ATOM 10705 N N . GLU D 1 127 ? -60.174 9.231 18.493 1.00 28.43 127 GLU D N 1
ATOM 10706 C CA . GLU D 1 127 ? -59.268 8.988 19.593 1.00 28.98 127 GLU D CA 1
ATOM 10707 C C . GLU D 1 127 ? -59.167 10.261 20.419 1.00 31.20 127 GLU D C 1
ATOM 10708 O O . GLU D 1 127 ? -58.920 11.336 19.859 1.00 32.96 127 GLU D O 1
ATOM 10714 N N . TRP D 1 128 ? -59.316 10.116 21.748 1.00 29.14 128 TRP D N 1
ATOM 10715 C CA . TRP D 1 128 ? -59.287 11.257 22.633 1.00 28.44 128 TRP D CA 1
ATOM 10716 C C . TRP D 1 128 ? -59.202 10.753 24.071 1.00 27.53 128 TRP D C 1
ATOM 10717 O O . TRP D 1 128 ? -59.931 9.831 24.434 1.00 26.35 128 TRP D O 1
ATOM 10728 N N . ALA D 1 129 ? -58.345 11.417 24.857 1.00 26.05 129 ALA D N 1
ATOM 10729 C CA . ALA D 1 129 ? -58.184 11.195 26.281 1.00 27.59 129 ALA D CA 1
ATOM 10730 C C . ALA D 1 129 ? -57.770 9.745 26.549 1.00 30.03 129 ALA D C 1
ATOM 10731 O O . ALA D 1 129 ? -58.206 9.176 27.570 1.00 32.34 129 ALA D O 1
ATOM 10733 N N . GLY D 1 130 ? -56.975 9.169 25.630 1.00 24.12 130 GLY D N 1
ATOM 10734 C CA . GLY D 1 130 ? -56.461 7.845 25.859 1.00 23.71 130 GLY D CA 1
ATOM 10735 C C . GLY D 1 130 ? -57.505 6.754 25.589 1.00 22.78 130 GLY D C 1
ATOM 10736 O O . GLY D 1 130 ? -57.208 5.588 25.811 1.00 22.03 130 GLY D O 1
ATOM 10737 N N . MET D 1 131 ? -58.706 7.111 25.095 1.00 23.74 131 MET D N 1
ATOM 10738 C CA . MET D 1 131 ? -59.682 6.081 24.715 1.00 22.82 131 MET D CA 1
ATOM 10739 C C . MET D 1 131 ? -59.918 6.127 23.215 1.00 23.07 131 MET D C 1
ATOM 10740 O O . MET D 1 131 ? -59.764 7.185 22.589 1.00 22.55 131 MET D O 1
ATOM 10745 N N . VAL D 1 132 ? -60.275 4.964 22.655 1.00 22.78 132 VAL D N 1
ATOM 10746 C CA . VAL D 1 132 ? -60.928 4.859 21.354 1.00 22.38 132 VAL D CA 1
ATOM 10747 C C . VAL D 1 132 ? -62.430 5.027 21.595 1.00 24.31 132 VAL D C 1
ATOM 10748 O O . VAL D 1 132 ? -63.004 4.301 22.414 1.00 22.94 132 VAL D O 1
ATOM 10752 N N . TRP D 1 133 ? -63.070 5.947 20.837 1.00 23.59 133 TRP D N 1
ATOM 10753 C CA . TRP D 1 133 ? -64.509 6.180 20.977 1.00 23.33 133 TRP D CA 1
ATOM 10754 C C . TRP D 1 133 ? -65.143 5.783 19.664 1.00 24.74 133 TRP D C 1
ATOM 10755 O O . TRP D 1 133 ? -64.493 5.926 18.621 1.00 27.84 133 TRP D O 1
ATOM 10766 N N . ALA D 1 134 ? -66.393 5.279 19.734 1.00 23.82 134 ALA D N 1
ATOM 10767 C CA . ALA D 1 134 ? -67.162 5.013 18.531 1.00 24.53 134 ALA D CA 1
ATOM 10768 C C . ALA D 1 134 ? -68.542 5.651 18.674 1.00 26.13 134 ALA D C 1
ATOM 10769 O O . ALA D 1 134 ? -69.070 5.829 19.795 1.00 25.01 134 ALA D O 1
ATOM 10771 N N . TYR D 1 135 ? -69.143 5.887 17.497 1.00 25.51 135 TYR D N 1
ATOM 10772 C CA . TYR D 1 135 ? -70.534 6.278 17.471 1.00 25.94 135 TYR D CA 1
ATOM 10773 C C . TYR D 1 135 ? -71.358 5.119 16.924 1.00 24.50 135 TYR D C 1
ATOM 10774 O O . TYR D 1 135 ? -71.265 4.841 15.738 1.00 25.07 135 TYR D O 1
ATOM 10783 N N . MET D 1 136 ? -72.148 4.472 17.774 1.00 23.96 136 MET D N 1
ATOM 10784 C CA . MET D 1 136 ? -72.792 3.202 17.398 1.00 26.01 136 MET D CA 1
ATOM 10785 C C . MET D 1 136 ? -74.285 3.401 17.155 1.00 25.39 136 MET D C 1
ATOM 10786 O O . MET D 1 136 ? -75.032 2.402 17.070 1.00 22.96 136 MET D O 1
ATOM 10791 N N . GLY D 1 137 ? -74.706 4.695 17.137 1.00 25.12 137 GLY D N 1
ATOM 10792 C CA . GLY D 1 137 ? -76.102 5.070 16.912 1.00 26.07 137 GLY D CA 1
ATOM 10793 C C . GLY D 1 137 ? -76.393 5.131 15.408 1.00 29.57 137 GLY D C 1
ATOM 10794 O O . GLY D 1 137 ? -75.505 4.874 14.588 1.00 27.13 137 GLY D O 1
ATOM 10795 N N . PRO D 1 138 ? -77.621 5.430 14.922 1.00 31.47 138 PRO D N 1
ATOM 10796 C CA . PRO D 1 138 ? -77.839 5.427 13.462 1.00 31.01 138 PRO D CA 1
ATOM 10797 C C . PRO D 1 138 ? -76.940 6.507 12.886 1.00 33.46 138 PRO D C 1
ATOM 10798 O O . PRO D 1 138 ? -76.830 7.605 13.459 1.00 30.43 138 PRO D O 1
ATOM 10802 N N . LYS D 1 139 ? -76.293 6.178 11.764 1.00 36.67 139 LYS D N 1
ATOM 10803 C CA . LYS D 1 139 ? -75.193 7.003 11.286 1.00 42.17 139 LYS D CA 1
ATOM 10804 C C . LYS D 1 139 ? -75.559 8.473 11.036 1.00 41.72 139 LYS D C 1
ATOM 10805 O O . LYS D 1 139 ? -74.704 9.345 11.214 1.00 44.48 139 LYS D O 1
ATOM 10811 N N . GLU D 1 140 ? -76.791 8.775 10.585 1.00 41.30 140 GLU D N 1
ATOM 10812 C CA . GLU D 1 140 ? -77.147 10.182 10.397 1.00 41.67 140 GLU D CA 1
ATOM 10813 C C . GLU D 1 140 ? -77.474 10.903 11.712 1.00 41.66 140 GLU D C 1
ATOM 10814 O O . GLU D 1 140 ? -77.793 12.097 11.678 1.00 41.63 140 GLU D O 1
ATOM 10820 N N . THR D 1 141 ? -77.378 10.224 12.876 1.00 37.23 141 THR D N 1
ATOM 10821 C CA . THR D 1 141 ? -77.497 10.925 14.156 1.00 34.12 141 THR D CA 1
ATOM 10822 C C . THR D 1 141 ? -76.140 11.317 14.763 1.00 33.52 141 THR D C 1
ATOM 10823 O O . THR D 1 141 ? -76.090 11.958 15.819 1.00 35.47 141 THR D O 1
ATOM 10827 N N . MET D 1 142 ? -75.020 11.016 14.088 1.00 32.51 142 MET D N 1
ATOM 10828 C CA . MET D 1 142 ? -73.724 11.186 14.724 1.00 32.20 142 MET D CA 1
ATOM 10829 C C . MET D 1 142 ? -73.423 12.675 14.875 1.00 34.74 142 MET D C 1
ATOM 10830 O O . MET D 1 142 ? -73.375 13.400 13.890 1.00 31.62 142 MET D O 1
ATOM 10835 N N . PRO D 1 143 ? -73.164 13.188 16.103 1.00 34.22 143 PRO D N 1
ATOM 10836 C CA . PRO D 1 143 ? -72.834 14.601 16.273 1.00 35.24 143 PRO D CA 1
ATOM 10837 C C . PRO D 1 143 ? -71.324 14.790 16.164 1.00 35.97 143 PRO D C 1
ATOM 10838 O O . PRO D 1 143 ? -70.550 13.828 16.097 1.00 32.78 143 PRO D O 1
ATOM 10842 N N . GLU D 1 144 ? -70.909 16.059 16.163 1.00 37.59 144 GLU D N 1
ATOM 10843 C CA . GLU D 1 144 ? -69.487 16.361 16.107 1.00 39.34 144 GLU D CA 1
ATOM 10844 C C . GLU D 1 144 ? -68.903 15.828 17.425 1.00 36.87 144 GLU D C 1
ATOM 10845 O O . GLU D 1 144 ? -69.537 15.996 18.475 1.00 36.37 144 GLU D O 1
ATOM 10851 N N . PHE D 1 145 ? -67.747 15.146 17.380 1.00 33.88 145 PHE D N 1
ATOM 10852 C CA . PHE D 1 145 ? -67.149 14.738 18.634 1.00 32.68 145 PHE D CA 1
ATOM 10853 C C . PHE D 1 145 ? -66.612 15.987 19.331 1.00 34.45 145 PHE D C 1
ATOM 10854 O O . PHE D 1 145 ? -65.721 16.623 18.782 1.00 38.42 145 PHE D O 1
ATOM 10862 N N . LEU D 1 146 ? -67.112 16.311 20.530 1.00 33.77 146 LEU D N 1
ATOM 10863 C CA . LEU D 1 146 ? -66.608 17.448 21.302 1.00 38.86 146 LEU D CA 1
ATOM 10864 C C . LEU D 1 146 ? -65.910 16.941 22.560 1.00 39.47 146 LEU D C 1
ATOM 10865 O O . LEU D 1 146 ? -66.205 15.857 23.041 1.00 42.72 146 LEU D O 1
ATOM 10870 N N . PRO D 1 147 ? -65.010 17.737 23.175 1.00 41.92 147 PRO D N 1
ATOM 10871 C CA . PRO D 1 147 ? -64.305 17.308 24.400 1.00 39.14 147 PRO D CA 1
ATOM 10872 C C . PRO D 1 147 ? -65.229 16.890 25.552 1.00 38.07 147 PRO D C 1
ATOM 10873 O O . PRO D 1 147 ? -66.158 17.602 25.858 1.00 36.32 147 PRO D O 1
ATOM 10877 N N . PRO D 1 148 ? -65.031 15.736 26.244 1.00 35.46 148 PRO D N 1
ATOM 10878 C CA . PRO D 1 148 ? -65.833 15.424 27.424 1.00 34.61 148 PRO D CA 1
ATOM 10879 C C . PRO D 1 148 ? -65.432 16.409 28.517 1.00 31.47 148 PRO D C 1
ATOM 10880 O O . PRO D 1 148 ? -64.391 17.045 28.426 1.00 32.78 148 PRO D O 1
ATOM 10884 N N . ALA D 1 149 ? -66.259 16.497 29.560 1.00 32.34 149 ALA D N 1
ATOM 10885 C CA . ALA D 1 149 ? -66.126 17.464 30.640 1.00 34.48 149 ALA D CA 1
ATOM 10886 C C . ALA D 1 149 ? -64.853 17.153 31.405 1.00 35.95 149 ALA D C 1
ATOM 10887 O O . ALA D 1 149 ? -64.253 18.048 31.985 1.00 38.79 149 ALA D O 1
ATOM 10889 N N . TRP D 1 150 ? -64.394 15.903 31.278 1.00 34.07 150 TRP D N 1
ATOM 10890 C CA . TRP D 1 150 ? -63.294 15.429 32.075 1.00 30.56 150 TRP D CA 1
ATOM 10891 C C . TRP D 1 150 ? -62.032 15.301 31.225 1.00 33.52 150 TRP D C 1
ATOM 10892 O O . TRP D 1 150 ? -61.044 14.719 31.675 1.00 33.08 150 TRP D O 1
ATOM 10903 N N . ALA D 1 151 ? -62.067 15.797 29.984 1.00 33.45 151 ALA D N 1
ATOM 10904 C CA . ALA D 1 151 ? -60.889 15.790 29.140 1.00 33.88 151 ALA D CA 1
ATOM 10905 C C . ALA D 1 151 ? -60.990 17.000 28.224 1.00 35.24 151 ALA D C 1
ATOM 10906 O O . ALA D 1 151 ? -61.280 16.814 27.039 1.00 33.19 151 ALA D O 1
ATOM 10908 N N . PRO D 1 152 ? -60.825 18.237 28.772 1.00 36.15 152 PRO D N 1
ATOM 10909 C CA . PRO D 1 152 ? -61.138 19.474 28.049 1.00 38.03 152 PRO D CA 1
ATOM 10910 C C . PRO D 1 152 ? -60.284 19.776 26.825 1.00 42.83 152 PRO D C 1
ATOM 10911 O O . PRO D 1 152 ? -60.802 20.320 25.856 1.00 43.17 152 PRO D O 1
ATOM 10915 N N . THR D 1 153 ? -58.993 19.403 26.836 1.00 47.19 153 THR D N 1
ATOM 10916 C CA . THR D 1 153 ? -58.188 19.621 25.634 1.00 48.61 153 THR D CA 1
ATOM 10917 C C . THR D 1 153 ? -56.925 18.776 25.633 1.00 48.55 153 THR D C 1
ATOM 10918 O O . THR D 1 153 ? -56.693 17.971 26.553 1.00 44.46 153 THR D O 1
ATOM 10922 N N . ALA D 1 154 ? -56.083 19.059 24.621 1.00 48.62 154 ALA D N 1
ATOM 10923 C CA . ALA D 1 154 ? -54.950 18.200 24.309 1.00 50.90 154 ALA D CA 1
ATOM 10924 C C . ALA D 1 154 ? -53.835 18.293 25.357 1.00 52.08 154 ALA D C 1
ATOM 10925 O O . ALA D 1 154 ? -53.014 17.382 25.392 1.00 54.54 154 ALA D O 1
ATOM 10927 N N . ASP D 1 155 ? -53.809 19.332 26.225 1.00 49.34 155 ASP D N 1
ATOM 10928 C CA . ASP D 1 155 ? -52.725 19.445 27.200 1.00 44.76 155 ASP D CA 1
ATOM 10929 C C . ASP D 1 155 ? -53.134 18.903 28.576 1.00 41.83 155 ASP D C 1
ATOM 10930 O O . ASP D 1 155 ? -52.458 19.136 29.577 1.00 42.74 155 ASP D O 1
ATOM 10935 N N . THR D 1 156 ? -54.291 18.245 28.657 1.00 39.31 156 THR D N 1
ATOM 10936 C CA . THR D 1 156 ? -54.762 17.718 29.934 1.00 38.03 156 THR D CA 1
ATOM 10937 C C . THR D 1 156 ? -54.175 16.311 30.145 1.00 36.53 156 THR D C 1
ATOM 10938 O O . THR D 1 156 ? -54.206 15.463 29.242 1.00 34.72 156 THR D O 1
ATOM 10942 N N . ARG D 1 157 ? -53.598 16.031 31.312 1.00 32.24 157 ARG D N 1
ATOM 10943 C CA . ARG D 1 157 ? -53.186 14.641 31.505 1.00 31.52 157 ARG D CA 1
ATOM 10944 C C . ARG D 1 157 ? -54.429 13.808 31.852 1.00 27.92 157 ARG D C 1
ATOM 10945 O O . ARG D 1 157 ? -55.199 14.193 32.739 1.00 28.60 157 ARG D O 1
ATOM 10953 N N . VAL D 1 158 ? -54.615 12.677 31.177 1.00 25.52 158 VAL D N 1
ATOM 10954 C CA . VAL D 1 158 ? -55.687 11.790 31.564 1.00 26.25 158 VAL D CA 1
ATOM 10955 C C . VAL D 1 158 ? -55.100 10.414 31.844 1.00 27.11 158 VAL D C 1
ATOM 10956 O O . VAL D 1 158 ? -54.534 9.808 30.938 1.00 24.11 158 VAL D O 1
ATOM 10960 N N . SER D 1 159 ? -55.298 9.895 33.069 1.00 24.47 159 SER D N 1
ATOM 10961 C CA . SER D 1 159 ? -54.795 8.562 33.403 1.00 22.79 159 SER D CA 1
ATOM 10962 C C . SER D 1 159 ? -55.951 7.664 33.802 1.00 21.87 159 SER D C 1
ATOM 10963 O O . SER D 1 159 ? -56.790 8.065 34.610 1.00 18.87 159 SER D O 1
ATOM 10966 N N . ILE D 1 160 ? -56.004 6.483 33.193 1.00 20.93 160 ILE D N 1
ATOM 10967 C CA . ILE D 1 160 ? -57.250 5.700 33.238 1.00 22.43 160 ILE D CA 1
ATOM 10968 C C . ILE D 1 160 ? -56.971 4.362 33.898 1.00 21.29 160 ILE D C 1
ATOM 10969 O O . ILE D 1 160 ? -56.054 3.660 33.443 1.00 21.87 160 ILE D O 1
ATOM 10974 N N . ALA D 1 161 ? -57.849 3.948 34.824 1.00 20.32 161 ALA D N 1
ATOM 10975 C CA . ALA D 1 161 ? -57.896 2.535 35.176 1.00 20.63 161 ALA D CA 1
ATOM 10976 C C . ALA D 1 161 ? -59.154 1.964 34.533 1.00 20.54 161 ALA D C 1
ATOM 10977 O O . ALA D 1 161 ? -60.249 2.525 34.712 1.00 19.81 161 ALA D O 1
ATOM 10979 N N . LYS D 1 162 ? -58.982 0.885 33.787 1.00 18.94 162 LYS D N 1
ATOM 10980 C CA . LYS D 1 162 ? -60.097 0.195 33.159 1.00 21.69 162 LYS D CA 1
ATOM 10981 C C . LYS D 1 162 ? -60.272 -1.158 33.845 1.00 22.47 162 LYS D C 1
ATOM 10982 O O . LYS D 1 162 ? -59.306 -1.908 33.981 1.00 21.76 162 LYS D O 1
ATOM 10988 N N . VAL D 1 163 ? -61.515 -1.484 34.216 1.00 19.93 163 VAL D N 1
ATOM 10989 C CA . VAL D 1 163 ? -61.784 -2.801 34.774 1.00 21.48 163 VAL D CA 1
ATOM 10990 C C . VAL D 1 163 ? -63.044 -3.308 34.080 1.00 23.25 163 VAL D C 1
ATOM 10991 O O . VAL D 1 163 ? -64.008 -2.555 33.992 1.00 20.66 163 VAL D O 1
ATOM 10995 N N . LEU D 1 164 ? -63.027 -4.563 33.611 1.00 21.92 164 LEU D N 1
ATOM 10996 C CA . LEU D 1 164 ? -64.250 -5.153 33.080 1.00 23.18 164 LEU D CA 1
ATOM 10997 C C . LEU D 1 164 ? -64.939 -5.818 34.249 1.00 21.49 164 LEU D C 1
ATOM 10998 O O . LEU D 1 164 ? -64.376 -6.704 34.815 1.00 20.41 164 LEU D O 1
ATOM 11003 N N . LEU D 1 165 ? -66.152 -5.367 34.590 1.00 22.56 165 LEU D N 1
ATOM 11004 C CA . LEU D 1 165 ? -66.862 -5.808 35.777 1.00 21.59 165 LEU D CA 1
ATOM 11005 C C . LEU D 1 165 ? -68.070 -6.611 35.362 1.00 22.55 165 LEU D C 1
ATOM 11006 O O . LEU D 1 165 ? -68.866 -6.175 34.483 1.00 22.59 165 LEU D O 1
ATOM 11011 N N . PRO D 1 166 ? -68.277 -7.779 36.006 1.00 21.24 166 PRO D N 1
ATOM 11012 C CA . PRO D 1 166 ? -69.413 -8.574 35.623 1.00 21.50 166 PRO D CA 1
ATOM 11013 C C . PRO D 1 166 ? -70.689 -8.149 36.330 1.00 21.51 166 PRO D C 1
ATOM 11014 O O . PRO D 1 166 ? -71.404 -9.016 36.766 1.00 18.86 166 PRO D O 1
ATOM 11018 N N . CYS D 1 167 ? -71.065 -6.866 36.301 1.00 21.01 167 CYS D N 1
ATOM 11019 C CA . CYS D 1 167 ? -72.485 -6.659 36.605 1.00 22.91 167 CYS D CA 1
ATOM 11020 C C . CYS D 1 167 ? -72.975 -5.512 35.720 1.00 23.71 167 CYS D C 1
ATOM 11021 O O . CYS D 1 167 ? -72.156 -4.872 35.056 1.00 22.64 167 CYS D O 1
ATOM 11024 N N . ASN D 1 168 ? -74.281 -5.225 35.786 1.00 20.58 168 ASN D N 1
ATOM 11025 C CA . ASN D 1 168 ? -74.924 -4.221 34.965 1.00 20.65 168 ASN D CA 1
ATOM 11026 C C . ASN D 1 168 ? -74.424 -2.809 35.305 1.00 20.73 168 ASN D C 1
ATOM 11027 O O . ASN D 1 168 ? -74.095 -2.486 36.471 1.00 19.79 168 ASN D O 1
ATOM 11032 N N . TRP D 1 169 ? -74.424 -1.957 34.278 1.00 18.86 169 TRP D N 1
ATOM 11033 C CA . TRP D 1 169 ? -73.853 -0.627 34.427 1.00 19.41 169 TRP D CA 1
ATOM 11034 C C . TRP D 1 169 ? -74.509 0.182 35.545 1.00 19.93 169 TRP D C 1
ATOM 11035 O O . TRP D 1 169 ? -73.849 1.020 36.144 1.00 21.19 169 TRP D O 1
ATOM 11046 N N . ALA D 1 170 ? -75.834 0.083 35.743 1.00 20.54 170 ALA D N 1
ATOM 11047 C CA . ALA D 1 170 ? -76.533 1.093 36.571 1.00 19.56 170 ALA D CA 1
ATOM 11048 C C . ALA D 1 170 ? -76.112 1.049 38.051 1.00 19.54 170 ALA D C 1
ATOM 11049 O O . ALA D 1 170 ? -75.997 2.104 38.690 1.00 20.29 170 ALA D O 1
ATOM 11051 N N . GLN D 1 171 ? -75.872 -0.150 38.598 1.00 18.44 171 GLN D N 1
ATOM 11052 C CA . GLN D 1 171 ? -75.472 -0.233 39.991 1.00 19.62 171 GLN D CA 1
ATOM 11053 C C . GLN D 1 171 ? -74.065 0.360 40.188 1.00 20.41 171 GLN D C 1
ATOM 11054 O O . GLN D 1 171 ? -73.738 0.860 41.275 1.00 19.37 171 GLN D O 1
ATOM 11060 N N . ILE D 1 172 ? -73.251 0.310 39.135 1.00 20.77 172 ILE D N 1
ATOM 11061 C CA . ILE D 1 172 ? -71.889 0.848 39.176 1.00 22.47 172 ILE D CA 1
ATOM 11062 C C . ILE D 1 172 ? -71.968 2.408 39.120 1.00 22.01 172 ILE D C 1
ATOM 11063 O O . ILE D 1 172 ? -71.414 3.138 39.928 1.00 21.55 172 ILE D O 1
ATOM 11068 N N . LEU D 1 173 ? -72.711 2.933 38.165 1.00 21.28 173 LEU D N 1
ATOM 11069 C CA . LEU D 1 173 ? -72.974 4.364 38.106 1.00 22.84 173 LEU D CA 1
ATOM 11070 C C . LEU D 1 173 ? -73.489 4.827 39.479 1.00 22.39 173 LEU D C 1
ATOM 11071 O O . LEU D 1 173 ? -72.966 5.782 40.003 1.00 21.16 173 LEU D O 1
ATOM 11076 N N . GLU D 1 174 ? -74.446 4.110 40.105 1.00 22.67 174 GLU D N 1
ATOM 11077 C CA . GLU D 1 174 ? -75.096 4.594 41.313 1.00 23.17 174 GLU D CA 1
ATOM 11078 C C . GLU D 1 174 ? -74.052 4.746 42.403 1.00 24.23 174 GLU D C 1
ATOM 11079 O O . GLU D 1 174 ? -74.129 5.634 43.266 1.00 24.76 174 GLU D O 1
ATOM 11085 N N . GLY D 1 175 ? -73.071 3.825 42.364 1.00 22.40 175 GLY D N 1
ATOM 11086 C CA . GLY D 1 175 ? -71.977 3.847 43.317 1.00 22.67 175 GLY D CA 1
ATOM 11087 C C . GLY D 1 175 ? -71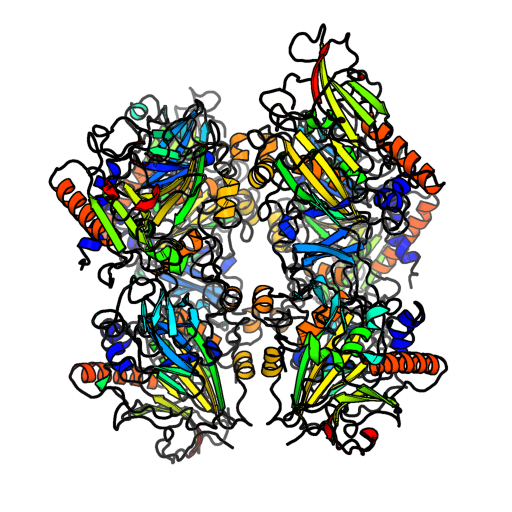.139 5.114 43.252 1.00 24.13 175 GLY D C 1
ATOM 11088 O O . GLY D 1 175 ? -70.389 5.401 44.197 1.00 26.50 175 GLY D O 1
ATOM 11089 N N . ALA D 1 176 ? -71.266 5.897 42.159 1.00 24.58 176 ALA D N 1
ATOM 11090 C CA . ALA D 1 176 ? -70.423 7.072 41.999 1.00 25.19 176 ALA D CA 1
ATOM 11091 C C . ALA D 1 176 ? -71.230 8.325 42.332 1.00 28.83 176 ALA D C 1
ATOM 11092 O O . ALA D 1 176 ? -70.703 9.436 42.271 1.00 30.48 176 ALA D O 1
ATOM 11094 N N . ILE D 1 177 ? -72.534 8.173 42.613 1.00 27.66 177 ILE D N 1
ATOM 11095 C CA . ILE D 1 177 ? -73.334 9.329 43.015 1.00 28.06 177 ILE D CA 1
ATOM 11096 C C . ILE D 1 177 ? -73.899 9.011 44.391 1.00 28.98 177 ILE D C 1
ATOM 11097 O O . ILE D 1 177 ? -75.104 9.085 44.617 1.00 28.60 177 ILE D O 1
ATOM 11102 N N . ASP D 1 178 ? -73.015 8.627 45.306 1.00 28.33 178 ASP D N 1
ATOM 11103 C CA . ASP D 1 178 ? -73.491 8.059 46.552 1.00 28.94 178 ASP D CA 1
ATOM 11104 C C . ASP D 1 178 ? -72.549 8.518 47.662 1.00 29.34 178 ASP D C 1
ATOM 11105 O O . ASP D 1 178 ? -71.996 7.705 48.384 1.00 28.78 178 ASP D O 1
ATOM 11110 N N . SER D 1 179 ? -72.390 9.833 47.791 1.00 28.04 179 SER D N 1
ATOM 11111 C CA . SER D 1 179 ? -71.359 10.433 48.616 1.00 30.70 179 SER D CA 1
ATOM 11112 C C . SER D 1 179 ? -71.211 9.784 50.003 1.00 31.70 179 SER D C 1
ATOM 11113 O O . SER D 1 179 ? -70.093 9.653 50.495 1.00 31.49 179 SER D O 1
ATOM 11116 N N . ALA D 1 180 ? -72.317 9.330 50.610 1.00 31.25 180 ALA D N 1
ATOM 11117 C CA . ALA D 1 180 ? -72.297 8.809 51.973 1.00 32.32 180 ALA D CA 1
ATOM 11118 C C . ALA D 1 180 ? -71.416 7.553 52.095 1.00 32.65 180 ALA D C 1
ATOM 11119 O O . ALA D 1 180 ? -70.822 7.308 53.149 1.00 33.69 180 ALA D O 1
ATOM 11121 N N . HIS D 1 181 ? -71.392 6.721 51.053 1.00 28.88 181 HIS D N 1
ATOM 11122 C CA . HIS D 1 181 ? -70.678 5.445 51.124 1.00 28.86 181 HIS D CA 1
ATOM 11123 C C . HIS D 1 181 ? -69.209 5.632 51.502 1.00 29.01 181 HIS D C 1
ATOM 11124 O O . HIS D 1 181 ? -68.609 4.733 52.078 1.00 28.79 181 HIS D O 1
ATOM 11131 N N . SER D 1 182 ? -68.589 6.782 51.162 1.00 31.75 182 SER D N 1
ATOM 11132 C CA . SER D 1 182 ? -67.151 6.947 51.427 1.00 31.45 182 SER D CA 1
ATOM 11133 C C . SER D 1 182 ? -66.842 6.884 52.921 1.00 31.90 182 SER D C 1
ATOM 11134 O O . SER D 1 182 ? -65.787 6.379 53.344 1.00 33.84 182 SER D O 1
ATOM 11137 N N . SER D 1 183 ? -67.768 7.460 53.689 1.00 31.72 183 SER D N 1
ATOM 11138 C CA . SER D 1 183 ? -67.746 7.565 55.137 1.00 31.71 183 SER D CA 1
ATOM 11139 C C . SER D 1 183 ? -67.859 6.211 55.829 1.00 31.75 183 SER D C 1
ATOM 11140 O O . SER D 1 183 ? -67.478 6.121 57.005 1.00 33.05 183 SER D O 1
ATOM 11143 N N . SER D 1 184 ? -68.343 5.187 55.108 1.00 29.41 184 SER D N 1
ATOM 11144 C CA . SER D 1 184 ? -68.308 3.819 55.634 1.00 29.06 184 SER D CA 1
ATOM 11145 C C . SER D 1 184 ? -67.272 2.970 54.877 1.00 29.38 184 SER D C 1
ATOM 11146 O O . SER D 1 184 ? -66.167 2.759 55.389 1.00 28.22 184 SER D O 1
ATOM 11149 N N . LEU D 1 185 ? -67.640 2.530 53.661 1.00 27.43 185 LEU D N 1
ATOM 11150 C CA . LEU D 1 185 ? -66.814 1.664 52.837 1.00 26.54 185 LEU D CA 1
ATOM 11151 C C . LEU D 1 185 ? -65.370 2.170 52.844 1.00 26.62 185 LEU D C 1
ATOM 11152 O O . LEU D 1 185 ? -64.445 1.367 53.040 1.00 26.63 185 LEU D O 1
ATOM 11157 N N . HIS D 1 186 ? -65.180 3.485 52.647 1.00 25.20 186 HIS D N 1
ATOM 11158 C CA . HIS D 1 186 ? -63.847 3.987 52.380 1.00 25.35 186 HIS D CA 1
ATOM 11159 C C . HIS D 1 186 ? -63.263 4.652 53.629 1.00 28.36 186 HIS D C 1
ATOM 11160 O O . HIS D 1 186 ? -62.311 5.449 53.526 1.00 30.92 186 HIS D O 1
ATOM 11167 N N . SER D 1 187 ? -63.779 4.325 54.821 1.00 30.90 187 SER D N 1
ATOM 11168 C CA . SER D 1 187 ? -63.358 5.084 56.008 1.00 32.63 187 SER D CA 1
ATOM 11169 C C . SER D 1 187 ? -61.870 4.879 56.318 1.00 34.23 187 SER D C 1
ATOM 11170 O O . SER D 1 187 ? -61.311 5.704 57.014 1.00 33.33 187 SER D O 1
ATOM 11173 N N . SER D 1 188 ? -61.238 3.792 55.827 1.00 31.87 188 SER D N 1
ATOM 11174 C CA . SER D 1 188 ? -59.827 3.553 56.120 1.00 32.82 188 SER D CA 1
ATOM 11175 C C . SER D 1 188 ? -58.956 4.086 54.972 1.00 34.98 188 SER D C 1
ATOM 11176 O O . SER D 1 188 ? -57.754 3.831 54.925 1.00 36.38 188 SER D O 1
ATOM 11179 N N . ASP D 1 189 ? -59.581 4.689 53.958 1.00 33.56 189 ASP D N 1
ATOM 11180 C CA . ASP D 1 189 ? -58.844 5.179 52.814 1.00 35.43 189 ASP D CA 1
ATOM 11181 C C . ASP D 1 189 ? -58.850 6.715 52.762 1.00 39.10 189 ASP D C 1
ATOM 11182 O O . ASP D 1 189 ? -58.689 7.265 51.670 1.00 38.09 189 ASP D O 1
ATOM 11187 N N . MET D 1 190 ? -59.049 7.404 53.897 1.00 44.64 190 MET D N 1
ATOM 11188 C CA . MET D 1 190 ? -59.063 8.870 53.940 1.00 54.72 190 MET D CA 1
ATOM 11189 C C . MET D 1 190 ? -57.700 9.387 54.427 1.00 59.06 190 MET D C 1
ATOM 11190 O O . MET D 1 190 ? -57.261 10.441 53.892 1.00 65.61 190 MET D O 1
ATOM 11195 N N . ARG D 1 207 ? -59.335 14.603 54.245 1.00 80.31 207 ARG D N 1
ATOM 11196 C CA . ARG D 1 207 ? -60.740 15.114 54.286 1.00 84.61 207 ARG D CA 1
ATOM 11197 C C . ARG D 1 207 ? -60.994 15.927 55.569 1.00 77.84 207 ARG D C 1
ATOM 11198 O O . ARG D 1 207 ? -60.671 15.467 56.671 1.00 81.56 207 ARG D O 1
ATOM 11206 N N . PRO D 1 208 ? -61.566 17.160 55.463 1.00 67.40 208 PRO D N 1
ATOM 11207 C CA . PRO D 1 208 ? -61.749 18.067 56.605 1.00 63.99 208 PRO D CA 1
ATOM 11208 C C . PRO D 1 208 ? -63.060 17.888 57.371 1.00 59.13 208 PRO D C 1
ATOM 11209 O O . PRO D 1 208 ? -63.651 18.852 57.879 1.00 52.69 208 PRO D O 1
ATOM 11213 N N . SER D 1 209 ? -63.480 16.626 57.463 1.00 51.55 209 SER D N 1
ATOM 11214 C CA . SER D 1 209 ? -64.758 16.275 58.038 1.00 50.16 209 SER D CA 1
ATOM 11215 C C . SER D 1 209 ? -64.684 14.839 58.534 1.00 49.41 209 SER D C 1
ATOM 11216 O O . SER D 1 209 ? -63.951 14.032 57.959 1.00 50.29 209 SER D O 1
ATOM 11219 N N . THR D 1 210 ? -65.488 14.530 59.558 1.00 50.64 210 THR D N 1
ATOM 11220 C CA . THR D 1 210 ? -65.662 13.183 60.105 1.00 51.67 210 THR D CA 1
ATOM 11221 C C . THR D 1 210 ? -67.156 12.840 60.099 1.00 51.93 210 THR D C 1
ATOM 11222 O O . THR D 1 210 ? -67.589 11.823 60.631 1.00 54.53 210 THR D O 1
ATOM 11226 N N . ASP D 1 211 ? -67.959 13.755 59.554 1.00 48.56 211 ASP D N 1
ATOM 11227 C CA . ASP D 1 211 ? -69.398 13.593 59.418 1.00 45.30 211 ASP D CA 1
ATOM 11228 C C . ASP D 1 211 ? -69.726 12.461 58.428 1.00 41.20 211 ASP D C 1
ATOM 11229 O O . ASP D 1 211 ? -69.360 12.556 57.267 1.00 37.43 211 ASP D O 1
ATOM 11234 N N . LYS D 1 212 ? -70.482 11.437 58.873 1.00 41.17 212 LYS D N 1
ATOM 11235 C CA . LYS D 1 212 ? -70.825 10.304 58.022 1.00 42.79 212 LYS D CA 1
ATOM 11236 C C . LYS D 1 212 ? -72.196 10.464 57.371 1.00 42.21 212 LYS D C 1
ATOM 11237 O O . LYS D 1 212 ? -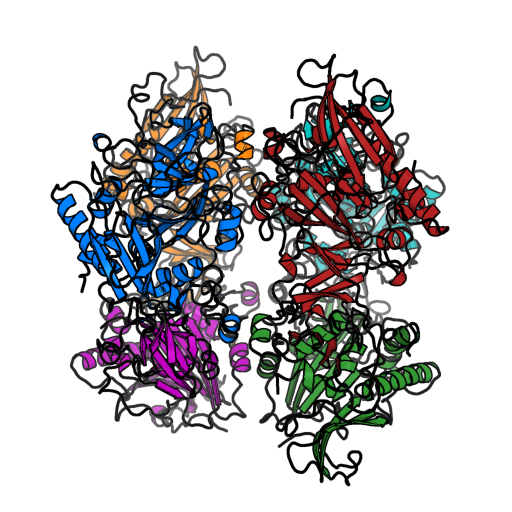72.548 9.678 56.480 1.00 41.13 212 LYS D O 1
ATOM 11243 N N . ALA D 1 213 ? -72.977 11.458 57.827 1.00 40.76 213 ALA D N 1
ATOM 11244 C CA . ALA D 1 213 ? -74.362 11.556 57.369 1.00 40.20 213 ALA D CA 1
ATOM 11245 C C . ALA D 1 213 ? -74.586 12.886 56.656 1.00 39.50 213 ALA D C 1
ATOM 11246 O O . ALA D 1 213 ? -75.194 13.803 57.207 1.00 40.10 213 ALA D O 1
ATOM 11248 N N . PRO D 1 214 ? -74.043 13.087 55.433 1.00 40.40 214 PRO D N 1
ATOM 11249 C CA . PRO D 1 214 ? -74.184 14.393 54.777 1.00 37.57 214 PRO D CA 1
ATOM 11250 C C . PRO D 1 214 ? -75.654 14.590 54.399 1.00 40.15 214 PRO D C 1
ATOM 11251 O O . PRO D 1 214 ? -76.373 13.614 54.121 1.00 37.51 214 PRO D O 1
ATOM 11255 N N . ARG D 1 215 ? -76.081 15.868 54.407 1.00 40.97 215 ARG D N 1
ATOM 11256 C CA . ARG D 1 215 ? -77.295 16.349 53.757 1.00 42.99 215 ARG D CA 1
ATOM 11257 C C . ARG D 1 215 ? -77.087 16.366 52.233 1.00 44.15 215 ARG D C 1
ATOM 11258 O O . ARG D 1 215 ? -75.994 16.699 51.712 1.00 41.71 215 ARG D O 1
ATOM 11266 N N . MET D 1 216 ? -78.171 16.054 51.514 1.00 38.19 216 MET D N 1
ATOM 11267 C CA . MET D 1 216 ? -78.085 15.899 50.077 1.00 34.63 216 MET D CA 1
ATOM 11268 C C . MET D 1 216 ? -79.011 16.910 49.402 1.00 37.72 216 MET D C 1
ATOM 11269 O O . MET D 1 216 ? -80.145 17.084 49.819 1.00 36.63 216 MET D O 1
ATOM 11274 N N . GLN D 1 217 ? -78.539 17.547 48.329 1.00 37.58 217 GLN D N 1
ATOM 11275 C CA . GLN D 1 217 ? -79.391 18.386 47.509 1.00 38.78 217 GLN D CA 1
ATOM 11276 C C . GLN D 1 217 ? -79.015 18.199 46.046 1.00 36.69 217 GLN D C 1
ATOM 11277 O O . GLN D 1 217 ? -77.838 18.116 45.672 1.00 36.87 217 GLN D O 1
ATOM 11283 N N . VAL D 1 218 ? -80.036 18.204 45.211 1.00 35.92 218 VAL D N 1
ATOM 11284 C CA . VAL D 1 218 ? -79.886 17.867 43.802 1.00 36.04 218 VAL D CA 1
ATOM 11285 C C . VAL D 1 218 ? -80.366 19.050 42.987 1.00 35.04 218 VAL D C 1
ATOM 11286 O O . VAL D 1 218 ? -81.259 19.734 43.446 1.00 33.92 218 VAL D O 1
ATOM 11290 N N . GLN D 1 219 ? -79.754 19.280 41.817 1.00 35.39 219 GLN D N 1
ATOM 11291 C CA . GLN D 1 219 ? -80.150 20.289 40.854 1.00 32.76 219 GLN D CA 1
ATOM 11292 C C . GLN D 1 219 ? -80.131 19.673 39.462 1.00 33.59 219 GLN D C 1
ATOM 11293 O O . GLN D 1 219 ? -79.054 19.395 38.937 1.00 33.58 219 GLN D O 1
ATOM 11299 N N . ARG D 1 220 ? -81.318 19.415 38.888 1.00 32.49 220 ARG D N 1
ATOM 11300 C CA . ARG D 1 220 ? -81.457 18.893 37.537 1.00 32.70 220 ARG D CA 1
ATOM 11301 C C . ARG D 1 220 ? -80.866 19.863 36.524 1.00 32.96 220 ARG D C 1
ATOM 11302 O O . ARG D 1 220 ? -80.888 21.081 36.704 1.00 33.11 220 ARG D O 1
ATOM 11310 N N . THR D 1 221 ? -80.312 19.299 35.448 1.00 32.27 221 THR D N 1
ATOM 11311 C CA . THR D 1 221 ? -79.830 20.092 34.337 1.00 29.58 221 THR D CA 1
ATOM 11312 C C . THR D 1 221 ? -80.295 19.383 33.079 1.00 30.51 221 THR D C 1
ATOM 11313 O O . THR D 1 221 ? -80.897 18.316 33.178 1.00 31.12 221 THR D O 1
ATOM 11317 N N . GLY D 1 222 ? -79.971 19.961 31.924 1.00 28.69 222 GLY D N 1
ATOM 11318 C CA . GLY D 1 222 ? -80.345 19.346 30.681 1.00 29.58 222 GLY D CA 1
ATOM 11319 C C . GLY D 1 222 ? -79.407 18.192 30.312 1.00 30.22 222 GLY D C 1
ATOM 11320 O O . GLY D 1 222 ? -79.664 17.535 29.319 1.00 33.12 222 GLY D O 1
ATOM 11321 N N . TYR D 1 223 ? -78.320 17.944 31.043 1.00 27.41 223 TYR D N 1
ATOM 11322 C CA . TYR D 1 223 ? -77.459 16.825 30.634 1.00 27.88 223 TYR D CA 1
ATOM 11323 C C . TYR D 1 223 ? -77.451 15.743 31.719 1.00 27.91 223 TYR D C 1
ATOM 11324 O O . TYR D 1 223 ? -76.715 14.755 31.602 1.00 28.46 223 TYR D O 1
ATOM 11333 N N . GLY D 1 224 ? -78.174 16.002 32.835 1.00 26.46 224 GLY D N 1
ATOM 11334 C CA . GLY D 1 224 ? -78.204 15.118 33.977 1.00 26.24 224 GLY D CA 1
ATOM 11335 C C . GLY D 1 224 ? -78.605 15.845 35.254 1.00 27.68 224 GLY D C 1
ATOM 11336 O O . GLY D 1 224 ? -79.717 16.354 35.326 1.00 27.94 224 GLY D O 1
ATOM 11337 N N . PHE D 1 225 ? -77.732 15.849 36.278 1.00 26.20 225 PHE D N 1
ATOM 11338 C CA . PHE D 1 225 ? -77.948 16.719 37.423 1.00 26.09 225 PHE D CA 1
ATOM 11339 C C . PHE D 1 225 ? -76.619 17.021 38.119 1.00 27.78 225 PHE D C 1
ATOM 11340 O O . PHE D 1 225 ? -75.641 16.301 37.950 1.00 27.67 225 PHE D O 1
ATOM 11348 N N . ARG D 1 226 ? -76.582 18.090 38.918 1.00 27.44 226 ARG D N 1
ATOM 11349 C CA . ARG D 1 226 ? -75.507 18.181 39.877 1.00 29.22 226 ARG D CA 1
ATOM 11350 C C . ARG D 1 226 ? -76.105 17.857 41.233 1.00 28.46 226 ARG D C 1
ATOM 11351 O O . ARG D 1 226 ? -77.305 17.989 41.434 1.00 32.69 226 ARG D O 1
ATOM 11359 N N . TYR D 1 227 ? -75.266 17.433 42.166 1.00 29.08 227 TYR D N 1
ATOM 11360 C CA . TYR D 1 227 ? -75.716 17.291 43.544 1.00 29.63 227 TYR D CA 1
ATOM 11361 C C . TYR D 1 227 ? -74.588 17.695 44.472 1.00 29.60 227 TYR D C 1
ATOM 11362 O O . TYR D 1 227 ? -73.422 17.630 44.075 1.00 30.03 227 TYR D O 1
ATOM 11371 N N . ALA D 1 228 ? -74.972 18.103 45.685 1.00 29.85 228 ALA D N 1
ATOM 11372 C CA . ALA D 1 228 ? -74.035 18.430 46.749 1.00 30.88 228 ALA D CA 1
ATOM 11373 C C . ALA D 1 228 ? -74.349 17.558 47.965 1.00 32.11 228 ALA D C 1
ATOM 11374 O O . ALA D 1 228 ? -75.512 17.348 48.299 1.00 29.02 228 ALA D O 1
ATOM 11376 N N . ALA D 1 229 ? -73.299 16.939 48.520 1.00 35.23 229 ALA D N 1
ATOM 11377 C CA . ALA D 1 229 ? -73.307 16.349 49.842 1.00 33.66 229 ALA D CA 1
ATOM 11378 C C . ALA D 1 229 ? -72.720 17.397 50.781 1.00 34.44 229 ALA D C 1
ATOM 11379 O O . ALA D 1 229 ? -71.610 17.857 50.570 1.00 34.30 229 ALA D O 1
ATOM 11381 N N . LEU D 1 230 ? -73.499 17.834 51.769 1.00 37.16 230 LEU D N 1
ATOM 11382 C CA . LEU D 1 230 ? -73.007 18.822 52.719 1.00 36.17 230 LEU D CA 1
ATOM 11383 C C . LEU D 1 230 ? -72.701 18.116 54.041 1.00 35.18 230 LEU D C 1
ATOM 11384 O O . LEU D 1 230 ? -73.546 17.434 54.630 1.00 36.36 230 LEU D O 1
ATOM 11389 N N . ARG D 1 231 ? -71.469 18.297 54.497 1.00 35.05 231 ARG D N 1
ATOM 11390 C CA . ARG D 1 231 ? -71.006 17.728 55.752 1.00 36.42 231 ARG D CA 1
ATOM 11391 C C . ARG D 1 231 ? -70.690 18.874 56.723 1.00 38.28 231 ARG D C 1
ATOM 11392 O O . ARG D 1 231 ? -70.352 19.981 56.301 1.00 36.94 231 ARG D O 1
ATOM 11400 N N . ARG D 1 232 ? -70.838 18.591 58.020 1.00 39.13 232 ARG D N 1
ATOM 11401 C CA . ARG D 1 232 ? -70.278 19.424 59.066 1.00 41.79 232 ARG D CA 1
ATOM 11402 C C . ARG D 1 232 ? -68.757 19.320 58.972 1.00 42.32 232 ARG D C 1
ATOM 11403 O O . ARG D 1 232 ? -68.202 18.225 59.123 1.00 42.06 232 ARG D O 1
ATOM 11411 N N . PRO D 1 233 ? -68.040 20.447 58.709 1.00 40.32 233 PRO D N 1
ATOM 11412 C CA . PRO D 1 233 ? -66.575 20.435 58.728 1.00 43.25 233 PRO D CA 1
ATOM 11413 C C . PRO D 1 233 ? -66.136 20.242 60.192 1.00 51.03 233 PRO D C 1
ATOM 11414 O O . PRO D 1 233 ? -66.956 20.384 61.118 1.00 48.67 233 PRO D O 1
ATOM 11418 N N . LEU D 1 234 ? -64.829 19.973 60.401 1.00 58.33 234 LEU D N 1
ATOM 11419 C CA . LEU D 1 234 ? -64.256 19.696 61.717 1.00 57.98 234 LEU D CA 1
ATOM 11420 C C . LEU D 1 234 ? -64.065 20.952 62.559 1.00 59.15 234 LEU D C 1
ATOM 11421 O O . LEU D 1 234 ? -63.936 20.848 63.767 1.00 65.73 234 LEU D O 1
ATOM 11426 N N . SER D 1 235 ? -64.032 22.121 61.918 1.00 58.08 235 SER D N 1
ATOM 11427 C CA . SER D 1 235 ? -64.101 23.391 62.617 1.00 56.39 235 SER D CA 1
ATOM 11428 C C . SER D 1 235 ? -65.209 24.220 61.987 1.00 56.50 235 SER D C 1
ATOM 11429 O O . SER D 1 235 ? -65.567 23.982 60.826 1.00 56.44 235 SER D O 1
ATOM 11432 N N . ASN D 1 236 ? -65.746 25.166 62.772 1.00 54.32 236 ASN D N 1
ATOM 11433 C CA . ASN D 1 236 ? -66.710 26.146 62.295 1.00 54.50 236 ASN D CA 1
ATOM 11434 C C . ASN D 1 236 ? -67.939 25.504 61.653 1.00 54.63 236 ASN D C 1
ATOM 11435 O O . ASN D 1 236 ? -68.522 26.067 60.719 1.00 51.71 236 ASN D O 1
ATOM 11440 N N . ALA D 1 237 ? -68.369 24.357 62.197 1.00 53.40 237 ALA D N 1
ATOM 11441 C CA . ALA D 1 237 ? -69.408 23.593 61.535 1.00 52.99 237 ALA D CA 1
ATOM 11442 C C . ALA D 1 237 ? -70.728 24.360 61.557 1.00 53.36 237 ALA D C 1
ATOM 11443 O O . ALA D 1 237 ? -71.592 24.077 60.743 1.00 52.95 237 ALA D O 1
ATOM 11445 N N . ALA D 1 238 ? -70.876 25.361 62.437 1.00 55.21 238 ALA D N 1
ATOM 11446 C CA . ALA D 1 238 ? -72.124 26.111 62.453 1.00 52.09 238 ALA D CA 1
ATOM 11447 C C . ALA D 1 238 ? -72.067 27.343 61.550 1.00 49.54 238 ALA D C 1
ATOM 11448 O O . ALA D 1 238 ? -73.093 27.966 61.402 1.00 50.50 238 ALA D O 1
ATOM 11450 N N . GLU D 1 239 ? -70.908 27.695 60.965 1.00 48.24 239 GLU D N 1
ATOM 11451 C CA . GLU D 1 239 ? -70.807 28.763 59.963 1.00 51.08 239 GLU D CA 1
ATOM 11452 C C . GLU D 1 239 ? -70.778 28.179 58.543 1.00 47.57 239 GLU D C 1
ATOM 11453 O O . GLU D 1 239 ? -71.330 28.758 57.614 1.00 47.15 239 GLU D O 1
ATOM 11459 N N . ASN D 1 240 ? -70.144 27.016 58.386 1.00 46.40 240 ASN D N 1
ATOM 11460 C CA . ASN D 1 240 ? -69.710 26.529 57.089 1.00 47.50 240 ASN D CA 1
ATOM 11461 C C . ASN D 1 240 ? -70.119 25.084 56.929 1.00 47.78 240 ASN D C 1
ATOM 11462 O O . ASN D 1 240 ? -70.219 24.384 57.927 1.00 47.32 240 ASN D O 1
ATOM 11467 N N . ASP D 1 241 ? -70.306 24.686 55.659 1.00 46.14 241 ASP D N 1
ATOM 11468 C CA . ASP D 1 241 ? -70.465 23.305 55.249 1.00 44.12 241 ASP D CA 1
ATOM 11469 C C . ASP D 1 241 ? -69.239 22.896 54.411 1.00 43.89 241 ASP D C 1
ATOM 11470 O O . ASP D 1 241 ? -68.681 23.685 53.611 1.00 35.02 241 ASP D O 1
ATOM 11475 N N . TYR D 1 242 ? -68.828 21.636 54.629 1.00 39.19 242 TYR D N 1
ATOM 11476 C CA . TYR D 1 242 ? -67.976 20.944 53.686 1.00 40.23 242 TYR D CA 1
ATOM 11477 C C . TYR D 1 242 ? -68.858 20.437 52.544 1.00 40.51 242 TYR D C 1
ATOM 11478 O O . TYR D 1 242 ? -69.557 19.422 52.707 1.00 37.77 242 TYR D O 1
ATOM 11487 N N . VAL D 1 243 ? -68.776 21.153 51.402 1.00 37.66 243 VAL D N 1
ATOM 11488 C CA . VAL D 1 243 ? -69.518 20.866 50.174 1.00 38.29 243 VAL D CA 1
ATOM 11489 C C . VAL D 1 243 ? -68.711 19.965 49.218 1.00 36.80 243 VAL D C 1
ATOM 11490 O O . VAL D 1 243 ? -67.626 20.306 48.760 1.00 35.56 243 VAL D O 1
ATOM 11494 N N . ARG D 1 244 ? -69.267 18.791 48.905 1.00 33.36 244 ARG D N 1
ATOM 11495 C CA . ARG D 1 244 ? -68.726 17.950 47.857 1.00 30.60 244 ARG D CA 1
ATOM 11496 C C . ARG D 1 244 ? -69.803 17.849 46.776 1.00 30.17 244 ARG D C 1
ATOM 11497 O O . ARG D 1 244 ? -70.888 17.320 47.005 1.00 30.57 244 ARG D O 1
ATOM 11505 N N . SER D 1 245 ? -69.502 18.392 45.607 1.00 28.18 245 SER D N 1
ATOM 11506 C CA . SER D 1 245 ? -70.495 18.383 44.546 1.00 28.64 245 SER D CA 1
ATOM 11507 C C . SER D 1 245 ? -70.018 17.452 43.448 1.00 28.13 245 SER D C 1
ATOM 11508 O O . SER D 1 245 ? -68.875 17.586 42.990 1.00 28.99 245 SER D O 1
ATOM 11511 N N . THR D 1 246 ? -70.929 16.572 43.041 1.00 27.21 246 THR D N 1
ATOM 11512 C CA . THR D 1 246 ? -70.695 15.544 42.023 1.00 26.32 246 THR D CA 1
ATOM 11513 C C . THR D 1 246 ? -71.631 15.883 40.872 1.00 27.01 246 THR D C 1
ATOM 11514 O O . THR D 1 246 ? -72.744 16.378 41.105 1.00 29.81 246 THR D O 1
ATOM 11518 N N . VAL D 1 247 ? -71.209 15.614 39.636 1.00 25.21 247 VAL D N 1
ATOM 11519 C CA . VAL D 1 247 ? -72.101 15.872 38.530 1.00 24.18 247 VAL D CA 1
ATOM 11520 C C . VAL D 1 247 ? -72.413 14.545 37.836 1.00 25.52 247 VAL D C 1
ATOM 11521 O O . VAL D 1 247 ? -71.466 13.819 37.487 1.00 27.66 247 VAL D O 1
ATOM 11525 N N . PHE D 1 248 ? -73.705 14.255 37.642 1.00 22.90 248 PHE D N 1
ATOM 11526 C CA . PHE D 1 248 ? -74.163 13.157 36.821 1.00 24.03 248 PHE D CA 1
ATOM 11527 C C . PHE D 1 248 ? -74.283 13.622 35.374 1.00 24.68 248 PHE D C 1
ATOM 11528 O O . PHE D 1 248 ? -75.092 14.501 35.082 1.00 24.45 248 PHE D O 1
ATOM 11536 N N . VAL D 1 249 ? -73.476 13.041 34.485 1.00 22.91 249 VAL D N 1
ATOM 11537 C CA . VAL D 1 249 ? -73.605 13.363 33.074 1.00 23.14 249 VAL D CA 1
ATOM 11538 C C . VAL D 1 249 ? -74.199 12.157 32.368 1.00 25.05 249 VAL D C 1
ATOM 11539 O O . VAL D 1 249 ? -73.564 11.100 32.262 1.00 26.17 249 VAL D O 1
ATOM 11543 N N . ALA D 1 250 ? -75.434 12.313 31.891 1.00 24.16 250 ALA D N 1
ATOM 11544 C CA . ALA D 1 250 ? -76.119 11.148 31.384 1.00 24.99 250 ALA D CA 1
ATOM 11545 C C . ALA D 1 250 ? -75.414 10.689 30.122 1.00 25.27 250 ALA D C 1
ATOM 11546 O O . ALA D 1 250 ? -74.850 11.481 29.365 1.00 24.84 250 ALA D O 1
ATOM 11548 N N . PRO D 1 251 ? -75.489 9.390 29.804 1.00 27.89 251 PRO D N 1
ATOM 11549 C CA . PRO D 1 251 ? -76.197 8.397 30.627 1.00 27.29 251 PRO D CA 1
ATOM 11550 C C . PRO D 1 251 ? -75.471 7.721 31.805 1.00 26.82 251 PRO D C 1
ATOM 11551 O O . PRO D 1 251 ? -76.130 7.101 32.678 1.00 24.00 251 PRO D O 1
ATOM 11555 N N . ALA D 1 252 ? -74.114 7.751 31.803 1.00 25.88 252 ALA D N 1
ATOM 11556 C CA . ALA D 1 252 ? -73.394 6.857 32.704 1.00 25.45 252 ALA D CA 1
ATOM 11557 C C . ALA D 1 252 ? -71.997 7.362 33.084 1.00 26.39 252 ALA D C 1
ATOM 11558 O O . ALA D 1 252 ? -71.059 6.555 33.274 1.00 22.94 252 ALA D O 1
ATOM 11560 N N . THR D 1 253 ? -71.931 8.681 33.331 1.00 25.24 253 THR D N 1
ATOM 11561 C CA . THR D 1 253 ? -70.714 9.389 33.671 1.00 23.26 253 THR D CA 1
ATOM 11562 C C . THR D 1 253 ? -70.968 10.079 34.996 1.00 24.44 253 THR D C 1
ATOM 11563 O O . THR D 1 253 ? -72.037 10.649 35.153 1.00 26.47 253 THR D O 1
ATOM 11567 N N . ALA D 1 254 ? -70.001 10.021 35.937 1.00 24.27 254 ALA D N 1
ATOM 11568 C CA . ALA D 1 254 ? -70.027 10.849 37.129 1.00 23.69 254 ALA D CA 1
ATOM 11569 C C . ALA D 1 254 ? -68.749 11.667 37.156 1.00 24.61 254 ALA D C 1
ATOM 11570 O O . ALA D 1 254 ? -67.631 11.127 37.162 1.00 27.62 254 ALA D O 1
ATOM 11572 N N . LEU D 1 255 ? -68.889 12.989 37.186 1.00 26.60 255 LEU D N 1
ATOM 11573 C CA . LEU D 1 255 ? -67.741 13.789 37.610 1.00 25.53 255 LEU D CA 1
ATOM 11574 C C . LEU D 1 255 ? -67.746 13.817 39.140 1.00 25.06 255 LEU D C 1
ATOM 11575 O O . LEU D 1 255 ? -68.651 14.332 39.760 1.00 25.68 255 LEU D O 1
ATOM 11580 N N . ILE D 1 256 ? -66.716 13.233 39.729 1.00 26.10 256 ILE D N 1
ATOM 11581 C CA . ILE D 1 256 ? -66.653 12.900 41.146 1.00 27.35 256 ILE D CA 1
ATOM 11582 C C . ILE D 1 256 ? -65.841 14.030 41.724 1.00 26.11 256 ILE D C 1
ATOM 11583 O O . ILE D 1 256 ? -65.103 14.672 40.982 1.00 23.87 256 ILE D O 1
ATOM 11588 N N . PRO D 1 257 ? -66.047 14.373 43.002 1.00 27.61 257 PRO D N 1
ATOM 11589 C CA . PRO D 1 257 ? -65.364 15.541 43.569 1.00 28.74 257 PRO D CA 1
ATOM 11590 C C . PRO D 1 257 ? -63.848 15.397 43.410 1.00 29.07 257 PRO D C 1
ATOM 11591 O O . PRO D 1 257 ? -63.266 14.316 43.605 1.00 30.88 257 PRO D O 1
ATOM 11595 N N . PRO D 1 258 ? -63.135 16.466 43.017 1.00 28.91 258 PRO D N 1
ATOM 11596 C CA . PRO D 1 258 ? -61.687 16.339 42.883 1.00 28.45 258 PRO D CA 1
ATOM 11597 C C . PRO D 1 258 ? -61.016 16.359 44.255 1.00 31.59 258 PRO D C 1
ATOM 11598 O O . PRO D 1 258 ? -61.659 16.378 45.315 1.00 32.51 258 PRO D O 1
ATOM 11602 N N . ASN D 1 259 ? -59.689 16.258 44.235 1.00 33.73 259 ASN D N 1
ATOM 11603 C CA . ASN D 1 259 ? -58.886 16.489 45.419 1.00 33.97 259 ASN D CA 1
ATOM 11604 C C . ASN D 1 259 ? -58.237 17.853 45.222 1.00 33.96 259 ASN D C 1
ATOM 11605 O O . ASN D 1 259 ? -58.728 18.671 44.435 1.00 33.35 259 ASN D O 1
ATOM 11610 N N . ASN D 1 260 ? -57.105 18.079 45.889 1.00 35.85 260 ASN D N 1
ATOM 11611 C CA . ASN D 1 260 ? -56.434 19.366 45.795 1.00 36.85 260 ASN D CA 1
ATOM 11612 C C . ASN D 1 260 ? -55.556 19.453 44.548 1.00 33.19 260 ASN D C 1
ATOM 11613 O O . ASN D 1 260 ? -55.179 20.555 44.161 1.00 33.12 260 ASN D O 1
ATOM 11618 N N . LEU D 1 261 ? -55.180 18.315 43.954 1.00 29.95 261 LEU D N 1
ATOM 11619 C CA . LEU D 1 261 ? -54.213 18.403 42.875 1.00 31.94 261 LEU D CA 1
ATOM 11620 C C . LEU D 1 261 ? -54.817 18.134 41.498 1.00 31.23 261 LEU D C 1
ATOM 11621 O O . LEU D 1 261 ? -54.265 18.625 40.486 1.00 31.45 261 LEU D O 1
ATOM 11626 N N . TYR D 1 262 ? -55.854 17.278 41.453 1.00 27.00 262 TYR D N 1
ATOM 11627 C CA . TYR D 1 262 ? -56.361 16.790 40.175 1.00 27.32 262 TYR D CA 1
ATOM 11628 C C . TYR D 1 262 ? -57.813 16.366 40.299 1.00 25.52 262 TYR D C 1
ATOM 11629 O O . TYR D 1 262 ? -58.311 16.272 41.413 1.00 25.95 262 TYR D O 1
ATOM 11638 N N . ASN D 1 263 ? -58.443 16.092 39.155 1.00 24.35 263 ASN D N 1
ATOM 11639 C CA . ASN D 1 263 ? -59.844 15.711 39.094 1.00 25.58 263 ASN D CA 1
ATOM 11640 C C . ASN D 1 263 ? -59.973 14.205 38.868 1.00 27.00 263 ASN D C 1
ATOM 11641 O O . ASN D 1 263 ? -59.026 13.529 38.445 1.00 28.27 263 ASN D O 1
ATOM 11646 N N . VAL D 1 264 ? -61.191 13.713 39.100 1.00 26.02 264 VAL D N 1
ATOM 11647 C CA . VAL D 1 264 ? -61.537 12.309 39.077 1.00 26.34 264 VAL D CA 1
ATOM 11648 C C . VAL D 1 264 ? -62.889 12.219 38.376 1.00 28.77 264 VAL D C 1
ATOM 11649 O O . VAL D 1 264 ? -63.821 12.981 38.711 1.00 29.29 264 VAL D O 1
ATOM 11653 N N . ALA D 1 265 ? -62.975 11.325 37.378 1.00 25.53 265 ALA D N 1
ATOM 11654 C CA . ALA D 1 265 ? -64.258 11.038 36.743 1.00 24.36 265 ALA D CA 1
ATOM 11655 C C . ALA D 1 265 ? -64.423 9.526 36.586 1.00 25.83 265 ALA D C 1
ATOM 11656 O O . ALA D 1 265 ? -63.443 8.758 36.671 1.00 25.33 265 ALA D O 1
ATOM 11658 N N . ASN D 1 266 ? -65.650 9.124 36.277 1.00 24.14 266 ASN D N 1
ATOM 11659 C CA . ASN D 1 266 ? -65.959 7.734 36.068 1.00 23.83 266 ASN D CA 1
ATOM 11660 C C . ASN D 1 266 ? -66.877 7.680 34.843 1.00 25.86 266 ASN D C 1
ATOM 11661 O O . ASN D 1 266 ? -67.919 8.368 34.813 1.00 23.21 266 ASN D O 1
ATOM 11666 N N . ILE D 1 267 ? -66.499 6.886 33.835 1.00 23.65 267 ILE D N 1
ATOM 11667 C CA . ILE D 1 267 ? -67.412 6.670 32.736 1.00 23.96 267 ILE D CA 1
ATOM 11668 C C . ILE D 1 267 ? -67.641 5.178 32.541 1.00 22.84 267 ILE D C 1
ATOM 11669 O O . ILE D 1 267 ? -66.690 4.402 32.620 1.00 21.46 267 ILE D O 1
ATOM 11674 N N . ASN D 1 268 ? -68.916 4.779 32.412 1.00 20.57 268 ASN D N 1
ATOM 11675 C CA . ASN D 1 268 ? -69.223 3.369 32.425 1.00 21.75 268 ASN D CA 1
ATOM 11676 C C . ASN D 1 268 ? -69.830 3.028 31.082 1.00 24.55 268 ASN D C 1
ATOM 11677 O O . ASN D 1 268 ? -70.670 3.789 30.533 1.00 23.57 268 ASN D O 1
ATOM 11682 N N . VAL D 1 269 ? -69.353 1.911 30.507 1.00 21.91 269 VAL D N 1
ATOM 11683 C CA . VAL D 1 269 ? -69.905 1.579 29.212 1.00 21.10 269 VAL D CA 1
ATOM 11684 C C . VAL D 1 269 ? -70.452 0.165 29.316 1.00 21.25 269 VAL D C 1
ATOM 11685 O O . VAL D 1 269 ? -69.713 -0.802 29.514 1.00 23.17 269 VAL D O 1
ATOM 11689 N N . PRO D 1 270 ? -71.769 -0.017 29.146 1.00 21.88 270 PRO D N 1
ATOM 11690 C CA . PRO D 1 270 ? -72.331 -1.376 29.225 1.00 20.76 270 PRO D CA 1
ATOM 11691 C C . PRO D 1 270 ? -71.794 -2.254 28.079 1.00 21.90 270 PRO D C 1
ATOM 11692 O O . PRO D 1 270 ? -71.973 -1.968 26.892 1.00 20.70 270 PRO D O 1
ATOM 11696 N N . MET D 1 271 ? -71.173 -3.371 28.436 1.00 22.89 271 MET D N 1
ATOM 11697 C CA . MET D 1 271 ? -70.770 -4.355 27.438 1.00 22.26 271 MET D CA 1
ATOM 11698 C C . MET D 1 271 ? -71.988 -5.146 26.974 1.00 22.34 271 MET D C 1
ATOM 11699 O O . MET D 1 271 ? -72.091 -5.518 25.818 1.00 23.48 271 MET D O 1
ATOM 11704 N N . ASP D 1 272 ? -72.852 -5.493 27.915 1.00 22.63 272 ASP D N 1
ATOM 11705 C CA . ASP D 1 272 ? -74.105 -6.165 27.639 1.00 23.89 272 ASP D CA 1
ATOM 11706 C C . ASP D 1 272 ? -74.928 -5.971 28.918 1.00 23.51 272 ASP D C 1
ATOM 11707 O O . ASP D 1 272 ? -74.584 -5.148 29.735 1.00 23.19 272 ASP D O 1
ATOM 11712 N N . ASP D 1 273 ? -75.964 -6.773 29.126 1.00 24.80 273 ASP D N 1
ATOM 11713 C CA . ASP D 1 273 ? -76.893 -6.476 30.195 1.00 25.93 273 ASP D CA 1
ATOM 11714 C C . ASP D 1 273 ? -76.293 -6.743 31.566 1.00 24.70 273 ASP D C 1
ATOM 11715 O O . ASP D 1 273 ? -76.833 -6.237 32.560 1.00 22.22 273 ASP D O 1
ATOM 11720 N N . THR D 1 274 ? -75.206 -7.538 31.605 1.00 23.28 274 THR D N 1
ATOM 11721 C CA . THR D 1 274 ? -74.707 -7.996 32.887 1.00 24.27 274 THR D CA 1
ATOM 11722 C C . THR D 1 274 ? -73.196 -7.804 33.003 1.00 25.07 274 THR D C 1
ATOM 11723 O O . THR D 1 274 ? -72.603 -8.356 33.917 1.00 29.18 274 THR D O 1
ATOM 11727 N N . ASN D 1 275 ? -72.581 -7.013 32.122 1.00 22.24 275 ASN D N 1
ATOM 11728 C CA . ASN D 1 275 ? -71.154 -6.718 32.194 1.00 22.71 275 ASN D CA 1
ATOM 11729 C C . ASN D 1 275 ? -70.933 -5.256 31.805 1.00 21.87 275 ASN D C 1
ATOM 11730 O O . ASN D 1 275 ? -71.589 -4.742 30.893 1.00 22.70 275 ASN D O 1
ATOM 11735 N N . THR D 1 276 ? -69.937 -4.622 32.417 1.00 21.39 276 THR D N 1
ATOM 11736 C CA . THR D 1 276 ? -69.695 -3.192 32.220 1.00 20.23 276 THR D CA 1
ATOM 11737 C C . THR D 1 276 ? -68.191 -2.879 32.104 1.00 22.28 276 THR D C 1
ATOM 11738 O O . THR D 1 276 ? -67.403 -3.327 32.920 1.00 21.41 276 THR D O 1
ATOM 11742 N N . ALA D 1 277 ? -67.761 -2.143 31.055 1.00 21.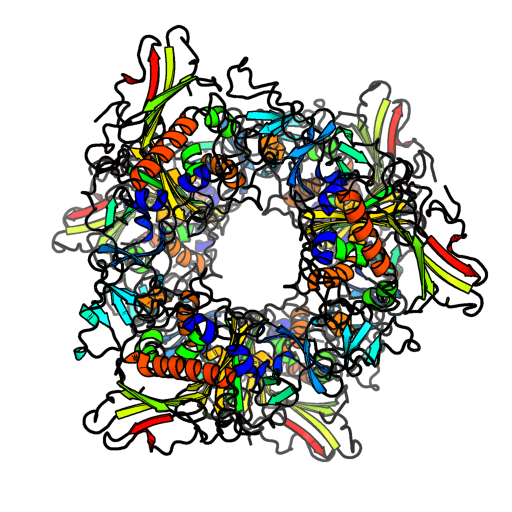51 277 ALA D N 1
ATOM 11743 C CA . ALA D 1 277 ? -66.409 -1.633 31.060 1.00 20.18 277 ALA D CA 1
ATOM 11744 C C . ALA D 1 277 ? -66.448 -0.403 31.963 1.00 20.57 277 ALA D C 1
ATOM 11745 O O . ALA D 1 277 ? -67.088 0.586 31.651 1.00 19.43 277 ALA D O 1
ATOM 11747 N N . PHE D 1 278 ? -65.714 -0.471 33.061 1.00 21.18 278 PHE D N 1
ATOM 11748 C CA . PHE D 1 278 ? -65.626 0.599 34.041 1.00 22.19 278 PHE D CA 1
ATOM 11749 C C . PHE D 1 278 ? -64.315 1.364 33.849 1.00 23.54 278 PHE D C 1
ATOM 11750 O O . PHE D 1 278 ? -63.205 0.805 33.879 1.00 23.75 278 PHE D O 1
ATOM 11758 N N . TYR D 1 279 ? -64.446 2.670 33.693 1.00 21.16 279 TYR D N 1
ATOM 11759 C CA . TYR D 1 279 ? -63.271 3.457 33.466 1.00 20.58 279 TYR D CA 1
ATOM 11760 C C . TYR D 1 279 ? -63.219 4.493 34.575 1.00 22.45 279 TYR D C 1
ATOM 11761 O O . TYR D 1 279 ? -64.164 5.284 34.730 1.00 21.61 279 TYR D O 1
ATOM 11770 N N . PHE D 1 280 ? -62.089 4.503 35.294 1.00 21.76 280 PHE D N 1
ATOM 11771 C CA . PHE D 1 280 ? -61.973 5.416 36.410 1.00 24.24 280 PHE D CA 1
ATOM 11772 C C . PHE D 1 280 ? -60.705 6.253 36.193 1.00 22.99 280 PHE D C 1
ATOM 11773 O O . PHE D 1 280 ? -59.629 5.678 36.073 1.00 22.26 280 PHE D O 1
ATOM 11781 N N . ILE D 1 281 ? -60.848 7.594 36.201 1.00 21.76 281 ILE D N 1
ATOM 11782 C CA . ILE D 1 281 ? -59.950 8.494 35.485 1.00 22.78 281 ILE D CA 1
ATOM 11783 C C . ILE D 1 281 ? -59.433 9.558 36.438 1.00 24.43 281 ILE D C 1
ATOM 11784 O O . ILE D 1 281 ? -60.260 10.165 37.134 1.00 26.61 281 ILE D O 1
ATOM 11789 N N . ALA D 1 282 ? -58.095 9.765 36.451 1.00 20.80 282 ALA D N 1
ATOM 11790 C CA . ALA D 1 282 ? -57.500 10.927 37.067 1.00 22.49 282 ALA D CA 1
ATOM 11791 C C . ALA D 1 282 ? -57.170 11.925 35.947 1.00 25.01 282 ALA D C 1
ATOM 11792 O O . ALA D 1 282 ? -56.615 11.525 34.919 1.00 24.06 282 ALA D O 1
ATOM 11794 N N . TRP D 1 283 ? -57.484 13.218 36.155 1.00 21.86 283 TRP D N 1
ATOM 11795 C CA . TRP D 1 283 ? -57.234 14.155 35.086 1.00 22.94 283 TRP D CA 1
ATOM 11796 C C . TRP D 1 283 ? -56.896 15.562 35.589 1.00 24.20 283 TRP D C 1
ATOM 11797 O O . TRP D 1 283 ? -57.319 16.009 36.645 1.00 24.15 283 TRP D O 1
ATOM 11808 N N . GLY D 1 284 ? -56.092 16.278 34.810 1.00 28.16 284 GLY D N 1
ATOM 11809 C CA . GLY D 1 284 ? -55.706 17.614 35.214 1.00 29.34 284 GLY D CA 1
ATOM 11810 C C . GLY D 1 284 ? -54.374 18.027 34.615 1.00 31.56 284 GLY D C 1
ATOM 11811 O O . GLY D 1 284 ? -53.966 17.532 33.569 1.00 32.90 284 GLY D O 1
ATOM 11812 N N . HIS D 1 285 ? -53.694 18.929 35.299 1.00 32.36 285 HIS D N 1
ATOM 11813 C CA . HIS D 1 285 ? -52.444 19.400 34.728 1.00 34.86 285 HIS D CA 1
ATOM 11814 C C . HIS D 1 285 ? -51.376 18.313 34.876 1.00 32.22 285 HIS D C 1
ATOM 11815 O O . HIS D 1 285 ? -51.196 17.786 35.955 1.00 30.17 285 HIS D O 1
ATOM 11822 N N . PRO D 1 286 ? -50.541 18.047 33.850 1.00 34.58 286 PRO D N 1
ATOM 11823 C CA . PRO D 1 286 ? -49.568 16.945 33.894 1.00 34.46 286 PRO D CA 1
ATOM 11824 C C . PRO D 1 286 ? -48.675 17.014 35.130 1.00 35.58 286 PRO D C 1
ATOM 11825 O O . PRO D 1 286 ? -48.282 15.983 35.680 1.00 33.65 286 PRO D O 1
ATOM 11829 N N . SER D 1 287 ? -48.428 18.229 35.629 1.00 32.40 287 SER D N 1
ATOM 11830 C CA . SER D 1 287 ? -47.500 18.354 36.729 1.00 34.52 287 SER D CA 1
ATOM 11831 C C . SER D 1 287 ? -48.134 17.911 38.040 1.00 34.01 287 SER D C 1
ATOM 11832 O O . SER D 1 287 ? -47.426 17.679 38.990 1.00 36.20 287 SER D O 1
ATOM 11835 N N . GLN D 1 288 ? -49.460 17.797 38.133 1.00 34.56 288 GLN D N 1
ATOM 11836 C CA . GLN D 1 288 ? -50.082 17.519 39.424 1.00 33.83 288 GLN D CA 1
ATOM 11837 C C . GLN D 1 288 ? -50.931 16.233 39.400 1.00 31.75 288 GLN D C 1
ATOM 11838 O O . GLN D 1 288 ? -51.608 15.921 40.358 1.00 32.20 288 GLN D O 1
ATOM 11844 N N . THR D 1 289 ? -50.935 15.499 38.289 1.00 28.73 289 THR D N 1
ATOM 11845 C CA . THR D 1 289 ? -51.852 14.406 38.057 1.00 28.64 289 THR D CA 1
ATOM 11846 C C . THR D 1 289 ? -50.994 13.164 37.893 1.00 27.58 289 THR D C 1
ATOM 11847 O O . THR D 1 289 ? -50.056 13.174 37.101 1.00 28.72 289 THR D O 1
ATOM 11851 N N . PRO D 1 290 ? -51.293 12.048 38.585 1.00 25.83 290 PRO D N 1
ATOM 11852 C CA . PRO D 1 290 ? -50.423 10.868 38.514 1.00 24.44 290 PRO D CA 1
ATOM 11853 C C . PRO D 1 290 ? -50.489 10.265 37.120 1.00 23.01 290 PRO D C 1
ATOM 11854 O O . PRO D 1 290 ? -51.460 10.477 36.413 1.00 22.43 290 PRO D O 1
ATOM 11858 N N . GLU D 1 291 ? -49.432 9.570 36.722 1.00 21.72 291 GLU D N 1
ATOM 11859 C CA . GLU D 1 291 ? -49.352 8.910 35.422 1.00 22.27 291 GLU D CA 1
ATOM 11860 C C . GLU D 1 291 ? -50.139 7.601 35.503 1.00 20.63 291 GLU D C 1
ATOM 11861 O O . GLU D 1 291 ? -50.569 7.217 36.576 1.00 22.02 291 GLU D O 1
ATOM 11867 N N . THR D 1 292 ? -50.350 6.919 34.393 1.00 19.74 292 THR D N 1
ATOM 11868 C CA . THR D 1 292 ? -51.289 5.810 34.324 1.00 21.03 292 THR D CA 1
ATOM 11869 C C . THR D 1 292 ? -50.918 4.707 35.326 1.00 21.76 292 THR D C 1
ATOM 11870 O O . THR D 1 292 ? -51.751 4.299 36.118 1.00 20.64 292 THR D O 1
ATOM 11874 N N . GLU D 1 293 ? -49.636 4.300 35.365 1.00 21.98 293 GLU D N 1
ATOM 11875 C CA . GLU D 1 293 ? -49.300 3.165 36.208 1.00 23.69 293 GLU D CA 1
ATOM 11876 C C . GLU D 1 293 ? -49.362 3.546 37.686 1.00 22.25 293 GLU D C 1
ATOM 11877 O O . GLU D 1 293 ? -49.575 2.684 38.534 1.00 21.25 293 GLU D O 1
ATOM 11883 N N . THR D 1 294 ? -49.101 4.827 37.980 1.00 22.60 294 THR D N 1
ATOM 11884 C CA . THR D 1 294 ? -49.090 5.301 39.360 1.00 21.74 294 THR D CA 1
ATOM 11885 C C . THR D 1 294 ? -50.532 5.219 39.834 1.00 21.83 294 THR D C 1
ATOM 11886 O O . THR D 1 294 ? -50.802 4.674 40.902 1.00 24.00 294 THR D O 1
ATOM 11890 N N . TRP D 1 295 ? -51.445 5.676 38.981 1.00 20.89 295 TRP D N 1
ATOM 11891 C CA . TRP D 1 295 ? -52.871 5.721 39.277 1.00 20.80 295 TRP D CA 1
ATOM 11892 C C . TRP D 1 295 ? -53.352 4.288 39.545 1.00 22.15 295 TRP D C 1
ATOM 11893 O O . TRP D 1 295 ? -53.877 3.982 40.636 1.00 21.90 295 TRP D O 1
ATOM 11904 N N . ARG D 1 296 ? -52.985 3.367 38.619 1.00 21.34 296 ARG D N 1
ATOM 11905 C CA . ARG D 1 296 ? -53.430 1.981 38.740 1.00 21.85 296 ARG D CA 1
ATOM 11906 C C . ARG D 1 296 ? -52.854 1.359 39.992 1.00 21.94 296 ARG D C 1
ATOM 11907 O O . ARG D 1 296 ? -53.542 0.587 40.660 1.00 23.25 296 ARG D O 1
ATOM 11915 N N . LYS D 1 297 ? -51.598 1.668 40.292 1.00 21.74 297 LYS D N 1
ATOM 11916 C CA . LYS D 1 297 ? -51.051 1.001 41.461 1.00 24.38 297 LYS D CA 1
ATOM 11917 C C . LYS D 1 297 ? -51.760 1.477 42.733 1.00 24.09 297 LYS D C 1
ATOM 11918 O O . LYS D 1 297 ? -52.098 0.685 43.621 1.00 23.12 297 LYS D O 1
ATOM 11924 N N . PHE D 1 298 ? -51.935 2.791 42.840 1.00 23.66 298 PHE D N 1
ATOM 11925 C CA . PHE D 1 298 ? -52.678 3.390 43.940 1.00 24.34 298 PHE D CA 1
ATOM 11926 C C . PHE D 1 298 ? -54.096 2.798 44.070 1.00 24.34 298 PHE D C 1
ATOM 11927 O O . PHE D 1 298 ? -54.580 2.647 45.192 1.00 25.39 298 PHE D O 1
ATOM 11935 N N . LEU D 1 299 ? -54.783 2.495 42.944 1.00 22.66 299 LEU D N 1
ATOM 11936 C CA . LEU D 1 299 ? -56.161 1.991 42.978 1.00 23.15 299 LEU D CA 1
ATOM 11937 C C . LEU D 1 299 ? -56.220 0.472 43.144 1.00 23.85 299 LEU D C 1
ATOM 11938 O O . LEU D 1 299 ? -57.339 -0.041 43.357 1.00 22.95 299 LEU D O 1
ATOM 11943 N N . ARG D 1 300 ? -55.045 -0.201 42.988 1.00 22.01 300 ARG D N 1
ATOM 11944 C CA . ARG D 1 300 ? -54.948 -1.656 42.879 1.00 22.78 300 ARG D CA 1
ATOM 11945 C C . ARG D 1 300 ? -55.715 -2.171 41.670 1.00 22.67 300 ARG D C 1
ATOM 11946 O O . ARG D 1 300 ? -56.578 -3.067 41.808 1.00 22.26 300 ARG D O 1
ATOM 11954 N N . GLN D 1 301 ? -55.367 -1.626 40.490 1.00 21.25 301 GLN D N 1
ATOM 11955 C CA . GLN D 1 301 ? -55.999 -1.983 39.217 1.00 19.38 301 GLN D CA 1
ATOM 11956 C C . GLN D 1 301 ? -54.850 -2.137 38.221 1.00 20.39 301 GLN D C 1
ATOM 11957 O O . GLN D 1 301 ? -54.972 -1.757 37.051 1.00 21.34 301 GLN D O 1
ATOM 11963 N N . THR D 1 302 ? -53.761 -2.792 38.667 1.00 21.03 302 THR D N 1
ATOM 11964 C CA . THR D 1 302 ? -52.624 -2.986 37.787 1.00 20.36 302 THR D CA 1
ATOM 11965 C C . THR D 1 302 ? -52.823 -4.248 36.983 1.00 20.45 302 THR D C 1
ATOM 11966 O O . THR D 1 302 ? -53.018 -5.330 37.561 1.00 19.46 302 THR D O 1
ATOM 11970 N N . VAL D 1 303 ? -52.669 -4.092 35.660 1.00 19.74 303 VAL D N 1
ATOM 11971 C CA . VAL D 1 303 ? -52.736 -5.236 34.783 1.00 20.42 303 VAL D CA 1
ATOM 11972 C C . VAL D 1 303 ? -51.598 -6.197 35.111 1.00 20.13 303 VAL D C 1
ATOM 11973 O O . VAL D 1 303 ? -50.461 -5.772 35.156 1.00 20.14 303 VAL D O 1
ATOM 11977 N N . GLY D 1 304 ? -51.886 -7.496 35.304 1.00 21.45 304 GLY D N 1
ATOM 11978 C CA . GLY D 1 304 ? -50.853 -8.474 35.608 1.00 19.62 304 GLY D CA 1
ATOM 11979 C C . GLY D 1 304 ? -50.680 -8.629 37.116 1.00 21.15 304 GLY D C 1
ATOM 11980 O O . GLY D 1 304 ? -50.072 -9.572 37.591 1.00 20.51 304 GLY D O 1
ATOM 11981 N N . VAL D 1 305 ? -51.253 -7.732 37.917 1.00 23.26 305 VAL D N 1
ATOM 11982 C CA . VAL D 1 305 ? -51.212 -7.919 39.372 1.00 21.42 305 VAL D CA 1
ATOM 11983 C C . VAL D 1 305 ? -52.634 -7.965 39.925 1.00 22.62 305 VAL D C 1
ATOM 11984 O O . VAL D 1 305 ? -52.999 -8.919 40.611 1.00 22.25 305 VAL D O 1
ATOM 11988 N N . ASP D 1 306 ? -53.444 -6.913 39.668 1.00 22.13 306 ASP D N 1
ATOM 11989 C CA . ASP D 1 306 ? -54.841 -6.955 40.133 1.00 20.08 306 ASP D CA 1
ATOM 11990 C C . ASP D 1 306 ? -55.779 -7.500 39.059 1.00 19.55 306 ASP D C 1
ATOM 11991 O O . ASP D 1 306 ? -56.820 -8.062 39.379 1.00 20.73 306 ASP D O 1
ATOM 11996 N N . LEU D 1 307 ? -55.439 -7.283 37.777 1.00 19.68 307 LEU D N 1
ATOM 11997 C CA . LEU D 1 307 ? -56.305 -7.638 36.661 1.00 20.05 307 LEU D CA 1
ATOM 11998 C C . LEU D 1 307 ? -55.542 -8.622 35.789 1.00 20.81 307 LEU D C 1
ATOM 11999 O O . LEU D 1 307 ? -54.291 -8.595 35.774 1.00 23.71 307 LEU D O 1
ATOM 12004 N N . ASP D 1 308 ? -56.298 -9.379 34.996 1.00 20.26 308 ASP D N 1
ATOM 12005 C CA . ASP D 1 308 ? -55.679 -10.258 34.014 1.00 22.58 308 ASP D CA 1
ATOM 12006 C C . ASP D 1 308 ? -55.403 -9.378 32.786 1.00 22.21 308 ASP D C 1
ATOM 12007 O O . ASP D 1 308 ? -55.584 -8.149 32.804 1.00 20.34 308 ASP D O 1
ATOM 12012 N N . GLN D 1 309 ? -54.862 -9.964 31.737 1.00 23.09 309 GLN D N 1
ATOM 12013 C CA . GLN D 1 309 ? -54.471 -9.165 30.572 1.00 25.16 309 GLN D CA 1
ATOM 12014 C C . GLN D 1 309 ? -55.679 -8.544 29.859 1.00 23.96 309 GLN D C 1
ATOM 12015 O O . GLN D 1 309 ? -55.491 -7.692 28.999 1.00 23.55 309 GLN D O 1
ATOM 12021 N N . ASN D 1 310 ? -56.884 -9.034 30.113 1.00 20.25 310 ASN D N 1
ATOM 12022 C CA . ASN D 1 310 ? -58.071 -8.406 29.536 1.00 20.73 310 ASN D CA 1
ATOM 12023 C C . ASN D 1 310 ? -58.745 -7.416 30.491 1.00 20.81 310 ASN D C 1
ATOM 12024 O O . ASN D 1 310 ? -59.932 -7.080 30.308 1.00 19.71 310 ASN D O 1
ATOM 12029 N N . TYR D 1 311 ? -58.047 -7.051 31.574 1.00 19.71 311 TYR D N 1
ATOM 12030 C CA . TYR D 1 311 ? -58.523 -6.069 32.538 1.00 19.82 311 TYR D CA 1
ATOM 12031 C C . TYR D 1 311 ? -59.687 -6.592 33.384 1.00 21.77 311 TYR D C 1
ATOM 12032 O O . TYR D 1 311 ? -60.448 -5.785 33.913 1.00 19.37 311 TYR D O 1
ATOM 12041 N N . ARG D 1 312 ? -59.748 -7.907 33.605 1.00 22.20 312 ARG D N 1
ATOM 12042 C CA . ARG D 1 312 ? -60.756 -8.460 34.488 1.00 22.69 312 ARG D CA 1
ATOM 12043 C C . ARG D 1 312 ? -60.117 -8.724 35.848 1.00 22.95 312 ARG D C 1
ATOM 12044 O O . ARG D 1 312 ? -58.992 -9.245 35.960 1.00 23.06 312 ARG D O 1
ATOM 12052 N N . PRO D 1 313 ? -60.861 -8.400 36.922 1.00 22.80 313 PRO D N 1
ATOM 12053 C CA . PRO D 1 313 ? -60.340 -8.465 38.279 1.00 23.47 313 PRO D CA 1
ATOM 12054 C C . PRO D 1 313 ? -60.011 -9.912 38.616 1.00 23.72 313 PRO D C 1
ATOM 12055 O O . PRO D 1 313 ? -60.819 -10.794 38.333 1.00 24.21 313 PRO D O 1
ATOM 12059 N N . LEU D 1 314 ? -58.857 -10.146 39.251 1.00 23.97 314 LEU D N 1
ATOM 12060 C CA . LEU D 1 314 ? -58.589 -11.426 39.895 1.00 23.81 314 LEU D CA 1
ATOM 12061 C C . LEU D 1 314 ? -59.317 -11.558 41.241 1.00 23.82 314 LEU D C 1
ATOM 12062 O O . LEU D 1 314 ? -59.501 -12.690 41.719 1.00 21.80 314 LEU D O 1
ATOM 12067 N N . ARG D 1 315 ? -59.573 -10.424 41.918 1.00 22.86 315 ARG D N 1
ATOM 12068 C CA . ARG D 1 315 ? -60.473 -10.381 43.068 1.00 24.50 315 ARG D CA 1
ATOM 12069 C C . ARG D 1 315 ? -61.878 -10.784 42.598 1.00 25.06 315 ARG D C 1
ATOM 12070 O O . ARG D 1 315 ? -62.375 -10.297 41.578 1.00 23.55 315 ARG D O 1
ATOM 12078 N N . ASN D 1 316 ? -62.493 -11.738 43.317 1.00 23.09 316 ASN D N 1
ATOM 12079 C CA . ASN D 1 316 ? -63.810 -12.189 42.931 1.00 23.04 316 ASN D CA 1
ATOM 12080 C C . ASN D 1 316 ? -64.531 -12.737 44.154 1.00 23.89 316 ASN D C 1
ATOM 12081 O O . ASN D 1 316 ? -64.010 -12.760 45.278 1.00 23.75 316 ASN D O 1
ATOM 12086 N N . GLU D 1 317 ? -65.746 -13.216 43.920 1.00 26.20 317 GLU D N 1
ATOM 12087 C CA . GLU D 1 317 ? -66.596 -13.692 45.005 1.00 27.30 317 GLU D CA 1
ATOM 12088 C C . GLU D 1 317 ? -66.028 -14.978 45.562 1.00 25.45 317 GLU D C 1
ATOM 12089 O O . GLU D 1 317 ? -66.062 -15.175 46.777 1.00 24.93 317 GLU D O 1
ATOM 12095 N N . ALA D 1 318 ? -65.506 -15.839 44.698 1.00 25.15 318 ALA D N 1
ATOM 12096 C CA . ALA D 1 318 ? -64.989 -17.067 45.296 1.00 26.25 318 ALA D CA 1
ATOM 12097 C C . ALA D 1 318 ? -63.748 -16.777 46.156 1.00 30.10 318 ALA D C 1
ATOM 12098 O O . ALA D 1 318 ? -63.469 -17.546 47.079 1.00 31.76 318 ALA D O 1
ATOM 12100 N N . ASN D 1 319 ? -62.996 -15.674 45.935 1.00 24.74 319 ASN D N 1
ATOM 12101 C CA . ASN D 1 319 ? -61.887 -15.500 46.875 1.00 24.09 319 ASN D CA 1
ATOM 12102 C C . ASN D 1 319 ? -62.210 -14.329 47.822 1.00 25.14 319 ASN D C 1
ATOM 12103 O O . ASN D 1 319 ? -61.324 -13.780 48.493 1.00 24.34 319 ASN D O 1
ATOM 12108 N N . LYS D 1 320 ? -63.493 -13.872 47.790 1.00 23.93 320 LYS D N 1
ATOM 12109 C CA . LYS D 1 320 ? -64.020 -12.856 48.702 1.00 23.73 320 LYS D CA 1
ATOM 12110 C C . LYS D 1 320 ? -63.288 -11.524 48.514 1.00 23.30 320 LYS D C 1
ATOM 12111 O O . LYS D 1 320 ? -63.078 -10.755 49.472 1.00 20.30 320 LYS D O 1
ATOM 12117 N N . PHE D 1 321 ? -62.905 -11.256 47.253 1.00 23.41 321 PHE D N 1
ATOM 12118 C CA . PHE D 1 321 ? -62.185 -10.039 46.908 1.00 22.17 321 PHE D CA 1
ATOM 12119 C C . PHE D 1 321 ? -60.888 -9.876 47.724 1.00 22.53 321 PHE D C 1
ATOM 12120 O O . PHE D 1 321 ? -60.465 -8.718 47.978 1.00 21.12 321 PHE D O 1
ATOM 12128 N N . TRP D 1 322 ? -60.246 -11.034 48.062 1.00 22.26 322 TRP D N 1
ATOM 12129 C CA . TRP D 1 322 ? -59.040 -11.087 48.895 1.00 23.49 322 TRP D CA 1
ATOM 12130 C C . TRP D 1 322 ? -59.265 -10.475 50.283 1.00 24.43 322 TRP D C 1
ATOM 12131 O O . TRP D 1 322 ? -58.311 -9.992 50.898 1.00 26.61 322 TRP D O 1
ATOM 12142 N N . GLN D 1 323 ? -60.509 -10.424 50.762 1.00 24.47 323 GLN D N 1
ATOM 12143 C CA . GLN D 1 323 ? -60.763 -9.659 51.961 1.00 25.59 323 GLN D CA 1
ATOM 12144 C C . GLN D 1 323 ? -59.906 -10.271 53.070 1.00 26.60 323 GLN D C 1
ATOM 12145 O O . GLN D 1 323 ? -59.900 -11.472 53.257 1.00 26.48 323 GLN D O 1
ATOM 12151 N N . ASP D 1 324 ? -59.224 -9.446 53.848 1.00 26.75 324 ASP D N 1
ATOM 12152 C CA . ASP D 1 324 ? -58.362 -9.999 54.882 1.00 27.71 324 ASP D CA 1
ATOM 12153 C C . ASP D 1 324 ? -59.005 -9.779 56.266 1.00 25.76 324 ASP D C 1
ATOM 12154 O O . ASP D 1 324 ? -59.044 -8.648 56.782 1.00 24.76 324 ASP D O 1
ATOM 12159 N N . ARG D 1 325 ? -59.477 -10.846 56.890 1.00 23.67 325 ARG D N 1
ATOM 12160 C CA . ARG D 1 325 ? -60.182 -10.625 58.157 1.00 25.36 325 ARG D CA 1
ATOM 12161 C C . ARG D 1 325 ? -59.275 -10.170 59.300 1.00 25.29 325 ARG D C 1
ATOM 12162 O O . ARG D 1 325 ? -59.711 -9.484 60.232 1.00 27.12 325 ARG D O 1
ATOM 12170 N N . ASN D 1 326 ? -58.009 -10.597 59.275 1.00 26.64 326 ASN D N 1
ATOM 12171 C CA . ASN D 1 326 ? -57.002 -10.117 60.218 1.00 27.68 326 ASN D CA 1
ATOM 12172 C C . ASN D 1 326 ? -56.804 -8.605 60.040 1.00 26.19 326 ASN D C 1
ATOM 12173 O O . ASN D 1 326 ? -56.706 -7.888 61.035 1.00 25.54 326 ASN D O 1
ATOM 12178 N N . ALA D 1 327 ? -56.780 -8.096 58.801 1.00 24.99 327 ALA D N 1
ATOM 12179 C CA . ALA D 1 327 ? -56.658 -6.659 58.681 1.00 24.33 327 ALA D CA 1
ATOM 12180 C C . ALA D 1 327 ? -57.875 -6.015 59.335 1.00 25.67 327 ALA D C 1
ATOM 12181 O O . ALA D 1 327 ? -57.796 -4.921 59.899 1.00 27.28 327 ALA D O 1
ATOM 12183 N N . MET D 1 328 ? -59.022 -6.677 59.241 1.00 25.14 328 MET D N 1
ATOM 12184 C CA . MET D 1 328 ? -60.214 -5.968 59.682 1.00 27.53 328 MET D CA 1
ATOM 12185 C C . MET D 1 328 ? -60.219 -5.879 61.212 1.00 28.76 328 MET D C 1
ATOM 12186 O O . MET D 1 328 ? -60.560 -4.848 61.801 1.00 27.97 328 MET D O 1
ATOM 12191 N N . LYS D 1 329 ? -59.884 -7.011 61.827 1.00 30.88 329 LYS D N 1
ATOM 12192 C CA . LYS D 1 329 ? -59.676 -7.103 63.265 1.00 36.50 329 LYS D CA 1
ATOM 12193 C C . LYS D 1 329 ? -58.636 -6.063 63.697 1.00 34.41 329 LYS D C 1
ATOM 12194 O O . LYS D 1 329 ? -58.799 -5.374 64.704 1.00 35.45 329 LYS D O 1
ATOM 12200 N N . ALA D 1 330 ? -57.601 -5.866 62.882 1.00 33.48 330 ALA D N 1
ATOM 12201 C CA . ALA D 1 330 ? -56.631 -4.849 63.264 1.00 33.81 330 ALA D CA 1
ATOM 12202 C C . ALA D 1 330 ? -57.173 -3.454 63.011 1.00 36.26 330 ALA D C 1
ATOM 12203 O O . ALA D 1 330 ? -56.428 -2.518 63.191 1.00 40.49 330 ALA D O 1
ATOM 12205 N N . GLY D 1 331 ? -58.406 -3.272 62.537 1.00 35.28 331 GLY D N 1
ATOM 12206 C CA . GLY D 1 331 ? -58.837 -1.873 62.448 1.00 33.76 331 GLY D CA 1
ATOM 12207 C C . GLY D 1 331 ? -58.996 -1.373 61.009 1.00 33.05 331 GLY D C 1
ATOM 12208 O O . GLY D 1 331 ? -59.484 -0.283 60.796 1.00 32.94 331 GLY D O 1
ATOM 12209 N N . ASN D 1 332 ? -58.585 -2.150 60.008 1.00 28.52 332 ASN D N 1
ATOM 12210 C CA . ASN D 1 332 ? -58.881 -1.715 58.657 1.00 29.38 332 ASN D CA 1
ATOM 12211 C C . ASN D 1 332 ? -60.383 -1.937 58.406 1.00 28.27 332 ASN D C 1
ATOM 12212 O O . ASN D 1 332 ? -60.872 -3.061 58.581 1.00 28.35 332 ASN D O 1
ATOM 12217 N N . PHE D 1 333 ? -61.087 -0.929 57.867 1.00 26.25 333 PHE D N 1
ATOM 12218 C CA . PHE D 1 333 ? -62.537 -1.092 57.710 1.00 27.58 333 PHE D CA 1
ATOM 12219 C C . PHE D 1 333 ? -62.990 -2.349 56.944 1.00 26.32 333 PHE D C 1
ATOM 12220 O O . PHE D 1 333 ? -63.799 -3.110 57.501 1.00 25.38 333 PHE D O 1
ATOM 12228 N N . THR D 1 334 ? -62.534 -2.541 55.669 1.00 24.63 334 THR D N 1
ATOM 12229 C CA . THR D 1 334 ? -63.112 -3.567 54.794 1.00 23.87 334 THR D CA 1
ATOM 12230 C C . THR D 1 334 ? -62.207 -4.782 54.600 1.00 23.93 334 THR D C 1
ATOM 12231 O O . THR D 1 334 ? -62.674 -5.799 54.073 1.00 24.82 334 THR D O 1
ATOM 12235 N N . GLY D 1 335 ? -60.926 -4.611 54.962 1.00 22.09 335 GLY D N 1
ATOM 12236 C CA . GLY D 1 335 ? -59.819 -5.493 54.692 1.00 21.58 335 GLY D CA 1
ATOM 12237 C C . GLY D 1 335 ? -59.660 -5.827 53.206 1.00 21.74 335 GLY D C 1
ATOM 12238 O O . GLY D 1 335 ? -59.137 -6.904 52.897 1.00 19.49 335 GLY D O 1
ATOM 12239 N N . ILE D 1 336 ? -60.116 -4.906 52.319 1.00 23.51 336 ILE D N 1
ATOM 12240 C CA . ILE D 1 336 ? -59.946 -5.032 50.866 1.00 22.28 336 ILE D CA 1
ATOM 12241 C C . ILE D 1 336 ? -59.092 -3.863 50.406 1.00 23.71 336 ILE D C 1
ATOM 12242 O O . ILE D 1 336 ? -59.333 -2.706 50.811 1.00 22.24 336 ILE D O 1
ATOM 12247 N N . THR D 1 337 ? -58.086 -4.164 49.566 1.00 23.50 337 THR D N 1
ATOM 12248 C CA . THR D 1 337 ? -57.109 -3.143 49.226 1.00 22.99 337 THR D CA 1
ATOM 12249 C C . THR D 1 337 ? -57.398 -2.513 47.858 1.00 24.32 337 THR D C 1
ATOM 12250 O O . THR D 1 337 ? -57.713 -3.216 46.883 1.00 23.26 337 THR D O 1
ATOM 12254 N N . GLY D 1 338 ? -57.253 -1.174 47.765 1.00 23.68 338 GLY D N 1
ATOM 12255 C CA . GLY D 1 338 ? -57.715 -0.458 46.591 1.00 22.11 338 GLY D CA 1
ATOM 12256 C C . GLY D 1 338 ? -59.149 0.009 46.836 1.00 24.99 338 GLY D C 1
ATOM 12257 O O . GLY D 1 338 ? -60.058 -0.817 46.948 1.00 25.98 338 GLY D O 1
ATOM 12258 N N . PHE D 1 339 ? -59.365 1.328 46.941 1.00 24.84 339 PHE D N 1
ATOM 12259 C CA . PHE D 1 339 ? -60.713 1.758 47.291 1.00 25.10 339 PHE D CA 1
ATOM 12260 C C . PHE D 1 339 ? -61.678 1.292 46.203 1.00 23.80 339 PHE D C 1
ATOM 12261 O O . PHE D 1 339 ? -62.756 0.866 46.546 1.00 23.21 339 PHE D O 1
ATOM 12269 N N . PRO D 1 340 ? -61.375 1.320 44.876 1.00 23.12 340 PRO D N 1
ATOM 12270 C CA . PRO D 1 340 ? -62.362 0.815 43.925 1.00 22.65 340 PRO D CA 1
ATOM 12271 C C . PRO D 1 340 ? -62.642 -0.696 44.076 1.00 24.56 340 PRO D C 1
ATOM 12272 O O . PRO D 1 340 ? -63.763 -1.131 43.799 1.00 23.45 340 PRO D O 1
ATOM 12276 N N . ASN D 1 341 ? -61.675 -1.486 44.578 1.00 23.98 341 ASN D N 1
ATOM 12277 C CA . ASN D 1 341 ? -62.009 -2.891 44.812 1.00 23.17 341 ASN D CA 1
ATOM 12278 C C . ASN D 1 341 ? -63.049 -3.055 45.937 1.00 23.76 341 ASN D C 1
ATOM 12279 O O . ASN D 1 341 ? -63.776 -4.042 45.999 1.00 22.68 341 ASN D O 1
ATOM 12284 N N . GLN D 1 342 ? -63.072 -2.104 46.877 1.00 24.99 342 GLN D N 1
ATOM 12285 C CA . GLN D 1 342 ? -64.024 -2.115 47.965 1.00 23.14 342 GLN D CA 1
ATOM 12286 C C . GLN D 1 342 ? -65.398 -1.827 47.363 1.00 23.69 342 GLN D C 1
ATOM 12287 O O . GLN D 1 342 ? -66.367 -2.541 47.661 1.00 24.16 342 GLN D O 1
ATOM 12293 N N . ASP D 1 343 ? -65.481 -0.831 46.469 1.00 24.23 343 ASP D N 1
ATOM 12294 C CA . ASP D 1 343 ? -66.751 -0.580 45.777 1.00 25.74 343 ASP D CA 1
ATOM 12295 C C . ASP D 1 343 ? -67.183 -1.815 44.997 1.00 26.72 343 ASP D C 1
ATOM 12296 O O . ASP D 1 343 ? -68.364 -2.206 45.009 1.00 25.09 343 ASP D O 1
ATOM 12301 N N . VAL D 1 344 ? -66.199 -2.451 44.334 1.00 25.76 344 VAL D N 1
ATOM 12302 C CA . VAL D 1 344 ? -66.531 -3.532 43.421 1.00 26.03 344 VAL D CA 1
ATOM 12303 C C . VAL D 1 344 ? -67.147 -4.703 44.172 1.00 26.89 344 VAL D C 1
ATOM 12304 O O . VAL D 1 344 ? -68.033 -5.354 43.638 1.00 29.67 344 VAL D O 1
ATOM 12308 N N . ALA D 1 345 ? -66.630 -5.019 45.370 1.00 25.55 345 ALA D N 1
ATOM 12309 C CA . ALA D 1 345 ? -67.180 -6.078 46.214 1.00 24.02 345 ALA D CA 1
ATOM 12310 C C . ALA D 1 345 ? -68.664 -5.810 46.559 1.00 23.62 345 ALA D C 1
ATOM 12311 O O . ALA D 1 345 ? -69.487 -6.738 46.657 1.00 23.78 345 ALA D O 1
ATOM 12313 N N . MET D 1 346 ? -69.021 -4.528 46.790 1.00 22.89 346 MET D N 1
ATOM 12314 C CA . MET D 1 346 ? -70.423 -4.241 47.064 1.00 22.82 346 MET D CA 1
ATOM 12315 C C . MET D 1 346 ? -71.276 -4.435 45.809 1.00 21.93 346 MET D C 1
ATOM 12316 O O . MET D 1 346 ? -72.291 -5.148 45.815 1.00 24.23 346 MET D O 1
ATOM 12321 N N . TRP D 1 347 ? -70.839 -3.864 44.684 1.00 23.89 347 TRP D N 1
ATOM 12322 C CA . TRP D 1 347 ? -71.614 -3.921 43.455 1.00 22.80 347 TRP D CA 1
ATOM 12323 C C . TRP D 1 347 ? -71.861 -5.360 42.985 1.00 24.02 347 TRP D C 1
ATOM 12324 O O . TRP D 1 347 ? -72.926 -5.647 42.422 1.00 23.31 347 TRP D O 1
ATOM 12335 N N . LEU D 1 348 ? -70.833 -6.217 43.097 1.00 21.56 348 LEU D N 1
ATOM 12336 C CA . LEU D 1 348 ? -70.937 -7.526 42.482 1.00 23.09 348 LEU D CA 1
ATOM 12337 C C . LEU D 1 348 ? -71.800 -8.428 43.336 1.00 24.44 348 LEU D C 1
ATOM 12338 O O . LEU D 1 348 ? -72.468 -9.284 42.782 1.00 27.40 348 LEU D O 1
ATOM 12343 N N . THR D 1 349 ? -71.851 -8.170 44.654 1.00 24.39 349 THR D N 1
ATOM 12344 C CA . THR D 1 349 ? -72.638 -9.026 45.517 1.00 24.92 349 THR D CA 1
ATOM 12345 C C . THR D 1 349 ? -74.121 -8.697 45.427 1.00 25.51 349 THR D C 1
ATOM 12346 O O . THR D 1 349 ? -74.921 -9.480 45.909 1.00 27.98 349 THR D O 1
ATOM 12350 N N . MET D 1 350 ? -74.491 -7.547 44.854 1.00 24.78 350 MET D N 1
ATOM 12351 C CA . MET D 1 350 ? -75.895 -7.258 44.600 1.00 26.71 350 MET D CA 1
ATOM 12352 C C . MET D 1 350 ? -76.434 -8.185 43.492 1.00 29.24 350 MET D C 1
ATOM 12353 O O . MET D 1 350 ? -77.658 -8.268 43.275 1.00 29.26 350 MET D O 1
ATOM 12358 N N . GLY D 1 351 ? -75.539 -8.884 42.779 1.00 25.09 351 GLY D N 1
ATOM 12359 C CA . GLY D 1 351 ? -76.043 -9.662 41.655 1.00 25.98 351 GLY D CA 1
ATOM 12360 C C . GLY D 1 351 ? -75.808 -9.025 40.278 1.00 27.19 351 GLY D C 1
ATOM 12361 O O . GLY D 1 351 ? -75.515 -7.823 40.121 1.00 24.77 351 GLY D O 1
ATOM 12362 N N . PRO D 1 352 ? -75.920 -9.858 39.214 1.00 28.19 352 PRO D N 1
ATOM 12363 C CA . PRO D 1 352 ? -75.600 -9.412 37.855 1.00 27.49 352 PRO D CA 1
ATOM 12364 C C . PRO D 1 352 ? -76.367 -8.160 37.489 1.00 27.79 352 PRO D C 1
ATOM 12365 O O . PRO D 1 352 ? -75.821 -7.254 36.893 1.00 27.67 352 PRO D O 1
ATOM 12369 N N . ILE D 1 353 ? -77.658 -8.124 37.825 1.00 29.30 353 ILE D N 1
ATOM 12370 C CA . ILE D 1 353 ? -78.439 -6.895 37.717 1.00 28.32 353 ILE D CA 1
ATOM 12371 C C . ILE D 1 353 ? -79.046 -6.670 39.088 1.00 27.74 353 ILE D C 1
ATOM 12372 O O . ILE D 1 353 ? -79.854 -7.480 39.518 1.00 30.69 353 ILE D O 1
ATOM 12377 N N . ALA D 1 354 ? -78.663 -5.594 39.784 1.00 29.07 354 ALA D N 1
ATOM 12378 C CA . ALA D 1 354 ? -79.207 -5.284 41.098 1.00 28.58 354 ALA D CA 1
ATOM 12379 C C . ALA D 1 354 ? -80.740 -5.214 41.007 1.00 30.35 354 ALA D C 1
ATOM 12380 O O . ALA D 1 354 ? -81.318 -4.686 40.031 1.00 24.64 354 ALA D O 1
ATOM 12382 N N . ASP D 1 355 ? -81.371 -5.793 42.042 1.00 31.10 355 ASP D N 1
ATOM 12383 C CA . ASP D 1 355 ? -82.822 -5.875 42.033 1.00 30.77 355 ASP D CA 1
ATOM 12384 C C . ASP D 1 355 ? -83.365 -4.696 42.814 1.00 28.36 355 ASP D C 1
ATOM 12385 O O . ASP D 1 355 ? -83.577 -4.825 44.018 1.00 30.82 355 ASP D O 1
ATOM 12390 N N . ARG D 1 356 ? -83.604 -3.573 42.142 1.00 26.06 356 ARG D N 1
ATOM 12391 C CA . ARG D 1 356 ? -83.952 -2.353 42.855 1.00 29.18 356 ARG D CA 1
ATOM 12392 C C . ARG D 1 356 ? -85.363 -2.425 43.455 1.00 34.67 356 ARG D C 1
ATOM 12393 O O . ARG D 1 356 ? -85.832 -1.489 44.126 1.00 34.30 356 ARG D O 1
ATOM 12401 N N . THR D 1 357 ? -86.025 -3.556 43.198 1.00 35.11 357 THR D N 1
ATOM 12402 C CA . THR D 1 357 ? -87.357 -3.852 43.694 1.00 41.19 357 THR D CA 1
ATOM 12403 C C . THR D 1 357 ? -87.323 -4.120 45.197 1.00 44.00 357 THR D C 1
ATOM 12404 O O . THR D 1 357 ? -88.372 -4.043 45.832 1.00 46.38 357 THR D O 1
ATOM 12408 N N . HIS D 1 358 ? -86.122 -4.418 45.740 1.00 41.12 358 HIS D N 1
ATOM 12409 C CA . HIS D 1 358 ? -85.926 -4.742 47.147 1.00 46.23 358 HIS D CA 1
ATOM 12410 C C . HIS D 1 358 ? -85.070 -3.729 47.912 1.00 44.00 358 HIS D C 1
ATOM 12411 O O . HIS D 1 358 ? -84.593 -4.017 49.002 1.00 44.32 358 HIS D O 1
ATOM 12418 N N . ASP D 1 359 ? -84.913 -2.523 47.373 1.00 41.95 359 ASP D N 1
ATOM 12419 C CA . ASP D 1 359 ? -84.081 -1.538 48.043 1.00 38.46 359 ASP D CA 1
ATOM 12420 C C . ASP D 1 359 ? -84.893 -0.999 49.207 1.00 36.99 359 ASP D C 1
ATOM 12421 O O . ASP D 1 359 ? -86.099 -1.006 49.159 1.00 39.79 359 ASP D O 1
ATOM 12426 N N . ARG D 1 360 ? -84.232 -0.561 50.259 1.00 35.99 360 ARG D N 1
ATOM 12427 C CA . ARG D 1 360 ? -84.895 0.207 51.279 1.00 36.46 360 ARG D CA 1
ATOM 12428 C C . ARG D 1 360 ? -84.099 1.504 51.403 1.00 34.20 360 ARG D C 1
ATOM 12429 O O . ARG D 1 360 ? -83.121 1.595 52.140 1.00 35.48 360 ARG D O 1
ATOM 12437 N N . LEU D 1 361 ? -84.437 2.474 50.580 1.00 31.64 361 LEU D N 1
ATOM 12438 C CA . LEU D 1 361 ? -83.603 3.656 50.397 1.00 32.64 361 LEU D CA 1
ATOM 12439 C C . LEU D 1 361 ? -83.752 4.634 51.555 1.00 34.44 361 LEU D C 1
ATOM 12440 O O . LEU D 1 361 ? -84.808 4.684 52.171 1.00 35.65 361 LEU D O 1
ATOM 12445 N N . GLY D 1 362 ? -82.707 5.425 51.828 1.00 34.40 362 GLY D N 1
ATOM 12446 C CA . GLY D 1 362 ? -82.851 6.532 52.763 1.00 33.72 362 GLY D CA 1
ATOM 12447 C C . GLY D 1 362 ? -82.407 7.871 52.174 1.00 34.06 362 GLY D C 1
ATOM 12448 O O . GLY D 1 362 ? -82.235 8.006 50.982 1.00 33.09 362 GLY D O 1
ATOM 12449 N N . ALA D 1 363 ? -82.199 8.857 53.039 1.00 34.62 363 ALA D N 1
ATOM 12450 C CA . ALA D 1 363 ? -81.736 10.199 52.738 1.00 34.41 363 ALA D CA 1
ATOM 12451 C C . ALA D 1 363 ? -80.447 10.163 51.937 1.00 37.15 363 ALA D C 1
ATOM 12452 O O . ALA D 1 363 ? -80.309 10.975 51.030 1.00 36.84 363 ALA D O 1
ATOM 12454 N N . SER D 1 364 ? -79.528 9.227 52.267 1.00 38.37 364 SER D N 1
ATOM 12455 C CA . SER D 1 364 ? -78.235 9.147 51.589 1.00 34.84 364 SER D CA 1
ATOM 12456 C C . SER D 1 364 ? -78.435 8.732 50.121 1.00 34.91 364 SER D C 1
ATOM 12457 O O . SER D 1 364 ? -77.576 8.959 49.282 1.00 30.88 364 SER D O 1
ATOM 12460 N N . ASP D 1 365 ? -79.648 8.268 49.788 1.00 32.59 365 ASP D N 1
ATOM 12461 C CA . ASP D 1 365 ? -79.922 7.789 48.448 1.00 30.96 365 ASP D CA 1
ATOM 12462 C C . ASP D 1 365 ? -80.525 8.855 47.539 1.00 30.65 365 ASP D C 1
ATOM 12463 O O . ASP D 1 365 ? -80.991 8.496 46.450 1.00 29.74 365 ASP D O 1
ATOM 12468 N N . LEU D 1 366 ? -80.519 10.133 47.965 1.00 28.58 366 LEU D N 1
ATOM 12469 C CA . LEU D 1 366 ? -81.251 11.137 47.209 1.00 27.51 366 LEU D CA 1
ATOM 12470 C C . LEU D 1 366 ? -80.765 11.235 45.759 1.00 28.49 366 LEU D C 1
ATOM 12471 O O . LEU D 1 366 ? -81.582 11.353 44.832 1.00 29.68 366 LEU D O 1
ATOM 12476 N N . ALA D 1 367 ? -79.442 11.219 45.526 1.00 28.43 367 ALA D N 1
ATOM 12477 C CA . ALA D 1 367 ? -78.904 11.360 44.173 1.00 27.76 367 ALA D CA 1
ATOM 12478 C C . ALA D 1 367 ? -79.215 10.098 43.365 1.00 28.71 367 ALA D C 1
ATOM 12479 O O . ALA D 1 367 ? -79.516 10.191 42.168 1.00 30.26 367 ALA D O 1
ATOM 12481 N N . ILE D 1 368 ? -79.200 8.921 44.027 1.00 28.82 368 ILE D N 1
ATOM 12482 C CA . ILE D 1 368 ? -79.577 7.661 43.378 1.00 27.76 368 ILE D CA 1
ATOM 12483 C C . ILE D 1 368 ? -81.050 7.666 42.908 1.00 29.54 368 ILE D C 1
ATOM 12484 O O . ILE D 1 368 ? -81.413 7.244 41.790 1.00 27.09 368 ILE D O 1
ATOM 12489 N N . VAL D 1 369 ? -81.919 8.207 43.763 1.00 28.50 369 VAL D N 1
ATOM 12490 C CA . VAL D 1 369 ? -83.305 8.345 43.387 1.00 28.85 369 VAL D CA 1
ATOM 12491 C C . VAL D 1 369 ? -83.392 9.350 42.238 1.00 27.74 369 VAL D C 1
ATOM 12492 O O . VAL D 1 369 ? -84.083 9.111 41.249 1.00 27.95 369 VAL D O 1
ATOM 12496 N N . GLU D 1 370 ? -82.622 10.432 42.273 1.00 27.54 370 GLU D N 1
ATOM 12497 C CA . GLU D 1 370 ? -82.777 11.335 41.146 1.00 28.60 370 GLU D CA 1
ATOM 12498 C C . GLU D 1 370 ? -82.361 10.653 39.841 1.00 29.62 370 GLU D C 1
ATOM 12499 O O . GLU D 1 370 ? -82.991 10.849 38.794 1.00 30.15 370 GLU D O 1
ATOM 12505 N N . PHE D 1 371 ? -8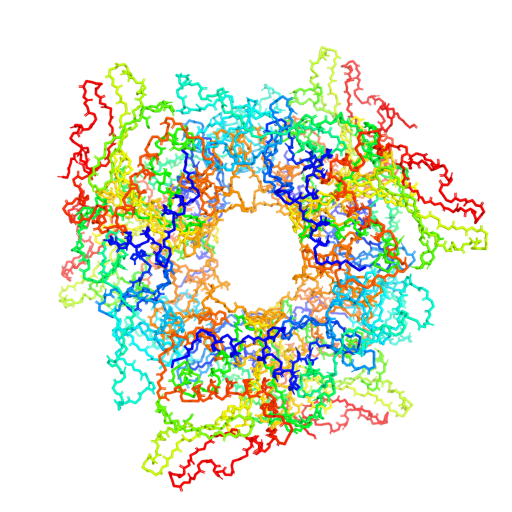1.264 9.875 39.885 1.00 28.76 371 PHE D N 1
ATOM 12506 C CA . PHE D 1 371 ? -80.761 9.198 38.696 1.00 27.17 371 PHE D CA 1
ATOM 12507 C C . PHE D 1 371 ? -81.814 8.245 38.145 1.00 26.52 371 PHE D C 1
ATOM 12508 O O . PHE D 1 371 ? -82.073 8.250 36.946 1.00 27.04 371 PHE D O 1
ATOM 12516 N N . ARG D 1 372 ? -82.409 7.427 39.010 1.00 25.26 372 ARG D N 1
ATOM 12517 C CA . ARG D 1 372 ? -83.464 6.503 38.593 1.00 29.16 372 ARG D CA 1
ATOM 12518 C C . ARG D 1 372 ? -84.645 7.224 37.902 1.00 28.87 372 ARG D C 1
ATOM 12519 O O . ARG D 1 372 ? -85.048 6.879 36.792 1.00 26.61 372 ARG D O 1
ATOM 12527 N N . LYS D 1 373 ? -85.160 8.281 38.537 1.00 30.87 373 LYS D N 1
ATOM 12528 C CA . LYS D 1 373 ? -86.280 9.056 37.984 1.00 32.30 373 LYS D CA 1
ATOM 12529 C C . LYS D 1 373 ? -85.901 9.717 36.660 1.00 28.71 373 LYS D C 1
ATOM 12530 O O . LYS D 1 373 ? -86.580 9.559 35.683 1.00 28.41 373 LYS D O 1
ATOM 12536 N N . GLN D 1 374 ? -84.759 10.397 36.591 1.00 29.52 374 GLN D N 1
ATOM 12537 C CA . GLN D 1 374 ? -84.396 11.110 35.385 1.00 29.17 374 GLN D CA 1
ATOM 12538 C C . GLN D 1 374 ? -84.150 10.111 34.249 1.00 33.25 374 GLN D C 1
ATOM 12539 O O . GLN D 1 374 ? -84.622 10.307 33.112 1.00 31.38 374 GLN D O 1
ATOM 12545 N N . MET D 1 375 ? -83.434 9.004 34.561 1.00 29.11 375 MET D N 1
ATOM 12546 C CA . MET D 1 375 ? -83.125 8.064 33.488 1.00 28.39 375 MET D CA 1
ATOM 12547 C C . MET D 1 375 ? -84.348 7.286 32.995 1.00 26.80 375 MET D C 1
ATOM 12548 O O . MET D 1 375 ? -84.494 7.093 31.779 1.00 27.21 375 MET D O 1
ATOM 12553 N N . LEU D 1 376 ? -85.193 6.781 33.895 1.00 29.23 376 LEU D N 1
ATOM 12554 C CA . LEU D 1 376 ? -86.482 6.247 33.426 1.00 31.63 376 LEU D CA 1
ATOM 12555 C C . LEU D 1 376 ? -87.294 7.279 32.606 1.00 29.52 376 LEU D C 1
ATOM 12556 O O . LEU D 1 376 ? -87.800 6.999 31.510 1.00 28.36 376 LEU D O 1
ATOM 12561 N N . ASP D 1 377 ? -87.417 8.507 33.104 1.00 29.15 377 ASP D N 1
ATOM 12562 C CA . ASP D 1 377 ? -88.137 9.498 32.303 1.00 28.64 377 ASP D CA 1
ATOM 12563 C C . ASP D 1 377 ? -87.482 9.727 30.950 1.00 30.11 377 ASP D C 1
ATOM 12564 O O . ASP D 1 377 ? -88.169 9.771 29.938 1.00 30.84 377 ASP D O 1
ATOM 12569 N N . ALA D 1 378 ? -86.148 9.885 30.947 1.00 27.32 378 ALA D N 1
ATOM 12570 C CA . ALA D 1 378 ? -85.398 10.114 29.714 1.00 29.68 378 ALA D CA 1
ATOM 12571 C C . ALA D 1 378 ? -85.571 8.963 28.712 1.00 28.54 378 ALA D C 1
ATOM 12572 O O . ALA D 1 378 ? -85.692 9.201 27.506 1.00 28.28 378 ALA D O 1
ATOM 12574 N N . VAL D 1 379 ? -85.542 7.716 29.185 1.00 26.51 379 VAL D N 1
ATOM 12575 C CA . VAL D 1 379 ? -85.642 6.636 28.215 1.00 27.80 379 VAL D CA 1
ATOM 12576 C C . VAL D 1 379 ? -87.067 6.525 27.668 1.00 29.80 379 VAL D C 1
ATOM 12577 O O . VAL D 1 379 ? -87.246 6.254 26.470 1.00 28.87 379 VAL D O 1
ATOM 12581 N N . LYS D 1 380 ? -88.064 6.814 28.513 1.00 30.74 380 LYS D N 1
ATOM 12582 C CA . LYS D 1 380 ? -89.445 6.795 28.033 1.00 31.62 380 LYS D CA 1
ATOM 12583 C C . LYS D 1 380 ? -89.706 7.941 27.045 1.00 31.30 380 LYS D C 1
ATOM 12584 O O . LYS D 1 380 ? -90.327 7.740 26.005 1.00 30.80 380 LYS D O 1
ATOM 12590 N N . ALA D 1 381 ? -89.194 9.140 27.322 1.00 29.78 381 ALA D N 1
ATOM 12591 C CA . ALA D 1 381 ? -89.377 10.240 26.395 1.00 29.42 381 ALA D CA 1
ATOM 12592 C C . ALA D 1 381 ? -88.725 9.892 25.053 1.00 31.61 381 ALA D C 1
ATOM 12593 O O . ALA D 1 381 ? -89.239 10.181 23.956 1.00 33.81 381 ALA D O 1
ATOM 12595 N N . PHE D 1 382 ? -87.546 9.276 25.136 1.00 32.41 382 PHE D N 1
ATOM 12596 C CA . PHE D 1 382 ? -86.756 8.980 23.953 1.00 32.03 382 PHE D CA 1
ATOM 12597 C C . PHE D 1 382 ? -87.499 7.938 23.131 1.00 34.30 382 PHE D C 1
ATOM 12598 O O . PHE D 1 382 ? -87.459 8.017 21.906 1.00 32.79 382 PHE D O 1
ATOM 12606 N N . GLU D 1 383 ? -88.177 6.973 23.783 1.00 34.58 383 GLU D N 1
ATOM 12607 C CA . GLU D 1 383 ? -88.855 5.997 22.942 1.00 38.66 383 GLU D CA 1
ATOM 12608 C C . GLU D 1 383 ? -90.051 6.658 22.251 1.00 37.50 383 GLU D C 1
ATOM 12609 O O . GLU D 1 383 ? -90.555 6.087 21.303 1.00 37.25 383 GLU D O 1
ATOM 12615 N N . GLN D 1 384 ? -90.517 7.825 22.742 1.00 36.89 384 GLN D N 1
ATOM 12616 C CA . GLN D 1 384 ? -91.587 8.594 22.099 1.00 37.84 384 GLN D CA 1
ATOM 12617 C C . GLN D 1 384 ? -91.034 9.669 21.158 1.00 37.19 384 GLN D C 1
ATOM 12618 O O . GLN D 1 384 ? -91.776 10.571 20.784 1.00 39.24 384 GLN D O 1
ATOM 12624 N N . GLY D 1 385 ? -89.732 9.638 20.839 1.00 32.65 385 GLY D N 1
ATOM 12625 C CA . GLY D 1 385 ? -89.139 10.556 19.874 1.00 28.59 385 GLY D CA 1
ATOM 12626 C C . GLY D 1 385 ? -88.577 11.807 20.539 1.00 27.69 385 GLY D C 1
ATOM 12627 O O . GLY D 1 385 ? -88.183 12.729 19.848 1.00 31.10 385 GLY D O 1
ATOM 12628 N N . ALA D 1 386 ? -88.437 11.855 21.857 1.00 27.74 386 ALA D N 1
ATOM 12629 C CA . ALA D 1 386 ? -87.682 13.000 22.379 1.00 30.48 386 ALA D CA 1
ATOM 12630 C C . ALA D 1 386 ? -86.183 12.871 22.056 1.00 31.88 386 ALA D C 1
ATOM 12631 O O . ALA D 1 386 ? -85.642 11.766 21.915 1.00 33.40 386 ALA D O 1
ATOM 12633 N N . PRO D 1 387 ? -85.411 13.976 21.970 1.00 32.60 387 PRO D N 1
ATOM 12634 C CA . PRO D 1 387 ? -83.967 13.837 21.845 1.00 33.99 387 PRO D CA 1
ATOM 12635 C C . PRO D 1 387 ? -83.418 13.080 23.053 1.00 34.25 387 PRO D C 1
ATOM 12636 O O . PRO D 1 387 ? -83.871 13.285 24.180 1.00 36.31 387 PRO D O 1
ATOM 12640 N N . ALA D 1 388 ? -82.433 12.202 22.817 1.00 31.85 388 ALA D N 1
ATOM 12641 C CA . ALA D 1 388 ? -81.681 11.600 23.915 1.00 29.85 388 ALA D CA 1
ATOM 12642 C C . ALA D 1 388 ? -81.174 12.682 24.850 1.00 28.44 388 ALA D C 1
ATOM 12643 O O . ALA D 1 388 ? -80.557 13.668 24.405 1.00 26.17 388 ALA D O 1
ATOM 12645 N N . ILE D 1 389 ? -81.378 12.405 26.148 1.00 29.14 389 ILE D N 1
ATOM 12646 C CA . ILE D 1 389 ? -80.885 13.259 27.214 1.00 27.80 389 ILE D CA 1
ATOM 12647 C C . ILE D 1 389 ? -79.411 13.570 26.981 1.00 29.05 389 ILE D C 1
ATOM 12648 O O . ILE D 1 389 ? -78.620 12.659 26.737 1.00 26.63 389 ILE D O 1
ATOM 12653 N N . GLY D 1 390 ? -79.085 14.871 27.014 1.00 30.92 390 GLY D N 1
ATOM 12654 C CA . GLY D 1 390 ? -77.721 15.370 27.006 1.00 29.60 390 GLY D CA 1
ATOM 12655 C C . GLY D 1 390 ? -77.099 15.431 25.607 1.00 32.57 390 GLY D C 1
ATOM 12656 O O . GLY D 1 390 ? -75.883 15.554 25.469 1.00 31.83 390 GLY D O 1
ATOM 12657 N N . THR D 1 391 ? -77.910 15.317 24.554 1.00 33.02 391 THR D N 1
ATOM 12658 C CA . THR D 1 391 ? -77.396 15.553 23.219 1.00 35.99 391 THR D CA 1
ATOM 12659 C C . THR D 1 391 ? -77.756 16.966 22.735 1.00 39.99 391 THR D C 1
ATOM 12660 O O . THR D 1 391 ? -78.490 17.698 23.392 1.00 39.52 391 THR D O 1
ATOM 12664 N N . GLY D 1 392 ? -77.263 17.337 21.554 1.00 38.19 392 GLY D N 1
ATOM 12665 C CA . GLY D 1 392 ? -77.455 18.689 21.069 1.00 44.49 392 GLY D CA 1
ATOM 12666 C C . GLY D 1 392 ? -76.990 19.750 22.075 1.00 46.78 392 GLY D C 1
ATOM 12667 O O . GLY D 1 392 ? -76.045 19.547 22.842 1.00 47.63 392 GLY D O 1
ATOM 12668 N N . VAL D 1 393 ? -77.691 20.883 22.054 1.00 46.56 393 VAL D N 1
ATOM 12669 C CA . VAL D 1 393 ? -77.396 22.086 22.813 1.00 50.09 393 VAL D CA 1
ATOM 12670 C C . VAL D 1 393 ? -77.319 21.810 24.319 1.00 51.40 393 VAL D C 1
ATOM 12671 O O . VAL D 1 393 ? -76.641 22.556 25.025 1.00 53.45 393 VAL D O 1
ATOM 12675 N N . GLU D 1 394 ? -78.009 20.770 24.818 1.00 51.41 394 GLU D N 1
ATOM 12676 C CA . GLU D 1 394 ? -78.057 20.469 26.252 1.00 52.80 394 GLU D CA 1
ATOM 12677 C C . GLU D 1 394 ? -76.762 19.838 26.808 1.00 47.64 394 GLU D C 1
ATOM 12678 O O . GLU D 1 394 ? -76.570 19.831 28.028 1.00 38.64 394 GLU D O 1
ATOM 12684 N N . ALA D 1 395 ? -75.884 19.330 25.926 1.00 42.82 395 ALA D N 1
ATOM 12685 C CA . ALA D 1 395 ? -74.708 18.519 26.271 1.00 44.35 395 ALA D CA 1
ATOM 12686 C C . ALA D 1 395 ? -73.780 19.217 27.293 1.00 43.81 395 ALA D C 1
ATOM 12687 O O . ALA D 1 395 ? -73.543 20.427 27.215 1.00 43.73 395 ALA D O 1
ATOM 12689 N N . ALA D 1 396 ? -73.248 18.447 28.264 1.00 41.08 396 ALA D N 1
ATOM 12690 C CA . ALA D 1 396 ? -72.223 18.932 29.190 1.00 40.79 396 ALA D CA 1
ATOM 12691 C C . ALA D 1 396 ? -70.967 19.306 28.408 1.00 41.80 396 ALA D C 1
ATOM 12692 O O . ALA D 1 396 ? -70.662 18.746 27.348 1.00 41.52 396 ALA D O 1
ATOM 12694 N N . THR D 1 397 ? -70.300 20.364 28.859 1.00 43.53 397 THR D N 1
ATOM 12695 C CA . THR D 1 397 ? -69.018 20.722 28.270 1.00 43.67 397 THR D CA 1
ATOM 12696 C C . THR D 1 397 ? -68.058 20.813 29.454 1.00 44.64 397 THR D C 1
ATOM 12697 O O . THR D 1 397 ? -68.521 20.624 30.585 1.00 41.04 397 THR D O 1
ATOM 12701 N N . PRO D 1 398 ? -66.743 21.122 29.243 1.00 45.45 398 PRO D N 1
ATOM 12702 C CA . PRO D 1 398 ? -65.789 21.271 30.352 1.00 43.44 398 PRO D CA 1
ATOM 12703 C C . PRO D 1 398 ? -66.028 22.406 31.347 1.00 40.80 398 PRO D C 1
ATOM 12704 O O . PRO D 1 398 ? -65.372 22.385 32.378 1.00 38.88 398 PRO D O 1
ATOM 12708 N N . THR D 1 399 ? -66.971 23.339 31.052 1.00 40.29 399 THR D N 1
ATOM 12709 C CA . THR D 1 399 ? -67.500 24.302 32.025 1.00 41.58 399 THR D CA 1
ATOM 12710 C C . THR D 1 399 ? -68.295 23.603 33.144 1.00 40.06 399 THR D C 1
ATOM 12711 O O . THR D 1 399 ? -68.409 24.107 34.252 1.00 41.12 399 THR D O 1
ATOM 12715 N N . VAL D 1 400 ? -68.863 22.422 32.886 1.00 39.48 400 VAL D N 1
ATOM 12716 C CA . VAL D 1 400 ? -69.476 21.603 33.924 1.00 37.35 400 VAL D CA 1
ATOM 12717 C C . VAL D 1 400 ? -68.367 20.883 34.712 1.00 40.02 400 VAL D C 1
ATOM 12718 O O . VAL D 1 400 ? -67.516 20.215 34.126 1.00 34.01 400 VAL D O 1
ATOM 12722 N N . CYS D 1 401 ? -68.351 21.023 36.045 1.00 37.83 401 CYS D N 1
ATOM 12723 C CA . CYS D 1 401 ? -67.272 20.406 36.807 1.00 38.04 401 CYS D CA 1
ATOM 12724 C C . CYS D 1 401 ? -67.776 20.023 38.199 1.00 34.94 401 CYS D C 1
ATOM 12725 O O . CYS D 1 401 ? -68.641 20.705 38.732 1.00 36.26 401 CYS D O 1
ATOM 12728 N N . SER D 1 402 ? -67.261 18.919 38.762 1.00 32.41 402 SER D N 1
ATOM 12729 C CA . SER D 1 402 ? -67.390 18.628 40.191 1.00 30.97 402 SER D CA 1
ATOM 12730 C C . SER D 1 402 ? -66.515 19.568 41.003 1.00 30.27 402 SER D C 1
ATOM 12731 O O . SER D 1 402 ? -65.539 20.113 40.508 1.00 31.55 402 SER D O 1
ATOM 12734 N N . PHE D 1 403 ? -66.790 19.709 42.290 1.00 30.89 403 PHE D N 1
ATOM 12735 C CA . PHE D 1 403 ? -65.889 20.504 43.109 1.00 32.16 403 PHE D CA 1
ATOM 12736 C C . PHE D 1 403 ? -66.034 20.062 44.555 1.00 32.55 403 PHE D C 1
ATOM 12737 O O . PHE D 1 403 ? -66.991 19.351 44.890 1.00 35.43 403 PHE D O 1
ATOM 12745 N N . GLN D 1 404 ? -65.070 20.467 45.388 1.00 31.32 404 GLN D N 1
ATOM 12746 C CA . GLN D 1 404 ? -65.186 20.296 46.837 1.00 34.69 404 GLN D CA 1
ATOM 12747 C C . GLN D 1 404 ? -64.549 21.541 47.461 1.00 37.62 404 GLN D C 1
ATOM 12748 O O . GLN D 1 404 ? -63.605 22.099 46.889 1.00 35.36 404 GLN D O 1
ATOM 12754 N N . ALA D 1 405 ? -65.187 22.048 48.522 1.00 38.01 405 ALA D N 1
ATOM 12755 C CA . ALA D 1 405 ? -64.783 23.288 49.190 1.00 40.86 405 ALA D CA 1
ATOM 12756 C C . ALA D 1 405 ? -65.522 23.416 50.523 1.00 42.16 405 ALA D C 1
ATOM 12757 O O . ALA D 1 405 ? -66.668 22.968 50.672 1.00 39.87 405 ALA D O 1
ATOM 12759 N N . ILE D 1 406 ? -64.850 24.074 51.478 1.00 44.32 406 ILE D N 1
ATOM 12760 C CA . ILE D 1 406 ? -65.510 24.608 52.656 1.00 44.00 406 ILE D CA 1
ATOM 12761 C C . ILE D 1 406 ? -66.118 25.945 52.250 1.00 45.94 406 ILE D C 1
ATOM 12762 O O . ILE D 1 406 ? -65.380 26.855 51.844 1.00 42.80 406 ILE D O 1
ATOM 12767 N N . VAL D 1 407 ? -67.441 26.068 52.406 1.00 46.21 407 VAL D N 1
ATOM 12768 C CA . VAL D 1 407 ? -68.116 27.278 51.959 1.00 50.28 407 VAL D CA 1
ATOM 12769 C C . VAL D 1 407 ? -69.141 27.745 53.007 1.00 49.57 407 VAL D C 1
ATOM 12770 O O . VAL D 1 407 ? -69.790 26.916 53.678 1.00 41.83 407 VAL D O 1
ATOM 12774 N N . PRO D 1 408 ? -69.318 29.084 53.200 1.00 47.47 408 PRO D N 1
ATOM 12775 C CA . PRO D 1 408 ? -70.205 29.594 54.255 1.00 45.06 408 PRO D CA 1
ATOM 12776 C C . PRO D 1 408 ? -71.658 29.147 54.028 1.00 45.45 408 PRO D C 1
ATOM 12777 O O . PRO D 1 408 ? -72.096 29.021 52.881 1.00 43.75 408 PRO D O 1
ATOM 12781 N N . LYS D 1 409 ? -72.413 28.895 55.122 1.00 43.94 409 LYS D N 1
ATOM 12782 C CA . LYS D 1 409 ? -73.814 28.509 55.000 1.00 45.78 409 LYS D CA 1
ATOM 12783 C C . LYS D 1 409 ? -74.592 29.601 54.260 1.00 45.48 409 LYS D C 1
ATOM 12784 O O . LYS D 1 409 ? -75.661 29.351 53.719 1.00 47.04 409 LYS D O 1
ATOM 12790 N N . THR D 1 410 ? -74.047 30.813 54.212 1.00 44.17 410 THR D N 1
ATOM 12791 C CA . THR D 1 410 ? -74.794 31.919 53.622 1.00 50.42 410 THR D CA 1
ATOM 12792 C C . THR D 1 410 ? -74.724 31.926 52.086 1.00 53.78 410 THR D C 1
ATOM 12793 O O . THR D 1 410 ? -75.371 32.761 51.457 1.00 54.94 410 THR D O 1
ATOM 12797 N N . THR D 1 411 ? -73.879 31.043 51.515 1.00 55.63 411 THR D N 1
ATOM 12798 C CA . THR D 1 411 ? -73.656 30.832 50.082 1.00 53.01 411 THR D CA 1
ATOM 12799 C C . THR D 1 411 ? -74.448 29.617 49.590 1.00 48.74 411 THR D C 1
ATOM 12800 O O . THR D 1 411 ? -74.477 28.574 50.245 1.00 46.11 411 THR D O 1
ATOM 12804 N N . ASP D 1 412 ? -75.078 29.752 48.422 1.00 44.41 412 ASP D N 1
ATOM 12805 C CA . ASP D 1 412 ? -75.775 28.635 47.799 1.00 46.26 412 ASP D CA 1
ATOM 12806 C C . ASP D 1 412 ? -74.800 27.816 46.933 1.00 43.53 412 ASP D C 1
ATOM 12807 O O . ASP D 1 412 ? -74.239 28.354 45.963 1.00 40.62 412 ASP D O 1
ATOM 12812 N N . TRP D 1 413 ? -74.629 26.513 47.258 1.00 39.32 413 TRP D N 1
ATOM 12813 C CA . TRP D 1 413 ? -73.623 25.699 46.571 1.00 37.60 413 TRP D CA 1
ATOM 12814 C C . TRP D 1 413 ? -73.806 25.772 45.061 1.00 37.15 413 TRP D C 1
ATOM 12815 O O . TRP D 1 413 ? -72.824 25.780 44.334 1.00 36.33 413 TRP D O 1
ATOM 12826 N N . ARG D 1 414 ? -75.069 25.871 44.613 1.00 38.66 414 ARG D N 1
ATOM 12827 C CA . ARG D 1 414 ? -75.446 25.829 43.210 1.00 40.51 414 ARG D CA 1
ATOM 12828 C C . ARG D 1 414 ? -75.007 27.101 42.512 1.00 42.74 414 ARG D C 1
ATOM 12829 O O . ARG D 1 414 ? -75.160 27.241 41.288 1.00 39.58 414 ARG D O 1
ATOM 12837 N N . THR D 1 415 ? -74.465 28.000 43.328 1.00 42.61 415 THR D N 1
ATOM 12838 C CA . THR D 1 415 ? -74.063 29.322 42.901 1.00 45.30 415 THR D CA 1
ATOM 12839 C C . THR D 1 415 ? -72.541 29.420 42.889 1.00 43.73 415 THR D C 1
ATOM 12840 O O . THR D 1 415 ? -71.975 30.272 42.210 1.00 44.37 415 THR D O 1
ATOM 12844 N N . TYR D 1 416 ? -71.876 28.604 43.711 1.00 43.34 416 TYR D N 1
ATOM 12845 C CA . TYR D 1 416 ? -70.418 28.613 43.799 1.00 46.11 416 TYR D CA 1
ATOM 12846 C C . TYR D 1 416 ? -69.829 28.509 42.387 1.00 45.74 416 TYR D C 1
ATOM 12847 O O . TYR D 1 416 ? -70.216 27.640 41.618 1.00 42.79 416 TYR D O 1
ATOM 12856 N N . ASP D 1 417 ? -68.940 29.436 42.010 1.00 48.05 417 ASP D N 1
ATOM 12857 C CA . ASP D 1 417 ? -68.432 29.532 40.645 1.00 48.19 417 ASP D CA 1
ATOM 12858 C C . ASP D 1 417 ? -67.229 28.596 40.471 1.00 46.17 417 ASP D C 1
ATOM 12859 O O . ASP D 1 417 ? -66.080 29.022 40.554 1.00 46.72 417 ASP D O 1
ATOM 12864 N N . ALA D 1 418 ? -67.511 27.303 40.261 1.00 45.03 418 ALA D N 1
ATOM 12865 C CA . ALA D 1 418 ? -66.528 26.230 40.315 1.00 40.47 418 ALA D CA 1
ATOM 12866 C C . ALA D 1 418 ? -65.825 26.071 38.970 1.00 39.88 418 ALA D C 1
ATOM 12867 O O . ALA D 1 418 ? -66.448 26.234 37.915 1.00 41.53 418 ALA D O 1
ATOM 12869 N N . HIS D 1 419 ? -64.515 25.778 39.020 1.00 39.15 419 HIS D N 1
ATOM 12870 C CA . HIS D 1 419 ? -63.735 25.364 37.865 1.00 41.50 419 HIS D CA 1
ATOM 12871 C C . HIS D 1 419 ? -63.050 24.031 38.172 1.00 42.13 419 HIS D C 1
ATOM 12872 O O . HIS D 1 419 ? -62.774 23.754 39.338 1.00 40.93 419 HIS D O 1
ATOM 12879 N N . TYR D 1 420 ? -62.731 23.240 37.134 1.00 35.77 420 TYR D N 1
ATOM 12880 C CA . TYR D 1 420 ? -62.026 22.005 37.410 1.00 36.46 420 TYR D CA 1
ATOM 12881 C C . TYR D 1 420 ? -60.641 22.343 37.940 1.00 37.46 420 TYR D C 1
ATOM 12882 O O . TYR D 1 420 ? -60.121 23.426 37.681 1.00 41.52 420 TYR D O 1
ATOM 12891 N N . VAL D 1 421 ? -60.097 21.458 38.765 1.00 37.08 421 VAL D N 1
ATOM 12892 C CA . VAL D 1 421 ? -58.792 21.692 39.362 1.00 36.77 421 VAL D CA 1
ATOM 12893 C C . VAL D 1 421 ? -57.725 21.716 38.257 1.00 38.76 421 VAL D C 1
ATOM 12894 O O . VAL D 1 421 ? -57.792 20.957 37.266 1.00 40.43 421 VAL D O 1
ATOM 12898 N N . TRP D 1 422 ? -56.739 22.604 38.414 1.00 37.97 422 TRP D N 1
ATOM 12899 C CA . TRP D 1 422 ? -55.786 22.754 37.329 1.00 44.29 422 TRP D CA 1
ATOM 12900 C C . TRP D 1 422 ? -54.366 22.910 37.857 1.00 49.42 422 TRP D C 1
ATOM 12901 O O . TRP D 1 422 ? -53.701 21.912 38.114 1.00 50.81 422 TRP D O 1
ATOM 12912 N N . LEU D 1 423 ? -53.920 24.165 38.000 1.00 52.50 423 LEU D N 1
ATOM 12913 C CA . LEU D 1 423 ? -52.537 24.455 38.317 1.00 59.77 423 LEU D CA 1
ATOM 12914 C C . LEU D 1 423 ? -52.498 25.440 39.480 1.00 67.08 423 LEU D C 1
ATOM 12915 O O . LEU D 1 423 ? -52.915 26.580 39.311 1.00 69.99 423 LEU D O 1
ATOM 12920 N N . ASP D 1 424 ? -52.062 24.954 40.657 1.00 76.49 424 ASP D N 1
ATOM 12921 C CA . ASP D 1 424 ? -51.544 25.749 41.768 1.00 83.85 424 ASP D CA 1
ATOM 12922 C C . ASP D 1 424 ? -52.666 26.420 42.551 1.00 84.13 424 ASP D C 1
ATOM 12923 O O . ASP D 1 424 ? -52.528 27.569 42.971 1.00 78.34 424 ASP D O 1
ATOM 12928 N N . GLY D 1 425 ? -53.759 25.673 42.749 1.00 89.17 425 GLY D N 1
ATOM 12929 C CA . GLY D 1 425 ? -54.964 26.203 43.367 1.00 94.57 425 GLY D CA 1
ATOM 12930 C C . GLY D 1 425 ? -55.657 27.264 42.508 1.00 98.52 425 GLY D C 1
ATOM 12931 O O . GLY D 1 425 ? -56.547 27.944 43.010 1.00 104.52 425 GLY D O 1
ATOM 12932 N N . GLN D 1 426 ? -55.251 27.377 41.226 1.00 99.04 426 GLN D N 1
ATOM 12933 C CA . GLN D 1 426 ? -55.712 28.375 40.265 1.00 97.63 426 GLN D CA 1
ATOM 12934 C C . GLN D 1 426 ? -56.328 27.674 39.048 1.00 97.03 426 GLN D C 1
ATOM 12935 O O . GLN D 1 426 ? -55.804 26.652 38.607 1.00 94.27 426 GLN D O 1
ATOM 12941 N N . ASP D 1 427 ? -57.404 28.268 38.489 1.00 98.36 427 ASP D N 1
ATOM 12942 C CA . ASP D 1 427 ? -58.151 27.800 37.314 1.00 97.81 427 ASP D CA 1
ATOM 12943 C C . ASP D 1 427 ? -57.257 27.684 36.071 1.00 92.53 427 ASP D C 1
ATOM 12944 O O . ASP D 1 427 ? -56.093 28.092 36.081 1.00 92.98 427 ASP D O 1
ATOM 12949 N N . ARG D 1 428 ? -57.817 27.122 34.987 1.00 83.73 428 ARG D N 1
ATOM 12950 C CA . ARG D 1 428 ? -57.087 26.992 33.735 1.00 79.65 428 ARG D CA 1
ATOM 12951 C C . ARG D 1 428 ? -56.051 28.122 33.603 1.00 82.58 428 ARG D C 1
ATOM 12952 O O . ARG D 1 428 ? -56.417 29.191 33.064 1.00 83.91 428 ARG D O 1
ATOM 12960 N N . MET E 1 1 ? -12.736 -56.561 42.932 1.00 50.28 1 MET E N 1
ATOM 12961 C CA . MET E 1 1 ? -13.419 -55.329 43.427 1.00 58.33 1 MET E CA 1
ATOM 12962 C C . MET E 1 1 ? -12.710 -54.088 42.880 1.00 55.06 1 MET E C 1
ATOM 12963 O O . MET E 1 1 ? -11.491 -54.039 42.890 1.00 57.85 1 MET E O 1
ATOM 12968 N N . MET E 1 2 ? -13.453 -53.073 42.417 1.00 47.65 2 MET E N 1
ATOM 12969 C CA . MET E 1 2 ? -12.820 -51.872 41.873 1.00 41.21 2 MET E CA 1
ATOM 12970 C C . MET E 1 2 ? -12.482 -50.930 43.015 1.00 37.53 2 MET E C 1
ATOM 12971 O O . MET E 1 2 ? -13.178 -50.930 44.013 1.00 36.49 2 MET E O 1
ATOM 12976 N N . THR E 1 3 ? -11.413 -50.144 42.880 1.00 36.07 3 THR E N 1
ATOM 12977 C CA . THR E 1 3 ? -11.050 -49.148 43.882 1.00 36.56 3 THR E CA 1
ATOM 12978 C C . THR E 1 3 ? -11.696 -47.810 43.537 1.00 33.55 3 THR E C 1
ATOM 12979 O O . THR E 1 3 ? -12.166 -47.634 42.416 1.00 33.09 3 THR E O 1
ATOM 12983 N N . HIS E 1 4 ? -11.653 -46.843 44.460 1.00 34.42 4 HIS E N 1
ATOM 12984 C CA A HIS E 1 4 ? -12.202 -45.527 44.182 0.50 36.24 4 HIS E CA 1
ATOM 12985 C CA B HIS E 1 4 ? -12.172 -45.505 44.198 0.50 35.85 4 HIS E CA 1
ATOM 12986 C C . HIS E 1 4 ? -11.505 -44.911 42.956 1.00 35.50 4 HIS E C 1
ATOM 12987 O O . HIS E 1 4 ? -12.148 -44.357 42.074 1.00 31.61 4 HIS E O 1
ATOM 13000 N N . GLU E 1 5 ? -10.196 -45.069 42.871 1.00 34.91 5 GLU E N 1
ATOM 13001 C CA . GLU E 1 5 ? -9.411 -44.471 41.809 1.00 38.18 5 GLU E CA 1
ATOM 13002 C C . GLU E 1 5 ? -9.759 -45.134 40.479 1.00 35.10 5 GLU E C 1
ATOM 13003 O O . GLU E 1 5 ? -9.835 -44.462 39.454 1.00 34.39 5 GLU E O 1
ATOM 13009 N N . GLU E 1 6 ? -10.010 -46.454 40.483 1.00 33.81 6 GLU E N 1
ATOM 13010 C CA . GLU E 1 6 ? -10.409 -47.041 39.225 1.00 32.81 6 GLU E CA 1
ATOM 13011 C C . GLU E 1 6 ? -11.812 -46.548 38.817 1.00 32.70 6 GLU E C 1
ATOM 13012 O O . GLU E 1 6 ? -12.100 -46.385 37.639 1.00 31.20 6 GLU E O 1
ATOM 13018 N N . ASN E 1 7 ? -12.662 -46.257 39.795 1.00 29.09 7 ASN E N 1
ATOM 13019 C CA . ASN E 1 7 ? -14.013 -45.829 39.486 1.00 27.86 7 ASN E CA 1
ATOM 13020 C C . ASN E 1 7 ? -13.943 -44.438 38.833 1.00 27.52 7 ASN E C 1
ATOM 13021 O O . ASN E 1 7 ? -14.574 -44.200 37.828 1.00 26.98 7 ASN E O 1
ATOM 13026 N N . GLU E 1 8 ? -13.110 -43.551 39.349 1.00 29.01 8 GLU E N 1
ATOM 13027 C CA . GLU E 1 8 ? -12.979 -42.220 38.800 1.00 32.98 8 GLU E CA 1
ATOM 13028 C C . GLU E 1 8 ? -12.389 -42.245 37.397 1.00 32.55 8 GLU E C 1
ATOM 13029 O O . GLU E 1 8 ? -12.793 -41.440 36.556 1.00 33.49 8 GLU E O 1
ATOM 13035 N N . LEU E 1 9 ? -11.436 -43.155 37.153 1.00 31.29 9 LEU E N 1
ATOM 13036 C CA . LEU E 1 9 ? -10.724 -43.197 35.879 1.00 30.58 9 LEU E CA 1
ATOM 13037 C C . LEU E 1 9 ? -11.721 -43.603 34.805 1.00 27.89 9 LEU E C 1
ATOM 13038 O O . LEU E 1 9 ? -11.825 -42.976 33.737 1.00 28.58 9 LEU E O 1
ATOM 13043 N N . LEU E 1 10 ? -12.462 -44.661 35.125 1.00 26.36 10 LEU E N 1
ATOM 13044 C CA . LEU E 1 10 ? -13.511 -45.138 34.238 1.00 27.75 10 LEU E CA 1
ATOM 13045 C C . LEU E 1 10 ? -14.544 -44.026 33.965 1.00 27.83 10 LEU E C 1
ATOM 13046 O O . LEU E 1 10 ? -14.949 -43.848 32.823 1.00 24.64 10 LEU E O 1
ATOM 13051 N N . CYS E 1 11 ? -14.978 -43.301 35.013 1.00 26.58 11 CYS E N 1
ATOM 13052 C CA . CYS E 1 11 ? -16.236 -42.559 34.863 1.00 28.98 11 CYS E CA 1
ATOM 13053 C C . CYS E 1 11 ? -16.009 -41.109 34.479 1.00 26.17 11 CYS E C 1
ATOM 13054 O O . CYS E 1 11 ? -16.909 -40.518 33.896 1.00 28.18 11 CYS E O 1
ATOM 13057 N N . ARG E 1 12 ? -14.898 -40.504 34.886 1.00 26.35 12 ARG E N 1
ATOM 13058 C CA . ARG E 1 12 ? -14.804 -39.054 34.719 1.00 28.85 12 ARG E CA 1
ATOM 13059 C C . ARG E 1 12 ? -14.408 -38.696 33.300 1.00 29.28 12 ARG E C 1
ATOM 13060 O O . ARG E 1 12 ? -13.582 -39.352 32.682 1.00 28.43 12 ARG E O 1
ATOM 13068 N N . VAL E 1 13 ? -14.969 -37.590 32.820 1.00 30.28 13 VAL E N 1
ATOM 13069 C CA . VAL E 1 13 ? -14.792 -37.243 31.430 1.00 32.51 13 VAL E CA 1
ATOM 13070 C C . VAL E 1 13 ? -14.520 -35.757 31.279 1.00 33.19 13 VAL E C 1
ATOM 13071 O O . VAL E 1 13 ? -14.280 -35.332 30.155 1.00 35.65 13 VAL E O 1
ATOM 13075 N N . GLU E 1 14 ? -14.688 -34.982 32.352 1.00 33.27 14 GLU E N 1
ATOM 13076 C CA . GLU E 1 14 ? -14.558 -33.544 32.198 1.00 37.11 14 GLU E CA 1
ATOM 13077 C C . GLU E 1 14 ? -13.073 -33.184 32.117 1.00 44.37 14 GLU E C 1
ATOM 13078 O O . GLU E 1 14 ? -12.203 -33.919 32.602 1.00 39.81 14 GLU E O 1
ATOM 13084 N N . GLY E 1 15 ? -12.791 -32.043 31.481 1.00 47.31 15 GLY E N 1
ATOM 13085 C CA . GLY E 1 15 ? -11.453 -31.474 31.497 1.00 49.64 15 GLY E CA 1
ATOM 13086 C C . GLY E 1 15 ? -10.481 -32.357 30.736 1.00 52.68 15 GLY E C 1
ATOM 13087 O O . GLY E 1 15 ? -10.732 -32.775 29.608 1.00 54.50 15 GLY E O 1
ATOM 13088 N N . ASP E 1 16 ? -9.392 -32.702 31.403 1.00 57.75 16 ASP E N 1
ATOM 13089 C CA . ASP E 1 16 ? -8.400 -33.540 30.752 1.00 56.40 16 ASP E CA 1
ATOM 13090 C C . ASP E 1 16 ? -8.528 -34.981 31.228 1.00 50.79 16 ASP E C 1
ATOM 13091 O O . ASP E 1 16 ? -7.629 -35.774 30.965 1.00 53.49 16 ASP E O 1
ATOM 13096 N N . ALA E 1 17 ? -9.591 -35.291 31.979 1.00 40.66 17 ALA E N 1
ATOM 13097 C CA . ALA E 1 17 ? -9.793 -36.654 32.421 1.00 36.86 17 ALA E CA 1
ATOM 13098 C C . ALA E 1 17 ? -9.481 -37.592 31.248 1.00 35.19 17 ALA E C 1
ATOM 13099 O O . ALA E 1 17 ? -10.010 -37.460 30.160 1.00 30.67 17 ALA E O 1
ATOM 13101 N N . PRO E 1 18 ? -8.610 -38.603 31.438 1.00 34.47 18 PRO E N 1
ATOM 13102 C CA . PRO E 1 18 ? -8.222 -39.464 30.332 1.00 33.24 18 PRO E CA 1
ATOM 13103 C C . PRO E 1 18 ? -9.438 -40.072 29.624 1.00 32.97 18 PRO E C 1
ATOM 13104 O O . PRO E 1 18 ? -9.443 -40.157 28.392 1.00 31.88 18 PRO E O 1
ATOM 13108 N N . MET E 1 19 ? -10.449 -40.545 30.384 1.00 30.75 19 MET E N 1
ATOM 13109 C CA . MET E 1 19 ? -11.573 -41.159 29.699 1.00 31.00 19 MET E CA 1
ATOM 13110 C C . MET E 1 19 ? -12.230 -40.198 28.699 1.00 28.58 19 MET E C 1
ATOM 13111 O O . MET E 1 19 ? -12.670 -40.621 27.647 1.00 29.50 19 MET E O 1
ATOM 13116 N N . GLY E 1 20 ? -12.317 -38.903 29.002 1.00 29.45 20 GLY E N 1
ATOM 13117 C CA . GLY E 1 20 ? -12.904 -37.986 28.038 1.00 27.99 20 GLY E CA 1
ATOM 13118 C C . GLY E 1 20 ? -11.981 -37.755 26.838 1.00 31.29 20 GLY E C 1
ATOM 13119 O O . GLY E 1 20 ? -12.437 -37.624 25.693 1.00 30.23 20 GLY E O 1
ATOM 13120 N N . ARG E 1 21 ? -10.655 -37.711 27.095 1.00 32.69 21 ARG E N 1
ATOM 13121 C CA . ARG E 1 21 ? -9.728 -37.613 25.977 1.00 32.44 21 ARG E CA 1
ATOM 13122 C C . ARG E 1 21 ? -9.906 -38.841 25.098 1.00 29.88 21 ARG E C 1
ATOM 13123 O O . ARG E 1 21 ? -9.940 -38.726 23.881 1.00 29.61 21 ARG E O 1
ATOM 13131 N N . LEU E 1 22 ? -10.025 -40.020 25.710 1.00 30.02 22 LEU E N 1
ATOM 13132 C CA . LEU E 1 22 ? -10.238 -41.222 24.913 1.00 29.08 22 LEU E CA 1
ATOM 13133 C C . LEU E 1 22 ? -11.532 -41.122 24.094 1.00 30.70 22 LEU E C 1
ATOM 13134 O O . LEU E 1 22 ? -11.545 -41.376 22.882 1.00 29.23 22 LEU E O 1
ATOM 13139 N N . MET E 1 23 ? -12.630 -40.717 24.740 1.00 29.91 23 MET E N 1
ATOM 13140 C CA . MET E 1 23 ? -13.916 -40.663 24.016 1.00 32.32 23 MET E CA 1
ATOM 13141 C C . MET E 1 23 ? -13.925 -39.650 22.873 1.00 28.95 23 MET E C 1
ATOM 13142 O O . MET E 1 23 ? -14.472 -39.910 21.811 1.00 28.46 23 MET E O 1
ATOM 13147 N N . ARG E 1 24 ? -13.244 -38.521 23.056 1.00 31.08 24 ARG E N 1
ATOM 13148 C CA . ARG E 1 24 ? -13.196 -37.503 22.020 1.00 31.54 24 ARG E CA 1
ATOM 13149 C C . ARG E 1 24 ? -12.347 -37.883 20.805 1.00 31.54 24 ARG E C 1
ATOM 13150 O O . ARG E 1 24 ? -12.182 -37.042 19.923 1.00 30.29 24 ARG E O 1
ATOM 13158 N N . ARG E 1 25 ? -11.836 -39.128 20.731 1.00 32.18 25 ARG E N 1
ATOM 13159 C CA . ARG E 1 25 ? -11.162 -39.630 19.548 1.00 30.03 25 ARG E CA 1
ATOM 13160 C C . ARG E 1 25 ? -12.197 -40.280 18.658 1.00 31.66 25 ARG E C 1
ATOM 13161 O O . ARG E 1 25 ? -11.869 -40.757 17.553 1.00 29.66 25 ARG E O 1
ATOM 13169 N N . HIS E 1 26 ? -13.440 -40.319 19.168 1.00 30.38 26 HIS E N 1
ATOM 13170 C CA . HIS E 1 26 ? -14.529 -40.781 18.312 1.00 30.92 26 HIS E CA 1
ATOM 13171 C C . HIS E 1 26 ? -15.504 -39.643 17.978 1.00 30.47 26 HIS E C 1
ATOM 13172 O O . HIS E 1 26 ? -15.828 -38.803 18.830 1.00 26.70 26 HIS E O 1
ATOM 13179 N N . TRP E 1 27 ? -15.969 -39.640 16.726 1.00 28.75 27 TRP E N 1
ATOM 13180 C CA . TRP E 1 27 ? -17.111 -38.837 16.343 1.00 29.67 27 TRP E CA 1
ATOM 13181 C C . TRP E 1 27 ? -18.232 -39.010 17.382 1.00 28.68 27 TRP E C 1
ATOM 13182 O O . TRP E 1 27 ? -18.577 -40.137 17.766 1.00 28.84 27 TRP E O 1
ATOM 13193 N N . THR E 1 28 ? -18.783 -37.903 17.895 1.00 26.50 28 THR E N 1
ATOM 13194 C CA . THR E 1 28 ? -19.721 -38.009 19.017 1.00 27.49 28 THR E CA 1
ATOM 13195 C C . THR E 1 28 ? -21.057 -37.368 18.641 1.00 25.99 28 THR E C 1
ATOM 13196 O O . THR E 1 28 ? -21.061 -36.232 18.154 1.00 24.89 28 THR E O 1
ATOM 13200 N N . PRO E 1 29 ? -22.219 -38.044 18.886 1.00 26.66 29 PRO E N 1
ATOM 13201 C CA . PRO E 1 29 ? -23.520 -37.364 18.781 1.00 24.87 29 PRO E CA 1
ATOM 13202 C C . PRO E 1 29 ? -23.638 -36.187 19.741 1.00 25.57 29 PRO E C 1
ATOM 13203 O O . PRO E 1 29 ? -23.337 -36.334 20.932 1.00 26.63 29 PRO E O 1
ATOM 13207 N N . ILE E 1 30 ? -24.039 -35.023 19.212 1.00 24.04 30 ILE E N 1
ATOM 13208 C CA . ILE E 1 30 ? -24.205 -33.823 20.010 1.00 23.89 30 ILE E CA 1
ATOM 13209 C C . ILE E 1 30 ? -25.685 -33.533 20.328 1.00 25.00 30 ILE E C 1
ATOM 13210 O O . ILE E 1 30 ? -26.041 -33.065 21.422 1.00 24.82 30 ILE E O 1
ATOM 13215 N N . CYS E 1 31 ? -26.561 -33.753 19.360 1.00 24.82 31 CYS E N 1
ATOM 13216 C CA . CYS E 1 31 ? -27.977 -33.450 19.547 1.00 26.53 31 CYS E CA 1
ATOM 13217 C C . CYS E 1 31 ? -28.741 -34.094 18.391 1.00 23.97 31 CYS E C 1
ATOM 13218 O O . CYS E 1 31 ? -28.123 -34.632 17.525 1.00 22.98 31 CYS E O 1
ATOM 13221 N N . LEU E 1 32 ? -30.069 -34.059 18.382 1.00 24.75 32 LEU E N 1
ATOM 13222 C CA . LEU E 1 32 ? -30.794 -34.644 17.266 1.00 23.18 32 LEU E CA 1
ATOM 13223 C C . LEU E 1 32 ? -30.884 -33.603 16.166 1.00 23.50 32 LEU E C 1
ATOM 13224 O O . LEU E 1 32 ? -31.051 -32.393 16.428 1.00 23.39 32 LEU E O 1
ATOM 13229 N N . VAL E 1 33 ? -30.944 -34.104 14.935 1.00 23.89 33 VAL E N 1
ATOM 13230 C CA . VAL E 1 33 ? -31.140 -33.217 13.794 1.00 25.26 33 VAL E CA 1
ATOM 13231 C C . VAL E 1 33 ? -32.459 -32.457 13.988 1.00 28.08 33 VAL E C 1
ATOM 13232 O O . VAL E 1 33 ? -32.552 -31.292 13.584 1.00 27.25 33 VAL E O 1
ATOM 13236 N N . GLU E 1 34 ? -33.479 -33.099 14.614 1.00 26.65 34 GLU E N 1
ATOM 13237 C CA . GLU E 1 34 ? -34.756 -32.385 14.742 1.00 27.74 34 GLU E CA 1
ATOM 13238 C C . GLU E 1 34 ? -34.669 -31.176 15.704 1.00 28.17 34 GLU E C 1
ATOM 13239 O O . GLU E 1 34 ? -35.565 -30.349 15.715 1.00 26.71 34 GLU E O 1
ATOM 13245 N N . GLU E 1 35 ? -33.613 -31.008 16.509 1.00 25.11 35 GLU E N 1
ATOM 13246 C CA . GLU E 1 35 ? -33.627 -29.826 17.368 1.00 25.29 35 GLU E CA 1
ATOM 13247 C C . GLU E 1 35 ? -33.134 -28.627 16.558 1.00 27.05 35 GLU E C 1
ATOM 13248 O O . GLU E 1 35 ? -33.447 -27.499 16.922 1.00 26.33 35 GLU E O 1
ATOM 13254 N N . VAL E 1 36 ? -32.352 -28.832 15.472 1.00 26.82 36 VAL E N 1
ATOM 13255 C CA . VAL E 1 36 ? -31.666 -27.674 14.881 1.00 29.06 36 VAL E CA 1
ATOM 13256 C C . VAL E 1 36 ? -32.557 -26.953 13.869 1.00 32.97 36 VAL E C 1
ATOM 13257 O O . VAL E 1 36 ? -32.270 -25.802 13.485 1.00 32.92 36 VAL E O 1
ATOM 13261 N N . GLY E 1 37 ? -33.619 -27.619 13.406 1.00 32.68 37 GLY E N 1
ATOM 13262 C CA . GLY E 1 37 ? -34.589 -26.890 12.588 1.00 32.69 37 GLY E CA 1
ATOM 13263 C C . GLY E 1 37 ? -34.117 -26.680 11.146 1.00 31.14 37 GLY E C 1
ATOM 13264 O O . GLY E 1 37 ? -33.311 -27.442 10.637 1.00 33.32 37 GLY E O 1
ATOM 13265 N N . GLU E 1 38 ? -34.608 -25.612 10.509 1.00 31.29 38 GLU E N 1
ATOM 13266 C CA . GLU E 1 38 ? -34.297 -25.244 9.141 1.00 32.07 38 GLU E CA 1
ATOM 13267 C C . GLU E 1 38 ? -33.126 -24.267 9.126 1.00 28.95 38 GLU E C 1
ATOM 13268 O O . GLU E 1 38 ? -32.683 -23.817 10.172 1.00 28.06 38 GLU E O 1
ATOM 13274 N N . PRO E 1 39 ? -32.557 -23.932 7.944 1.00 28.84 39 PRO E N 1
ATOM 13275 C CA . PRO E 1 39 ? -31.524 -22.889 7.868 1.00 28.66 39 PRO E CA 1
ATOM 13276 C C . PRO E 1 39 ? -31.987 -21.653 8.643 1.00 28.26 39 PRO E C 1
ATOM 13277 O O . PRO E 1 39 ? -33.184 -21.349 8.580 1.00 25.49 39 PRO E O 1
ATOM 13281 N N . ASP E 1 40 ? -31.071 -21.016 9.422 1.00 26.88 40 ASP E N 1
ATOM 13282 C CA . ASP E 1 40 ? -31.383 -19.836 10.224 1.00 26.38 40 ASP E CA 1
ATOM 13283 C C . ASP E 1 40 ? -32.274 -20.202 11.427 1.00 25.01 40 ASP E C 1
ATOM 13284 O O . ASP E 1 40 ? -32.930 -19.344 12.002 1.00 24.46 40 ASP E O 1
ATOM 13289 N N . GLY E 1 41 ? -32.360 -21.492 11.762 1.00 24.14 41 GLY E N 1
ATOM 13290 C CA . GLY E 1 41 ? -33.196 -21.947 12.851 1.00 24.91 41 GLY E CA 1
ATOM 13291 C C . GLY E 1 41 ? -32.706 -21.487 14.228 1.00 26.16 41 GLY E C 1
ATOM 13292 O O . GLY E 1 41 ? -31.562 -21.079 14.419 1.00 26.24 41 GLY E O 1
ATOM 13293 N N . THR E 1 42 ? -33.587 -21.607 15.210 1.00 25.83 42 THR E N 1
ATOM 13294 C CA . THR E 1 42 ? -33.242 -21.322 16.589 1.00 24.12 42 THR E CA 1
ATOM 13295 C C . THR E 1 42 ? -31.964 -22.064 17.006 1.00 25.02 42 THR E C 1
ATOM 13296 O O . THR E 1 42 ? -31.845 -23.281 16.888 1.00 26.05 42 THR E O 1
ATOM 13300 N N . PRO E 1 43 ? -30.968 -21.350 17.564 1.00 24.44 43 PRO E N 1
ATOM 13301 C CA . PRO E 1 43 ? -29.784 -22.028 18.083 1.00 24.47 43 PRO E CA 1
ATOM 13302 C C . PRO E 1 43 ? -30.186 -22.959 19.243 1.00 25.33 43 PRO E C 1
ATOM 13303 O O . PRO E 1 43 ? -31.146 -22.699 20.004 1.00 22.63 43 PRO E O 1
ATOM 13307 N N . VAL E 1 44 ? -29.450 -24.076 19.322 1.00 24.44 44 VAL E N 1
ATOM 13308 C CA . VAL E 1 44 ? -29.700 -25.130 20.289 1.00 28.14 44 VAL E CA 1
ATOM 13309 C C . VAL E 1 44 ? -28.576 -25.169 21.331 1.00 26.30 44 VAL E C 1
ATOM 13310 O O . VAL E 1 44 ? -27.412 -25.027 21.001 1.00 25.75 44 VAL E O 1
ATOM 13314 N N . LYS E 1 45 ? -28.919 -25.384 22.593 1.00 27.58 45 LYS E N 1
ATOM 13315 C CA . LYS E 1 45 ? -27.953 -25.621 23.660 1.00 28.02 45 LYS E CA 1
ATOM 13316 C C . LYS E 1 45 ? -27.639 -27.117 23.773 1.00 27.28 45 LYS E C 1
ATOM 13317 O O . LYS E 1 45 ? -28.545 -27.967 23.775 1.00 27.23 45 LYS E O 1
ATOM 13323 N N . ALA E 1 46 ? -26.338 -27.452 23.780 1.00 23.98 46 ALA E N 1
ATOM 13324 C CA . ALA E 1 46 ? -25.959 -28.831 24.048 1.00 23.31 46 ALA E CA 1
ATOM 13325 C C . ALA E 1 46 ? -24.798 -28.838 25.025 1.00 23.64 46 ALA E C 1
ATOM 13326 O O . ALA E 1 46 ? -24.205 -27.831 25.305 1.00 24.30 46 ALA E O 1
ATOM 13328 N N . ARG E 1 47 ? -24.453 -30.018 25.492 1.00 25.04 47 ARG E N 1
ATOM 13329 C CA . ARG E 1 47 ? -23.412 -30.153 26.476 1.00 25.32 47 ARG E CA 1
ATOM 13330 C C . ARG E 1 47 ? -22.752 -31.507 26.213 1.00 25.00 47 ARG E C 1
ATOM 13331 O O . ARG E 1 47 ? -23.455 -32.480 26.077 1.00 26.40 47 ARG E O 1
ATOM 13339 N N . ALA E 1 48 ? -21.418 -31.568 26.079 1.00 25.47 48 ALA E N 1
ATOM 13340 C CA . ALA E 1 48 ? -20.722 -32.850 25.936 1.00 24.77 48 ALA E CA 1
ATOM 13341 C C . ALA E 1 48 ? -19.371 -32.746 26.625 1.00 24.81 48 ALA E C 1
ATOM 13342 O O . ALA E 1 48 ? -18.694 -31.723 26.460 1.00 23.68 48 ALA E O 1
ATOM 13344 N N . PHE E 1 49 ? -18.986 -33.831 27.336 1.00 24.77 49 PHE E N 1
ATOM 13345 C CA . PHE E 1 49 ? -17.669 -33.885 27.977 1.00 27.29 49 PHE E CA 1
ATOM 13346 C C . PHE E 1 49 ? -17.338 -32.667 28.847 1.00 28.75 49 PHE E C 1
ATOM 13347 O O . PHE E 1 49 ? -16.159 -32.297 28.968 1.00 31.01 49 PHE E O 1
ATOM 13355 N N . GLY E 1 50 ? -18.368 -32.017 29.398 1.00 26.65 50 GLY E N 1
ATOM 13356 C CA . GLY E 1 50 ? -18.141 -30.905 30.291 1.00 24.32 50 GLY E CA 1
ATOM 13357 C C . GLY E 1 50 ? -18.172 -29.562 29.577 1.00 25.11 50 GLY E C 1
ATOM 13358 O O . GLY E 1 50 ? -18.054 -28.555 30.236 1.00 25.58 50 GLY E O 1
ATOM 13359 N N . GLU E 1 51 ? -18.354 -29.537 28.253 1.00 27.13 51 GLU E N 1
ATOM 13360 C CA . GLU E 1 51 ? -18.382 -28.259 27.533 1.00 29.96 51 GLU E CA 1
ATOM 13361 C C . GLU E 1 51 ? -19.811 -27.912 27.134 1.00 26.55 51 GLU E C 1
ATOM 13362 O O . GLU E 1 51 ? -20.467 -28.721 26.520 1.00 24.14 51 GLU E O 1
ATOM 13368 N N . ASP E 1 52 ? -20.226 -26.675 27.407 1.00 27.27 52 ASP E N 1
ATOM 13369 C CA . ASP E 1 52 ? -21.476 -26.121 26.879 1.00 26.06 52 ASP E CA 1
ATOM 13370 C C . ASP E 1 52 ? -21.255 -25.727 25.420 1.00 25.43 52 ASP E C 1
ATOM 13371 O O . ASP E 1 52 ? -20.239 -25.083 25.048 1.00 26.03 52 ASP E O 1
ATOM 13376 N N . LEU E 1 53 ? -22.210 -26.158 24.592 1.00 22.11 53 LEU E N 1
ATOM 13377 C CA . LEU E 1 53 ? -22.095 -25.969 23.151 1.00 22.76 53 LEU E CA 1
ATOM 13378 C C . LEU E 1 53 ? -23.368 -25.286 22.639 1.00 23.94 53 LEU E C 1
ATOM 13379 O O . LEU E 1 53 ? -24.460 -25.417 23.205 1.00 23.82 53 LEU E O 1
ATOM 13384 N N . VAL E 1 54 ? -23.198 -24.555 21.536 1.00 24.76 54 VAL E N 1
ATOM 13385 C CA . VAL E 1 54 ? -24.320 -24.006 20.803 1.00 23.19 54 VAL E CA 1
ATOM 13386 C C . VAL E 1 54 ? -24.267 -24.762 19.485 1.00 22.68 54 VAL E C 1
ATOM 13387 O O . VAL E 1 54 ? -23.172 -24.931 18.972 1.00 22.25 54 VAL E O 1
ATOM 13391 N N . VAL E 1 55 ? -25.420 -25.185 18.952 1.00 22.75 55 VAL E N 1
ATOM 13392 C CA . VAL E 1 55 ? -25.535 -25.836 17.656 1.00 23.17 55 VAL E CA 1
ATOM 13393 C C . VAL E 1 55 ? -26.517 -25.008 16.832 1.00 24.95 55 VAL E C 1
ATOM 13394 O O . VAL E 1 55 ? -27.553 -24.589 17.339 1.00 23.63 55 VAL E O 1
ATOM 13398 N N . PHE E 1 56 ? -26.206 -24.761 15.560 1.00 25.01 56 PHE E N 1
ATOM 13399 C CA . PHE E 1 56 ? -27.110 -24.006 14.723 1.00 27.34 56 PHE E CA 1
ATOM 13400 C C . PHE E 1 56 ? -26.878 -24.374 13.267 1.00 27.97 56 PHE E C 1
ATOM 13401 O O . PHE E 1 56 ? -25.756 -24.727 12.873 1.00 26.68 56 PHE E O 1
ATOM 13409 N N . ARG E 1 57 ? -27.972 -24.276 12.506 1.00 25.93 57 ARG E N 1
ATOM 13410 C CA . ARG E 1 57 ? -27.877 -24.569 11.092 1.00 27.34 57 ARG E CA 1
ATOM 13411 C C . ARG E 1 57 ? -27.843 -23.234 10.351 1.00 26.33 57 ARG E C 1
ATOM 13412 O O . ARG E 1 57 ? -28.771 -22.450 10.477 1.00 25.17 57 ARG E O 1
ATOM 13420 N N . ASP E 1 58 ? -26.745 -22.922 9.640 1.00 27.86 58 ASP E N 1
ATOM 13421 C CA . ASP E 1 58 ? -26.678 -21.580 9.052 1.00 27.18 58 ASP E CA 1
ATOM 13422 C C . ASP E 1 58 ? -27.506 -21.461 7.770 1.00 27.10 58 ASP E C 1
ATOM 13423 O O . ASP E 1 58 ? -28.188 -22.424 7.387 1.00 25.28 58 ASP E O 1
ATOM 13428 N N . SER E 1 59 ? -27.455 -20.281 7.110 1.00 27.79 59 SER E N 1
ATOM 13429 C CA . SER E 1 59 ? -28.336 -19.979 5.985 1.00 28.01 59 SER E CA 1
ATOM 13430 C C . SER E 1 59 ? -28.110 -20.965 4.854 1.00 29.47 59 SER E C 1
ATOM 13431 O O . SER E 1 59 ? -28.986 -21.152 4.039 1.00 29.78 59 SER E O 1
ATOM 13434 N N . GLU E 1 60 ? -26.920 -21.539 4.775 1.00 29.92 60 GLU E N 1
ATOM 13435 C CA . GLU E 1 60 ? -26.621 -22.473 3.706 1.00 35.23 60 GLU E CA 1
ATOM 13436 C C . GLU E 1 60 ? -26.959 -23.892 4.131 1.00 33.33 60 GLU E C 1
ATOM 13437 O O . GLU E 1 60 ? -26.767 -24.819 3.369 1.00 33.41 60 GLU E O 1
ATOM 13443 N N . GLY E 1 61 ? -27.434 -24.085 5.357 1.00 32.86 61 GLY E N 1
ATOM 13444 C CA . GLY E 1 61 ? -27.869 -25.425 5.709 1.00 30.69 61 GLY E CA 1
ATOM 13445 C C . GLY E 1 61 ? -26.760 -26.224 6.401 1.00 30.55 61 GLY E C 1
ATOM 13446 O O . GLY E 1 61 ? -26.941 -27.398 6.711 1.00 29.90 61 GLY E O 1
ATOM 13447 N N . ARG E 1 62 ? -25.630 -25.569 6.668 1.00 28.31 62 ARG E N 1
ATOM 13448 C CA . ARG E 1 62 ? -24.538 -26.208 7.381 1.00 30.78 62 ARG E CA 1
ATOM 13449 C C . ARG E 1 62 ? -24.742 -26.076 8.892 1.00 29.08 62 ARG E C 1
ATOM 13450 O O . ARG E 1 62 ? -25.244 -25.052 9.346 1.00 29.11 62 ARG E O 1
ATOM 13458 N N . VAL E 1 63 ? -24.366 -27.139 9.631 1.00 28.95 63 VAL E N 1
ATOM 13459 C CA . VAL E 1 63 ? -24.474 -27.214 11.081 1.00 28.33 63 VAL E CA 1
ATOM 13460 C C . VAL E 1 63 ? -23.137 -26.903 11.716 1.00 28.85 63 VAL E C 1
ATOM 13461 O O . VAL E 1 63 ? -22.111 -27.471 11.354 1.00 29.91 63 VAL E O 1
ATOM 13465 N N . GLY E 1 64 ? -23.186 -25.951 12.656 1.00 27.62 64 GLY E N 1
ATOM 13466 C CA . GLY E 1 64 ? -22.053 -25.631 13.497 1.00 26.99 64 GLY E CA 1
ATOM 13467 C C . GLY E 1 64 ? -22.283 -26.183 14.897 1.00 26.42 64 GLY E C 1
ATOM 13468 O O . GLY E 1 64 ? -23.441 -26.181 15.375 1.00 23.14 64 GLY E O 1
ATOM 13469 N N . VAL E 1 65 ? -21.183 -26.661 15.513 1.00 24.71 65 VAL E N 1
ATOM 13470 C CA . VAL E 1 65 ? -21.143 -26.997 16.935 1.00 25.00 65 VAL E CA 1
ATOM 13471 C C . VAL E 1 65 ? -19.956 -26.247 17.544 1.00 28.00 65 VAL E C 1
ATOM 13472 O O . VAL E 1 65 ? -18.803 -26.498 17.167 1.00 26.34 65 VAL E O 1
ATOM 13476 N N . MET E 1 66 ? -20.247 -25.246 18.409 1.00 27.76 66 MET E N 1
ATOM 13477 C CA . MET E 1 66 ? -19.233 -24.288 18.828 1.00 26.65 66 MET E CA 1
ATOM 13478 C C . MET E 1 66 ? -19.342 -24.168 20.333 1.00 25.34 66 MET E C 1
ATOM 13479 O O . MET E 1 66 ? -20.390 -24.457 20.846 1.00 24.26 66 MET E O 1
ATOM 13484 N N . ASP E 1 67 ? -18.259 -23.792 21.016 1.00 25.98 67 ASP E N 1
ATOM 13485 C CA . ASP E 1 67 ? -18.350 -23.341 22.393 1.00 27.63 67 ASP E CA 1
ATOM 13486 C C . ASP E 1 67 ? -19.546 -22.379 22.520 1.00 26.51 67 ASP E C 1
ATOM 13487 O O . ASP E 1 67 ? -19.779 -21.544 21.646 1.00 25.08 67 ASP E O 1
ATOM 13492 N N . GLU E 1 68 ? -20.322 -22.548 23.597 1.00 26.32 68 GLU E N 1
ATOM 13493 C CA . GLU E 1 68 ? -21.547 -21.785 23.760 1.00 25.04 68 GLU E CA 1
ATOM 13494 C C . GLU E 1 68 ? -21.251 -20.311 24.017 1.00 25.25 68 GLU E C 1
ATOM 13495 O O . GLU E 1 68 ? -22.030 -19.453 23.642 1.00 25.05 68 GLU E O 1
ATOM 13501 N N . TYR E 1 69 ? -20.144 -20.003 24.680 1.00 25.75 69 TYR E N 1
ATOM 13502 C CA . TYR E 1 69 ? -19.854 -18.637 25.108 1.00 25.39 69 TYR E CA 1
ATOM 13503 C C . TYR E 1 69 ? -19.121 -17.843 24.025 1.00 24.45 69 TYR E C 1
ATOM 13504 O O . TYR E 1 69 ? -18.122 -18.269 23.478 1.00 25.85 69 TYR E O 1
ATOM 13513 N N . CYS E 1 70 ? -19.563 -16.620 23.807 1.00 24.16 70 CYS E N 1
ATOM 13514 C CA . CYS E 1 70 ? -19.022 -15.699 22.821 1.00 23.59 70 CYS E CA 1
ATOM 13515 C C . CYS E 1 70 ? -17.546 -15.489 23.125 1.00 24.52 70 CYS E C 1
ATOM 13516 O O . CYS E 1 70 ? -17.189 -15.302 24.279 1.00 23.84 70 CYS E O 1
ATOM 13519 N N . PRO E 1 71 ? -16.619 -15.535 22.136 1.00 26.35 71 PRO E N 1
ATOM 13520 C CA . PRO E 1 71 ? -15.193 -15.338 22.450 1.00 26.84 71 PRO E CA 1
ATOM 13521 C C . PRO E 1 71 ? -14.824 -13.908 22.888 1.00 28.42 71 PRO E C 1
ATOM 13522 O O . PRO E 1 71 ? -13.695 -13.665 23.326 1.00 28.16 71 PRO E O 1
ATOM 13526 N N . HIS E 1 72 ? -15.790 -12.969 22.832 1.00 27.55 72 HIS E N 1
ATOM 13527 C CA . HIS E 1 72 ? -15.603 -11.605 23.313 1.00 26.22 72 HIS E CA 1
ATOM 13528 C C . HIS E 1 72 ? -15.675 -11.558 24.844 1.00 27.68 72 HIS E C 1
ATOM 13529 O O . HIS E 1 72 ? -14.637 -11.611 25.525 1.00 27.23 72 HIS E O 1
ATOM 13536 N N . ARG E 1 73 ? -16.895 -11.413 25.396 1.00 25.71 73 ARG E N 1
ATOM 13537 C CA . ARG E 1 73 ? -17.011 -11.376 26.847 1.00 24.56 73 ARG E CA 1
ATOM 13538 C C . ARG E 1 73 ? -17.820 -12.575 27.359 1.00 24.82 73 ARG E C 1
ATOM 13539 O O . ARG E 1 73 ? -18.245 -12.595 28.515 1.00 23.86 73 ARG E O 1
ATOM 13547 N N . ARG E 1 74 ? -18.037 -13.600 26.519 1.00 25.57 74 ARG E N 1
ATOM 13548 C CA . ARG E 1 74 ? -18.497 -14.899 27.032 1.00 27.46 74 ARG E CA 1
ATOM 13549 C C . ARG E 1 74 ? -19.992 -14.918 27.385 1.00 26.47 74 ARG E C 1
ATOM 13550 O O . ARG E 1 74 ? -20.421 -15.774 28.185 1.00 25.90 74 ARG E O 1
ATOM 13558 N N . ALA E 1 75 ? -20.765 -14.029 26.752 1.00 24.20 75 ALA E N 1
ATOM 13559 C CA . ALA E 1 75 ? -22.229 -14.140 26.747 1.00 26.72 75 ALA E CA 1
ATOM 13560 C C . ALA E 1 75 ? -22.641 -15.422 26.027 1.00 24.66 75 ALA E C 1
ATOM 13561 O O . ALA E 1 75 ? -21.942 -15.888 25.157 1.00 23.58 75 ALA E O 1
ATOM 13563 N N . SER E 1 76 ? -23.843 -15.941 26.300 1.00 23.90 76 SER E N 1
ATOM 13564 C CA . SER E 1 76 ? -24.169 -17.169 25.600 1.00 21.65 76 SER E CA 1
ATOM 13565 C C . SER E 1 76 ? -24.605 -16.866 24.154 1.00 20.84 76 SER E C 1
ATOM 13566 O O . SER E 1 76 ? -25.500 -16.058 23.931 1.00 20.81 76 SER E O 1
ATOM 13569 N N . LEU E 1 77 ? -24.077 -17.575 23.147 1.00 20.50 77 LEU E N 1
ATOM 13570 C CA . LEU E 1 77 ? -24.492 -17.390 21.755 1.00 21.53 77 LEU E CA 1
ATOM 13571 C C . LEU E 1 77 ? -25.803 -18.141 21.456 1.00 21.94 77 LEU E C 1
ATOM 13572 O O . LEU E 1 77 ? -26.317 -18.055 20.330 1.00 21.41 77 LEU E O 1
ATOM 13577 N N . VAL E 1 78 ? -26.312 -18.899 22.439 1.00 20.87 78 VAL E N 1
ATOM 13578 C CA . VAL E 1 78 ? -27.591 -19.567 22.247 1.00 20.85 78 VAL E CA 1
ATOM 13579 C C . VAL E 1 78 ? -28.666 -18.484 22.027 1.00 20.93 78 VAL E C 1
ATOM 13580 O O . VAL E 1 78 ? -29.602 -18.693 21.276 1.00 19.88 78 VAL E O 1
ATOM 13584 N N . TYR E 1 79 ? -28.488 -17.285 22.601 1.00 20.87 79 TYR E N 1
ATOM 13585 C CA . TYR E 1 79 ? -29.433 -16.185 22.453 1.00 21.63 79 TYR E CA 1
ATOM 13586 C C . TYR E 1 79 ? -29.229 -15.402 21.155 1.00 23.35 79 TYR E C 1
ATOM 13587 O O . TYR E 1 79 ? -30.017 -14.472 20.889 1.00 25.02 79 TYR E O 1
ATOM 13596 N N . GLY E 1 80 ? -28.119 -15.651 20.440 1.00 24.19 80 GLY E N 1
ATOM 13597 C CA . GLY E 1 80 ? -27.705 -14.918 19.238 1.00 23.44 80 GLY E CA 1
ATOM 13598 C C . GLY E 1 80 ? -28.631 -15.027 18.019 1.00 25.65 80 GLY E C 1
ATOM 13599 O O . GLY E 1 80 ? -29.546 -15.848 17.976 1.00 25.39 80 GLY E O 1
ATOM 13600 N N . ARG E 1 81 ? -28.379 -14.170 17.005 1.00 25.48 81 ARG E N 1
ATOM 13601 C CA . ARG E 1 81 ? -29.159 -14.183 15.769 1.00 24.90 81 ARG E CA 1
ATOM 13602 C C . ARG E 1 81 ? -28.506 -15.123 14.740 1.00 27.06 81 ARG E C 1
ATOM 13603 O O . ARG E 1 81 ? -27.318 -15.006 14.422 1.00 27.63 81 ARG E O 1
ATOM 13611 N N . ASN E 1 82 ? -29.274 -16.099 14.246 1.00 26.62 82 ASN E N 1
ATOM 13612 C CA . ASN E 1 82 ? -28.696 -17.084 13.356 1.00 26.32 82 ASN E CA 1
ATOM 13613 C C . ASN E 1 82 ? -29.207 -16.678 11.985 1.00 25.65 82 ASN E C 1
ATOM 13614 O O . ASN E 1 82 ? -30.351 -16.977 11.649 1.00 26.12 82 ASN E O 1
ATOM 13619 N N . GLU E 1 83 ? -28.355 -16.037 11.182 1.00 26.22 83 GLU E N 1
ATOM 13620 C CA . GLU E 1 83 ? -28.847 -15.562 9.901 1.00 28.13 83 GLU E CA 1
ATOM 13621 C C . GLU E 1 83 ? -27.688 -15.069 9.055 1.00 28.93 83 GLU E C 1
ATOM 13622 O O . GLU E 1 83 ? -26.676 -14.644 9.600 1.00 27.36 83 GLU E O 1
ATOM 13628 N N . GLU E 1 84 ? -27.906 -15.024 7.728 1.00 30.66 84 GLU E N 1
ATOM 13629 C CA . GLU E 1 84 ? -26.908 -14.441 6.848 1.00 30.85 84 GLU E CA 1
ATOM 13630 C C . GLU E 1 84 ? -25.549 -15.126 7.016 1.00 29.20 84 GLU E C 1
ATOM 13631 O O . GLU E 1 84 ? -24.526 -14.460 7.105 1.00 27.57 84 GLU E O 1
ATOM 13637 N N . GLY E 1 85 ? -25.558 -16.463 7.020 1.00 27.56 85 GLY E N 1
ATOM 13638 C CA . GLY E 1 85 ? -24.326 -17.231 7.031 1.00 27.00 85 GLY E CA 1
ATOM 13639 C C . GLY E 1 85 ? -23.581 -17.265 8.366 1.00 29.73 85 GLY E C 1
ATOM 13640 O O . GLY E 1 85 ? -22.368 -17.569 8.386 1.00 30.37 85 GLY E O 1
ATOM 13641 N N . GLY E 1 86 ? -24.282 -17.001 9.485 1.00 28.33 86 GLY E N 1
ATOM 13642 C CA . GLY E 1 86 ? -23.593 -17.113 10.762 1.00 25.41 86 GLY E CA 1
ATOM 13643 C C . GLY E 1 86 ? -24.440 -16.840 12.006 1.00 25.08 86 GLY E C 1
ATOM 13644 O O . GLY E 1 86 ? -25.640 -16.652 11.910 1.00 23.96 86 GLY E O 1
ATOM 13645 N N . LEU E 1 87 ? -23.802 -16.948 13.193 1.00 26.10 87 LEU E N 1
ATOM 13646 C CA . LEU E 1 87 ? -24.444 -16.745 14.485 1.00 24.98 87 LEU E CA 1
ATOM 13647 C C . LEU E 1 87 ? -23.882 -15.462 15.096 1.00 25.89 87 LEU E C 1
ATOM 13648 O O . LEU E 1 87 ? -22.650 -15.363 15.269 1.00 26.36 87 LEU E O 1
ATOM 13653 N N . ARG E 1 88 ? -24.762 -14.485 15.380 1.00 22.76 88 ARG E N 1
ATOM 13654 C CA . ARG E 1 88 ? -24.258 -13.207 15.873 1.00 24.74 88 ARG E CA 1
ATOM 13655 C C . ARG E 1 88 ? -24.684 -13.021 17.322 1.00 25.35 88 ARG E C 1
ATOM 13656 O O . ARG E 1 88 ? -25.868 -13.062 17.628 1.00 27.60 88 ARG E O 1
ATOM 13664 N N . CYS E 1 89 ? -23.708 -12.852 18.198 1.00 25.12 89 CYS E N 1
ATOM 13665 C CA . CYS E 1 89 ? -23.932 -12.565 19.607 1.00 24.66 89 CYS E CA 1
ATOM 13666 C C . CYS E 1 89 ? -24.747 -11.260 19.774 1.00 26.39 89 CYS E C 1
ATOM 13667 O O . CYS E 1 89 ? -24.490 -10.290 19.050 1.00 27.07 89 CYS E O 1
ATOM 13670 N N . LEU E 1 90 ? -25.674 -11.197 20.753 1.00 22.80 90 LEU E N 1
ATOM 13671 C CA . LEU E 1 90 ? -26.545 -10.028 20.864 1.00 23.13 90 LEU E CA 1
ATOM 13672 C C . LEU E 1 90 ? -25.773 -8.846 21.431 1.00 24.74 90 LEU E C 1
ATOM 13673 O O . LEU E 1 90 ? -26.184 -7.708 21.292 1.00 25.17 90 LEU E O 1
ATOM 13678 N N . TYR E 1 91 ? -24.692 -9.138 22.163 1.00 24.43 91 TYR E N 1
ATOM 13679 C CA . TYR E 1 91 ? -24.196 -8.149 23.079 1.00 25.52 91 TYR E CA 1
ATOM 13680 C C . TYR E 1 91 ? -23.460 -7.072 22.293 1.00 26.01 91 TYR E C 1
ATOM 13681 O O . TYR E 1 91 ? -23.853 -5.918 22.425 1.00 25.32 91 TYR E O 1
ATOM 13690 N N . HIS E 1 92 ? -22.398 -7.448 21.526 1.00 25.77 92 HIS E N 1
ATOM 13691 C CA . HIS E 1 92 ? -21.648 -6.457 20.744 1.00 24.98 92 HIS E CA 1
ATOM 13692 C C . HIS E 1 92 ? -21.660 -6.773 19.250 1.00 27.99 92 HIS E C 1
ATOM 13693 O O . HIS E 1 92 ? -20.965 -6.106 18.459 1.00 31.38 92 HIS E O 1
ATOM 13700 N N . GLY E 1 93 ? -22.405 -7.832 18.867 1.00 26.86 93 GLY E N 1
ATOM 13701 C CA . GLY E 1 93 ? -22.623 -8.120 17.479 1.00 25.75 93 GLY E CA 1
ATOM 13702 C C . GLY E 1 93 ? -21.440 -8.845 16.834 1.00 27.05 93 GLY E C 1
ATOM 13703 O O . GLY E 1 93 ? -21.240 -8.733 15.635 1.00 30.58 93 GLY E O 1
ATOM 13704 N N . TRP E 1 94 ? -20.640 -9.577 17.594 1.00 26.53 94 TRP E N 1
ATOM 13705 C CA . TRP E 1 94 ? -19.654 -10.444 16.953 1.00 28.17 94 TRP E CA 1
ATOM 13706 C C . TRP E 1 94 ? -20.353 -11.618 16.248 1.00 28.60 94 TRP E C 1
ATOM 13707 O O . TRP E 1 94 ? -21.200 -12.288 16.831 1.00 29.83 94 TRP E O 1
ATOM 13718 N N . LYS E 1 95 ? -20.001 -11.871 14.981 1.00 27.96 95 LYS E N 1
ATOM 13719 C CA . LYS E 1 95 ? -20.716 -12.861 14.203 1.00 29.29 95 LYS E CA 1
ATOM 13720 C C . LYS E 1 95 ? -19.728 -13.951 13.776 1.00 29.78 95 LYS E C 1
ATOM 13721 O O . LYS E 1 95 ? -18.684 -13.649 13.213 1.00 29.06 95 LYS E O 1
ATOM 13727 N N . MET E 1 96 ? -20.063 -15.212 14.074 1.00 30.34 96 MET E N 1
ATOM 13728 C CA . MET E 1 96 ? -19.200 -16.353 13.810 1.00 29.53 96 MET E CA 1
ATOM 13729 C C . MET E 1 96 ? -19.862 -17.187 12.735 1.00 29.30 96 MET E C 1
ATOM 13730 O O . MET E 1 96 ? -21.088 -17.298 12.710 1.00 29.31 96 MET E O 1
ATOM 13735 N N . ASP E 1 97 ? -19.054 -17.893 11.945 1.00 29.32 97 ASP E N 1
ATOM 13736 C CA . ASP E 1 97 ? -19.595 -18.839 10.987 1.00 26.97 97 ASP E CA 1
ATOM 13737 C C . ASP E 1 97 ? -19.449 -20.222 11.599 1.00 27.67 97 ASP E C 1
ATOM 13738 O O . ASP E 1 97 ? -18.903 -20.322 12.685 1.00 30.45 97 ASP E O 1
ATOM 13743 N N . VAL E 1 98 ? -19.919 -21.272 10.922 1.00 26.16 98 VAL E N 1
ATOM 13744 C CA . VAL E 1 98 ? -19.995 -22.580 11.546 1.00 29.02 98 VAL E CA 1
ATOM 13745 C C . VAL E 1 98 ? -18.584 -23.121 11.796 1.00 31.93 98 VAL E C 1
ATOM 13746 O O . VAL E 1 98 ? -18.441 -24.124 12.513 1.00 31.73 98 VAL E O 1
ATOM 13750 N N . ASP E 1 99 ? -17.574 -22.487 11.183 1.00 30.29 99 ASP E N 1
ATOM 13751 C CA . ASP E 1 99 ? -16.201 -22.899 11.410 1.00 31.73 99 ASP E CA 1
ATOM 13752 C C . ASP E 1 99 ? -15.563 -22.053 12.508 1.00 31.62 99 ASP E C 1
ATOM 13753 O O . ASP E 1 99 ? -14.397 -22.244 12.795 1.00 31.82 99 ASP E O 1
ATOM 13758 N N . GLY E 1 100 ? -16.307 -21.141 13.154 1.00 33.60 100 GLY E N 1
ATOM 13759 C CA . GLY E 1 100 ? -15.732 -20.345 14.240 1.00 30.45 100 GLY E CA 1
ATOM 13760 C C . GLY E 1 100 ? -14.871 -19.167 13.765 1.00 30.86 100 GLY E C 1
ATOM 13761 O O . GLY E 1 100 ? -14.226 -18.471 14.564 1.00 30.86 100 GLY E O 1
ATOM 13762 N N . ASN E 1 101 ? -14.822 -18.931 12.450 1.00 29.82 101 ASN E N 1
ATOM 13763 C CA . ASN E 1 101 ? -14.272 -17.655 12.010 1.00 31.73 101 ASN E CA 1
ATOM 13764 C C . ASN E 1 101 ? -15.209 -16.551 12.483 1.00 32.34 101 ASN E C 1
ATOM 13765 O O . ASN E 1 101 ? -16.423 -16.715 12.420 1.00 35.09 101 ASN E O 1
ATOM 13770 N N . VAL E 1 102 ? -14.639 -15.439 12.913 1.00 31.75 102 VAL E N 1
ATOM 13771 C CA . VAL E 1 102 ? -15.402 -14.234 13.201 1.00 34.28 102 VAL E CA 1
ATOM 13772 C C . VAL E 1 102 ? -15.536 -13.423 11.919 1.00 35.35 102 VAL E C 1
ATOM 13773 O O . VAL E 1 102 ? -14.533 -12.941 11.407 1.00 36.21 102 VAL E O 1
ATOM 13777 N N . LEU E 1 103 ? -16.765 -13.272 11.408 1.00 33.53 103 LEU E N 1
ATOM 13778 C CA . LEU E 1 103 ? -16.946 -12.602 10.117 1.00 36.11 103 LEU E CA 1
ATOM 13779 C C . LEU E 1 103 ? -16.974 -11.096 10.302 1.00 35.92 103 LEU E C 1
ATOM 13780 O O . LEU E 1 103 ? -16.722 -10.353 9.362 1.00 37.91 103 LEU E O 1
ATOM 13785 N N . GLU E 1 104 ? -17.324 -10.658 11.513 1.00 35.92 104 GLU E N 1
ATOM 13786 C CA . GLU E 1 104 ? -17.574 -9.247 11.732 1.00 36.13 104 GLU E CA 1
ATOM 13787 C C . GLU E 1 104 ? -17.640 -9.044 13.239 1.00 35.12 104 GLU E C 1
ATOM 13788 O O . GLU E 1 104 ? -18.090 -9.925 13.970 1.00 33.01 104 GLU E O 1
ATOM 13794 N N . MET E 1 105 ? -17.134 -7.894 13.682 1.00 33.33 105 MET E N 1
ATOM 13795 C CA . MET E 1 105 ? -17.326 -7.404 15.027 1.00 35.51 105 MET E CA 1
ATOM 13796 C C . MET E 1 105 ? -17.990 -6.046 14.859 1.00 38.56 105 MET E C 1
ATOM 13797 O O . MET E 1 105 ? -17.322 -5.106 14.403 1.00 36.89 105 MET E O 1
ATOM 13802 N N . ALA E 1 106 ? -19.284 -5.970 15.219 1.00 37.83 106 ALA E N 1
ATOM 13803 C CA . ALA E 1 106 ? -20.121 -4.802 14.950 1.00 39.55 106 ALA E CA 1
ATOM 13804 C C . ALA E 1 106 ? -19.396 -3.513 15.340 1.00 40.65 106 ALA E C 1
ATOM 13805 O O . ALA E 1 106 ? -19.612 -2.476 14.729 1.00 41.57 106 ALA E O 1
ATOM 13807 N N . SER E 1 107 ? -18.535 -3.588 16.370 1.00 42.68 107 SER E N 1
ATOM 13808 C CA . SER E 1 107 ? -18.048 -2.433 17.119 1.00 44.44 107 SER E CA 1
ATOM 13809 C C . SER E 1 107 ? -16.533 -2.232 17.054 1.00 48.00 107 SER E C 1
ATOM 13810 O O . SER E 1 107 ? -16.017 -1.341 17.730 1.00 49.35 107 SER E O 1
ATOM 13813 N N . GLU E 1 108 ? -15.831 -3.071 16.288 1.00 47.30 108 GLU E N 1
ATOM 13814 C CA . GLU E 1 108 ? -14.387 -3.007 16.254 1.00 50.43 108 GLU E CA 1
ATOM 13815 C C . GLU E 1 108 ? -13.962 -2.290 14.973 1.00 57.64 108 GLU E C 1
ATOM 13816 O O . GLU E 1 108 ? -14.546 -2.531 13.916 1.00 54.74 108 GLU E O 1
ATOM 13822 N N . PRO E 1 109 ? -12.939 -1.389 15.006 1.00 65.66 109 PRO E N 1
ATOM 13823 C CA . PRO E 1 109 ? -12.360 -0.848 13.761 1.00 64.72 109 PRO E CA 1
ATOM 13824 C C . PRO E 1 109 ? -11.775 -1.996 12.925 1.00 65.40 109 PRO E C 1
ATOM 13825 O O . PRO E 1 109 ? -11.110 -2.870 13.477 1.00 65.89 109 PRO E O 1
ATOM 13829 N N . ALA E 1 110 ? -12.072 -2.033 11.613 1.00 70.13 110 ALA E N 1
ATOM 13830 C CA . ALA E 1 110 ? -11.579 -3.078 10.711 1.00 76.12 110 ALA E CA 1
ATOM 13831 C C . ALA E 1 110 ? -10.063 -2.971 10.512 1.00 78.77 110 ALA E C 1
ATOM 13832 O O . ALA E 1 110 ? -9.415 -3.985 10.212 1.00 76.73 110 ALA E O 1
ATOM 13834 N N . ALA E 1 111 ? -9.539 -1.745 10.741 1.00 85.28 111 ALA E N 1
ATOM 13835 C CA . ALA E 1 111 ? -8.144 -1.330 10.628 1.00 95.16 111 ALA E CA 1
ATOM 13836 C C . ALA E 1 111 ? -7.237 -2.126 11.574 1.00 102.14 111 ALA E C 1
ATOM 13837 O O . ALA E 1 111 ? -6.262 -2.735 11.129 1.00 112.95 111 ALA E O 1
ATOM 13839 N N . SER E 1 112 ? -7.544 -2.107 12.880 1.00 103.12 112 SER E N 1
ATOM 13840 C CA . SER E 1 112 ? -6.881 -2.981 13.844 1.00 104.38 112 SER E CA 1
ATOM 13841 C C . SER E 1 112 ? -7.373 -4.418 13.657 1.00 99.21 112 SER E C 1
ATOM 13842 O O . SER E 1 112 ? -8.283 -4.851 14.371 1.00 106.39 112 SER E O 1
ATOM 13845 N N . GLY E 1 113 ? -6.754 -5.140 12.706 1.00 86.27 113 GLY E N 1
ATOM 13846 C CA . GLY E 1 113 ? -7.289 -6.367 12.130 1.00 82.20 113 GLY E CA 1
ATOM 13847 C C . GLY E 1 113 ? -7.466 -7.492 13.151 1.00 82.40 113 GLY E C 1
ATOM 13848 O O . GLY E 1 113 ? -6.759 -8.496 13.103 1.00 90.33 113 GLY E O 1
ATOM 13849 N N . MET E 1 114 ? -8.442 -7.307 14.049 1.00 77.13 114 MET E N 1
ATOM 13850 C CA . MET E 1 114 ? -8.802 -8.226 15.121 1.00 72.41 114 MET E CA 1
ATOM 13851 C C . MET E 1 114 ? -9.781 -9.298 14.604 1.00 68.62 114 MET E C 1
ATOM 13852 O O . MET E 1 114 ? -9.862 -10.388 15.174 1.00 67.70 114 MET E O 1
ATOM 13857 N N . VAL E 1 115 ? -10.487 -9.021 13.493 1.00 65.83 115 VAL E N 1
ATOM 13858 C CA . VAL E 1 115 ? -11.590 -9.868 13.037 1.00 66.00 115 VAL E CA 1
ATOM 13859 C C . VAL E 1 115 ? -11.047 -11.153 12.397 1.00 64.92 115 VAL E C 1
ATOM 13860 O O . VAL E 1 115 ? -11.736 -12.175 12.342 1.00 59.34 115 VAL E O 1
ATOM 13864 N N . ASP E 1 116 ? -9.778 -11.080 11.954 1.00 70.34 116 ASP E N 1
ATOM 13865 C CA . ASP E 1 116 ? -9.044 -12.148 11.285 1.00 69.89 116 ASP E CA 1
ATOM 13866 C C . ASP E 1 116 ? -8.266 -12.946 12.331 1.00 68.18 116 ASP E C 1
ATOM 13867 O O . ASP E 1 116 ? -8.068 -14.153 12.194 1.00 70.01 116 ASP E O 1
ATOM 13872 N N . LYS E 1 117 ? -7.859 -12.241 13.393 1.00 67.49 117 LYS E N 1
ATOM 13873 C CA . LYS E 1 117 ? -7.048 -12.777 14.476 1.00 68.20 117 LYS E CA 1
ATOM 13874 C C . LYS E 1 117 ? -7.881 -13.618 15.456 1.00 68.74 117 LYS E C 1
ATOM 13875 O O . LYS E 1 117 ? -7.334 -14.510 16.106 1.00 74.65 117 LYS E O 1
ATOM 13881 N N . VAL E 1 118 ? -9.183 -13.327 15.630 1.00 59.55 118 VAL E N 1
ATOM 13882 C CA . VAL E 1 118 ? -9.917 -14.097 16.629 1.00 50.57 118 VAL E CA 1
ATOM 13883 C C . VAL E 1 118 ? -10.626 -15.273 15.952 1.00 44.27 118 VAL E C 1
ATOM 13884 O O . VAL E 1 118 ? -11.291 -15.089 14.936 1.00 40.90 118 VAL E O 1
ATOM 13888 N N . LYS E 1 119 ? -10.381 -16.492 16.454 1.00 42.52 119 LYS E N 1
ATOM 13889 C CA . LYS E 1 119 ? -11.136 -17.673 16.033 1.00 42.92 119 LYS E CA 1
ATOM 13890 C C . LYS E 1 119 ? -11.860 -18.242 17.254 1.00 39.49 119 LYS E C 1
ATOM 13891 O O . LYS E 1 119 ? -11.355 -18.157 18.372 1.00 41.72 119 LYS E O 1
ATOM 13897 N N . HIS E 1 120 ? -13.069 -18.740 17.025 1.00 31.16 120 HIS E N 1
ATOM 13898 C CA . HIS E 1 120 ? -13.879 -19.252 18.104 1.00 30.98 120 HIS E CA 1
ATOM 13899 C C . HIS E 1 120 ? -13.785 -20.780 18.072 1.00 29.08 120 HIS E C 1
ATOM 13900 O O . HIS E 1 120 ? -13.779 -21.400 17.016 1.00 27.70 120 HIS E O 1
ATOM 13907 N N . THR E 1 121 ? -13.707 -21.417 19.224 1.00 30.22 121 THR E N 1
ATOM 13908 C CA . THR E 1 121 ? -13.673 -22.868 19.213 1.00 31.24 121 THR E CA 1
ATOM 13909 C C . THR E 1 121 ? -14.923 -23.406 18.529 1.00 32.60 121 THR E C 1
ATOM 13910 O O . THR E 1 121 ? -16.035 -23.128 18.993 1.00 33.63 121 THR E O 1
ATOM 13914 N N . ALA E 1 122 ? -14.724 -24.101 17.404 1.00 29.23 122 ALA E N 1
ATOM 13915 C CA . ALA E 1 122 ? -15.800 -24.737 16.679 1.00 29.54 122 ALA E CA 1
ATOM 13916 C C . ALA E 1 122 ? -15.305 -26.092 16.196 1.00 31.89 122 ALA E C 1
ATOM 13917 O O . ALA E 1 122 ? -14.109 -26.277 15.977 1.00 31.97 122 ALA E O 1
ATOM 13919 N N . TYR E 1 123 ? -16.214 -27.069 16.125 1.00 29.44 123 TYR E N 1
ATOM 13920 C CA . TYR E 1 123 ? -15.797 -28.449 15.945 1.00 28.70 123 TYR E CA 1
ATOM 13921 C C . TYR E 1 123 ? -16.275 -28.928 14.585 1.00 28.59 123 TYR E C 1
ATOM 13922 O O . TYR E 1 123 ? -17.290 -28.444 14.088 1.00 31.24 123 TYR E O 1
ATOM 13931 N N . PRO E 1 124 ? -15.533 -29.776 13.851 1.00 30.14 124 PRO E N 1
ATOM 13932 C CA . PRO E 1 124 ? -16.071 -30.347 12.602 1.00 28.83 124 PRO E CA 1
ATOM 13933 C C . PRO E 1 124 ? -17.370 -31.078 12.925 1.00 26.17 124 PRO E C 1
ATOM 13934 O O . PRO E 1 124 ? -17.493 -31.686 13.992 1.00 25.88 124 PRO E O 1
ATOM 13938 N N . THR E 1 125 ? -18.325 -31.079 11.999 1.00 25.47 125 THR E N 1
ATOM 13939 C CA . THR E 1 125 ? -19.577 -31.737 12.316 1.00 27.00 125 THR E CA 1
ATOM 13940 C C . THR E 1 125 ? -19.983 -32.595 11.144 1.00 27.08 125 THR E C 1
ATOM 13941 O O . THR E 1 125 ? -19.463 -32.385 10.084 1.00 25.53 125 THR E O 1
ATOM 13945 N N . GLN E 1 126 ? -20.965 -33.470 11.357 1.00 29.17 126 GLN E N 1
ATOM 13946 C CA . GLN E 1 126 ? -21.552 -34.291 10.313 1.00 31.38 126 GLN E CA 1
ATOM 13947 C C . GLN E 1 126 ? -23.003 -34.546 10.715 1.00 30.54 126 GLN E C 1
ATOM 13948 O O . GLN E 1 126 ? -23.333 -34.564 11.904 1.00 30.70 126 GLN E O 1
ATOM 13954 N N . GLU E 1 127 ? -23.876 -34.762 9.734 1.00 29.07 127 GLU E N 1
ATOM 13955 C CA . GLU E 1 127 ? -25.239 -35.130 10.056 1.00 29.02 127 GLU E CA 1
ATOM 13956 C C . GLU E 1 127 ? -25.417 -36.505 9.468 1.00 28.86 127 GLU E C 1
ATOM 13957 O O . GLU E 1 127 ? -25.050 -36.732 8.308 1.00 28.10 127 GLU E O 1
ATOM 13963 N N . TRP E 1 128 ? -25.961 -37.392 10.289 1.00 27.56 128 TRP E N 1
ATOM 13964 C CA . TRP E 1 128 ? -26.132 -38.748 9.849 1.00 27.82 128 TRP E CA 1
ATOM 13965 C C . TRP E 1 128 ? -27.099 -39.379 10.835 1.00 28.58 128 TRP E C 1
ATOM 13966 O O . TRP E 1 128 ? -27.005 -39.108 12.029 1.00 29.46 128 TRP E O 1
ATOM 13977 N N . ALA E 1 129 ? -28.052 -40.155 10.321 1.00 28.49 129 ALA E N 1
ATOM 13978 C CA . ALA E 1 129 ? -28.973 -40.948 11.135 1.00 30.80 129 ALA E CA 1
ATOM 13979 C C . ALA E 1 129 ? -29.792 -40.088 12.100 1.00 30.52 129 ALA E C 1
ATOM 13980 O O . ALA E 1 129 ? -30.124 -40.532 13.192 1.00 31.27 129 ALA E O 1
ATOM 13982 N N . GLY E 1 130 ? -30.157 -38.871 11.682 1.00 28.43 130 GLY E N 1
ATOM 13983 C CA . GLY E 1 130 ? -30.999 -38.086 12.543 1.00 26.46 130 GLY E CA 1
ATOM 13984 C C . GLY E 1 130 ? -30.260 -37.461 13.707 1.00 26.44 130 GLY E C 1
ATOM 13985 O O . GLY E 1 130 ? -30.901 -36.843 14.567 1.00 29.39 130 GLY E O 1
ATOM 13986 N N . MET E 1 131 ? -28.931 -37.583 13.728 1.00 27.18 131 MET E N 1
ATOM 13987 C CA . MET E 1 131 ? -28.143 -36.896 14.753 1.00 27.58 131 MET E CA 1
ATOM 13988 C C . MET E 1 131 ? -27.152 -35.917 14.122 1.00 27.06 131 MET E C 1
ATOM 13989 O O . MET E 1 131 ? -26.759 -36.077 12.964 1.00 27.61 131 MET E O 1
ATOM 13994 N N . VAL E 1 132 ? -26.821 -34.870 14.883 1.00 26.02 132 VAL E N 1
ATOM 13995 C CA . VAL E 1 132 ? -25.699 -33.985 14.583 1.00 25.77 132 VAL E CA 1
ATOM 13996 C C . VAL E 1 132 ? -24.471 -34.565 15.294 1.00 26.78 132 VAL E C 1
ATOM 13997 O O . VAL E 1 132 ? -24.547 -34.867 16.484 1.00 28.19 132 VAL E O 1
ATOM 14001 N N . TRP E 1 133 ? -23.386 -34.836 14.554 1.00 27.17 133 TRP E N 1
ATOM 14002 C CA . TRP E 1 133 ? -22.160 -35.353 15.163 1.00 27.03 133 TRP E CA 1
ATOM 14003 C C . TRP E 1 133 ? -21.079 -34.276 15.158 1.00 27.58 133 TRP E C 1
ATOM 14004 O O . TRP E 1 133 ? -21.040 -33.433 14.251 1.00 27.45 133 TRP E O 1
ATOM 14015 N N . ALA E 1 134 ? -20.245 -34.286 16.218 1.00 28.22 134 ALA E N 1
ATOM 14016 C CA . ALA E 1 134 ? -19.014 -33.510 16.183 1.00 28.58 134 ALA E CA 1
ATOM 14017 C C . ALA E 1 134 ? -17.808 -34.370 16.536 1.00 28.54 134 ALA E C 1
ATOM 14018 O O . ALA E 1 134 ? -17.918 -35.365 17.256 1.00 29.02 134 ALA E O 1
ATOM 14020 N N . TYR E 1 135 ? -16.669 -33.898 16.034 1.00 29.00 135 TYR E N 1
ATOM 14021 C CA . TYR E 1 135 ? -15.352 -34.378 16.416 1.00 28.06 135 TYR E CA 1
ATOM 14022 C C . TYR E 1 135 ? -14.743 -33.372 17.380 1.00 28.73 135 TYR E C 1
ATOM 14023 O O . TYR E 1 135 ? -14.342 -32.271 16.955 1.00 27.39 135 TYR E O 1
ATOM 14032 N N . MET E 1 136 ? -14.722 -33.772 18.671 1.00 26.48 136 MET E N 1
ATOM 14033 C CA . MET E 1 136 ? -14.226 -32.889 19.701 1.00 28.72 136 MET E CA 1
ATOM 14034 C C . MET E 1 136 ? -12.778 -33.240 20.136 1.00 29.56 136 MET E C 1
ATOM 14035 O O . MET E 1 136 ? -12.291 -32.687 21.124 1.00 28.16 136 MET E O 1
ATOM 14040 N N . GLY E 1 137 ? -12.084 -34.132 19.388 1.00 29.26 137 GLY E N 1
ATOM 14041 C CA . GLY E 1 137 ? -10.706 -34.501 19.724 1.00 29.85 137 GLY E CA 1
ATOM 14042 C C . GLY E 1 137 ? -9.729 -33.482 19.141 1.00 31.60 137 GLY E C 1
ATOM 14043 O O . GLY E 1 137 ? -10.178 -32.536 18.505 1.00 30.52 137 GLY E O 1
ATOM 14044 N N . PRO E 1 138 ? -8.378 -33.640 19.272 1.00 33.03 138 PRO E N 1
ATOM 14045 C CA . PRO E 1 138 ? -7.460 -32.736 18.585 1.00 32.08 138 PRO E CA 1
ATOM 14046 C C . PRO E 1 138 ? -7.705 -32.780 17.088 1.00 33.69 138 PRO E C 1
ATOM 14047 O O . PRO E 1 138 ? -7.981 -33.826 16.501 1.00 30.94 138 PRO E O 1
ATOM 14051 N N . LYS E 1 139 ? -7.646 -31.597 16.488 1.00 38.06 139 LYS E N 1
ATOM 14052 C CA . LYS E 1 139 ? -8.120 -31.426 15.121 1.00 46.62 139 LYS E CA 1
ATOM 14053 C C . LYS E 1 139 ? -7.432 -32.360 14.122 1.00 49.85 139 LYS E C 1
ATOM 14054 O O . LYS E 1 139 ? -8.095 -32.915 13.234 1.00 53.45 139 LYS E O 1
ATOM 14060 N N . GLU E 1 140 ? -6.110 -32.505 14.225 1.00 46.84 140 GLU E N 1
ATOM 14061 C CA . GLU E 1 140 ? -5.414 -33.327 13.254 1.00 51.84 140 GLU E CA 1
ATOM 14062 C C . GLU E 1 140 ? -5.699 -34.816 13.485 1.00 49.98 140 GLU E C 1
ATOM 14063 O O . GLU E 1 140 ? -5.284 -35.641 12.680 1.00 53.09 140 GLU E O 1
ATOM 14069 N N . THR E 1 141 ? -6.437 -35.187 14.538 1.00 42.93 141 THR E N 1
ATOM 14070 C CA . THR E 1 141 ? -6.718 -36.595 14.741 1.00 37.52 141 THR E CA 1
ATOM 14071 C C . THR E 1 141 ? -8.071 -36.988 14.158 1.00 38.21 141 THR E C 1
ATOM 14072 O O . THR E 1 141 ? -8.530 -38.108 14.389 1.00 37.25 141 THR E O 1
ATOM 14076 N N . MET E 1 142 ? -8.724 -36.067 13.429 1.00 36.03 142 MET E N 1
ATOM 14077 C CA . MET E 1 142 ? -10.102 -36.286 12.989 1.00 34.84 142 MET E CA 1
ATOM 14078 C C . MET E 1 142 ? -10.161 -37.422 11.965 1.00 35.19 142 MET E C 1
ATOM 14079 O O . MET E 1 142 ? -9.611 -37.290 10.885 1.00 34.94 142 MET E O 1
ATOM 14084 N N . PRO E 1 143 ? -10.874 -38.546 12.186 1.00 37.85 143 PRO E N 1
ATOM 14085 C CA . PRO E 1 143 ? -11.039 -39.553 11.124 1.00 39.59 143 PRO E CA 1
ATOM 14086 C C . PRO E 1 143 ? -12.195 -39.290 10.148 1.00 42.80 143 PRO E C 1
ATOM 14087 O O . PRO E 1 143 ? -13.170 -38.613 10.476 1.00 46.35 143 PRO E O 1
ATOM 14091 N N . GLU E 1 144 ? -12.112 -39.855 8.938 1.00 42.36 144 GLU E N 1
ATOM 14092 C CA . GLU E 1 144 ? -13.227 -39.850 8.017 1.00 42.46 144 GLU E CA 1
ATOM 14093 C C . GLU E 1 144 ? -14.457 -40.376 8.754 1.00 41.89 144 GLU E C 1
ATOM 14094 O O . GLU E 1 144 ? -14.378 -41.364 9.486 1.00 40.23 144 GLU E O 1
ATOM 14100 N N . PHE E 1 145 ? -15.606 -39.703 8.564 1.00 41.83 145 PHE E N 1
ATOM 14101 C CA . PHE E 1 145 ? -16.809 -40.165 9.232 1.00 36.27 145 PHE E CA 1
ATOM 14102 C C . PHE E 1 145 ? -17.308 -41.420 8.530 1.00 34.63 145 PHE E C 1
ATOM 14103 O O . PHE E 1 145 ? -17.665 -41.365 7.370 1.00 34.10 145 PHE E O 1
ATOM 14111 N N . LEU E 1 146 ? -17.369 -42.546 9.234 1.00 35.53 146 LEU E N 1
ATOM 14112 C CA . LEU E 1 146 ? -18.014 -43.713 8.667 1.00 40.05 146 LEU E CA 1
ATOM 14113 C C . LEU E 1 146 ? -19.370 -43.995 9.330 1.00 46.11 146 LEU E C 1
ATOM 14114 O O . LEU E 1 146 ? -19.644 -43.625 10.475 1.00 45.08 146 LEU E O 1
ATOM 14119 N N . PRO E 1 147 ? -20.277 -44.680 8.608 1.00 46.69 147 PRO E N 1
ATOM 14120 C CA . PRO E 1 147 ? -21.580 -45.027 9.158 1.00 44.84 147 PRO E CA 1
ATOM 14121 C C . PRO E 1 147 ? -21.387 -45.904 10.389 1.00 46.18 147 PRO E C 1
ATOM 14122 O O . PRO E 1 147 ? -20.590 -46.834 10.373 1.00 44.30 147 PRO E O 1
ATOM 14126 N N . PRO E 1 148 ? -22.176 -45.669 11.465 1.00 43.97 148 PRO E N 1
ATOM 14127 C CA . PRO E 1 148 ? -22.093 -46.486 12.674 1.00 43.27 148 PRO E CA 1
ATOM 14128 C C . PRO E 1 148 ? -22.755 -47.827 12.354 1.00 43.28 148 PRO E C 1
ATOM 14129 O O . PRO E 1 148 ? -23.531 -47.894 11.395 1.00 37.92 148 PRO E O 1
ATOM 14133 N N . ALA E 1 149 ? -22.493 -48.864 13.180 1.00 45.46 149 ALA E N 1
ATOM 14134 C CA . ALA E 1 149 ? -23.065 -50.194 12.963 1.00 48.13 149 ALA E CA 1
ATOM 14135 C C . ALA E 1 149 ? -24.596 -50.159 12.935 1.00 48.45 149 ALA E C 1
ATOM 14136 O O . ALA E 1 149 ? -25.197 -50.956 12.233 1.00 53.76 149 ALA E O 1
ATOM 14138 N N . TRP E 1 150 ? -25.229 -49.217 13.651 1.00 45.78 150 TRP E N 1
ATOM 14139 C CA . TRP E 1 150 ? -26.693 -49.150 13.696 1.00 44.45 150 TRP E CA 1
ATOM 14140 C C . TRP E 1 150 ? -27.307 -48.187 12.682 1.00 46.21 150 TRP E C 1
ATOM 14141 O O . TRP E 1 150 ? -28.514 -47.993 12.648 1.00 48.65 150 TRP E O 1
ATOM 14152 N N . ALA E 1 151 ? -26.494 -47.552 11.847 1.00 45.54 151 ALA E N 1
ATOM 14153 C CA . ALA E 1 151 ? -27.059 -46.680 10.835 1.00 46.31 151 ALA E CA 1
ATOM 14154 C C . ALA E 1 151 ? -26.246 -46.883 9.564 1.00 49.06 151 ALA E C 1
ATOM 14155 O O . ALA E 1 151 ? -25.559 -45.958 9.114 1.00 48.53 151 ALA E O 1
ATOM 14157 N N . PRO E 1 152 ? -26.317 -48.105 8.977 1.00 51.03 152 PRO E N 1
ATOM 14158 C CA . PRO E 1 152 ? -25.364 -48.563 7.967 1.00 52.98 152 PRO E CA 1
ATOM 14159 C C . PRO E 1 152 ? -25.389 -47.709 6.714 1.00 56.07 152 PRO E C 1
ATOM 14160 O O . PRO E 1 152 ? -24.376 -47.657 6.004 1.00 55.16 152 PRO E O 1
ATOM 14164 N N . THR E 1 153 ? -26.526 -47.019 6.489 1.00 54.92 153 THR E N 1
ATOM 14165 C CA . THR E 1 153 ? -26.796 -46.484 5.164 1.00 57.52 153 THR E CA 1
ATOM 14166 C C . THR E 1 153 ? -27.942 -45.464 5.092 1.00 57.22 153 THR E C 1
ATOM 14167 O O . THR E 1 153 ? -28.839 -45.408 5.939 1.00 56.31 153 THR E O 1
ATOM 14171 N N . ALA E 1 154 ? -27.939 -44.717 3.978 1.00 57.76 154 ALA E N 1
ATOM 14172 C CA . ALA E 1 154 ? -28.817 -43.584 3.744 1.00 54.42 154 ALA E CA 1
ATOM 14173 C C . ALA E 1 154 ? -30.267 -44.016 3.567 1.00 55.57 154 ALA E C 1
ATOM 14174 O O . ALA E 1 154 ? -31.132 -43.151 3.560 1.00 70.09 154 ALA E O 1
ATOM 14176 N N . ASP E 1 155 ? -30.534 -45.325 3.451 1.00 53.57 155 ASP E N 1
ATOM 14177 C CA . ASP E 1 155 ? -31.891 -45.835 3.272 1.00 52.68 155 ASP E CA 1
ATOM 14178 C C . ASP E 1 155 ? -32.363 -46.667 4.482 1.00 48.76 155 ASP E C 1
ATOM 14179 O O . ASP E 1 155 ? -33.329 -47.427 4.390 1.00 51.63 155 ASP E O 1
ATOM 14184 N N . THR E 1 156 ? -31.637 -46.588 5.603 1.00 43.65 156 THR E N 1
ATOM 14185 C CA . THR E 1 156 ? -32.061 -47.184 6.860 1.00 40.19 156 THR E CA 1
ATOM 14186 C C . THR E 1 156 ? -32.948 -46.167 7.584 1.00 40.07 156 THR E C 1
ATOM 14187 O O . THR E 1 156 ? -32.585 -44.991 7.702 1.00 43.72 156 THR E O 1
ATOM 14191 N N . ARG E 1 157 ? -34.112 -46.623 8.042 1.00 35.68 157 ARG E N 1
ATOM 14192 C CA . ARG E 1 157 ? -34.892 -45.858 9.002 1.00 36.18 157 ARG E CA 1
ATOM 14193 C C . ARG E 1 157 ? -34.208 -45.913 10.372 1.00 32.88 157 ARG E C 1
ATOM 14194 O O . ARG E 1 157 ? -33.889 -46.981 10.881 1.00 36.40 157 ARG E O 1
ATOM 14202 N N . VAL E 1 158 ? -33.928 -44.739 10.931 1.00 28.59 158 VAL E N 1
ATOM 14203 C CA . VAL E 1 158 ? -33.381 -44.657 12.279 1.00 29.13 158 VAL E CA 1
ATOM 14204 C C . VAL E 1 158 ? -34.368 -43.819 13.101 1.00 29.07 158 VAL E C 1
ATOM 14205 O O . VAL E 1 158 ? -34.620 -42.645 12.771 1.00 28.69 158 VAL E O 1
ATOM 14209 N N . SER E 1 159 ? -34.909 -44.410 14.168 1.00 27.66 159 SER E N 1
ATOM 14210 C CA . SER E 1 159 ? -35.868 -43.693 15.018 1.00 27.81 159 SER E CA 1
ATOM 14211 C C . SER E 1 159 ? -35.299 -43.594 16.425 1.00 26.79 159 SER E C 1
ATOM 14212 O O . SER E 1 159 ? -34.899 -44.616 17.027 1.00 25.73 159 SER E O 1
ATOM 14215 N N . ILE E 1 160 ? -35.279 -42.360 16.940 1.00 26.75 160 ILE E N 1
ATOM 14216 C CA . ILE E 1 160 ? -34.470 -42.077 18.127 1.00 25.87 160 ILE E CA 1
ATOM 14217 C C . ILE E 1 160 ? -35.342 -41.524 19.237 1.00 27.25 160 ILE E C 1
ATOM 14218 O O . ILE E 1 160 ? -36.050 -40.496 19.063 1.00 28.70 160 ILE E O 1
ATOM 14223 N N . ALA E 1 161 ? -35.210 -42.159 20.407 1.00 25.84 161 ALA E N 1
ATOM 14224 C CA . ALA E 1 161 ? -35.603 -41.521 21.647 1.00 24.71 161 ALA E CA 1
ATOM 14225 C C . ALA E 1 161 ? -34.365 -40.924 22.322 1.00 24.29 161 ALA E C 1
ATOM 14226 O O . ALA E 1 161 ? -33.399 -41.627 22.598 1.00 23.89 161 ALA E O 1
ATOM 14228 N N . LYS E 1 162 ? -34.424 -39.640 22.661 1.00 25.33 162 LYS E N 1
ATOM 14229 C CA . LYS E 1 162 ? -33.378 -39.012 23.431 1.00 24.75 162 LYS E CA 1
ATOM 14230 C C . LYS E 1 162 ? -33.934 -38.678 24.810 1.00 25.36 162 LYS E C 1
ATOM 14231 O O . LYS E 1 162 ? -35.012 -38.057 24.939 1.00 24.23 162 LYS E O 1
ATOM 14237 N N . VAL E 1 163 ? -33.120 -39.018 25.831 1.00 23.94 163 VAL E N 1
ATOM 14238 C CA . VAL E 1 163 ? -33.344 -38.650 27.215 1.00 23.15 163 VAL E CA 1
ATOM 14239 C C . VAL E 1 163 ? -32.044 -38.117 27.825 1.00 24.16 163 VAL E C 1
ATOM 14240 O O . VAL E 1 163 ? -30.979 -38.760 27.706 1.00 21.98 163 VAL E O 1
ATOM 14244 N N . LEU E 1 164 ? -32.146 -36.981 28.549 1.00 21.69 164 LEU E N 1
ATOM 14245 C CA . LEU E 1 164 ? -31.021 -36.461 29.320 1.00 23.09 164 LEU E CA 1
ATOM 14246 C C . LEU E 1 164 ? -31.161 -37.005 30.744 1.00 24.59 164 LEU E C 1
ATOM 14247 O O . LEU E 1 164 ? -32.172 -36.784 31.447 1.00 23.25 164 LEU E O 1
ATOM 14252 N N . LEU E 1 165 ? -30.181 -37.795 31.165 1.00 24.25 165 LEU E N 1
ATOM 14253 C CA . LEU E 1 165 ? -30.327 -38.473 32.454 1.00 24.67 165 LEU E CA 1
ATOM 14254 C C . LEU E 1 165 ? -29.341 -37.901 33.457 1.00 25.58 165 LEU E C 1
ATOM 14255 O O . LEU E 1 165 ? -28.155 -37.749 33.138 1.00 26.95 165 LEU E O 1
ATOM 14260 N N . PRO E 1 166 ? -29.746 -37.595 34.704 1.00 26.08 166 PRO E N 1
ATOM 14261 C CA . PRO E 1 166 ? -28.791 -37.079 35.687 1.00 26.05 166 PRO E CA 1
ATOM 14262 C C . PRO E 1 166 ? -27.930 -38.159 36.346 1.00 24.92 166 PRO E C 1
ATOM 14263 O O . PRO E 1 166 ? -27.819 -38.264 37.554 1.00 24.85 166 PRO E O 1
ATOM 14267 N N . CYS E 1 167 ? -27.270 -39.000 35.558 1.00 25.52 167 CYS E N 1
ATOM 14268 C CA . CYS E 1 167 ? -26.216 -39.800 36.156 1.00 24.40 167 CYS E CA 1
ATOM 14269 C C . CYS E 1 167 ? -25.137 -39.971 35.105 1.00 23.83 167 CYS E C 1
ATOM 14270 O O . CYS E 1 167 ? -25.381 -39.700 33.921 1.00 22.30 167 CYS E O 1
ATOM 14273 N N . ASN E 1 168 ? -23.981 -40.421 35.606 1.00 22.05 168 ASN E N 1
ATOM 14274 C CA . ASN E 1 168 ? -22.760 -40.792 34.895 1.00 23.17 168 ASN E CA 1
ATOM 14275 C C . ASN E 1 168 ? -23.031 -41.886 33.849 1.00 23.47 168 ASN E C 1
ATOM 14276 O O . ASN E 1 168 ? -23.863 -42.779 34.061 1.00 24.52 168 ASN E O 1
ATOM 14281 N N . TRP E 1 169 ? -22.327 -41.783 32.716 1.00 22.78 169 TRP E N 1
ATOM 14282 C CA . TRP E 1 169 ? -22.599 -42.626 31.565 1.00 24.91 169 TRP E CA 1
ATOM 14283 C C . TRP E 1 169 ? -22.385 -44.120 31.831 1.00 25.64 169 TRP E C 1
ATOM 14284 O O . TRP E 1 169 ? -22.985 -44.972 31.126 1.00 28.54 169 TRP E O 1
ATOM 14295 N N . ALA E 1 170 ? -21.483 -44.453 32.754 1.00 22.33 170 ALA E N 1
ATOM 14296 C CA . ALA E 1 170 ? -20.989 -45.822 32.689 1.00 24.09 170 ALA E CA 1
ATOM 14297 C C . ALA E 1 170 ? -22.074 -46.764 33.206 1.00 24.31 170 ALA E C 1
ATOM 14298 O O . ALA E 1 170 ? -22.164 -47.903 32.739 1.00 22.38 170 ALA E O 1
ATOM 14300 N N . GLN E 1 171 ? -22.873 -46.288 34.183 1.00 24.90 171 GLN E N 1
ATOM 14301 C CA . GLN E 1 171 ? -23.886 -47.150 34.783 1.00 25.47 171 GLN E CA 1
ATOM 14302 C C . GLN E 1 171 ? -25.064 -47.392 33.838 1.00 25.06 171 GLN E C 1
ATOM 14303 O O . GLN E 1 171 ? -25.746 -48.436 33.919 1.00 24.30 171 GLN E O 1
ATOM 14309 N N . ILE E 1 172 ? -25.291 -46.409 32.969 1.00 23.96 172 ILE E N 1
ATOM 14310 C CA . ILE E 1 172 ? -26.301 -46.477 31.924 1.00 24.78 172 ILE E CA 1
ATOM 14311 C C . ILE E 1 172 ? -25.821 -47.493 30.860 1.00 26.87 172 ILE E C 1
ATOM 14312 O O . ILE E 1 172 ? -26.557 -48.429 30.511 1.00 26.37 172 ILE E O 1
ATOM 14317 N N . LEU E 1 173 ? -24.580 -47.314 30.363 1.00 25.48 173 LEU E N 1
ATOM 14318 C CA . LEU E 1 173 ? -23.943 -48.321 29.521 1.00 25.06 173 LEU E CA 1
ATOM 14319 C C . LEU E 1 173 ? -24.040 -49.747 30.081 1.00 25.08 173 LEU E C 1
ATOM 14320 O O . LEU E 1 173 ? -24.456 -50.683 29.378 1.00 27.50 173 LEU E O 1
ATOM 14325 N N . GLU E 1 174 ? -23.681 -49.924 31.351 1.00 25.18 174 GLU E N 1
ATOM 14326 C CA . GLU E 1 174 ? -23.673 -51.264 31.949 1.00 26.71 174 GLU E CA 1
ATOM 14327 C C . GLU E 1 174 ? -25.053 -51.897 31.828 1.00 26.60 174 GLU E C 1
ATOM 14328 O O . GLU E 1 174 ? -25.179 -53.123 31.629 1.00 25.34 174 GLU E O 1
ATOM 14334 N N . GLY E 1 175 ? -26.085 -51.022 31.950 1.00 25.23 175 GLY E N 1
ATOM 14335 C CA . GLY E 1 175 ? -27.487 -51.453 31.892 1.00 25.96 175 GLY E CA 1
ATOM 14336 C C . GLY E 1 175 ? -27.879 -52.086 30.538 1.00 26.67 175 GLY E C 1
ATOM 14337 O O . GLY E 1 175 ? -28.855 -52.818 30.461 1.00 27.43 175 GLY E O 1
ATOM 14338 N N . ALA E 1 176 ? -27.136 -51.804 29.469 1.00 27.39 176 ALA E N 1
ATOM 14339 C CA . ALA E 1 176 ? -27.391 -52.339 28.141 1.00 29.23 176 ALA E CA 1
ATOM 14340 C C . ALA E 1 176 ? -26.554 -53.604 27.902 1.00 32.07 176 ALA E C 1
ATOM 14341 O O . ALA E 1 176 ? -26.756 -54.292 26.914 1.00 35.44 176 ALA E O 1
ATOM 14343 N N . ILE E 1 177 ? -25.667 -53.965 28.842 1.00 32.49 177 ILE E N 1
ATOM 14344 C CA . ILE E 1 177 ? -24.886 -55.183 28.690 1.00 33.18 177 ILE E CA 1
ATOM 14345 C C . ILE E 1 177 ? -25.144 -56.079 29.889 1.00 33.63 177 ILE E C 1
ATOM 14346 O O . ILE E 1 177 ? -24.216 -56.574 30.537 1.00 35.86 177 ILE E O 1
ATOM 14351 N N . ASP E 1 178 ? -26.407 -56.226 30.226 1.00 33.01 178 ASP E N 1
ATOM 14352 C CA . ASP E 1 178 ? -26.767 -56.860 31.470 1.00 35.01 178 ASP E CA 1
ATOM 14353 C C . ASP E 1 178 ? -27.981 -57.765 31.217 1.00 38.69 178 ASP E C 1
ATOM 14354 O O . ASP E 1 178 ? -29.038 -57.589 31.842 1.00 37.04 178 ASP E O 1
ATOM 14359 N N . SER E 1 179 ? -27.816 -58.775 30.352 1.00 40.36 179 SER E N 1
ATOM 14360 C CA . SER E 1 179 ? -28.966 -59.537 29.861 1.00 39.97 179 SER E CA 1
ATOM 14361 C C . SER E 1 179 ? -29.937 -60.030 30.954 1.00 38.85 179 SER E C 1
ATOM 14362 O O . SER E 1 179 ? -31.150 -59.958 30.753 1.00 35.31 179 SER E O 1
ATOM 14365 N N . ALA E 1 180 ? -29.426 -60.477 32.112 1.00 33.43 180 ALA E N 1
ATOM 14366 C CA . ALA E 1 180 ? -30.264 -61.085 33.123 1.00 35.09 180 ALA E CA 1
ATOM 14367 C C . ALA E 1 180 ? -31.328 -60.133 33.647 1.00 37.02 180 ALA E C 1
ATOM 14368 O O . ALA E 1 180 ? -32.350 -60.617 34.148 1.00 34.93 180 ALA E O 1
ATOM 14370 N N . HIS E 1 181 ? -31.092 -58.811 33.532 1.00 31.72 181 HIS E N 1
ATOM 14371 C CA . HIS E 1 181 ? -32.042 -57.851 34.071 1.00 31.33 181 HIS E CA 1
ATOM 14372 C C . HIS E 1 181 ? -33.432 -57.898 33.420 1.00 32.09 181 HIS E C 1
ATOM 14373 O O . HIS E 1 181 ? -34.404 -57.609 34.109 1.00 32.37 181 HIS E O 1
ATOM 14380 N N . SER E 1 182 ? -33.540 -58.175 32.105 1.00 32.00 182 SER E N 1
ATOM 14381 C CA . SER E 1 182 ? -34.820 -58.205 31.425 1.00 34.79 182 SER E CA 1
ATOM 14382 C C . SER E 1 182 ? -35.782 -59.211 32.073 1.00 38.57 182 SER E C 1
ATOM 14383 O O . SER E 1 182 ? -37.013 -58.964 32.151 1.00 34.54 182 SER E O 1
ATOM 14386 N N . SER E 1 183 ? -35.199 -60.341 32.508 1.00 35.26 183 SER E N 1
ATOM 14387 C CA . SER E 1 183 ? -35.943 -61.426 33.117 1.00 35.32 183 SER E CA 1
ATOM 14388 C C . SER E 1 183 ? -36.487 -61.050 34.482 1.00 36.09 183 SER E C 1
ATOM 14389 O O . SER E 1 183 ? -37.383 -61.744 34.970 1.00 37.03 183 SER E O 1
ATOM 14392 N N . SER E 1 184 ? -36.002 -59.942 35.060 1.00 33.12 184 SER E N 1
ATOM 14393 C CA . SER E 1 184 ? -36.677 -59.431 36.254 1.00 31.39 184 SER E CA 1
ATOM 14394 C C . SER E 1 184 ? -37.366 -58.121 35.907 1.00 32.69 184 SER E C 1
ATOM 14395 O O . SER E 1 184 ? -38.567 -58.108 35.619 1.00 31.33 184 SER E O 1
ATOM 14398 N N . LEU E 1 185 ? -36.552 -57.029 35.901 1.00 29.84 185 LEU E N 1
ATOM 14399 C CA . LEU E 1 185 ? -37.026 -55.663 35.701 1.00 28.87 185 LEU E CA 1
ATOM 14400 C C . LEU E 1 185 ? -38.096 -55.615 34.605 1.00 29.69 185 LEU E C 1
ATOM 14401 O O . LEU E 1 185 ? -39.100 -54.893 34.724 1.00 27.28 185 LEU E O 1
ATOM 14406 N N . HIS E 1 186 ? -37.848 -56.297 33.482 1.00 28.76 186 HIS E N 1
ATOM 14407 C CA . HIS E 1 186 ? -38.727 -56.017 32.338 1.00 30.32 186 HIS E CA 1
ATOM 14408 C C . HIS E 1 186 ? -39.668 -57.199 32.134 1.00 32.79 186 HIS E C 1
ATOM 14409 O O . HIS E 1 186 ? -40.120 -57.444 31.001 1.00 35.14 186 HIS E O 1
ATOM 14416 N N . SER E 1 187 ? -39.888 -57.973 33.221 1.00 33.27 187 SER E N 1
ATOM 14417 C CA . SER E 1 187 ? -40.646 -59.221 33.132 1.00 32.30 187 SER E CA 1
ATOM 14418 C C . SER E 1 187 ? -42.100 -58.997 32.697 1.00 33.29 187 SER E C 1
ATOM 14419 O O . SER E 1 187 ? -42.672 -59.913 32.127 1.00 33.00 187 SER E O 1
ATOM 14422 N N . SER E 1 188 ? -42.698 -57.822 32.965 1.00 34.07 188 SER E N 1
ATOM 14423 C CA . SER E 1 188 ? -44.057 -57.540 32.519 1.00 33.49 188 SER E CA 1
ATOM 14424 C C . SER E 1 188 ? -44.032 -56.826 31.160 1.00 37.29 188 SER E C 1
ATOM 14425 O O . SER E 1 188 ? -45.062 -56.300 30.711 1.00 32.23 188 SER E O 1
ATOM 14428 N N . ASP E 1 189 ? -42.890 -56.854 30.452 1.00 36.88 189 ASP E N 1
ATOM 14429 C CA . ASP E 1 189 ? -42.878 -56.164 29.176 1.00 38.08 189 ASP E CA 1
ATOM 14430 C C . ASP E 1 189 ? -42.314 -57.035 28.071 1.00 45.08 189 ASP E C 1
ATOM 14431 O O . ASP E 1 189 ? -41.924 -56.496 27.046 1.00 45.50 189 ASP E O 1
ATOM 14436 N N . MET E 1 190 ? -42.260 -58.349 28.265 1.00 52.05 190 MET E N 1
ATOM 14437 C CA . MET E 1 190 ? -41.655 -59.216 27.271 1.00 59.91 190 MET E CA 1
ATOM 14438 C C . MET E 1 190 ? -42.515 -59.250 26.002 1.00 68.13 190 MET E C 1
ATOM 14439 O O . MET E 1 190 ? -43.701 -58.868 26.103 1.00 72.59 190 MET E O 1
ATOM 14444 N N . ARG E 1 207 ? -41.203 -64.046 24.184 1.00 105.54 207 ARG E N 1
ATOM 14445 C CA . ARG E 1 207 ? -39.823 -64.599 24.250 1.00 101.27 207 ARG E CA 1
ATOM 14446 C C . ARG E 1 207 ? -39.861 -66.127 24.130 1.00 95.99 207 ARG E C 1
ATOM 14447 O O . ARG E 1 207 ? -40.865 -66.763 24.462 1.00 99.68 207 ARG E O 1
ATOM 14455 N N . PRO E 1 208 ? -38.794 -66.748 23.572 1.00 84.91 208 PRO E N 1
ATOM 14456 C CA . PRO E 1 208 ? -38.642 -68.208 23.547 1.00 78.62 208 PRO E CA 1
ATOM 14457 C C . PRO E 1 208 ? -38.072 -68.893 24.795 1.00 75.85 208 PRO E C 1
ATOM 14458 O O . PRO E 1 208 ? -37.410 -69.926 24.682 1.00 74.43 208 PRO E O 1
ATOM 14462 N N . SER E 1 209 ? -38.320 -68.338 25.988 1.00 70.27 209 SER E N 1
ATOM 14463 C CA . SER E 1 209 ? -37.649 -68.803 27.200 1.00 73.46 209 SER E CA 1
ATOM 14464 C C . SER E 1 209 ? -38.244 -68.087 28.409 1.00 73.87 209 SER E C 1
ATOM 14465 O O . SER E 1 209 ? -38.566 -66.897 28.331 1.00 73.34 209 SER E O 1
ATOM 14468 N N . THR E 1 210 ? -38.391 -68.816 29.520 1.00 73.07 210 THR E N 1
ATOM 14469 C CA . THR E 1 210 ? -38.525 -68.134 30.801 1.00 76.90 210 THR E CA 1
ATOM 14470 C C . THR E 1 210 ? -37.319 -68.445 31.697 1.00 74.07 210 THR E C 1
ATOM 14471 O O . THR E 1 210 ? -37.469 -68.530 32.914 1.00 80.20 210 THR E O 1
ATOM 14475 N N . ASP E 1 211 ? -36.122 -68.583 31.099 1.00 67.28 211 ASP E N 1
ATOM 14476 C CA . ASP E 1 211 ? -34.884 -68.736 31.858 1.00 61.60 211 ASP E CA 1
ATOM 14477 C C . ASP E 1 211 ? -34.484 -67.372 32.438 1.00 56.33 211 ASP E C 1
ATOM 14478 O O . ASP E 1 211 ? -34.264 -66.422 31.680 1.00 51.45 211 ASP E O 1
ATOM 14483 N N . LYS E 1 212 ? -34.454 -67.264 33.779 1.00 53.33 212 LYS E N 1
ATOM 14484 C CA . LYS E 1 212 ? -34.187 -65.983 34.433 1.00 53.58 212 LYS E CA 1
ATOM 14485 C C . LYS E 1 212 ? -32.690 -65.833 34.702 1.00 54.00 212 LYS E C 1
ATOM 14486 O O . LYS E 1 212 ? -32.188 -64.739 34.971 1.00 51.91 212 LYS E O 1
ATOM 14492 N N . ALA E 1 213 ? -31.971 -66.957 34.608 1.00 52.77 213 ALA E N 1
ATOM 14493 C CA . ALA E 1 213 ? -30.557 -66.963 34.918 1.00 51.05 213 ALA E CA 1
ATOM 14494 C C . ALA E 1 213 ? -29.756 -67.393 33.686 1.00 52.70 213 ALA E C 1
ATOM 14495 O O . ALA E 1 213 ? -29.384 -68.566 33.572 1.00 54.91 213 ALA E O 1
ATOM 14497 N N . PRO E 1 214 ? -29.456 -66.464 32.735 1.00 53.79 214 PRO E N 1
ATOM 14498 C CA . PRO E 1 214 ? -28.625 -66.798 31.574 1.00 53.77 214 PRO E CA 1
ATOM 14499 C C . PRO E 1 214 ? -27.177 -67.074 31.998 1.00 57.95 214 PRO E C 1
ATOM 14500 O O . PRO E 1 214 ? -26.650 -66.452 32.923 1.00 53.27 214 PRO E O 1
ATOM 14504 N N . ARG E 1 215 ? -26.549 -68.065 31.352 1.00 60.91 215 ARG E N 1
ATOM 14505 C CA . ARG E 1 215 ? -25.117 -68.231 31.508 1.00 62.01 215 ARG E CA 1
ATOM 14506 C C . ARG E 1 215 ? -24.431 -67.341 30.466 1.00 58.94 215 ARG E C 1
ATOM 14507 O O . ARG E 1 215 ? -24.927 -67.155 29.348 1.00 58.25 215 ARG E O 1
ATOM 14515 N N . MET E 1 216 ? -23.312 -66.740 30.886 1.00 54.46 216 MET E N 1
ATOM 14516 C CA . MET E 1 216 ? -22.714 -65.606 30.198 1.00 54.53 216 MET E CA 1
ATOM 14517 C C . MET E 1 216 ? -21.370 -65.975 29.549 1.00 57.64 216 MET E C 1
ATOM 14518 O O . MET E 1 216 ? -20.545 -66.647 30.171 1.00 57.46 216 MET E O 1
ATOM 14523 N N . GLN E 1 217 ? -21.150 -65.514 28.301 1.00 56.75 217 GLN E N 1
ATOM 14524 C CA . GLN E 1 217 ? -19.883 -65.712 27.603 1.00 58.75 217 GLN E CA 1
ATOM 14525 C C . GLN E 1 217 ? -19.487 -64.478 26.789 1.00 54.43 217 GLN E C 1
ATOM 14526 O O . GLN E 1 217 ? -20.316 -63.901 26.088 1.00 57.33 217 GLN E O 1
ATOM 14532 N N . VAL E 1 218 ? -18.209 -64.098 26.858 1.00 50.11 218 VAL E N 1
ATOM 14533 C CA . VAL E 1 218 ? -17.755 -62.849 26.271 1.00 49.44 218 VAL E CA 1
ATOM 14534 C C . VAL E 1 218 ? -16.638 -63.157 25.282 1.00 50.46 218 VAL E C 1
ATOM 14535 O O . VAL E 1 218 ? -15.836 -64.023 25.564 1.00 48.01 218 VAL E O 1
ATOM 14539 N N . GLN E 1 219 ? -16.556 -62.409 24.178 1.00 48.28 219 GLN E N 1
ATOM 14540 C CA . GLN E 1 219 ? -15.447 -62.509 23.243 1.00 50.99 219 GLN E CA 1
ATOM 14541 C C . GLN E 1 219 ? -14.943 -61.101 22.946 1.00 50.92 219 GLN E C 1
ATOM 14542 O O . GLN E 1 219 ? -15.685 -60.312 22.359 1.00 48.45 219 GLN E O 1
ATOM 14548 N N . ARG E 1 220 ? -13.710 -60.788 23.371 1.00 44.84 220 ARG E N 1
ATOM 14549 C CA . ARG E 1 220 ? -13.147 -59.468 23.125 1.00 44.81 220 ARG E CA 1
ATOM 14550 C C . ARG E 1 220 ? -12.844 -59.264 21.636 1.00 42.77 220 ARG E C 1
ATOM 14551 O O . ARG E 1 220 ? -12.571 -60.214 20.905 1.00 42.52 220 ARG E O 1
ATOM 14559 N N . THR E 1 221 ? -12.944 -58.011 21.174 1.00 38.79 221 THR E N 1
ATOM 14560 C CA . THR E 1 221 ? -12.614 -57.621 19.808 1.00 38.39 221 THR E CA 1
ATOM 14561 C C . THR E 1 221 ? -11.761 -56.358 19.897 1.00 37.28 221 THR E C 1
ATOM 14562 O O . THR E 1 221 ? -11.486 -55.914 21.012 1.00 35.77 221 THR E O 1
ATOM 14566 N N . GLY E 1 222 ? -11.398 -55.766 18.744 1.00 36.08 222 GLY E N 1
ATOM 14567 C CA . GLY E 1 222 ? -10.573 -54.567 18.713 1.00 38.39 222 GLY E CA 1
ATOM 14568 C C . GLY E 1 222 ? -11.380 -53.276 18.898 1.00 41.43 222 GLY E C 1
ATOM 14569 O O . GLY E 1 222 ? -10.807 -52.199 19.109 1.00 43.16 222 GLY E O 1
ATOM 14570 N N . TYR E 1 223 ? -12.724 -53.384 18.867 1.00 42.58 223 TYR E N 1
ATOM 14571 C CA . TYR E 1 223 ? -13.575 -52.196 18.997 1.00 41.04 223 TYR E CA 1
ATOM 14572 C C . TYR E 1 223 ? -14.447 -52.279 20.254 1.00 39.45 223 TYR E C 1
ATOM 14573 O O . TYR E 1 223 ? -15.350 -51.471 20.437 1.00 38.92 223 TYR E O 1
ATOM 14582 N N . GLY E 1 224 ? -14.224 -53.293 21.091 1.00 39.43 224 GLY E N 1
ATOM 14583 C CA . GLY E 1 224 ? -15.109 -53.596 22.193 1.00 38.09 224 GLY E CA 1
ATOM 14584 C C . GLY E 1 224 ? -15.116 -55.098 22.467 1.00 42.42 224 GLY E C 1
ATOM 14585 O O . GLY E 1 224 ? -14.083 -55.726 22.672 1.00 39.66 224 GLY E O 1
ATOM 14586 N N . PHE E 1 225 ? -16.314 -55.666 22.478 1.00 42.93 225 PHE E N 1
ATOM 14587 C CA . PHE E 1 225 ? -16.494 -57.094 22.657 1.00 43.40 225 PHE E CA 1
ATOM 14588 C C . PHE E 1 225 ? -17.920 -57.431 22.261 1.00 44.37 225 PHE E C 1
ATOM 14589 O O . PHE E 1 225 ? -18.776 -56.556 22.114 1.00 46.08 225 PHE E O 1
ATOM 14597 N N . ARG E 1 226 ? -18.144 -58.715 22.078 1.00 41.53 226 ARG E N 1
ATOM 14598 C CA . ARG E 1 226 ? -19.471 -59.255 21.902 1.00 41.34 226 ARG E CA 1
ATOM 14599 C C . ARG E 1 226 ? -19.650 -60.192 23.081 1.00 40.14 226 ARG E C 1
ATOM 14600 O O . ARG E 1 226 ? -18.675 -60.757 23.560 1.00 44.86 226 ARG E O 1
ATOM 14608 N N . TYR E 1 227 ? -20.865 -60.326 23.587 1.00 38.38 227 TYR E N 1
ATOM 14609 C CA . TYR E 1 227 ? -21.130 -61.394 24.527 1.00 40.03 227 TYR E CA 1
ATOM 14610 C C . TYR E 1 227 ? -22.443 -62.069 24.153 1.00 41.78 227 TYR E C 1
ATOM 14611 O O . TYR E 1 227 ? -23.252 -61.490 23.413 1.00 42.81 227 TYR E O 1
ATOM 14620 N N . ALA E 1 228 ? -22.618 -63.282 24.710 1.00 45.87 228 ALA E N 1
ATOM 14621 C CA . ALA E 1 228 ? -23.831 -64.095 24.630 1.00 47.25 228 ALA E CA 1
ATOM 14622 C C . ALA E 1 228 ? -24.400 -64.401 26.030 1.00 46.61 228 ALA E C 1
ATOM 14623 O O . ALA E 1 228 ? -23.680 -64.747 26.954 1.00 47.05 228 ALA E O 1
ATOM 14625 N N . ALA E 1 229 ? -25.706 -64.185 26.217 1.00 51.52 229 ALA E N 1
ATOM 14626 C CA . ALA E 1 229 ? -26.418 -64.746 27.355 1.00 53.72 229 ALA E CA 1
ATOM 14627 C C . ALA E 1 229 ? -27.121 -65.995 26.832 1.00 53.22 229 ALA E C 1
ATOM 14628 O O . ALA E 1 229 ? -27.872 -65.911 25.859 1.00 50.73 229 ALA E O 1
ATOM 14630 N N . LEU E 1 230 ? -26.821 -67.136 27.451 1.00 54.33 230 LEU E N 1
ATOM 14631 C CA . LEU E 1 230 ? -27.347 -68.415 27.001 1.00 55.59 230 LEU E CA 1
ATOM 14632 C C . LEU E 1 230 ? -28.471 -68.824 27.958 1.00 55.27 230 LEU E C 1
ATOM 14633 O O . LEU E 1 230 ? -28.214 -69.012 29.151 1.00 52.47 230 LEU E O 1
ATOM 14638 N N . ARG E 1 231 ? -29.713 -68.900 27.440 1.00 53.88 231 ARG E N 1
ATOM 14639 C CA . ARG E 1 231 ? -30.865 -69.363 28.205 1.00 60.18 231 ARG E CA 1
ATOM 14640 C C . ARG E 1 231 ? -31.304 -70.782 27.797 1.00 65.84 231 ARG E C 1
ATOM 14641 O O . ARG E 1 231 ? -31.096 -71.208 26.662 1.00 67.66 231 ARG E O 1
ATOM 14649 N N . ARG E 1 232 ? -31.869 -71.534 28.759 1.00 69.69 232 ARG E N 1
ATOM 14650 C CA . ARG E 1 232 ? -32.670 -72.729 28.522 1.00 70.14 232 ARG E CA 1
ATOM 14651 C C . ARG E 1 232 ? -33.886 -72.340 27.675 1.00 73.13 232 ARG E C 1
ATOM 14652 O O . ARG E 1 232 ? -34.711 -71.542 28.120 1.00 70.96 232 ARG E O 1
ATOM 14660 N N . PRO E 1 233 ? -34.042 -72.859 26.430 1.00 75.66 233 PRO E N 1
ATOM 14661 C CA . PRO E 1 233 ? -35.244 -72.590 25.629 1.00 77.91 233 PRO E CA 1
ATOM 14662 C C . PRO E 1 233 ? -36.488 -73.302 26.179 1.00 79.78 233 PRO E C 1
ATOM 14663 O O . PRO E 1 233 ? -36.390 -74.088 27.129 1.00 76.48 233 PRO E O 1
ATOM 14667 N N . LEU E 1 234 ? -37.654 -73.007 25.575 1.00 82.35 234 LEU E N 1
ATOM 14668 C CA . LEU E 1 234 ? -38.942 -73.430 26.108 1.00 88.78 234 LEU E CA 1
ATOM 14669 C C . LEU E 1 234 ? -39.049 -74.953 26.094 1.00 96.02 234 LEU E C 1
ATOM 14670 O O . LEU E 1 234 ? -39.800 -75.538 26.873 1.00 96.47 234 LEU E O 1
ATOM 14675 N N . SER E 1 235 ? -38.283 -75.570 25.188 1.00 104.61 235 SER E N 1
ATOM 14676 C CA . SER E 1 235 ? -37.769 -76.922 25.347 1.00 105.01 235 SER E CA 1
ATOM 14677 C C . SER E 1 235 ? -36.857 -77.238 24.164 1.00 100.76 235 SER E C 1
ATOM 14678 O O . SER E 1 235 ? -36.616 -76.388 23.304 1.00 94.43 235 SER E O 1
ATOM 14681 N N . ASN E 1 236 ? -36.372 -78.480 24.141 1.00 103.33 236 ASN E N 1
ATOM 14682 C CA . ASN E 1 236 ? -35.184 -78.833 23.384 1.00 106.46 236 ASN E CA 1
ATOM 14683 C C . ASN E 1 236 ? -33.990 -78.179 24.078 1.00 103.50 236 ASN E C 1
ATOM 14684 O O . ASN E 1 236 ? -32.936 -78.001 23.471 1.00 99.90 236 ASN E O 1
ATOM 14689 N N . ALA E 1 237 ? -34.184 -77.821 25.359 1.00 104.54 237 ALA E N 1
ATOM 14690 C CA . ALA E 1 237 ? -33.149 -77.210 26.181 1.00 102.47 237 ALA E CA 1
ATOM 14691 C C . ALA E 1 237 ? -32.059 -78.241 26.434 1.00 104.04 237 ALA E C 1
ATOM 14692 O O . ALA E 1 237 ? -30.990 -77.914 26.950 1.00 109.90 237 ALA E O 1
ATOM 14694 N N . ALA E 1 238 ? -32.359 -79.492 26.062 1.00 103.75 238 ALA E N 1
ATOM 14695 C CA . ALA E 1 238 ? -31.338 -80.516 25.958 1.00 99.45 238 ALA E CA 1
ATOM 14696 C C . ALA E 1 238 ? -30.461 -80.223 24.733 1.00 96.64 238 ALA E C 1
ATOM 14697 O O . ALA E 1 238 ? -29.235 -80.197 24.848 1.00 85.59 238 ALA E O 1
ATOM 14699 N N . GLU E 1 239 ? -31.104 -79.936 23.582 1.00 101.86 239 GLU E N 1
ATOM 14700 C CA . GLU E 1 239 ? -30.451 -79.824 22.277 1.00 104.86 239 GLU E CA 1
ATOM 14701 C C . GLU E 1 239 ? -29.815 -78.441 22.096 1.00 104.64 239 GLU E C 1
ATOM 14702 O O . GLU E 1 239 ? -28.712 -78.334 21.566 1.00 104.53 239 GLU E O 1
ATOM 14708 N N . ASN E 1 240 ? -30.512 -77.389 22.547 1.00 106.16 240 ASN E N 1
ATOM 14709 C CA . ASN E 1 240 ? -30.251 -76.030 22.083 1.00 103.35 240 ASN E CA 1
ATOM 14710 C C . ASN E 1 240 ? -29.844 -75.094 23.228 1.00 92.75 240 ASN E C 1
ATOM 14711 O O . ASN E 1 240 ? -29.840 -75.473 24.400 1.00 95.10 240 ASN E O 1
ATOM 14716 N N . ASP E 1 241 ? -29.445 -73.868 22.851 1.00 82.39 241 ASP E N 1
ATOM 14717 C CA . ASP E 1 241 ? -29.424 -72.714 23.738 1.00 72.49 241 ASP E CA 1
ATOM 14718 C C . ASP E 1 241 ? -30.215 -71.580 23.084 1.00 68.02 241 ASP E C 1
ATOM 14719 O O . ASP E 1 241 ? -30.083 -71.327 21.886 1.00 66.88 241 ASP E O 1
ATOM 14724 N N . TYR E 1 242 ? -31.039 -70.884 23.876 1.00 63.07 242 TYR E N 1
ATOM 14725 C CA . TYR E 1 242 ? -31.534 -69.595 23.412 1.00 60.69 242 TYR E CA 1
ATOM 14726 C C . TYR E 1 242 ? -30.466 -68.507 23.614 1.00 57.43 242 TYR E C 1
ATOM 14727 O O . TYR E 1 242 ? -30.164 -68.094 24.741 1.00 53.77 242 TYR E O 1
ATOM 14736 N N . VAL E 1 243 ? -29.900 -68.040 22.499 1.00 52.12 243 VAL E N 1
ATOM 14737 C CA . VAL E 1 243 ? -28.741 -67.167 22.561 1.00 51.24 243 VAL E CA 1
ATOM 14738 C C . VAL E 1 243 ? -29.164 -65.730 22.264 1.00 46.06 243 VAL E C 1
ATOM 14739 O O . VAL E 1 243 ? -29.790 -65.456 21.255 1.00 43.27 243 VAL E O 1
ATOM 14743 N N . ARG E 1 244 ? -28.815 -64.817 23.168 1.00 44.93 244 ARG E N 1
ATOM 14744 C CA . ARG E 1 244 ? -28.934 -63.407 22.830 1.00 45.26 244 ARG E CA 1
ATOM 14745 C C . ARG E 1 244 ? -27.550 -62.786 22.952 1.00 44.66 244 ARG E C 1
ATOM 14746 O O . ARG E 1 244 ? -26.937 -62.798 24.026 1.00 44.71 244 ARG E O 1
ATOM 14754 N N . SER E 1 245 ? -27.080 -62.244 21.834 1.00 42.93 245 SER E N 1
ATOM 14755 C CA . SER E 1 245 ? -25.752 -61.675 21.793 1.00 43.71 245 SER E CA 1
ATOM 14756 C C . SER E 1 245 ? -25.856 -60.155 21.679 1.00 41.73 245 SER E C 1
ATOM 14757 O O . SER E 1 245 ? -26.542 -59.644 20.805 1.00 45.16 245 SER E O 1
ATOM 14760 N N . THR E 1 246 ? -25.116 -59.453 22.535 1.00 40.14 246 THR E N 1
ATOM 14761 C CA . THR E 1 246 ? -25.006 -58.004 22.512 1.00 35.59 246 THR E CA 1
ATOM 14762 C C . THR E 1 246 ? -23.575 -57.638 22.157 1.00 35.29 246 THR E C 1
ATOM 14763 O O . THR E 1 246 ? -22.629 -58.386 22.456 1.00 36.51 246 THR E O 1
ATOM 14767 N N . VAL E 1 247 ? -23.415 -56.488 21.521 1.00 32.98 247 VAL E N 1
ATOM 14768 C CA . VAL E 1 247 ? -22.089 -56.053 21.132 1.00 34.35 247 VAL E CA 1
ATOM 14769 C C . VAL E 1 247 ? -21.855 -54.757 21.862 1.00 35.38 247 VAL E C 1
ATOM 14770 O O . VAL E 1 247 ? -22.707 -53.876 21.829 1.00 34.50 247 VAL E O 1
ATOM 14774 N N . PHE E 1 248 ? -20.764 -54.738 22.622 1.00 34.87 248 PHE E N 1
ATOM 14775 C CA . PHE E 1 248 ? -20.238 -53.522 23.185 1.00 33.83 248 PHE E CA 1
ATOM 14776 C C . PHE E 1 248 ? -19.370 -52.862 22.125 1.00 32.70 248 PHE E C 1
ATOM 14777 O O . PHE E 1 248 ? -18.377 -53.444 21.749 1.00 32.98 248 PHE E O 1
ATOM 14785 N N . VAL E 1 249 ? -19.744 -51.653 21.678 1.00 32.83 249 VAL E N 1
ATOM 14786 C CA . VAL E 1 249 ? -18.905 -50.857 20.802 1.00 33.54 249 VAL E CA 1
ATOM 14787 C C . VAL E 1 249 ? -18.391 -49.693 21.637 1.00 34.93 249 VAL E C 1
ATOM 14788 O O . VAL E 1 249 ? -19.155 -48.788 22.014 1.00 33.26 249 VAL E O 1
ATOM 14792 N N . ALA E 1 250 ? -17.102 -49.781 21.987 1.00 30.39 250 ALA E N 1
ATOM 14793 C CA . ALA E 1 250 ? -16.435 -48.775 22.781 1.00 29.52 250 ALA E CA 1
ATOM 14794 C C . ALA E 1 250 ? -16.531 -47.446 22.059 1.00 30.33 250 ALA E C 1
ATOM 14795 O O . ALA E 1 250 ? -16.542 -47.404 20.823 1.00 29.02 250 ALA E O 1
ATOM 14797 N N . PRO E 1 251 ? -16.595 -46.336 22.828 1.00 30.08 251 PRO E N 1
ATOM 14798 C CA . PRO E 1 251 ? -16.617 -46.404 24.300 1.00 28.52 251 PRO E CA 1
ATOM 14799 C C . PRO E 1 251 ? -17.943 -46.598 25.070 1.00 29.04 251 PRO E C 1
ATOM 14800 O O . PRO E 1 251 ? -17.905 -46.926 26.245 1.00 27.81 251 PRO E O 1
ATOM 14804 N N . ALA E 1 252 ? -19.114 -46.387 24.441 1.00 26.84 252 ALA E N 1
ATOM 14805 C CA . ALA E 1 252 ? -20.355 -46.219 25.187 1.00 28.83 252 ALA E CA 1
ATOM 14806 C C . ALA E 1 252 ? -21.607 -46.606 24.359 1.00 27.77 252 ALA E C 1
ATOM 14807 O O . ALA E 1 252 ? -22.709 -46.071 24.560 1.00 26.45 252 ALA E O 1
ATOM 14809 N N . THR E 1 253 ? -21.432 -47.522 23.393 1.00 27.56 253 THR E N 1
ATOM 14810 C CA . THR E 1 253 ? -22.484 -47.973 22.514 1.00 27.82 253 THR E CA 1
ATOM 14811 C C . THR E 1 253 ? -22.757 -49.432 22.799 1.00 29.52 253 THR E C 1
ATOM 14812 O O . THR E 1 253 ? -21.807 -50.177 23.005 1.00 30.44 253 THR E O 1
ATOM 14816 N N . ALA E 1 254 ? -24.049 -49.813 22.801 1.00 27.84 254 ALA E N 1
ATOM 14817 C CA . ALA E 1 254 ? -24.465 -51.196 22.926 1.00 28.61 254 ALA E CA 1
ATOM 14818 C C . ALA E 1 254 ? -25.416 -51.487 21.781 1.00 30.63 254 ALA E C 1
ATOM 14819 O O . ALA E 1 254 ? -26.394 -50.763 21.602 1.00 28.28 254 ALA E O 1
ATOM 14821 N N . LEU E 1 255 ? -25.069 -52.507 20.979 1.00 30.51 255 LEU E N 1
ATOM 14822 C CA . LEU E 1 255 ? -26.004 -53.025 19.995 1.00 32.86 255 LEU E CA 1
ATOM 14823 C C . LEU E 1 255 ? -26.745 -54.156 20.668 1.00 34.05 255 LEU E C 1
ATOM 14824 O O . LEU E 1 255 ? -26.148 -55.152 21.055 1.00 34.88 255 LEU E O 1
ATOM 14829 N N . ILE E 1 256 ? -28.035 -53.947 20.872 1.00 36.30 256 ILE E N 1
ATOM 14830 C CA . ILE E 1 256 ? -28.796 -54.828 21.737 1.00 37.59 256 ILE E CA 1
ATOM 14831 C C . ILE E 1 256 ? -29.517 -55.837 20.851 1.00 35.80 256 ILE E C 1
ATOM 14832 O O . ILE E 1 256 ? -29.691 -55.564 19.661 1.00 35.59 256 ILE E O 1
ATOM 14837 N N . PRO E 1 257 ? -29.912 -57.036 21.352 1.00 38.54 257 PRO E N 1
ATOM 14838 C CA . PRO E 1 257 ? -30.427 -58.086 20.470 1.00 38.52 257 PRO E CA 1
ATOM 14839 C C . PRO E 1 257 ? -31.669 -57.572 19.734 1.00 41.56 257 PRO E C 1
ATOM 14840 O O . PRO E 1 257 ? -32.444 -56.811 20.327 1.00 42.31 257 PRO E O 1
ATOM 14844 N N . PRO E 1 258 ? -31.845 -57.867 18.415 1.00 41.09 258 PRO E N 1
ATOM 14845 C CA . PRO E 1 258 ? -32.968 -57.330 17.635 1.00 40.85 258 PRO E CA 1
ATOM 14846 C C . PRO E 1 258 ? -34.285 -57.934 18.114 1.00 42.02 258 PRO E C 1
ATOM 14847 O O . PRO E 1 258 ? -34.242 -58.822 18.966 1.00 45.32 258 PRO E O 1
ATOM 14851 N N . ASN E 1 259 ? -35.436 -57.421 17.627 1.00 37.75 259 ASN E N 1
ATOM 14852 C CA . ASN E 1 259 ? -36.655 -58.234 17.634 1.00 40.97 259 ASN E CA 1
ATOM 14853 C C . ASN E 1 259 ? -36.757 -58.908 16.266 1.00 43.94 259 ASN E C 1
ATOM 14854 O O . ASN E 1 259 ? -35.766 -58.917 15.517 1.00 45.26 259 ASN E O 1
ATOM 14859 N N . ASN E 1 260 ? -37.941 -59.430 15.900 1.00 42.85 260 ASN E N 1
ATOM 14860 C CA . ASN E 1 260 ? -37.999 -60.141 14.626 1.00 46.08 260 ASN E CA 1
ATOM 14861 C C . ASN E 1 260 ? -38.185 -59.145 13.487 1.00 44.60 260 ASN E C 1
ATOM 14862 O O . ASN E 1 260 ? -38.157 -59.511 12.315 1.00 48.24 260 ASN E O 1
ATOM 14867 N N . LEU E 1 261 ? -38.313 -57.869 13.837 1.00 40.08 261 LEU E N 1
ATOM 14868 C CA . LEU E 1 261 ? -38.762 -56.877 12.883 1.00 37.19 261 LEU E CA 1
ATOM 14869 C C . LEU E 1 261 ? -37.670 -55.847 12.616 1.00 32.98 261 LEU E C 1
ATOM 14870 O O . LEU E 1 261 ? -37.445 -55.440 11.478 1.00 32.07 261 LEU E O 1
ATOM 14875 N N . TYR E 1 262 ? -37.029 -55.387 13.682 1.00 30.69 262 TYR E N 1
ATOM 14876 C CA . TYR E 1 262 ? -36.064 -54.303 13.578 1.00 32.05 262 TYR E CA 1
ATOM 14877 C C . TYR E 1 262 ? -35.024 -54.498 14.682 1.00 34.05 262 TYR E C 1
ATOM 14878 O O . TYR E 1 262 ? -35.126 -55.448 15.486 1.00 32.65 262 TYR E O 1
ATOM 14887 N N . ASN E 1 263 ? -34.026 -53.597 14.622 1.00 33.06 263 ASN E N 1
ATOM 14888 C CA . ASN E 1 263 ? -32.805 -53.555 15.401 1.00 35.09 263 ASN E CA 1
ATOM 14889 C C . ASN E 1 263 ? -32.926 -52.421 16.418 1.00 36.75 263 ASN E C 1
ATOM 14890 O O . ASN E 1 263 ? -33.570 -51.391 16.164 1.00 37.57 263 ASN E O 1
ATOM 14895 N N . VAL E 1 264 ? -32.210 -52.603 17.525 1.00 35.26 264 VAL E N 1
ATOM 14896 C CA . VAL E 1 264 ? -32.182 -51.675 18.638 1.00 33.31 264 VAL E CA 1
ATOM 14897 C C . VAL E 1 264 ? -30.722 -51.458 19.021 1.00 33.45 264 VAL E C 1
ATOM 14898 O O . VAL E 1 264 ? -29.934 -52.405 19.091 1.00 29.65 264 VAL E O 1
ATOM 14902 N N . ALA E 1 265 ? -30.369 -50.179 19.203 1.00 31.48 265 ALA E N 1
ATOM 14903 C CA . ALA E 1 265 ? -29.027 -49.795 19.624 1.00 31.65 265 ALA E CA 1
ATOM 14904 C C . ALA E 1 265 ? -29.167 -48.744 20.721 1.00 29.14 265 ALA E C 1
ATOM 14905 O O . ALA E 1 265 ? -30.185 -48.056 20.773 1.00 29.65 265 ALA E O 1
ATOM 14907 N N . ASN E 1 266 ? -28.129 -48.586 21.548 1.00 28.75 266 ASN E N 1
ATOM 14908 C CA . ASN E 1 266 ? -28.065 -47.544 22.572 1.00 28.73 266 ASN E CA 1
ATOM 14909 C C . ASN E 1 266 ? -26.730 -46.825 22.417 1.00 29.67 266 ASN E C 1
ATOM 14910 O O . ASN E 1 266 ? -25.685 -47.500 22.428 1.00 28.93 266 ASN E O 1
ATOM 14915 N N . ILE E 1 267 ? -26.729 -45.495 22.198 1.00 26.22 267 ILE E N 1
ATOM 14916 C CA . ILE E 1 267 ? -25.446 -44.814 22.296 1.00 26.33 267 ILE E CA 1
ATOM 14917 C C . ILE E 1 267 ? -25.571 -43.752 23.376 1.00 27.95 267 ILE E C 1
ATOM 14918 O O . ILE E 1 267 ? -26.533 -42.969 23.357 1.00 25.44 267 ILE E O 1
ATOM 14923 N N . ASN E 1 268 ? -24.600 -43.720 24.305 1.00 25.19 268 ASN E N 1
ATOM 14924 C CA . ASN E 1 268 ? -24.675 -42.740 25.383 1.00 25.67 268 ASN E CA 1
ATOM 14925 C C . ASN E 1 268 ? -23.543 -41.736 25.250 1.00 28.04 268 ASN E C 1
ATOM 14926 O O . ASN E 1 268 ? -22.425 -42.141 25.000 1.00 28.12 268 ASN E O 1
ATOM 14931 N N . VAL E 1 269 ? -23.807 -40.449 25.479 1.00 25.03 269 VAL E N 1
ATOM 14932 C CA . VAL E 1 269 ? -22.737 -39.488 25.371 1.00 24.30 269 VAL E CA 1
ATOM 14933 C C . VAL E 1 269 ? -22.668 -38.761 26.694 1.00 25.20 269 VAL E C 1
ATOM 14934 O O . VAL E 1 269 ? -23.668 -38.117 27.056 1.00 26.34 269 VAL E O 1
ATOM 14938 N N . PRO E 1 270 ? -21.495 -38.727 27.386 1.00 24.04 270 PRO E N 1
ATOM 14939 C CA . PRO E 1 270 ? -21.382 -37.989 28.649 1.00 25.19 270 PRO E CA 1
ATOM 14940 C C . PRO E 1 270 ? -21.562 -36.494 28.422 1.00 24.12 270 PRO E C 1
ATOM 14941 O O . PRO E 1 270 ? -20.776 -35.887 27.714 1.00 25.92 270 PRO E O 1
ATOM 14945 N N . MET E 1 271 ? -22.491 -35.874 29.137 1.00 24.24 271 MET E N 1
ATOM 14946 C CA . MET E 1 271 ? -22.657 -34.433 29.003 1.00 23.99 271 MET E CA 1
ATOM 14947 C C . MET E 1 271 ? -21.635 -33.820 29.949 1.00 24.35 271 MET E C 1
ATOM 14948 O O . MET E 1 271 ? -21.057 -32.760 29.704 1.00 24.71 271 MET E O 1
ATOM 14953 N N . ASP E 1 272 ? -21.419 -34.544 31.042 1.00 23.06 272 ASP E N 1
ATOM 14954 C CA . ASP E 1 272 ? -20.418 -34.226 32.023 1.00 24.77 272 ASP E CA 1
ATOM 14955 C C . ASP E 1 272 ? -20.322 -35.440 32.941 1.00 25.35 272 ASP E C 1
ATOM 14956 O O . ASP E 1 272 ? -20.709 -36.554 32.553 1.00 25.77 272 ASP E O 1
ATOM 14961 N N . ASP E 1 273 ? -19.720 -35.243 34.117 1.00 25.41 273 ASP E N 1
ATOM 14962 C CA . ASP E 1 273 ? -19.351 -36.422 34.876 1.00 25.85 273 ASP E CA 1
ATOM 14963 C C . ASP E 1 273 ? -20.597 -37.032 35.493 1.00 24.34 273 ASP E C 1
ATOM 14964 O O . ASP E 1 273 ? -20.548 -38.197 35.863 1.00 23.35 273 ASP E O 1
ATOM 14969 N N . THR E 1 274 ? -21.649 -36.222 35.696 1.00 22.60 274 THR E N 1
ATOM 14970 C CA . THR E 1 274 ? -22.817 -36.767 36.370 1.00 23.54 274 THR E CA 1
ATOM 14971 C C . THR E 1 274 ? -24.055 -36.612 35.485 1.00 25.20 274 THR E C 1
ATOM 14972 O O . THR E 1 274 ? -25.168 -36.710 35.991 1.00 25.96 274 THR E O 1
ATOM 14976 N N . ASN E 1 275 ? -23.878 -36.380 34.170 1.00 23.55 275 ASN E N 1
ATOM 14977 C CA . ASN E 1 275 ? -25.071 -36.361 33.337 1.00 24.26 275 ASN E CA 1
ATOM 14978 C C . ASN E 1 275 ? -24.765 -36.963 31.973 1.00 23.96 275 ASN E C 1
ATOM 14979 O O . ASN E 1 275 ? -23.664 -36.800 31.489 1.00 25.03 275 ASN E O 1
ATOM 14984 N N . THR E 1 276 ? -25.779 -37.547 31.322 1.00 22.40 276 THR E N 1
ATOM 14985 C CA . THR E 1 276 ? -25.565 -38.325 30.123 1.00 22.24 276 THR E CA 1
ATOM 14986 C C . THR E 1 276 ? -26.703 -38.069 29.133 1.00 23.31 276 THR E C 1
ATOM 14987 O O . THR E 1 276 ? -27.871 -38.142 29.495 1.00 22.42 276 THR E O 1
ATOM 14991 N N . ALA E 1 277 ? -26.357 -37.861 27.864 1.00 23.49 277 ALA E N 1
ATOM 14992 C CA . ALA E 1 277 ? -27.380 -37.922 26.838 1.00 23.95 277 ALA E CA 1
ATOM 14993 C C . ALA E 1 277 ? -27.518 -39.375 26.391 1.00 25.06 277 ALA E C 1
ATOM 14994 O O . ALA E 1 277 ? -26.616 -39.919 25.756 1.00 25.29 277 ALA E O 1
ATOM 14996 N N . PHE E 1 278 ? -28.707 -39.931 26.658 1.00 24.00 278 PHE E N 1
ATOM 14997 C CA . PHE E 1 278 ? -29.054 -41.297 26.349 1.00 23.50 278 PHE E CA 1
ATOM 14998 C C . PHE E 1 278 ? -29.874 -41.370 25.067 1.00 24.76 278 PHE E C 1
ATOM 14999 O O . PHE E 1 278 ? -30.955 -40.784 24.975 1.00 23.35 278 PHE E O 1
ATOM 15007 N N . TYR E 1 279 ? -29.368 -42.107 24.073 1.00 24.29 279 TYR E N 1
ATOM 15008 C CA . TYR E 1 279 ? -30.005 -42.272 22.774 1.00 25.79 279 TYR E CA 1
ATOM 15009 C C . TYR E 1 279 ? -30.425 -43.734 22.618 1.00 26.89 279 TYR E C 1
ATOM 15010 O O . TYR E 1 279 ? -29.579 -44.649 22.670 1.00 27.21 279 TYR E O 1
ATOM 15019 N N . PHE E 1 280 ? -31.730 -43.966 22.431 1.00 25.88 280 PHE E N 1
ATOM 15020 C CA . PHE E 1 280 ? -32.212 -45.337 22.319 1.00 25.94 280 PHE E CA 1
ATOM 15021 C C . PHE E 1 280 ? -32.873 -45.484 20.950 1.00 27.11 280 PHE E C 1
ATOM 15022 O O . PHE E 1 280 ? -33.790 -44.731 20.612 1.00 27.44 280 PHE E O 1
ATOM 15030 N N . ILE E 1 281 ? -32.346 -46.390 20.136 1.00 27.32 281 ILE E N 1
ATOM 15031 C CA . ILE E 1 281 ? -32.554 -46.269 18.705 1.00 29.07 281 ILE E CA 1
ATOM 15032 C C . ILE E 1 281 ? -33.231 -47.545 18.207 1.00 30.92 281 ILE E C 1
ATOM 15033 O O . ILE E 1 281 ? -32.766 -48.641 18.538 1.00 33.02 281 ILE E O 1
ATOM 15038 N N . ALA E 1 282 ? -34.311 -47.381 17.420 1.00 28.81 282 ALA E N 1
ATOM 15039 C CA . ALA E 1 282 ? -34.833 -48.436 16.547 1.00 28.07 282 ALA E CA 1
ATOM 15040 C C . ALA E 1 282 ? -34.405 -48.177 15.104 1.00 30.16 282 ALA E C 1
ATOM 15041 O O . ALA E 1 282 ? -34.502 -47.051 14.556 1.00 28.34 282 ALA E O 1
ATOM 15043 N N . TRP E 1 283 ? -33.911 -49.247 14.480 1.00 28.45 283 TRP E N 1
ATOM 15044 C CA . TRP E 1 283 ? -33.401 -49.039 13.141 1.00 30.02 283 TRP E CA 1
ATOM 15045 C C . TRP E 1 283 ? -33.597 -50.313 12.324 1.00 31.05 283 TRP E C 1
ATOM 15046 O O . TRP E 1 283 ? -33.678 -51.415 12.852 1.00 27.96 283 TRP E O 1
ATOM 15057 N N . GLY E 1 284 ? -33.762 -50.111 11.019 1.00 34.08 284 GLY E N 1
ATOM 15058 C CA . GLY E 1 284 ? -33.966 -51.212 10.100 1.00 33.93 284 GLY E CA 1
ATOM 15059 C C . GLY E 1 284 ? -34.633 -50.706 8.829 1.00 34.16 284 GLY E C 1
ATOM 15060 O O . GLY E 1 284 ? -34.464 -49.547 8.436 1.00 33.67 284 GLY E O 1
ATOM 15061 N N . HIS E 1 285 ? -35.365 -51.615 8.197 1.00 34.74 285 HIS E N 1
ATOM 15062 C CA . HIS E 1 285 ? -36.010 -51.311 6.937 1.00 37.99 285 HIS E CA 1
ATOM 15063 C C . HIS E 1 285 ? -37.220 -50.443 7.267 1.00 37.44 285 HIS E C 1
ATOM 15064 O O . HIS E 1 285 ? -37.941 -50.767 8.205 1.00 35.49 285 HIS E O 1
ATOM 15071 N N . PRO E 1 286 ? -37.444 -49.334 6.524 1.00 37.56 286 PRO E N 1
ATOM 15072 C CA . PRO E 1 286 ? -38.544 -48.399 6.801 1.00 41.25 286 PRO E CA 1
ATOM 15073 C C . PRO E 1 286 ? -39.919 -49.053 6.956 1.00 41.44 286 PRO E C 1
ATOM 15074 O O . PRO E 1 286 ? -40.785 -48.574 7.693 1.00 39.30 286 PRO E O 1
ATOM 15078 N N . SER E 1 287 ? -40.118 -50.196 6.300 1.00 38.87 287 SER E N 1
ATOM 15079 C CA . SER E 1 287 ? -41.443 -50.775 6.370 1.00 41.21 287 SER E CA 1
ATOM 15080 C C . SER E 1 287 ? -41.596 -51.672 7.588 1.00 40.47 287 SER E C 1
ATOM 15081 O O . SER E 1 287 ? -42.693 -52.117 7.863 1.00 42.79 287 SER E O 1
ATOM 15084 N N . GLN E 1 288 ? -40.514 -51.967 8.313 1.00 41.88 288 GLN E N 1
ATOM 15085 C CA . GLN E 1 288 ? -40.619 -52.853 9.465 1.00 40.96 288 GLN E CA 1
ATOM 15086 C C . GLN E 1 288 ? -40.248 -52.140 10.774 1.00 38.27 288 GLN E C 1
ATOM 15087 O O . GLN E 1 288 ? -40.265 -52.756 11.856 1.00 35.53 288 GLN E O 1
ATOM 15093 N N . THR E 1 289 ? -39.908 -50.839 10.680 1.00 34.03 289 THR E N 1
ATOM 15094 C CA . THR E 1 289 ? -39.321 -50.118 11.796 1.00 36.02 289 THR E CA 1
ATOM 15095 C C . THR E 1 289 ? -40.211 -48.946 12.182 1.00 33.66 289 THR E C 1
ATOM 15096 O O . THR E 1 289 ? -40.500 -48.091 11.350 1.00 36.58 289 THR E O 1
ATOM 15100 N N . PRO E 1 290 ? -40.596 -48.781 13.460 1.00 32.03 290 PRO E N 1
ATOM 15101 C CA . PRO E 1 290 ? -41.565 -47.726 13.784 1.00 30.11 290 PRO E CA 1
ATOM 15102 C C . PRO E 1 290 ? -40.911 -46.375 13.512 1.00 30.71 290 PRO E C 1
ATOM 15103 O O . PRO E 1 290 ? -39.696 -46.248 13.646 1.00 28.53 290 PRO E O 1
ATOM 15107 N N . GLU E 1 291 ? -41.760 -45.367 13.231 1.00 28.98 291 GLU E N 1
ATOM 15108 C CA . GLU E 1 291 ? -41.390 -43.971 13.141 1.00 28.22 291 GLU E CA 1
ATOM 15109 C C . GLU E 1 291 ? -41.076 -43.432 14.536 1.00 24.46 291 GLU E C 1
ATOM 15110 O O . GLU E 1 291 ? -41.391 -44.039 15.547 1.00 23.96 291 GLU E O 1
ATOM 15116 N N . THR E 1 292 ? -40.475 -42.254 14.561 1.00 24.41 292 THR E N 1
ATOM 15117 C CA . THR E 1 292 ? -39.933 -41.630 15.762 1.00 25.71 292 THR E CA 1
ATOM 15118 C C . THR E 1 292 ? -40.975 -41.534 16.875 1.00 26.15 292 THR E C 1
ATOM 15119 O O . THR E 1 292 ? -40.745 -42.069 17.982 1.00 27.99 292 THR E O 1
ATOM 15123 N N . GLU E 1 293 ? -42.142 -40.941 16.545 1.00 24.50 293 GLU E N 1
ATOM 15124 C CA . GLU E 1 293 ? -43.125 -40.660 17.572 1.00 24.92 293 GLU E CA 1
ATOM 15125 C C . GLU E 1 293 ? -43.777 -41.954 18.041 1.00 23.98 293 GLU E C 1
ATOM 15126 O O . GLU E 1 293 ? -44.209 -42.046 19.184 1.00 22.75 293 GLU E O 1
ATOM 15132 N N . THR E 1 294 ? -43.838 -42.943 17.160 1.00 23.43 294 THR E N 1
ATOM 15133 C CA . THR E 1 294 ? -44.364 -44.256 17.526 1.00 23.61 294 THR E CA 1
ATOM 15134 C C . THR E 1 294 ? -43.413 -44.908 18.524 1.00 22.19 294 THR E C 1
ATOM 15135 O O . THR E 1 294 ? -43.850 -45.461 19.526 1.00 22.92 294 THR E O 1
ATOM 15139 N N . TRP E 1 295 ? -42.115 -44.877 18.193 1.00 22.26 295 TRP E N 1
ATOM 15140 C CA . TRP E 1 295 ? -41.066 -45.394 19.055 1.00 22.48 295 TRP E CA 1
ATOM 15141 C C . TRP E 1 295 ? -41.147 -44.725 20.442 1.00 22.98 295 TRP E C 1
ATOM 15142 O O . TRP E 1 295 ? -41.244 -45.413 21.493 1.00 23.39 295 TRP E O 1
ATOM 15153 N N . ARG E 1 296 ? -41.187 -43.387 20.444 1.00 22.81 296 ARG E N 1
ATOM 15154 C CA . ARG E 1 296 ? -41.201 -42.642 21.702 1.00 24.11 296 ARG E CA 1
ATOM 15155 C C . ARG E 1 296 ? -42.422 -42.991 22.529 1.00 25.15 296 ARG E C 1
ATOM 15156 O O . ARG E 1 296 ? -42.324 -43.116 23.751 1.00 26.77 296 ARG E O 1
ATOM 15164 N N . LYS E 1 297 ? -43.567 -43.182 21.860 1.00 25.16 297 LYS E N 1
ATOM 15165 C CA . LYS E 1 297 ? -44.763 -43.495 22.624 1.00 27.11 297 LYS E CA 1
ATOM 15166 C C . LYS E 1 297 ? -44.652 -44.899 23.223 1.00 27.83 297 LYS E C 1
ATOM 15167 O O . LYS E 1 297 ? -45.020 -45.122 24.395 1.00 25.91 297 LYS E O 1
ATOM 15173 N N . PHE E 1 298 ? -44.176 -45.838 22.407 1.00 25.88 298 PHE E N 1
ATOM 15174 C CA . PHE E 1 298 ? -43.991 -47.193 22.908 1.00 28.45 298 PHE E CA 1
ATOM 15175 C C . PHE E 1 298 ? -43.091 -47.175 24.159 1.00 28.93 298 PHE E C 1
ATOM 15176 O O . PHE E 1 298 ? -43.371 -47.799 25.184 1.00 27.68 298 PHE E O 1
ATOM 15184 N N . LEU E 1 299 ? -42.051 -46.352 24.128 1.00 29.05 299 LEU E N 1
ATOM 15185 C CA . LEU E 1 299 ? -41.069 -46.355 25.218 1.00 27.14 299 LEU E CA 1
ATOM 15186 C C . LEU E 1 299 ? -41.455 -45.410 26.352 1.00 27.02 299 LEU E C 1
ATOM 15187 O O . LEU E 1 299 ? -40.747 -45.350 27.355 1.00 31.14 299 LEU E O 1
ATOM 15192 N N . ARG E 1 300 ? -42.522 -44.620 26.181 1.00 26.83 300 ARG E N 1
ATOM 15193 C CA . ARG E 1 300 ? -42.888 -43.544 27.095 1.00 25.05 300 ARG E CA 1
ATOM 15194 C C . ARG E 1 300 ? -41.745 -42.528 27.210 1.00 23.36 300 ARG E C 1
ATOM 15195 O O . ARG E 1 300 ? -41.343 -42.173 28.321 1.00 20.99 300 ARG E O 1
ATOM 15203 N N . GLN E 1 301 ? -41.272 -42.065 26.065 1.00 22.69 301 GLN E N 1
ATOM 15204 C CA . GLN E 1 301 ? -40.238 -41.035 26.000 1.00 25.42 301 GLN E CA 1
ATOM 15205 C C . GLN E 1 301 ? -40.705 -39.854 25.130 1.00 24.15 301 GLN E C 1
ATOM 15206 O O . GLN E 1 301 ? -39.882 -39.280 24.417 1.00 26.40 301 GLN E O 1
ATOM 15212 N N . THR E 1 302 ? -42.012 -39.523 25.151 1.00 22.61 302 THR E N 1
ATOM 15213 C CA . THR E 1 302 ? -42.571 -38.517 24.266 1.00 22.86 302 THR E CA 1
ATOM 15214 C C . THR E 1 302 ? -42.305 -37.134 24.856 1.00 21.91 302 THR E C 1
ATOM 15215 O O . THR E 1 302 ? -42.653 -36.850 26.019 1.00 20.71 302 THR E O 1
ATOM 15219 N N . VAL E 1 303 ? -41.743 -36.263 24.025 1.00 21.04 303 VAL E N 1
ATOM 15220 C CA . VAL E 1 303 ? -41.550 -34.911 24.513 1.00 22.56 303 VAL E CA 1
ATOM 15221 C C . VAL E 1 303 ? -42.895 -34.213 24.745 1.00 22.46 303 VAL E C 1
ATOM 15222 O O . VAL E 1 303 ? -43.769 -34.220 23.857 1.00 21.35 303 VAL E O 1
ATOM 15226 N N . GLY E 1 304 ? -43.037 -33.594 25.924 1.00 20.97 304 GLY E N 1
ATOM 15227 C CA . GLY E 1 304 ? -44.313 -32.959 26.255 1.00 21.21 304 GLY E CA 1
ATOM 15228 C C . GLY E 1 304 ? -45.226 -33.904 27.049 1.00 22.21 304 GLY E C 1
ATOM 15229 O O . GLY E 1 304 ? -46.217 -33.469 27.595 1.00 21.80 304 GLY E O 1
ATOM 15230 N N . VAL E 1 305 ? -44.928 -35.207 27.100 1.00 23.49 305 VAL E N 1
ATOM 15231 C CA . VAL E 1 305 ? -45.711 -36.125 27.913 1.00 22.63 305 VAL E CA 1
ATOM 15232 C C . VAL E 1 305 ? -44.797 -36.745 28.963 1.00 24.31 305 VAL E C 1
ATOM 15233 O O . VAL E 1 305 ? -45.067 -36.639 30.161 1.00 24.55 305 VAL E O 1
ATOM 15237 N N . ASP E 1 306 ? -43.718 -37.413 28.509 1.00 23.84 306 ASP E N 1
ATOM 15238 C CA . ASP E 1 306 ? -42.814 -38.057 29.433 1.00 22.24 306 ASP E CA 1
ATOM 15239 C C . ASP E 1 306 ? -41.634 -37.144 29.745 1.00 22.92 306 ASP E C 1
ATOM 15240 O O . ASP E 1 306 ? -41.119 -37.207 30.870 1.00 25.33 306 ASP E O 1
ATOM 15245 N N . LEU E 1 307 ? -41.230 -36.306 28.778 1.00 21.16 307 LEU E N 1
ATOM 15246 C CA . LEU E 1 307 ? -40.056 -35.448 28.878 1.00 22.37 307 LEU E CA 1
ATOM 15247 C C . LEU E 1 307 ? -40.493 -33.980 28.791 1.00 22.58 307 LEU E C 1
ATOM 15248 O O . LEU E 1 307 ? -41.554 -33.697 28.235 1.00 22.40 307 LEU E O 1
ATOM 15253 N N . ASP E 1 308 ? -39.653 -33.051 29.291 1.00 21.24 308 ASP E N 1
ATOM 15254 C CA . ASP E 1 308 ? -39.926 -31.630 29.091 1.00 23.43 308 ASP E CA 1
ATOM 15255 C C . ASP E 1 308 ? -39.356 -31.326 27.714 1.00 23.74 308 ASP E C 1
ATOM 15256 O O . ASP E 1 308 ? -38.850 -32.232 27.031 1.00 20.24 308 ASP E O 1
ATOM 15261 N N . GLN E 1 309 ? -39.358 -30.060 27.319 1.00 25.82 309 GLN E N 1
ATOM 15262 C CA . GLN E 1 309 ? -38.919 -29.678 25.974 1.00 28.12 309 GLN E CA 1
ATOM 15263 C C . GLN E 1 309 ? -37.404 -29.879 25.801 1.00 26.08 309 GLN E C 1
ATOM 15264 O O . GLN E 1 309 ? -36.933 -29.766 24.665 1.00 23.38 309 GLN E O 1
ATOM 15270 N N . ASN E 1 310 ? -36.635 -30.021 26.905 1.00 22.58 310 ASN E N 1
ATOM 15271 C CA . ASN E 1 310 ? -35.197 -30.252 26.794 1.00 22.93 310 ASN E CA 1
ATOM 15272 C C . ASN E 1 310 ? -34.879 -31.742 26.825 1.00 23.96 310 ASN E C 1
ATOM 15273 O O . ASN E 1 310 ? -33.694 -32.066 27.011 1.00 24.83 310 ASN E O 1
ATOM 15278 N N . TYR E 1 311 ? -35.923 -32.601 26.736 1.00 22.90 311 TYR E N 1
ATOM 15279 C CA . TYR E 1 311 ? -35.813 -34.056 26.786 1.00 23.66 311 TYR E CA 1
ATOM 15280 C C . TYR E 1 311 ? -35.333 -34.553 28.163 1.00 25.42 311 TYR E C 1
ATOM 15281 O O . TYR E 1 311 ? -34.743 -35.652 28.245 1.00 22.93 311 TYR E O 1
ATOM 15290 N N . ARG E 1 312 ? -35.670 -33.828 29.251 1.00 23.22 312 ARG E N 1
ATOM 15291 C CA . ARG E 1 312 ? -35.408 -34.343 30.596 1.00 24.90 312 ARG E CA 1
ATOM 15292 C C . ARG E 1 312 ? -36.656 -35.071 31.086 1.00 24.52 312 ARG E C 1
ATOM 15293 O O . ARG E 1 312 ? -37.768 -34.609 30.848 1.00 24.58 312 ARG E O 1
ATOM 15301 N N . PRO E 1 313 ? -36.536 -36.215 31.801 1.00 25.63 313 PRO E N 1
ATOM 15302 C CA . PRO E 1 313 ? -37.715 -36.976 32.216 1.00 24.75 313 PRO E CA 1
ATOM 15303 C C . PRO E 1 313 ? -38.458 -36.221 33.292 1.00 23.80 313 PRO E C 1
ATOM 15304 O O . PRO E 1 313 ? -37.828 -35.636 34.169 1.00 24.26 313 PRO E O 1
ATOM 15308 N N . LEU E 1 314 ? -39.793 -36.316 33.228 1.00 23.51 314 LEU E N 1
ATOM 15309 C CA . LEU E 1 314 ? -40.687 -35.837 34.260 1.00 24.41 314 LEU E CA 1
ATOM 15310 C C . LEU E 1 314 ? -40.755 -36.903 35.358 1.00 24.14 314 LEU E C 1
ATOM 15311 O O . LEU E 1 314 ? -41.151 -36.594 36.484 1.00 23.82 314 LEU E O 1
ATOM 15316 N N . ARG E 1 315 ? -40.431 -38.160 35.024 1.00 23.83 315 ARG E N 1
ATOM 15317 C CA . ARG E 1 315 ? -40.333 -39.162 36.075 1.00 25.56 315 ARG E CA 1
ATOM 15318 C C . ARG E 1 315 ? -39.046 -38.879 36.862 1.00 26.71 315 ARG E C 1
ATOM 15319 O O . ARG E 1 315 ? -38.036 -38.581 36.260 1.00 25.94 315 ARG E O 1
ATOM 15327 N N . ASN E 1 316 ? -39.100 -38.854 38.204 1.00 26.21 316 ASN E N 1
ATOM 15328 C CA . ASN E 1 316 ? -37.904 -38.588 38.987 1.00 25.35 316 ASN E CA 1
ATOM 15329 C C . ASN E 1 316 ? -38.083 -39.214 40.365 1.00 24.85 316 ASN E C 1
ATOM 15330 O O . ASN E 1 316 ? -39.132 -39.766 40.688 1.00 22.13 316 ASN E O 1
ATOM 15335 N N . GLU E 1 317 ? -37.045 -39.089 41.182 1.00 24.65 317 GLU E N 1
ATOM 15336 C CA . GLU E 1 317 ? -37.025 -39.784 42.458 1.00 26.28 317 GLU E CA 1
ATOM 15337 C C . GLU E 1 317 ? -38.116 -39.236 43.364 1.00 24.89 317 GLU E C 1
ATOM 15338 O O . GLU E 1 317 ? -38.732 -40.050 44.068 1.00 25.36 317 GLU E O 1
ATOM 15344 N N . ALA E 1 318 ? -38.344 -37.901 43.365 1.00 24.57 318 ALA E N 1
ATOM 15345 C CA . ALA E 1 318 ? -39.359 -37.320 44.255 1.00 26.89 318 ALA E CA 1
ATOM 15346 C C . ALA E 1 318 ? -40.774 -37.821 43.916 1.00 29.55 318 ALA E C 1
ATOM 15347 O O . ALA E 1 318 ? -41.628 -37.872 44.801 1.00 29.66 318 ALA E O 1
ATOM 15349 N N . ASN E 1 319 ? -41.046 -38.202 42.642 1.00 26.96 319 ASN E N 1
ATOM 15350 C CA . ASN E 1 319 ? -42.353 -38.766 42.315 1.00 26.21 319 ASN E CA 1
ATOM 15351 C C . ASN E 1 319 ? -42.216 -40.285 42.096 1.00 27.51 319 ASN E C 1
ATOM 15352 O O . ASN E 1 319 ? -43.155 -40.929 41.629 1.00 27.87 319 ASN E O 1
ATOM 15357 N N . LYS E 1 320 ? -41.060 -40.869 42.468 1.00 25.02 320 LYS E N 1
ATOM 15358 C CA . LYS E 1 320 ? -40.882 -42.312 42.382 1.00 24.75 320 LYS E CA 1
ATOM 15359 C C . LYS E 1 320 ? -41.068 -42.855 40.967 1.00 24.40 320 LYS E C 1
ATOM 15360 O O . LYS E 1 320 ? -41.445 -44.018 40.776 1.00 24.08 320 LYS E O 1
ATOM 15366 N N . PHE E 1 321 ? -40.655 -42.075 39.976 1.00 23.53 321 PHE E N 1
ATOM 15367 C CA . PHE E 1 321 ? -40.784 -42.463 38.576 1.00 24.42 321 PHE E CA 1
ATOM 15368 C C . PHE E 1 321 ? -42.251 -42.855 38.266 1.00 24.24 321 PHE E C 1
ATOM 15369 O O . PHE E 1 321 ? -42.469 -43.697 37.394 1.00 23.81 321 PHE E O 1
ATOM 15377 N N . TRP E 1 322 ? -43.214 -42.260 38.993 1.00 21.57 322 TRP E N 1
ATOM 15378 C CA . TRP E 1 322 ? -44.654 -42.510 38.849 1.00 23.82 322 TRP E CA 1
ATOM 15379 C C . TRP E 1 322 ? -44.970 -43.997 39.097 1.00 25.49 322 TRP E C 1
ATOM 15380 O O . TRP E 1 322 ? -45.910 -44.543 38.535 1.00 25.16 322 TRP E O 1
ATOM 15391 N N . GLN E 1 323 ? -44.149 -44.673 39.894 1.00 25.02 323 GLN E N 1
ATOM 15392 C CA . GLN E 1 323 ? -44.422 -46.041 40.262 1.00 26.76 323 GLN E CA 1
ATOM 15393 C C . GLN E 1 323 ? -45.846 -46.175 40.828 1.00 28.88 323 GLN E C 1
ATOM 15394 O O . GLN E 1 323 ? -46.228 -45.522 41.813 1.00 29.39 323 GLN E O 1
ATOM 15400 N N . ASP E 1 324 ? -46.598 -47.109 40.236 1.00 27.32 324 ASP E N 1
ATOM 15401 C CA . ASP E 1 324 ? -47.954 -47.356 40.690 1.00 26.90 324 ASP E CA 1
ATOM 15402 C C . ASP E 1 324 ? -47.999 -48.701 41.444 1.00 28.37 324 ASP E C 1
ATOM 15403 O O . ASP E 1 324 ? -47.890 -49.800 40.852 1.00 25.47 324 ASP E O 1
ATOM 15408 N N . ARG E 1 325 ? -48.174 -48.584 42.767 1.00 28.47 325 ARG E N 1
ATOM 15409 C CA . ARG E 1 325 ? -48.203 -49.702 43.705 1.00 27.94 325 ARG E CA 1
ATOM 15410 C C . ARG E 1 325 ? -49.459 -50.554 43.461 1.00 28.90 325 ARG E C 1
ATOM 15411 O O . ARG E 1 325 ? -49.405 -51.796 43.476 1.00 27.38 325 ARG E O 1
ATOM 15419 N N . ASN E 1 326 ? -50.567 -49.882 43.109 1.00 26.74 326 ASN E N 1
ATOM 15420 C CA . ASN E 1 326 ? -51.755 -50.624 42.715 1.00 28.54 326 ASN E CA 1
ATOM 15421 C C . ASN E 1 326 ? -51.483 -51.538 41.523 1.00 27.83 326 ASN E C 1
ATOM 15422 O O . ASN E 1 326 ? -51.911 -52.707 41.587 1.00 26.94 326 ASN E O 1
ATOM 15427 N N . ALA E 1 327 ? -50.821 -51.021 40.450 1.00 27.36 327 ALA E N 1
ATOM 15428 C CA . ALA E 1 327 ? -50.486 -51.889 39.318 1.00 27.30 327 ALA E CA 1
ATOM 15429 C C . ALA E 1 327 ? -49.613 -53.067 39.797 1.00 30.02 327 ALA E C 1
ATOM 15430 O O . ALA E 1 327 ? -49.750 -54.196 39.279 1.00 28.26 327 ALA E O 1
ATOM 15432 N N . MET E 1 328 ? -48.703 -52.794 40.771 1.00 26.67 328 MET E N 1
ATOM 15433 C CA . MET E 1 328 ? -47.802 -53.838 41.233 1.00 31.35 328 MET E CA 1
ATOM 15434 C C . MET E 1 328 ? -48.552 -54.984 41.928 1.00 30.92 328 MET E C 1
ATOM 15435 O O . MET E 1 328 ? -48.278 -56.150 41.683 1.00 29.98 328 MET E O 1
ATOM 15440 N N . LYS E 1 329 ? -49.463 -54.617 42.819 1.00 32.27 329 LYS E N 1
ATOM 15441 C CA . LYS E 1 329 ? -50.356 -55.552 43.470 1.00 37.73 329 LYS E CA 1
ATOM 15442 C C . LYS E 1 329 ? -51.183 -56.270 42.394 1.00 38.17 329 LYS E C 1
ATOM 15443 O O . LYS E 1 329 ? -51.405 -57.462 42.485 1.00 40.55 329 LYS E O 1
ATOM 15449 N N . ALA E 1 330 ? -51.580 -55.587 41.315 1.00 36.04 330 ALA E N 1
ATOM 15450 C CA . ALA E 1 330 ? -52.320 -56.280 40.278 1.00 38.37 330 ALA E CA 1
ATOM 15451 C C . ALA E 1 330 ? -51.413 -57.199 39.453 1.00 39.83 330 ALA E C 1
ATOM 15452 O O . ALA E 1 330 ? -51.888 -57.782 38.498 1.00 44.68 330 ALA E O 1
ATOM 15454 N N . GLY E 1 331 ? -50.125 -57.305 39.765 1.00 39.30 331 GLY E N 1
ATOM 15455 C CA . GLY E 1 331 ? -49.291 -58.230 39.013 1.00 40.14 331 GLY E CA 1
ATOM 15456 C C . GLY E 1 331 ? -48.328 -57.578 38.014 1.00 39.43 331 GLY E C 1
ATOM 15457 O O . GLY E 1 331 ? -47.525 -58.279 37.399 1.00 40.13 331 GLY E O 1
ATOM 15458 N N . ASN E 1 332 ? -48.397 -56.259 37.807 1.00 33.67 332 ASN E N 1
ATOM 15459 C CA . ASN E 1 332 ? -47.377 -55.629 36.971 1.00 31.34 332 ASN E CA 1
ATOM 15460 C C . ASN E 1 332 ? -46.044 -55.576 37.750 1.00 30.11 332 ASN E C 1
ATOM 15461 O O . ASN E 1 332 ? -46.032 -55.191 38.928 1.00 27.70 332 ASN E O 1
ATOM 15466 N N . PHE E 1 333 ? -44.925 -56.000 37.137 1.00 28.56 333 PHE E N 1
ATOM 15467 C CA . PHE E 1 333 ? -43.720 -56.228 37.946 1.00 27.39 333 PHE E CA 1
ATOM 15468 C C . PHE E 1 333 ? -43.204 -54.963 38.655 1.00 27.10 333 PHE E C 1
ATOM 15469 O O . PHE E 1 333 ? -42.972 -55.003 39.867 1.00 25.03 333 PHE E O 1
ATOM 15477 N N . THR E 1 334 ? -43.096 -53.840 37.910 1.00 25.59 334 THR E N 1
ATOM 15478 C CA . THR E 1 334 ? -42.468 -52.623 38.400 1.00 25.92 334 THR E CA 1
ATOM 15479 C C . THR E 1 334 ? -43.456 -51.503 38.698 1.00 24.49 334 THR E C 1
ATOM 15480 O O . THR E 1 334 ? -43.131 -50.614 39.459 1.00 26.47 334 THR E O 1
ATOM 15484 N N . GLY E 1 335 ? -44.631 -51.483 38.057 1.00 25.45 335 GLY E N 1
ATOM 15485 C CA . GLY E 1 335 ? -45.567 -50.366 38.224 1.00 24.16 335 GLY E CA 1
ATOM 15486 C C . GLY E 1 335 ? -45.097 -49.068 37.573 1.00 23.16 335 GLY E C 1
ATOM 15487 O O . GLY E 1 335 ? -45.607 -47.979 37.836 1.00 24.18 335 GLY E O 1
ATOM 15488 N N . ILE E 1 336 ? -44.058 -49.197 36.755 1.00 24.17 336 ILE E N 1
ATOM 15489 C CA . ILE E 1 336 ? -43.457 -48.097 36.035 1.00 24.97 336 ILE E CA 1
ATOM 15490 C C . ILE E 1 336 ? -43.669 -48.367 34.542 1.00 27.57 336 ILE E C 1
ATOM 15491 O O . ILE E 1 336 ? -43.361 -49.476 34.073 1.00 29.05 336 ILE E O 1
ATOM 15496 N N . THR E 1 337 ? -44.155 -47.348 33.811 1.00 25.82 337 THR E N 1
ATOM 15497 C CA . THR E 1 337 ? -44.533 -47.496 32.413 1.00 27.30 337 THR E CA 1
ATOM 15498 C C . THR E 1 337 ? -43.438 -46.988 31.470 1.00 26.12 337 THR E C 1
ATOM 15499 O O . THR E 1 337 ? -42.908 -45.892 31.628 1.00 25.56 337 THR E O 1
ATOM 15503 N N . GLY E 1 338 ? -43.214 -47.774 30.417 1.00 26.82 338 GLY E N 1
ATOM 15504 C CA . GLY E 1 338 ? -42.139 -47.553 29.467 1.00 27.73 338 GLY E CA 1
ATOM 15505 C C . GLY E 1 338 ? -40.913 -48.312 29.967 1.00 29.78 338 GLY E C 1
ATOM 15506 O O . GLY E 1 338 ? -40.383 -47.948 31.011 1.00 28.57 338 GLY E O 1
ATOM 15507 N N . PHE E 1 339 ? -40.516 -49.399 29.279 1.00 27.60 339 PHE E N 1
ATOM 15508 C CA . PHE E 1 339 ? -39.458 -50.215 29.865 1.00 27.78 339 PHE E CA 1
ATOM 15509 C C . PHE E 1 339 ? -38.192 -49.367 30.089 1.00 26.35 339 PHE E C 1
ATOM 15510 O O . PHE E 1 339 ? -37.518 -49.588 31.062 1.00 27.53 339 PHE E O 1
ATOM 15518 N N . PRO E 1 340 ? -37.734 -48.441 29.218 1.00 25.25 340 PRO E N 1
ATOM 15519 C CA . PRO E 1 340 ? -36.566 -47.637 29.572 1.00 25.20 340 PRO E CA 1
ATOM 15520 C C . PRO E 1 340 ? -36.742 -46.873 30.867 1.00 25.43 340 PRO E C 1
ATOM 15521 O O . PRO E 1 340 ? -35.765 -46.603 31.546 1.00 27.91 340 PRO E O 1
ATOM 15525 N N . ASN E 1 341 ? -37.976 -46.535 31.233 1.00 25.68 341 ASN E N 1
ATOM 15526 C CA . ASN E 1 341 ? -38.125 -45.790 32.464 1.00 25.46 341 ASN E CA 1
ATOM 15527 C C . ASN E 1 341 ? -37.911 -46.716 33.649 1.00 24.17 341 ASN E C 1
ATOM 15528 O O . ASN E 1 341 ? -37.631 -46.218 34.741 1.00 22.47 341 ASN E O 1
ATOM 15533 N N . GLN E 1 342 ? -38.218 -48.007 33.464 1.00 23.84 342 GLN E N 1
ATOM 15534 C CA . GLN E 1 342 ? -37.880 -48.976 34.488 1.00 24.11 342 GLN E CA 1
ATOM 15535 C C . GLN E 1 342 ? -36.350 -49.002 34.697 1.00 25.33 342 GLN E C 1
ATOM 15536 O O . GLN E 1 342 ? -35.895 -49.082 35.819 1.00 23.81 342 GLN E O 1
ATOM 15542 N N . ASP E 1 343 ? -35.546 -49.018 33.627 1.00 25.72 343 ASP E N 1
ATOM 15543 C CA . ASP E 1 343 ? -34.093 -49.037 33.771 1.00 24.77 343 ASP E CA 1
ATOM 15544 C C . ASP E 1 343 ? -33.630 -47.765 34.461 1.00 24.45 343 ASP E C 1
ATOM 15545 O O . ASP E 1 343 ? -32.784 -47.816 35.365 1.00 23.31 343 ASP E O 1
ATOM 15550 N N . VAL E 1 344 ? -34.260 -46.636 34.081 1.00 23.55 344 VAL E N 1
ATOM 15551 C CA . VAL E 1 344 ? -33.869 -45.329 34.578 1.00 25.37 344 VAL E CA 1
ATOM 15552 C C . VAL E 1 344 ? -34.038 -45.216 36.097 1.00 25.35 344 VAL E C 1
ATOM 15553 O O . VAL E 1 344 ? -33.176 -44.676 36.820 1.00 26.75 344 VAL E O 1
ATOM 15557 N N . ALA E 1 345 ? -35.187 -45.672 36.584 1.00 24.55 345 ALA E N 1
ATOM 15558 C CA . ALA E 1 345 ? -35.372 -45.783 38.015 1.00 25.13 345 ALA E CA 1
ATOM 15559 C C . ALA E 1 345 ? -34.158 -46.435 38.689 1.00 24.80 345 ALA E C 1
ATOM 15560 O O . ALA E 1 345 ? -33.689 -45.946 39.707 1.00 24.46 345 ALA E O 1
ATOM 15562 N N . MET E 1 346 ? -33.707 -47.583 38.171 1.00 23.78 346 MET E N 1
ATOM 15563 C CA . MET E 1 346 ? -32.647 -48.336 38.819 1.00 24.15 346 MET E CA 1
ATOM 15564 C C . MET E 1 346 ? -31.338 -47.553 38.703 1.00 25.74 346 MET E C 1
ATOM 15565 O O . MET E 1 346 ? -30.622 -47.392 39.696 1.00 26.60 346 MET E O 1
ATOM 15570 N N . TRP E 1 347 ? -31.037 -47.033 37.510 1.00 23.67 347 TRP E N 1
ATOM 15571 C CA . TRP E 1 347 ? -29.777 -46.326 37.325 1.00 25.51 347 TRP E CA 1
ATOM 15572 C C . TRP E 1 347 ? -29.668 -45.069 38.207 1.00 27.19 347 TRP E C 1
ATOM 15573 O O . TRP E 1 347 ? -28.571 -44.754 38.694 1.00 25.86 347 TRP E O 1
ATOM 15584 N N . LEU E 1 348 ? -30.742 -44.259 38.284 1.00 25.05 348 LEU E N 1
ATOM 15585 C CA . LEU E 1 348 ? -30.573 -42.976 38.959 1.00 22.76 348 LEU E CA 1
ATOM 15586 C C . LEU E 1 348 ? -30.522 -43.159 40.486 1.00 23.53 348 LEU E C 1
ATOM 15587 O O . LEU E 1 348 ? -29.851 -42.373 41.160 1.00 24.97 348 LEU E O 1
ATOM 15592 N N . THR E 1 349 ? -31.204 -44.189 41.027 1.00 22.54 349 THR E N 1
ATOM 15593 C CA . THR E 1 349 ? -31.174 -44.436 42.451 1.00 24.59 349 THR E CA 1
ATOM 15594 C C . THR E 1 349 ? -29.818 -44.955 42.935 1.00 24.95 349 THR E C 1
ATOM 15595 O O . THR E 1 349 ? -29.593 -44.976 44.152 1.00 26.65 349 THR E O 1
ATOM 15599 N N . MET E 1 350 ? -28.927 -45.358 42.013 1.00 26.34 350 MET E N 1
ATOM 15600 C CA . MET E 1 350 ? -27.550 -45.731 42.352 1.00 29.23 350 MET E CA 1
ATOM 15601 C C . MET E 1 350 ? -26.685 -44.497 42.618 1.00 28.96 350 MET E C 1
ATOM 15602 O O . MET E 1 350 ? -25.533 -44.618 43.038 1.00 27.95 350 MET E O 1
ATOM 15607 N N . GLY E 1 351 ? -27.214 -43.318 42.272 1.00 27.73 351 GLY E N 1
ATOM 15608 C CA . GLY E 1 351 ? -26.571 -42.086 42.657 1.00 26.69 351 GLY E CA 1
ATOM 15609 C C . GLY E 1 351 ? -25.940 -41.537 41.402 1.00 28.88 351 GLY E C 1
ATOM 15610 O O . GLY E 1 351 ? -25.828 -42.247 40.403 1.00 29.09 351 GLY E O 1
ATOM 15611 N N . PRO E 1 352 ? -25.536 -40.264 41.445 1.00 29.94 352 PRO E N 1
ATOM 15612 C CA . PRO E 1 352 ? -25.020 -39.573 40.270 1.00 29.69 352 PRO E CA 1
ATOM 15613 C C . PRO E 1 352 ? -23.872 -40.351 39.630 1.00 30.77 352 PRO E C 1
ATOM 15614 O O . PRO E 1 352 ? -23.789 -40.403 38.393 1.00 30.36 352 PRO E O 1
ATOM 15618 N N . ILE E 1 353 ? -22.961 -40.918 40.446 1.00 30.19 353 ILE E N 1
ATOM 15619 C CA . ILE E 1 353 ? -21.933 -41.821 39.900 1.00 27.81 353 ILE E CA 1
ATOM 15620 C C . ILE E 1 353 ? -21.927 -43.102 40.715 1.00 25.90 353 ILE E C 1
ATOM 15621 O O . ILE E 1 353 ? -21.538 -43.102 41.877 1.00 27.76 353 ILE E O 1
ATOM 15626 N N . ALA E 1 354 ? -22.408 -44.175 40.119 1.00 22.87 354 ALA E N 1
ATOM 15627 C CA . ALA E 1 354 ? -22.540 -45.445 40.808 1.00 24.17 354 ALA E CA 1
ATOM 15628 C C . ALA E 1 354 ? -21.241 -45.795 41.536 1.00 25.39 354 ALA E C 1
ATOM 15629 O O . ALA E 1 354 ? -20.144 -45.599 41.014 1.00 26.06 354 ALA E O 1
ATOM 15631 N N . ASP E 1 355 ? -21.365 -46.311 42.770 1.00 28.07 355 ASP E N 1
ATOM 15632 C CA . ASP E 1 355 ? -20.175 -46.584 43.551 1.00 29.20 355 ASP E CA 1
ATOM 15633 C C . ASP E 1 355 ? -19.836 -48.052 43.379 1.00 28.14 355 ASP E C 1
ATOM 15634 O O . ASP E 1 355 ? -20.264 -48.875 44.188 1.00 29.40 355 ASP E O 1
ATOM 15639 N N . ARG E 1 356 ? -18.999 -48.363 42.386 1.00 29.69 356 ARG E N 1
ATOM 15640 C CA . ARG E 1 356 ? -18.670 -49.739 42.055 1.00 31.75 356 ARG E CA 1
ATOM 15641 C C . ARG E 1 356 ? -17.821 -50.416 43.146 1.00 34.75 356 ARG E C 1
ATOM 15642 O O . ARG E 1 356 ? -17.597 -51.619 43.165 1.00 40.76 356 ARG E O 1
ATOM 15650 N N . THR E 1 357 ? -17.298 -49.617 44.052 1.00 35.71 357 THR E N 1
ATOM 15651 C CA . THR E 1 357 ? -16.570 -49.998 45.247 1.00 38.99 357 THR E CA 1
ATOM 15652 C C . THR E 1 357 ? -17.452 -50.860 46.151 1.00 43.70 357 THR E C 1
ATOM 15653 O O . THR E 1 357 ? -16.945 -51.709 46.860 1.00 48.85 357 THR E O 1
ATOM 15657 N N . HIS E 1 358 ? -18.782 -50.714 46.051 1.00 43.85 358 HIS E N 1
ATOM 15658 C CA . HIS E 1 358 ? -19.700 -51.457 46.894 1.00 43.90 358 HIS E CA 1
ATOM 15659 C C . HIS E 1 358 ? -20.605 -52.422 46.121 1.00 44.92 358 HIS E C 1
ATOM 15660 O O . HIS E 1 358 ? -21.717 -52.709 46.580 1.00 45.17 358 HIS E O 1
ATOM 15667 N N . ASP E 1 359 ? -20.174 -52.897 44.945 1.00 40.75 359 ASP E N 1
ATOM 15668 C CA . ASP E 1 359 ? -21.017 -53.835 44.210 1.00 39.23 359 ASP E CA 1
ATOM 15669 C C . ASP E 1 359 ? -20.801 -55.204 44.828 1.00 39.14 359 ASP E C 1
ATOM 15670 O O . ASP E 1 359 ? -19.745 -55.436 45.408 1.00 38.73 359 ASP E O 1
ATOM 15675 N N . ARG E 1 360 ? -21.775 -56.106 44.704 1.00 39.00 360 ARG E N 1
ATOM 15676 C CA . ARG E 1 360 ? -21.477 -57.506 44.954 1.00 40.58 360 ARG E CA 1
ATOM 15677 C C . ARG E 1 360 ? -21.947 -58.263 43.737 1.00 39.03 360 ARG E C 1
ATOM 15678 O O . ARG E 1 360 ? -23.089 -58.669 43.686 1.00 43.41 360 ARG E O 1
ATOM 15686 N N . LEU E 1 361 ? -21.049 -58.445 42.777 1.00 39.17 361 LEU E N 1
ATOM 15687 C CA . LEU E 1 361 ? -21.357 -58.926 41.447 1.00 36.74 361 LEU E CA 1
ATOM 15688 C C . LEU E 1 361 ? -21.495 -60.441 41.421 1.00 38.74 361 LEU E C 1
ATOM 15689 O O . LEU E 1 361 ? -20.904 -61.157 42.215 1.00 39.13 361 LEU E O 1
ATOM 15694 N N . GLY E 1 362 ? -22.265 -60.938 40.467 1.00 39.64 362 GLY E N 1
ATOM 15695 C CA . GLY E 1 362 ? -22.376 -62.385 40.325 1.00 41.01 362 GLY E CA 1
ATOM 15696 C C . GLY E 1 362 ? -22.114 -62.823 38.885 1.00 40.03 362 GLY E C 1
ATOM 15697 O O . GLY E 1 362 ? -21.616 -62.052 38.065 1.00 38.10 362 GLY E O 1
ATOM 15698 N N . ALA E 1 363 ? -22.521 -64.044 38.567 1.00 40.05 363 ALA E N 1
ATOM 15699 C CA . ALA E 1 363 ? -22.363 -64.585 37.225 1.00 44.95 363 ALA E CA 1
ATOM 15700 C C . ALA E 1 363 ? -23.058 -63.721 36.169 1.00 47.06 363 ALA E C 1
ATOM 15701 O O . ALA E 1 363 ? -22.556 -63.593 35.052 1.00 47.69 363 ALA E O 1
ATOM 15703 N N . SER E 1 364 ? -24.227 -63.154 36.518 1.00 45.74 364 SER E N 1
ATOM 15704 C CA . SER E 1 364 ? -25.003 -62.382 35.570 1.00 43.48 364 SER E CA 1
ATOM 15705 C C . SER E 1 364 ? -24.239 -61.119 35.141 1.00 43.40 364 SER E C 1
ATOM 15706 O O . SER E 1 364 ? -24.623 -60.487 34.151 1.00 41.59 364 SER E O 1
ATOM 15709 N N . ASP E 1 365 ? -23.149 -60.780 35.865 1.00 38.68 365 ASP E N 1
ATOM 15710 C CA . ASP E 1 365 ? -22.432 -59.527 35.682 1.00 37.26 365 ASP E CA 1
ATOM 15711 C C . ASP E 1 365 ? -21.186 -59.680 34.811 1.00 36.90 365 ASP E C 1
ATOM 15712 O O . ASP E 1 365 ? -20.465 -58.680 34.653 1.00 34.76 365 ASP E O 1
ATOM 15717 N N . LEU E 1 366 ? -20.971 -60.877 34.214 1.00 35.61 366 LEU E N 1
ATOM 15718 C CA . LEU E 1 366 ? -19.776 -61.127 33.409 1.00 35.06 366 LEU E CA 1
ATOM 15719 C C . LEU E 1 366 ? -19.541 -60.040 32.352 1.00 32.89 366 LEU E C 1
ATOM 15720 O O . LEU E 1 366 ? -18.411 -59.614 32.236 1.00 32.41 366 LEU E O 1
ATOM 15725 N N . ALA E 1 367 ? -20.575 -59.557 31.621 1.00 31.53 367 ALA E N 1
ATOM 15726 C CA . ALA E 1 367 ? -20.317 -58.621 30.537 1.00 31.37 367 ALA E CA 1
ATOM 15727 C C . ALA E 1 367 ? -19.937 -57.249 31.106 1.00 33.13 367 ALA E C 1
ATOM 15728 O O . ALA E 1 367 ? -19.097 -56.537 30.542 1.00 33.13 367 ALA E O 1
ATOM 15730 N N . ILE E 1 368 ? -20.543 -56.919 32.245 1.00 33.33 368 ILE E N 1
ATOM 15731 C CA . ILE E 1 368 ? -20.240 -55.683 32.963 1.00 34.59 368 ILE E CA 1
ATOM 15732 C C . ILE E 1 368 ? -18.777 -55.737 33.455 1.00 33.74 368 ILE E C 1
ATOM 15733 O O . ILE E 1 368 ? -18.001 -54.777 33.321 1.00 31.93 368 ILE E O 1
ATOM 15738 N N . VAL E 1 369 ? -18.362 -56.902 33.933 1.00 32.32 369 VAL E N 1
ATOM 15739 C CA . VAL E 1 369 ? -16.957 -57.071 34.301 1.00 34.30 369 VAL E CA 1
ATOM 15740 C C . VAL E 1 369 ? -16.048 -56.885 33.073 1.00 34.43 369 VAL E C 1
ATOM 15741 O O . VAL E 1 369 ? -15.113 -56.085 33.106 1.00 37.71 369 VAL E O 1
ATOM 15745 N N . GLU E 1 370 ? -16.347 -57.559 31.964 1.00 34.41 370 GLU E N 1
ATOM 15746 C CA . GLU E 1 370 ? -15.559 -57.358 30.767 1.00 35.96 370 GLU E CA 1
ATOM 15747 C C . GLU E 1 370 ? -15.437 -55.865 30.408 1.00 36.66 370 GLU E C 1
ATOM 15748 O O . GLU E 1 370 ? -14.335 -55.338 30.181 1.00 34.12 370 GLU E O 1
ATOM 15754 N N . PHE E 1 371 ? -16.586 -55.161 30.359 1.00 34.64 371 PHE E N 1
ATOM 15755 C CA . PHE E 1 371 ? -16.587 -53.731 30.105 1.00 31.60 371 PHE E CA 1
ATOM 15756 C C . PHE E 1 371 ? -15.657 -52.962 31.051 1.00 31.50 371 PHE E C 1
ATOM 15757 O O . PHE E 1 371 ? -14.822 -52.152 30.616 1.00 32.84 371 PHE E O 1
ATOM 15765 N N . ARG E 1 372 ? -15.803 -53.182 32.361 1.00 29.61 372 ARG E N 1
ATOM 15766 C CA . ARG E 1 372 ? -14.960 -52.466 33.298 1.00 31.07 372 ARG E CA 1
ATOM 15767 C C . ARG E 1 372 ? -13.474 -52.723 32.990 1.00 33.77 372 ARG E C 1
ATOM 15768 O O . ARG E 1 372 ? -12.677 -51.774 32.884 1.00 31.37 372 ARG E O 1
ATOM 15776 N N . LYS E 1 373 ? -13.124 -54.007 32.820 1.00 33.40 373 LYS E N 1
ATOM 15777 C CA . LYS E 1 373 ? -11.742 -54.384 32.520 1.00 40.28 373 LYS E CA 1
ATOM 15778 C C . LYS E 1 373 ? -11.292 -53.737 31.214 1.00 37.82 373 LYS E C 1
ATOM 15779 O O . LYS E 1 373 ? -10.221 -53.144 31.170 1.00 38.55 373 LYS E O 1
ATOM 15785 N N . GLN E 1 374 ? -12.107 -53.848 30.158 1.00 39.09 374 GLN E N 1
ATOM 15786 C CA . GLN E 1 374 ? -11.636 -53.395 28.860 1.00 36.08 374 GLN E CA 1
ATOM 15787 C C . GLN E 1 374 ? -11.469 -51.876 28.842 1.00 37.28 374 GLN E C 1
ATOM 15788 O O . GLN E 1 374 ? -10.442 -51.361 28.372 1.00 36.27 374 GLN E O 1
ATOM 15794 N N . MET E 1 375 ? -12.453 -51.146 29.383 1.00 35.66 375 MET E N 1
ATOM 15795 C CA . MET E 1 375 ? -12.333 -49.698 29.326 1.00 34.20 375 MET E CA 1
ATOM 15796 C C . MET E 1 375 ? -11.196 -49.168 30.213 1.00 33.18 375 MET E C 1
ATOM 15797 O O . MET E 1 375 ? -10.539 -48.191 29.821 1.00 30.20 375 MET E O 1
ATOM 15802 N N . LEU E 1 376 ? -10.984 -49.762 31.404 1.00 32.20 376 LEU E N 1
ATOM 15803 C CA . LEU E 1 376 ? -9.842 -49.341 32.214 1.00 32.46 376 LEU E CA 1
ATOM 15804 C C . LEU E 1 376 ? -8.527 -49.623 31.481 1.00 33.79 376 LEU E C 1
ATOM 15805 O O . LEU E 1 376 ? -7.654 -48.753 31.486 1.00 29.65 376 LEU E O 1
ATOM 15810 N N . ASP E 1 377 ? -8.394 -50.801 30.833 1.00 33.63 377 ASP E N 1
ATOM 15811 C CA . ASP E 1 377 ? -7.194 -51.112 30.048 1.00 34.36 377 ASP E CA 1
ATOM 15812 C C . ASP E 1 377 ? -7.029 -50.116 28.898 1.00 34.21 377 ASP E C 1
ATOM 15813 O O . ASP E 1 377 ? -5.948 -49.541 28.742 1.00 30.19 377 ASP E O 1
ATOM 15818 N N . ALA E 1 378 ? -8.151 -49.850 28.177 1.00 32.22 378 ALA E N 1
ATOM 15819 C CA . ALA E 1 378 ? -8.174 -48.973 27.003 1.00 32.64 378 ALA E CA 1
ATOM 15820 C C . ALA E 1 378 ? -7.672 -47.568 27.329 1.00 31.67 378 ALA E C 1
ATOM 15821 O O . ALA E 1 378 ? -6.905 -46.971 26.576 1.00 35.71 378 ALA E O 1
ATOM 15823 N N . VAL E 1 379 ? -8.110 -47.033 28.460 1.00 32.77 379 VAL E N 1
ATOM 15824 C CA . VAL E 1 379 ? -7.808 -45.648 28.769 1.00 34.69 379 VAL E CA 1
ATOM 15825 C C . VAL E 1 379 ? -6.399 -45.572 29.350 1.00 34.28 379 VAL E C 1
ATOM 15826 O O . VAL E 1 379 ? -5.692 -44.595 29.098 1.00 34.57 379 VAL E O 1
ATOM 15830 N N . LYS E 1 380 ? -6.006 -46.605 30.117 1.00 33.99 380 LYS E N 1
ATOM 15831 C CA . LYS E 1 380 ? -4.615 -46.702 30.560 1.00 38.08 380 LYS E CA 1
ATOM 15832 C C . LYS E 1 380 ? -3.686 -46.786 29.343 1.00 34.97 380 LYS E C 1
ATOM 15833 O O . LYS E 1 380 ? -2.736 -46.023 29.280 1.00 34.42 380 LYS E O 1
ATOM 15839 N N . ALA E 1 381 ? -4.036 -47.594 28.342 1.00 31.99 381 ALA E N 1
ATOM 15840 C CA . ALA E 1 381 ? -3.193 -47.746 27.155 1.00 32.92 381 ALA E CA 1
ATOM 15841 C C . ALA E 1 381 ? -3.118 -46.430 26.379 1.00 33.36 381 ALA E C 1
ATOM 15842 O O . ALA E 1 381 ? -2.055 -45.946 25.993 1.00 31.50 381 ALA E O 1
ATOM 15844 N N . PHE E 1 382 ? -4.296 -45.818 26.200 1.00 33.14 382 PHE E N 1
ATOM 15845 C CA . PHE E 1 382 ? -4.421 -44.526 25.551 1.00 32.23 382 PHE E CA 1
ATOM 15846 C C . PHE E 1 382 ? -3.593 -43.449 26.258 1.00 31.46 382 PHE E C 1
ATOM 15847 O O . PHE E 1 382 ? -2.987 -42.633 25.581 1.00 31.46 382 PHE E O 1
ATOM 15855 N N . GLU E 1 383 ? -3.549 -43.388 27.597 1.00 31.91 383 GLU E N 1
ATOM 15856 C CA . GLU E 1 383 ? -2.668 -42.382 28.171 1.00 34.84 383 GLU E CA 1
ATOM 15857 C C . GLU E 1 383 ? -1.201 -42.623 27.766 1.00 38.47 383 GLU E C 1
ATOM 15858 O O . GLU E 1 383 ? -0.390 -41.686 27.679 1.00 39.10 383 GLU E O 1
ATOM 15864 N N . GLN E 1 384 ? -0.827 -43.880 27.505 1.00 35.54 384 GLN E N 1
ATOM 15865 C CA . GLN E 1 384 ? 0.567 -44.133 27.180 1.00 37.85 384 GLN E CA 1
ATOM 15866 C C . GLN E 1 384 ? 0.790 -44.037 25.671 1.00 38.00 384 GLN E C 1
ATOM 15867 O O . GLN E 1 384 ? 1.846 -44.458 25.207 1.00 36.15 384 GLN E O 1
ATOM 15873 N N . GLY E 1 385 ? -0.218 -43.545 24.913 1.00 35.25 385 GLY E N 1
ATOM 15874 C CA . GLY E 1 385 ? -0.059 -43.350 23.476 1.00 32.13 385 GLY E CA 1
ATOM 15875 C C . GLY E 1 385 ? -0.599 -44.486 22.576 1.00 32.91 385 GLY E C 1
ATOM 15876 O O . GLY E 1 385 ? -0.333 -44.507 21.374 1.00 31.49 385 GLY E O 1
ATOM 15877 N N . ALA E 1 386 ? -1.379 -45.436 23.111 1.00 32.45 386 ALA E N 1
ATOM 15878 C CA . ALA E 1 386 ? -2.051 -46.350 22.203 1.00 33.69 386 ALA E CA 1
ATOM 15879 C C . ALA E 1 386 ? -3.151 -45.582 21.487 1.00 36.77 386 ALA E C 1
ATOM 15880 O O . ALA E 1 386 ? -3.666 -44.591 22.029 1.00 39.25 386 ALA E O 1
ATOM 15882 N N . PRO E 1 387 ? -3.461 -45.948 20.219 1.00 38.17 387 PRO E N 1
ATOM 15883 C CA . PRO E 1 387 ? -4.640 -45.386 19.554 1.00 36.38 387 PRO E CA 1
ATOM 15884 C C . PRO E 1 387 ? -5.834 -45.678 20.463 1.00 38.42 387 PRO E C 1
ATOM 15885 O O . PRO E 1 387 ? -5.878 -46.744 21.083 1.00 38.51 387 PRO E O 1
ATOM 15889 N N . ALA E 1 388 ? -6.792 -44.734 20.529 1.00 36.94 388 ALA E N 1
ATOM 15890 C CA . ALA E 1 388 ? -8.052 -44.972 21.220 1.00 34.43 388 ALA E CA 1
ATOM 15891 C C . ALA E 1 388 ? -8.709 -46.245 20.709 1.00 32.89 388 ALA E C 1
ATOM 15892 O O . ALA E 1 388 ? -8.848 -46.416 19.495 1.00 31.40 388 ALA E O 1
ATOM 15894 N N . ILE E 1 389 ? -9.162 -47.090 21.650 1.00 31.93 389 ILE E N 1
ATOM 15895 C CA . ILE E 1 389 ? -9.887 -48.322 21.339 1.00 33.26 389 ILE E CA 1
ATOM 15896 C C . ILE E 1 389 ? -10.925 -48.032 20.270 1.00 35.64 389 ILE E C 1
ATOM 15897 O O . ILE E 1 389 ? -11.666 -47.062 20.370 1.00 35.09 389 ILE E O 1
ATOM 15902 N N . GLY E 1 390 ? -10.983 -48.903 19.265 1.00 37.36 390 GLY E N 1
ATOM 15903 C CA . GLY E 1 390 ? -12.080 -48.847 18.316 1.00 39.15 390 GLY E CA 1
ATOM 15904 C C . GLY E 1 390 ? -11.864 -47.789 17.239 1.00 39.29 390 GLY E C 1
ATOM 15905 O O . GLY E 1 390 ? -12.729 -47.610 16.406 1.00 40.04 390 GLY E O 1
ATOM 15906 N N . THR E 1 391 ? -10.734 -47.079 17.261 1.00 39.44 391 THR E N 1
ATOM 15907 C CA . THR E 1 391 ? -10.454 -46.158 16.163 1.00 42.09 391 THR E CA 1
ATOM 15908 C C . THR E 1 391 ? -9.613 -46.843 15.083 1.00 46.02 391 THR E C 1
ATOM 15909 O O . THR E 1 391 ? -9.042 -47.918 15.289 1.00 49.17 391 THR E O 1
ATOM 15913 N N . GLY E 1 392 ? -9.546 -46.185 13.922 1.00 49.13 392 GLY E N 1
ATOM 15914 C CA . GLY E 1 392 ? -8.786 -46.689 12.789 1.00 55.49 392 GLY E CA 1
ATOM 15915 C C . GLY E 1 392 ? -9.308 -48.027 12.251 1.00 58.15 392 GLY E C 1
ATOM 15916 O O . GLY E 1 392 ? -10.517 -48.221 12.040 1.00 53.15 392 GLY E O 1
ATOM 15917 N N . VAL E 1 393 ? -8.356 -48.936 12.017 1.00 58.29 393 VAL E N 1
ATOM 15918 C CA . VAL E 1 393 ? -8.580 -50.214 11.354 1.00 60.53 393 VAL E CA 1
ATOM 15919 C C . VAL E 1 393 ? -9.524 -51.084 12.198 1.00 65.55 393 VAL E C 1
ATOM 15920 O O . VAL E 1 393 ? -10.268 -51.891 11.644 1.00 65.50 393 VAL E O 1
ATOM 15924 N N . GLU E 1 394 ? -9.536 -50.874 13.531 1.00 68.21 394 GLU E N 1
ATOM 15925 C CA . GLU E 1 394 ? -10.253 -51.737 14.465 1.00 67.19 394 GLU E CA 1
ATOM 15926 C C . GLU E 1 394 ? -11.739 -51.360 14.562 1.00 63.46 394 GLU E C 1
ATOM 15927 O O . GLU E 1 394 ? -12.508 -52.056 15.227 1.00 66.34 394 GLU E O 1
ATOM 15933 N N . ALA E 1 395 ? -12.143 -50.252 13.925 1.00 58.93 395 ALA E N 1
ATOM 15934 C CA . ALA E 1 395 ? -13.459 -49.651 14.155 1.00 64.85 395 ALA E CA 1
ATOM 15935 C C . ALA E 1 395 ? -14.606 -50.588 13.736 1.00 64.05 395 ALA E C 1
ATOM 15936 O O . ALA E 1 395 ? -14.582 -51.124 12.629 1.00 69.36 395 ALA E O 1
ATOM 15938 N N . ALA E 1 396 ? -15.610 -50.798 14.616 1.00 64.58 396 ALA E N 1
ATOM 15939 C CA . ALA E 1 396 ? -16.826 -51.534 14.259 1.00 63.10 396 ALA E CA 1
ATOM 15940 C C . ALA E 1 396 ? -17.448 -50.948 12.990 1.00 68.73 396 ALA E C 1
ATOM 15941 O O . ALA E 1 396 ? -17.272 -49.764 12.682 1.00 67.92 396 ALA E O 1
ATOM 15943 N N . THR E 1 397 ? -18.157 -51.812 12.250 1.00 74.01 397 THR E N 1
ATOM 15944 C CA . THR E 1 397 ? -18.827 -51.458 11.003 1.00 74.10 397 THR E CA 1
ATOM 15945 C C . THR E 1 397 ? -20.229 -52.066 11.058 1.00 74.10 397 THR E C 1
ATOM 15946 O O . THR E 1 397 ? -20.506 -52.821 11.992 1.00 72.73 397 THR E O 1
ATOM 15950 N N . PRO E 1 398 ? -21.154 -51.758 10.105 1.00 76.18 398 PRO E N 1
ATOM 15951 C CA . PRO E 1 398 ? -22.394 -52.540 9.950 1.00 72.32 398 PRO E CA 1
ATOM 15952 C C . PRO E 1 398 ? -22.334 -54.078 9.816 1.00 72.79 398 PRO E C 1
ATOM 15953 O O . PRO E 1 398 ? -23.379 -54.729 9.885 1.00 76.42 398 PRO E O 1
ATOM 15957 N N . THR E 1 399 ? -21.135 -54.685 9.687 1.00 68.79 399 THR E N 1
ATOM 15958 C CA . THR E 1 399 ? -21.010 -56.148 9.702 1.00 68.72 399 THR E CA 1
ATOM 15959 C C . THR E 1 399 ? -21.015 -56.693 11.127 1.00 64.92 399 THR E C 1
ATOM 15960 O O . THR E 1 399 ? -21.254 -57.877 11.353 1.00 68.43 399 THR E O 1
ATOM 15964 N N . VAL E 1 400 ? -20.688 -55.818 12.078 1.00 61.61 400 VAL E N 1
ATOM 15965 C CA . VAL E 1 400 ? -20.805 -56.086 13.498 1.00 55.26 400 VAL E CA 1
ATOM 15966 C C . VAL E 1 400 ? -22.268 -55.817 13.884 1.00 54.69 400 VAL E C 1
ATOM 15967 O O . VAL E 1 400 ? -22.792 -54.727 13.640 1.00 51.20 400 VAL E O 1
ATOM 15971 N N . CYS E 1 401 ? -22.948 -56.849 14.411 1.00 51.53 401 CYS E N 1
ATOM 15972 C CA . CYS E 1 401 ? -24.370 -56.758 14.719 1.00 54.54 401 CYS E CA 1
ATOM 15973 C C . CYS E 1 401 ? -24.670 -57.654 15.916 1.00 53.34 401 CYS E C 1
ATOM 15974 O O . CYS E 1 401 ? -23.995 -58.667 16.132 1.00 56.28 401 CYS E O 1
ATOM 15977 N N . SER E 1 402 ? -25.697 -57.281 16.687 1.00 45.88 402 SER E N 1
ATOM 15978 C CA . SER E 1 402 ? -26.199 -58.163 17.725 1.00 44.34 402 SER E CA 1
ATOM 15979 C C . SER E 1 402 ? -27.200 -59.129 17.090 1.00 42.13 402 SER E C 1
ATOM 15980 O O . SER E 1 402 ? -27.592 -58.921 15.950 1.00 40.95 402 SER E O 1
ATOM 15983 N N . PHE E 1 403 ? -27.590 -60.190 17.811 1.00 43.54 403 PHE E N 1
ATOM 15984 C CA . PHE E 1 403 ? -28.555 -61.164 17.295 1.00 47.96 403 PHE E CA 1
ATOM 15985 C C . PHE E 1 403 ? -29.170 -61.958 18.440 1.00 49.00 403 PHE E C 1
ATOM 15986 O O . PHE E 1 403 ? -28.674 -61.958 19.578 1.00 50.10 403 PHE E O 1
ATOM 15994 N N . GLN E 1 404 ? -30.225 -62.690 18.090 1.00 49.62 404 GLN E N 1
ATOM 15995 C CA . GLN E 1 404 ? -30.855 -63.591 19.037 1.00 54.16 404 GLN E CA 1
ATOM 15996 C C . GLN E 1 404 ? -31.405 -64.750 18.221 1.00 55.56 404 GLN E C 1
ATOM 15997 O O . GLN E 1 404 ? -31.948 -64.498 17.154 1.00 53.55 404 GLN E O 1
ATOM 16003 N N . ALA E 1 405 ? -31.258 -65.988 18.722 1.00 60.77 405 ALA E N 1
ATOM 16004 C CA . ALA E 1 405 ? -31.567 -67.195 17.955 1.00 62.04 405 ALA E CA 1
ATOM 16005 C C . ALA E 1 405 ? -31.396 -68.440 18.837 1.00 65.32 405 ALA E C 1
ATOM 16006 O O . ALA E 1 405 ? -30.566 -68.451 19.748 1.00 68.50 405 ALA E O 1
ATOM 16008 N N . ILE E 1 406 ? -32.185 -69.494 18.579 1.00 67.97 406 ILE E N 1
ATOM 16009 C CA . ILE E 1 406 ? -31.849 -70.804 19.119 1.00 71.53 406 ILE E CA 1
ATOM 16010 C C . ILE E 1 406 ? -30.603 -71.303 18.383 1.00 76.21 406 ILE E C 1
ATOM 16011 O O . ILE E 1 406 ? -30.479 -71.113 17.171 1.00 76.04 406 ILE E O 1
ATOM 16016 N N . VAL E 1 407 ? -29.649 -71.872 19.130 1.00 79.10 407 VAL E N 1
ATOM 16017 C CA . VAL E 1 407 ? -28.336 -72.211 18.595 1.00 86.29 407 VAL E CA 1
ATOM 16018 C C . VAL E 1 407 ? -27.941 -73.593 19.113 1.00 96.21 407 VAL E C 1
ATOM 16019 O O . VAL E 1 407 ? -27.349 -73.701 20.186 1.00 99.68 407 VAL E O 1
ATOM 16023 N N . PRO E 1 408 ? -28.266 -74.677 18.364 1.00 99.35 408 PRO E N 1
ATOM 16024 C CA . PRO E 1 408 ? -27.934 -76.046 18.769 1.00 97.04 408 PRO E CA 1
ATOM 16025 C C . PRO E 1 408 ? -26.603 -76.258 19.497 1.00 94.85 408 PRO E C 1
ATOM 16026 O O . PRO E 1 408 ? -25.611 -76.620 18.871 1.00 99.35 408 PRO E O 1
ATOM 16030 N N . LYS E 1 409 ? -26.628 -75.999 20.816 1.00 93.81 409 LYS E N 1
ATOM 16031 C CA . LYS E 1 409 ? -25.712 -76.377 21.896 1.00 92.71 409 LYS E CA 1
ATOM 16032 C C . LYS E 1 409 ? -24.267 -76.674 21.477 1.00 101.32 409 LYS E C 1
ATOM 16033 O O . LYS E 1 409 ? -23.340 -76.511 22.276 1.00 100.86 409 LYS E O 1
ATOM 16039 N N . THR E 1 410 ? -24.073 -77.142 20.241 1.00 103.95 410 THR E N 1
ATOM 16040 C CA . THR E 1 410 ? -22.805 -77.738 19.859 1.00 98.23 410 THR E CA 1
ATOM 16041 C C . THR E 1 410 ? -21.993 -76.739 19.032 1.00 97.22 410 THR E C 1
ATOM 16042 O O . THR E 1 410 ? -20.799 -76.957 18.838 1.00 103.31 410 THR E O 1
ATOM 16046 N N . THR E 1 411 ? -22.641 -75.640 18.589 1.00 94.65 411 THR E N 1
ATOM 16047 C CA . THR E 1 411 ? -22.016 -74.525 17.879 1.00 89.05 411 THR E CA 1
ATOM 16048 C C . THR E 1 411 ? -21.459 -73.496 18.863 1.00 88.30 411 THR E C 1
ATOM 16049 O O . THR E 1 411 ? -22.084 -73.199 19.877 1.00 91.35 411 THR E O 1
ATOM 16053 N N . ASP E 1 412 ? -20.272 -72.963 18.538 1.00 86.70 412 ASP E N 1
ATOM 16054 C CA . ASP E 1 412 ? -19.758 -71.713 19.072 1.00 83.52 412 ASP E CA 1
ATOM 16055 C C . ASP E 1 412 ? -20.728 -70.609 18.635 1.00 81.35 412 ASP E C 1
ATOM 16056 O O . ASP E 1 412 ? -20.941 -70.406 17.433 1.00 81.03 412 ASP E O 1
ATOM 16061 N N . TRP E 1 413 ? -21.356 -69.925 19.608 1.00 75.36 413 TRP E N 1
ATOM 16062 C CA . TRP E 1 413 ? -22.177 -68.758 19.295 1.00 70.59 413 TRP E CA 1
ATOM 16063 C C . TRP E 1 413 ? -21.300 -67.682 18.650 1.00 66.68 413 TRP E C 1
ATOM 16064 O O . TRP E 1 413 ? -21.807 -66.829 17.928 1.00 70.10 413 TRP E O 1
ATOM 16075 N N . ARG E 1 414 ? -19.988 -67.747 18.932 1.00 64.08 414 ARG E N 1
ATOM 16076 C CA . ARG E 1 414 ? -18.953 -66.866 18.402 1.00 66.63 414 ARG E CA 1
ATOM 16077 C C . ARG E 1 414 ? -18.824 -67.014 16.884 1.00 65.59 414 ARG E C 1
ATOM 16078 O O . ARG E 1 414 ? -18.431 -66.063 16.223 1.00 64.72 414 ARG E O 1
ATOM 16086 N N . THR E 1 415 ? -19.184 -68.182 16.327 1.00 66.47 415 THR E N 1
ATOM 16087 C CA . THR E 1 415 ? -18.976 -68.419 14.905 1.00 67.37 415 THR E CA 1
ATOM 16088 C C . THR E 1 415 ? -20.242 -68.107 14.110 1.00 71.02 415 THR E C 1
ATOM 16089 O O . THR E 1 415 ? -20.192 -67.989 12.885 1.00 72.52 415 THR E O 1
ATOM 16093 N N . TYR E 1 416 ? -21.361 -67.951 14.826 1.00 74.52 416 TYR E N 1
ATOM 16094 C CA . TYR E 1 416 ? -22.660 -67.602 14.262 1.00 77.22 416 TYR E CA 1
ATOM 16095 C C . TYR E 1 416 ? -22.595 -66.378 13.341 1.00 79.02 416 TYR E C 1
ATOM 16096 O O . TYR E 1 416 ? -22.089 -65.314 13.715 1.00 73.08 416 TYR E O 1
ATOM 16105 N N . ASP E 1 417 ? -23.181 -66.544 12.143 1.00 82.19 417 ASP E N 1
ATOM 16106 C CA . ASP E 1 417 ? -23.024 -65.621 11.026 1.00 84.06 417 ASP E CA 1
ATOM 16107 C C . ASP E 1 417 ? -24.254 -64.708 10.915 1.00 84.73 417 ASP E C 1
ATOM 16108 O O . ASP E 1 417 ? -24.920 -64.648 9.875 1.00 87.43 417 ASP E O 1
ATOM 16113 N N . ALA E 1 418 ? -24.527 -63.961 11.992 1.00 80.37 418 ALA E N 1
ATOM 16114 C CA . ALA E 1 418 ? -25.658 -63.048 12.028 1.00 72.76 418 ALA E CA 1
ATOM 16115 C C . ALA E 1 418 ? -25.403 -61.824 11.145 1.00 71.37 418 ALA E C 1
ATOM 16116 O O . ALA E 1 418 ? -24.253 -61.467 10.871 1.00 65.79 418 ALA E O 1
ATOM 16118 N N . HIS E 1 419 ? -26.504 -61.232 10.653 1.00 72.21 419 HIS E N 1
ATOM 16119 C CA . HIS E 1 419 ? -26.548 -59.886 10.088 1.00 71.27 419 HIS E CA 1
ATOM 16120 C C . HIS E 1 419 ? -27.632 -59.125 10.854 1.00 68.03 419 HIS E C 1
ATOM 16121 O O . HIS E 1 419 ? -28.435 -59.729 11.558 1.00 60.26 419 HIS E O 1
ATOM 16128 N N . TYR E 1 420 ? -27.661 -57.797 10.737 1.00 66.37 420 TYR E N 1
ATOM 16129 C CA . TYR E 1 420 ? -28.782 -57.076 11.311 1.00 61.16 420 TYR E CA 1
ATOM 16130 C C . TYR E 1 420 ? -30.085 -57.515 10.636 1.00 61.50 420 TYR E C 1
ATOM 16131 O O . TYR E 1 420 ? -30.068 -58.101 9.550 1.00 55.98 420 TYR E O 1
ATOM 16140 N N . VAL E 1 421 ? -31.219 -57.236 11.297 1.00 60.96 421 VAL E N 1
ATOM 16141 C CA . VAL E 1 421 ? -32.546 -57.447 10.717 1.00 58.30 421 VAL E CA 1
ATOM 16142 C C . VAL E 1 421 ? -32.825 -56.403 9.625 1.00 56.23 421 VAL E C 1
ATOM 16143 O O . VAL E 1 421 ? -32.480 -55.216 9.750 1.00 48.58 421 VAL E O 1
ATOM 16147 N N . TRP E 1 422 ? -33.416 -56.886 8.523 1.00 58.89 422 TRP E N 1
ATOM 16148 C CA . TRP E 1 422 ? -33.760 -56.028 7.397 1.00 65.51 422 TRP E CA 1
ATOM 16149 C C . TRP E 1 422 ? -35.150 -56.344 6.826 1.00 65.14 422 TRP E C 1
ATOM 16150 O O . TRP E 1 422 ? -35.986 -55.441 6.784 1.00 63.20 422 TRP E O 1
ATOM 16161 N N . LEU E 1 423 ? -35.399 -57.600 6.400 1.00 65.70 423 LEU E N 1
ATOM 16162 C CA . LEU E 1 423 ? -36.707 -57.993 5.878 1.00 67.89 423 LEU E CA 1
ATOM 16163 C C . LEU E 1 423 ? -36.953 -59.484 6.143 1.00 73.96 423 LEU E C 1
ATOM 16164 O O . LEU E 1 423 ? -36.204 -60.298 5.559 1.00 83.58 423 LEU E O 1
ATOM 16169 N N . MET F 1 1 ? -94.503 -46.279 39.311 1.00 41.17 1 MET F N 1
ATOM 16170 C CA . MET F 1 1 ? -93.645 -45.523 38.319 1.00 47.23 1 MET F CA 1
ATOM 16171 C C . MET F 1 1 ? -93.948 -44.029 38.385 1.00 45.74 1 MET F C 1
ATOM 16172 O O . MET F 1 1 ? -95.071 -43.614 38.120 1.00 49.38 1 MET F O 1
ATOM 16177 N N . MET F 1 2 ? -92.957 -43.205 38.737 1.00 39.24 2 MET F N 1
ATOM 16178 C CA . MET F 1 2 ? -93.254 -41.792 38.994 1.00 36.59 2 MET F CA 1
ATOM 16179 C C . MET F 1 2 ? -93.339 -41.014 37.699 1.00 33.20 2 MET F C 1
ATOM 16180 O O . MET F 1 2 ? -92.699 -41.364 36.718 1.00 33.89 2 MET F O 1
ATOM 16185 N N . THR F 1 3 ? -94.152 -39.965 37.706 1.00 33.61 3 THR F N 1
ATOM 16186 C CA . THR F 1 3 ? -94.221 -39.071 36.560 1.00 35.34 3 THR F CA 1
ATOM 16187 C C . THR F 1 3 ? -93.207 -37.957 36.776 1.00 36.93 3 THR F C 1
ATOM 16188 O O . THR F 1 3 ? -92.735 -37.759 37.908 1.00 36.10 3 THR F O 1
ATOM 16192 N N . HIS F 1 4 ? -92.908 -37.214 35.702 1.00 36.41 4 HIS F N 1
ATOM 16193 C CA A HIS F 1 4 ? -92.025 -36.064 35.819 0.49 38.10 4 HIS F CA 1
ATOM 16194 C CA B HIS F 1 4 ? -92.048 -36.041 35.799 0.51 36.93 4 HIS F CA 1
ATOM 16195 C C . HIS F 1 4 ? -92.558 -35.122 36.906 1.00 38.27 4 HIS F C 1
ATOM 16196 O O . HIS F 1 4 ? -91.771 -34.572 37.685 1.00 35.90 4 HIS F O 1
ATOM 16209 N N . GLU F 1 5 ? -93.893 -34.960 36.974 1.00 36.95 5 GLU F N 1
ATOM 16210 C CA . GLU F 1 5 ? -94.533 -34.003 37.882 1.00 39.55 5 GLU F CA 1
ATOM 16211 C C . GLU F 1 5 ? -94.413 -34.470 39.329 1.00 33.71 5 GLU F C 1
ATOM 16212 O O . GLU F 1 5 ? -94.283 -33.671 40.253 1.00 33.35 5 GLU F O 1
ATOM 16218 N N . GLU F 1 6 ? -94.490 -35.777 39.536 1.00 30.52 6 GLU F N 1
ATOM 16219 C CA . GLU F 1 6 ? -94.267 -36.279 40.873 1.00 33.35 6 GLU F CA 1
ATOM 16220 C C . GLU F 1 6 ? -92.794 -36.075 41.283 1.00 31.97 6 GLU F C 1
ATOM 16221 O O . GLU F 1 6 ? -92.491 -35.740 42.425 1.00 32.64 6 GLU F O 1
ATOM 16227 N N . ASN F 1 7 ? -91.886 -36.273 40.329 1.00 27.96 7 ASN F N 1
ATOM 16228 C CA . ASN F 1 7 ? -90.459 -36.100 40.584 1.00 30.43 7 ASN F CA 1
ATOM 16229 C C . ASN F 1 7 ? -90.200 -34.643 40.961 1.00 30.11 7 ASN F C 1
ATOM 16230 O O . ASN F 1 7 ? -89.465 -34.377 41.913 1.00 30.91 7 ASN F O 1
ATOM 16235 N N . GLU F 1 8 ? -90.908 -33.704 40.312 1.00 32.23 8 GLU F N 1
ATOM 16236 C CA . GLU F 1 8 ? -90.708 -32.294 40.653 1.00 33.93 8 GLU F CA 1
ATOM 16237 C C . GLU F 1 8 ? -91.199 -32.032 42.061 1.00 31.96 8 GLU F C 1
ATOM 16238 O O . GLU F 1 8 ? -90.540 -31.346 42.841 1.00 32.34 8 GLU F O 1
ATOM 16244 N N . LEU F 1 9 ? -92.384 -32.566 42.368 1.00 33.13 9 LEU F N 1
ATOM 16245 C CA . LEU F 1 9 ? -93.022 -32.355 43.647 1.00 31.73 9 LEU F CA 1
ATOM 16246 C C . LEU F 1 9 ? -92.155 -32.893 44.799 1.00 30.77 9 LEU F C 1
ATOM 16247 O O . LEU F 1 9 ? -92.062 -32.273 45.851 1.00 28.05 9 LEU F O 1
ATOM 16252 N N . LEU F 1 10 ? -91.607 -34.116 44.635 1.00 30.82 10 LEU F N 1
ATOM 16253 C CA . LEU F 1 10 ? -90.707 -34.719 45.608 1.00 31.89 10 LEU F CA 1
ATOM 16254 C C . LEU F 1 10 ? -89.464 -33.840 45.804 1.00 32.75 10 LEU F C 1
ATOM 16255 O O . LEU F 1 10 ? -89.063 -33.619 46.952 1.00 32.81 10 LEU F O 1
ATOM 16260 N N . CYS F 1 11 ? -88.889 -33.289 44.707 1.00 30.48 11 CYS F N 1
ATOM 16261 C CA . CYS F 1 11 ? -87.499 -32.832 44.794 1.00 29.58 11 CYS F CA 1
ATOM 16262 C C . CYS F 1 11 ? -87.340 -31.333 45.015 1.00 30.12 11 CYS F C 1
ATOM 16263 O O . CYS F 1 11 ? -86.335 -30.916 45.589 1.00 29.43 11 CYS F O 1
ATOM 16266 N N . ARG F 1 12 ? -88.257 -30.509 44.501 1.00 29.06 12 ARG F N 1
ATOM 16267 C CA . ARG F 1 12 ? -87.944 -29.089 44.467 1.00 30.03 12 ARG F CA 1
ATOM 16268 C C . ARG F 1 12 ? -88.271 -28.443 45.802 1.00 29.88 12 ARG F C 1
ATOM 16269 O O . ARG F 1 12 ? -89.237 -28.826 46.472 1.00 27.82 12 ARG F O 1
ATOM 16277 N N . VAL F 1 13 ? -87.418 -27.498 46.189 1.00 28.98 13 VAL F N 1
ATOM 16278 C CA . VAL F 1 13 ? -87.566 -26.921 47.508 1.00 30.40 13 VAL F CA 1
ATOM 16279 C C . VAL F 1 13 ? -87.554 -25.405 47.415 1.00 30.84 13 VAL F C 1
ATOM 16280 O O . VAL F 1 13 ? -87.649 -24.765 48.445 1.00 35.46 13 VAL F O 1
ATOM 16284 N N . GLU F 1 14 ? -87.354 -24.826 46.242 1.00 31.47 14 GLU F N 1
ATOM 16285 C CA . GLU F 1 14 ? -87.077 -23.391 46.310 1.00 38.61 14 GLU F CA 1
ATOM 16286 C C . GLU F 1 14 ? -88.372 -22.585 46.339 1.00 49.14 14 GLU F C 1
ATOM 16287 O O . GLU F 1 14 ? -89.419 -23.077 45.920 1.00 51.12 14 GLU F O 1
ATOM 16293 N N . GLY F 1 15 ? -88.274 -21.348 46.841 1.00 52.79 15 GLY F N 1
ATOM 16294 C CA . GLY F 1 15 ? -89.375 -20.400 46.786 1.00 53.90 15 GLY F CA 1
ATOM 16295 C C . GLY F 1 15 ? -90.645 -20.981 47.390 1.00 52.07 15 GLY F C 1
ATOM 16296 O O . GLY F 1 15 ? -90.699 -21.309 48.572 1.00 49.01 15 GLY F O 1
ATOM 16297 N N . ASP F 1 16 ? -91.637 -21.126 46.524 1.00 54.71 16 ASP F N 1
ATOM 16298 C CA . ASP F 1 16 ? -92.949 -21.629 46.877 1.00 59.72 16 ASP F CA 1
ATOM 16299 C C . ASP F 1 16 ? -92.952 -23.131 47.119 1.00 54.51 16 ASP F C 1
ATOM 16300 O O . ASP F 1 16 ? -93.850 -23.641 47.793 1.00 59.86 16 ASP F O 1
ATOM 16305 N N . ALA F 1 17 ? -92.042 -23.837 46.447 1.00 45.98 17 ALA F N 1
ATOM 16306 C CA . ALA F 1 17 ? -92.199 -25.268 46.245 1.00 37.86 17 ALA F CA 1
ATOM 16307 C C . ALA F 1 17 ? -92.789 -25.903 47.497 1.00 35.93 17 ALA F C 1
ATOM 16308 O O . ALA F 1 17 ? -92.351 -25.682 48.621 1.00 37.85 17 ALA F O 1
ATOM 16310 N N . PRO F 1 18 ? -93.872 -26.667 47.321 1.00 34.81 18 PRO F N 1
ATOM 16311 C CA . PRO F 1 18 ? -94.522 -27.378 48.411 1.00 34.86 18 PRO F CA 1
ATOM 16312 C C . PRO F 1 18 ? -93.515 -28.125 49.282 1.00 36.44 18 PRO F C 1
ATOM 16313 O O . PRO F 1 18 ? -93.549 -27.999 50.512 1.00 36.60 18 PRO F O 1
ATOM 16317 N N . MET F 1 19 ? -92.611 -28.894 48.661 1.00 34.24 19 MET F N 1
ATOM 16318 C CA . MET F 1 19 ? -91.714 -29.662 49.511 1.00 33.79 19 MET F CA 1
ATOM 16319 C C . MET F 1 19 ? -90.810 -28.744 50.346 1.00 33.92 19 MET F C 1
ATOM 16320 O O . MET F 1 19 ? -90.508 -29.056 51.488 1.00 32.03 19 MET F O 1
ATOM 16325 N N . GLY F 1 20 ? -90.413 -27.579 49.825 1.00 35.62 20 GLY F N 1
ATOM 16326 C CA . GLY F 1 20 ? -89.656 -26.630 50.643 1.00 35.78 20 GLY F CA 1
ATOM 16327 C C . GLY F 1 20 ? -90.417 -26.163 51.887 1.00 34.44 20 GLY F C 1
ATOM 16328 O O . GLY F 1 20 ? -89.906 -26.194 53.025 1.00 33.24 20 GLY F O 1
ATOM 16329 N N . ARG F 1 21 ? -91.678 -25.788 51.648 1.00 37.06 21 ARG F N 1
ATOM 16330 C CA . ARG F 1 21 ? -92.595 -25.304 52.678 1.00 37.91 21 ARG F CA 1
ATOM 16331 C C . ARG F 1 21 ? -92.776 -26.362 53.772 1.00 34.21 21 ARG F C 1
ATOM 16332 O O . ARG F 1 21 ? -92.749 -26.036 54.958 1.00 32.96 21 ARG F O 1
ATOM 16340 N N . LEU F 1 22 ? -92.932 -27.637 53.372 1.00 31.81 22 LEU F N 1
ATOM 16341 C CA . LEU F 1 22 ? -93.030 -28.725 54.339 1.00 31.15 22 LEU F CA 1
ATOM 16342 C C . LEU F 1 22 ? -91.765 -28.803 55.186 1.00 31.48 22 LEU F C 1
ATOM 16343 O O . LEU F 1 22 ? -91.806 -28.823 56.423 1.00 33.10 22 LEU F O 1
ATOM 16348 N N . MET F 1 23 ? -90.626 -28.866 54.492 1.00 31.03 23 MET F N 1
ATOM 16349 C CA . MET F 1 23 ? -89.353 -29.061 55.173 1.00 34.59 23 MET F CA 1
ATOM 16350 C C . MET F 1 23 ? -89.097 -27.919 56.146 1.00 31.19 23 MET F C 1
ATOM 16351 O O . MET F 1 23 ? -88.586 -28.169 57.228 1.00 32.12 23 MET F O 1
ATOM 16356 N N . ARG F 1 24 ? -89.544 -26.708 55.805 1.00 32.49 24 ARG F N 1
ATOM 16357 C CA . ARG F 1 24 ? -89.296 -25.593 56.702 1.00 32.53 24 ARG F CA 1
ATOM 16358 C C . ARG F 1 24 ? -90.183 -25.613 57.948 1.00 34.22 24 ARG F C 1
ATOM 16359 O O . ARG F 1 24 ? -90.036 -24.719 58.784 1.00 32.47 24 ARG F O 1
ATOM 16367 N N . ARG F 1 25 ? -91.023 -26.651 58.106 1.00 32.91 25 ARG F N 1
ATOM 16368 C CA . ARG F 1 25 ? -91.765 -26.797 59.345 1.00 35.76 25 ARG F CA 1
ATOM 16369 C C . ARG F 1 25 ? -90.856 -27.496 60.344 1.00 35.13 25 ARG F C 1
ATOM 16370 O O . ARG F 1 25 ? -91.191 -27.615 61.519 1.00 35.27 25 ARG F O 1
ATOM 16378 N N . HIS F 1 26 ? -89.687 -27.936 59.894 1.00 31.79 26 HIS F N 1
ATOM 16379 C CA . HIS F 1 26 ? -88.807 -28.480 60.912 1.00 33.62 26 HIS F CA 1
ATOM 16380 C C . HIS F 1 26 ? -87.581 -27.586 61.092 1.00 34.28 26 HIS F C 1
ATOM 16381 O O . HIS F 1 26 ? -87.097 -27.040 60.094 1.00 33.16 26 HIS F O 1
ATOM 16388 N N . TRP F 1 27 ? -87.032 -27.551 62.329 1.00 32.94 27 TRP F N 1
ATOM 16389 C CA . TRP F 1 27 ? -85.742 -26.934 62.625 1.00 32.07 27 TRP F CA 1
ATOM 16390 C C . TRP F 1 27 ? -84.740 -27.544 61.666 1.00 32.10 27 TRP F C 1
ATOM 16391 O O . TRP F 1 27 ? -84.773 -28.764 61.524 1.00 29.66 27 TRP F O 1
ATOM 16402 N N . THR F 1 28 ? -83.887 -26.715 61.039 1.00 29.16 28 THR F N 1
ATOM 16403 C CA . THR F 1 28 ? -82.968 -27.199 60.020 1.00 30.68 28 THR F CA 1
ATOM 16404 C C . THR F 1 28 ? -81.508 -26.879 60.359 1.00 30.77 28 THR F C 1
ATOM 16405 O O . THR F 1 28 ? -81.145 -25.711 60.559 1.00 31.32 28 THR F O 1
ATOM 16409 N N . PRO F 1 29 ? -80.584 -27.849 60.276 1.00 28.07 29 PRO F N 1
ATOM 16410 C CA . PRO F 1 29 ? -79.157 -27.498 60.308 1.00 29.48 29 PRO F CA 1
ATOM 16411 C C . PRO F 1 29 ? -78.790 -26.531 59.161 1.00 28.61 29 PRO F C 1
ATOM 16412 O O . PRO F 1 29 ? -79.208 -26.705 57.993 1.00 28.38 29 PRO F O 1
ATOM 16416 N N . ILE F 1 30 ? -78.043 -25.477 59.534 1.00 26.78 30 ILE F N 1
ATOM 16417 C CA . ILE F 1 30 ? -77.615 -24.407 58.619 1.00 26.29 30 ILE F CA 1
ATOM 16418 C C . ILE F 1 30 ? -76.114 -24.508 58.336 1.00 26.12 30 ILE F C 1
ATOM 16419 O O . ILE F 1 30 ? -75.687 -24.394 57.195 1.00 25.41 30 ILE F O 1
ATOM 16424 N N . CYS F 1 31 ? -75.293 -24.705 59.370 1.00 26.90 31 CYS F N 1
ATOM 16425 C CA . CYS F 1 31 ? -73.850 -24.874 59.133 1.00 27.76 31 CYS F CA 1
ATOM 16426 C C . CYS F 1 31 ? -73.244 -25.514 60.384 1.00 27.65 31 CYS F C 1
ATOM 16427 O O . CYS F 1 31 ? -74.026 -25.840 61.307 1.00 26.41 31 CYS F O 1
ATOM 16430 N N . LEU F 1 32 ? -71.912 -25.753 60.401 1.00 25.27 32 LEU F N 1
ATOM 16431 C CA . LEU F 1 32 ? -71.319 -26.283 61.619 1.00 25.58 32 LEU F CA 1
ATOM 16432 C C . LEU F 1 32 ? -71.009 -25.143 62.574 1.00 27.69 32 LEU F C 1
ATOM 16433 O O . LEU F 1 32 ? -70.626 -24.052 62.138 1.00 26.66 32 LEU F O 1
ATOM 16438 N N . VAL F 1 33 ? -71.113 -25.443 63.882 1.00 29.55 33 VAL F N 1
ATOM 16439 C CA . VAL F 1 33 ? -70.655 -24.528 64.913 1.00 27.93 33 VAL F CA 1
ATOM 16440 C C . VAL F 1 33 ? -69.171 -24.221 64.643 1.00 29.99 33 VAL F C 1
ATOM 16441 O O . VAL F 1 33 ? -68.751 -23.052 64.748 1.00 28.26 33 VAL F O 1
ATOM 16445 N N . GLU F 1 34 ? -68.378 -25.241 64.239 1.00 26.95 34 GLU F N 1
ATOM 16446 C CA . GLU F 1 34 ? -66.970 -24.942 63.984 1.00 27.96 34 GLU F CA 1
ATOM 16447 C C . GLU F 1 34 ? -66.832 -23.765 63.019 1.00 28.45 34 GLU F C 1
ATOM 16448 O O . GLU F 1 34 ? -65.790 -23.136 63.031 1.00 29.06 34 GLU F O 1
ATOM 16454 N N . GLU F 1 35 ? -67.806 -23.525 62.115 1.00 28.02 35 GLU F N 1
ATOM 16455 C CA . GLU F 1 35 ? -67.578 -22.521 61.079 1.00 27.24 35 GLU F CA 1
ATOM 16456 C C . GLU F 1 35 ? -67.713 -21.103 61.638 1.00 27.48 35 GLU F C 1
ATOM 16457 O O . GLU F 1 35 ? -67.083 -20.202 61.099 1.00 27.12 35 GLU F O 1
ATOM 16463 N N . VAL F 1 36 ? -68.500 -20.875 62.702 1.00 27.78 36 VAL F N 1
ATOM 16464 C CA . VAL F 1 36 ? -68.789 -19.492 63.089 1.00 29.91 36 VAL F CA 1
ATOM 16465 C C . VAL F 1 36 ? -67.740 -18.947 64.044 1.00 30.33 36 VAL F C 1
ATOM 16466 O O . VAL F 1 36 ? -67.784 -17.747 64.371 1.00 29.52 36 VAL F O 1
ATOM 16470 N N . GLY F 1 37 ? -66.862 -19.837 64.510 1.00 29.89 37 GLY F N 1
ATOM 16471 C CA . GLY F 1 37 ? -65.734 -19.425 65.343 1.00 32.30 37 GLY F CA 1
ATOM 16472 C C . GLY F 1 37 ? -66.180 -18.832 66.694 1.00 35.20 37 GLY F C 1
ATOM 16473 O O . GLY F 1 37 ? -67.169 -19.243 67.305 1.00 36.02 37 GLY F O 1
ATOM 16474 N N . GLU F 1 38 ? -65.459 -17.804 67.118 1.00 33.71 38 GLU F N 1
ATOM 16475 C CA . GLU F 1 38 ? -65.611 -17.232 68.431 1.00 34.11 38 GLU F CA 1
ATOM 16476 C C . GLU F 1 38 ? -66.556 -16.038 68.351 1.00 31.36 38 GLU F C 1
ATOM 16477 O O . GLU F 1 38 ? -66.959 -15.565 67.279 1.00 29.04 38 GLU F O 1
ATOM 16483 N N . PRO F 1 39 ? -66.915 -15.462 69.506 1.00 31.42 39 PRO F N 1
ATOM 16484 C CA . PRO F 1 39 ? -67.642 -14.191 69.496 1.00 30.43 39 PRO F CA 1
ATOM 16485 C C . PRO F 1 39 ? -66.918 -13.184 68.578 1.00 32.03 39 PRO F C 1
ATOM 16486 O O . PRO F 1 39 ? -65.687 -13.043 68.622 1.00 29.85 39 PRO F O 1
ATOM 16490 N N . ASP F 1 40 ? -67.698 -12.507 67.700 1.00 31.50 40 ASP F N 1
ATOM 16491 C CA . ASP F 1 40 ? -67.177 -11.550 66.740 1.00 29.15 40 ASP F CA 1
ATOM 16492 C C . ASP F 1 40 ? -66.394 -12.266 65.646 1.00 27.02 40 ASP F C 1
ATOM 16493 O O . ASP F 1 40 ? -65.516 -11.662 65.026 1.00 26.51 40 ASP F O 1
ATOM 16498 N N . GLY F 1 41 ? -66.639 -13.562 65.435 1.00 25.34 41 GLY F N 1
ATOM 16499 C CA . GLY F 1 41 ? -65.839 -14.304 64.460 1.00 23.03 41 GLY F CA 1
ATOM 16500 C C . GLY F 1 41 ? -66.210 -13.924 63.022 1.00 23.35 41 GLY F C 1
ATOM 16501 O O . GLY F 1 41 ? -67.174 -13.209 62.766 1.00 23.10 41 GLY F O 1
ATOM 16502 N N . THR F 1 42 ? -65.434 -14.411 62.060 1.00 22.83 42 THR F N 1
ATOM 16503 C CA . THR F 1 42 ? -65.709 -14.161 60.653 1.00 23.96 42 THR F CA 1
ATOM 16504 C C . THR F 1 42 ? -67.134 -14.584 60.294 1.00 23.12 42 THR F C 1
ATOM 16505 O O . THR F 1 42 ? -67.491 -15.722 60.553 1.00 22.03 42 THR F O 1
ATOM 16509 N N . PRO F 1 43 ? -67.940 -13.740 59.595 1.00 24.00 43 PRO F N 1
ATOM 16510 C CA . PRO F 1 43 ? -69.271 -14.135 59.142 1.00 24.59 43 PRO F CA 1
ATOM 16511 C C . PRO F 1 43 ? -69.170 -15.254 58.103 1.00 27.05 43 PRO F C 1
ATOM 16512 O O . PRO F 1 43 ? -68.198 -15.351 57.341 1.00 26.08 43 PRO F O 1
ATOM 16516 N N . VAL F 1 44 ? -70.171 -16.127 58.128 1.00 27.12 44 VAL F N 1
ATOM 16517 C CA . VAL F 1 44 ? -70.105 -17.355 57.359 1.00 27.14 44 VAL F CA 1
ATOM 16518 C C . VAL F 1 44 ? -71.245 -17.236 56.347 1.00 28.98 44 VAL F C 1
ATOM 16519 O O . VAL F 1 44 ? -72.328 -16.734 56.679 1.00 26.18 44 VAL F O 1
ATOM 16523 N N . LYS F 1 45 ? -70.987 -17.687 55.112 1.00 27.05 45 LYS F N 1
ATOM 16524 C CA . LYS F 1 45 ? -72.022 -17.787 54.109 1.00 26.70 45 LYS F CA 1
ATOM 16525 C C . LYS F 1 45 ? -72.626 -19.192 54.161 1.00 27.31 45 LYS F C 1
ATOM 16526 O O . LYS F 1 45 ? -71.908 -20.191 54.254 1.00 26.70 45 LYS F O 1
ATOM 16532 N N . ALA F 1 46 ? -73.961 -19.276 54.114 1.00 25.89 46 ALA F N 1
ATOM 16533 C CA . ALA F 1 46 ? -74.619 -20.570 54.030 1.00 26.30 46 ALA F CA 1
ATOM 16534 C C . ALA F 1 46 ? -75.764 -20.445 53.034 1.00 25.85 46 ALA F C 1
ATOM 16535 O O . ALA F 1 46 ? -76.142 -19.359 52.612 1.00 26.98 46 ALA F O 1
ATOM 16537 N N . ARG F 1 47 ? -76.328 -21.575 52.665 1.00 27.18 47 ARG F N 1
ATOM 16538 C CA . ARG F 1 47 ? -77.514 -21.497 51.849 1.00 27.65 47 ARG F CA 1
ATOM 16539 C C . ARG F 1 47 ? -78.465 -22.636 52.234 1.00 28.52 47 ARG F C 1
ATOM 16540 O O . ARG F 1 47 ? -78.039 -23.800 52.408 1.00 28.16 47 ARG F O 1
ATOM 16548 N N . ALA F 1 48 ? -79.762 -22.287 52.327 1.00 26.02 48 ALA F N 1
ATOM 16549 C CA . ALA F 1 48 ? -80.797 -23.256 52.644 1.00 26.80 48 ALA F CA 1
ATOM 16550 C C . ALA F 1 48 ? -82.055 -22.936 51.842 1.00 26.11 48 ALA F C 1
ATOM 16551 O O . ALA F 1 48 ? -82.481 -21.776 51.766 1.00 26.06 48 ALA F O 1
ATOM 16553 N N . PHE F 1 49 ? -82.627 -23.974 51.237 1.00 25.91 49 PHE F N 1
ATOM 16554 C CA . PHE F 1 49 ? -83.941 -23.812 50.625 1.00 29.14 49 PHE F CA 1
ATOM 16555 C C . PHE F 1 49 ? -83.932 -22.741 49.540 1.00 30.70 49 PHE F C 1
ATOM 16556 O O . PHE F 1 49 ? -84.984 -22.145 49.275 1.00 31.79 49 PHE F O 1
ATOM 16564 N N . GLY F 1 50 ? -82.765 -22.522 48.909 1.00 29.59 50 GLY F N 1
ATOM 16565 C CA . GLY F 1 50 ? -82.639 -21.498 47.891 1.00 29.05 50 GLY F CA 1
ATOM 16566 C C . GLY F 1 50 ? -82.461 -20.087 48.465 1.00 30.26 50 GLY F C 1
ATOM 16567 O O . GLY F 1 50 ? -82.305 -19.143 47.704 1.00 29.75 50 GLY F O 1
ATOM 16568 N N . GLU F 1 51 ? -82.317 -19.933 49.783 1.00 29.81 51 GLU F N 1
ATOM 16569 C CA . GLU F 1 51 ? -81.922 -18.609 50.278 1.00 31.26 51 GLU F CA 1
ATOM 16570 C C . GLU F 1 51 ? -80.430 -18.561 50.645 1.00 28.13 51 GLU F C 1
ATOM 16571 O O . GLU F 1 51 ? -79.938 -19.446 51.347 1.00 26.52 51 GLU F O 1
ATOM 16577 N N . ASP F 1 52 ? -79.754 -17.470 50.259 1.00 26.73 52 ASP F N 1
ATOM 16578 C CA . ASP F 1 52 ? -78.418 -17.145 50.742 1.00 26.35 52 ASP F CA 1
ATOM 16579 C C . ASP F 1 52 ? -78.512 -16.560 52.155 1.00 25.72 52 ASP F C 1
ATOM 16580 O O . ASP F 1 52 ? -79.304 -15.637 52.420 1.00 25.69 52 ASP F O 1
ATOM 16585 N N . LEU F 1 53 ? -77.691 -17.087 53.056 1.00 24.31 53 LEU F N 1
ATOM 16586 C CA . LEU F 1 53 ? -77.754 -16.656 54.443 1.00 24.40 53 LEU F CA 1
ATOM 16587 C C . LEU F 1 53 ? -76.366 -16.209 54.905 1.00 24.37 53 LEU F C 1
ATOM 16588 O O . LEU F 1 53 ? -75.314 -16.687 54.448 1.00 21.79 53 LEU F O 1
ATOM 16593 N N . VAL F 1 54 ? -76.367 -15.283 55.861 1.00 24.50 54 VAL F N 1
ATOM 16594 C CA . VAL F 1 54 ? -75.129 -14.994 56.558 1.00 24.21 54 VAL F CA 1
ATOM 16595 C C . VAL F 1 54 ? -75.311 -15.548 57.976 1.00 24.57 54 VAL F C 1
ATOM 16596 O O . VAL F 1 54 ? -76.399 -15.493 58.509 1.00 26.23 54 VAL F O 1
ATOM 16600 N N . VAL F 1 55 ? -74.297 -16.194 58.549 1.00 24.50 55 VAL F N 1
ATOM 16601 C CA . VAL F 1 55 ? -74.383 -16.725 59.904 1.00 24.57 55 VAL F CA 1
ATOM 16602 C C . VAL F 1 55 ? -73.229 -16.093 60.663 1.00 25.73 55 VAL F C 1
ATOM 16603 O O . VAL F 1 55 ? -72.098 -16.075 60.157 1.00 25.10 55 VAL F O 1
ATOM 16607 N N . PHE F 1 56 ? -73.492 -15.658 61.896 1.00 25.45 56 PHE F N 1
ATOM 16608 C CA . PHE F 1 56 ? -72.398 -15.044 62.617 1.00 26.37 56 PHE F CA 1
ATOM 16609 C C . PHE F 1 56 ? -72.681 -15.087 64.107 1.00 26.50 56 PHE F C 1
ATOM 16610 O O . PHE F 1 56 ? -73.852 -15.159 64.513 1.00 24.85 56 PHE F O 1
ATOM 16618 N N . ARG F 1 57 ? -71.589 -15.035 64.888 1.00 26.47 57 ARG F N 1
ATOM 16619 C CA . ARG F 1 57 ? -71.687 -15.200 66.329 1.00 27.80 57 ARG F CA 1
ATOM 16620 C C . ARG F 1 57 ? -71.327 -13.870 66.961 1.00 27.91 57 ARG F C 1
ATOM 16621 O O . ARG F 1 57 ? -70.266 -13.342 66.679 1.00 32.33 57 ARG F O 1
ATOM 16629 N N . ASP F 1 58 ? -72.264 -13.213 67.635 1.00 29.44 58 ASP F N 1
ATOM 16630 C CA . ASP F 1 58 ? -72.011 -11.812 67.963 1.00 31.15 58 ASP F CA 1
ATOM 16631 C C . ASP F 1 58 ? -71.149 -11.708 69.233 1.00 31.78 58 ASP F C 1
ATOM 16632 O O . ASP F 1 58 ? -70.750 -12.749 69.761 1.00 28.90 58 ASP F O 1
ATOM 16637 N N . SER F 1 59 ? -70.918 -10.480 69.739 1.00 30.10 59 SER F N 1
ATOM 16638 C CA . SER F 1 59 ? -70.043 -10.257 70.879 1.00 34.61 59 SER F CA 1
ATOM 16639 C C . SER F 1 59 ? -70.527 -10.969 72.158 1.00 38.53 59 SER F C 1
ATOM 16640 O O . SER F 1 59 ? -69.700 -11.340 72.968 1.00 39.28 59 SER F O 1
ATOM 16643 N N . GLU F 1 60 ? -71.838 -11.196 72.343 1.00 39.28 60 GLU F N 1
ATOM 16644 C CA . GLU F 1 60 ? -72.344 -11.918 73.508 1.00 39.74 60 GLU F CA 1
ATOM 16645 C C . GLU F 1 60 ? -72.339 -13.430 73.270 1.00 38.20 60 GLU F C 1
ATOM 16646 O O . GLU F 1 60 ? -72.716 -14.204 74.170 1.00 36.74 60 GLU F O 1
ATOM 16652 N N . GLY F 1 61 ? -72.002 -13.848 72.045 1.00 31.37 61 GLY F N 1
ATOM 16653 C CA . GLY F 1 61 ? -71.911 -15.278 71.757 1.00 31.52 61 GLY F CA 1
ATOM 16654 C C . GLY F 1 61 ? -73.189 -15.827 71.120 1.00 32.16 61 GLY F C 1
ATOM 16655 O O . GLY F 1 61 ? -73.289 -17.013 70.855 1.00 32.06 61 GLY F O 1
ATOM 16656 N N . ARG F 1 62 ? -74.145 -14.953 70.793 1.00 35.16 62 ARG F N 1
ATOM 16657 C CA . ARG F 1 62 ? -75.387 -15.424 70.208 1.00 36.29 62 ARG F CA 1
ATOM 16658 C C . ARG F 1 62 ? -75.167 -15.586 68.712 1.00 36.07 62 ARG F C 1
ATOM 16659 O O . ARG F 1 62 ? -74.476 -14.774 68.115 1.00 35.77 62 ARG F O 1
ATOM 16667 N N . VAL F 1 63 ? -75.751 -16.641 68.127 1.00 35.75 63 VAL F N 1
ATOM 16668 C CA . VAL F 1 63 ? -75.628 -16.892 66.703 1.00 33.67 63 VAL F CA 1
ATOM 16669 C C . VAL F 1 63 ? -76.845 -16.353 65.964 1.00 33.42 63 VAL F C 1
ATOM 16670 O O . VAL F 1 63 ? -77.970 -16.683 66.313 1.00 32.23 63 VAL F O 1
ATOM 16674 N N . GLY F 1 64 ? -76.600 -15.571 64.900 1.00 31.34 64 GLY F N 1
ATOM 16675 C CA . GLY F 1 64 ? -77.678 -15.103 64.039 1.00 29.24 64 GLY F CA 1
ATOM 16676 C C . GLY F 1 64 ? -77.591 -15.811 62.690 1.00 28.58 64 GLY F C 1
ATOM 16677 O O . GLY F 1 64 ? -76.490 -16.159 62.242 1.00 27.27 64 GLY F O 1
ATOM 16678 N N . VAL F 1 65 ? -78.759 -16.149 62.123 1.00 28.16 65 VAL F N 1
ATOM 16679 C CA . VAL F 1 65 ? -78.856 -16.632 60.762 1.00 28.14 65 VAL F CA 1
ATOM 16680 C C . VAL F 1 65 ? -79.827 -15.674 60.069 1.00 30.07 65 VAL F C 1
ATOM 16681 O O . VAL F 1 65 ? -80.999 -15.638 60.443 1.00 29.84 65 VAL F O 1
ATOM 16685 N N . MET F 1 66 ? -79.351 -14.938 59.037 1.00 29.63 66 MET F N 1
ATOM 16686 C CA . MET F 1 66 ? -80.109 -13.848 58.413 1.00 29.96 66 MET F CA 1
ATOM 16687 C C . MET F 1 66 ? -79.964 -13.945 56.906 1.00 28.75 66 MET F C 1
ATOM 16688 O O . MET F 1 66 ? -79.072 -14.624 56.428 1.00 31.54 66 MET F O 1
ATOM 16693 N N . ASP F 1 67 ? -80.878 -13.324 56.170 1.00 28.18 67 ASP F N 1
ATOM 16694 C CA . ASP F 1 67 ? -80.702 -13.106 54.745 1.00 29.81 67 ASP F CA 1
ATOM 16695 C C . ASP F 1 67 ? -79.290 -12.547 54.533 1.00 28.93 67 ASP F C 1
ATOM 16696 O O . ASP F 1 67 ? -78.876 -11.659 55.285 1.00 28.35 67 ASP F O 1
ATOM 16701 N N . GLU F 1 68 ? -78.573 -13.041 53.507 1.00 28.18 68 GLU F N 1
ATOM 16702 C CA . GLU F 1 68 ? -77.205 -12.588 53.243 1.00 28.66 68 GLU F CA 1
ATOM 16703 C C . GLU F 1 68 ? -77.159 -11.124 52.810 1.00 27.45 68 GLU F C 1
ATOM 16704 O O . GLU F 1 68 ? -76.190 -10.443 53.151 1.00 27.20 68 GLU F O 1
ATOM 16710 N N . TYR F 1 69 ? -78.205 -10.651 52.098 1.00 26.43 69 TYR F N 1
ATOM 16711 C CA . TYR F 1 69 ? -78.187 -9.341 51.453 1.00 26.27 69 TYR F CA 1
ATOM 16712 C C . TYR F 1 69 ? -78.659 -8.250 52.410 1.00 26.75 69 TYR F C 1
ATOM 16713 O O . TYR F 1 69 ? -79.691 -8.374 53.072 1.00 26.94 69 TYR F O 1
ATOM 16722 N N . CYS F 1 70 ? -77.812 -7.230 52.523 1.00 25.75 70 CYS F N 1
ATOM 16723 C CA . CYS F 1 70 ? -78.073 -6.076 53.354 1.00 26.35 70 CYS F CA 1
ATOM 16724 C C . CYS F 1 70 ? -79.473 -5.527 53.016 1.00 26.90 70 CYS F C 1
ATOM 16725 O O . CYS F 1 70 ? -79.850 -5.390 51.844 1.00 26.04 70 CYS F O 1
ATOM 16728 N N . PRO F 1 71 ? -80.305 -5.151 54.002 1.00 26.99 71 PRO F N 1
ATOM 16729 C CA . PRO F 1 71 ? -81.585 -4.541 53.659 1.00 27.19 71 PRO F CA 1
ATOM 16730 C C . PRO F 1 71 ? -81.531 -3.159 53.007 1.00 27.05 71 PRO F C 1
ATOM 16731 O O . PRO F 1 71 ? -82.555 -2.669 52.603 1.00 30.04 71 PRO F O 1
ATOM 16735 N N . HIS F 1 72 ? -80.374 -2.495 52.952 1.00 28.29 72 HIS F N 1
ATOM 16736 C CA . HIS F 1 72 ? -80.308 -1.171 52.346 1.00 27.90 72 HIS F CA 1
ATOM 16737 C C . HIS F 1 72 ? -80.329 -1.326 50.825 1.00 29.50 72 HIS F C 1
ATOM 16738 O O . HIS F 1 72 ? -81.373 -1.119 50.190 1.00 28.74 72 HIS F O 1
ATOM 16745 N N . ARG F 1 73 ? -79.175 -1.691 50.225 1.00 29.17 73 ARG F N 1
ATOM 16746 C CA . ARG F 1 73 ? -79.111 -1.849 48.775 1.00 29.08 73 ARG F CA 1
ATOM 16747 C C . ARG F 1 73 ? -78.586 -3.248 48.398 1.00 30.24 73 ARG F C 1
ATOM 16748 O O . ARG F 1 73 ? -78.097 -3.429 47.298 1.00 28.42 73 ARG F O 1
ATOM 16756 N N . ARG F 1 74 ? -78.577 -4.192 49.355 1.00 29.34 74 ARG F N 1
ATOM 16757 C CA . ARG F 1 74 ? -78.450 -5.625 49.095 1.00 31.03 74 ARG F CA 1
ATOM 16758 C C . ARG F 1 74 ? -77.020 -6.084 48.746 1.00 31.09 74 ARG F C 1
ATOM 16759 O O . ARG F 1 74 ? -76.879 -7.164 48.172 1.00 29.10 74 ARG F O 1
ATOM 16767 N N . ALA F 1 75 ? -75.988 -5.319 49.162 1.00 27.50 75 ALA F N 1
ATOM 16768 C CA . ALA F 1 75 ? -74.612 -5.806 49.296 1.00 28.48 75 ALA F CA 1
ATOM 16769 C C . ALA F 1 75 ? -74.542 -7.000 50.250 1.00 26.87 75 ALA F C 1
ATOM 16770 O O . ALA F 1 75 ? -75.372 -7.141 51.132 1.00 26.77 75 ALA F O 1
ATOM 16772 N N . SER F 1 76 ? -73.564 -7.887 50.050 1.00 25.32 76 SER F N 1
ATOM 16773 C CA . SER F 1 76 ? -73.544 -9.079 50.868 1.00 26.80 76 SER F CA 1
ATOM 16774 C C . SER F 1 76 ? -73.009 -8.742 52.266 1.00 25.45 76 SER F C 1
ATOM 16775 O O . SER F 1 76 ? -71.914 -8.217 52.432 1.00 27.39 76 SER F O 1
ATOM 16778 N N . LEU F 1 77 ? -73.770 -9.062 53.290 1.00 24.60 77 LEU F N 1
ATOM 16779 C CA . LEU F 1 77 ? -73.344 -8.882 54.672 1.00 23.79 77 LEU F CA 1
ATOM 16780 C C . LEU F 1 77 ? -72.182 -9.808 55.058 1.00 25.83 77 LEU F C 1
ATOM 16781 O O . LEU F 1 77 ? -71.655 -9.683 56.180 1.00 24.35 77 LEU F O 1
ATOM 16786 N N . VAL F 1 78 ? -71.929 -10.861 54.245 1.00 25.53 78 VAL F N 1
ATOM 16787 C CA . VAL F 1 78 ? -70.850 -11.788 54.549 1.00 23.01 78 VAL F CA 1
ATOM 16788 C C . VAL F 1 78 ? -69.529 -10.995 54.655 1.00 23.89 78 VAL F C 1
ATOM 16789 O O . VAL F 1 78 ? -68.631 -11.413 55.371 1.00 24.01 78 VAL F O 1
ATOM 16793 N N . TYR F 1 79 ? -69.428 -9.809 54.012 1.00 22.82 79 TYR F N 1
ATOM 16794 C CA . TYR F 1 79 ? -68.216 -9.017 54.048 1.00 23.51 79 TYR F CA 1
ATOM 16795 C C . TYR F 1 79 ? -68.165 -8.069 55.244 1.00 24.89 79 TYR F C 1
ATOM 16796 O O . TYR F 1 79 ? -67.158 -7.373 55.459 1.00 25.96 79 TYR F O 1
ATOM 16805 N N . GLY F 1 80 ? -69.266 -7.978 55.997 1.00 24.60 80 GLY F N 1
ATOM 16806 C CA . GLY F 1 80 ? -69.375 -6.918 56.992 1.00 24.48 80 GLY F CA 1
ATOM 16807 C C . GLY F 1 80 ? -68.574 -7.189 58.276 1.00 26.29 80 GLY F C 1
ATOM 16808 O O . GLY F 1 80 ? -67.914 -8.235 58.460 1.00 26.80 80 GLY F O 1
ATOM 16809 N N . ARG F 1 81 ? -68.664 -6.209 59.186 1.00 24.59 81 ARG F N 1
ATOM 16810 C CA . ARG F 1 81 ? -67.895 -6.144 60.409 1.00 27.29 81 ARG F CA 1
ATOM 16811 C C . ARG F 1 81 ? -68.770 -6.727 61.503 1.00 28.49 81 ARG F C 1
ATOM 16812 O O . ARG F 1 81 ? -69.826 -6.174 61.792 1.00 30.05 81 ARG F O 1
ATOM 16820 N N . ASN F 1 82 ? -68.304 -7.843 62.073 1.00 27.78 82 ASN F N 1
ATOM 16821 C CA . ASN F 1 82 ? -68.984 -8.516 63.170 1.00 27.73 82 ASN F CA 1
ATOM 16822 C C . ASN F 1 82 ? -68.370 -8.057 64.487 1.00 27.55 82 ASN F C 1
ATOM 16823 O O . ASN F 1 82 ? -67.333 -8.553 64.865 1.00 29.72 82 ASN F O 1
ATOM 16828 N N . GLU F 1 83 ? -69.053 -7.180 65.246 1.00 30.42 83 GLU F N 1
ATOM 16829 C CA . GLU F 1 83 ? -68.403 -6.555 66.399 1.00 31.25 83 GLU F CA 1
ATOM 16830 C C . GLU F 1 83 ? -69.430 -5.745 67.164 1.00 30.85 83 GLU F C 1
ATOM 16831 O O . GLU F 1 83 ? -70.391 -5.266 66.553 1.00 32.03 83 GLU F O 1
ATOM 16837 N N . GLU F 1 84 ? -69.199 -5.604 68.479 1.00 29.74 84 GLU F N 1
ATOM 16838 C CA . GLU F 1 84 ? -70.019 -4.719 69.292 1.00 32.03 84 GLU F CA 1
ATOM 16839 C C . GLU F 1 84 ? -71.498 -5.068 69.170 1.00 30.47 84 GLU F C 1
ATOM 16840 O O . GLU F 1 84 ? -72.332 -4.185 68.992 1.00 30.68 84 GLU F O 1
ATOM 16846 N N . GLY F 1 85 ? -71.810 -6.363 69.176 1.00 29.38 85 GLY F N 1
ATOM 16847 C CA . GLY F 1 85 ? -73.189 -6.829 69.242 1.00 30.62 85 GLY F CA 1
ATOM 16848 C C . GLY F 1 85 ? -73.990 -6.806 67.933 1.00 31.73 85 GLY F C 1
ATOM 16849 O O . GLY F 1 85 ? -75.225 -6.864 67.977 1.00 31.70 85 GLY F O 1
ATOM 16850 N N . GLY F 1 86 ? -73.306 -6.790 66.774 1.00 28.82 86 GLY F N 1
ATOM 16851 C CA . GLY F 1 86 ? -74.000 -6.773 65.509 1.00 27.60 86 GLY F CA 1
ATOM 16852 C C . GLY F 1 86 ? -73.059 -6.993 64.324 1.00 30.09 86 GLY F C 1
ATOM 16853 O O . GLY F 1 86 ? -71.830 -7.111 64.470 1.00 29.77 86 GLY F O 1
ATOM 16854 N N . LEU F 1 87 ? -73.697 -7.094 63.147 1.00 29.68 87 LEU F N 1
ATOM 16855 C CA . LEU F 1 87 ? -73.055 -7.260 61.853 1.00 27.30 87 LEU F CA 1
ATOM 16856 C C . LEU F 1 87 ? -73.337 -5.995 61.057 1.00 27.48 87 LEU F C 1
ATOM 16857 O O . LEU F 1 87 ? -74.495 -5.637 60.853 1.00 27.38 87 LEU F O 1
ATOM 16862 N N . ARG F 1 88 ? -72.273 -5.285 60.689 1.00 28.20 88 ARG F N 1
ATOM 16863 C CA . ARG F 1 88 ? -72.423 -3.997 60.046 1.00 27.51 88 ARG F CA 1
ATOM 16864 C C . ARG F 1 88 ? -72.028 -4.143 58.573 1.00 27.51 88 ARG F C 1
ATOM 16865 O O . ARG F 1 88 ? -70.896 -4.523 58.281 1.00 31.07 88 ARG F O 1
ATOM 1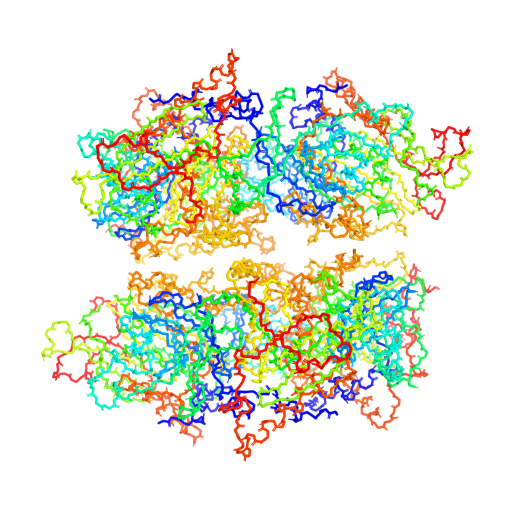6873 N N . CYS F 1 89 ? -72.949 -3.887 57.651 1.00 25.59 89 CYS F N 1
ATOM 16874 C CA . CYS F 1 89 ? -72.667 -3.833 56.218 1.00 24.86 89 CYS F CA 1
ATOM 16875 C C . CYS F 1 89 ? -71.555 -2.818 55.938 1.00 26.79 89 CYS F C 1
ATOM 16876 O O . CYS F 1 89 ? -71.585 -1.713 56.514 1.00 27.81 89 CYS F O 1
ATOM 16879 N N . LEU F 1 90 ? -70.612 -3.174 55.047 1.00 24.64 90 LEU F N 1
ATOM 16880 C CA . LEU F 1 90 ? -69.462 -2.308 54.742 1.00 25.61 90 LEU F CA 1
ATOM 16881 C C . LEU F 1 90 ? -69.905 -1.039 54.020 1.00 26.64 90 LEU F C 1
ATOM 16882 O O . LEU F 1 90 ? -69.256 -0.004 54.127 1.00 26.49 90 LEU F O 1
ATOM 16887 N N . TYR F 1 91 ? -71.002 -1.142 53.258 1.00 28.43 91 TYR F N 1
ATOM 16888 C CA . TYR F 1 91 ? -71.296 -0.165 52.222 1.00 27.76 91 TYR F CA 1
ATOM 16889 C C . TYR F 1 91 ? -71.718 1.172 52.842 1.00 27.81 91 TYR F C 1
ATOM 16890 O O . TYR F 1 91 ? -71.036 2.162 52.572 1.00 27.85 91 TYR F O 1
ATOM 16899 N N . HIS F 1 92 ? -72.800 1.180 53.655 1.00 26.49 92 HIS F N 1
ATOM 16900 C CA . HIS F 1 92 ? -73.306 2.388 54.276 1.00 26.27 92 HIS F CA 1
ATOM 16901 C C . HIS F 1 92 ? -73.420 2.207 55.787 1.00 29.79 92 HIS F C 1
ATOM 16902 O O . HIS F 1 92 ? -73.958 3.074 56.477 1.00 31.63 92 HIS F O 1
ATOM 16909 N N . GLY F 1 93 ? -72.791 1.153 56.325 1.00 26.92 93 GLY F N 1
ATOM 16910 C CA . GLY F 1 93 ? -72.683 1.069 57.754 1.00 27.12 93 GLY F CA 1
ATOM 16911 C C . GLY F 1 93 ? -74.015 0.776 58.442 1.00 29.72 93 GLY F C 1
ATOM 16912 O O . GLY F 1 93 ? -74.133 1.087 59.597 1.00 33.13 93 GLY F O 1
ATOM 16913 N N . TRP F 1 94 ? -74.987 0.137 57.780 1.00 28.65 94 TRP F N 1
ATOM 16914 C CA . TRP F 1 94 ? -76.131 -0.348 58.537 1.00 29.00 94 TRP F CA 1
ATOM 16915 C C . TRP F 1 94 ? -75.702 -1.546 59.365 1.00 29.22 94 TRP F C 1
ATOM 16916 O O . TRP F 1 94 ? -75.037 -2.456 58.849 1.00 27.60 94 TRP F O 1
ATOM 16927 N N . LYS F 1 95 ? -76.140 -1.561 60.635 1.00 30.17 95 LYS F N 1
ATOM 16928 C CA . LYS F 1 95 ? -75.711 -2.605 61.543 1.00 29.44 95 LYS F CA 1
ATOM 16929 C C . LYS F 1 95 ? -76.954 -3.315 62.061 1.00 29.55 95 LYS F C 1
ATOM 16930 O O . LYS F 1 95 ? -77.852 -2.682 62.590 1.00 31.11 95 LYS F O 1
ATOM 16936 N N . MET F 1 96 ? -77.005 -4.627 61.874 1.00 29.91 96 MET F N 1
ATOM 16937 C CA . MET F 1 96 ? -78.081 -5.482 62.343 1.00 29.03 96 MET F CA 1
ATOM 16938 C C . MET F 1 96 ? -77.630 -6.333 63.528 1.00 29.66 96 MET F C 1
ATOM 16939 O O . MET F 1 96 ? -76.495 -6.783 63.590 1.00 30.56 96 MET F O 1
ATOM 16944 N N . ASP F 1 97 ? -78.565 -6.698 64.402 1.00 29.34 97 ASP F N 1
ATOM 16945 C CA . ASP F 1 97 ? -78.228 -7.643 65.447 1.00 30.24 97 ASP F CA 1
ATOM 16946 C C . ASP F 1 97 ? -78.735 -9.012 64.995 1.00 29.29 97 ASP F C 1
ATOM 16947 O O . ASP F 1 97 ? -79.277 -9.155 63.880 1.00 30.35 97 ASP F O 1
ATOM 16952 N N . VAL F 1 98 ? -78.552 -10.029 65.840 1.00 29.06 98 VAL F N 1
ATOM 16953 C CA . VAL F 1 98 ? -78.819 -11.424 65.484 1.00 29.73 98 VAL F CA 1
ATOM 16954 C C . VAL F 1 98 ? -80.302 -11.642 65.167 1.00 31.79 98 VAL F C 1
ATOM 16955 O O . VAL F 1 98 ? -80.645 -12.599 64.439 1.00 33.33 98 VAL F O 1
ATOM 16959 N N . ASP F 1 99 ? -81.169 -10.747 65.673 1.00 30.94 99 ASP F N 1
ATOM 16960 C CA . ASP F 1 99 ? -82.598 -10.856 65.403 1.00 33.81 99 ASP F CA 1
ATOM 16961 C C . ASP F 1 99 ? -83.034 -9.990 64.218 1.00 34.15 99 ASP F C 1
ATOM 16962 O O . ASP F 1 99 ? -84.225 -9.803 64.021 1.00 38.17 99 ASP F O 1
ATOM 16967 N N . GLY F 1 100 ? -82.088 -9.400 63.480 1.00 33.76 100 GLY F N 1
ATOM 16968 C CA . GLY F 1 100 ? -82.385 -8.588 62.306 1.00 32.52 100 GLY F CA 1
ATOM 16969 C C . GLY F 1 100 ? -82.901 -7.179 62.632 1.00 32.34 100 GLY F C 1
ATOM 16970 O O . GLY F 1 100 ? -83.383 -6.512 61.723 1.00 33.09 100 GLY F O 1
ATOM 16971 N N . ASN F 1 101 ? -82.814 -6.727 63.903 1.00 31.55 101 ASN F N 1
ATOM 16972 C CA . ASN F 1 101 ? -83.030 -5.310 64.161 1.00 36.13 101 ASN F CA 1
ATOM 16973 C C . ASN F 1 101 ? -81.868 -4.530 63.572 1.00 37.46 101 ASN F C 1
ATOM 16974 O O . ASN F 1 101 ? -80.710 -4.880 63.775 1.00 38.16 101 ASN F O 1
ATOM 16979 N N . VAL F 1 102 ? -82.190 -3.425 62.925 1.00 36.96 102 VAL F N 1
ATOM 16980 C CA . VAL F 1 102 ? -81.164 -2.495 62.494 1.00 37.27 102 VAL F CA 1
ATOM 16981 C C . VAL F 1 102 ? -80.795 -1.607 63.684 1.00 39.09 102 VAL F C 1
ATOM 16982 O O . VAL F 1 102 ? -81.567 -0.734 64.048 1.00 38.93 102 VAL F O 1
ATOM 16986 N N . LEU F 1 103 ? -79.608 -1.800 64.277 1.00 37.47 103 LEU F N 1
ATOM 16987 C CA . LEU F 1 103 ? -79.228 -1.025 65.450 1.00 37.62 103 LEU F CA 1
ATOM 16988 C C . LEU F 1 103 ? -78.863 0.400 65.059 1.00 40.98 103 LEU F C 1
ATOM 16989 O O . LEU F 1 103 ? -78.919 1.282 65.893 1.00 44.83 103 LEU F O 1
ATOM 16994 N N . GLU F 1 104 ? -78.380 0.589 63.830 1.00 39.28 104 GLU F N 1
ATOM 16995 C CA . GLU F 1 104 ? -77.769 1.834 63.445 1.00 38.43 104 GLU F CA 1
ATOM 16996 C C . GLU F 1 104 ? -77.688 1.919 61.915 1.00 40.52 104 GLU F C 1
ATOM 16997 O O . GLU F 1 104 ? -77.462 0.930 61.201 1.00 36.10 104 GLU F O 1
ATOM 17003 N N . MET F 1 105 ? -77.890 3.147 61.416 1.00 40.47 105 MET F N 1
ATOM 17004 C CA . MET F 1 105 ? -77.564 3.502 60.043 1.00 39.88 105 MET F CA 1
ATOM 17005 C C . MET F 1 105 ? -76.586 4.670 60.094 1.00 40.16 105 MET F C 1
ATOM 17006 O O . MET F 1 105 ? -77.008 5.792 60.345 1.00 43.32 105 MET F O 1
ATOM 17011 N N . ALA F 1 106 ? -75.292 4.371 59.873 1.00 39.13 106 ALA F N 1
ATOM 17012 C CA . ALA F 1 106 ? -74.189 5.334 59.908 1.00 39.21 106 ALA F CA 1
ATOM 17013 C C . ALA F 1 106 ? -74.517 6.638 59.169 1.00 41.49 106 ALA F C 1
ATOM 17014 O O . ALA F 1 106 ? -73.973 7.687 59.486 1.00 40.05 106 ALA F O 1
ATOM 17016 N N . SER F 1 107 ? -75.326 6.582 58.100 1.00 44.64 107 SER F N 1
ATOM 17017 C CA . SER F 1 107 ? -75.443 7.761 57.254 1.00 47.19 107 SER F CA 1
ATOM 17018 C C . SER F 1 107 ? -76.849 8.366 57.243 1.00 48.97 107 SER F C 1
ATOM 17019 O O . SER F 1 107 ? -77.083 9.355 56.563 1.00 51.40 107 SER F O 1
ATOM 17022 N N . GLU F 1 108 ? -77.728 7.822 58.096 1.00 52.92 108 GLU F N 1
ATOM 17023 C CA . GLU F 1 108 ? -79.123 8.201 58.189 1.00 54.68 108 GLU F CA 1
ATOM 17024 C C . GLU F 1 108 ? -79.314 9.090 59.411 1.00 57.10 108 GLU F C 1
ATOM 17025 O O . GLU F 1 108 ? -78.970 8.683 60.519 1.00 49.36 108 GLU F O 1
ATOM 17031 N N . PRO F 1 109 ? -79.902 10.301 59.246 1.00 64.06 109 PRO F N 1
ATOM 17032 C CA . PRO F 1 109 ? -80.158 11.198 60.377 1.00 70.19 109 PRO F CA 1
ATOM 17033 C C . PRO F 1 109 ? -81.186 10.522 61.281 1.00 73.46 109 PRO F C 1
ATOM 17034 O O . PRO F 1 109 ? -82.163 9.956 60.776 1.00 67.93 109 PRO F O 1
ATOM 17038 N N . ALA F 1 110 ? -80.907 10.553 62.601 1.00 80.04 110 ALA F N 1
ATOM 17039 C CA . ALA F 1 110 ? -81.764 9.999 63.644 1.00 82.45 110 ALA F CA 1
ATOM 17040 C C . ALA F 1 110 ? -83.123 10.684 63.579 1.00 88.35 110 ALA F C 1
ATOM 17041 O O . ALA F 1 110 ? -84.112 10.112 64.032 1.00 84.92 110 ALA F O 1
ATOM 17043 N N . ALA F 1 111 ? -83.109 11.909 63.014 1.00 97.67 111 ALA F N 1
ATOM 17044 C CA . ALA F 1 111 ? -84.232 12.678 62.481 1.00 101.13 111 ALA F CA 1
ATOM 17045 C C . ALA F 1 111 ? -85.369 11.767 62.006 1.00 98.82 111 ALA F C 1
ATOM 17046 O O . ALA F 1 111 ? -86.389 11.675 62.689 1.00 97.57 111 ALA F O 1
ATOM 17048 N N . SER F 1 112 ? -85.199 11.108 60.842 1.00 98.71 112 SER F N 1
ATOM 17049 C CA . SER F 1 112 ? -86.188 10.167 60.320 1.00 87.43 112 SER F CA 1
ATOM 17050 C C . SER F 1 112 ? -86.489 9.087 61.365 1.00 82.50 112 SER F C 1
ATOM 17051 O O . SER F 1 112 ? -85.852 9.031 62.417 1.00 87.33 112 SER F O 1
ATOM 17054 N N . GLY F 1 113 ? -87.478 8.234 61.097 1.00 75.43 113 GLY F N 1
ATOM 17055 C CA . GLY F 1 113 ? -87.732 7.131 62.011 1.00 72.52 113 GLY F CA 1
ATOM 17056 C C . GLY F 1 113 ? -87.205 5.801 61.471 1.00 71.32 113 GLY F C 1
ATOM 17057 O O . GLY F 1 113 ? -87.472 4.753 62.060 1.00 63.99 113 GLY F O 1
ATOM 17058 N N . MET F 1 114 ? -86.439 5.878 60.365 1.00 69.69 114 MET F N 1
ATOM 17059 C CA . MET F 1 114 ? -85.975 4.745 59.581 1.00 69.08 114 MET F CA 1
ATOM 17060 C C . MET F 1 114 ? -85.372 3.614 60.431 1.00 67.64 114 MET F C 1
ATOM 17061 O O . MET F 1 114 ? -85.681 2.441 60.197 1.00 64.41 114 MET F O 1
ATOM 17066 N N . VAL F 1 115 ? -84.494 3.947 61.397 1.00 72.41 115 VAL F N 1
ATOM 17067 C CA . VAL F 1 115 ? -83.663 2.949 62.073 1.00 73.25 115 VAL F CA 1
ATOM 17068 C C . VAL F 1 115 ? -84.542 1.885 62.732 1.00 69.75 115 VAL F C 1
ATOM 17069 O O . VAL F 1 115 ? -84.209 0.704 62.668 1.00 59.63 115 VAL F O 1
ATOM 17073 N N . ASP F 1 116 ? -85.682 2.310 63.311 1.00 74.24 116 ASP F N 1
ATOM 17074 C CA . ASP F 1 116 ? -86.631 1.431 63.997 1.00 76.81 116 ASP F CA 1
ATOM 17075 C C . ASP F 1 116 ? -87.679 0.832 63.046 1.00 73.06 116 ASP F C 1
ATOM 17076 O O . ASP F 1 116 ? -88.310 -0.164 63.396 1.00 75.89 116 ASP F O 1
ATOM 17081 N N . LYS F 1 117 ? -87.841 1.403 61.842 1.00 67.74 117 LYS F N 1
ATOM 17082 C CA . LYS F 1 117 ? -88.772 0.883 60.843 1.00 71.20 117 LYS F CA 1
ATOM 17083 C C . LYS F 1 117 ? -88.241 -0.402 60.174 1.00 67.49 117 LYS F C 1
ATOM 17084 O O . LYS F 1 117 ? -89.003 -1.346 59.938 1.00 64.49 117 LYS F O 1
ATOM 17090 N N . VAL F 1 118 ? -86.937 -0.452 59.841 1.00 60.77 118 VAL F N 1
ATOM 17091 C CA . VAL F 1 118 ? -86.447 -1.565 59.041 1.00 49.27 118 VAL F CA 1
ATOM 17092 C C . VAL F 1 118 ? -86.164 -2.786 59.910 1.00 46.78 118 VAL F C 1
ATOM 17093 O O . VAL F 1 118 ? -85.489 -2.721 60.944 1.00 48.38 118 VAL F O 1
ATOM 17097 N N . LYS F 1 119 ? -86.678 -3.934 59.491 1.00 45.70 119 LYS F N 1
ATOM 17098 C CA . LYS F 1 119 ? -86.218 -5.145 60.157 1.00 45.68 119 LYS F CA 1
ATOM 17099 C C . LYS F 1 119 ? -85.727 -6.114 59.095 1.00 43.87 119 LYS F C 1
ATOM 17100 O O . LYS F 1 119 ? -86.412 -6.353 58.098 1.00 46.90 119 LYS F O 1
ATOM 17106 N N . HIS F 1 120 ? -84.539 -6.646 59.337 1.00 35.51 120 HIS F N 1
ATOM 17107 C CA . HIS F 1 120 ? -83.891 -7.513 58.385 1.00 34.42 120 HIS F CA 1
ATOM 17108 C C . HIS F 1 120 ? -84.339 -8.944 58.632 1.00 32.04 120 HIS F C 1
ATOM 17109 O O . HIS F 1 120 ? -84.517 -9.334 59.756 1.00 32.34 120 HIS F O 1
ATOM 17116 N N . THR F 1 121 ? -84.551 -9.722 57.585 1.00 32.85 121 THR F N 1
ATOM 17117 C CA . THR F 1 121 ? -85.100 -11.048 57.829 1.00 34.17 121 THR F CA 1
ATOM 17118 C C . THR F 1 121 ? -84.021 -11.964 58.400 1.00 33.80 121 THR F C 1
ATOM 17119 O O . THR F 1 121 ? -82.932 -12.104 57.852 1.00 35.76 121 THR F O 1
ATOM 17123 N N . ALA F 1 122 ? -84.304 -12.438 59.602 1.00 31.53 122 ALA F N 1
ATOM 17124 C CA . ALA F 1 122 ? -83.425 -13.216 60.444 1.00 32.48 122 ALA F CA 1
ATOM 17125 C C . ALA F 1 122 ? -84.288 -14.317 61.066 1.00 33.00 122 ALA F C 1
ATOM 17126 O O . ALA F 1 122 ? -85.471 -14.106 61.321 1.00 34.64 122 ALA F O 1
ATOM 17128 N N . TYR F 1 123 ? -83.699 -15.488 61.287 1.00 31.04 123 TYR F N 1
ATOM 17129 C CA . TYR F 1 123 ? -84.426 -16.645 61.777 1.00 31.77 123 TYR F CA 1
ATOM 17130 C C . TYR F 1 123 ? -84.078 -16.964 63.234 1.00 31.21 123 TYR F C 1
ATOM 17131 O O . TYR F 1 123 ? -83.002 -16.666 63.727 1.00 33.30 123 TYR F O 1
ATOM 17140 N N . PRO F 1 124 ? -84.980 -17.574 64.020 1.00 35.11 124 PRO F N 1
ATOM 17141 C CA . PRO F 1 124 ? -84.600 -18.093 65.346 1.00 33.96 124 PRO F CA 1
ATOM 17142 C C . PRO F 1 124 ? -83.558 -19.191 65.117 1.00 33.24 124 PRO F C 1
ATOM 17143 O O . PRO F 1 124 ? -83.622 -19.914 64.109 1.00 32.18 124 PRO F O 1
ATOM 17147 N N . THR F 1 125 ? -82.591 -19.302 66.038 1.00 33.15 125 THR F N 1
ATOM 17148 C CA . THR F 1 125 ? -81.475 -20.222 65.849 1.00 33.36 125 THR F CA 1
ATOM 17149 C C . THR F 1 125 ? -81.274 -21.051 67.121 1.00 34.87 125 THR F C 1
ATOM 17150 O O . THR F 1 125 ? -81.672 -20.645 68.218 1.00 30.66 125 THR F O 1
ATOM 17154 N N . GLN F 1 126 ? -80.607 -22.207 66.977 1.00 34.82 126 GLN F N 1
ATOM 17155 C CA . GLN F 1 126 ? -80.187 -22.957 68.141 1.00 35.62 126 GLN F CA 1
ATOM 17156 C C . GLN F 1 126 ? -78.823 -23.548 67.836 1.00 34.21 126 GLN F C 1
ATOM 17157 O O . GLN F 1 126 ? -78.530 -23.821 66.678 1.00 33.60 126 GLN F O 1
ATOM 17163 N N . GLU F 1 127 ? -78.055 -23.857 68.876 1.00 31.63 127 GLU F N 1
ATOM 17164 C CA . GLU F 1 127 ? -76.827 -24.582 68.617 1.00 35.02 127 GLU F CA 1
ATOM 17165 C C . GLU F 1 127 ? -76.977 -25.885 69.356 1.00 35.36 127 GLU F C 1
ATOM 17166 O O . GLU F 1 127 ? -77.326 -25.856 70.529 1.00 32.91 127 GLU F O 1
ATOM 17172 N N . TRP F 1 128 ? -76.676 -26.993 68.683 1.00 33.44 128 TRP F N 1
ATOM 17173 C CA . TRP F 1 128 ? -76.833 -28.267 69.355 1.00 34.51 128 TRP F CA 1
ATOM 17174 C C . TRP F 1 128 ? -76.132 -29.316 68.514 1.00 34.88 128 TRP F C 1
ATOM 17175 O O . TRP F 1 128 ? -76.237 -29.289 67.275 1.00 34.05 128 TRP F O 1
ATOM 17186 N N . ALA F 1 129 ? -75.442 -30.225 69.208 1.00 34.63 129 ALA F N 1
ATOM 17187 C CA . ALA F 1 129 ? -74.749 -31.312 68.540 1.00 36.33 129 ALA F CA 1
ATOM 17188 C C . ALA F 1 129 ? -73.797 -30.768 67.468 1.00 34.48 129 ALA F C 1
ATOM 17189 O O . ALA F 1 129 ? -73.637 -31.357 66.404 1.00 34.37 129 ALA F O 1
ATOM 17191 N N . GLY F 1 130 ? -73.179 -29.618 67.728 1.00 34.67 130 GLY F N 1
ATOM 17192 C CA . GLY F 1 130 ? -72.135 -29.124 66.834 1.00 32.10 130 GLY F CA 1
ATOM 17193 C C . GLY F 1 130 ? -72.675 -28.507 65.534 1.00 34.43 130 GLY F C 1
ATOM 17194 O O . GLY F 1 130 ? -71.886 -28.214 64.623 1.00 32.29 130 GLY F O 1
ATOM 17195 N N . MET F 1 131 ? -74.003 -28.275 65.454 1.00 32.22 131 MET F N 1
ATOM 17196 C CA . MET F 1 131 ? -74.570 -27.569 64.316 1.00 31.43 131 MET F CA 1
ATOM 17197 C C . MET F 1 131 ? -75.270 -26.315 64.815 1.00 30.59 131 MET F C 1
ATOM 17198 O O . MET F 1 131 ? -75.691 -26.258 65.963 1.00 32.12 131 MET F O 1
ATOM 17203 N N . VAL F 1 132 ? -75.259 -25.285 63.976 1.00 30.04 132 VAL F N 1
ATOM 17204 C CA . VAL F 1 132 ? -76.191 -24.174 64.041 1.00 28.81 132 VAL F CA 1
ATOM 17205 C C . VAL F 1 132 ? -77.482 -24.604 63.332 1.00 29.04 132 VAL F C 1
ATOM 17206 O O . VAL F 1 132 ? -77.448 -25.022 62.176 1.00 26.94 132 VAL F O 1
ATOM 17210 N N . TRP F 1 133 ? -78.633 -24.500 64.017 1.00 28.92 133 TRP F N 1
ATOM 17211 C CA . TRP F 1 133 ? -79.939 -24.781 63.456 1.00 28.27 133 TRP F CA 1
ATOM 17212 C C . TRP F 1 133 ? -80.692 -23.477 63.288 1.00 29.49 133 TRP F C 1
ATOM 17213 O O . TRP F 1 133 ? -80.494 -22.570 64.094 1.00 30.50 133 TRP F O 1
ATOM 17224 N N . ALA F 1 134 ? -81.587 -23.410 62.276 1.00 29.39 134 ALA F N 1
ATOM 17225 C CA . ALA F 1 134 ? -82.553 -22.326 62.240 1.00 29.84 134 ALA F CA 1
ATOM 17226 C C . ALA F 1 134 ? -83.959 -22.870 61.979 1.00 31.05 134 ALA F C 1
ATOM 17227 O O . ALA F 1 134 ? -84.140 -23.962 61.437 1.00 30.42 134 ALA F O 1
ATOM 17229 N N . TYR F 1 135 ? -84.945 -22.082 62.411 1.00 29.90 135 TYR F N 1
ATOM 17230 C CA . TYR F 1 135 ? -86.341 -22.308 62.079 1.00 30.84 135 TYR F CA 1
ATOM 17231 C C . TYR F 1 135 ? -86.737 -21.344 60.970 1.00 30.88 135 TYR F C 1
ATOM 17232 O O . TYR F 1 135 ? -86.775 -20.134 61.217 1.00 29.81 135 TYR F O 1
ATOM 17241 N N . MET F 1 136 ? -86.960 -21.903 59.766 1.00 29.07 136 MET F N 1
ATOM 17242 C CA . MET F 1 136 ? -87.105 -21.105 58.554 1.00 31.31 136 MET F CA 1
ATOM 17243 C C . MET F 1 136 ? -88.571 -21.015 58.107 1.00 31.93 136 MET F C 1
ATOM 17244 O O . MET F 1 136 ? -88.864 -20.396 57.062 1.00 31.15 136 MET F O 1
ATOM 17249 N N . GLY F 1 137 ? -89.487 -21.604 58.906 1.00 31.30 137 GLY F N 1
ATOM 17250 C CA . GLY F 1 137 ? -90.904 -21.574 58.574 1.00 32.57 137 GLY F CA 1
ATOM 17251 C C . GLY F 1 137 ? -91.620 -20.341 59.117 1.00 35.14 137 GLY F C 1
ATOM 17252 O O . GLY F 1 137 ? -91.002 -19.445 59.686 1.00 33.87 137 GLY F O 1
ATOM 17253 N N . PRO F 1 138 ? -92.963 -20.257 58.972 1.00 36.47 138 PRO F N 1
ATOM 17254 C CA . PRO F 1 138 ? -93.701 -19.102 59.480 1.00 37.64 138 PRO F CA 1
ATOM 17255 C C . PRO F 1 138 ? -93.440 -19.131 60.989 1.00 40.23 138 PRO F C 1
ATOM 17256 O O . PRO F 1 138 ? -93.450 -20.203 61.599 1.00 40.07 138 PRO F O 1
ATOM 17260 N N . LYS F 1 139 ? -93.121 -17.968 61.577 1.00 44.33 139 LYS F N 1
ATOM 17261 C CA . LYS F 1 139 ? -92.595 -17.931 62.939 1.00 49.76 139 LYS F CA 1
ATOM 17262 C C . LYS F 1 139 ? -93.567 -18.550 63.931 1.00 51.85 139 LYS F C 1
ATOM 17263 O O . LYS F 1 139 ? -93.149 -19.253 64.849 1.00 54.20 139 LYS F O 1
ATOM 17269 N N . GLU F 1 140 ? -94.856 -18.249 63.754 1.00 51.11 140 GLU F N 1
ATOM 17270 C CA . GLU F 1 140 ? -95.861 -18.708 64.684 1.00 52.04 140 GLU F CA 1
ATOM 17271 C C . GLU F 1 140 ? -95.986 -20.231 64.610 1.00 51.05 140 GLU F C 1
ATOM 17272 O O . GLU F 1 140 ? -96.665 -20.820 65.445 1.00 54.86 140 GLU F O 1
ATOM 17278 N N . THR F 1 141 ? -95.258 -20.891 63.690 1.00 48.38 141 THR F N 1
ATOM 17279 C CA . THR F 1 141 ? -95.231 -22.350 63.677 1.00 42.39 141 THR F CA 1
ATOM 17280 C C . THR F 1 141 ? -93.950 -22.889 64.308 1.00 41.24 141 THR F C 1
ATOM 17281 O O . THR F 1 141 ? -93.687 -24.086 64.270 1.00 40.06 141 THR F O 1
ATOM 17285 N N . MET F 1 142 ? -93.145 -22.028 64.913 1.00 40.62 142 MET F N 1
ATOM 17286 C CA . MET F 1 142 ? -91.903 -22.525 65.493 1.00 43.66 142 MET F CA 1
ATOM 17287 C C . MET F 1 142 ? -92.133 -23.414 66.731 1.00 45.50 142 MET F C 1
ATOM 17288 O O . MET F 1 142 ? -92.634 -22.944 67.739 1.00 47.91 142 MET F O 1
ATOM 17293 N N . PRO F 1 143 ? -91.744 -24.713 66.734 1.00 44.79 143 PRO F N 1
ATOM 17294 C CA . PRO F 1 143 ? -91.896 -25.545 67.915 1.00 44.87 143 PRO F CA 1
ATOM 17295 C C . PRO F 1 143 ? -90.637 -25.404 68.751 1.00 49.54 143 PRO F C 1
ATOM 17296 O O . PRO F 1 143 ? -89.580 -25.017 68.243 1.00 49.72 143 PRO F O 1
ATOM 17300 N N . GLU F 1 144 ? -90.780 -25.758 70.028 1.00 46.59 144 GLU F N 1
ATOM 17301 C CA . GLU F 1 144 ? -89.681 -25.894 70.960 1.00 50.45 144 GLU F CA 1
ATOM 17302 C C . GLU F 1 144 ? -88.618 -26.762 70.294 1.00 49.90 144 GLU F C 1
ATOM 17303 O O . GLU F 1 144 ? -88.954 -27.740 69.612 1.00 52.69 144 GLU F O 1
ATOM 17309 N N . PHE F 1 145 ? -87.348 -26.377 70.478 1.00 46.14 145 PHE F N 1
ATOM 17310 C CA . PHE F 1 145 ? -86.266 -27.200 69.955 1.00 43.71 145 PHE F CA 1
ATOM 17311 C C . PHE F 1 145 ? -86.097 -28.427 70.858 1.00 38.66 145 PHE F C 1
ATOM 17312 O O . PHE F 1 145 ? -85.750 -28.279 72.021 1.00 40.26 145 PHE F O 1
ATOM 17320 N N . LEU F 1 146 ? -86.336 -29.631 70.333 1.00 42.18 146 LEU F N 1
ATOM 17321 C CA . LEU F 1 146 ? -86.044 -30.853 71.079 1.00 42.94 146 LEU F CA 1
ATOM 17322 C C . LEU F 1 146 ? -84.859 -31.574 70.457 1.00 43.93 146 LEU F C 1
ATOM 17323 O O . LEU F 1 146 ? -84.623 -31.496 69.256 1.00 45.26 146 LEU F O 1
ATOM 17328 N N . PRO F 1 147 ? -84.115 -32.372 71.245 1.00 47.92 147 PRO F N 1
ATOM 17329 C CA . PRO F 1 147 ? -82.983 -33.140 70.715 1.00 47.55 147 PRO F CA 1
ATOM 17330 C C . PRO F 1 147 ? -83.341 -34.081 69.567 1.00 48.24 147 PRO F C 1
ATOM 17331 O O . PRO F 1 147 ? -84.397 -34.719 69.545 1.00 45.32 147 PRO F O 1
ATOM 17335 N N . PRO F 1 148 ? -82.450 -34.170 68.556 1.00 48.89 148 PRO F N 1
ATOM 17336 C CA . PRO F 1 148 ? -82.584 -35.194 67.523 1.00 48.43 148 PRO F CA 1
ATOM 17337 C C . PRO F 1 148 ? -82.351 -36.589 68.117 1.00 47.26 148 PRO F C 1
ATOM 17338 O O . PRO F 1 148 ? -81.642 -36.745 69.098 1.00 40.79 148 PRO F O 1
ATOM 17342 N N . ALA F 1 149 ? -82.888 -37.610 67.456 1.00 50.29 149 ALA F N 1
ATOM 17343 C CA . ALA F 1 149 ? -82.721 -38.977 67.911 1.00 51.27 149 ALA F CA 1
ATOM 17344 C C . ALA F 1 149 ? -81.237 -39.323 67.940 1.00 50.56 149 ALA F C 1
ATOM 17345 O O . ALA F 1 149 ? -80.835 -40.241 68.646 1.00 52.24 149 ALA F O 1
ATOM 17347 N N . TRP F 1 150 ? -80.430 -38.567 67.183 1.00 45.67 150 TRP F N 1
ATOM 17348 C CA . TRP F 1 150 ? -79.016 -38.875 66.986 1.00 44.72 150 TRP F CA 1
ATOM 17349 C C . TRP F 1 150 ? -78.105 -37.976 67.837 1.00 46.85 150 TRP F C 1
ATOM 17350 O O . TRP F 1 150 ? -76.867 -38.011 67.742 1.00 39.58 150 TRP F O 1
ATOM 17361 N N . ALA F 1 151 ? -78.735 -37.101 68.629 1.00 45.96 151 ALA F N 1
ATOM 17362 C CA . ALA F 1 151 ? -77.969 -36.242 69.510 1.00 48.73 151 ALA F CA 1
ATOM 17363 C C . ALA F 1 151 ? -78.751 -36.131 70.809 1.00 50.27 151 ALA F C 1
ATOM 17364 O O . ALA F 1 151 ? -79.242 -35.035 71.093 1.00 48.86 151 ALA F O 1
ATOM 17366 N N . PRO F 1 152 ? -78.918 -37.237 71.592 1.00 53.85 152 PRO F N 1
ATOM 17367 C CA . PRO F 1 152 ? -79.821 -37.264 72.754 1.00 58.52 152 PRO F CA 1
ATOM 17368 C C . PRO F 1 152 ? -79.630 -36.186 73.820 1.00 63.29 152 PRO F C 1
ATOM 17369 O O . PRO F 1 152 ? -80.612 -35.788 74.451 1.00 64.66 152 PRO F O 1
ATOM 17373 N N . THR F 1 153 ? -78.380 -35.735 74.025 1.00 62.82 153 THR F N 1
ATOM 17374 C CA . THR F 1 153 ? -78.079 -34.884 75.170 1.00 69.75 153 THR F CA 1
ATOM 17375 C C . THR F 1 153 ? -76.658 -34.328 75.096 1.00 68.91 153 THR F C 1
ATOM 17376 O O . THR F 1 153 ? -75.921 -34.661 74.170 1.00 71.90 153 THR F O 1
ATOM 17380 N N . ALA F 1 154 ? -76.279 -33.519 76.111 1.00 68.30 154 ALA F N 1
ATOM 17381 C CA . ALA F 1 154 ? -75.008 -32.793 76.155 1.00 62.74 154 ALA F CA 1
ATOM 17382 C C . ALA F 1 154 ? -73.785 -33.720 76.305 1.00 62.77 154 ALA F C 1
ATOM 17383 O O . ALA F 1 154 ? -72.708 -33.383 75.824 1.00 64.99 154 ALA F O 1
ATOM 17385 N N . ASP F 1 155 ? -73.945 -34.915 76.906 1.00 58.62 155 ASP F N 1
ATOM 17386 C CA . ASP F 1 155 ? -72.847 -35.847 77.141 1.00 56.50 155 ASP F CA 1
ATOM 17387 C C . ASP F 1 155 ? -72.549 -36.746 75.916 1.00 52.41 155 ASP F C 1
ATOM 17388 O O . ASP F 1 155 ? -71.639 -37.572 75.942 1.00 49.39 155 ASP F O 1
ATOM 17393 N N . THR F 1 156 ? -73.308 -36.617 74.820 1.00 49.37 156 THR F N 1
ATOM 17394 C CA . THR F 1 156 ? -73.031 -37.408 73.625 1.00 49.00 156 THR F CA 1
ATOM 17395 C C . THR F 1 156 ? -71.908 -36.757 72.809 1.00 43.27 156 THR F C 1
ATOM 17396 O O . THR F 1 156 ? -72.016 -35.602 72.451 1.00 44.02 156 THR F O 1
ATOM 17400 N N . ARG F 1 157 ? -70.844 -37.503 72.512 1.00 38.54 157 ARG F N 1
ATOM 17401 C CA . ARG F 1 157 ? -69.964 -37.121 71.422 1.00 36.98 157 ARG F CA 1
ATOM 17402 C C . ARG F 1 157 ? -70.728 -37.173 70.092 1.00 35.11 157 ARG F C 1
ATOM 17403 O O . ARG F 1 157 ? -71.274 -38.213 69.698 1.00 33.89 157 ARG F O 1
ATOM 17411 N N . VAL F 1 158 ? -70.720 -36.033 69.389 1.00 33.26 158 VAL F N 1
ATOM 17412 C CA . VAL F 1 158 ? -71.196 -35.952 68.028 1.00 31.96 158 VAL F CA 1
ATOM 17413 C C . VAL F 1 158 ? -70.050 -35.462 67.134 1.00 31.01 158 VAL F C 1
ATOM 17414 O O . VAL F 1 158 ? -69.593 -34.344 67.279 1.00 28.68 158 VAL F O 1
ATOM 17418 N N . SER F 1 159 ? -69.634 -36.308 66.202 1.00 27.48 159 SER F N 1
ATOM 17419 C CA . SER F 1 159 ? -68.582 -35.996 65.245 1.00 28.77 159 SER F CA 1
ATOM 17420 C C . SER F 1 159 ? -69.167 -35.925 63.829 1.00 28.57 159 SER F C 1
ATOM 17421 O O . SER F 1 159 ? -69.734 -36.930 63.391 1.00 28.35 159 SER F O 1
ATOM 17424 N N . ILE F 1 160 ? -68.992 -34.775 63.127 1.00 27.93 160 ILE F N 1
ATOM 17425 C CA . ILE F 1 160 ? -69.649 -34.495 61.841 1.00 25.88 160 ILE F CA 1
ATOM 17426 C C . ILE F 1 160 ? -68.659 -34.346 60.679 1.00 24.68 160 ILE F C 1
ATOM 17427 O O . ILE F 1 160 ? -67.662 -33.645 60.762 1.00 24.60 160 ILE F O 1
ATOM 17432 N N . ALA F 1 161 ? -68.973 -34.997 59.573 1.00 23.85 161 ALA F N 1
ATOM 17433 C CA . ALA F 1 161 ? -68.430 -34.710 58.257 1.00 24.15 161 ALA F CA 1
ATOM 17434 C C . ALA F 1 161 ? -69.503 -33.937 57.493 1.00 24.14 161 ALA F C 1
ATOM 17435 O O . ALA F 1 161 ? -70.631 -34.409 57.395 1.00 24.05 161 ALA F O 1
ATOM 17437 N N . LYS F 1 162 ? -69.179 -32.723 57.034 1.00 24.02 162 LYS F N 1
ATOM 17438 C CA . LYS F 1 162 ? -70.070 -31.975 56.177 1.00 24.38 162 LYS F CA 1
ATOM 17439 C C . LYS F 1 162 ? -69.518 -31.983 54.750 1.00 24.63 162 LYS F C 1
ATOM 17440 O O . LYS F 1 162 ? -68.332 -31.774 54.570 1.00 22.95 162 LYS F O 1
ATOM 17446 N N . VAL F 1 163 ? -70.372 -32.267 53.751 1.00 22.12 163 VAL F N 1
ATOM 17447 C CA . VAL F 1 163 ? -69.927 -32.209 52.378 1.00 23.57 163 VAL F CA 1
ATOM 17448 C C . VAL F 1 163 ? -71.012 -31.453 51.651 1.00 24.62 163 VAL F C 1
ATOM 17449 O O . VAL F 1 163 ? -72.186 -31.779 51.860 1.00 24.97 163 VAL F O 1
ATOM 17453 N N . LEU F 1 164 ? -70.637 -30.462 50.847 1.00 23.41 164 LEU F N 1
ATOM 17454 C CA . LEU F 1 164 ? -71.679 -29.806 50.054 1.00 24.96 164 LEU F CA 1
ATOM 17455 C C . LEU F 1 164 ? -71.703 -30.524 48.705 1.00 25.13 164 LEU F C 1
ATOM 17456 O O . LEU F 1 164 ? -70.694 -30.497 47.994 1.00 22.84 164 LEU F O 1
ATOM 17461 N N . LEU F 1 165 ? -72.835 -31.172 48.382 1.00 25.33 165 LEU F N 1
ATOM 17462 C CA . LEU F 1 165 ? -72.899 -32.055 47.228 1.00 24.69 165 LEU F CA 1
ATOM 17463 C C . LEU F 1 165 ? -73.699 -31.378 46.117 1.00 25.05 165 LEU F C 1
ATOM 17464 O O . LEU F 1 165 ? -74.770 -30.803 46.380 1.00 26.44 165 LEU F O 1
ATOM 17469 N N . PRO F 1 166 ? -73.230 -31.365 44.843 1.00 25.78 166 PRO F N 1
ATOM 17470 C CA . PRO F 1 166 ? -73.988 -30.665 43.799 1.00 24.37 166 PRO F CA 1
ATOM 17471 C C . PRO F 1 166 ? -75.042 -31.626 43.271 1.00 24.53 166 PRO F C 1
ATOM 17472 O O . PRO F 1 166 ? -75.164 -31.783 42.062 1.00 22.83 166 PRO F O 1
ATOM 17476 N N . CYS F 1 167 ? -75.857 -32.232 44.148 1.00 23.88 167 CYS F N 1
ATOM 17477 C CA . CYS F 1 167 ? -77.110 -32.771 43.602 1.00 25.42 167 CYS F CA 1
ATOM 17478 C C . CYS F 1 167 ? -78.290 -32.512 44.530 1.00 24.76 167 CYS F C 1
ATOM 17479 O O . CYS F 1 167 ? -78.105 -32.127 45.677 1.00 25.40 167 CYS F O 1
ATOM 17482 N N . ASN F 1 168 ? -79.488 -32.920 44.076 1.00 24.28 168 ASN F N 1
ATOM 17483 C CA . ASN F 1 168 ? -80.731 -32.785 44.800 1.00 23.01 168 ASN F CA 1
ATOM 17484 C C . ASN F 1 168 ? -80.756 -33.732 45.983 1.00 22.88 168 ASN F C 1
ATOM 17485 O O . ASN F 1 168 ? -80.189 -34.839 45.921 1.00 24.29 168 ASN F O 1
ATOM 17490 N N . TRP F 1 169 ? -81.464 -33.324 47.047 1.00 23.54 169 TRP F N 1
ATOM 17491 C CA . TRP F 1 169 ? -81.375 -33.988 48.342 1.00 22.80 169 TRP F CA 1
ATOM 17492 C C . TRP F 1 169 ? -81.911 -35.424 48.312 1.00 25.27 169 TRP F C 1
ATOM 17493 O O . TRP F 1 169 ? -81.459 -36.297 49.077 1.00 27.77 169 TRP F O 1
ATOM 17504 N N . ALA F 1 170 ? -82.858 -35.724 47.416 1.00 24.17 170 ALA F N 1
ATOM 17505 C CA . ALA F 1 170 ? -83.670 -36.902 47.627 1.00 25.51 170 ALA F CA 1
ATOM 17506 C C . ALA F 1 170 ? -82.875 -38.126 47.191 1.00 25.61 170 ALA F C 1
ATOM 17507 O O . ALA F 1 170 ? -83.013 -39.177 47.816 1.00 27.95 170 ALA F O 1
ATOM 17509 N N . GLN F 1 171 ? -82.040 -37.982 46.140 1.00 24.19 171 GLN F N 1
ATOM 17510 C CA . GLN F 1 171 ? -81.197 -39.084 45.687 1.00 23.36 171 GLN F CA 1
ATOM 17511 C C . GLN F 1 171 ? -80.151 -39.383 46.755 1.00 23.51 171 GLN F C 1
ATOM 17512 O O . GLN F 1 171 ? -79.734 -40.539 46.933 1.00 25.08 171 GLN F O 1
ATOM 17518 N N . ILE F 1 172 ? -79.729 -38.355 47.480 1.00 22.06 172 ILE F N 1
ATOM 17519 C CA . ILE F 1 172 ? -78.803 -38.573 48.590 1.00 25.17 172 ILE F CA 1
ATOM 17520 C C . ILE F 1 172 ? -79.506 -39.329 49.732 1.00 26.62 172 ILE F C 1
ATOM 17521 O O . ILE F 1 172 ? -79.011 -40.347 50.210 1.00 27.17 172 ILE F O 1
ATOM 17526 N N . LEU F 1 173 ? -80.667 -38.828 50.186 1.00 27.47 173 LEU F N 1
ATOM 17527 C CA . LEU F 1 173 ? -81.413 -39.502 51.243 1.00 26.21 173 LEU F CA 1
ATOM 17528 C C . LEU F 1 173 ? -81.607 -40.977 50.846 1.00 28.15 173 LEU F C 1
ATOM 17529 O O . LEU F 1 173 ? -81.367 -41.864 51.657 1.00 28.54 173 LEU F O 1
ATOM 17534 N N . GLU F 1 174 ? -81.999 -41.234 49.582 1.00 27.90 174 GLU F N 1
ATOM 17535 C CA . GLU F 1 174 ? -82.347 -42.578 49.146 1.00 28.60 174 GLU F CA 1
ATOM 17536 C C . GLU F 1 174 ? -81.142 -43.521 49.325 1.00 28.15 174 GLU F C 1
ATOM 17537 O O . GLU F 1 174 ? -81.284 -44.752 49.497 1.00 27.36 174 GLU F O 1
ATOM 17543 N N . GLY F 1 175 ? -79.940 -42.947 49.188 1.00 26.84 175 GLY F N 1
ATOM 17544 C CA . GLY F 1 175 ? -78.722 -43.746 49.281 1.00 25.79 175 GLY F CA 1
ATOM 17545 C C . GLY F 1 175 ? -78.510 -44.213 50.722 1.00 25.81 175 GLY F C 1
ATOM 17546 O O . GLY F 1 175 ? -77.851 -45.205 50.955 1.00 26.49 175 GLY F O 1
ATOM 17547 N N . ALA F 1 176 ? -79.138 -43.527 51.691 1.00 27.44 176 ALA F N 1
ATOM 17548 C CA . ALA F 1 176 ? -79.097 -43.912 53.097 1.00 28.54 176 ALA F CA 1
ATOM 17549 C C . ALA F 1 176 ? -80.160 -44.944 53.470 1.00 32.28 176 ALA F C 1
ATOM 17550 O O . ALA F 1 176 ? -80.111 -45.436 54.590 1.00 34.95 176 ALA F O 1
ATOM 17552 N N . ILE F 1 177 ? -81.147 -45.235 52.609 1.00 30.16 177 ILE F N 1
ATOM 17553 C CA . ILE F 1 177 ? -82.136 -46.211 53.034 1.00 32.09 177 ILE F CA 1
ATOM 17554 C C . ILE F 1 177 ? -82.105 -47.367 52.041 1.00 32.10 177 ILE F C 1
ATOM 17555 O O . ILE F 1 177 ? -83.129 -47.731 51.432 1.00 32.30 177 ILE F O 1
ATOM 17560 N N . ASP F 1 178 ? -80.916 -47.871 51.780 1.00 31.70 178 ASP F N 1
ATOM 17561 C CA . ASP F 1 178 ? -80.728 -48.676 50.572 1.00 34.32 178 ASP F CA 1
ATOM 17562 C C . ASP F 1 178 ? -79.797 -49.833 50.923 1.00 33.93 178 ASP F C 1
ATOM 17563 O O . ASP F 1 178 ? -78.788 -50.003 50.258 1.00 34.96 178 ASP F O 1
ATOM 17568 N N . SER F 1 179 ? -80.162 -50.625 51.948 1.00 36.27 179 SER F N 1
ATOM 17569 C CA . SER F 1 179 ? -79.280 -51.554 52.645 1.00 36.36 179 SER F CA 1
ATOM 17570 C C . SER F 1 179 ? -78.437 -52.408 51.688 1.00 37.32 179 SER F C 1
ATOM 17571 O O . SER F 1 179 ? -77.218 -52.553 51.876 1.00 34.43 179 SER F O 1
ATOM 17574 N N . ALA F 1 180 ? -79.057 -52.912 50.618 1.00 33.99 180 ALA F N 1
ATOM 17575 C CA . ALA F 1 180 ? -78.379 -53.783 49.660 1.00 36.53 180 ALA F CA 1
ATOM 17576 C C . ALA F 1 180 ? -77.097 -53.193 49.031 1.00 38.94 180 ALA F C 1
ATOM 17577 O O . ALA F 1 180 ? -76.231 -53.958 48.563 1.00 37.88 180 ALA F O 1
ATOM 17579 N N . HIS F 1 181 ? -76.990 -51.848 48.923 1.00 35.82 181 HIS F N 1
ATOM 17580 C CA . HIS F 1 181 ? -75.887 -51.256 48.155 1.00 33.34 181 HIS F CA 1
ATOM 17581 C C . HIS F 1 181 ? -74.523 -51.470 48.849 1.00 34.17 181 HIS F C 1
ATOM 17582 O O . HIS F 1 181 ? -73.470 -51.471 48.195 1.00 33.20 181 HIS F O 1
ATOM 17589 N N . SER F 1 182 ? -74.531 -51.628 50.184 1.00 33.23 182 SER F N 1
ATOM 17590 C CA . SER F 1 182 ? -73.294 -51.863 50.927 1.00 38.92 182 SER F CA 1
ATOM 17591 C C . SER F 1 182 ? -72.568 -53.108 50.416 1.00 39.75 182 SER F C 1
ATOM 17592 O O . SER F 1 182 ? -71.350 -53.124 50.329 1.00 37.52 182 SER F O 1
ATOM 17595 N N . SER F 1 183 ? -73.348 -54.120 50.037 1.00 37.27 183 SER F N 1
ATOM 17596 C CA . SER F 1 183 ? -72.897 -55.437 49.641 1.00 38.48 183 SER F CA 1
ATOM 17597 C C . SER F 1 183 ? -72.291 -55.467 48.233 1.00 35.67 183 SER F C 1
ATOM 17598 O O . SER F 1 183 ? -71.701 -56.492 47.842 1.00 37.36 183 SER F O 1
ATOM 17601 N N . SER F 1 184 ? -72.544 -54.422 47.432 1.00 31.47 184 SER F N 1
ATOM 17602 C CA . SER F 1 184 ? -71.777 -54.243 46.198 1.00 34.08 184 SER F CA 1
ATOM 17603 C C . SER F 1 184 ? -70.788 -53.086 46.390 1.00 33.92 184 SER F C 1
ATOM 17604 O O . SER F 1 184 ? -69.610 -53.310 46.688 1.00 34.61 184 SER F O 1
ATOM 17607 N N . LEU F 1 185 ? -71.328 -51.856 46.327 1.00 29.35 185 LEU F N 1
ATOM 17608 C CA . LEU F 1 185 ? -70.573 -50.614 46.385 1.00 29.51 185 LEU F CA 1
ATOM 17609 C C . LEU F 1 185 ? -69.532 -50.635 47.512 1.00 29.23 185 LEU F C 1
ATOM 17610 O O . LEU F 1 185 ? -68.391 -50.263 47.278 1.00 29.08 185 LEU F O 1
ATOM 17615 N N . HIS F 1 186 ? -69.923 -51.006 48.734 1.00 28.57 186 HIS F N 1
ATOM 17616 C CA . HIS F 1 186 ? -69.032 -50.876 49.879 1.00 27.72 186 HIS F CA 1
ATOM 17617 C C . HIS F 1 186 ? -68.427 -52.208 50.284 1.00 31.71 186 HIS F C 1
ATOM 17618 O O . HIS F 1 186 ? -67.981 -52.362 51.441 1.00 32.50 186 HIS F O 1
ATOM 17625 N N . SER F 1 187 ? -68.379 -53.145 49.313 1.00 34.01 187 SER F N 1
ATOM 17626 C CA . SER F 1 187 ? -67.922 -54.495 49.592 1.00 34.31 187 SER F CA 1
ATOM 17627 C C . SER F 1 187 ? -66.432 -54.549 49.931 1.00 35.32 187 SER F C 1
ATOM 17628 O O . SER F 1 187 ? -66.019 -55.531 50.544 1.00 36.76 187 SER F O 1
ATOM 17631 N N . SER F 1 188 ? -65.637 -53.539 49.558 1.00 32.03 188 SER F N 1
ATOM 17632 C CA . SER F 1 188 ? -64.226 -53.598 49.929 1.00 34.22 188 SER F CA 1
ATOM 17633 C C . SER F 1 188 ? -63.999 -52.852 51.246 1.00 36.68 188 SER F C 1
ATOM 17634 O O . SER F 1 188 ? -62.848 -52.694 51.673 1.00 35.22 188 SER F O 1
ATOM 17637 N N . ASP F 1 189 ? -65.088 -52.344 51.851 1.00 37.23 189 ASP F N 1
ATOM 17638 C CA . ASP F 1 189 ? -64.993 -51.502 53.041 1.00 39.91 189 ASP F CA 1
ATOM 17639 C C . ASP F 1 189 ? -65.669 -52.157 54.251 1.00 45.44 189 ASP F C 1
ATOM 17640 O O . ASP F 1 189 ? -66.192 -51.447 55.112 1.00 42.33 189 ASP F O 1
ATOM 17645 N N . MET F 1 190 ? -65.685 -53.495 54.301 1.00 51.68 190 MET F N 1
ATOM 17646 C CA . MET F 1 190 ? -66.304 -54.216 55.407 1.00 62.17 190 MET F CA 1
ATOM 17647 C C . MET F 1 190 ? -65.260 -54.406 56.520 1.00 65.13 190 MET F C 1
ATOM 17648 O O . MET F 1 190 ? -65.686 -54.628 57.667 1.00 73.29 190 MET F O 1
ATOM 17653 N N . ARG F 1 207 ? -68.768 -57.492 59.773 1.00 83.29 207 ARG F N 1
ATOM 17654 C CA . ARG F 1 207 ? -70.209 -57.882 59.747 1.00 85.46 207 ARG F CA 1
ATOM 17655 C C . ARG F 1 207 ? -70.377 -59.409 59.663 1.00 82.64 207 ARG F C 1
ATOM 17656 O O . ARG F 1 207 ? -69.505 -60.098 59.121 1.00 89.54 207 ARG F O 1
ATOM 17664 N N . PRO F 1 208 ? -71.458 -59.994 60.257 1.00 78.37 208 PRO F N 1
ATOM 17665 C CA . PRO F 1 208 ? -71.673 -61.446 60.270 1.00 75.35 208 PRO F CA 1
ATOM 17666 C C . PRO F 1 208 ? -72.633 -61.998 59.202 1.00 72.66 208 PRO F C 1
ATOM 17667 O O . PRO F 1 208 ? -73.545 -62.768 59.521 1.00 67.09 208 PRO F O 1
ATOM 17671 N N . SER F 1 209 ? -72.392 -61.626 57.928 1.00 64.95 209 SER F N 1
ATOM 17672 C CA . SER F 1 209 ? -73.127 -62.116 56.767 1.00 60.36 209 SER F CA 1
ATOM 17673 C C . SER F 1 209 ? -72.339 -61.877 55.473 1.00 59.65 209 SER F C 1
ATOM 17674 O O . SER F 1 209 ? -71.650 -60.871 55.334 1.00 59.24 209 SER F O 1
ATOM 17677 N N . THR F 1 210 ? -72.477 -62.788 54.499 1.00 53.22 210 THR F N 1
ATOM 17678 C CA . THR F 1 210 ? -71.966 -62.527 53.162 1.00 51.50 210 THR F CA 1
ATOM 17679 C C . THR F 1 210 ? -73.151 -62.374 52.207 1.00 52.49 210 THR F C 1
ATOM 17680 O O . THR F 1 210 ? -72.973 -62.399 50.986 1.00 55.25 210 THR F O 1
ATOM 17684 N N . ASP F 1 211 ? -74.351 -62.208 52.792 1.00 49.42 211 ASP F N 1
ATOM 17685 C CA . ASP F 1 211 ? -75.606 -62.116 52.062 1.00 50.74 211 ASP F CA 1
ATOM 17686 C C . ASP F 1 211 ? -75.713 -60.748 51.375 1.00 49.35 211 ASP F C 1
ATOM 17687 O O . ASP F 1 211 ? -75.757 -59.698 52.036 1.00 48.96 211 ASP F O 1
ATOM 17692 N N . LYS F 1 212 ? -75.746 -60.777 50.033 1.00 46.97 212 LYS F N 1
ATOM 17693 C CA . LYS F 1 212 ? -75.845 -59.544 49.251 1.00 50.00 212 LYS F CA 1
ATOM 17694 C C . LYS F 1 212 ? -77.310 -59.189 48.964 1.00 47.38 212 LYS F C 1
ATOM 17695 O O . LYS F 1 212 ? -77.592 -58.058 48.555 1.00 44.51 212 LYS F O 1
ATOM 17701 N N . ALA F 1 213 ? -78.237 -60.138 49.191 1.00 44.38 213 ALA F N 1
ATOM 17702 C CA . ALA F 1 213 ? -79.618 -59.891 48.771 1.00 49.16 213 ALA F CA 1
ATOM 17703 C C . ALA F 1 213 ? -80.591 -59.878 49.948 1.00 44.71 213 ALA F C 1
ATOM 17704 O O . ALA F 1 213 ? -81.465 -60.738 50.025 1.00 48.76 213 ALA F O 1
ATOM 17706 N N . PRO F 1 214 ? -80.554 -58.843 50.824 1.00 46.11 214 PRO F N 1
ATOM 17707 C CA . PRO F 1 214 ? -81.429 -58.797 52.012 1.00 44.07 214 PRO F CA 1
ATOM 17708 C C . PRO F 1 214 ? -82.916 -58.729 51.639 1.00 48.87 214 PRO F C 1
ATOM 17709 O O . PRO F 1 214 ? -83.308 -58.042 50.688 1.00 44.00 214 PRO F O 1
ATOM 17713 N N . ARG F 1 215 ? -83.760 -59.442 52.390 1.00 50.33 215 ARG F N 1
ATOM 17714 C CA . ARG F 1 215 ? -85.181 -59.262 52.170 1.00 53.81 215 ARG F CA 1
ATOM 17715 C C . ARG F 1 215 ? -85.664 -58.088 53.044 1.00 52.07 215 ARG F C 1
ATOM 17716 O O . ARG F 1 215 ? -85.199 -57.887 54.163 1.00 55.36 215 ARG F O 1
ATOM 17724 N N . MET F 1 216 ? -86.535 -57.240 52.489 1.00 46.96 216 MET F N 1
ATOM 17725 C CA . MET F 1 216 ? -86.810 -55.931 53.052 1.00 43.46 216 MET F CA 1
ATOM 17726 C C . MET F 1 216 ? -88.207 -55.926 53.706 1.00 45.41 216 MET F C 1
ATOM 17727 O O . MET F 1 216 ? -89.142 -56.540 53.178 1.00 41.55 216 MET F O 1
ATOM 17732 N N . GLN F 1 217 ? -88.376 -55.245 54.857 1.00 42.32 217 GLN F N 1
ATOM 17733 C CA . GLN F 1 217 ? -89.714 -54.930 55.351 1.00 45.81 217 GLN F CA 1
ATOM 17734 C C . GLN F 1 217 ? -89.720 -53.546 55.973 1.00 41.83 217 GLN F C 1
ATOM 17735 O O . GLN F 1 217 ? -88.734 -53.155 56.566 1.00 40.93 217 GLN F O 1
ATOM 17741 N N . VAL F 1 218 ? -90.851 -52.837 55.842 1.00 43.45 218 VAL F N 1
ATOM 17742 C CA . VAL F 1 218 ? -91.026 -51.482 56.348 1.00 40.15 218 VAL F CA 1
ATOM 17743 C C . VAL F 1 218 ? -92.117 -51.440 57.411 1.00 41.48 218 VAL F C 1
ATOM 17744 O O . VAL F 1 218 ? -93.057 -52.196 57.317 1.00 42.55 218 VAL F O 1
ATOM 17748 N N . GLN F 1 219 ? -91.982 -50.551 58.400 1.00 39.99 219 GLN F N 1
ATOM 17749 C CA . GLN F 1 219 ? -93.042 -50.192 59.315 1.00 39.11 219 GLN F CA 1
ATOM 17750 C C . GLN F 1 219 ? -93.224 -48.667 59.364 1.00 39.17 219 GLN F C 1
ATOM 17751 O O . GLN F 1 219 ? -92.357 -47.949 59.893 1.00 37.42 219 GLN F O 1
ATOM 17757 N N . ARG F 1 220 ? -94.341 -48.179 58.805 1.00 37.70 220 ARG F N 1
ATOM 17758 C CA . ARG F 1 220 ? -94.673 -46.760 58.718 1.00 41.91 220 ARG F CA 1
ATOM 17759 C C . ARG F 1 220 ? -94.824 -46.228 60.148 1.00 40.25 220 ARG F C 1
ATOM 17760 O O . ARG F 1 220 ? -95.147 -46.995 61.043 1.00 38.35 220 ARG F O 1
ATOM 17768 N N . THR F 1 221 ? -94.554 -44.932 60.363 1.00 35.38 221 THR F N 1
ATOM 17769 C CA . THR F 1 221 ? -94.691 -44.293 61.669 1.00 33.87 221 THR F CA 1
ATOM 17770 C C . THR F 1 221 ? -95.169 -42.869 61.433 1.00 34.95 221 THR F C 1
ATOM 17771 O O . THR F 1 221 ? -95.251 -42.401 60.285 1.00 37.54 221 THR F O 1
ATOM 17775 N N . GLY F 1 222 ? -95.419 -42.165 62.542 1.00 36.74 222 GLY F N 1
ATOM 17776 C CA . GLY F 1 222 ? -95.880 -40.790 62.487 1.00 38.37 222 GLY F CA 1
ATOM 17777 C C . GLY F 1 222 ? -94.803 -39.817 61.996 1.00 38.31 222 GLY F C 1
ATOM 17778 O O . GLY F 1 222 ? -95.169 -38.734 61.527 1.00 38.16 222 GLY F O 1
ATOM 17779 N N . TYR F 1 223 ? -93.514 -40.233 62.058 1.00 37.68 223 TYR F N 1
ATOM 17780 C CA . TYR F 1 223 ? -92.397 -39.345 61.776 1.00 39.71 223 TYR F CA 1
ATOM 17781 C C . TYR F 1 223 ? -91.592 -39.785 60.549 1.00 41.87 223 TYR F C 1
ATOM 17782 O O . TYR F 1 223 ? -90.549 -39.199 60.225 1.00 40.42 223 TYR F O 1
ATOM 17791 N N . GLY F 1 224 ? -92.098 -40.804 59.851 1.00 40.34 224 GLY F N 1
ATOM 17792 C CA . GLY F 1 224 ? -91.358 -41.440 58.786 1.00 36.23 224 GLY F CA 1
ATOM 17793 C C . GLY F 1 224 ? -91.639 -42.934 58.804 1.00 35.55 224 GLY F C 1
ATOM 17794 O O . GLY F 1 224 ? -92.793 -43.332 58.715 1.00 37.79 224 GLY F O 1
ATOM 17795 N N . PHE F 1 225 ? -90.583 -43.753 58.856 1.00 33.92 225 PHE F N 1
ATOM 17796 C CA . PHE F 1 225 ? -90.741 -45.196 58.886 1.00 35.47 225 PHE F CA 1
ATOM 17797 C C . PHE F 1 225 ? -89.423 -45.796 59.332 1.00 37.23 225 PHE F C 1
ATOM 17798 O O . PHE F 1 225 ? -88.385 -45.117 59.266 1.00 33.52 225 PHE F O 1
ATOM 17806 N N . ARG F 1 226 ? -89.523 -47.051 59.785 1.00 35.41 226 ARG F N 1
ATOM 17807 C CA . ARG F 1 226 ? -88.395 -47.910 60.108 1.00 38.26 226 ARG F CA 1
ATOM 17808 C C . ARG F 1 226 ? -88.403 -49.020 59.081 1.00 35.62 226 ARG F C 1
ATOM 17809 O O . ARG F 1 226 ? -89.471 -49.395 58.617 1.00 34.46 226 ARG F O 1
ATOM 17817 N N . TYR F 1 227 ? -87.228 -49.517 58.703 1.00 35.48 227 TYR F N 1
ATOM 17818 C CA . TYR F 1 227 ? -87.221 -50.686 57.840 1.00 37.91 227 TYR F CA 1
ATOM 17819 C C . TYR F 1 227 ? -86.148 -51.643 58.312 1.00 35.49 227 TYR F C 1
ATOM 17820 O O . TYR F 1 227 ? -85.258 -51.256 59.030 1.00 36.87 227 TYR F O 1
ATOM 17829 N N . ALA F 1 228 ? -86.297 -52.913 57.967 1.00 36.50 228 ALA F N 1
ATOM 17830 C CA . ALA F 1 228 ? -85.301 -53.893 58.346 1.00 37.23 228 ALA F CA 1
ATOM 17831 C C . ALA F 1 228 ? -84.914 -54.612 57.065 1.00 40.02 228 ALA F C 1
ATOM 17832 O O . ALA F 1 228 ? -85.779 -54.859 56.218 1.00 41.09 228 ALA F O 1
ATOM 17834 N N . ALA F 1 229 ? -83.597 -54.770 56.870 1.00 38.94 229 ALA F N 1
ATOM 17835 C CA . ALA F 1 229 ? -83.034 -55.668 55.886 1.00 37.44 229 ALA F CA 1
ATOM 17836 C C . ALA F 1 229 ? -82.649 -56.922 56.652 1.00 40.30 229 ALA F C 1
ATOM 17837 O O . ALA F 1 229 ? -82.019 -56.829 57.707 1.00 42.55 229 ALA F O 1
ATOM 17839 N N . LEU F 1 230 ? -83.118 -58.082 56.189 1.00 42.46 230 LEU F N 1
ATOM 17840 C CA . LEU F 1 230 ? -82.783 -59.321 56.867 1.00 43.98 230 LEU F CA 1
ATOM 17841 C C . LEU F 1 230 ? -81.906 -60.133 55.914 1.00 47.11 230 LEU F C 1
ATOM 17842 O O . LEU F 1 230 ? -82.311 -60.416 54.783 1.00 43.88 230 LEU F O 1
ATOM 17847 N N . ARG F 1 231 ? -80.715 -60.509 56.396 1.00 45.43 231 ARG F N 1
ATOM 17848 C CA . ARG F 1 231 ? -79.773 -61.315 55.651 1.00 43.80 231 ARG F CA 1
ATOM 17849 C C . ARG F 1 231 ? -79.579 -62.641 56.395 1.00 48.67 231 ARG F C 1
ATOM 17850 O O . ARG F 1 231 ? -79.664 -62.703 57.633 1.00 48.65 231 ARG F O 1
ATOM 17858 N N . ARG F 1 232 ? -79.328 -63.707 55.631 1.00 50.87 232 ARG F N 1
ATOM 17859 C CA . ARG F 1 232 ? -78.884 -64.958 56.229 1.00 56.90 232 ARG F CA 1
ATOM 17860 C C . ARG F 1 232 ? -77.524 -64.697 56.878 1.00 57.17 232 ARG F C 1
ATOM 17861 O O . ARG F 1 232 ? -76.602 -64.223 56.201 1.00 55.96 232 ARG F O 1
ATOM 17869 N N . PRO F 1 233 ? -77.417 -64.897 58.223 1.00 56.06 233 PRO F N 1
ATOM 17870 C CA . PRO F 1 233 ? -76.157 -64.761 58.958 1.00 56.33 233 PRO F CA 1
ATOM 17871 C C . PRO F 1 233 ? -75.220 -65.908 58.610 1.00 57.15 233 PRO F C 1
ATOM 17872 O O . PRO F 1 233 ? -75.672 -66.923 58.084 1.00 56.45 233 PRO F O 1
ATOM 17876 N N . LEU F 1 234 ? -73.927 -65.713 58.917 1.00 61.89 234 LEU F N 1
ATOM 17877 C CA . LEU F 1 234 ? -72.876 -66.668 58.605 1.00 66.98 234 LEU F CA 1
ATOM 17878 C C . LEU F 1 234 ? -73.127 -67.965 59.375 1.00 66.86 234 LEU F C 1
ATOM 17879 O O . LEU F 1 234 ? -72.924 -69.045 58.841 1.00 71.93 234 LEU F O 1
ATOM 17884 N N . SER F 1 235 ? -73.594 -67.887 60.621 1.00 69.09 235 SER F N 1
ATOM 17885 C CA . SER F 1 235 ? -73.886 -69.151 61.282 1.00 73.38 235 SER F CA 1
ATOM 17886 C C . SER F 1 235 ? -75.335 -69.187 61.745 1.00 72.42 235 SER F C 1
ATOM 17887 O O . SER F 1 235 ? -75.921 -68.150 62.059 1.00 70.96 235 SER F O 1
ATOM 17890 N N . ASN F 1 236 ? -75.895 -70.398 61.755 1.00 73.88 236 ASN F N 1
ATOM 17891 C CA . ASN F 1 236 ? -77.246 -70.632 62.236 1.00 75.54 236 ASN F CA 1
ATOM 17892 C C . ASN F 1 236 ? -78.227 -69.813 61.395 1.00 71.86 236 ASN F C 1
ATOM 17893 O O . ASN F 1 236 ? -79.117 -69.155 61.940 1.00 65.80 236 ASN F O 1
ATOM 17898 N N . ALA F 1 237 ? -78.050 -69.868 60.065 1.00 72.23 237 ALA F N 1
ATOM 17899 C CA . ALA F 1 237 ? -78.961 -69.219 59.131 1.00 72.11 237 ALA F CA 1
ATOM 17900 C C . ALA F 1 237 ? -80.342 -69.885 59.196 1.00 75.60 237 ALA F C 1
ATOM 17901 O O . ALA F 1 237 ? -81.336 -69.297 58.763 1.00 74.44 237 ALA F O 1
ATOM 17903 N N . ALA F 1 238 ? -80.393 -71.104 59.770 1.00 74.05 238 ALA F N 1
ATOM 17904 C CA . ALA F 1 238 ? -81.613 -71.896 59.851 1.00 73.17 238 ALA F CA 1
ATOM 17905 C C . ALA F 1 238 ? -82.641 -71.226 60.768 1.00 73.09 238 ALA F C 1
ATOM 17906 O O . ALA F 1 238 ? -83.819 -71.140 60.427 1.00 73.98 238 ALA F O 1
ATOM 17908 N N . GLU F 1 239 ? -82.193 -70.696 61.911 1.00 73.76 239 GLU F N 1
ATOM 17909 C CA . GLU F 1 239 ? -83.150 -70.237 62.904 1.00 71.93 239 GLU F CA 1
ATOM 17910 C C . GLU F 1 239 ? -83.025 -68.730 63.160 1.00 69.50 239 GLU F C 1
ATOM 17911 O O . GLU F 1 239 ? -83.881 -68.161 63.824 1.00 72.34 239 GLU F O 1
ATOM 17917 N N . ASN F 1 240 ? -81.985 -68.075 62.631 1.00 65.01 240 ASN F N 1
ATOM 17918 C CA . ASN F 1 240 ? -81.734 -66.675 62.958 1.00 67.14 240 ASN F CA 1
ATOM 17919 C C . ASN F 1 240 ? -81.687 -65.802 61.707 1.00 67.91 240 ASN F C 1
ATOM 17920 O O . ASN F 1 240 ? -81.308 -66.287 60.636 1.00 68.46 240 ASN F O 1
ATOM 17925 N N . ASP F 1 241 ? -82.035 -64.510 61.882 1.00 63.48 241 ASP F N 1
ATOM 17926 C CA . ASP F 1 241 ? -81.755 -63.473 60.892 1.00 59.24 241 ASP F CA 1
ATOM 17927 C C . ASP F 1 241 ? -80.726 -62.467 61.414 1.00 53.20 241 ASP F C 1
ATOM 17928 O O . ASP F 1 241 ? -80.722 -62.140 62.606 1.00 48.31 241 ASP F O 1
ATOM 17933 N N . TYR F 1 242 ? -79.877 -61.967 60.496 1.00 49.37 242 TYR F N 1
ATOM 17934 C CA . TYR F 1 242 ? -79.094 -60.769 60.756 1.00 46.11 242 TYR F CA 1
ATOM 17935 C C . TYR F 1 242 ? -79.945 -59.574 60.326 1.00 44.57 242 TYR F C 1
ATOM 17936 O O . TYR F 1 242 ? -80.150 -59.369 59.122 1.00 43.51 242 TYR F O 1
ATOM 17945 N N . VAL F 1 243 ? -80.471 -58.836 61.319 1.00 42.85 243 VAL F N 1
ATOM 17946 C CA . VAL F 1 243 ? -81.399 -57.720 61.115 1.00 40.99 243 VAL F CA 1
ATOM 17947 C C . VAL F 1 243 ? -80.650 -56.399 61.230 1.00 40.40 243 VAL F C 1
ATOM 17948 O O . VAL F 1 243 ? -80.141 -56.078 62.305 1.00 40.04 243 VAL F O 1
ATOM 17952 N N . ARG F 1 244 ? -80.634 -55.645 60.129 1.00 36.80 244 ARG F N 1
ATOM 17953 C CA . ARG F 1 244 ? -80.168 -54.264 60.157 1.00 39.58 244 ARG F CA 1
ATOM 17954 C C . ARG F 1 244 ? -81.386 -53.358 59.982 1.00 37.19 244 ARG F C 1
ATOM 17955 O O . ARG F 1 244 ? -82.036 -53.418 58.952 1.00 36.36 244 ARG F O 1
ATOM 17963 N N . SER F 1 245 ? -81.705 -52.542 60.984 1.00 36.58 245 SER F N 1
ATOM 17964 C CA . SER F 1 245 ? -82.864 -51.665 60.876 1.00 35.59 245 SER F CA 1
ATOM 17965 C C . SER F 1 245 ? -82.387 -50.225 60.680 1.00 32.21 245 SER F C 1
ATOM 17966 O O . SER F 1 245 ? -81.527 -49.774 61.424 1.00 32.70 245 SER F O 1
ATOM 17969 N N . THR F 1 246 ? -82.920 -49.524 59.683 1.00 31.56 246 THR F N 1
ATOM 17970 C CA . THR F 1 246 ? -82.661 -48.102 59.461 1.00 30.20 246 THR F CA 1
ATOM 17971 C C . THR F 1 246 ? -83.945 -47.317 59.731 1.00 32.10 246 THR F C 1
ATOM 17972 O O . THR F 1 246 ? -85.055 -47.801 59.532 1.00 33.02 246 THR F O 1
ATOM 17976 N N . VAL F 1 247 ? -83.803 -46.134 60.292 1.00 31.30 247 VAL F N 1
ATOM 17977 C CA . VAL F 1 247 ? -84.975 -45.316 60.551 1.00 31.86 247 VAL F CA 1
ATOM 17978 C C . VAL F 1 247 ? -84.892 -44.137 59.590 1.00 32.52 247 VAL F C 1
ATOM 17979 O O . VAL F 1 247 ? -83.912 -43.393 59.545 1.00 32.99 247 VAL F O 1
ATOM 17983 N N . PHE F 1 248 ? -85.956 -43.951 58.835 1.00 32.23 248 PHE F N 1
ATOM 17984 C CA . PHE F 1 248 ? -86.152 -42.727 58.090 1.00 30.40 248 PHE F CA 1
ATOM 17985 C C . PHE F 1 248 ? -86.894 -41.724 58.976 1.00 30.85 248 PHE F C 1
ATOM 17986 O O . PHE F 1 248 ? -88.007 -42.007 59.398 1.00 34.49 248 PHE F O 1
ATOM 17994 N N . VAL F 1 249 ? -86.296 -40.549 59.227 1.00 29.27 249 VAL F N 1
ATOM 17995 C CA . VAL F 1 249 ? -86.954 -39.476 59.965 1.00 29.99 249 VAL F CA 1
ATOM 17996 C C . VAL F 1 249 ? -87.203 -38.322 59.011 1.00 30.72 249 VAL F C 1
ATOM 17997 O O . VAL F 1 249 ? -86.290 -37.602 58.649 1.00 31.45 249 VAL F O 1
ATOM 18001 N N . ALA F 1 250 ? -88.436 -38.227 58.532 1.00 31.39 250 ALA F N 1
ATOM 18002 C CA . ALA F 1 250 ? -88.797 -37.264 57.513 1.00 30.99 250 ALA F CA 1
ATOM 18003 C C . ALA F 1 250 ? -88.403 -35.873 58.017 1.00 31.89 250 ALA F C 1
ATOM 18004 O O . ALA F 1 250 ? -88.428 -35.581 59.208 1.00 30.76 250 ALA F O 1
ATOM 18006 N N . PRO F 1 251 ? -88.091 -34.900 57.142 1.00 31.44 251 PRO F N 1
ATOM 18007 C CA . PRO F 1 251 ? -88.070 -35.117 55.698 1.00 29.64 251 PRO F CA 1
ATOM 18008 C C . PRO F 1 251 ? -86.844 -35.868 55.177 1.00 29.14 251 PRO F C 1
ATOM 18009 O O . PRO F 1 251 ? -86.935 -36.428 54.098 1.00 28.35 251 PRO F O 1
ATOM 18013 N N . ALA F 1 252 ? -85.685 -35.805 55.868 1.00 28.74 252 ALA F N 1
ATOM 18014 C CA . ALA F 1 252 ? -84.430 -36.054 55.153 1.00 28.18 252 ALA F CA 1
ATOM 18015 C C . ALA F 1 252 ? -83.271 -36.486 56.063 1.00 29.57 252 ALA F C 1
ATOM 18016 O O . ALA F 1 252 ? -82.113 -36.120 55.822 1.00 30.55 252 ALA F O 1
ATOM 18018 N N . THR F 1 253 ? -83.582 -37.315 57.070 1.00 29.63 253 THR F N 1
ATOM 18019 C CA . THR F 1 253 ? -82.658 -37.846 58.043 1.00 27.94 253 THR F CA 1
ATOM 18020 C C . THR F 1 253 ? -82.796 -39.368 57.997 1.00 28.94 253 THR F C 1
ATOM 18021 O O . THR F 1 253 ? -83.925 -39.863 57.894 1.00 27.04 253 THR F O 1
ATOM 18025 N N . ALA F 1 254 ? -81.658 -40.078 57.991 1.00 27.59 254 ALA F N 1
ATOM 18026 C CA . ALA F 1 254 ? -81.613 -41.529 58.132 1.00 28.42 254 ALA F CA 1
ATOM 18027 C C . ALA F 1 254 ? -80.734 -41.872 59.325 1.00 29.80 254 ALA F C 1
ATOM 18028 O O . ALA F 1 254 ? -79.596 -41.397 59.421 1.00 29.57 254 ALA F O 1
ATOM 18030 N N . LEU F 1 255 ? -81.320 -42.630 60.249 1.00 29.25 255 LEU F N 1
ATOM 18031 C CA . LEU F 1 255 ? -80.548 -43.266 61.305 1.00 31.93 255 LEU F CA 1
ATOM 18032 C C . LEU F 1 255 ? -80.158 -44.606 60.724 1.00 31.50 255 LEU F C 1
ATOM 18033 O O . LEU F 1 255 ? -81.005 -45.448 60.462 1.00 33.59 255 LEU F O 1
ATOM 18038 N N . ILE F 1 256 ? -78.865 -44.752 60.502 1.00 33.44 256 ILE F N 1
ATOM 18039 C CA . ILE F 1 256 ? -78.291 -45.830 59.751 1.00 33.69 256 ILE F CA 1
ATOM 18040 C C . ILE F 1 256 ? -77.878 -46.872 60.780 1.00 31.75 256 ILE F C 1
ATOM 18041 O O . ILE F 1 256 ? -77.686 -46.533 61.937 1.00 32.53 256 ILE F O 1
ATOM 18046 N N . PRO F 1 257 ? -77.779 -48.180 60.467 1.00 33.19 257 PRO F N 1
ATOM 18047 C CA . PRO F 1 257 ? -77.523 -49.161 61.529 1.00 33.78 257 PRO F CA 1
ATOM 18048 C C . PRO F 1 257 ? -76.197 -48.832 62.201 1.00 35.06 257 PRO F C 1
ATOM 18049 O O . PRO F 1 257 ? -75.244 -48.471 61.522 1.00 35.19 257 PRO F O 1
ATOM 18053 N N . PRO F 1 258 ? -76.084 -48.916 63.541 1.00 36.76 258 PRO F N 1
ATOM 18054 C CA . PRO F 1 258 ? -74.832 -48.547 64.219 1.00 38.36 258 PRO F CA 1
ATOM 18055 C C . PRO F 1 258 ? -73.810 -49.663 63.971 1.00 39.54 258 PRO F C 1
ATOM 18056 O O . PRO F 1 258 ? -74.164 -50.659 63.346 1.00 38.68 258 PRO F O 1
ATOM 18060 N N . ASN F 1 259 ? -72.551 -49.492 64.430 1.00 37.40 259 ASN F N 1
ATOM 18061 C CA . ASN F 1 259 ? -71.588 -50.580 64.598 1.00 37.71 259 ASN F CA 1
ATOM 18062 C C . ASN F 1 259 ? -71.614 -51.018 66.075 1.00 38.97 259 ASN F C 1
ATOM 18063 O O . ASN F 1 259 ? -72.540 -50.669 66.816 1.00 40.21 259 ASN F O 1
ATOM 18068 N N . ASN F 1 260 ? -70.581 -51.737 66.532 1.00 42.09 260 ASN F N 1
ATOM 18069 C CA . ASN F 1 260 ? -70.579 -52.236 67.904 1.00 45.71 260 ASN F CA 1
ATOM 18070 C C . ASN F 1 260 ? -70.178 -51.166 68.915 1.00 45.95 260 ASN F C 1
ATOM 18071 O O . ASN F 1 260 ? -70.309 -51.400 70.120 1.00 48.69 260 ASN F O 1
ATOM 18076 N N . LEU F 1 261 ? -69.670 -50.022 68.430 1.00 39.92 261 LEU F N 1
ATOM 18077 C CA . LEU F 1 261 ? -69.069 -49.019 69.297 1.00 36.25 261 LEU F CA 1
ATOM 18078 C C . LEU F 1 261 ? -69.884 -47.733 69.321 1.00 35.20 261 LEU F C 1
ATOM 18079 O O . LEU F 1 261 ? -69.994 -47.084 70.372 1.00 38.57 261 LEU F O 1
ATOM 18084 N N . TYR F 1 262 ? -70.462 -47.326 68.172 1.00 32.04 262 TYR F N 1
ATOM 18085 C CA . TYR F 1 262 ? -71.079 -46.009 68.122 1.00 29.76 262 TYR F CA 1
ATOM 18086 C C . TYR F 1 262 ? -72.138 -46.006 67.029 1.00 30.41 262 TYR F C 1
ATOM 18087 O O . TYR F 1 262 ? -72.155 -46.933 66.212 1.00 32.06 262 TYR F O 1
ATOM 18096 N N . ASN F 1 263 ? -72.945 -44.934 67.003 1.00 28.40 263 ASN F N 1
ATOM 18097 C CA . ASN F 1 263 ? -74.118 -44.785 66.152 1.00 30.42 263 ASN F CA 1
ATOM 18098 C C . ASN F 1 263 ? -73.705 -43.914 64.973 1.00 30.62 263 ASN F C 1
ATOM 18099 O O . ASN F 1 263 ? -72.726 -43.165 65.062 1.00 30.30 263 ASN F O 1
ATOM 18104 N N . VAL F 1 264 ? -74.446 -44.074 63.872 1.00 29.96 264 VAL F N 1
ATOM 18105 C CA . VAL F 1 264 ? -74.212 -43.370 62.620 1.00 27.88 264 VAL F CA 1
ATOM 18106 C C . VAL F 1 264 ? -75.519 -42.776 62.135 1.00 27.17 264 VAL F C 1
ATOM 18107 O O . VAL F 1 264 ? -76.554 -43.435 62.140 1.00 25.91 264 VAL F O 1
ATOM 18111 N N . ALA F 1 265 ? -75.492 -41.478 61.860 1.00 27.81 265 ALA F N 1
ATOM 18112 C CA . ALA F 1 265 ? -76.673 -40.826 61.307 1.00 29.85 265 ALA F CA 1
ATOM 18113 C C . ALA F 1 265 ? -76.298 -39.954 60.109 1.00 30.70 265 ALA F C 1
ATOM 18114 O O . ALA F 1 265 ? -75.137 -39.532 59.969 1.00 29.37 265 ALA F O 1
ATOM 18116 N N . ASN F 1 266 ? -77.322 -39.621 59.308 1.00 29.05 266 ASN F N 1
ATOM 18117 C CA . ASN F 1 266 ? -77.186 -38.799 58.111 1.00 27.79 266 ASN F CA 1
ATOM 18118 C C . ASN F 1 266 ? -78.309 -37.781 58.155 1.00 29.83 266 ASN F C 1
ATOM 18119 O O . ASN F 1 266 ? -79.490 -38.188 58.211 1.00 28.31 266 ASN F O 1
ATOM 18124 N N . ILE F 1 267 ? -77.960 -36.483 58.140 1.00 28.84 267 ILE F N 1
ATOM 18125 C CA . ILE F 1 267 ? -79.018 -35.518 57.864 1.00 29.77 267 ILE F CA 1
ATOM 18126 C C . ILE F 1 267 ? -78.670 -34.691 56.616 1.00 28.88 267 ILE F C 1
ATOM 18127 O O . ILE F 1 267 ? -77.536 -34.248 56.499 1.00 28.16 267 ILE F O 1
ATOM 18132 N N . ASN F 1 268 ? -79.647 -34.493 55.717 1.00 25.71 268 ASN F N 1
ATOM 18133 C CA . ASN F 1 268 ? -79.415 -33.807 54.473 1.00 26.86 268 ASN F CA 1
ATOM 18134 C C . ASN F 1 268 ? -80.263 -32.536 54.435 1.00 29.73 268 ASN F C 1
ATOM 18135 O O . ASN F 1 268 ? -81.466 -32.587 54.739 1.00 32.44 268 ASN F O 1
ATOM 18140 N N . VAL F 1 269 ? -79.631 -31.412 54.085 1.00 27.01 269 VAL F N 1
ATOM 18141 C CA . VAL F 1 269 ? -80.344 -30.143 54.005 1.00 25.86 269 VAL F CA 1
ATOM 18142 C C . VAL F 1 269 ? -80.245 -29.634 52.573 1.00 26.99 269 VAL F C 1
ATOM 18143 O O . VAL F 1 269 ? -79.168 -29.333 52.087 1.00 25.70 269 VAL F O 1
ATOM 18147 N N . PRO F 1 270 ? -81.392 -29.424 51.894 1.00 27.04 270 PRO F N 1
ATOM 18148 C CA . PRO F 1 270 ? -81.362 -28.846 50.563 1.00 26.56 270 PRO F CA 1
ATOM 18149 C C . PRO F 1 270 ? -80.818 -27.424 50.613 1.00 29.42 270 PRO F C 1
ATOM 18150 O O . PRO F 1 270 ? -81.443 -26.516 51.202 1.00 30.49 270 PRO F O 1
ATOM 18154 N N . MET F 1 271 ? -79.740 -27.184 49.851 1.00 28.06 271 MET F N 1
ATOM 18155 C CA . MET F 1 271 ? -79.293 -25.798 49.754 1.00 27.79 271 MET F CA 1
ATOM 18156 C C . MET F 1 271 ? -80.183 -25.090 48.747 1.00 27.60 271 MET F C 1
ATOM 18157 O O . MET F 1 271 ? -80.457 -23.883 48.891 1.00 25.79 271 MET F O 1
ATOM 18162 N N . ASP F 1 272 ? -80.566 -25.854 47.718 1.00 27.12 272 ASP F N 1
ATOM 18163 C CA . ASP F 1 272 ? -81.476 -25.399 46.657 1.00 25.28 272 ASP F CA 1
ATOM 18164 C C . ASP F 1 272 ? -81.868 -26.663 45.890 1.00 28.22 272 ASP F C 1
ATOM 18165 O O . ASP F 1 272 ? -81.631 -27.775 46.394 1.00 27.01 272 ASP F O 1
ATOM 18170 N N . ASP F 1 273 ? -82.389 -26.521 44.652 1.00 25.94 273 ASP F N 1
ATOM 18171 C CA . ASP F 1 273 ? -82.970 -27.661 43.986 1.00 27.73 273 ASP F CA 1
ATOM 18172 C C . ASP F 1 273 ? -81.883 -28.631 43.545 1.00 27.58 273 ASP F C 1
ATOM 18173 O O . ASP F 1 273 ? -82.174 -29.817 43.348 1.00 26.09 273 ASP F O 1
ATOM 18178 N N . THR F 1 274 ? -80.648 -28.140 43.380 1.00 25.10 274 THR F N 1
ATOM 18179 C CA . THR F 1 274 ? -79.673 -29.050 42.806 1.00 25.15 274 THR F CA 1
ATOM 18180 C C . THR F 1 274 ? -78.407 -29.188 43.651 1.00 23.90 274 THR F C 1
ATOM 18181 O O . THR F 1 274 ? -77.400 -29.650 43.133 1.00 25.57 274 THR F O 1
ATOM 18185 N N . ASN F 1 275 ? -78.465 -28.822 44.933 1.00 22.31 275 ASN F N 1
ATOM 18186 C CA . ASN F 1 275 ? -77.314 -28.855 45.813 1.00 23.82 275 ASN F CA 1
ATOM 18187 C C . ASN F 1 275 ? -77.811 -29.159 47.211 1.00 25.31 275 ASN F C 1
ATOM 18188 O O . ASN F 1 275 ? -78.878 -28.679 47.600 1.00 27.37 275 ASN F O 1
ATOM 18193 N N . THR F 1 276 ? -76.989 -29.895 47.965 1.00 24.39 276 THR F N 1
ATOM 18194 C CA . THR F 1 276 ? -77.427 -30.368 49.257 1.00 23.47 276 THR F CA 1
ATOM 18195 C C . THR F 1 276 ? -76.255 -30.259 50.219 1.00 23.86 276 THR F C 1
ATOM 18196 O O . THR F 1 276 ? -75.142 -30.633 49.845 1.00 24.51 276 THR F O 1
ATOM 18200 N N . ALA F 1 277 ? -76.541 -29.823 51.452 1.00 23.29 277 ALA F N 1
ATOM 18201 C CA . ALA F 1 277 ? -75.566 -29.961 52.531 1.00 24.57 277 ALA F CA 1
ATOM 18202 C C . ALA F 1 277 ? -75.739 -31.335 53.172 1.00 24.87 277 ALA F C 1
ATOM 18203 O O . ALA F 1 277 ? -76.766 -31.597 53.779 1.00 24.91 277 ALA F O 1
ATOM 18205 N N . PHE F 1 278 ? -74.743 -32.203 53.004 1.00 22.58 278 PHE F N 1
ATOM 18206 C CA . PHE F 1 278 ? -74.794 -33.533 53.568 1.00 23.70 278 PHE F CA 1
ATOM 18207 C C . PHE F 1 278 ? -73.995 -33.560 54.884 1.00 23.86 278 PHE F C 1
ATOM 18208 O O . PHE F 1 278 ? -72.833 -33.159 54.892 1.00 23.27 278 PHE F O 1
ATOM 18216 N N . TYR F 1 279 ? -74.623 -34.004 55.982 1.00 21.67 279 TYR F N 1
ATOM 18217 C CA . TYR F 1 279 ? -73.963 -34.179 57.272 1.00 24.43 279 TYR F CA 1
ATOM 18218 C C . TYR F 1 279 ? -73.992 -35.669 57.639 1.00 26.76 279 TYR F C 1
ATOM 18219 O O . TYR F 1 279 ? -75.073 -36.297 57.655 1.00 25.97 279 TYR F O 1
ATOM 18228 N N . PHE F 1 280 ? -72.790 -36.232 57.852 1.00 26.30 280 PHE F N 1
ATOM 18229 C CA . PHE F 1 280 ? -72.578 -37.648 58.110 1.00 26.22 280 PHE F CA 1
ATOM 18230 C C . PHE F 1 280 ? -71.952 -37.755 59.510 1.00 29.04 280 PHE F C 1
ATOM 18231 O O . PHE F 1 280 ? -70.853 -37.203 59.746 1.00 28.29 280 PHE F O 1
ATOM 18239 N N . ILE F 1 281 ? -72.731 -38.341 60.444 1.00 25.34 281 ILE F N 1
ATOM 18240 C CA . ILE F 1 281 ? -72.562 -38.165 61.875 1.00 28.09 281 ILE F CA 1
ATOM 18241 C C . ILE F 1 281 ? -72.238 -39.482 62.590 1.00 30.09 281 ILE F C 1
ATOM 18242 O O . ILE F 1 281 ? -73.000 -40.451 62.494 1.00 31.62 281 ILE F O 1
ATOM 18247 N N . ALA F 1 282 ? -71.094 -39.487 63.326 1.00 29.90 282 ALA F N 1
ATOM 18248 C CA . ALA F 1 282 ? -70.739 -40.513 64.300 1.00 27.78 282 ALA F CA 1
ATOM 18249 C C . ALA F 1 282 ? -71.095 -39.961 65.677 1.00 29.39 282 ALA F C 1
ATOM 18250 O O . ALA F 1 282 ? -70.675 -38.877 66.046 1.00 27.68 282 ALA F O 1
ATOM 18252 N N . TRP F 1 283 ? -71.893 -40.712 66.441 1.00 30.20 283 TRP F N 1
ATOM 18253 C CA . TRP F 1 283 ? -72.297 -40.236 67.750 1.00 31.74 283 TRP F CA 1
ATOM 18254 C C . TRP F 1 283 ? -72.388 -41.432 68.688 1.00 31.61 283 TRP F C 1
ATOM 18255 O O . TRP F 1 283 ? -72.736 -42.544 68.280 1.00 29.84 283 TRP F O 1
ATOM 18266 N N . GLY F 1 284 ? -72.089 -41.136 69.947 1.00 31.75 284 GLY F N 1
ATOM 18267 C CA . GLY F 1 284 ? -72.158 -42.105 71.027 1.00 33.72 284 GLY F CA 1
ATOM 18268 C C . GLY F 1 284 ? -71.428 -41.591 72.268 1.00 33.93 284 GLY F C 1
ATOM 18269 O O . GLY F 1 284 ? -71.208 -40.384 72.438 1.00 33.22 284 GLY F O 1
ATOM 18270 N N . HIS F 1 285 ? -71.046 -42.547 73.115 1.00 35.12 285 HIS F N 1
ATOM 18271 C CA . HIS F 1 285 ? -70.255 -42.253 74.289 1.00 39.68 285 HIS F CA 1
ATOM 18272 C C . HIS F 1 285 ? -68.871 -41.779 73.822 1.00 39.59 285 HIS F C 1
ATOM 18273 O O . HIS F 1 285 ? -68.279 -42.431 72.961 1.00 35.79 285 HIS F O 1
ATOM 18280 N N . PRO F 1 286 ? -68.336 -40.653 74.364 1.00 38.15 286 PRO F N 1
ATOM 18281 C CA . PRO F 1 286 ? -66.995 -40.150 74.013 1.00 39.28 286 PRO F CA 1
ATOM 18282 C C . PRO F 1 286 ? -65.877 -41.187 74.000 1.00 40.07 286 PRO F C 1
ATOM 18283 O O . PRO F 1 286 ? -64.926 -41.144 73.206 1.00 39.55 286 PRO F O 1
ATOM 18287 N N . SER F 1 287 ? -65.994 -42.146 74.903 1.00 39.77 287 SER F N 1
ATOM 18288 C CA . SER F 1 287 ? -64.904 -43.100 74.989 1.00 40.88 287 SER F CA 1
ATOM 18289 C C . SER F 1 287 ? -64.966 -44.073 73.820 1.00 36.41 287 SER F C 1
ATOM 18290 O O . SER F 1 287 ? -64.008 -44.777 73.585 1.00 37.02 287 SER F O 1
ATOM 18293 N N . GLN F 1 288 ? -66.094 -44.148 73.115 1.00 38.92 288 GLN F N 1
ATOM 18294 C CA . GLN F 1 288 ? -66.265 -45.177 72.094 1.00 38.99 288 GLN F CA 1
ATOM 18295 C C . GLN F 1 288 ? -66.446 -44.569 70.700 1.00 35.96 288 GLN F C 1
ATOM 18296 O O . GLN F 1 288 ? -66.634 -45.279 69.726 1.00 35.99 288 GLN F O 1
ATOM 18302 N N . THR F 1 289 ? -66.354 -43.248 70.580 1.00 31.77 289 THR F N 1
ATOM 18303 C CA . THR F 1 289 ? -66.771 -42.608 69.349 1.00 32.44 289 THR F CA 1
ATOM 18304 C C . THR F 1 289 ? -65.612 -41.801 68.810 1.00 29.98 289 THR F C 1
ATOM 18305 O O . THR F 1 289 ? -65.116 -41.012 69.585 1.00 29.96 289 THR F O 1
ATOM 18309 N N . PRO F 1 290 ? -65.252 -41.822 67.493 1.00 28.32 290 PRO F N 1
ATOM 18310 C CA . PRO F 1 290 ? -64.063 -41.091 67.047 1.00 25.63 290 PRO F CA 1
ATOM 18311 C C . PRO F 1 290 ? -64.345 -39.603 67.201 1.00 26.17 290 PRO F C 1
ATOM 18312 O O . PRO F 1 290 ? -65.521 -39.155 67.179 1.00 27.57 290 PRO F O 1
ATOM 18316 N N . GLU F 1 291 ? -63.256 -38.853 67.340 1.00 25.58 291 GLU F N 1
ATOM 18317 C CA . GLU F 1 291 ? -63.280 -37.405 67.240 1.00 26.59 291 GLU F CA 1
ATOM 18318 C C . GLU F 1 291 ? -63.456 -36.962 65.784 1.00 25.66 291 GLU F C 1
ATOM 18319 O O . GLU F 1 291 ? -63.258 -37.759 64.862 1.00 26.25 291 GLU F O 1
ATOM 18325 N N . THR F 1 292 ? -63.725 -35.661 65.596 1.00 23.78 292 THR F N 1
ATOM 18326 C CA . THR F 1 292 ? -64.129 -35.097 64.327 1.00 25.14 292 THR F CA 1
ATOM 18327 C C . THR F 1 292 ? -63.104 -35.423 63.255 1.00 23.48 292 THR F C 1
ATOM 18328 O O . THR F 1 292 ? -63.443 -36.017 62.250 1.00 24.54 292 THR F O 1
ATOM 18332 N N . GLU F 1 293 ? -61.824 -35.108 63.503 1.00 25.15 293 GLU F N 1
ATOM 18333 C CA . GLU F 1 293 ? -60.803 -35.271 62.461 1.00 23.40 293 GLU F CA 1
ATOM 18334 C C . GLU F 1 293 ? -60.524 -36.737 62.222 1.00 22.88 293 GLU F C 1
ATOM 18335 O O . GLU F 1 293 ? -60.232 -37.106 61.099 1.00 23.93 293 GLU F O 1
ATOM 18341 N N . THR F 1 294 ? -60.679 -37.584 63.251 1.00 22.58 294 THR F N 1
ATOM 18342 C CA . THR F 1 294 ? -60.504 -39.017 63.022 1.00 24.01 294 THR F CA 1
ATOM 18343 C C . THR F 1 294 ? -61.610 -39.561 62.108 1.00 24.62 294 THR F C 1
ATOM 18344 O O . THR F 1 294 ? -61.338 -40.383 61.239 1.00 26.14 294 THR F O 1
ATOM 18348 N N . TRP F 1 295 ? -62.846 -39.130 62.362 1.00 22.45 295 TRP F N 1
ATOM 18349 C CA . TRP F 1 295 ? -64.011 -39.528 61.599 1.00 23.59 295 TRP F CA 1
ATOM 18350 C C . TRP F 1 295 ? -63.835 -39.068 60.138 1.00 22.67 295 TRP F C 1
ATOM 18351 O O . TRP F 1 295 ? -63.921 -39.902 59.231 1.00 26.17 295 TRP F O 1
ATOM 18362 N N . ARG F 1 296 ? -63.460 -37.800 59.945 1.00 20.93 296 ARG F N 1
ATOM 18363 C CA . ARG F 1 296 ? -63.255 -37.221 58.621 1.00 21.41 296 ARG F CA 1
ATOM 18364 C C . ARG F 1 296 ? -62.147 -37.954 57.871 1.00 22.40 296 ARG F C 1
ATOM 18365 O O . ARG F 1 296 ? -62.279 -38.168 56.685 1.00 21.97 296 ARG F O 1
ATOM 18373 N N . LYS F 1 297 ? -61.064 -38.338 58.552 1.00 24.35 297 LYS F N 1
ATOM 18374 C CA . LYS F 1 297 ? -59.980 -39.034 57.885 1.00 26.02 297 LYS F CA 1
ATOM 18375 C C . LYS F 1 297 ? -60.462 -40.430 57.498 1.00 26.38 297 LYS F C 1
ATOM 18376 O O . LYS F 1 297 ? -60.286 -40.889 56.366 1.00 25.33 297 LYS F O 1
ATOM 18382 N N . PHE F 1 298 ? -61.094 -41.108 58.447 1.00 23.51 298 PHE F N 1
ATOM 18383 C CA . PHE F 1 298 ? -61.688 -42.375 58.102 1.00 27.93 298 PHE F CA 1
ATOM 18384 C C . PHE F 1 298 ? -62.608 -42.327 56.855 1.00 27.87 298 PHE F C 1
ATOM 18385 O O . PHE F 1 298 ? -62.607 -43.255 56.058 1.00 28.10 298 PHE F O 1
ATOM 18393 N N . LEU F 1 299 ? -63.414 -41.278 56.694 1.00 25.92 299 LEU F N 1
ATOM 18394 C CA . LEU F 1 299 ? -64.416 -41.230 55.631 1.00 26.17 299 LEU F CA 1
ATOM 18395 C C . LEU F 1 299 ? -63.810 -40.578 54.378 1.00 25.94 299 LEU F C 1
ATOM 18396 O O . LEU F 1 299 ? -64.487 -40.552 53.349 1.00 25.13 299 LEU F O 1
ATOM 18401 N N . ARG F 1 300 ? -62.558 -40.075 54.486 1.00 24.65 300 ARG F N 1
ATOM 18402 C CA . ARG F 1 300 ? -61.893 -39.219 53.516 1.00 24.50 300 ARG F CA 1
ATOM 18403 C C . ARG F 1 300 ? -62.752 -38.005 53.192 1.00 22.70 300 ARG F C 1
ATOM 18404 O O . ARG F 1 300 ? -63.152 -37.801 52.023 1.00 21.41 300 ARG F O 1
ATOM 18412 N N . GLN F 1 301 ? -63.041 -37.216 54.224 1.00 21.35 301 GLN F N 1
ATOM 18413 C CA . GLN F 1 301 ? -63.832 -35.994 54.088 1.00 21.57 301 GLN F CA 1
ATOM 18414 C C . GLN F 1 301 ? -63.114 -34.898 54.879 1.00 22.44 301 GLN F C 1
ATOM 18415 O O . GLN F 1 301 ? -63.749 -34.068 55.551 1.00 22.64 301 GLN F O 1
ATOM 18421 N N . THR F 1 302 ? -61.760 -34.890 54.781 1.00 24.20 302 THR F N 1
ATOM 18422 C CA . THR F 1 302 ? -60.905 -33.902 55.466 1.00 22.47 302 THR F CA 1
ATOM 18423 C C . THR F 1 302 ? -60.846 -32.582 54.689 1.00 21.54 302 THR F C 1
ATOM 18424 O O . THR F 1 302 ? -60.447 -32.539 53.494 1.00 18.90 302 THR F O 1
ATOM 18428 N N . VAL F 1 303 ? -61.153 -31.494 55.413 1.00 20.97 303 VAL F N 1
ATOM 18429 C CA . VAL F 1 303 ? -60.995 -30.194 54.791 1.00 22.85 303 VAL F CA 1
ATOM 18430 C C . VAL F 1 303 ? -59.517 -29.930 54.509 1.00 24.92 303 VAL F C 1
ATOM 18431 O O . VAL F 1 303 ? -58.676 -30.035 55.417 1.00 24.36 303 VAL F O 1
ATOM 18435 N N . GLY F 1 304 ? -59.209 -29.571 53.250 1.00 22.79 304 GLY F N 1
ATOM 18436 C CA . GLY F 1 304 ? -57.831 -29.277 52.929 1.00 21.71 304 GLY F CA 1
ATOM 18437 C C . GLY F 1 304 ? -57.179 -30.467 52.228 1.00 22.82 304 GLY F C 1
ATOM 18438 O O . GLY F 1 304 ? -56.112 -30.286 51.654 1.00 22.10 304 GLY F O 1
ATOM 18439 N N . VAL F 1 305 ? -57.759 -31.671 52.362 1.00 21.45 305 VAL F N 1
ATOM 18440 C CA . VAL F 1 305 ? -57.248 -32.889 51.727 1.00 21.52 305 VAL F CA 1
ATOM 18441 C C . VAL F 1 305 ? -58.275 -33.420 50.721 1.00 24.68 305 VAL F C 1
ATOM 18442 O O . VAL F 1 305 ? -58.042 -33.407 49.496 1.00 25.50 305 VAL F O 1
ATOM 18446 N N . ASP F 1 306 ? -59.475 -33.809 51.206 1.00 24.78 306 ASP F N 1
ATOM 18447 C CA . ASP F 1 306 ? -60.557 -34.266 50.329 1.00 21.41 306 ASP F CA 1
ATOM 18448 C C . ASP F 1 306 ? -61.494 -33.129 49.882 1.00 22.58 306 ASP F C 1
ATOM 18449 O O . ASP F 1 306 ? -62.132 -33.195 48.827 1.00 23.71 306 ASP F O 1
ATOM 18454 N N . LEU F 1 307 ? -61.623 -32.073 50.698 1.00 21.85 307 LEU F N 1
ATOM 18455 C CA . LEU F 1 307 ? -62.614 -31.031 50.482 1.00 20.84 307 LEU F CA 1
ATOM 18456 C C . LEU F 1 307 ? -61.845 -29.713 50.436 1.00 21.26 307 LEU F C 1
ATOM 18457 O O . LEU F 1 307 ? -60.755 -29.594 51.041 1.00 22.72 307 LEU F O 1
ATOM 18462 N N . ASP F 1 308 ? -62.445 -28.720 49.782 1.00 19.94 308 ASP F N 1
ATOM 18463 C CA . ASP F 1 308 ? -61.901 -27.378 49.833 1.00 23.29 308 ASP F CA 1
ATOM 18464 C C . ASP F 1 308 ? -62.382 -26.767 51.140 1.00 24.02 308 ASP F C 1
ATOM 18465 O O . ASP F 1 308 ? -63.094 -27.418 51.909 1.00 24.11 308 ASP F O 1
ATOM 18470 N N . GLN F 1 309 ? -62.041 -25.496 51.348 1.00 24.50 309 GLN F N 1
ATOM 18471 C CA . GLN F 1 309 ? -62.330 -24.755 52.565 1.00 27.84 309 GLN F CA 1
ATOM 18472 C C . GLN F 1 309 ? -63.836 -24.567 52.729 1.00 26.64 309 GLN F C 1
ATOM 18473 O O . GLN F 1 309 ? -64.238 -24.230 53.856 1.00 25.09 309 GLN F O 1
ATOM 18479 N N . ASN F 1 310 ? -64.615 -24.692 51.620 1.00 25.10 310 ASN F N 1
ATOM 18480 C CA . ASN F 1 310 ? -66.072 -24.613 51.682 1.00 25.74 310 ASN F CA 1
ATOM 18481 C C . ASN F 1 310 ? -66.706 -26.005 51.827 1.00 25.55 310 ASN F C 1
ATOM 18482 O O . ASN F 1 310 ? -67.925 -26.113 51.708 1.00 25.28 310 ASN F O 1
ATOM 18487 N N . TYR F 1 311 ? -65.893 -27.053 52.073 1.00 24.58 311 TYR F N 1
ATOM 18488 C CA . TYR F 1 311 ? -66.432 -28.400 52.259 1.00 24.58 311 TYR F CA 1
ATOM 18489 C C . TYR F 1 311 ? -67.026 -28.916 50.933 1.00 23.53 311 TYR F C 1
ATOM 18490 O O . TYR F 1 311 ? -67.843 -29.859 50.950 1.00 23.80 311 TYR F O 1
ATOM 18499 N N . ARG F 1 312 ? -66.551 -28.393 49.796 1.00 21.86 312 ARG F N 1
ATOM 18500 C CA . ARG F 1 312 ? -66.904 -28.971 48.506 1.00 23.14 312 ARG F CA 1
ATOM 18501 C C . ARG F 1 312 ? -65.877 -30.040 48.143 1.00 24.25 312 ARG F C 1
ATOM 18502 O O . ARG F 1 312 ? -64.675 -29.867 48.337 1.00 25.37 312 ARG F O 1
ATOM 18510 N N . PRO F 1 313 ? -66.316 -31.208 47.639 1.00 25.30 313 PRO F N 1
ATOM 18511 C CA . PRO F 1 313 ? -65.403 -32.296 47.295 1.00 25.27 313 PRO F CA 1
ATOM 18512 C C . PRO F 1 313 ? -64.441 -31.941 46.166 1.00 25.25 313 PRO F C 1
ATOM 18513 O O . PRO F 1 313 ? -64.846 -31.360 45.161 1.00 22.40 313 PRO F O 1
ATOM 18517 N N . LEU F 1 314 ? -63.168 -32.323 46.340 1.00 24.67 314 LEU F N 1
ATOM 18518 C CA . LEU F 1 314 ? -62.236 -32.183 45.235 1.00 24.47 314 LEU F CA 1
ATOM 18519 C C . LEU F 1 314 ? -62.426 -33.333 44.270 1.00 22.88 314 LEU F C 1
ATOM 18520 O O . LEU F 1 314 ? -61.973 -33.246 43.132 1.00 23.52 314 LEU F O 1
ATOM 18525 N N . ARG F 1 315 ? -62.971 -34.457 44.741 1.00 23.99 315 ARG F N 1
ATOM 18526 C CA . ARG F 1 315 ? -63.323 -35.547 43.828 1.00 23.10 315 ARG F CA 1
ATOM 18527 C C . ARG F 1 315 ? -64.532 -35.101 42.977 1.00 23.98 315 ARG F C 1
ATOM 18528 O O . ARG F 1 315 ? -65.468 -34.461 43.489 1.00 25.10 315 ARG F O 1
ATOM 18536 N N . ASN F 1 316 ? -64.506 -35.363 41.655 1.00 23.11 316 ASN F N 1
ATOM 18537 C CA . ASN F 1 316 ? -65.623 -34.929 40.845 1.00 23.08 316 ASN F CA 1
ATOM 18538 C C . ASN F 1 316 ? -65.670 -35.762 39.569 1.00 24.51 316 ASN F C 1
ATOM 18539 O O . ASN F 1 316 ? -64.797 -36.610 39.358 1.00 22.69 316 ASN F O 1
ATOM 18544 N N . GLU F 1 317 ? -66.627 -35.429 38.657 1.00 25.77 317 GLU F N 1
ATOM 18545 C CA . GLU F 1 317 ? -66.777 -36.239 37.455 1.00 27.53 317 GLU F CA 1
ATOM 18546 C C . GLU F 1 317 ? -65.592 -36.118 36.520 1.00 26.12 317 GLU F C 1
ATOM 18547 O O . GLU F 1 317 ? -65.164 -37.137 35.940 1.00 27.37 317 GLU F O 1
ATOM 18553 N N . ALA F 1 318 ? -65.098 -34.883 36.369 1.00 26.15 318 ALA F N 1
ATOM 18554 C CA . ALA F 1 318 ? -63.898 -34.635 35.577 1.00 27.72 318 ALA F CA 1
ATOM 18555 C C . ALA F 1 318 ? -62.718 -35.498 36.030 1.00 29.34 318 ALA F C 1
ATOM 18556 O O . ALA F 1 318 ? -62.004 -36.002 35.173 1.00 30.77 318 ALA F O 1
ATOM 18558 N N . ASN F 1 319 ? -62.478 -35.680 37.342 1.00 28.57 319 ASN F N 1
ATOM 18559 C CA . ASN F 1 319 ? -61.336 -36.519 37.730 1.00 25.82 319 ASN F CA 1
ATOM 18560 C C . ASN F 1 319 ? -61.842 -37.926 38.071 1.00 26.31 319 ASN F C 1
ATOM 18561 O O . ASN F 1 319 ? -61.100 -38.765 38.582 1.00 25.56 319 ASN F O 1
ATOM 18566 N N . LYS F 1 320 ? -63.135 -38.180 37.826 1.00 26.78 320 LYS F N 1
ATOM 18567 C CA . LYS F 1 320 ? -63.686 -39.518 38.039 1.00 26.15 320 LYS F CA 1
ATOM 18568 C C . LYS F 1 320 ? -63.605 -39.940 39.503 1.00 25.06 320 LYS F C 1
ATOM 18569 O O . LYS F 1 320 ? -63.430 -41.131 39.812 1.00 23.65 320 LYS F O 1
ATOM 18575 N N . PHE F 1 321 ? -63.828 -38.967 40.388 1.00 22.32 321 PHE F N 1
ATOM 18576 C CA . PHE F 1 321 ? -63.776 -39.215 41.820 1.00 24.93 321 PHE F CA 1
ATOM 18577 C C . PHE F 1 321 ? -62.428 -39.877 42.212 1.00 25.42 321 PHE F C 1
ATOM 18578 O O . PHE F 1 321 ? -62.397 -40.672 43.147 1.00 26.57 321 PHE F O 1
ATOM 18586 N N . TRP F 1 322 ? -61.359 -39.617 41.433 1.00 23.65 322 TRP F N 1
ATOM 18587 C CA . TRP F 1 322 ? -60.053 -40.222 41.671 1.00 26.28 322 TRP F CA 1
ATOM 18588 C C . TRP F 1 322 ? -60.114 -41.757 41.598 1.00 27.57 322 TRP F C 1
ATOM 18589 O O . TRP F 1 322 ? -59.321 -42.447 42.220 1.00 26.83 322 TRP F O 1
ATOM 18600 N N . GLN F 1 323 ? -61.055 -42.316 40.850 1.00 26.03 323 GLN F N 1
ATOM 18601 C CA . GLN F 1 323 ? -61.125 -43.766 40.752 1.00 26.09 323 GLN F CA 1
ATOM 18602 C C . GLN F 1 323 ? -59.809 -44.338 40.180 1.00 25.74 323 GLN F C 1
ATOM 18603 O O . GLN F 1 323 ? -59.290 -43.917 39.169 1.00 25.03 323 GLN F O 1
ATOM 18609 N N . ASP F 1 324 ? -59.252 -45.338 40.836 1.00 26.84 324 ASP F N 1
ATOM 18610 C CA . ASP F 1 324 ? -57.983 -45.879 40.397 1.00 25.94 324 ASP F CA 1
ATOM 18611 C C . ASP F 1 324 ? -58.269 -47.270 39.849 1.00 27.33 324 ASP F C 1
ATOM 18612 O O . ASP F 1 324 ? -58.622 -48.183 40.618 1.00 25.82 324 ASP F O 1
ATOM 18617 N N . ARG F 1 325 ? -58.093 -47.412 38.524 1.00 25.58 325 ARG F N 1
ATOM 18618 C CA . ARG F 1 325 ? -58.442 -48.646 37.844 1.00 25.02 325 ARG F CA 1
ATOM 18619 C C . ARG F 1 325 ? -57.471 -49.766 38.196 1.00 26.07 325 ARG F C 1
ATOM 18620 O O . ARG F 1 325 ? -57.825 -50.961 38.142 1.00 24.11 325 ARG F O 1
ATOM 18628 N N . ASN F 1 326 ? -56.214 -49.390 38.512 1.00 26.20 326 ASN F N 1
ATOM 18629 C CA . ASN F 1 326 ? -55.272 -50.421 38.926 1.00 28.48 326 ASN F CA 1
ATOM 18630 C C . ASN F 1 326 ? -55.690 -51.004 40.277 1.00 27.27 326 ASN F C 1
ATOM 18631 O O . ASN F 1 326 ? -55.541 -52.210 40.502 1.00 27.24 326 ASN F O 1
ATOM 18636 N N . ALA F 1 327 ? -56.178 -50.144 41.183 1.00 25.51 327 ALA F N 1
ATOM 18637 C CA . ALA F 1 327 ? -56.684 -50.689 42.438 1.00 24.92 327 ALA F CA 1
ATOM 18638 C C . ALA F 1 327 ? -57.847 -51.649 42.191 1.00 26.06 327 ALA F C 1
ATOM 18639 O O . ALA F 1 327 ? -58.024 -52.595 42.984 1.00 25.38 327 ALA F O 1
ATOM 18641 N N . MET F 1 328 ? -58.675 -51.360 41.155 1.00 24.62 328 MET F N 1
ATOM 18642 C CA . MET F 1 328 ? -59.822 -52.230 40.871 1.00 25.81 328 MET F CA 1
ATOM 18643 C C . MET F 1 328 ? -59.352 -53.549 40.248 1.00 27.66 328 MET F C 1
ATOM 18644 O O . MET F 1 328 ? -59.868 -54.637 40.563 1.00 26.49 328 MET F O 1
ATOM 18649 N N . LYS F 1 329 ? -58.317 -53.461 39.423 1.00 28.64 329 LYS F N 1
ATOM 18650 C CA . LYS F 1 329 ? -57.751 -54.693 38.899 1.00 32.94 329 LYS F CA 1
ATOM 18651 C C . LYS F 1 329 ? -57.129 -55.494 40.043 1.00 33.13 329 LYS F C 1
ATOM 18652 O O . LYS F 1 329 ? -57.246 -56.700 40.028 1.00 32.26 329 LYS F O 1
ATOM 18658 N N . ALA F 1 330 ? -56.540 -54.822 41.040 1.00 30.92 330 ALA F N 1
ATOM 18659 C CA . ALA F 1 330 ? -55.946 -55.515 42.174 1.00 34.22 330 ALA F CA 1
ATOM 18660 C C . ALA F 1 330 ? -57.015 -56.068 43.128 1.00 38.23 330 ALA F C 1
ATOM 18661 O O . ALA F 1 330 ? -56.683 -56.774 44.081 1.00 40.78 330 ALA F O 1
ATOM 18663 N N . GLY F 1 331 ? -58.316 -55.801 42.900 1.00 35.90 331 GLY F N 1
ATOM 18664 C CA . GLY F 1 331 ? -59.255 -56.483 43.771 1.00 30.56 331 GLY F CA 1
ATOM 18665 C C . GLY F 1 331 ? -60.096 -55.514 44.605 1.00 32.95 331 GLY F C 1
ATOM 18666 O O . GLY F 1 331 ? -61.058 -55.938 45.231 1.00 33.16 331 GLY F O 1
ATOM 18667 N N . ASN F 1 332 ? -59.776 -54.212 44.590 1.00 28.85 332 ASN F N 1
ATOM 18668 C CA . ASN F 1 332 ? -60.567 -53.252 45.323 1.00 28.71 332 ASN F CA 1
ATOM 18669 C C . ASN F 1 332 ? -61.858 -52.997 44.533 1.00 30.37 332 ASN F C 1
ATOM 18670 O O . ASN F 1 332 ? -61.811 -52.811 43.305 1.00 31.45 332 ASN F O 1
ATOM 18675 N N . PHE F 1 333 ? -63.026 -52.975 45.208 1.00 28.99 333 PHE F N 1
ATOM 18676 C CA . PHE F 1 333 ? -64.251 -53.049 44.403 1.00 27.05 333 PHE F CA 1
ATOM 18677 C C . PHE F 1 333 ? -64.471 -51.784 43.557 1.00 25.08 333 PHE F C 1
ATOM 18678 O O . PHE F 1 333 ? -64.686 -51.870 42.344 1.00 24.78 333 PHE F O 1
ATOM 18686 N N . THR F 1 334 ? -64.370 -50.608 44.170 1.00 22.55 334 THR F N 1
ATOM 18687 C CA . THR F 1 334 ? -64.691 -49.378 43.456 1.00 23.79 334 THR F CA 1
ATOM 18688 C C . THR F 1 334 ? -63.459 -48.577 43.042 1.00 24.91 334 THR F C 1
ATOM 18689 O O . THR F 1 334 ? -63.563 -47.649 42.237 1.00 25.97 334 THR F O 1
ATOM 18693 N N . GLY F 1 335 ? -62.276 -48.929 43.575 1.00 24.26 335 GLY F N 1
ATOM 18694 C CA . GLY F 1 335 ? -61.114 -48.106 43.276 1.00 23.27 335 GLY F CA 1
ATOM 18695 C C . GLY F 1 335 ? -61.318 -46.670 43.740 1.00 21.94 335 GLY F C 1
ATOM 18696 O O . GLY F 1 335 ? -60.538 -45.798 43.380 1.00 22.99 335 GLY F O 1
ATOM 18697 N N . ILE F 1 336 ? -62.326 -46.412 44.586 1.00 22.23 336 ILE F N 1
ATOM 18698 C CA . ILE F 1 336 ? -62.541 -45.067 45.147 1.00 22.84 336 ILE F CA 1
ATOM 18699 C C . ILE F 1 336 ? -62.349 -45.136 46.670 1.00 24.06 336 ILE F C 1
ATOM 18700 O O . ILE F 1 336 ? -62.825 -46.095 47.317 1.00 24.00 336 ILE F O 1
ATOM 18705 N N . THR F 1 337 ? -61.693 -44.108 47.251 1.00 25.38 337 THR F N 1
ATOM 18706 C CA . THR F 1 337 ? -61.301 -44.170 48.654 1.00 25.42 337 THR F CA 1
ATOM 18707 C C . THR F 1 337 ? -62.249 -43.328 49.505 1.00 25.43 337 THR F C 1
ATOM 18708 O O . THR F 1 337 ? -62.511 -42.156 49.183 1.00 24.78 337 THR F O 1
ATOM 18712 N N . GLY F 1 338 ? -62.645 -43.899 50.654 1.00 24.58 338 GLY F N 1
ATOM 18713 C CA . GLY F 1 338 ? -63.637 -43.304 51.539 1.00 24.86 338 GLY F CA 1
ATOM 18714 C C . GLY F 1 338 ? -65.031 -43.808 51.154 1.00 25.95 338 GLY F C 1
ATOM 18715 O O . GLY F 1 338 ? -65.445 -43.521 50.052 1.00 25.24 338 GLY F O 1
ATOM 18716 N N . PHE F 1 339 ? -65.761 -44.515 52.047 1.00 25.08 339 PHE F N 1
ATOM 18717 C CA . PHE F 1 339 ? -67.007 -45.131 51.598 1.00 25.67 339 PHE F CA 1
ATOM 18718 C C . PHE F 1 339 ? -67.968 -44.031 51.129 1.00 26.29 339 PHE F C 1
ATOM 18719 O O . PHE F 1 339 ? -68.547 -44.135 50.042 1.00 25.09 339 PHE F O 1
ATOM 18727 N N . PRO F 1 340 ? -68.134 -42.866 51.831 1.00 26.40 340 PRO F N 1
ATOM 18728 C CA . PRO F 1 340 ? -69.076 -41.850 51.327 1.00 23.96 340 PRO F CA 1
ATOM 18729 C C . PRO F 1 340 ? -68.690 -41.342 49.946 1.00 23.82 340 PRO F C 1
ATOM 18730 O O . PRO F 1 340 ? -69.575 -40.949 49.199 1.00 25.03 340 PRO F O 1
ATOM 18734 N N . ASN F 1 341 ? -67.404 -41.430 49.563 1.00 23.73 341 ASN F N 1
ATOM 18735 C CA . ASN F 1 341 ? -67.021 -40.968 48.241 1.00 22.45 341 ASN F CA 1
ATOM 18736 C C . ASN F 1 341 ? -67.502 -41.987 47.231 1.00 23.49 341 ASN F C 1
ATOM 18737 O O . ASN F 1 341 ? -67.788 -41.580 46.105 1.00 21.99 341 ASN F O 1
ATOM 18742 N N . GLN F 1 342 ? -67.598 -43.270 47.629 1.00 22.55 342 GLN F N 1
ATOM 18743 C CA . GLN F 1 342 ? -68.161 -44.235 46.682 1.00 23.20 342 GLN F CA 1
ATOM 18744 C C . GLN F 1 342 ? -69.654 -43.966 46.450 1.00 24.09 342 GLN F C 1
ATOM 18745 O O . GLN F 1 342 ? -70.124 -43.972 45.311 1.00 22.81 342 GLN F O 1
ATOM 18751 N N . ASP F 1 343 ? -70.392 -43.678 47.539 1.00 25.06 343 ASP F N 1
ATOM 18752 C CA . ASP F 1 343 ? -71.775 -43.187 47.462 1.00 25.42 343 ASP F CA 1
ATOM 18753 C C . ASP F 1 343 ? -71.887 -41.941 46.594 1.00 24.12 343 ASP F C 1
ATOM 18754 O O . ASP F 1 343 ? -72.770 -41.866 45.730 1.00 24.55 343 ASP F O 1
ATOM 18759 N N . VAL F 1 344 ? -70.968 -40.971 46.800 1.00 23.01 344 VAL F N 1
ATOM 18760 C CA . VAL F 1 344 ? -71.111 -39.701 46.102 1.00 22.49 344 VAL F CA 1
ATOM 18761 C C . VAL F 1 344 ? -70.979 -39.916 44.581 1.00 22.22 344 VAL F C 1
ATOM 18762 O O . VAL F 1 344 ? -71.734 -39.336 43.806 1.00 21.56 344 VAL F O 1
ATOM 18766 N N . ALA F 1 345 ? -70.003 -40.742 44.163 1.00 21.19 345 ALA F N 1
ATOM 18767 C CA . ALA F 1 345 ? -69.795 -41.028 42.755 1.00 24.99 345 ALA F CA 1
ATOM 18768 C C . ALA F 1 345 ? -71.112 -41.528 42.148 1.00 25.74 345 ALA F C 1
ATOM 18769 O O . ALA F 1 345 ? -71.441 -41.181 41.020 1.00 27.85 345 ALA F O 1
ATOM 18771 N N . MET F 1 346 ? -71.858 -42.363 42.886 1.00 25.99 346 MET F N 1
ATOM 18772 C CA . MET F 1 346 ? -73.060 -42.912 42.306 1.00 25.67 346 MET F CA 1
ATOM 18773 C C . MET F 1 346 ? -74.080 -41.790 42.299 1.00 25.74 346 MET F C 1
ATOM 18774 O O . MET F 1 346 ? -74.776 -41.639 41.300 1.00 25.23 346 MET F O 1
ATOM 18779 N N . TRP F 1 347 ? -74.204 -41.042 43.399 1.00 24.11 347 TRP F N 1
ATOM 18780 C CA . TRP F 1 347 ? -75.316 -40.098 43.405 1.00 24.75 347 TRP F CA 1
ATOM 18781 C C . TRP F 1 347 ? -75.141 -39.023 42.332 1.00 26.50 347 TRP F C 1
ATOM 18782 O O . TRP F 1 347 ? -76.109 -38.595 41.683 1.00 25.37 347 TRP F O 1
ATOM 18793 N N . LEU F 1 348 ? -73.901 -38.555 42.167 1.00 23.33 348 LEU F N 1
ATOM 18794 C CA . LEU F 1 348 ? -73.754 -37.363 41.341 1.00 24.67 348 LEU F CA 1
ATOM 18795 C C . LEU F 1 348 ? -73.890 -37.734 39.853 1.00 23.77 348 LEU F C 1
ATOM 18796 O O . LEU F 1 348 ? -74.279 -36.897 39.029 1.00 25.30 348 LEU F O 1
ATOM 18801 N N . THR F 1 349 ? -73.536 -38.968 39.482 1.00 22.85 349 THR F N 1
ATOM 18802 C CA . THR F 1 349 ? -73.566 -39.326 38.075 1.00 26.25 349 THR F CA 1
ATOM 18803 C C . THR F 1 349 ? -75.020 -39.593 37.613 1.00 28.25 349 THR F C 1
ATOM 18804 O O . THR F 1 349 ? -75.273 -39.768 36.421 1.00 27.78 349 THR F O 1
ATOM 18808 N N . MET F 1 350 ? -75.976 -39.663 38.558 1.00 25.99 350 MET F N 1
ATOM 18809 C CA . MET F 1 350 ? -77.401 -39.692 38.229 1.00 28.04 350 MET F CA 1
ATOM 18810 C C . MET F 1 350 ? -77.865 -38.306 37.798 1.00 27.46 350 MET F C 1
ATOM 18811 O O . MET F 1 350 ? -78.994 -38.147 37.314 1.00 30.27 350 MET F O 1
ATOM 18816 N N . GLY F 1 351 ? -76.996 -37.303 37.951 1.00 25.80 351 GLY F N 1
ATOM 18817 C CA . GLY F 1 351 ? -77.351 -36.011 37.390 1.00 24.74 351 GLY F CA 1
ATOM 18818 C C . GLY F 1 351 ? -77.889 -35.158 38.525 1.00 25.23 351 GLY F C 1
ATOM 18819 O O . GLY F 1 351 ? -78.185 -35.708 39.587 1.00 24.94 351 GLY F O 1
ATOM 18820 N N . PRO F 1 352 ? -78.032 -33.817 38.356 1.00 27.06 352 PRO F N 1
ATOM 18821 C CA . PRO F 1 352 ? -78.347 -32.935 39.488 1.00 25.66 352 PRO F CA 1
ATOM 18822 C C . PRO F 1 352 ? -79.688 -33.250 40.158 1.00 27.28 352 PRO F C 1
ATOM 18823 O O . PRO F 1 352 ? -79.825 -33.089 41.365 1.00 26.75 352 PRO F O 1
ATOM 18827 N N . ILE F 1 353 ? -80.703 -33.616 39.366 1.00 27.11 353 ILE F N 1
ATOM 18828 C CA . ILE F 1 353 ? -81.917 -34.194 39.934 1.00 27.26 353 ILE F CA 1
ATOM 18829 C C . ILE F 1 353 ? -82.155 -35.554 39.291 1.00 27.71 353 ILE F C 1
ATOM 18830 O O . ILE F 1 353 ? -82.530 -35.594 38.110 1.00 28.07 353 ILE F O 1
ATOM 18835 N N . ALA F 1 354 ? -81.927 -36.646 40.050 1.00 25.85 354 ALA F N 1
ATOM 18836 C CA . ALA F 1 354 ? -82.096 -37.985 39.501 1.00 26.87 354 ALA F CA 1
ATOM 18837 C C . ALA F 1 354 ? -83.468 -38.057 38.826 1.00 27.57 354 ALA F C 1
ATOM 18838 O O . ALA F 1 354 ? -84.478 -37.623 39.398 1.00 25.96 354 ALA F O 1
ATOM 18840 N N . ASP F 1 355 ? -83.503 -38.619 37.620 1.00 30.65 355 ASP F N 1
ATOM 18841 C CA . ASP F 1 355 ? -84.784 -38.780 36.928 1.00 32.57 355 ASP F CA 1
ATOM 18842 C C . ASP F 1 355 ? -85.422 -40.113 37.345 1.00 29.48 355 ASP F C 1
ATOM 18843 O O . ASP F 1 355 ? -85.107 -41.136 36.753 1.00 36.13 355 ASP F O 1
ATOM 18848 N N . ARG F 1 356 ? -86.322 -40.123 38.337 1.00 28.70 356 ARG F N 1
ATOM 18849 C CA . ARG F 1 356 ? -86.930 -41.366 38.835 1.00 31.10 356 ARG F CA 1
ATOM 18850 C C . ARG F 1 356 ? -87.942 -41.955 37.845 1.00 33.11 356 ARG F C 1
ATOM 18851 O O . ARG F 1 356 ? -88.320 -43.119 37.937 1.00 33.80 356 ARG F O 1
ATOM 18859 N N . THR F 1 357 ? -88.309 -41.157 36.849 1.00 31.78 357 THR F N 1
ATOM 18860 C CA . THR F 1 357 ? -89.215 -41.521 35.782 1.00 35.64 357 THR F CA 1
ATOM 18861 C C . THR F 1 357 ? -88.557 -42.644 34.991 1.00 37.71 357 THR F C 1
ATOM 18862 O O . THR F 1 357 ? -89.227 -43.387 34.281 1.00 36.88 357 THR F O 1
ATOM 18866 N N . HIS F 1 358 ? -87.244 -42.792 35.167 1.00 38.45 358 HIS F N 1
ATOM 18867 C CA . HIS F 1 358 ? -86.467 -43.768 34.407 1.00 41.78 358 HIS F CA 1
ATOM 18868 C C . HIS F 1 358 ? -85.881 -44.911 35.242 1.00 39.52 358 HIS F C 1
ATOM 18869 O O . HIS F 1 358 ? -85.135 -45.753 34.736 1.00 39.23 358 HIS F O 1
ATOM 18876 N N . ASP F 1 359 ? -86.228 -44.959 36.526 1.00 39.90 359 ASP F N 1
ATOM 18877 C CA . ASP F 1 359 ? -85.751 -46.030 37.386 1.00 39.65 359 ASP F CA 1
ATOM 18878 C C . ASP F 1 359 ? -86.304 -47.367 36.888 1.00 41.25 359 ASP F C 1
ATOM 18879 O O . ASP F 1 359 ? -87.358 -47.401 36.283 1.00 40.39 359 ASP F O 1
ATOM 18884 N N . ARG F 1 360 ? -85.597 -48.470 37.162 1.00 39.57 360 ARG F N 1
ATOM 18885 C CA . ARG F 1 360 ? -86.200 -49.786 37.127 1.00 40.71 360 ARG F CA 1
ATOM 18886 C C . ARG F 1 360 ? -85.931 -50.444 38.474 1.00 36.85 360 ARG F C 1
ATOM 18887 O O . ARG F 1 360 ? -84.889 -51.109 38.618 1.00 32.40 360 ARG F O 1
ATOM 18895 N N . LEU F 1 361 ? -86.852 -50.225 39.439 1.00 33.06 361 LEU F N 1
ATOM 18896 C CA . LEU F 1 361 ? -86.636 -50.620 40.834 1.00 33.91 361 LEU F CA 1
ATOM 18897 C C . LEU F 1 361 ? -86.884 -52.117 40.971 1.00 36.82 361 LEU F C 1
ATOM 18898 O O . LEU F 1 361 ? -87.468 -52.703 40.060 1.00 36.26 361 LEU F O 1
ATOM 18903 N N . GLY F 1 362 ? -86.432 -52.716 42.091 1.00 36.28 362 GLY F N 1
ATOM 18904 C CA . GLY F 1 362 ? -86.677 -54.120 42.394 1.00 36.16 362 GLY F CA 1
ATOM 18905 C C . GLY F 1 362 ? -86.831 -54.357 43.889 1.00 34.90 362 GLY F C 1
ATOM 18906 O O . GLY F 1 362 ? -87.059 -53.408 44.623 1.00 36.12 362 GLY F O 1
ATOM 18907 N N . ALA F 1 363 ? -86.610 -55.598 44.341 1.00 36.95 363 ALA F N 1
ATOM 18908 C CA . ALA F 1 363 ? -86.948 -55.971 45.714 1.00 39.02 363 ALA F CA 1
ATOM 18909 C C . ALA F 1 363 ? -86.133 -55.114 46.673 1.00 39.73 363 ALA F C 1
ATOM 18910 O O . ALA F 1 363 ? -86.630 -54.668 47.705 1.00 44.69 363 ALA F O 1
ATOM 18912 N N . SER F 1 364 ? -84.877 -54.863 46.299 1.00 40.78 364 SER F N 1
ATOM 18913 C CA . SER F 1 364 ? -83.929 -54.197 47.171 1.00 38.52 364 SER F CA 1
ATOM 18914 C C . SER F 1 364 ? -84.317 -52.723 47.323 1.00 37.48 364 SER F C 1
ATOM 18915 O O . SER F 1 364 ? -83.846 -52.065 48.241 1.00 37.73 364 SER F O 1
ATOM 18918 N N . ASP F 1 365 ? -85.196 -52.204 46.455 1.00 33.71 365 ASP F N 1
ATOM 18919 C CA . ASP F 1 365 ? -85.624 -50.812 46.557 1.00 33.51 365 ASP F CA 1
ATOM 18920 C C . ASP F 1 365 ? -86.854 -50.557 47.448 1.00 32.78 365 ASP F C 1
ATOM 18921 O O . ASP F 1 365 ? -87.425 -49.447 47.453 1.00 30.47 365 ASP F O 1
ATOM 18926 N N . LEU F 1 366 ? -87.268 -51.542 48.262 1.00 33.21 366 LEU F N 1
ATOM 18927 C CA . LEU F 1 366 ? -88.527 -51.355 48.992 1.00 32.93 366 LEU F CA 1
ATOM 18928 C C . LEU F 1 366 ? -88.536 -50.104 49.899 1.00 29.82 366 LEU F C 1
ATOM 18929 O O . LEU F 1 366 ? -89.495 -49.343 49.900 1.00 28.34 366 LEU F O 1
ATOM 18934 N N . ALA F 1 367 ? -87.483 -49.853 50.685 1.00 31.56 367 ALA F N 1
ATOM 18935 C CA . ALA F 1 367 ? -87.493 -48.615 51.483 1.00 31.99 367 ALA F CA 1
ATOM 18936 C C . ALA F 1 367 ? -87.531 -47.344 50.625 1.00 31.39 367 ALA F C 1
ATOM 18937 O O . ALA F 1 367 ? -88.206 -46.355 50.943 1.00 29.39 367 ALA F O 1
ATOM 18939 N N . ILE F 1 368 ? -86.749 -47.336 49.548 1.00 30.82 368 ILE F N 1
ATOM 18940 C CA . ILE F 1 368 ? -86.796 -46.171 48.675 1.00 30.29 368 ILE F CA 1
ATOM 18941 C C . ILE F 1 368 ? -88.224 -45.965 48.129 1.00 31.22 368 ILE F C 1
ATOM 18942 O O . ILE F 1 368 ? -88.724 -44.823 48.089 1.00 31.22 368 ILE F O 1
ATOM 18947 N N . VAL F 1 369 ? -88.911 -47.055 47.726 1.00 31.92 369 VAL F N 1
ATOM 18948 C CA . VAL F 1 369 ? -90.305 -46.912 47.272 1.00 33.17 369 VAL F CA 1
ATOM 18949 C C . VAL F 1 369 ? -91.183 -46.339 48.403 1.00 33.44 369 VAL F C 1
ATOM 18950 O O . VAL F 1 369 ? -91.944 -45.370 48.208 1.00 31.56 369 VAL F O 1
ATOM 18954 N N . GLU F 1 370 ? -90.983 -46.861 49.618 1.00 35.56 370 GLU F N 1
ATOM 18955 C CA . GLU F 1 370 ? -91.728 -46.360 50.764 1.00 36.42 370 GLU F CA 1
ATOM 18956 C C . GLU F 1 370 ? -91.504 -44.872 50.936 1.00 34.46 370 GLU F C 1
ATOM 18957 O O . GLU F 1 370 ? -92.464 -44.108 51.127 1.00 34.80 370 GLU F O 1
ATOM 18963 N N . PHE F 1 371 ? -90.231 -44.466 50.844 1.00 34.29 371 PHE F N 1
ATOM 18964 C CA . PHE F 1 371 ? -89.894 -43.069 51.045 1.00 28.61 371 PHE F CA 1
ATOM 18965 C C . PHE F 1 371 ? -90.633 -42.252 50.002 1.00 28.05 371 PHE F C 1
ATOM 18966 O O . PHE F 1 371 ? -91.222 -41.230 50.340 1.00 29.87 371 PHE F O 1
ATOM 18974 N N . ARG F 1 372 ? -90.617 -42.694 48.734 1.00 28.06 372 ARG F N 1
ATOM 18975 C CA . ARG F 1 372 ? -91.246 -41.874 47.702 1.00 28.35 372 ARG F CA 1
ATOM 18976 C C . ARG F 1 372 ? -92.762 -41.779 47.985 1.00 30.78 372 ARG F C 1
ATOM 18977 O O . ARG F 1 372 ? -93.327 -40.686 47.944 1.00 29.80 372 ARG F O 1
ATOM 18985 N N . LYS F 1 373 ? -93.398 -42.904 48.379 1.00 33.42 373 LYS F N 1
ATOM 18986 C CA . LYS F 1 373 ? -94.831 -42.918 48.619 1.00 33.42 373 LYS F CA 1
ATOM 18987 C C . LYS F 1 373 ? -95.115 -41.967 49.771 1.00 34.35 373 LYS F C 1
ATOM 18988 O O . LYS F 1 373 ? -95.966 -41.096 49.649 1.00 35.47 373 LYS F O 1
ATOM 18994 N N . GLN F 1 374 ? -94.402 -42.133 50.891 1.00 33.20 374 GLN F N 1
ATOM 18995 C CA . GLN F 1 374 ? -94.752 -41.384 52.081 1.00 34.45 374 GLN F CA 1
ATOM 18996 C C . GLN F 1 374 ? -94.539 -39.890 51.825 1.00 34.22 374 GLN F C 1
ATOM 18997 O O . GLN F 1 374 ? -95.388 -39.088 52.168 1.00 34.45 374 GLN F O 1
ATOM 19003 N N . MET F 1 375 ? -93.449 -39.517 51.137 1.00 32.85 375 MET F N 1
ATOM 19004 C CA . MET F 1 375 ? -93.131 -38.103 51.051 1.00 32.05 375 MET F CA 1
ATOM 19005 C C . MET F 1 375 ? -94.027 -37.422 50.027 1.00 33.26 375 MET F C 1
ATOM 19006 O O . MET F 1 375 ? -94.444 -36.283 50.261 1.00 31.24 375 MET F O 1
ATOM 19011 N N . LEU F 1 376 ? -94.320 -38.123 48.911 1.00 32.19 376 LEU F N 1
ATOM 19012 C CA . LEU F 1 376 ? -95.269 -37.558 47.967 1.00 35.81 376 LEU F CA 1
ATOM 19013 C C . LEU F 1 376 ? -96.632 -37.411 48.654 1.00 36.45 376 LEU F C 1
ATOM 19014 O O . LEU F 1 376 ? -97.289 -36.400 48.486 1.00 33.57 376 LEU F O 1
ATOM 19019 N N . ASP F 1 377 ? -96.995 -38.387 49.495 1.00 36.85 377 ASP F N 1
ATOM 19020 C CA . ASP F 1 377 ? -98.282 -38.330 50.162 1.00 40.85 377 ASP F CA 1
ATOM 19021 C C . ASP F 1 377 ? -98.261 -37.209 51.203 1.00 39.76 377 ASP F C 1
ATOM 19022 O O . ASP F 1 377 ? -99.205 -36.440 51.255 1.00 36.12 377 ASP F O 1
ATOM 19027 N N . ALA F 1 378 ? -97.165 -37.089 51.974 1.00 38.07 378 ALA F N 1
ATOM 19028 C CA . ALA F 1 378 ? -97.032 -36.070 53.008 1.00 39.35 378 ALA F CA 1
ATOM 19029 C C . ALA F 1 378 ? -97.048 -34.667 52.411 1.00 40.79 378 ALA F C 1
ATOM 19030 O O . ALA F 1 378 ? -97.551 -33.727 53.028 1.00 42.57 378 ALA F O 1
ATOM 19032 N N . VAL F 1 379 ? -96.496 -34.511 51.206 1.00 40.72 379 VAL F N 1
ATOM 19033 C CA . VAL F 1 379 ? -96.442 -33.151 50.704 1.00 39.92 379 VAL F CA 1
ATOM 19034 C C . VAL F 1 379 ? -97.833 -32.752 50.178 1.00 42.43 379 VAL F C 1
ATOM 19035 O O . VAL F 1 379 ? -98.281 -31.600 50.316 1.00 38.99 379 VAL F O 1
ATOM 19039 N N . LYS F 1 380 ? -98.532 -33.731 49.586 1.00 44.20 380 LYS F N 1
ATOM 19040 C CA . LYS F 1 380 ? -99.868 -33.478 49.057 1.00 47.52 380 LYS F CA 1
ATOM 19041 C C . LYS F 1 380 ? -100.796 -33.108 50.217 1.00 48.47 380 LYS F C 1
ATOM 19042 O O . LYS F 1 380 ? -101.443 -32.057 50.197 1.00 48.17 380 LYS F O 1
ATOM 19048 N N . ALA F 1 381 ? -100.759 -33.937 51.272 1.00 47.54 381 ALA F N 1
ATOM 19049 C CA . ALA F 1 381 ? -101.583 -33.722 52.451 1.00 47.04 381 ALA F CA 1
ATOM 19050 C C . ALA F 1 381 ? -101.292 -32.374 53.088 1.00 47.30 381 ALA F C 1
ATOM 19051 O O . ALA F 1 381 ? -102.193 -31.816 53.707 1.00 51.27 381 ALA F O 1
ATOM 19053 N N . PHE F 1 382 ? -100.038 -31.906 52.982 1.00 47.69 382 PHE F N 1
ATOM 19054 C CA . PHE F 1 382 ? -99.585 -30.713 53.674 1.00 44.88 382 PHE F CA 1
ATOM 19055 C C . PHE F 1 382 ? -100.092 -29.510 52.900 1.00 45.82 382 PHE F C 1
ATOM 19056 O O . PHE F 1 382 ? -100.550 -28.526 53.492 1.00 46.92 382 PHE F O 1
ATOM 19064 N N . GLU F 1 383 ? -99.965 -29.596 51.575 1.00 49.57 383 GLU F N 1
ATOM 19065 C CA . GLU F 1 383 ? -100.604 -28.605 50.728 1.00 56.91 383 GLU F CA 1
ATOM 19066 C C . GLU F 1 383 ? -102.099 -28.517 51.085 1.00 60.71 383 GLU F C 1
ATOM 19067 O O . GLU F 1 383 ? -102.627 -27.421 51.149 1.00 67.05 383 GLU F O 1
ATOM 19073 N N . GLN F 1 384 ? -102.792 -29.644 51.336 1.00 61.91 384 GLN F N 1
ATOM 19074 C CA . GLN F 1 384 ? -104.233 -29.591 51.605 1.00 64.53 384 GLN F CA 1
ATOM 19075 C C . GLN F 1 384 ? -104.518 -29.070 53.019 1.00 64.53 384 GLN F C 1
ATOM 19076 O O . GLN F 1 384 ? -105.678 -28.895 53.378 1.00 62.00 384 GLN F O 1
ATOM 19082 N N . GLY F 1 385 ? -103.477 -28.836 53.837 1.00 59.54 385 GLY F N 1
ATOM 19083 C CA . GLY F 1 385 ? -103.721 -28.204 55.123 1.00 55.50 385 GLY F CA 1
ATOM 19084 C C . GLY F 1 385 ? -103.425 -29.107 56.321 1.00 55.67 385 GLY F C 1
ATOM 19085 O O . GLY F 1 385 ? -103.460 -28.623 57.451 1.00 54.39 385 GLY F O 1
ATOM 19086 N N . ALA F 1 386 ? -103.079 -30.390 56.079 1.00 54.84 386 ALA F N 1
ATOM 19087 C CA . ALA F 1 386 ? -102.615 -31.274 57.148 1.00 52.00 386 ALA F CA 1
ATOM 19088 C C . ALA F 1 386 ? -101.311 -30.738 57.740 1.00 52.40 386 ALA F C 1
ATOM 19089 O O . ALA F 1 386 ? -100.601 -29.962 57.079 1.00 51.29 386 ALA F O 1
ATOM 19091 N N . PRO F 1 387 ? -100.983 -31.104 59.005 1.00 52.30 387 PRO F N 1
ATOM 19092 C CA . PRO F 1 387 ? -99.689 -30.740 59.596 1.00 50.88 387 PRO F CA 1
ATOM 19093 C C . PRO F 1 387 ? -98.513 -31.424 58.878 1.00 51.42 387 PRO F C 1
ATOM 19094 O O . PRO F 1 387 ? -98.655 -32.493 58.295 1.00 47.52 387 PRO F O 1
ATOM 19098 N N . ALA F 1 388 ? -97.344 -30.774 58.864 1.00 48.45 388 ALA F N 1
ATOM 19099 C CA . ALA F 1 388 ? -96.216 -31.318 58.125 1.00 47.44 388 ALA F CA 1
ATOM 19100 C C . ALA F 1 388 ? -95.767 -32.589 58.837 1.00 46.19 388 ALA F C 1
ATOM 19101 O O . ALA F 1 388 ? -95.707 -32.600 60.076 1.00 46.08 388 ALA F O 1
ATOM 19103 N N . ILE F 1 389 ? -95.471 -33.652 58.060 1.00 44.77 389 ILE F N 1
ATOM 19104 C CA . ILE F 1 389 ? -95.132 -34.971 58.605 1.00 42.07 389 ILE F CA 1
ATOM 19105 C C . ILE F 1 389 ? -94.037 -34.812 59.675 1.00 43.36 389 ILE F C 1
ATOM 19106 O O . ILE F 1 389 ? -93.070 -34.072 59.485 1.00 38.47 389 ILE F O 1
ATOM 19111 N N . GLY F 1 390 ? -94.173 -35.551 60.788 1.00 42.57 390 GLY F N 1
ATOM 19112 C CA . GLY F 1 390 ? -93.146 -35.622 61.812 1.00 39.75 390 GLY F CA 1
ATOM 19113 C C . GLY F 1 390 ? -93.118 -34.398 62.721 1.00 42.26 390 GLY F C 1
ATOM 19114 O O . GLY F 1 390 ? -92.180 -34.238 63.493 1.00 44.55 390 GLY F O 1
ATOM 19115 N N . THR F 1 391 ? -94.141 -33.536 62.652 1.00 46.46 391 THR F N 1
ATOM 19116 C CA . THR F 1 391 ? -94.195 -32.376 63.548 1.00 47.00 391 THR F CA 1
ATOM 19117 C C . THR F 1 391 ? -95.174 -32.625 64.699 1.00 51.83 391 THR F C 1
ATOM 19118 O O . THR F 1 391 ? -95.976 -33.554 64.660 1.00 54.03 391 THR F O 1
ATOM 19122 N N . GLY F 1 392 ? -95.076 -31.784 65.736 1.00 54.76 392 GLY F N 1
ATOM 19123 C CA . GLY F 1 392 ? -95.938 -31.837 66.904 1.00 58.58 392 GLY F CA 1
ATOM 19124 C C . GLY F 1 392 ? -95.792 -33.180 67.605 1.00 65.31 392 GLY F C 1
ATOM 19125 O O . GLY F 1 392 ? -94.669 -33.639 67.843 1.00 64.78 392 GLY F O 1
ATOM 19126 N N . VAL F 1 393 ? -96.946 -33.810 67.865 1.00 70.22 393 VAL F N 1
ATOM 19127 C CA . VAL F 1 393 ? -97.087 -34.970 68.741 1.00 71.79 393 VAL F CA 1
ATOM 19128 C C . VAL F 1 393 ? -96.301 -36.168 68.180 1.00 70.33 393 VAL F C 1
ATOM 19129 O O . VAL F 1 393 ? -95.797 -36.975 68.946 1.00 65.55 393 VAL F O 1
ATOM 19133 N N . GLU F 1 394 ? -96.108 -36.206 66.849 1.00 76.31 394 GLU F N 1
ATOM 19134 C CA . GLU F 1 394 ? -95.645 -37.357 66.079 1.00 73.10 394 GLU F CA 1
ATOM 19135 C C . GLU F 1 394 ? -94.118 -37.466 66.020 1.00 71.94 394 GLU F C 1
ATOM 19136 O O . GLU F 1 394 ? -93.590 -38.482 65.558 1.00 67.89 394 GLU F O 1
ATOM 19142 N N . ALA F 1 395 ? -93.425 -36.417 66.488 1.00 64.74 395 ALA F N 1
ATOM 19143 C CA . ALA F 1 395 ? -91.991 -36.230 66.329 1.00 63.21 395 ALA F CA 1
ATOM 19144 C C . ALA F 1 395 ? -91.200 -37.455 66.804 1.00 64.48 395 ALA F C 1
ATOM 19145 O O . ALA F 1 395 ? -91.512 -38.031 67.848 1.00 65.27 395 ALA F O 1
ATOM 19147 N N . ALA F 1 396 ? -90.166 -37.837 66.024 1.00 67.58 396 ALA F N 1
ATOM 19148 C CA . ALA F 1 396 ? -89.199 -38.851 66.439 1.00 69.00 396 ALA F CA 1
ATOM 19149 C C . ALA F 1 396 ? -88.564 -38.432 67.767 1.00 71.62 396 ALA F C 1
ATOM 19150 O O . ALA F 1 396 ? -88.594 -37.258 68.150 1.00 69.25 396 ALA F O 1
ATOM 19152 N N . THR F 1 397 ? -88.016 -39.410 68.491 1.00 69.94 397 THR F N 1
ATOM 19153 C CA . THR F 1 397 ? -87.416 -39.096 69.772 1.00 69.36 397 THR F CA 1
ATOM 19154 C C . THR F 1 397 ? -86.048 -39.775 69.853 1.00 73.35 397 THR F C 1
ATOM 19155 O O . THR F 1 397 ? -85.671 -40.551 68.962 1.00 69.12 397 THR F O 1
ATOM 19159 N N . PRO F 1 398 ? -85.233 -39.469 70.889 1.00 71.00 398 PRO F N 1
ATOM 19160 C CA . PRO F 1 398 ? -84.135 -40.376 71.254 1.00 73.92 398 PRO F CA 1
ATOM 19161 C C . PRO F 1 398 ? -84.457 -41.871 71.471 1.00 73.37 398 PRO F C 1
ATOM 19162 O O . PRO F 1 398 ? -83.562 -42.706 71.315 1.00 75.57 398 PRO F O 1
ATOM 19166 N N . THR F 1 399 ? -85.726 -42.231 71.773 1.00 69.04 399 THR F N 1
ATOM 19167 C CA . THR F 1 399 ? -86.121 -43.641 71.905 1.00 70.34 399 THR F CA 1
ATOM 19168 C C . THR F 1 399 ? -86.218 -44.349 70.543 1.00 64.22 399 THR F C 1
ATOM 19169 O O . THR F 1 399 ? -86.102 -45.570 70.467 1.00 64.01 399 THR F O 1
ATOM 19173 N N . VAL F 1 400 ? -86.418 -43.583 69.463 1.00 57.57 400 VAL F N 1
ATOM 19174 C CA . VAL F 1 400 ? -86.337 -44.112 68.110 1.00 53.70 400 VAL F CA 1
ATOM 19175 C C . VAL F 1 400 ? -84.854 -44.295 67.780 1.00 56.08 400 VAL F C 1
ATOM 19176 O O . VAL F 1 400 ? -84.103 -43.300 67.782 1.00 54.62 400 VAL F O 1
ATOM 19180 N N . CYS F 1 401 ? -84.442 -45.536 67.453 1.00 47.94 401 CYS F N 1
ATOM 19181 C CA . CYS F 1 401 ? -83.057 -45.771 67.050 1.00 46.46 401 CYS F CA 1
ATOM 19182 C C . CYS F 1 401 ? -82.989 -46.880 65.999 1.00 44.37 401 CYS F C 1
ATOM 19183 O O . CYS F 1 401 ? -83.849 -47.765 65.935 1.00 42.78 401 CYS F O 1
ATOM 19186 N N . SER F 1 402 ? -81.969 -46.791 65.139 1.00 40.89 402 SER F N 1
ATOM 19187 C CA . SER F 1 402 ? -81.532 -47.870 64.260 1.00 36.73 402 SER F CA 1
ATOM 19188 C C . SER F 1 402 ? -80.818 -48.922 65.105 1.00 38.38 402 SER F C 1
ATOM 19189 O O . SER F 1 402 ? -80.405 -48.658 66.245 1.00 37.32 402 SER F O 1
ATOM 19192 N N . PHE F 1 403 ? -80.653 -50.118 64.545 1.00 34.46 403 PHE F N 1
ATOM 19193 C CA . PHE F 1 403 ? -80.046 -51.163 65.335 1.00 37.06 403 PHE F CA 1
ATOM 19194 C C . PHE F 1 403 ? -79.565 -52.236 64.374 1.00 37.66 403 PHE F C 1
ATOM 19195 O O . PHE F 1 403 ? -80.033 -52.325 63.230 1.00 36.16 403 PHE F O 1
ATOM 19203 N N . GLN F 1 404 ? -78.607 -53.030 64.843 1.00 40.46 404 GLN F N 1
ATOM 19204 C CA . GLN F 1 404 ? -78.210 -54.219 64.091 1.00 43.88 404 GLN F CA 1
ATOM 19205 C C . GLN F 1 404 ? -78.115 -55.358 65.100 1.00 42.61 404 GLN F C 1
ATOM 19206 O O . GLN F 1 404 ? -77.739 -55.101 66.218 1.00 42.98 404 GLN F O 1
ATOM 19212 N N . ALA F 1 405 ? -78.532 -56.571 64.734 1.00 47.39 405 ALA F N 1
ATOM 19213 C CA . ALA F 1 405 ? -78.618 -57.675 65.682 1.00 47.73 405 ALA F CA 1
ATOM 19214 C C . ALA F 1 405 ? -78.989 -58.969 64.961 1.00 52.84 405 ALA F C 1
ATOM 19215 O O . ALA F 1 405 ? -79.787 -59.003 64.011 1.00 49.76 405 ALA F O 1
ATOM 19217 N N . ILE F 1 406 ? -78.357 -60.041 65.440 1.00 55.81 406 ILE F N 1
ATOM 19218 C CA . ILE F 1 406 ? -78.769 -61.399 65.154 1.00 55.38 406 ILE F CA 1
ATOM 19219 C C . ILE F 1 406 ? -80.070 -61.616 65.929 1.00 56.15 406 ILE F C 1
ATOM 19220 O O . ILE F 1 406 ? -80.124 -61.367 67.135 1.00 58.72 406 ILE F O 1
ATOM 19225 N N . VAL F 1 407 ? -81.140 -61.961 65.202 1.00 54.46 407 VAL F N 1
ATOM 19226 C CA . VAL F 1 407 ? -82.496 -62.009 65.741 1.00 60.26 407 VAL F CA 1
ATOM 19227 C C . VAL F 1 407 ? -83.127 -63.354 65.345 1.00 60.59 407 VAL F C 1
ATOM 19228 O O . VAL F 1 407 ? -83.030 -63.772 64.182 1.00 55.63 407 VAL F O 1
ATOM 19232 N N . PRO F 1 408 ? -83.808 -64.062 66.281 1.00 64.59 408 PRO F N 1
ATOM 19233 C CA . PRO F 1 408 ? -84.450 -65.345 65.963 1.00 71.30 408 PRO F CA 1
ATOM 19234 C C . PRO F 1 408 ? -85.568 -65.169 64.931 1.00 73.75 408 PRO F C 1
ATOM 19235 O O . PRO F 1 408 ? -86.312 -64.188 64.992 1.00 79.91 408 PRO F O 1
ATOM 19239 N N . LYS F 1 409 ? -85.649 -66.102 63.965 1.00 70.40 409 LYS F N 1
ATOM 19240 C CA . LYS F 1 409 ? -86.663 -66.082 62.915 1.00 71.52 409 LYS F CA 1
ATOM 19241 C C . LYS F 1 409 ? -88.075 -66.036 63.499 1.00 74.49 409 LYS F C 1
ATOM 19242 O O . LYS F 1 409 ? -89.009 -65.695 62.782 1.00 77.14 409 LYS F O 1
ATOM 19248 N N . THR F 1 410 ? -88.224 -66.328 64.801 1.00 76.69 410 THR F N 1
ATOM 19249 C CA . THR F 1 410 ? -89.542 -66.343 65.420 1.00 78.52 410 THR F CA 1
ATOM 19250 C C . THR F 1 410 ? -89.805 -65.058 66.219 1.00 82.34 410 THR F C 1
ATOM 19251 O O . THR F 1 410 ? -90.828 -64.949 66.904 1.00 81.71 410 THR F O 1
ATOM 19255 N N . THR F 1 411 ? -88.874 -64.092 66.140 1.00 77.12 411 THR F N 1
ATOM 19256 C CA . THR F 1 411 ? -89.030 -62.787 66.767 1.00 72.72 411 THR F CA 1
ATOM 19257 C C . THR F 1 411 ? -89.314 -61.763 65.673 1.00 69.09 411 THR F C 1
ATOM 19258 O O . THR F 1 411 ? -88.520 -61.645 64.739 1.00 74.13 411 THR F O 1
ATOM 19262 N N . ASP F 1 412 ? -90.454 -61.059 65.770 1.00 63.42 412 ASP F N 1
ATOM 19263 C CA . ASP F 1 412 ? -90.757 -60.015 64.801 1.00 59.15 412 ASP F CA 1
ATOM 19264 C C . ASP F 1 412 ? -89.813 -58.847 65.094 1.00 54.46 412 ASP F C 1
ATOM 19265 O O . ASP F 1 412 ? -89.798 -58.355 66.221 1.00 54.57 412 ASP F O 1
ATOM 19270 N N . TRP F 1 413 ? -88.997 -58.460 64.093 1.00 47.79 413 TRP F N 1
ATOM 19271 C CA . TRP F 1 413 ? -88.007 -57.389 64.221 1.00 44.52 413 TRP F CA 1
ATOM 19272 C C . TRP F 1 413 ? -88.658 -56.102 64.742 1.00 44.86 413 TRP F C 1
ATOM 19273 O O . TRP F 1 413 ? -88.004 -55.323 65.433 1.00 47.88 413 TRP F O 1
ATOM 19284 N N . ARG F 1 414 ? -89.936 -55.873 64.393 1.00 47.92 414 ARG F N 1
ATOM 19285 C CA . ARG F 1 414 ? -90.643 -54.651 64.744 1.00 49.13 414 ARG F CA 1
ATOM 19286 C C . ARG F 1 414 ? -90.815 -54.595 66.256 1.00 53.50 414 ARG F C 1
ATOM 19287 O O . ARG F 1 414 ? -91.137 -53.536 66.803 1.00 55.29 414 ARG F O 1
ATOM 19295 N N . THR F 1 415 ? -90.586 -55.755 66.889 1.00 52.93 415 THR F N 1
ATOM 19296 C CA . THR F 1 415 ? -90.820 -56.041 68.294 1.00 56.40 415 THR F CA 1
ATOM 19297 C C . THR F 1 415 ? -89.529 -55.891 69.115 1.00 57.82 415 THR F C 1
ATOM 19298 O O . THR F 1 415 ? -89.602 -55.600 70.302 1.00 58.06 415 THR F O 1
ATOM 19302 N N . TYR F 1 416 ? -88.359 -56.134 68.497 1.00 58.77 416 TYR F N 1
ATOM 19303 C CA . TYR F 1 416 ? -87.037 -56.009 69.113 1.00 57.61 416 TYR F CA 1
ATOM 19304 C C . TYR F 1 416 ? -86.884 -54.662 69.830 1.00 57.72 416 TYR F C 1
ATOM 19305 O O . TYR F 1 416 ? -87.049 -53.603 69.219 1.00 57.71 416 TYR F O 1
ATOM 19314 N N . ASP F 1 417 ? -86.589 -54.714 71.134 1.00 58.04 417 ASP F N 1
ATOM 19315 C CA . ASP F 1 417 ? -86.494 -53.539 71.988 1.00 60.66 417 ASP F CA 1
ATOM 19316 C C . ASP F 1 417 ? -85.064 -52.992 71.900 1.00 61.77 417 ASP F C 1
ATOM 19317 O O . ASP F 1 417 ? -84.238 -53.314 72.743 1.00 65.12 417 ASP F O 1
ATOM 19322 N N . ALA F 1 418 ? -84.768 -52.189 70.866 1.00 57.34 418 ALA F N 1
ATOM 19323 C CA . ALA F 1 418 ? -83.430 -51.674 70.607 1.00 53.55 418 ALA F CA 1
ATOM 19324 C C . ALA F 1 418 ? -83.225 -50.353 71.343 1.00 50.87 418 ALA F C 1
ATOM 19325 O O . ALA F 1 418 ? -84.172 -49.581 71.522 1.00 47.04 418 ALA F O 1
ATOM 19327 N N . HIS F 1 419 ? -81.976 -50.113 71.758 1.00 51.17 419 HIS F N 1
ATOM 19328 C CA . HIS F 1 419 ? -81.544 -48.803 72.219 1.00 50.54 419 HIS F CA 1
ATOM 19329 C C . HIS F 1 419 ? -80.332 -48.412 71.392 1.00 46.36 419 HIS F C 1
ATOM 19330 O O . HIS F 1 419 ? -79.695 -49.297 70.832 1.00 39.57 419 HIS F O 1
ATOM 19337 N N . TYR F 1 420 ? -80.046 -47.103 71.319 1.00 47.06 420 TYR F N 1
ATOM 19338 C CA . TYR F 1 420 ? -78.843 -46.632 70.634 1.00 47.22 420 TYR F CA 1
ATOM 19339 C C . TYR F 1 420 ? -77.603 -47.064 71.400 1.00 45.81 420 TYR F C 1
ATOM 19340 O O . TYR F 1 420 ? -77.625 -47.060 72.621 1.00 50.49 420 TYR F O 1
ATOM 19349 N N . VAL F 1 421 ? -76.566 -47.480 70.668 1.00 45.07 421 VAL F N 1
ATOM 19350 C CA . VAL F 1 421 ? -75.270 -47.882 71.201 1.00 48.31 421 VAL F CA 1
ATOM 19351 C C . VAL F 1 421 ? -74.728 -46.838 72.200 1.00 52.18 421 VAL F C 1
ATOM 19352 O O . VAL F 1 421 ? -74.842 -45.614 72.008 1.00 52.87 421 VAL F O 1
ATOM 19356 N N . TRP F 1 422 ? -74.188 -47.343 73.320 1.00 52.77 422 TRP F N 1
ATOM 19357 C CA . TRP F 1 422 ? -73.690 -46.496 74.387 1.00 57.23 422 TRP F CA 1
ATOM 19358 C C . TRP F 1 422 ? -72.375 -47.058 74.906 1.00 60.79 422 TRP F C 1
ATOM 19359 O O . TRP F 1 422 ? -71.363 -46.883 74.252 1.00 60.99 422 TRP F O 1
ATOM 19370 N N . LEU F 1 423 ? -72.390 -47.737 76.056 1.00 68.93 423 LEU F N 1
ATOM 19371 C CA . LEU F 1 423 ? -71.180 -48.314 76.632 1.00 73.43 423 LEU F CA 1
ATOM 19372 C C . LEU F 1 423 ? -71.402 -49.812 76.808 1.00 80.28 423 LEU F C 1
ATOM 19373 O O . LEU F 1 423 ? -72.475 -50.212 77.249 1.00 85.78 423 LEU F O 1
ATOM 19378 N N . ASP F 1 424 ? -70.404 -50.630 76.448 1.00 86.82 424 ASP F N 1
ATOM 19379 C CA . ASP F 1 424 ? -70.344 -52.024 76.872 1.00 96.80 424 ASP F CA 1
ATOM 19380 C C . ASP F 1 424 ? -71.335 -52.921 76.133 1.00 100.86 424 ASP F C 1
ATOM 19381 O O . ASP F 1 424 ? -71.224 -54.143 76.236 1.00 108.92 424 ASP F O 1
ATOM 19386 N N . GLY F 1 425 ? -72.304 -52.320 75.426 1.00 100.35 425 GLY F N 1
ATOM 19387 C CA . GLY F 1 425 ? -73.316 -53.059 74.685 1.00 91.93 425 GLY F CA 1
ATOM 19388 C C . GLY F 1 425 ? -74.326 -53.708 75.614 1.00 83.79 425 GLY F C 1
ATOM 19389 O O . GLY F 1 425 ? -74.711 -53.025 76.585 1.00 82.25 425 GLY F O 1
#

Nearest PDB structures (foldseek):
  7fjl-assembly1_F  TM=1.002E+00  e=1.585E-86  Comamonas testosteroni KF-1
  7v25-assembly1_A  TM=9.923E-01  e=2.117E-83  Comamonas testosteroni KF-1
  7v28-assembly1_A  TM=9.999E-01  e=2.331E-82  Comamonas testosteroni KF-1
  7v28-assembly1_D  TM=1.000E+00  e=7.086E-82  Comamonas testosteroni KF-1
  7v25-assembly1_C  TM=9.852E-01  e=1.155E-82  Comamonas testosteroni KF-1

Radius of gyration: 41.25 Å; Cα contacts (8 Å, |Δi|>4): 6097; chains: 6; bounding box: 105×112×124 Å

Foldseek 3Di:
DDDPVLLCLLFFQADPRLLVQLVLLDWDFFWFLVQQPFAQGQWDWTFFSHFIWIWHQHNVRRIWTFGQFDPPPGDGLSPFGRYDQFGFDPPQTFTAHSQQQGPDGNPAPRPPVPRRPDGGGIFDWDHAQRTIITNRHPPVSHDDDADALFGHDPQKHKAKQKAKAQAIQLLVLLLQQQVLCCLALVVLPDFQANFNQFQKDWAAAQQGIKMWGWGQGNPPSVWKTKIWIWTDGPPRKIFGAQDQQWTWIWGWGGSGSQMIIIMIMTMAHVVRTDHHQVVCVLQVQDDPGQADPSSYGPQDVVCLQVQDVVVVVVPRRTSHHGSVSSVSSVSPVCDSRRDPVPDDDDSSSPSVVRSSVVSSVQSVVVVVPDRNRQDDPRHDHNLDHIHIDMGTPPDDPVPPRDHGNYPDNDHD/DDDPVLLCLLFFQADPNLLVQLVLLDWFFFFFLVVQDFAFGQWDWTFFSRFIWIWHQHNVRDIWIFGQADPPPGDGQSPFGRYDQFGFDPPQTFTAHRQQQGPDRNPDPPVVVVSRVDGTGIFDWDDALRTIITRRHDNVSHDDDADALFGADDQKNKAKQKAKAQATQLLVLLLQLQVLCCLALVVLPDDQANFSQFFKAWAAALQGIKMWTWGQGPPPSVFKTKIWMWDDGPPHKIFGADDQQWTWIWGWGDSGSQMIIIIIMTMEHVVRTDHNQVVCVQQVQDDVGQADPSSYGPQDVVCLLVQDVVVVVVPRRGSHHGSVSSVSSVSVVCDSRHDPVPDDDDSSSVSSVSSSVVSSVQSVVVVVPDRNRQPDPRHDHNLDHIYIGIDTPVDDPVVPRDHGRYPPSDHD/DDDPVLLCLLQFQADPRLLVLLVLLDWFFFWFPVVADDAQGQWDWTFFRNFIWIWYQHNVRDIWTFGQFDPPPGDGLSPFGHYDQFRFDPPQTQTAHRQQFRCAGNPDDDDDPPRGPDGGGIFDWDHALRTIITNRHPPVSHDDDADALFRRDPQKHKAKQKAKAQATQLLLLLLQLQVLVCLALVVLVDFQANFSQFFKDWAAAQFGIKMWTWGQGVPPSVWWTWIWIWDDGPPHKIFGAQDQQWTWIWGWGGSGSQMIIIMIMTIEHPVRTDHHQVVCVQQVQDDVGQADPSSYGPQDVVCLQCQDVVVCVVPRRTSHHGSVSSVSSVSVVCDSRRDPVPDDDDSSCVSVVSSSVVSSVQSVVVVVPDRSRQDDPRPDHNCDHIHIDIGTPPDDPVVPNDHGRYD/DDDPVLLCLLFFQADVRLLVQLCLLDWAFFFFLVVQDAAQGQWDWTFFSHFIWIWYQANVRDIWTFGQFDPPHGDGLSPFGRYDQFGFDPPQTQTAHSQQQRPDGNPDDPPDPVSRVGGTGIFDWDDALRTIITRPHPNVSHDDDAAALQGADDQKHKAKQKAKAFATQLLVLLLQLQVLVCLALVVLVDFQANFNQFFKDWAAALQGIKMWGWGQGPPPSVFWTWTWIWTDGPPRKIFGAQDQQWTKIWGWGGSGSQIITIMIMTMEHPVRTDHHQVVCVQQVQDDPGQADVVSYGPQDVVCLQVQDVVVVVVPRRGSHHGSVSSVSSVSPVCDSRRDCVPDDDDSSSPSVVSSSVVSSVQSVVVVVPDRNRQDDPRHDHNLDHIHTDIDTPVDDPVPPNDHGRYPDSDHD/DDDPVLLCLLFFQADPNLLVLLVLLDWAFWFFLVVQDFAQGQWDWTFFSHFIWIWHQHNVRRIWTFGQFDPPPGDGLSPFGRYDQFGFDPPQTFTAHSQQQGPDGNPDPVVVVVSRVDGTGIFDWDHALRTIITRPHPPVSHDDDAAALQRQDPQKHKAKFKAKAQATQLLVLLLQVQVLVCLALVVLPDDQANFSQFFKAWAAAQQFIKMWGWGQGVDVSVFWTWIWMWTDGPPRKIFGAQDQQWTWIWGWGHSGSQMIIIMIITMAHVVRTDHHQVVCVQQVQHDPGQADVSSYGPQDVVCLLVQDVVVVVVPRRTSHHGSVSSVSSVSCVCDSRRDPVPDDDDSSSVSVVSSSVVSSVQSVVVVVPDRNRQPDPRPDHNQDHIHTDIGGPVDDPVVDRDGGDYD/DDDPVLLCLLFFQADPRLLVQLVLLDWFFWFFPVVQDFAQRQWDWTFFSRFIWIWHQANVRRIWTFGQFDVPHGDGLSPFGRYDQFRFDPPQGFTAHSQQQGPDGNVDPVVDVPNRPDGTGIFDWDHALRTIITNPHDNVSDDDDADDLQGADDQKNKAKQKAKAQATQLLVLLLQVQVLVCLALVVLVDFFANFNQFFKDWAAALQGIKMWTWGQGNPPSVWKTWIWIWGDGPPHKIFGAQPQQWTWIWGWGDSGSQIIIIMIITMERVVRTDHHQVVCVQQVQDDPGQADPSNYGPQDVVCLLVQDVVVCVVPRRGSHHGSVSSVSSVSPVCDSRNDCVPDDDDSSSVSVVSSSVVSSVQSVVVVVPDRNRQDDPRPDHNQDHIHTDIGTPPDDPVRDRDHGRYPPD

Solvent-accessible surface area: 90858 Å² total; per-residue (Å²): 187,25,64,108,130,48,8,76,34,0,0,86,1,77,52,126,17,24,0,0,93,0,4,34,63,31,33,9,2,10,0,3,44,78,41,1,37,130,62,63,13,65,2,15,89,11,68,0,3,27,47,27,0,0,0,0,26,0,39,134,22,114,8,0,0,0,35,7,45,3,13,4,10,48,1,1,0,5,8,0,27,9,53,136,20,0,0,38,2,1,3,3,0,6,16,0,17,12,95,0,46,4,82,79,11,20,5,14,72,100,107,22,60,23,22,124,128,1,116,9,68,27,29,33,41,66,61,67,21,35,0,0,11,0,2,4,11,64,130,151,52,70,57,139,37,96,47,20,6,5,1,11,68,96,93,15,60,28,2,8,0,13,2,25,1,70,0,0,0,0,1,0,0,4,3,17,0,1,14,0,18,19,4,4,0,14,38,51,62,127,93,44,8,99,6,94,32,5,104,22,66,28,58,112,39,40,20,0,0,35,2,0,0,12,0,120,7,117,71,90,40,100,115,24,13,2,1,38,0,4,0,0,24,4,19,3,8,0,6,32,14,9,57,122,96,30,6,14,0,4,21,5,5,2,17,12,11,44,43,0,6,7,1,15,0,0,10,0,43,49,64,33,4,18,29,40,23,39,4,6,108,119,0,101,2,16,34,29,57,4,1,50,135,75,17,110,24,72,6,62,96,99,55,73,0,110,25,46,54,47,13,5,137,28,53,54,31,1,3,4,62,10,50,2,4,2,11,3,0,0,8,19,6,21,20,84,35,9,47,3,19,99,10,103,53,17,46,4,0,75,0,0,45,24,0,12,120,9,0,16,80,12,0,90,40,19,88,163,66,41,114,5,24,11,35,58,155,92,35,18,54,29,102,24,10,10,8,43,20,83,4,66,92,138,50,73,8,80,90,87,116,21,64,13,34,26,52,116,77,106,79,130,197,20,68,114,126,49,9,49,33,0,0,86,0,72,54,111,17,28,0,0,84,0,6,35,65,35,33,8,2,10,1,3,43,84,44,1,38,131,65,56,14,66,3,16,95,12,70,1,4,25,46,30,0,0,0,0,24,0,41,125,22,112,9,0,0,0,26,6,45,2,9,4,11,63,1,2,0,4,7,0,27,8,55,135,16,0,0,36,2,1,2,3,0,4,18,0,18,12,104,0,48,6,82,72,8,19,3,17,53,95,103,61,28,27,34,116,156,5,105,8,70,27,28,35,39,62,61,65,22,35,0,0,10,0,1,4,11,64,120,151,46,75,59,143,33,98,43,21,6,4,2,12,72,95,74,17,58,27,1,8,0,12,2,23,1,72,0,0,0,0,3,0,0,4,3,18,0,1,13,0,16,28,4,4,1,13,43,47,66,122,92,51,6,107,28,105,32,7,108,22,62,31,56,109,37,33,21,0,0,40,2,0,0,17,0,139,9,116,82,92,8,83,109,26,15,4,2,52,0,3,0,0,26,3,15,5,11,0,5,28,15,9,56,112,101,24,6,15,0,2,22,4,4,3,17,11,14,47,42,0,6,6,0,14,0,0,7,0,41,56,64,34,4,21,28,40,21,42,4,7,108,124,0,99,2,16,32,29,55,3,2,51,138,71,15,110,23,71,7,63,94,99,54,71,0,110,24,44,55,51,12,5,157,24,55,54,30,2,5,4,66,10,48,3,4,4,12,4,0,0,8,16,6,16,20,80,33,8,49,3,25,102,18,105,48,18,52,3,0,75,0,0,45,23,0,18,116,6,0,15,76,12,0,93,45,20,77,158,61,42,117,4,26,10,40,61,150,92,41,20,56,34,126,23,11,10,8,44,16,79,3,63,95,139,54,63,8,80,95,76,118,21,98,33,26,15,59,115,76,126,77,155,168,27,67,110,135,47,9,78,34,0,0,88,1,68,66,126,12,28,0,1,97,0,3,36,65,34,33,9,2,10,1,3,43,81,39,1,39,130,63,63,13,63,2,17,100,12,68,1,4,25,48,26,0,0,0,0,27,0,41,127,22,114,11,0,0,0,22,6,53,3,8,2,10,59,1,2,0,5,7,0,27,8,57,138,20,0,0,40,2,1,2,4,0,2,17,0,16,11,77,0,43,0,80,71,7,21,3,24,91,94,63,110,37,56,17,80,146,6,136,6,70,29,32,38,35,71,66,66,19,36,0,0,11,0,2,6,11,63,125,155,49,72,59,143,31,103,49,20,9,4,1,16,55,96,95,14,64,28,2,8,0,11,1,24,1,73,0,0,0,0,3,0,0,2,2,20,0,2,15,0,16,15,8,4,1,13,44,50,65,125,114,43,14,103,16,107,30,7,121,21,68,31,70,94,44,36,18,0,0,44,2,0,0,15,2,140,9,121,78,99,43,96,112,22,10,2,0,28,0,3,0,0,26,4,18,3,13,0,7,33,17,9,56,124,97,30,6,15,0,3,18,5,5,3,17,12,12,47,40,0,6,6,0,12,0,0,10,0,41,50,63,46,4,18,30,40,21,41,4,8,106,118,0,106,2,17,36,28,56,4,1,49,132,78,18,109,23,73,6,64,95,98,56,72,0,109,24,46,56,56,10,5,147,27,54,45,30,1,4,4,64,9,46,3,4,3,13,4,0,0,8,15,6,14,21,82,36,8,35,2,22,98,8,97,46,17,54,4,0,71,0,0,46,31,0,16,118,8,0,13,78,13,0,84,45,22,87,154,66,41,104,4,19,7,27,67,148,76,41,22,51,39,128,18,16,9,8,40,22,88,2,54,116,134,52,65,8,82,104,77,115,24,134,59,35,68,147,176,25,67,97,131,64,8,75,39,0,0,86,1,67,62,112,19,25,0,1,86,0,6,36,66,33,32,8,2,11,1,3,43,81,42,1,36,130,61,55,13,68,4,18,89,10,69,1,4,25,47,27,0,0,0,0,26,0,40,133,24,116,11,1,0,0,34,7,46,2,16,3,10,57,1,1,0,5,7,0,26,10,54,133,19,0,0,39,2,2,3,4,0,4,17,0,18,11,85,0,54,7,81,70,9,20,5,20,49,117,77,78,56,22,51,132,129,2,135,8,68,26,31,29,32,73,71,69,19,36,0,0,10,0,0,6,11,63,135,150,50,75,56,139,32,110,48,20,6,4,2,9,65,95,82,16,64,28,2,9,0,12,2,24,1,70,0,0,0,0,2,0,0,3,3,18,0,2,16,0,16,16,7,4,1,14,43,52,65,109,101,54,16,101,28,98,33,6,104,21,64,33,61,109,40,34,21,0,0,36,2,0,0,14,4,130,8,118,82,82,17,83,93,28,17,4,3,29,0,4,0,0,24,4,17,4,11,0,5,31,14,7,53,119,97,30,2,15,0,2,20,5,6,4,17,13,13,48,42,0,6,5,0,11,0,0,9,0,42,52,59,31,4,20,28,40,21,41,4,6,104,118,0,98,2,16,32,29,51,5,2,52,138,73,16,106,25,73,7,63,92,98,56,72,0,112,22,45,58,50,13,5,155,27,52,52,30,1,4,4,66,10,50,2,5,4,10,3,0,0,8,20,5,23,18,85,32,9,48,3,18,100,10,100,54,17,50,2,0,72,0,0,40,29,0,15,122,8,0,16,79,14,0,111,44,18,70,152,67,37,117,5,24,8,35,62,151,94,38,21,58,32,121,25,11,7,10,42,18,79,16,65,103,136,49,64,10,106,90,77,121,18,91,26,32,18,60,119,81,128,82,123,177,23,66,103,129,53,8,79,34,0,0,80,1,67,59,113,20,26,0,0,87,0,5,33,64,35,32,9,2,9,0,4,42,79,39,1,39,131,64,65,14,65,3,18,90,10,69,1,3,26,46,25,0,0,0,0,28,0,40,130,23,111,12,0,0,0,27,7,47,2,10,3,9,62,2,1,0,4,7,0,27,9,52,132,21,0,0,39,2,1,2,3,0,6,21,0,17,9,99,0,47,7,82,74,10,16,3,24,60,89,102,63,29,28,35,101,160,2,116,10,69,26,29,38,33,73,69,66,21,36,0,0,10,0,2,6,11,66,129,149,49,78,51,143,29,108,47,23,6,4,1,16,59,95,88,17,64,28,1,8,0,12,2,23,2,73,0,0,0,0,3,0,0,3,3,15,0,1,16,0,16,21,7,5,1,13,43,52,61,112,90,45,5,122,24,98,28,3,82,23,82,30,46,104,36,37,18,0,0,34,2,0,0,17,0,104,12,129,88,80,25,98,98,16,10,2,1,41,0,4,0,0,25,3,16,5,10,0,5,33,15,12,54,127,99,30,7,16,0,2,21,3,5,3,16,12,12,48,41,0,7,6,1,14,0,0,8,0,45,51,63,38,4,19,32,43,18,42,4,7,105,122,0,98,3,17,35,27,57,4,2,47,136,76,18,112,24,73,6,65,95,97,56,72,0,111,26,46,51,56,14,5,156,31,52,55,28,2,3,3,66,9,48,3,4,4,11,3,0,0,8,16,7,21,19,83,36,8,46,2,22,105,8,89,50,17,47,2,0,72,0,0,41,28,0,17,119,6,0,15,79,13,0,96,41,17,82,159,65,39,112,4,25,7,30,64,151,93,36,21,57,35,122,28,13,10,8,37,20,67,5,68,86,136,67,66,7,103,100,84,117,22,133,61,31,66,155,179,24,68,102,127,53,8,82,26,0,0,86,1,66,61,118,16,30,0,1,96,0,5,32,64,33,31,8,2,11,0,3,40,79,42,1,38,131,67,63,14,67,3,17,85,10,64,1,4,24,49,29,0,0,0,0,25,0,39,127,20,115,13,0,0,0,29,6,44,2,17,3,9,63,1,1,0,3,7,0,28,9,54,138,13,0,0,37,3,1,2,2,0,5,19,0,20,10,102,0,44,5,74,73,8,19,4,15,57,98,96,51,45,26,34,118,146,1,112,8,78,27,38,33,32,74,73,71,19,35,0,0,12,0,1,7,13,63,142,156,49,78,56,142,37,111,49,19,7,4,1,16,62,93,88,14,66,29,2,9,0,12,2,23,1,73,0,0,0,0,3,0,0,4,4,17,1,2,14,0,17,16,8,5,0,14,42,52,63,120,120,42,22,112,7,104,30,4,112,25,57,30,56,114,38,34,19,0,0,37,2,0,0,13,4,138,6,120,86,73,37,89,101,21,11,2,1,26,0,3,0,0,25,4,16,5,12,0,6,30,16,7,57,124,97,29,4,16,0,2,18,4,4,4,18,15,12,46,38,0,6,6,0,13,0,0,8,0,42,52,63,38,4,18,30,40,23,41,3,7,110,122,0,103,2,16,35,30,56,4,3,52,136,74,16,111,23,76,6,60,95,102,57,60,0,111,20,49,52,50,12,5,161,32,54,53,32,1,4,4,65,9,47,2,6,2,13,4,0,0,7,18,4,21,22,82,37,8,50,2,22,110,11,94,43,22,58,1,0,59,0,1,48,21,0,16,109,10,0,16,90,13,0,92,34,20,85,153,63,44,118,5,24,9,34,63,154,92,44,24,56,32,116,23,11,7,8,46,15,97,1,65,103,136,46,75,7,95,96,84,120,18,134,60,26,75,72,143,105

Organism: Comamonas testosteroni (strain DSM 14576 / KF-1) (NCBI:txid399795)

B-factor: mean 37.7, std 16.78, range [14.62, 174.94]

Sequence (2459 aa):
MMTHHEENELLCRVEGDAPMGRLMRRHWTPICLVEEVGEPDGTPVKARAFGEDLVVFRDSEGRVGVMDEYCPHRRASLVYGRNEEGGLRCLYHGWKMDVDGNVLEMASEPAASGMVDKVKHTAYPTQEWAGMVWAYMGPKETMPEFLPPAWAPTADTRVSIAKVLLPCNWAQILEGAIDSAHSSSLHSSDMRPSTDKAPRMQVQRTGYGFRYAALRRPLSNAAENDYVRSTVFVAPATALIPPNNLYNVANINVPMDDTNTAFYFIAWGHPSQTPETETWRKFLRQTVGVDLDQNYRPLRNEANKFWQDRNAMKAGNFTGITGFPNQDVAMWLTMGPIADRTHDRLGASDLAIVEFRKQMLDAVKAFEQGAPAIGTGVEAATPTVCSFQAIVPKTTDWRTYDAHYVWLDGQDRMMTHHEENELLCRVEGDAPMGRLMRRHWTPICLVEEVGEPDGTPVKARAFGEDLVVFRDSEGRVGVMDEYCPHRRASLVYGRNEEGGLRCLYHGWKMDVDGNVLEMASEPAASGMVDKVKHTAYPTQEWAGMVWAYMGPKETMPEFLPPAWAPTADTRVSIAKVLLPCNWAQILEGAIDSAHSSSLHSSDMRPSTDKAPRMQVQRTGYGFRYAALRRPLSNAAENDYVRSTVFVAPATALIPPNNLYNVANINVPMDDTNTAFYFIAWGHPSQTPETETWRKFLRQTVGVDLDQNYRPLRNEANKFWQDRNAMKAGNFTGITGFPNQDVAMWLTMGPIADRTHDRLGASDLAIVEFRKQMLDAVKAFEQGAPAIGTGVEAATPTVCSFQAIVPKTTDWRTYDAHYVWLDGQDRMMTHHEENELLCRVEGDAPMGRLMRRHWTPICLVEEVGEPDGTPVKARAFGEDLVVFRDSEGRVGVMDEYCPHRRASLVYGRNEEGGLRCLYHGWKMDVDGNVLEMASEPAASGMVDKVKHTAYPTQEWAGMVWAYMGPKETMPEFLPPAWAPTADTRVSIAKVLLPCNWAQILEGAIDSAHSSSLHSSDMRPSTDKAPRMQVQRTGYGFRYAALRRPLSNAAENDYVRSTVFVAPATALIPPNNLYNVANINVPMDDTNTAFYFIAWGHPSQTPETETWRKFLRQTVGVDLDQNYRPLRNEANKFWQDRNAMKAGNFTGITGFPNQDVAMWLTMGPIADRTHDRLGASDLAIVEFRKQMLDAVKAFEQGAPAIGTGVEAATPTVCSFQAIVPKTTDWRTYDAHYVWLMMTHHEENELLCRVEGDAPMGRLMRRHWTPICLVEEVGEPDGTPVKARAFGEDLVVFRDSEGRVGVMDEYCPHRRASLVYGRNEEGGLRCLYHGWKMDVDGNVLEMASEPAASGMVDKVKHTAYPTQEWAGMVWAYMGPKETMPEFLPPAWAPTADTRVSIAKVLLPCNWAQILEGAIDSAHSSSLHSSDMRPSTDKAPRMQVQRTGYGFRYAALRRPLSNAAENDYVRSTVFVAPATALIPPNNLYNVANINVPMDDTNTAFYFIAWGHPSQTPETETWRKFLRQTVGVDLDQNYRPLRNEANKFWQDRNAMKAGNFTGITGFPNQDVAMWLTMGPIADRTHDRLGASDLAIVEFRKQMLDAVKAFEQGAPAIGTGVEAATPTVCSFQAIVPKTTDWRTYDAHYVWLDGQDRMMTHHEENELLCRVEGDAPMGRLMRRHWTPICLVEEVGEPDGTPVKARAFGEDLVVFRDSEGRVGVMDEYCPHRRASLVYGRNEEGGLRCLYHGWKMDVDGNVLEMASEPAASGMVDKVKHTAYPTQEWAGMVWAYMGPKETMPEFLPPAWAPTADTRVSIAKVLLPCNWAQILEGAIDSAHSSSLHSSDMRPSTDKAPRMQVQRTGYGFRYAALRRPLSNAAENDYVRSTVFVAPATALIPPNNLYNVANINVPMDDTNTAFYFIAWGHPSQTPETETWRKFLRQTVGVDLDQNYRPLRNEANKFWQDRNAMKAGNFTGITGFPNQDVAMWLTMGPIADRTHDRLGASDLAIVEFRKQMLDAVKAFEQGAPAIGTGVEAATPTVCSFQAIVPKTTDWRTYDAHYVWLMMTHHEENELLCRVEGDAPMGRLMRRHWTPICLVEEVGEPDGTPVKARAFGEDLVVFRDSEGRVGVMDEYCPHRRASLVYGRNEEGGLRCLYHGWKMDVDGNVLEMASEPAASGMVDKVKHTAYPTQEWAGMVWAYMGPKETMPEFLPPAWAPTADTRVSIAKVLLPCNWAQILEGAIDSAHSSSLHSSDMRPSTDKAPRMQVQRTGYGFRYAALRRPLSNAAENDYVRSTVFVAPATALIPPNNLYNVANINVPMDDTNTAFYFIAWGHPSQTPETETWRKFLRQTVGVDLDQNYRPLRNEANKFWQDRNAMKAGNFTGITGFPNQDVAMWLTMGPIADRTHDRLGASDLAIVEFRKQMLDAVKAFEQGAPAIGTGVEAATPTVCSFQAIVPKTTDWRTYDAHYVWLDG

InterPro domains:
  IPR015881 Aromatic-ring-hydroxylating dioxygenase ARHD, Rieske 2Fe-2S-binding site [PS00570] (70-92)
  IPR017941 Rieske [2Fe-2S] iron-sulphur domain [PF00355] (26-106)
  IPR017941 Rieske [2Fe-2S] iron-sulphur domain [PS51296] (30-134)
  IPR036922 Rieske [2Fe-2S] iron-sulphur domain superfamily [G3DSA:2.102.10.10] (19-150)
  IPR036922 Rieske [2Fe-2S] iron-sulphur domain superfamily [SSF50022] (17-139)
  IPR045623 LigXa-like, C-terminal domain [PF19301] (134-435)
  IPR050584 Cholesterol 7-desaturase [PTHR21266] (23-373)

CATH classification: 2.102.10.10 (+1 more: 3.90.380.10)